Protein 2Z1K (pdb70)

Secondary structure (DSSP, 8-state):
-TTSS--EEEE-GGGS---S---SSPP-SPPPPTTSPP-SS------HHHHHHTHHHHHHHT--EEEE---EEESSTT--SEEEEEEE-GGGT-HHHHHHHHHHHHHTT-EEEEEE--SB--TTSHHHHH---GGG-TTGGGB-B-SSS--TTSSS-SB-BGGG-TTSBBB-TTSHHHHHHHHHHHHHHHHHT--EEEESSGGG---HHHHHHHHHHHHHH-TT-EEEE--SS--SGGGS----B--HHHHHHHHHHHHGGGS-HHHHTTSTT-SPPP--HHHHHHHHHHHTTSS-HHHHTT---S--TTS--TTT----HHHHHHHHHHHTTSSS--EEETTGGG----STTTT------GGGS-HHHHHHHHHHHHHHHH-THHHHS--EEEEEETTEEEEEETTEEEEEE-SSS-EE--SB-TTS-TT---EEETTT--EE--BTTB----EE-TTEEEEEEE-/-TTSS--EEEE-GGGT---S---SSPP-S----TTSPP-SS------HHHHHHTHHHHHHHT--EEEE---EEESSTT--SEEEEEEE-GGGT-HHHHHHHHHHHHTTT-EEEEEE--SB--TTSHHHHH---GGG-TTGGGB-B-SSS--TTSSS-SB-BGGG-TTSBBB-TTSHHHHHHHHHHHHHHHHHT--EEEESSGGGS--HHHHHHHHHHHHHH-TT-EEEE--SS--GGG-S----B--HHHHHHHHHHHHGGGS-HHHHTTSTT-SPPP--HHHHHHHHHHHHHSS-HHHHTT---S--TTS--TTT----HHHHHHHHHHHTTSSS--EEETTGGG----STTTT------GGGS-HHHHHHHHHHHHHHHS-THHHHS--EEEEEETTEEEEEETTEEEEEE-SSS-EE--SB-TTSS-SS--EEETTT--EE--BTTB----EEPTT-EEEEEE-/-TTSS--EEEE-GGGS---S---SSPP-SPPPPTTSPP-SS------HHHHHHTHHHHHHHT--EEEE---EEESSTT--SEEEEEEE-GGGTHHHHHHHHHHHHHHTT-EEEEEE--SB--TTSHHHHH---GGG-TTGGGB-B-SSS--TTSSS-SB-BGGG-TTSBBB-TTSHHHHHHHHHHHHHHHHHT--EEEESSGGGS--HHHHHHHHHHHHHH-TT-EEEE--SS--GGG-S----B--HHHHHHHHHHHHGGGS-HHHHHTSTT-SPPP--HHHHHHHHHHHHHSS-HHHHTT--BS--TTS--TTT----HHHHHHHHHHHTTSSS--EEETTGGG----STTTT------GGGS-HHHHHHHHHHHHHHHH-THHHHS--EEEEEETTEEEEEETTEEEEEE-SSS-EEE-SB-TTSS-SSS-EEETTT--EE--BTTB--EEEE-TTEEEEEEE-/-TTSS--EEEE-GGGS---S---SSPP-SPPPPTTSPP-SS------HHHHHHTHHHHHHHT--EEEE---EEESSTT--SEEEEEEE-TTTTHHHHHHHHHHHHHHTT-EEEEEE--SB--TTSHHHHH---GGG-TTGGGB-B-SSS--TTSSS-SB-BGGG-TTSBBB-TTSHHHHHHHHHHHHHHHHHT--EEEESSGGG---HHHHHHHHHHHHHH-TT-EEEE--SS--GGG-S----B--HHHHHHHHHHHHTTTS-HHHHTTSTT-SPPP--HHHHHHHHHHHTTSS-HHHHTT--BS--TTS--TTT----HHHHHHHHHHHTTSSS--EEETTGGG----STTTT------GGGS-HHHHHHHHHHHHHHHH-THHHHS---EEEEETTEEEEEETTEEEEEE-SSS-EE--SB-TTSS-TT--EEETTT--EE---SSB----EE-TTEEEEEEE-

CATH classification: 3.20.20.80 (+1 more: 2.60.40.1180)

InterPro domains:
  IPR006047 Glycosyl hydrolase family 13, catalytic domain [PF00128] (11-388)
  IPR006047 Glycosyl hydrolase family 13, catalytic domain [SM00642] (11-388)
  IPR013780 Glycosyl hydrolase, all-beta [G3DSA:2.60.40.1180] (391-475)
  IPR017853 Glycoside hydrolase superfamily [SSF51445] (2-395)
  IPR055138 Neopullulanase-like, C-terminal domain [PF22460] (399-473)

Solvent-accessible surface area: 68336 Å² total

Structure (mmCIF, N/CA/C/O backbone):
data_2Z1K
#
_entry.id   2Z1K
#
_cell.length_a   67.144
_cell.length_b   95.897
_cell.length_c   140.598
_cell.angle_alpha   90.00
_cell.angle_beta   94.40
_cell.angle_gamma   90.00
#
_symmetry.space_group_name_H-M   'P 1 21 1'
#
loop_
_entity.id
_entity.type
_entity.pdbx_description
1 polymer (Neo)pullulanase
2 branched Cycloheptakis-(1-4)-(alpha-D-glucopyranose)
3 branched alpha-D-glucopyranose-(1-4)-alpha-D-glucopyranose-(1-4)-alpha-D-glucopyranose
4 non-polymer 'PHOSPHATE ION'
5 water water
#
loop_
_atom_site.group_PDB
_atom_site.id
_atom_site.type_symbol
_atom_site.label_atom_id
_atom_site.label_alt_id
_atom_site.label_comp_id
_atom_site.label_asym_id
_atom_site.label_entity_id
_atom_site.label_seq_id
_atom_site.pdbx_PDB_ins_code
_atom_site.Cartn_x
_atom_site.Cartn_y
_atom_site.Cartn_z
_atom_site.occupancy
_atom_site.B_iso_or_equiv
_atom_site.auth_seq_id
_atom_site.auth_comp_id
_atom_site.auth_asym_id
_atom_site.auth_atom_id
_atom_site.pdbx_PDB_model_num
ATOM 1 N N . ALA A 1 2 ? 6.396 2.261 41.292 1.00 37.17 2 ALA A N 1
ATOM 2 C CA . ALA A 1 2 ? 5.532 1.091 40.955 1.00 34.99 2 ALA A CA 1
ATOM 3 C C . ALA A 1 2 ? 4.142 1.543 40.513 1.00 33.96 2 ALA A C 1
ATOM 4 O O . ALA A 1 2 ? 3.938 1.915 39.355 1.00 32.05 2 ALA A O 1
ATOM 6 N N . TRP A 1 3 ? 3.188 1.516 41.439 1.00 32.45 3 TRP A N 1
ATOM 7 C CA . TRP A 1 3 ? 1.822 1.917 41.131 1.00 30.73 3 TRP A CA 1
ATOM 8 C C . TRP A 1 3 ? 1.707 3.410 40.839 1.00 30.30 3 TRP A C 1
ATOM 9 O O . TRP A 1 3 ? 0.811 3.833 40.117 1.00 31.81 3 TRP A O 1
ATOM 20 N N . TYR A 1 4 ? 2.611 4.212 41.392 1.00 29.51 4 TYR A N 1
ATOM 21 C CA . TYR A 1 4 ? 2.549 5.650 41.182 1.00 29.04 4 TYR A CA 1
ATOM 22 C C . TYR A 1 4 ? 3.288 6.175 39.963 1.00 29.67 4 TYR A C 1
ATOM 23 O O . TYR A 1 4 ? 3.690 7.340 39.925 1.00 30.35 4 TYR A O 1
ATOM 32 N N . GLU A 1 5 ? 3.468 5.325 38.964 1.00 30.71 5 GLU A N 1
ATOM 33 C CA . GLU A 1 5 ? 4.139 5.752 37.743 1.00 34.21 5 GLU A CA 1
ATOM 34 C C . GLU A 1 5 ? 3.234 5.622 36.523 1.00 33.53 5 GLU A C 1
ATOM 35 O O . GLU A 1 5 ? 3.390 4.705 35.721 1.00 36.52 5 GLU A O 1
ATOM 41 N N . GLY A 1 6 ? 2.291 6.549 36.393 1.00 32.26 6 GLY A N 1
ATOM 42 C CA . GLY A 1 6 ? 1.371 6.542 35.267 1.00 30.90 6 GLY A CA 1
ATOM 43 C C . GLY A 1 6 ? -0.079 6.511 35.715 1.00 28.69 6 GLY A C 1
ATOM 44 O O . GLY A 1 6 ? -0.996 6.551 34.899 1.00 29.91 6 GLY A O 1
ATOM 45 N N . ALA A 1 7 ? -0.277 6.464 37.025 1.00 27.45 7 ALA A N 1
ATOM 46 C CA . ALA A 1 7 ? -1.604 6.402 37.617 1.00 25.12 7 ALA A CA 1
ATOM 47 C C . ALA A 1 7 ? -2.446 7.665 37.456 1.00 23.51 7 ALA A C 1
ATOM 48 O O . ALA A 1 7 ? -1.929 8.779 37.444 1.00 25.11 7 ALA A O 1
ATOM 50 N N . PHE A 1 8 ? -3.753 7.467 37.326 1.00 21.30 8 PHE A N 1
ATOM 51 C CA . PHE A 1 8 ? -4.706 8.554 37.187 1.00 19.44 8 PHE A CA 1
ATOM 52 C C . PHE A 1 8 ? -5.061 9.019 38.597 1.00 20.08 8 PHE A C 1
ATOM 53 O O . PHE A 1 8 ? -5.676 8.280 39.370 1.00 19.31 8 PHE A O 1
ATOM 61 N N . PHE A 1 9 ? -4.656 10.245 38.920 1.00 18.98 9 PHE A N 1
ATOM 62 C CA . PHE A 1 9 ? -4.903 10.842 40.232 1.00 18.38 9 PHE A CA 1
ATOM 63 C C . PHE A 1 9 ? -6.063 11.811 40.194 1.00 17.82 9 PHE A C 1
ATOM 64 O O . PHE A 1 9 ? -6.251 12.521 39.216 1.00 20.18 9 PHE A O 1
ATOM 72 N N . TYR A 1 10 ? -6.828 11.849 41.275 1.00 18.55 10 TYR A N 1
ATOM 73 C CA . TYR A 1 10 ? -7.973 12.747 41.376 1.00 18.41 10 TYR A CA 1
ATOM 74 C C . TYR A 1 10 ? -7.820 13.489 42.705 1.00 18.62 10 TYR A C 1
ATOM 75 O O . TYR A 1 10 ? -7.758 12.859 43.757 1.00 18.76 10 TYR A O 1
ATOM 84 N N . GLN A 1 11 ? -7.758 14.818 42.653 1.00 18.29 11 GLN A N 1
ATOM 85 C CA . GLN A 1 11 ? -7.596 15.631 43.855 1.00 18.38 11 GLN A CA 1
ATOM 86 C C . GLN A 1 11 ? -8.917 16.077 44.457 1.00 18.76 11 GLN A C 1
ATOM 87 O O . GLN A 1 11 ? -9.736 16.711 43.791 1.00 17.61 11 GLN A O 1
ATOM 93 N N . ILE A 1 12 ? -9.107 15.767 45.735 1.00 19.53 12 ILE A N 1
ATOM 94 C CA . ILE A 1 12 ? -10.327 16.143 46.428 1.00 19.42 12 ILE A CA 1
ATOM 95 C C . ILE A 1 12 ? -10.078 17.106 47.583 1.00 20.95 12 ILE A C 1
ATOM 96 O O . ILE A 1 12 ? -9.160 16.924 48.390 1.00 22.92 12 ILE A O 1
ATOM 101 N N . PHE A 1 13 ? -10.907 18.142 47.637 1.00 22.21 13 PHE A N 1
ATOM 102 C CA . PHE A 1 13 ? -10.863 19.153 48.691 1.00 21.56 13 PHE A CA 1
ATOM 103 C C . PHE A 1 13 ? -11.994 18.645 49.597 1.00 22.31 13 PHE A C 1
ATOM 104 O O . PHE A 1 13 ? -13.166 18.923 49.350 1.00 21.48 13 PHE A O 1
ATOM 112 N N . PRO A 1 14 ? -11.646 17.877 50.650 1.00 23.41 14 PRO A N 1
ATOM 113 C CA . PRO A 1 14 ? -12.552 17.266 51.636 1.00 23.36 14 PRO A CA 1
ATOM 114 C C . PRO A 1 14 ? -13.857 17.984 51.996 1.00 23.05 14 PRO A C 1
ATOM 115 O O . PRO A 1 14 ? -14.930 17.383 51.961 1.00 24.11 14 PRO A O 1
ATOM 119 N N . ASP A 1 15 ? -13.769 19.257 52.354 1.00 23.47 15 ASP A N 1
ATOM 120 C CA . ASP A 1 15 ? -14.952 20.021 52.738 1.00 23.70 15 ASP A CA 1
ATOM 121 C C . ASP A 1 15 ? -15.918 20.281 51.581 1.00 24.83 15 ASP A C 1
ATOM 122 O O . ASP A 1 15 ? -17.054 20.715 51.803 1.00 23.76 15 ASP A O 1
ATOM 127 N N . ARG A 1 16 ? -15.488 20.001 50.354 1.00 22.59 16 ARG A N 1
ATOM 128 C CA . ARG A 1 16 ? -16.339 20.276 49.202 1.00 24.78 16 ARG A CA 1
ATOM 129 C C . ARG A 1 16 ? -16.700 19.105 48.282 1.00 23.75 16 ARG A C 1
ATOM 130 O O . ARG A 1 16 ? -17.185 19.331 47.177 1.00 24.88 16 ARG A O 1
ATOM 138 N N . PHE A 1 17 ? -16.492 17.863 48.704 1.00 22.36 17 PHE A N 1
ATOM 139 C CA . PHE A 1 17 ? -16.836 16.765 47.808 1.00 22.61 17 PHE A CA 1
ATOM 140 C C . PHE A 1 17 ? -18.262 16.269 48.017 1.00 24.46 17 PHE A C 1
ATOM 141 O O . PHE A 1 17 ? -19.113 16.443 47.145 1.00 23.93 17 PHE A O 1
ATOM 149 N N . PHE A 1 18 ? -18.526 15.650 49.162 1.00 25.66 18 PHE A N 1
ATOM 150 C CA . PHE A 1 18 ? -19.874 15.167 49.459 1.00 28.03 18 PHE A CA 1
ATOM 151 C C . PHE A 1 18 ? -20.085 15.074 50.961 1.00 28.97 18 PHE A C 1
ATOM 152 O O . PHE A 1 18 ? -19.244 14.540 51.685 1.00 29.49 18 PHE A O 1
ATOM 160 N N . ARG A 1 19 ? -21.213 15.603 51.424 1.00 29.67 19 ARG A N 1
ATOM 161 C CA . ARG A 1 19 ? -21.540 15.591 52.844 1.00 31.63 19 ARG A CA 1
ATOM 162 C C . ARG A 1 19 ? -22.384 14.383 53.237 1.00 31.77 19 ARG A C 1
ATOM 163 O O . ARG A 1 19 ? -23.525 14.257 52.806 1.00 34.45 19 ARG A O 1
ATOM 171 N N . ALA A 1 20 ? -21.831 13.513 54.074 1.00 31.73 20 ALA A N 1
ATOM 172 C CA . ALA A 1 20 ? -22.546 12.321 54.527 1.00 31.61 20 ALA A CA 1
ATOM 173 C C . ALA A 1 20 ? -21.948 11.759 55.820 1.00 30.88 20 ALA A C 1
ATOM 174 O O . ALA A 1 20 ? -20.831 12.108 56.198 1.00 29.62 20 ALA A O 1
ATOM 176 N N . GLY A 1 21 ? -22.709 10.898 56.495 1.00 29.59 21 GLY A N 1
ATOM 177 C CA . GLY A 1 21 ? -22.232 10.271 57.718 1.00 27.74 21 GLY A CA 1
ATOM 178 C C . GLY A 1 21 ? -22.161 11.131 58.967 1.00 27.08 21 GLY A C 1
ATOM 179 O O . GLY A 1 21 ? -22.389 12.340 58.917 1.00 27.71 21 GLY A O 1
ATOM 180 N N . PRO A 1 22 ? -21.832 10.521 60.116 1.00 26.55 22 PRO A N 1
ATOM 181 C CA . PRO A 1 22 ? -21.724 11.210 61.405 1.00 27.31 22 PRO A CA 1
ATOM 182 C C . PRO A 1 22 ? -20.382 11.906 61.599 1.00 29.33 22 PRO A C 1
ATOM 183 O O . PRO A 1 22 ? -19.348 11.398 61.179 1.00 28.36 22 PRO A O 1
ATOM 187 N N . PRO A 1 23 ? -20.386 13.080 62.244 1.00 31.82 23 PRO A N 1
ATOM 188 C CA . PRO A 1 23 ? -19.148 13.819 62.487 1.00 33.01 23 PRO A CA 1
ATOM 189 C C . PRO A 1 23 ? -18.386 13.139 63.608 1.00 33.14 23 PRO A C 1
ATOM 190 O O . PRO A 1 23 ? -18.908 12.248 64.273 1.00 34.58 23 PRO A O 1
ATOM 194 N N . GLY A 1 24 ? -17.145 13.555 63.808 1.00 32.75 24 GLY A N 1
ATOM 195 C CA . GLY A 1 24 ? -16.352 12.987 64.874 1.00 30.73 24 GLY A CA 1
ATOM 196 C C . GLY A 1 24 ? -16.594 13.832 66.105 1.00 29.94 24 GLY A C 1
ATOM 197 O O . GLY A 1 24 ? -17.434 14.726 66.102 1.00 32.28 24 GLY A O 1
ATOM 198 N N . ARG A 1 25 ? -15.845 13.556 67.157 1.00 29.01 25 ARG A N 1
ATOM 199 C CA . ARG A 1 25 ? -15.968 14.287 68.409 1.00 29.97 25 ARG A CA 1
ATOM 200 C C . ARG A 1 25 ? -14.719 15.167 68.493 1.00 27.30 25 ARG A C 1
ATOM 201 O O . ARG A 1 25 ? -13.623 14.699 68.210 1.00 27.07 25 ARG A O 1
ATOM 209 N N . PRO A 1 26 ? -14.857 16.453 68.858 1.00 26.37 26 PRO A N 1
ATOM 210 C CA . PRO A 1 26 ? -16.012 17.281 69.225 1.00 26.99 26 PRO A CA 1
ATOM 211 C C . PRO A 1 26 ? -16.897 17.540 68.018 1.00 26.93 26 PRO A C 1
ATOM 212 O O . PRO A 1 26 ? -16.429 18.050 67.004 1.00 27.38 26 PRO A O 1
ATOM 216 N N . ALA A 1 27 ? -18.176 17.210 68.137 1.00 27.81 27 ALA A N 1
ATOM 217 C CA . ALA A 1 27 ? -19.116 17.402 67.040 1.00 27.03 27 ALA A CA 1
ATOM 218 C C . ALA A 1 27 ? -19.509 18.860 66.887 1.00 26.12 27 ALA A C 1
ATOM 219 O O . ALA A 1 27 ? -19.700 19.576 67.876 1.00 24.43 27 ALA A O 1
ATOM 221 N N . PRO A 1 28 ? -19.633 19.328 65.637 1.00 27.14 28 PRO A N 1
ATOM 222 C CA . PRO A 1 28 ? -20.014 20.722 65.422 1.00 28.36 28 PRO A CA 1
ATOM 223 C C . PRO A 1 28 ? -21.454 20.916 65.876 1.00 30.68 28 PRO A C 1
ATOM 224 O O . PRO A 1 28 ? -22.250 19.978 65.844 1.00 30.96 28 PRO A O 1
ATOM 228 N N . ALA A 1 29 ? -21.772 22.124 66.321 1.00 33.74 29 ALA A N 1
ATOM 229 C CA . ALA A 1 29 ? -23.114 22.448 66.787 1.00 38.46 29 ALA A CA 1
ATOM 230 C C . ALA A 1 29 ? -23.476 23.823 66.256 1.00 41.83 29 ALA A C 1
ATOM 231 O O . ALA A 1 29 ? -23.416 24.824 66.978 1.00 44.16 29 ALA A O 1
ATOM 233 N N . GLY A 1 30 ? -23.838 23.854 64.979 1.00 42.76 30 GLY A N 1
ATOM 234 C CA . GLY A 1 30 ? -24.202 25.089 64.317 1.00 44.33 30 GLY A CA 1
ATOM 235 C C . GLY A 1 30 ? -24.498 24.753 62.871 1.00 45.31 30 GLY A C 1
ATOM 236 O O . GLY A 1 30 ? -24.164 23.655 62.419 1.00 46.04 30 GLY A O 1
ATOM 237 N N . PRO A 1 31 ? -25.127 25.664 62.116 1.00 45.33 31 PRO A N 1
ATOM 238 C CA . PRO A 1 31 ? -25.434 25.373 60.711 1.00 43.66 31 PRO A CA 1
ATOM 239 C C . PRO A 1 31 ? -24.212 25.419 59.795 1.00 41.53 31 PRO A C 1
ATOM 240 O O . PRO A 1 31 ? -23.252 26.146 60.053 1.00 41.72 31 PRO A O 1
ATOM 244 N N . PHE A 1 32 ? -24.254 24.625 58.731 1.00 39.96 32 PHE A N 1
ATOM 245 C CA . PHE A 1 32 ? -23.177 24.599 57.749 1.00 38.06 32 PHE A CA 1
ATOM 246 C C . PHE A 1 32 ? -23.597 25.503 56.603 1.00 37.49 32 PHE A C 1
ATOM 247 O O . PHE A 1 32 ? -24.787 25.641 56.317 1.00 38.73 32 PHE A O 1
ATOM 255 N N . GLU A 1 33 ? -22.619 26.124 55.955 1.00 37.07 33 GLU A N 1
ATOM 256 C CA . GLU A 1 33 ? -22.877 26.999 54.818 1.00 35.74 33 GLU A CA 1
ATOM 257 C C . GLU A 1 33 ? -23.604 26.130 53.798 1.00 33.71 33 GLU A C 1
ATOM 258 O O . GLU A 1 33 ? -23.163 25.016 53.516 1.00 33.93 33 GLU A O 1
ATOM 264 N N . PRO A 1 34 ? -24.742 26.603 53.256 1.00 32.29 34 PRO A N 1
ATOM 265 C CA . PRO A 1 34 ? -25.446 25.773 52.270 1.00 30.41 34 PRO A CA 1
ATOM 266 C C . PRO A 1 34 ? -24.522 25.332 51.132 1.00 28.77 34 PRO A C 1
ATOM 267 O O . PRO A 1 34 ? -23.658 26.085 50.680 1.00 27.21 34 PRO A O 1
ATOM 271 N N . TRP A 1 35 ? -24.710 24.097 50.688 1.00 28.04 35 TRP A N 1
ATOM 272 C CA . TRP A 1 35 ? -23.877 23.506 49.655 1.00 29.97 35 TRP A CA 1
ATOM 273 C C . TRP A 1 35 ? -23.720 24.304 48.373 1.00 32.15 35 TRP A C 1
ATOM 274 O O . TRP A 1 35 ? -22.600 24.579 47.939 1.00 32.08 35 TRP A O 1
ATOM 285 N N . GLU A 1 36 ? -24.839 24.689 47.775 1.00 33.78 36 GLU A N 1
ATOM 286 C CA . GLU A 1 36 ? -24.799 25.410 46.515 1.00 35.86 36 GLU A CA 1
ATOM 287 C C . GLU A 1 36 ? -24.542 26.907 46.622 1.00 35.83 36 GLU A C 1
ATOM 288 O O . GLU A 1 36 ? -24.640 27.627 45.630 1.00 36.99 36 GLU A O 1
ATOM 294 N N . ALA A 1 37 ? -24.193 27.375 47.815 1.00 33.79 37 ALA A N 1
ATOM 295 C CA . ALA A 1 37 ? -23.912 28.794 48.005 1.00 34.82 37 ALA A CA 1
ATOM 296 C C . ALA A 1 37 ? -22.457 29.108 47.638 1.00 34.81 37 ALA A C 1
ATOM 297 O O . ALA A 1 37 ? -21.598 28.228 47.655 1.00 34.60 37 ALA A O 1
ATOM 299 N N . PRO A 1 38 ? -22.166 30.376 47.304 1.00 34.82 38 PRO A N 1
ATOM 300 C CA . PRO A 1 38 ? -20.811 30.793 46.933 1.00 34.77 38 PRO A CA 1
ATOM 301 C C . PRO A 1 38 ? -19.791 30.487 48.027 1.00 36.34 38 PRO A C 1
ATOM 302 O O . PRO A 1 38 ? -19.997 30.824 49.191 1.00 36.80 38 PRO A O 1
ATOM 306 N N . PRO A 1 39 ? -18.675 29.841 47.663 1.00 35.91 39 PRO A N 1
ATOM 307 C CA . PRO A 1 39 ? -17.639 29.507 48.639 1.00 35.25 39 PRO A CA 1
ATOM 308 C C . PRO A 1 39 ? -17.073 30.777 49.253 1.00 35.65 39 PRO A C 1
ATOM 309 O O . PRO A 1 39 ? -16.897 31.778 48.562 1.00 35.45 39 PRO A O 1
ATOM 313 N N . THR A 1 40 ? -16.795 30.741 50.551 1.00 35.40 40 THR A N 1
ATOM 314 C CA . THR A 1 40 ? -16.232 31.902 51.231 1.00 34.66 40 THR A CA 1
ATOM 315 C C . THR A 1 40 ? -14.876 31.553 51.829 1.00 34.64 40 THR A C 1
ATOM 316 O O . THR A 1 40 ? -14.417 30.409 51.746 1.00 35.11 40 THR A O 1
ATOM 320 N N . LEU A 1 41 ? -14.235 32.545 52.429 1.00 34.08 41 LEU A N 1
ATOM 321 C CA . LEU A 1 41 ? -12.931 32.350 53.033 1.00 33.29 41 LEU A CA 1
ATOM 322 C C . LEU A 1 41 ? -12.982 31.535 54.330 1.00 31.49 41 LEU A C 1
ATOM 323 O O . LEU A 1 41 ? -12.054 30.791 54.634 1.00 30.45 41 LEU A O 1
ATOM 328 N N . ARG A 1 42 ? -14.064 31.663 55.089 1.00 29.19 42 ARG A N 1
ATOM 329 C CA . ARG A 1 42 ? -14.171 30.947 56.359 1.00 29.89 42 ARG A CA 1
ATOM 330 C C . ARG A 1 42 ? -15.312 29.938 56.428 1.00 27.61 42 ARG A C 1
ATOM 331 O O . ARG A 1 42 ? -15.409 29.187 57.390 1.00 28.62 42 ARG A O 1
ATOM 339 N N . GLY A 1 43 ? -16.174 29.923 55.417 1.00 26.03 43 GLY A N 1
ATOM 340 C CA . GLY A 1 43 ? -17.304 29.010 55.424 1.00 22.10 43 GLY A CA 1
ATOM 341 C C . GLY A 1 43 ? -17.011 27.527 55.272 1.00 22.16 43 GLY A C 1
ATOM 342 O O . GLY A 1 43 ? -16.112 27.109 54.534 1.00 20.01 43 GLY A O 1
ATOM 343 N N . PHE A 1 44 ? -17.795 26.729 55.987 1.00 22.47 44 PHE A N 1
ATOM 344 C CA . PHE A 1 44 ? -17.694 25.272 55.969 1.00 23.41 44 PHE A CA 1
ATOM 345 C C . PHE A 1 44 ? -18.984 24.717 55.355 1.00 24.35 44 PHE A C 1
ATOM 346 O O . PHE A 1 44 ? -20.077 25.091 55.778 1.00 25.02 44 PHE A O 1
ATOM 354 N N . LYS A 1 45 ? -18.865 23.832 54.367 1.00 24.61 45 LYS A N 1
ATOM 355 C CA . LYS A 1 45 ? -20.045 23.230 53.743 1.00 23.72 45 LYS A CA 1
ATOM 356 C C . LYS A 1 45 ? -20.335 21.882 54.385 1.00 24.76 45 LYS A C 1
ATOM 357 O O . LYS A 1 45 ? -21.430 21.321 54.235 1.00 26.01 45 LYS A O 1
ATOM 363 N N . GLY A 1 46 ? -19.341 21.353 55.092 1.00 22.52 46 GLY A N 1
ATOM 364 C CA . GLY A 1 46 ? -19.530 20.097 55.789 1.00 22.28 46 GLY A CA 1
ATOM 365 C C . GLY A 1 46 ? -19.235 18.800 55.069 1.00 22.70 46 GLY A C 1
ATOM 366 O O . GLY A 1 46 ? -19.689 17.752 55.519 1.00 24.58 46 GLY A O 1
ATOM 367 N N . GLY A 1 47 ? -18.501 18.844 53.961 1.00 22.89 47 GLY A N 1
ATOM 368 C CA . GLY A 1 47 ? -18.176 17.608 53.269 1.00 21.13 47 GLY A CA 1
ATOM 369 C C . GLY A 1 47 ? -17.452 16.720 54.261 1.00 20.79 47 GLY A C 1
ATOM 370 O O . GLY A 1 47 ? -16.808 17.230 55.173 1.00 20.12 47 GLY A O 1
ATOM 371 N N . THR A 1 48 ? -17.549 15.404 54.100 1.00 22.64 48 THR A N 1
ATOM 372 C CA . THR A 1 48 ? -16.900 14.466 55.023 1.00 21.07 48 THR A CA 1
ATOM 373 C C . THR A 1 48 ? -16.137 13.397 54.259 1.00 21.27 48 THR A C 1
ATOM 374 O O . THR A 1 48 ? -16.280 13.275 53.048 1.00 22.49 48 THR A O 1
ATOM 378 N N . LEU A 1 49 ? -15.330 12.611 54.966 1.00 21.92 49 LEU A N 1
ATOM 379 C CA . LEU A 1 49 ? -14.597 11.540 54.311 1.00 20.89 49 LEU A CA 1
ATOM 380 C C . LEU A 1 49 ? -15.564 10.365 54.107 1.00 21.84 49 LEU A C 1
ATOM 381 O O . LEU A 1 49 ? -15.347 9.519 53.238 1.00 20.75 49 LEU A O 1
ATOM 386 N N . TRP A 1 50 ? -16.632 10.323 54.907 1.00 22.40 50 TRP A N 1
ATOM 387 C CA . TRP A 1 50 ? -17.643 9.272 54.772 1.00 23.41 50 TRP A CA 1
ATOM 388 C C . TRP A 1 50 ? -18.238 9.443 53.375 1.00 23.54 50 TRP A C 1
ATOM 389 O O . TRP A 1 50 ? -18.455 8.473 52.652 1.00 25.38 50 TRP A O 1
ATOM 400 N N . GLY A 1 51 ? -18.495 10.698 53.010 1.00 24.34 51 GLY A N 1
ATOM 401 C CA . GLY A 1 51 ? -19.057 11.010 51.708 1.00 23.37 51 GLY A CA 1
ATOM 402 C C . GLY A 1 51 ? -18.119 10.649 50.571 1.00 24.77 51 GLY A C 1
ATOM 403 O O . GLY A 1 51 ? -18.559 10.170 49.522 1.00 24.24 51 GLY A O 1
ATOM 404 N N . VAL A 1 52 ? -16.824 10.881 50.766 1.00 23.19 52 VAL A N 1
ATOM 405 C CA . VAL A 1 52 ? -15.854 10.537 49.734 1.00 22.37 52 VAL A CA 1
ATOM 406 C C . VAL A 1 52 ? -15.945 9.036 49.479 1.00 22.12 52 VAL A C 1
ATOM 407 O O . VAL A 1 52 ? -15.953 8.596 48.332 1.00 19.81 52 VAL A O 1
ATOM 411 N N . ALA A 1 53 ? -16.017 8.253 50.554 1.00 23.67 53 ALA A N 1
ATOM 412 C CA . ALA A 1 53 ? -16.120 6.797 50.434 1.00 24.45 53 ALA A CA 1
ATOM 413 C C . ALA A 1 53 ? -17.411 6.414 49.711 1.00 25.49 53 ALA A C 1
ATOM 414 O O . ALA A 1 53 ? -17.439 5.453 48.946 1.00 25.73 53 ALA A O 1
ATOM 416 N N . GLU A 1 54 ? -18.476 7.169 49.958 1.00 27.17 54 GLU A N 1
ATOM 417 C CA . GLU A 1 54 ? -19.757 6.904 49.314 1.00 31.03 54 GLU A CA 1
ATOM 418 C C . GLU A 1 54 ? -19.716 7.168 47.811 1.00 31.11 54 GLU A C 1
ATOM 419 O O . GLU A 1 54 ? -20.396 6.491 47.034 1.00 31.00 54 GLU A O 1
ATOM 425 N N . LYS A 1 55 ? -18.911 8.146 47.407 1.00 29.81 55 LYS A N 1
ATOM 426 C CA . LYS A 1 55 ? -18.789 8.515 46.001 1.00 28.22 55 LYS A CA 1
ATOM 427 C C . LYS A 1 55 ? -17.729 7.740 45.232 1.00 29.23 55 LYS A C 1
ATOM 428 O O . LYS A 1 55 ? -17.415 8.079 44.092 1.00 30.31 55 LYS A O 1
ATOM 434 N N . LEU A 1 56 ? -17.179 6.696 45.842 1.00 29.68 56 LEU A N 1
ATOM 435 C CA . LEU A 1 56 ? -16.165 5.903 45.168 1.00 30.38 56 LEU A CA 1
ATOM 436 C C . LEU A 1 56 ? -16.667 5.306 43.848 1.00 30.09 56 LEU A C 1
ATOM 437 O O . LEU A 1 56 ? -15.945 5.285 42.855 1.00 30.26 56 LEU A O 1
ATOM 442 N N . PRO A 1 57 ? -17.906 4.790 43.823 1.00 30.27 57 PRO A N 1
ATOM 443 C CA . PRO A 1 57 ? -18.373 4.223 42.553 1.00 29.41 57 PRO A CA 1
ATOM 444 C C . PRO A 1 57 ? -18.306 5.247 41.421 1.00 27.16 57 PRO A C 1
ATOM 445 O O . PRO A 1 57 ? -18.074 4.887 40.271 1.00 27.61 57 PRO A O 1
ATOM 449 N N . TYR A 1 58 ? -18.509 6.519 41.756 1.00 26.02 58 TYR A N 1
ATOM 450 C CA . TYR A 1 58 ? -18.426 7.598 40.776 1.00 25.01 58 TYR A CA 1
ATOM 451 C C . TYR A 1 58 ? -16.978 7.700 40.282 1.00 25.28 58 TYR A C 1
ATOM 452 O O . TYR A 1 58 ? -16.726 7.831 39.089 1.00 24.95 58 TYR A O 1
ATOM 461 N N . LEU A 1 59 ? -16.028 7.637 41.213 1.00 26.44 59 LEU A N 1
ATOM 462 C CA . LEU A 1 59 ? -14.606 7.733 40.873 1.00 25.21 59 LEU A CA 1
ATOM 463 C C . LEU A 1 59 ? -14.130 6.509 40.098 1.00 25.06 59 LEU A C 1
ATOM 464 O O . LEU A 1 59 ? -13.297 6.630 39.196 1.00 22.73 59 LEU A O 1
ATOM 469 N N . LEU A 1 60 ? -14.662 5.335 40.445 1.00 24.72 60 LEU A N 1
ATOM 470 C CA . LEU A 1 60 ? -14.299 4.098 39.754 1.00 26.59 60 LEU A CA 1
ATOM 471 C C . LEU A 1 60 ? -14.795 4.160 38.311 1.00 27.26 60 LEU A C 1
ATOM 472 O O . LEU A 1 60 ? -14.110 3.735 37.388 1.00 26.98 60 LEU A O 1
ATOM 477 N N . ASP A 1 61 ? -15.995 4.692 38.121 1.00 27.46 61 ASP A N 1
ATOM 478 C CA . ASP A 1 61 ? -16.554 4.818 36.784 1.00 29.26 61 ASP A CA 1
ATOM 479 C C . ASP A 1 61 ? -15.644 5.688 35.914 1.00 28.70 61 ASP A C 1
ATOM 480 O O . ASP A 1 61 ? -15.377 5.366 34.751 1.00 29.18 61 ASP A O 1
ATOM 485 N N . LEU A 1 62 ? -15.169 6.789 36.495 1.00 27.37 62 LEU A N 1
ATOM 486 C CA . LEU A 1 62 ? -14.298 7.734 35.804 1.00 24.48 62 LEU A CA 1
ATOM 487 C C . LEU A 1 62 ? -12.949 7.106 35.457 1.00 23.87 62 LEU A C 1
ATOM 488 O O . LEU A 1 62 ? -12.292 7.512 34.496 1.00 22.61 62 LEU A O 1
ATOM 493 N N . GLY A 1 63 ? -12.544 6.114 36.247 1.00 22.46 63 GLY A N 1
ATOM 494 C CA . GLY A 1 63 ? -11.279 5.441 36.015 1.00 21.38 63 GLY A CA 1
ATOM 495 C C . GLY A 1 63 ? -10.176 5.813 36.992 1.00 20.80 63 GLY A C 1
ATOM 496 O O . GLY A 1 63 ? -9.013 5.464 36.776 1.00 21.34 63 GLY A O 1
ATOM 497 N N . VAL A 1 64 ? -10.535 6.515 38.063 1.00 20.53 64 VAL A N 1
ATOM 498 C CA . VAL A 1 64 ? -9.566 6.945 39.076 1.00 22.05 64 VAL A CA 1
ATOM 499 C C . VAL A 1 64 ? -8.793 5.789 39.703 1.00 21.62 64 VAL A C 1
ATOM 500 O O . VAL A 1 64 ? -9.379 4.792 40.124 1.00 22.85 64 VAL A O 1
ATOM 504 N N . GLU A 1 65 ? -7.475 5.933 39.775 1.00 22.18 65 GLU A N 1
ATOM 505 C CA . GLU A 1 65 ? -6.626 4.898 40.358 1.00 23.06 65 GLU A CA 1
ATOM 506 C C . GLU A 1 65 ? -6.040 5.348 41.699 1.00 22.35 65 GLU A C 1
ATOM 507 O O . GLU A 1 65 ? -5.574 4.531 42.499 1.00 21.99 65 GLU A O 1
ATOM 513 N N . ALA A 1 66 ? -6.079 6.653 41.949 1.00 20.95 66 ALA A N 1
ATOM 514 C CA . ALA A 1 66 ? -5.557 7.192 43.196 1.00 20.72 66 ALA A CA 1
ATOM 515 C C . ALA A 1 66 ? -6.252 8.491 43.574 1.00 21.14 66 ALA A C 1
ATOM 516 O O . ALA A 1 66 ? -6.664 9.279 42.718 1.00 21.38 66 ALA A O 1
ATOM 518 N N . ILE A 1 67 ? -6.381 8.709 44.871 1.00 20.32 67 ILE A N 1
ATOM 519 C CA . ILE A 1 67 ? -7.020 9.908 45.376 1.00 19.68 67 ILE A CA 1
ATOM 520 C C . ILE A 1 67 ? -5.999 10.733 46.147 1.00 21.00 67 ILE A C 1
ATOM 521 O O . ILE A 1 67 ? -5.298 10.219 47.024 1.00 21.02 67 ILE A O 1
ATOM 526 N N . TYR A 1 68 ? -5.886 12.004 45.790 1.00 20.68 68 TYR A N 1
ATOM 527 C CA . TYR A 1 68 ? -4.992 12.900 46.502 1.00 21.02 68 TYR A CA 1
ATOM 528 C C . TYR A 1 68 ? -5.925 13.824 47.280 1.00 20.59 68 TYR A C 1
ATOM 529 O O . TYR A 1 68 ? -6.704 14.568 46.691 1.00 22.38 68 TYR A O 1
ATOM 538 N N . LEU A 1 69 ? -5.854 13.753 48.604 1.00 21.84 69 LEU A N 1
ATOM 539 C CA . LEU A 1 69 ? -6.700 14.567 49.471 1.00 20.50 69 LEU A CA 1
ATOM 540 C C . LEU A 1 69 ? -5.957 15.774 50.030 1.00 21.18 6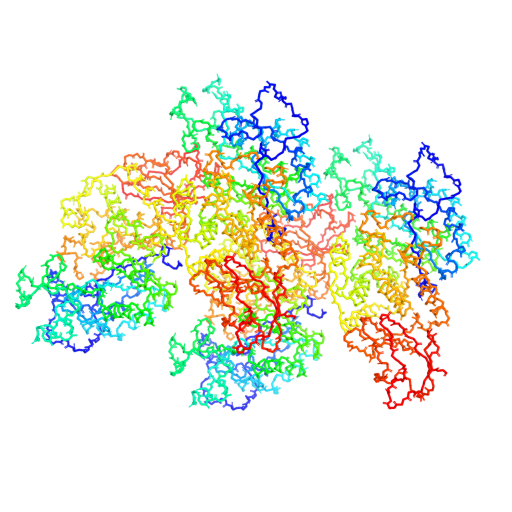9 LEU A C 1
ATOM 541 O O . LEU A 1 69 ? -4.787 15.677 50.386 1.00 22.45 69 LEU A O 1
ATOM 546 N N . ASN A 1 70 ? -6.635 16.916 50.101 1.00 20.96 70 ASN A N 1
ATOM 547 C CA . ASN A 1 70 ? -6.034 18.096 50.698 1.00 20.61 70 ASN A CA 1
ATOM 548 C C . ASN A 1 70 ? -6.032 17.729 52.195 1.00 19.52 70 ASN A C 1
ATOM 549 O O . ASN A 1 70 ? -6.626 16.728 52.570 1.00 19.68 70 ASN A O 1
ATOM 554 N N . PRO A 1 71 ? -5.377 18.522 53.061 1.00 19.92 71 PRO A N 1
ATOM 555 C CA . PRO A 1 71 ? -5.325 18.211 54.500 1.00 17.89 71 PRO A CA 1
ATOM 556 C C . PRO A 1 71 ? -6.606 17.708 55.163 1.00 16.71 71 PRO A C 1
ATOM 557 O O . PRO A 1 71 ? -7.680 18.281 54.990 1.00 15.77 71 PRO A O 1
ATOM 561 N N . VAL A 1 72 ? -6.478 16.627 55.930 1.00 16.39 72 VAL A N 1
ATOM 562 C CA . VAL A 1 72 ? -7.620 16.042 56.616 1.00 16.11 72 VAL A CA 1
ATOM 563 C C . VAL A 1 72 ? -7.531 16.025 58.139 1.00 17.79 72 VAL A C 1
ATOM 564 O O . VAL A 1 72 ? -8.475 15.596 58.808 1.00 19.26 72 VAL A O 1
ATOM 568 N N . PHE A 1 73 ? -6.420 16.494 58.699 1.00 18.92 73 PHE A N 1
ATOM 569 C CA . PHE A 1 73 ? -6.277 16.497 60.153 1.00 18.81 73 PHE A CA 1
ATOM 570 C C . PHE A 1 73 ? -6.979 17.687 60.774 1.00 20.39 73 PHE A C 1
ATOM 571 O O . PHE A 1 73 ? -7.220 18.689 60.104 1.00 21.95 73 PHE A O 1
ATOM 579 N N . ALA A 1 74 ? -7.300 17.572 62.060 1.00 20.78 74 ALA A N 1
ATOM 580 C CA . ALA A 1 74 ? -7.988 18.632 62.782 1.00 20.65 74 ALA A CA 1
ATOM 581 C C . ALA A 1 74 ? -7.379 20.001 62.489 1.00 22.12 74 ALA A C 1
ATOM 582 O O . ALA A 1 74 ? -6.168 20.214 62.633 1.00 21.83 74 ALA A O 1
ATOM 584 N N . SER A 1 75 ? -8.239 20.923 62.070 1.00 22.11 75 SER A N 1
ATOM 585 C CA . SER A 1 75 ? -7.835 22.280 61.723 1.00 22.63 75 SER A CA 1
ATOM 586 C C . SER A 1 75 ? -9.008 23.237 61.902 1.00 22.33 75 SER A C 1
ATOM 587 O O . SER A 1 75 ? -10.163 22.818 61.939 1.00 22.71 75 SER A O 1
ATOM 590 N N . THR A 1 76 ? -8.708 24.524 62.022 1.00 22.21 76 THR A N 1
ATOM 591 C CA . THR A 1 76 ? -9.752 25.523 62.179 1.00 22.22 76 THR A CA 1
ATOM 592 C C . THR A 1 76 ? -10.106 26.180 60.834 1.00 23.42 76 THR A C 1
ATOM 593 O O . THR A 1 76 ? -11.031 26.989 60.763 1.00 23.78 76 THR A O 1
ATOM 597 N N . ALA A 1 77 ? -9.380 25.826 59.774 1.00 20.54 77 ALA A N 1
ATOM 598 C CA . ALA A 1 77 ? -9.625 26.407 58.450 1.00 21.31 77 ALA A CA 1
ATOM 599 C C . ALA A 1 77 ? -10.379 25.451 57.540 1.00 19.98 77 ALA A C 1
ATOM 600 O O . ALA A 1 77 ? -10.109 24.252 57.540 1.00 20.64 77 ALA A O 1
ATOM 602 N N . ASN A 1 78 ? -11.316 25.971 56.750 1.00 20.76 78 ASN A N 1
ATOM 603 C CA . ASN A 1 78 ? -12.079 25.100 55.864 1.00 19.70 78 ASN A CA 1
ATOM 604 C C . ASN A 1 78 ? -11.200 24.335 54.881 1.00 18.66 78 ASN A C 1
ATOM 605 O O . ASN A 1 78 ? -11.577 23.258 54.432 1.00 19.13 78 ASN A O 1
ATOM 610 N N . HIS A 1 79 ? -10.034 24.886 54.553 1.00 17.76 79 HIS A N 1
ATOM 611 C CA . HIS A 1 79 ? -9.097 24.227 53.647 1.00 16.95 79 HIS A CA 1
ATOM 612 C C . HIS A 1 79 ? -8.157 23.300 54.430 1.00 17.76 79 HIS A C 1
ATOM 613 O O . HIS A 1 79 ? -7.484 22.447 53.855 1.00 16.77 79 HIS A O 1
ATOM 620 N N . ARG A 1 80 ? -8.115 23.505 55.745 1.00 18.35 80 ARG A N 1
ATOM 621 C CA . ARG A 1 80 ? -7.331 22.709 56.692 1.00 19.21 80 ARG A CA 1
ATOM 622 C C . ARG A 1 80 ? -5.805 22.776 56.668 1.00 20.69 80 ARG A C 1
ATOM 623 O O . ARG A 1 80 ? -5.132 21.868 57.165 1.00 20.89 80 ARG A O 1
ATOM 631 N N . TYR A 1 81 ? -5.251 23.859 56.124 1.00 20.35 81 TYR A N 1
ATOM 632 C CA . TYR A 1 81 ? -3.800 24.011 56.102 1.00 20.23 81 TYR A CA 1
ATOM 633 C C . TYR A 1 81 ? -3.294 24.603 57.421 1.00 21.63 81 TYR A C 1
ATOM 634 O O . TYR A 1 81 ? -2.093 24.754 57.614 1.00 22.79 81 TYR A O 1
ATOM 643 N N . HIS A 1 82 ? -4.221 24.936 58.320 1.00 23.29 82 HIS A N 1
ATOM 644 C CA . HIS A 1 82 ? -3.878 25.479 59.640 1.00 24.65 82 HIS A CA 1
ATOM 645 C C . HIS A 1 82 ? -4.094 24.353 60.641 1.00 24.52 82 HIS A C 1
ATOM 646 O O . HIS A 1 82 ? -5.079 24.344 61.377 1.00 24.04 82 HIS A O 1
ATOM 653 N N . THR A 1 83 ? -3.154 23.417 60.660 1.00 23.38 83 THR A N 1
ATOM 654 C CA . THR A 1 83 ? -3.228 22.243 61.508 1.00 23.86 83 THR A CA 1
ATOM 655 C C . THR A 1 83 ? -3.265 22.492 63.007 1.00 25.41 83 THR A C 1
ATOM 656 O O . THR A 1 83 ? -2.504 23.303 63.540 1.00 25.07 83 THR A O 1
ATOM 660 N N . VAL A 1 84 ? -4.171 21.781 63.673 1.00 24.92 84 VAL A N 1
ATOM 661 C CA . VAL A 1 84 ? -4.335 21.870 65.115 1.00 24.72 84 VAL A CA 1
ATOM 662 C C . VAL A 1 84 ? -3.886 20.564 65.779 1.00 23.18 84 VAL A C 1
ATOM 663 O O . VAL A 1 84 ? -3.456 20.568 66.926 1.00 24.36 84 VAL A O 1
ATOM 667 N N . ASP A 1 85 ? -3.977 19.450 65.058 1.00 22.21 85 ASP A N 1
ATOM 668 C CA . ASP A 1 85 ? -3.551 18.157 65.598 1.00 22.52 85 ASP A CA 1
ATOM 669 C C . ASP A 1 85 ? -3.281 17.170 64.480 1.00 21.72 85 ASP A C 1
ATOM 670 O O . ASP A 1 85 ? -4.200 16.698 63.823 1.00 23.05 85 ASP A O 1
ATOM 675 N N . TYR A 1 86 ? -2.010 16.853 64.280 1.00 21.83 86 TYR A N 1
ATOM 676 C CA . TYR A 1 86 ? -1.594 15.930 63.236 1.00 20.96 86 TYR A CA 1
ATOM 677 C C . TYR A 1 86 ? -2.001 14.476 63.471 1.00 20.44 86 TYR A C 1
ATOM 678 O O . TYR A 1 86 ? -1.916 13.656 62.555 1.00 21.78 86 TYR A O 1
ATOM 687 N N . PHE A 1 87 ? -2.444 14.154 64.684 1.00 17.81 87 PHE A N 1
ATOM 688 C CA . PHE A 1 87 ? -2.846 12.785 64.991 1.00 18.96 87 PHE A CA 1
ATOM 689 C C . PHE A 1 87 ? -4.361 12.524 64.992 1.00 17.59 87 PHE A C 1
ATOM 690 O O . PHE A 1 87 ? -4.806 11.436 65.330 1.00 17.12 87 PHE A O 1
ATOM 698 N N . GLN A 1 88 ? -5.156 13.513 64.600 1.00 17.58 88 GLN A N 1
ATOM 699 C CA . GLN A 1 88 ? -6.598 13.315 64.550 1.00 18.65 88 GLN A CA 1
ATOM 700 C C . GLN A 1 88 ? -7.202 13.851 63.257 1.00 20.06 88 GLN A C 1
ATOM 701 O O . GLN A 1 88 ? -6.975 15.003 62.880 1.00 20.37 88 GLN A O 1
ATOM 707 N N . VAL A 1 89 ? -7.950 13.004 62.561 1.00 19.55 89 VAL A N 1
ATOM 708 C CA . VAL A 1 89 ? -8.630 13.448 61.362 1.00 19.49 89 VAL A CA 1
ATOM 709 C C . VAL A 1 89 ? -9.705 14.403 61.881 1.00 20.63 89 VAL A C 1
ATOM 710 O O . VAL A 1 89 ? -10.369 14.122 62.884 1.00 20.34 89 VAL A O 1
ATOM 714 N N . ASP A 1 90 ? -9.847 15.543 61.216 1.00 20.82 90 ASP A N 1
ATOM 715 C CA . ASP A 1 90 ? -10.809 16.558 61.618 1.00 22.39 90 ASP A CA 1
ATOM 716 C C . ASP A 1 90 ? -12.185 15.986 61.965 1.00 21.82 90 ASP A C 1
ATOM 717 O O . ASP A 1 90 ? -12.714 15.149 61.247 1.00 23.54 90 ASP A O 1
ATOM 722 N N . PRO A 1 91 ? -12.773 16.439 63.081 1.00 23.36 91 PRO A N 1
ATOM 723 C CA . PRO A 1 91 ? -14.091 16.000 63.557 1.00 24.44 91 PRO A CA 1
ATOM 724 C C . PRO A 1 91 ? -15.163 16.131 62.474 1.00 24.34 91 PRO A C 1
ATOM 725 O O . PRO A 1 91 ? -15.918 15.196 62.225 1.00 24.94 91 PRO A O 1
ATOM 729 N N . ILE A 1 92 ? -15.221 17.296 61.834 1.00 24.78 92 ILE A N 1
ATOM 730 C CA . ILE A 1 92 ? -16.207 17.536 60.789 1.00 24.93 92 ILE A CA 1
ATOM 731 C C . ILE A 1 92 ? -16.113 16.517 59.657 1.00 25.48 92 ILE A C 1
ATOM 732 O O . ILE A 1 92 ? -17.128 16.147 59.078 1.00 28.47 92 ILE A O 1
ATOM 737 N N . LEU A 1 93 ? -14.908 16.043 59.354 1.00 25.15 93 LEU A N 1
ATOM 738 C CA . LEU A 1 93 ? -14.737 15.054 58.292 1.00 23.83 93 LEU A CA 1
ATOM 739 C C . LEU A 1 93 ? -15.174 13.669 58.771 1.00 24.28 93 LEU A C 1
ATOM 740 O O . LEU A 1 93 ? -15.287 12.729 57.980 1.00 21.06 93 LEU A O 1
ATOM 745 N N . GLY A 1 94 ? -15.408 13.549 60.074 1.00 25.03 94 GLY A N 1
ATOM 746 C CA . GLY A 1 94 ? -15.853 12.284 60.623 1.00 25.89 94 GLY A CA 1
ATOM 747 C C . GLY A 1 94 ? -14.862 11.553 61.509 1.00 26.60 94 GLY A C 1
ATOM 748 O O . GLY A 1 94 ? -15.127 10.430 61.930 1.00 26.32 94 GLY A O 1
ATOM 749 N N . GLY A 1 95 ? -13.718 12.172 61.784 1.00 27.53 95 GLY A N 1
ATOM 750 C CA . GLY A 1 95 ? -12.730 11.533 62.634 1.00 25.22 95 GLY A CA 1
ATOM 751 C C . GLY A 1 95 ? -11.969 10.405 61.964 1.00 26.72 95 GLY A C 1
ATOM 752 O O . GLY A 1 95 ? -12.224 10.062 60.807 1.00 24.77 95 GLY A O 1
ATOM 753 N N . ASN A 1 96 ? -11.037 9.817 62.712 1.00 26.48 96 ASN A N 1
ATOM 754 C CA . ASN A 1 96 ? -10.202 8.735 62.208 1.00 25.82 96 ASN A CA 1
ATOM 755 C C . ASN A 1 96 ? -10.969 7.570 61.604 1.00 24.32 96 ASN A C 1
ATOM 756 O O . ASN A 1 96 ? -10.522 6.979 60.621 1.00 23.87 96 ASN A O 1
ATOM 761 N N . GLU A 1 97 ? -12.114 7.230 62.187 1.00 26.07 97 GLU A N 1
ATOM 762 C CA . GLU A 1 97 ? -12.902 6.109 61.676 1.00 28.00 97 GLU A CA 1
ATOM 763 C C . GLU A 1 97 ? -13.382 6.366 60.252 1.00 27.07 97 GLU A C 1
ATOM 764 O O . GLU A 1 97 ? -13.583 5.433 59.484 1.00 27.69 97 GLU A O 1
ATOM 770 N N . ALA A 1 98 ? -13.554 7.635 59.898 1.00 27.13 98 ALA A N 1
ATOM 771 C CA . ALA A 1 98 ? -13.990 7.988 58.554 1.00 26.87 98 ALA A CA 1
ATOM 772 C C . ALA A 1 98 ? -12.847 7.712 57.570 1.00 26.80 98 ALA A C 1
ATOM 773 O O . ALA A 1 98 ? -13.051 7.119 56.506 1.00 24.41 98 ALA A O 1
ATOM 775 N N . LEU A 1 99 ? -11.640 8.132 57.934 1.00 25.74 99 LEU A N 1
ATOM 776 C CA . LEU A 1 99 ? -10.480 7.903 57.080 1.00 24.55 99 LEU A CA 1
ATOM 777 C C . LEU A 1 99 ? -10.230 6.407 56.937 1.00 24.47 99 LEU A C 1
ATOM 778 O O . LEU A 1 99 ? -9.897 5.918 55.859 1.00 23.73 99 LEU A O 1
ATOM 783 N N . ARG A 1 100 ? -10.387 5.688 58.042 1.00 27.82 100 ARG A N 1
ATOM 784 C CA . ARG A 1 100 ? -10.203 4.238 58.071 1.00 29.11 100 ARG A CA 1
ATOM 785 C C . ARG A 1 100 ? -11.174 3.587 57.088 1.00 29.01 100 ARG A C 1
ATOM 786 O O . ARG A 1 100 ? -10.778 2.773 56.253 1.00 31.37 100 ARG A O 1
ATOM 794 N N . HIS A 1 101 ? -12.449 3.952 57.182 1.00 28.23 101 HIS A N 1
ATOM 795 C CA . HIS A 1 101 ? -13.448 3.395 56.280 1.00 26.61 101 HIS A CA 1
ATOM 796 C C . HIS A 1 101 ? -13.127 3.744 54.832 1.00 25.95 101 HIS A C 1
ATOM 797 O O . HIS A 1 101 ? -13.209 2.887 53.949 1.00 25.79 101 HIS A O 1
ATOM 804 N N . LEU A 1 102 ? -12.768 5.002 54.583 1.00 24.26 102 LEU A N 1
ATOM 805 C CA . LEU A 1 102 ? -12.433 5.414 53.226 1.00 22.68 102 LEU A CA 1
ATOM 806 C C . LEU A 1 102 ? -11.313 4.542 52.668 1.00 21.09 102 LEU A C 1
ATOM 807 O O . LEU A 1 102 ? -11.416 4.048 51.548 1.00 20.00 102 LEU A O 1
ATOM 812 N N . LEU A 1 103 ? -10.258 4.333 53.453 1.00 19.68 103 LEU A N 1
ATOM 813 C CA . LEU A 1 103 ? -9.126 3.524 52.998 1.00 22.63 103 LEU A CA 1
ATOM 814 C C . LEU A 1 103 ? -9.516 2.081 52.698 1.00 25.13 103 LEU A C 1
ATOM 815 O O . LEU A 1 103 ? -9.024 1.488 51.736 1.00 25.27 103 LEU A O 1
ATOM 820 N N . GLU A 1 104 ? -10.397 1.523 53.522 1.00 27.59 104 GLU A N 1
ATOM 821 C CA . GLU A 1 104 ? -10.866 0.155 53.331 1.00 30.11 104 GLU A CA 1
ATOM 822 C C . GLU A 1 104 ? -11.586 0.004 51.995 1.00 28.87 104 GLU A C 1
ATOM 823 O O . GLU A 1 104 ? -11.244 -0.863 51.196 1.00 29.97 104 GLU A O 1
ATOM 829 N N . VAL A 1 105 ? -12.576 0.855 51.752 1.00 28.83 105 VAL A N 1
ATOM 830 C CA . VAL A 1 105 ? -13.324 0.816 50.498 1.00 28.00 105 VAL A CA 1
ATOM 831 C C . VAL A 1 105 ? -12.413 1.114 49.305 1.00 28.31 105 VAL A C 1
ATOM 832 O O . VAL A 1 105 ? -12.482 0.442 48.273 1.00 28.90 105 VAL A O 1
ATOM 836 N N . ALA A 1 106 ? -11.557 2.121 49.447 1.00 27.06 106 ALA A N 1
ATOM 837 C CA . ALA A 1 106 ? -10.649 2.481 48.371 1.00 25.37 106 ALA A CA 1
ATOM 838 C C . ALA A 1 106 ? -9.781 1.298 47.990 1.00 25.23 106 ALA A C 1
ATOM 839 O O . ALA A 1 106 ? -9.766 0.873 46.835 1.00 26.29 106 ALA A O 1
ATOM 841 N N . HIS A 1 107 ? -9.061 0.764 48.970 1.00 26.08 107 HIS A N 1
ATOM 842 C CA . HIS A 1 107 ? -8.162 -0.364 48.747 1.00 27.56 107 HIS A CA 1
ATOM 843 C C . HIS A 1 107 ? -8.859 -1.626 48.251 1.00 29.03 107 HIS A C 1
ATOM 844 O O . HIS A 1 107 ? -8.312 -2.354 47.421 1.00 30.24 107 HIS A O 1
ATOM 851 N N . ALA A 1 108 ? -10.061 -1.883 48.760 1.00 30.51 108 ALA A N 1
ATOM 852 C CA . ALA A 1 108 ? -10.826 -3.054 48.351 1.00 31.54 108 ALA A CA 1
ATOM 853 C C . ALA A 1 108 ? -11.137 -2.981 46.854 1.00 33.17 108 ALA A C 1
ATOM 854 O O . ALA A 1 108 ? -11.382 -4.005 46.216 1.00 33.77 108 ALA A O 1
ATOM 856 N N . HIS A 1 109 ? -11.133 -1.770 46.297 1.00 31.85 109 HIS A N 1
ATOM 857 C CA . HIS A 1 109 ? -11.407 -1.592 44.877 1.00 31.34 109 HIS A CA 1
ATOM 858 C C . HIS A 1 109 ? -10.154 -1.182 44.106 1.00 32.51 109 HIS A C 1
ATOM 859 O O . HIS A 1 109 ? -10.243 -0.654 42.998 1.00 34.01 109 HIS A O 1
ATOM 866 N N . GLY A 1 110 ? -8.990 -1.408 44.706 1.00 31.41 110 GLY A N 1
ATOM 867 C CA . GLY A 1 110 ? -7.740 -1.081 44.047 1.00 31.91 110 GLY A CA 1
ATOM 868 C C . GLY A 1 110 ? -7.426 0.391 43.853 1.00 31.99 110 GLY A C 1
ATOM 869 O O . GLY A 1 110 ? -6.788 0.768 42.871 1.00 31.52 110 GLY A O 1
ATOM 870 N N . VAL A 1 111 ? -7.863 1.230 44.784 1.00 31.37 111 VAL A N 1
ATOM 871 C CA . VAL A 1 111 ? -7.591 2.659 44.689 1.00 29.33 111 VAL A CA 1
ATOM 872 C C . VAL A 1 111 ? -6.678 3.112 45.824 1.00 29.25 111 VAL A C 1
ATOM 873 O O . VAL A 1 111 ? -6.941 2.822 46.990 1.00 28.28 111 VAL A O 1
ATOM 877 N N . ARG A 1 112 ? -5.602 3.814 45.474 1.00 29.31 112 ARG A N 1
ATOM 878 C CA . ARG A 1 112 ? -4.647 4.320 46.460 1.00 28.42 112 ARG A CA 1
ATOM 879 C C . ARG A 1 112 ? -5.139 5.668 46.974 1.00 28.29 112 ARG A C 1
ATOM 880 O O . ARG A 1 112 ? -5.960 6.315 46.328 1.00 27.94 112 ARG A O 1
ATOM 888 N N . VAL A 1 113 ? -4.642 6.084 48.139 1.00 27.17 113 VAL A N 1
ATOM 889 C CA . VAL A 1 113 ? -5.034 7.356 48.742 1.00 23.96 113 VAL A CA 1
ATOM 890 C C . VAL A 1 113 ? -3.826 8.029 49.400 1.00 24.57 113 VAL A C 1
ATOM 891 O O . VAL A 1 113 ? -3.182 7.450 50.282 1.00 22.79 113 VAL A O 1
ATOM 895 N N . ILE A 1 114 ? -3.513 9.248 48.975 1.00 22.39 114 ILE A N 1
ATOM 896 C CA . ILE A 1 114 ? -2.394 9.967 49.571 1.00 21.17 114 ILE A CA 1
ATOM 897 C C . ILE A 1 114 ? -2.901 11.208 50.289 1.00 20.56 114 ILE A C 1
ATOM 898 O O . ILE A 1 114 ? -3.905 11.806 49.887 1.00 17.64 114 ILE A O 1
ATOM 903 N N . LEU A 1 115 ? -2.194 11.586 51.352 1.00 19.85 115 LEU A N 1
ATOM 904 C CA . LEU A 1 115 ? -2.560 12.740 52.160 1.00 19.64 115 LEU A CA 1
ATOM 905 C C . LEU A 1 115 ? -1.638 13.927 51.930 1.00 19.89 115 LEU A C 1
ATOM 906 O O . LEU A 1 115 ? -0.557 13.802 51.372 1.00 20.10 115 LEU A O 1
ATOM 911 N N . ASP A 1 116 ? -2.081 15.082 52.395 1.00 21.26 116 ASP A N 1
ATOM 912 C CA . ASP A 1 116 ? -1.336 16.313 52.252 1.00 22.81 116 ASP A CA 1
ATOM 913 C C . ASP A 1 116 ? -0.651 16.607 53.582 1.00 22.65 116 ASP A C 1
ATOM 914 O O . ASP A 1 116 ? -1.293 16.654 54.635 1.00 21.03 116 ASP A O 1
ATOM 919 N N . GLY A 1 117 ? 0.665 16.777 53.527 1.00 22.06 117 GLY A N 1
ATOM 920 C CA . GLY A 1 117 ? 1.426 17.045 54.732 1.00 23.07 117 GLY A CA 1
ATOM 921 C C . GLY A 1 117 ? 1.877 18.485 54.814 1.00 21.67 117 GLY A C 1
ATOM 922 O O . GLY A 1 117 ? 2.628 18.956 53.961 1.00 20.88 117 GLY A O 1
ATOM 923 N N . VAL A 1 118 ? 1.401 19.184 55.839 1.00 22.31 118 VAL A N 1
ATOM 924 C CA . VAL A 1 118 ? 1.749 20.583 56.058 1.00 24.48 118 VAL A CA 1
ATOM 925 C C . VAL A 1 118 ? 2.667 20.585 57.272 1.00 26.22 118 VAL A C 1
ATOM 926 O O . VAL A 1 118 ? 2.209 20.668 58.414 1.00 27.62 118 VAL A O 1
ATOM 930 N N . PHE A 1 119 ? 3.968 20.496 57.025 1.00 27.06 119 PHE A N 1
ATOM 931 C CA . PHE A 1 119 ? 4.925 20.419 58.120 1.00 28.39 119 PHE A CA 1
ATOM 932 C C . PHE A 1 119 ? 5.778 21.652 58.397 1.00 27.98 119 PHE A C 1
ATOM 933 O O . PHE A 1 119 ? 6.544 21.682 59.360 1.00 29.10 119 PHE A O 1
ATOM 941 N N . ASN A 1 120 ? 5.635 22.677 57.570 1.00 28.02 120 ASN A N 1
ATOM 942 C CA . ASN A 1 120 ? 6.403 23.898 57.762 1.00 26.74 120 ASN A CA 1
ATOM 943 C C . ASN A 1 120 ? 5.845 24.750 58.897 1.00 26.13 120 ASN A C 1
ATOM 944 O O . ASN A 1 120 ? 6.582 25.454 59.589 1.00 24.40 120 ASN A O 1
ATOM 949 N N . HIS A 1 121 ? 4.537 24.673 59.087 1.00 23.03 121 HIS A N 1
ATOM 950 C CA . HIS A 1 121 ? 3.877 25.486 60.084 1.00 24.18 121 HIS A CA 1
ATOM 951 C C . HIS A 1 121 ? 2.624 24.799 60.609 1.00 24.21 121 HIS A C 1
ATOM 952 O O . HIS A 1 121 ? 2.202 23.760 60.094 1.00 25.11 121 HIS A O 1
ATOM 959 N N . THR A 1 122 ? 2.026 25.405 61.626 1.00 21.44 122 THR A N 1
ATOM 960 C CA . THR A 1 122 ? 0.806 24.880 62.216 1.00 20.80 122 THR A CA 1
ATOM 961 C C . THR A 1 122 ? -0.155 26.048 62.317 1.00 20.52 122 THR A C 1
ATOM 962 O O . THR A 1 122 ? 0.196 27.189 61.983 1.00 19.67 122 THR A O 1
ATOM 966 N N . GLY A 1 123 ? -1.375 25.766 62.752 1.00 20.30 123 GLY A N 1
ATOM 967 C CA . GLY A 1 123 ? -2.334 26.836 62.933 1.00 20.24 123 GLY A CA 1
ATOM 968 C C . GLY A 1 123 ? -2.046 27.393 64.318 1.00 21.96 123 GLY A C 1
ATOM 969 O O . GLY A 1 123 ? -1.214 26.842 65.042 1.00 21.22 123 GLY A O 1
ATOM 970 N N . ARG A 1 124 ? -2.708 28.482 64.689 1.00 22.57 124 ARG A N 1
ATOM 971 C CA . ARG A 1 124 ? -2.508 29.070 66.005 1.00 24.10 124 ARG A CA 1
ATOM 972 C C . ARG A 1 124 ? -3.144 28.180 67.090 1.00 24.47 124 ARG A C 1
ATOM 973 O O . ARG A 1 124 ? -2.814 28.287 68.275 1.00 25.55 124 ARG A O 1
ATOM 981 N N . GLY A 1 125 ? -4.044 27.296 66.671 1.00 23.71 125 GLY A N 1
ATOM 982 C CA . GLY A 1 125 ? -4.723 26.412 67.605 1.00 22.33 125 GLY A CA 1
ATOM 983 C C . GLY A 1 125 ? -3.937 25.191 68.052 1.00 21.87 125 GLY A C 1
ATOM 984 O O . GLY A 1 125 ? -4.380 24.454 68.933 1.00 23.03 125 GLY A O 1
ATOM 985 N N . PHE A 1 126 ? -2.775 24.965 67.451 1.00 19.65 126 PHE A N 1
ATOM 986 C CA . PHE A 1 126 ? -1.949 23.821 67.815 1.00 18.31 126 PHE A CA 1
ATOM 987 C C . PHE A 1 126 ? -1.546 23.920 69.289 1.00 18.40 126 PHE A C 1
ATOM 988 O O . PHE A 1 126 ? -1.304 25.015 69.802 1.00 17.51 126 PHE A O 1
ATOM 996 N N . PHE A 1 127 ? -1.470 22.774 69.961 1.00 17.95 127 PHE A N 1
ATOM 997 C CA . PHE A 1 127 ? -1.133 22.732 71.387 1.00 19.02 127 PHE A CA 1
ATOM 998 C C . PHE A 1 127 ? 0.080 23.566 71.803 1.00 18.59 127 PHE A C 1
ATOM 999 O O . PHE A 1 127 ? -0.013 24.409 72.700 1.00 17.44 127 PHE A O 1
ATOM 1007 N N . ALA A 1 128 ? 1.215 23.318 71.159 1.00 19.21 128 ALA A N 1
ATOM 1008 C CA . ALA A 1 128 ? 2.444 24.038 71.469 1.00 20.29 128 ALA A CA 1
ATOM 1009 C C . ALA A 1 128 ? 2.311 25.547 71.292 1.00 21.96 128 ALA A C 1
ATOM 1010 O O . ALA A 1 128 ? 2.873 26.317 72.075 1.00 23.38 128 ALA A O 1
ATOM 1012 N N . PHE A 1 129 ? 1.570 25.990 70.279 1.00 23.45 129 PHE A N 1
ATOM 1013 C CA . PHE A 1 129 ? 1.432 27.429 70.080 1.00 22.76 129 PHE A CA 1
ATOM 1014 C C . PHE A 1 129 ? 0.543 28.038 71.149 1.00 24.68 129 PHE A C 1
ATOM 1015 O O . PHE A 1 129 ? 0.819 29.136 71.646 1.00 25.32 129 PHE A O 1
ATOM 1023 N N . GLN A 1 130 ? -0.532 27.335 71.491 1.00 23.87 130 GLN A N 1
ATOM 1024 C CA . GLN A 1 130 ? -1.440 27.812 72.525 1.00 24.62 130 GLN A CA 1
ATOM 1025 C C . GLN A 1 130 ? -0.678 27.898 73.835 1.00 24.74 130 GLN A C 1
ATOM 1026 O O . GLN A 1 130 ? -0.896 28.807 74.633 1.00 24.31 130 GLN A O 1
ATOM 1032 N N . HIS A 1 131 ? 0.234 26.953 74.037 1.00 26.72 131 HIS A N 1
ATOM 1033 C CA . HIS A 1 131 ? 1.046 26.916 75.245 1.00 28.18 131 HIS A CA 1
ATOM 1034 C C . HIS A 1 131 ? 1.898 28.183 75.316 1.00 29.10 131 HIS A C 1
ATOM 1035 O O . HIS A 1 131 ? 2.044 28.785 76.380 1.00 25.58 131 HIS A O 1
ATOM 1042 N N . LEU A 1 132 ? 2.451 28.582 74.173 1.00 30.74 132 LEU A N 1
ATOM 1043 C CA . LEU A 1 132 ? 3.282 29.784 74.086 1.00 33.53 132 LEU A CA 1
ATOM 1044 C C . LEU A 1 132 ? 2.489 31.032 74.443 1.00 34.03 132 LEU A C 1
ATOM 1045 O O . LEU A 1 132 ? 2.960 31.893 75.181 1.00 32.98 132 LEU A O 1
ATOM 1058 N N . GLU A 1 134 ? -0.346 31.338 76.245 1.00 35.40 134 GLU A N 1
ATOM 1059 C CA . GLU A 1 134 ? -0.823 31.401 77.615 1.00 34.26 134 GLU A CA 1
ATOM 1060 C C . GLU A 1 134 ? 0.289 31.582 78.648 1.00 31.48 134 GLU A C 1
ATOM 1061 O O . GLU A 1 134 ? 0.074 32.195 79.690 1.00 31.31 134 GLU A O 1
ATOM 1067 N N . ASN A 1 135 ? 1.478 31.071 78.352 1.00 29.14 135 ASN A N 1
ATOM 1068 C CA . ASN A 1 135 ? 2.577 31.141 79.305 1.00 28.64 135 ASN A CA 1
ATOM 1069 C C . ASN A 1 135 ? 3.795 31.990 78.922 1.00 29.90 135 ASN A C 1
ATOM 1070 O O . ASN A 1 135 ? 4.677 32.210 79.753 1.00 30.03 135 ASN A O 1
ATOM 1075 N N . GLY A 1 136 ? 3.844 32.469 77.680 1.00 29.50 136 GLY A N 1
ATOM 1076 C CA . GLY A 1 136 ? 4.966 33.287 77.244 1.00 29.02 136 GLY A CA 1
ATOM 1077 C C . GLY A 1 136 ? 6.322 32.624 77.413 1.00 28.62 136 GLY A C 1
ATOM 1078 O O . GLY A 1 136 ? 6.511 31.483 77.001 1.00 26.92 136 GLY A O 1
ATOM 1079 N N . GLU A 1 137 ? 7.268 33.340 78.018 1.00 30.89 137 GLU A N 1
ATOM 1080 C CA . GLU A 1 137 ? 8.623 32.821 78.245 1.00 34.24 137 GLU A CA 1
ATOM 1081 C C . GLU A 1 137 ? 8.683 31.598 79.159 1.00 33.54 137 GLU A C 1
ATOM 1082 O O . GLU A 1 137 ? 9.645 30.825 79.123 1.00 33.14 137 GLU A O 1
ATOM 1088 N N . GLN A 1 138 ? 7.671 31.433 79.997 1.00 33.12 138 GLN A N 1
ATOM 1089 C CA . GLN A 1 138 ? 7.657 30.309 80.920 1.00 34.13 138 GLN A CA 1
ATOM 1090 C C . GLN A 1 138 ? 7.171 29.011 80.299 1.00 34.52 138 GLN A C 1
ATOM 1091 O O . GLN A 1 138 ? 7.191 27.966 80.952 1.00 37.14 138 GLN A O 1
ATOM 1097 N N . SER A 1 139 ? 6.747 29.074 79.041 1.00 31.49 139 SER A N 1
ATOM 1098 C CA . SER A 1 139 ? 6.262 27.890 78.344 1.00 30.70 139 SER A CA 1
ATOM 1099 C C . SER A 1 139 ? 7.382 26.948 77.905 1.00 30.45 139 SER A C 1
ATOM 1100 O O . SER A 1 139 ? 8.328 27.355 77.230 1.00 30.27 139 SER A O 1
ATOM 1103 N N . PRO A 1 140 ? 7.291 25.670 78.294 1.00 30.60 140 PRO A N 1
ATOM 1104 C CA . PRO A 1 140 ? 8.310 24.687 77.916 1.00 30.35 140 PRO A CA 1
ATOM 1105 C C . PRO A 1 140 ? 8.207 24.221 76.461 1.00 32.33 140 PRO A C 1
ATOM 1106 O O . PRO A 1 140 ? 8.851 23.240 76.073 1.00 33.16 140 PRO A O 1
ATOM 1110 N N . TYR A 1 141 ? 7.402 24.929 75.664 1.00 32.20 141 TYR A N 1
ATOM 1111 C CA . TYR A 1 141 ? 7.210 24.618 74.241 1.00 31.85 141 TYR A CA 1
ATOM 1112 C C . TYR A 1 141 ? 7.723 25.764 73.368 1.00 33.36 141 TYR A C 1
ATOM 1113 O O . TYR A 1 141 ? 7.589 25.743 72.142 1.00 32.59 141 TYR A O 1
ATOM 1122 N N . ARG A 1 142 ? 8.321 26.756 74.018 1.00 35.52 142 ARG A N 1
ATOM 1123 C CA . ARG A 1 142 ? 8.865 27.932 73.344 1.00 37.20 142 ARG A CA 1
ATOM 1124 C C . ARG A 1 142 ? 9.682 27.597 72.092 1.00 36.20 142 ARG A C 1
ATOM 1125 O O . ARG A 1 142 ? 9.490 28.215 71.045 1.00 35.91 142 ARG A O 1
ATOM 1133 N N . ASP A 1 143 ? 10.577 26.616 72.196 1.00 34.66 143 ASP A N 1
ATOM 1134 C CA . ASP A 1 143 ? 11.418 26.223 71.064 1.00 33.94 143 ASP A CA 1
ATOM 1135 C C . ASP A 1 143 ? 10.754 25.421 69.943 1.00 32.20 143 ASP A C 1
ATOM 1136 O O . ASP A 1 143 ? 11.441 24.808 69.128 1.00 32.67 143 ASP A O 1
ATOM 1141 N N . TRP A 1 144 ? 9.427 25.408 69.901 1.00 29.91 144 TRP A N 1
ATOM 1142 C CA . TRP A 1 144 ? 8.722 24.709 68.831 1.00 27.52 144 TRP A CA 1
ATOM 1143 C C . TRP A 1 144 ? 8.539 25.691 67.678 1.00 27.26 144 TRP A C 1
ATOM 1144 O O . TRP A 1 144 ? 8.328 25.301 66.534 1.00 27.15 144 TRP A O 1
ATOM 1155 N N . TYR A 1 145 ? 8.624 26.975 68.004 1.00 27.47 145 TYR A N 1
ATOM 1156 C CA . TYR A 1 145 ? 8.469 28.043 67.030 1.00 28.38 145 TYR A CA 1
ATOM 1157 C C . TYR A 1 145 ? 9.683 28.970 66.994 1.00 30.28 145 TYR A C 1
ATOM 1158 O O . TYR A 1 145 ? 10.655 28.779 67.737 1.00 29.62 145 TYR A O 1
ATOM 1167 N N . HIS A 1 146 ? 9.620 29.963 66.114 1.00 31.87 146 HIS A N 1
ATOM 1168 C CA . HIS A 1 146 ? 10.689 30.945 65.957 1.00 33.05 146 HIS A CA 1
ATOM 1169 C C . HIS A 1 146 ? 10.198 32.248 66.569 1.00 33.84 146 HIS A C 1
ATOM 1170 O O . HIS A 1 146 ? 9.817 33.179 65.855 1.00 32.07 146 HIS A O 1
ATOM 1177 N N . VAL A 1 147 ? 10.207 32.299 67.897 1.00 35.79 147 VAL A N 1
ATOM 1178 C CA . VAL A 1 147 ? 9.739 33.466 68.639 1.00 39.03 147 VAL A CA 1
ATOM 1179 C C . VAL A 1 147 ? 10.698 34.646 68.552 1.00 39.95 147 VAL A C 1
ATOM 1180 O O . VAL A 1 147 ? 11.893 34.510 68.823 1.00 40.32 147 VAL A O 1
ATOM 1184 N N . LYS A 1 148 ? 10.165 35.804 68.177 1.00 40.68 148 LYS A N 1
ATOM 1185 C CA . LYS A 1 148 ? 10.971 37.013 68.061 1.00 42.12 148 LYS A CA 1
ATOM 1186 C C . LYS A 1 148 ? 10.975 37.733 69.403 1.00 42.66 148 LYS A C 1
ATOM 1187 O O . LYS A 1 148 ? 12.005 38.245 69.841 1.00 43.02 148 LYS A O 1
ATOM 1193 N N . GLY A 1 149 ? 9.814 37.764 70.051 1.00 43.00 149 GLY A N 1
ATOM 1194 C CA . GLY A 1 149 ? 9.693 38.424 71.339 1.00 42.66 149 GLY A CA 1
ATOM 1195 C C . GLY A 1 149 ? 8.299 38.269 71.916 1.00 42.92 149 GLY A C 1
ATOM 1196 O O . GLY A 1 149 ? 7.427 37.665 71.289 1.00 42.92 149 GLY A O 1
ATOM 1197 N N . PHE A 1 150 ? 8.086 38.821 73.107 1.00 42.72 150 PHE A N 1
ATOM 1198 C CA . PHE A 1 150 ? 6.791 38.740 73.781 1.00 43.14 150 PHE A CA 1
ATOM 1199 C C . PHE A 1 150 ? 6.235 40.123 74.129 1.00 42.79 150 PHE A C 1
ATOM 1200 O O . PHE A 1 150 ? 6.992 41.041 74.451 1.00 43.53 150 PHE A O 1
ATOM 1208 N N . PRO A 1 151 ? 4.902 40.296 74.047 1.00 42.01 151 PRO A N 1
ATOM 1209 C CA . PRO A 1 151 ? 3.923 39.279 73.651 1.00 41.87 151 PRO A CA 1
ATOM 1210 C C . PRO A 1 151 ? 4.061 38.880 72.179 1.00 41.22 151 PRO A C 1
ATOM 1211 O O . PRO A 1 151 ? 4.811 39.499 71.426 1.00 40.82 151 PRO A O 1
ATOM 1215 N N . LEU A 1 152 ? 3.324 37.852 71.775 1.00 41.00 152 LEU A N 1
ATOM 1216 C CA . LEU A 1 152 ? 3.395 37.344 70.414 1.00 40.00 152 LEU A CA 1
ATOM 1217 C C . LEU A 1 152 ? 2.668 38.172 69.360 1.00 40.31 152 LEU A C 1
ATOM 1218 O O . LEU A 1 152 ? 3.003 38.089 68.179 1.00 39.45 152 LEU A O 1
ATOM 1223 N N . LYS A 1 153 ? 1.683 38.965 69.774 1.00 41.87 153 LYS A N 1
ATOM 1224 C CA . LYS A 1 153 ? 0.919 39.790 68.830 1.00 43.82 153 LYS A CA 1
ATOM 1225 C C . LYS A 1 153 ? 0.441 38.885 67.696 1.00 43.43 153 LYS A C 1
ATOM 1226 O O . LYS A 1 153 ? 0.621 39.198 66.515 1.00 42.87 153 LYS A O 1
ATOM 1232 N N . ALA A 1 154 ? -0.168 37.766 68.073 1.00 42.61 154 ALA A N 1
ATOM 1233 C CA . ALA A 1 154 ? -0.645 36.771 67.120 1.00 42.47 154 ALA A CA 1
ATOM 1234 C C . ALA A 1 154 ? -1.860 37.162 66.291 1.00 42.03 154 ALA A C 1
ATOM 1235 O O . ALA A 1 154 ? -2.168 36.496 65.307 1.00 43.15 154 ALA A O 1
ATOM 1237 N N . TYR A 1 155 ? -2.555 38.225 66.680 1.00 42.02 155 TYR A N 1
ATOM 1238 C CA . TYR A 1 155 ? -3.734 38.656 65.933 1.00 41.33 155 TYR A CA 1
ATOM 1239 C C . TYR A 1 155 ? -3.579 40.039 65.309 1.00 41.38 155 TYR A C 1
ATOM 1240 O O . TYR A 1 155 ? -4.561 40.748 65.079 1.00 41.42 155 TYR A O 1
ATOM 1249 N N . THR A 1 156 ? -2.331 40.408 65.038 1.00 41.20 156 THR A N 1
ATOM 1250 C CA . THR A 1 156 ? -2.009 41.680 64.406 1.00 41.44 156 THR A CA 1
ATOM 1251 C C . THR A 1 156 ? -1.268 41.334 63.117 1.00 42.22 156 THR A C 1
ATOM 1252 O O . THR A 1 156 ? -0.832 40.196 62.935 1.00 41.31 156 THR A O 1
ATOM 1256 N N . ALA A 1 157 ? -1.118 42.310 62.228 1.00 42.76 157 ALA A N 1
ATOM 1257 C CA . ALA A 1 157 ? -0.426 42.080 60.968 1.00 43.00 157 ALA A CA 1
ATOM 1258 C C . ALA A 1 157 ? 1.084 42.010 61.178 1.00 43.24 157 ALA A C 1
ATOM 1259 O O . ALA A 1 157 ? 1.846 41.841 60.223 1.00 42.84 157 ALA A O 1
ATOM 1261 N N . HIS A 1 158 ? 1.512 42.126 62.430 1.00 42.54 158 HIS A N 1
ATOM 1262 C CA . HIS A 1 158 ? 2.934 42.089 62.747 1.00 43.26 158 HIS A CA 1
ATOM 1263 C C . HIS A 1 158 ? 3.247 41.079 63.854 1.00 41.79 158 HIS A C 1
ATOM 1264 O O . HIS A 1 158 ? 3.671 41.451 64.947 1.00 41.51 158 HIS A O 1
ATOM 1271 N N . PRO A 1 159 ? 3.049 39.781 63.578 1.00 40.28 159 PRO A N 1
ATOM 1272 C CA . PRO A 1 159 ? 3.324 38.751 64.585 1.00 38.00 159 PRO A CA 1
ATOM 1273 C C . PRO A 1 159 ? 4.767 38.800 65.078 1.00 37.48 159 PRO A C 1
ATOM 1274 O O . PRO A 1 159 ? 5.679 39.139 64.322 1.00 36.25 159 PRO A O 1
ATOM 1278 N N . ASN A 1 160 ? 4.966 38.456 66.346 1.00 36.66 160 ASN A N 1
ATOM 1279 C CA . ASN A 1 160 ? 6.295 38.468 66.951 1.00 36.81 160 ASN A CA 1
ATOM 1280 C C . ASN A 1 160 ? 6.985 37.108 66.827 1.00 34.55 160 ASN A C 1
ATOM 1281 O O . ASN A 1 160 ? 7.690 36.671 67.737 1.00 35.33 160 ASN A O 1
ATOM 1286 N N . TYR A 1 161 ? 6.781 36.451 65.690 1.00 32.49 161 TYR A N 1
ATOM 1287 C CA . TYR A 1 161 ? 7.363 35.137 65.418 1.00 31.32 161 TYR A CA 1
ATOM 1288 C C . TYR A 1 161 ? 7.388 34.881 63.907 1.00 32.14 161 TYR A C 1
ATOM 1289 O O . TYR A 1 161 ? 6.593 35.460 63.163 1.00 31.68 161 TYR A O 1
ATOM 1298 N N . GLU A 1 162 ? 8.289 34.013 63.455 1.00 31.57 162 GLU A N 1
ATOM 1299 C CA . GLU A 1 162 ? 8.361 33.689 62.035 1.00 32.62 162 GLU A CA 1
ATOM 1300 C C . GLU A 1 162 ? 7.055 33.012 61.606 1.00 33.06 162 GLU A C 1
ATOM 1301 O O . GLU A 1 162 ? 6.560 32.115 62.292 1.00 32.94 162 GLU A O 1
ATOM 1307 N N . ALA A 1 163 ? 6.499 33.460 60.480 1.00 32.57 163 ALA A N 1
ATOM 1308 C CA . ALA A 1 163 ? 5.242 32.925 59.957 1.00 33.02 163 ALA A CA 1
ATOM 1309 C C . ALA A 1 163 ? 5.234 32.855 58.422 1.00 34.78 163 ALA A C 1
ATOM 1310 O O . ALA A 1 163 ? 5.825 33.707 57.749 1.00 33.83 163 ALA A O 1
ATOM 1312 N N . TRP A 1 164 ? 4.556 31.842 57.879 1.00 35.05 164 TRP A N 1
ATOM 1313 C CA . TRP A 1 164 ? 4.465 31.643 56.431 1.00 35.09 164 TRP A CA 1
ATOM 1314 C C . TRP A 1 164 ? 3.986 32.914 55.731 1.00 34.86 164 TRP A C 1
ATOM 1315 O O . TRP A 1 164 ? 2.861 33.368 55.953 1.00 34.97 164 TRP A O 1
ATOM 1326 N N . TRP A 1 165 ? 4.843 33.485 54.890 1.00 34.50 165 TRP A N 1
ATOM 1327 C CA . TRP A 1 165 ? 4.501 34.706 54.161 1.00 34.90 165 TRP A CA 1
ATOM 1328 C C . TRP A 1 165 ? 4.086 35.832 55.110 1.00 34.59 165 TRP A C 1
ATOM 1329 O O . TRP A 1 165 ? 3.347 36.740 54.726 1.00 33.16 165 TRP A O 1
ATOM 1340 N N . GLY A 1 166 ? 4.564 35.756 56.353 1.00 34.49 166 GLY A N 1
ATOM 1341 C CA . GLY A 1 166 ? 4.250 36.770 57.347 1.00 33.60 166 GLY A CA 1
ATOM 1342 C C . GLY A 1 166 ? 2.821 36.757 57.865 1.00 34.34 166 GLY A C 1
ATOM 1343 O O . GLY A 1 166 ? 2.432 37.644 58.625 1.00 34.42 166 GLY A O 1
ATOM 1344 N N . ASN A 1 167 ? 2.035 35.766 57.452 1.00 33.56 167 ASN A N 1
ATOM 1345 C CA . ASN A 1 167 ? 0.647 35.655 57.888 1.00 33.34 167 ASN A CA 1
ATOM 1346 C C . ASN A 1 167 ? 0.660 35.115 59.317 1.00 33.59 167 ASN A C 1
ATOM 1347 O O . ASN A 1 167 ? 1.181 34.029 59.571 1.00 34.63 167 ASN A O 1
ATOM 1352 N N . PRO A 1 168 ? 0.081 35.862 60.268 1.00 33.29 168 PRO A N 1
ATOM 1353 C CA . PRO A 1 168 ? 0.055 35.424 61.669 1.00 34.02 168 PRO A CA 1
ATOM 1354 C C . PRO A 1 168 ? -0.726 34.133 61.945 1.00 33.97 168 PRO A C 1
ATOM 1355 O O . PRO A 1 168 ? -0.543 33.509 62.993 1.00 35.09 168 PRO A O 1
ATOM 1359 N N . GLU A 1 169 ? -1.585 33.734 61.010 1.00 32.77 169 GLU A N 1
ATOM 1360 C CA . GLU A 1 169 ? -2.385 32.521 61.173 1.00 30.38 169 GLU A CA 1
ATOM 1361 C C . GLU A 1 169 ? -1.572 31.248 60.969 1.00 29.16 169 GLU A C 1
ATOM 1362 O O . GLU A 1 169 ? -2.052 30.148 61.267 1.00 27.31 169 GLU A O 1
ATOM 1368 N N . LEU A 1 170 ? -0.349 31.395 60.465 1.00 25.83 170 LEU A N 1
ATOM 1369 C CA . LEU A 1 170 ? 0.495 30.240 60.202 1.00 27.62 170 LEU A CA 1
ATOM 1370 C C . LEU A 1 170 ? 1.900 30.280 60.823 1.00 27.73 170 LEU A C 1
ATOM 1371 O O . LEU A 1 170 ? 2.893 30.506 60.125 1.00 26.67 170 LEU A O 1
ATOM 1376 N N . PRO A 1 171 ? 1.999 30.044 62.147 1.00 27.92 171 PRO A N 1
ATOM 1377 C CA . PRO A 1 171 ? 3.273 30.039 62.881 1.00 26.37 171 PRO A CA 1
ATOM 1378 C C . PRO A 1 171 ? 4.240 29.021 62.274 1.00 24.71 171 PRO A C 1
ATOM 1379 O O . PRO A 1 171 ? 3.892 27.858 62.105 1.00 24.37 171 PRO A O 1
ATOM 1383 N N . LYS A 1 172 ? 5.456 29.450 61.970 1.00 25.42 172 LYS A N 1
ATOM 1384 C CA . LYS A 1 172 ? 6.445 28.559 61.380 1.00 25.95 172 LYS A CA 1
ATOM 1385 C C . LYS A 1 172 ? 7.122 27.672 62.421 1.00 26.55 172 LYS A C 1
ATOM 1386 O O . LYS A 1 172 ? 7.646 28.149 63.426 1.00 27.09 172 LYS A O 1
ATOM 1392 N N . LEU A 1 173 ? 7.113 26.374 62.151 1.00 26.21 173 LEU A N 1
ATOM 1393 C CA . LEU A 1 173 ? 7.700 25.370 63.023 1.00 27.47 173 LEU A CA 1
ATOM 1394 C C . LEU A 1 173 ? 9.228 25.391 63.015 1.00 28.67 173 LEU A C 1
ATOM 1395 O O . LEU A 1 173 ? 9.853 25.653 61.987 1.00 28.88 173 LEU A O 1
ATOM 1400 N N . LYS A 1 174 ? 9.824 25.102 64.166 1.00 28.35 174 LYS A N 1
ATOM 1401 C CA . LYS A 1 174 ? 11.275 25.064 64.295 1.00 30.08 174 LYS A CA 1
ATOM 1402 C C . LYS A 1 174 ? 11.680 23.593 64.227 1.00 30.14 174 LYS A C 1
ATOM 1403 O O . LYS A 1 174 ? 11.822 22.922 65.247 1.00 29.84 174 LYS A O 1
ATOM 1409 N N . VAL A 1 175 ? 11.858 23.106 63.006 1.00 30.08 175 VAL A N 1
ATOM 1410 C CA . VAL A 1 175 ? 12.198 21.715 62.753 1.00 31.78 175 VAL A CA 1
ATOM 1411 C C . VAL A 1 175 ? 13.522 21.187 63.324 1.00 32.85 175 VAL A C 1
ATOM 1412 O O . VAL A 1 175 ? 13.653 19.983 63.552 1.00 32.60 175 VAL A O 1
ATOM 1416 N N . GLU A 1 176 ? 14.497 22.062 63.564 1.00 32.28 176 GLU A N 1
ATOM 1417 C CA . GLU A 1 176 ? 15.773 21.603 64.112 1.00 32.54 176 GLU A CA 1
ATOM 1418 C C . GLU A 1 176 ? 15.649 21.168 65.574 1.00 31.12 176 GLU A C 1
ATOM 1419 O O . GLU A 1 176 ? 16.492 20.426 66.082 1.00 30.44 176 GLU A O 1
ATOM 1425 N N . THR A 1 177 ? 14.609 21.641 66.253 1.00 28.83 177 THR A N 1
ATOM 1426 C CA . THR A 1 177 ? 14.382 21.271 67.647 1.00 26.53 177 THR A CA 1
ATOM 1427 C C . THR A 1 177 ? 14.021 19.784 67.651 1.00 25.70 177 THR A C 1
ATOM 1428 O O . THR A 1 177 ? 13.069 19.369 67.000 1.00 26.42 177 THR A O 1
ATOM 1432 N N . PRO A 1 178 ? 14.789 18.960 68.374 1.00 25.76 178 PRO A N 1
ATOM 1433 C CA . PRO A 1 178 ? 14.516 17.519 68.422 1.00 24.67 178 PRO A CA 1
ATOM 1434 C C . PRO A 1 178 ? 13.050 17.131 68.641 1.00 25.24 178 PRO A C 1
ATOM 1435 O O . PRO A 1 178 ? 12.518 16.294 67.912 1.00 22.94 178 PRO A O 1
ATOM 1439 N N . ALA A 1 179 ? 12.401 17.737 69.635 1.00 24.82 179 ALA A N 1
ATOM 1440 C CA . ALA A 1 179 ? 10.995 17.441 69.933 1.00 24.89 179 ALA A CA 1
ATOM 1441 C C . ALA A 1 179 ? 10.102 17.652 68.708 1.00 26.25 179 ALA A C 1
ATOM 1442 O O . ALA A 1 179 ? 9.163 16.888 68.479 1.00 27.08 179 ALA A O 1
ATOM 1444 N N . VAL A 1 180 ? 10.400 18.689 67.929 1.00 25.65 180 VAL A N 1
ATOM 1445 C CA . VAL A 1 180 ? 9.633 19.000 66.727 1.00 25.43 180 VAL A CA 1
ATOM 1446 C C . VAL A 1 180 ? 9.868 17.954 65.645 1.00 26.56 180 VAL A C 1
ATOM 1447 O O . VAL A 1 180 ? 8.922 17.368 65.123 1.00 27.49 180 VAL A O 1
ATOM 1451 N N . ARG A 1 181 ? 11.131 17.714 65.318 1.00 27.07 181 ARG A N 1
ATOM 1452 C CA . ARG A 1 181 ? 11.471 16.737 64.294 1.00 28.22 181 ARG A CA 1
ATOM 1453 C C . ARG A 1 181 ? 10.953 15.342 64.626 1.00 27.78 181 ARG A C 1
ATOM 1454 O O . ARG A 1 181 ? 10.587 14.579 63.732 1.00 27.35 181 ARG A O 1
ATOM 1462 N N . GLU A 1 182 ? 10.926 15.013 65.912 1.00 25.65 182 GLU A N 1
ATOM 1463 C CA . GLU A 1 182 ? 10.462 13.706 66.358 1.00 24.96 182 GLU A CA 1
ATOM 1464 C C . GLU A 1 182 ? 8.957 13.612 66.145 1.00 23.35 182 GLU A C 1
ATOM 1465 O O . GLU A 1 182 ? 8.439 12.583 65.718 1.00 23.09 182 GLU A O 1
ATOM 1471 N N . TYR A 1 183 ? 8.262 14.702 66.448 1.00 23.48 183 TYR A N 1
ATOM 1472 C CA . TYR A 1 183 ? 6.814 14.770 66.290 1.00 22.96 183 TYR A CA 1
ATOM 1473 C C . TYR A 1 183 ? 6.453 14.621 64.808 1.00 23.33 183 TYR A C 1
ATOM 1474 O O . TYR A 1 183 ? 5.652 13.759 64.439 1.00 24.69 183 TYR A O 1
ATOM 1483 N N . LEU A 1 184 ? 7.063 15.447 63.961 1.00 21.30 184 LEU A N 1
ATOM 1484 C CA . LEU A 1 184 ? 6.787 15.407 62.525 1.00 21.62 184 LEU A CA 1
ATOM 1485 C C . LEU A 1 184 ? 7.142 14.069 61.886 1.00 21.38 184 LEU A C 1
ATOM 1486 O O . LEU A 1 184 ? 6.403 13.567 61.042 1.00 21.31 184 LEU A O 1
ATOM 1491 N N . LEU A 1 185 ? 8.261 13.478 62.283 1.00 19.98 185 LEU A N 1
ATOM 1492 C CA . LEU A 1 185 ? 8.625 12.196 61.706 1.00 19.28 185 LEU A CA 1
ATOM 1493 C C . LEU A 1 185 ? 7.680 11.092 62.180 1.00 19.87 185 LEU A C 1
ATOM 1494 O O . LEU A 1 185 ? 7.379 10.150 61.435 1.00 19.81 185 LEU A O 1
ATOM 1499 N N . ALA A 1 186 ? 7.204 11.200 63.416 1.00 18.64 186 ALA A N 1
ATOM 1500 C CA . ALA A 1 186 ? 6.288 10.192 63.925 1.00 16.97 186 ALA A CA 1
ATOM 1501 C C . ALA A 1 186 ? 4.969 10.331 63.165 1.00 17.62 186 ALA A C 1
ATOM 1502 O O . ALA A 1 186 ? 4.294 9.341 62.908 1.00 19.09 186 ALA A O 1
ATOM 1504 N N . VAL A 1 187 ? 4.617 11.564 62.802 1.00 17.66 187 VAL A N 1
ATOM 1505 C CA . VAL A 1 187 ? 3.386 11.836 62.056 1.00 17.27 187 VAL A CA 1
ATOM 1506 C C . VAL A 1 187 ? 3.456 11.174 60.687 1.00 18.73 187 VAL A C 1
ATOM 1507 O O . VAL A 1 187 ? 2.560 10.421 60.293 1.00 16.85 187 VAL A O 1
ATOM 1511 N N . ALA A 1 188 ? 4.527 11.483 59.965 1.00 19.11 188 ALA A N 1
ATOM 1512 C CA . ALA A 1 188 ? 4.736 10.945 58.635 1.00 21.83 188 ALA A CA 1
ATOM 1513 C C . ALA A 1 188 ? 4.648 9.430 58.642 1.00 23.94 188 ALA A C 1
ATOM 1514 O O . ALA A 1 188 ? 4.043 8.839 57.750 1.00 27.14 188 ALA A O 1
ATOM 1516 N N . GLU A 1 189 ? 5.236 8.810 59.661 1.00 25.12 189 GLU A N 1
ATOM 1517 C CA . GLU A 1 189 ? 5.250 7.352 59.796 1.00 27.13 189 GLU A CA 1
ATOM 1518 C C . GLU A 1 189 ? 3.881 6.772 60.157 1.00 25.92 189 GLU A C 1
ATOM 1519 O O . GLU A 1 189 ? 3.373 5.863 59.501 1.00 25.21 189 GLU A O 1
ATOM 1525 N N . HIS A 1 190 ? 3.299 7.309 61.220 1.00 25.90 190 HIS A N 1
ATOM 1526 C CA . HIS A 1 190 ? 2.009 6.866 61.732 1.00 24.16 190 HIS A CA 1
ATOM 1527 C C . HIS A 1 190 ? 0.924 6.673 60.677 1.00 24.65 190 HIS A C 1
ATOM 1528 O O . HIS A 1 190 ? 0.323 5.604 60.573 1.00 24.50 190 HIS A O 1
ATOM 1535 N N . TRP A 1 191 ? 0.664 7.712 59.897 1.00 22.59 191 TRP A N 1
ATOM 1536 C CA . TRP A 1 191 ? -0.374 7.620 58.892 1.00 21.85 191 TRP A CA 1
ATOM 1537 C C . TRP A 1 191 ? -0.095 6.612 57.803 1.00 21.27 191 TRP A C 1
ATOM 1538 O O . TRP A 1 191 ? -1.020 6.041 57.243 1.00 22.06 191 TRP A O 1
ATOM 1549 N N . ILE A 1 192 ? 1.178 6.379 57.509 1.00 23.69 192 ILE A N 1
ATOM 1550 C CA . ILE A 1 192 ? 1.528 5.397 56.494 1.00 24.87 192 ILE A CA 1
ATOM 1551 C C . ILE A 1 192 ? 1.188 4.009 57.039 1.00 26.94 192 ILE A C 1
ATOM 1552 O O . ILE A 1 192 ? 0.755 3.132 56.288 1.00 28.40 192 ILE A O 1
ATOM 1557 N N . ARG A 1 193 ? 1.376 3.813 58.343 1.00 25.70 193 ARG A N 1
ATOM 1558 C CA . ARG A 1 193 ? 1.058 2.527 58.962 1.00 26.97 193 ARG A CA 1
ATOM 1559 C C . ARG A 1 193 ? -0.455 2.378 59.156 1.00 27.21 193 ARG A C 1
ATOM 1560 O O . ARG A 1 193 ? -0.987 1.267 59.193 1.00 26.87 193 ARG A O 1
ATOM 1568 N N . PHE A 1 194 ? -1.139 3.508 59.286 1.00 27.33 194 PHE A N 1
ATOM 1569 C CA . PHE A 1 194 ? -2.588 3.530 59.455 1.00 27.34 194 PHE A CA 1
ATOM 1570 C C . PHE A 1 194 ? -3.233 2.988 58.168 1.00 27.60 194 PHE A C 1
ATOM 1571 O O . PHE A 1 194 ? -4.355 2.485 58.189 1.00 25.35 194 PHE A O 1
ATOM 1579 N N . GLY A 1 195 ? -2.514 3.092 57.052 1.00 28.08 195 GLY A N 1
ATOM 1580 C CA . GLY A 1 195 ? -3.038 2.592 55.791 1.00 27.70 195 GLY A CA 1
ATOM 1581 C C . GLY A 1 195 ? -2.873 3.522 54.603 1.00 27.52 195 GLY A C 1
ATOM 1582 O O . GLY A 1 195 ? -3.105 3.119 53.462 1.00 27.73 195 GLY A O 1
ATOM 1583 N N . VAL A 1 196 ? -2.474 4.763 54.869 1.00 26.18 196 VAL A N 1
ATOM 1584 C CA . VAL A 1 196 ? -2.272 5.765 53.825 1.00 26.32 196 VAL A CA 1
ATOM 1585 C C . VAL A 1 196 ? -1.142 5.360 52.868 1.00 27.04 196 VAL A C 1
ATOM 1586 O O . VAL A 1 196 ? -0.104 4.841 53.294 1.00 24.44 196 VAL A O 1
ATOM 1590 N N . ASP A 1 197 ? -1.350 5.619 51.578 1.00 25.12 197 ASP A N 1
ATOM 1591 C CA . ASP A 1 197 ? -0.394 5.237 50.547 1.00 23.40 197 ASP A CA 1
ATOM 1592 C C . ASP A 1 197 ? 0.698 6.224 50.158 1.00 21.53 197 ASP A C 1
ATOM 1593 O O . ASP A 1 197 ? 1.521 5.911 49.306 1.00 21.85 197 ASP A O 1
ATOM 1598 N N . GLY A 1 198 ? 0.725 7.405 50.757 1.00 18.61 198 GLY A N 1
ATOM 1599 C CA . GLY A 1 198 ? 1.772 8.344 50.391 1.00 19.62 198 GLY A CA 1
ATOM 1600 C C . GLY A 1 198 ? 1.542 9.742 50.911 1.00 20.15 198 GLY A C 1
ATOM 1601 O O . GLY A 1 198 ? 0.570 9.988 51.624 1.00 21.09 198 GLY A O 1
ATOM 1602 N N . TRP A 1 199 ? 2.436 10.660 50.557 1.00 19.78 199 TRP A N 1
ATOM 1603 C CA . TRP A 1 199 ? 2.321 12.043 51.005 1.00 19.87 199 TRP A CA 1
ATOM 1604 C C . TRP A 1 199 ? 2.582 13.086 49.935 1.00 19.78 199 TRP A C 1
ATOM 1605 O O . TRP A 1 199 ? 3.478 12.937 49.110 1.00 20.25 199 TRP A O 1
ATOM 1616 N N . ARG A 1 200 ? 1.790 14.150 49.975 1.00 21.58 200 ARG A N 1
ATOM 1617 C CA . ARG A 1 200 ? 1.967 15.293 49.087 1.00 23.65 200 ARG A CA 1
ATOM 1618 C C . ARG A 1 200 ? 2.480 16.359 50.054 1.00 23.48 200 ARG A C 1
ATOM 1619 O O . ARG A 1 200 ? 1.764 16.794 50.957 1.00 24.00 200 ARG A O 1
ATOM 1627 N N . LEU A 1 201 ? 3.725 16.769 49.876 1.00 24.39 201 LEU A N 1
ATOM 1628 C CA . LEU A 1 201 ? 4.314 17.746 50.773 1.00 24.33 201 LEU A CA 1
ATOM 1629 C C . LEU A 1 201 ? 4.068 19.200 50.393 1.00 25.49 201 LEU A C 1
ATOM 1630 O O . LEU A 1 201 ? 4.351 19.634 49.279 1.00 23.29 201 LEU A O 1
ATOM 1635 N N . ASP A 1 202 ? 3.519 19.935 51.354 1.00 27.76 202 ASP A N 1
ATOM 1636 C CA . ASP A 1 202 ? 3.197 21.349 51.208 1.00 30.01 202 ASP A CA 1
ATOM 1637 C C . ASP A 1 202 ? 4.481 22.180 51.315 1.00 30.05 202 ASP A C 1
ATOM 1638 O O . ASP A 1 202 ? 5.307 21.940 52.197 1.00 28.31 202 ASP A O 1
ATOM 1643 N N . VAL A 1 203 ? 4.639 23.140 50.404 1.00 30.02 203 VAL A N 1
ATOM 1644 C CA . VAL A 1 203 ? 5.800 24.038 50.357 1.00 27.89 203 VAL A CA 1
ATOM 1645 C C . VAL A 1 203 ? 7.044 23.484 51.057 1.00 28.29 203 VAL A C 1
ATOM 1646 O O . VAL A 1 203 ? 7.577 24.095 51.979 1.00 27.30 203 VAL A O 1
ATOM 1650 N N . PRO A 1 204 ? 7.541 22.324 50.604 1.00 28.15 204 PRO A N 1
ATOM 1651 C CA . PRO A 1 204 ? 8.726 21.730 51.231 1.00 28.13 204 PRO A CA 1
ATOM 1652 C C . PRO A 1 204 ? 9.977 22.605 51.232 1.00 29.87 204 PRO A C 1
ATOM 1653 O O . PRO A 1 204 ? 10.923 22.332 51.975 1.00 29.13 204 PRO A O 1
ATOM 1657 N N . ASN A 1 205 ? 9.981 23.651 50.409 1.00 30.68 205 ASN A N 1
ATOM 1658 C CA . ASN A 1 205 ? 11.131 24.551 50.333 1.00 32.62 205 ASN A CA 1
ATOM 1659 C C . ASN A 1 205 ? 11.242 25.470 51.557 1.00 32.81 205 ASN A C 1
ATOM 1660 O O . ASN A 1 205 ? 12.270 26.116 51.755 1.00 33.62 205 ASN A O 1
ATOM 1665 N N . GLU A 1 206 ? 10.188 25.533 52.368 1.00 32.24 206 GLU A N 1
ATOM 1666 C CA . GLU A 1 206 ? 10.210 26.367 53.568 1.00 31.90 206 GLU A CA 1
ATOM 1667 C C . GLU A 1 206 ? 11.031 25.684 54.670 1.00 31.14 206 GLU A C 1
ATOM 1668 O O . GLU A 1 206 ? 11.330 26.277 55.709 1.00 28.59 206 GLU A O 1
ATOM 1674 N N . ILE A 1 207 ? 11.381 24.427 54.430 1.00 30.51 207 ILE A N 1
ATOM 1675 C CA . ILE A 1 207 ? 12.199 23.652 55.357 1.00 31.57 207 ILE A CA 1
ATOM 1676 C C . ILE A 1 207 ? 13.442 23.271 54.547 1.00 33.72 207 ILE A C 1
ATOM 1677 O O . ILE A 1 207 ? 13.551 22.157 54.042 1.00 33.41 207 ILE A O 1
ATOM 1682 N N . PRO A 1 208 ? 14.395 24.212 54.409 1.00 35.91 208 PRO A N 1
ATOM 1683 C CA . PRO A 1 208 ? 15.631 23.995 53.653 1.00 36.89 208 PRO A CA 1
ATOM 1684 C C . PRO A 1 208 ? 16.556 22.905 54.181 1.00 38.16 208 PRO A C 1
ATOM 1685 O O . PRO A 1 208 ? 17.394 22.395 53.440 1.00 39.07 208 PRO A O 1
ATOM 1689 N N . ASP A 1 209 ? 16.411 22.545 55.451 1.00 39.38 209 ASP A N 1
ATOM 1690 C CA . ASP A 1 209 ? 17.262 21.506 56.021 1.00 41.82 209 ASP A CA 1
ATOM 1691 C C . ASP A 1 209 ? 17.141 20.220 55.206 1.00 41.86 209 ASP A C 1
ATOM 1692 O O . ASP A 1 209 ? 16.100 19.570 55.206 1.00 43.33 209 ASP A O 1
ATOM 1697 N N . PRO A 1 210 ? 18.217 19.839 54.501 1.00 43.40 210 PRO A N 1
ATOM 1698 C CA . PRO A 1 210 ? 18.277 18.639 53.659 1.00 42.28 210 PRO A CA 1
ATOM 1699 C C . PRO A 1 210 ? 18.218 17.296 54.382 1.00 41.19 210 PRO A C 1
ATOM 1700 O O . PRO A 1 210 ? 17.824 16.293 53.785 1.00 42.72 210 PRO A O 1
ATOM 1704 N N . THR A 1 211 ? 18.612 17.267 55.651 1.00 38.03 211 THR A N 1
ATOM 1705 C CA . THR A 1 211 ? 18.590 16.021 56.416 1.00 36.15 211 THR A CA 1
ATOM 1706 C C . THR A 1 211 ? 17.174 15.623 56.849 1.00 34.90 211 THR A C 1
ATOM 1707 O O . THR A 1 211 ? 16.885 14.442 57.038 1.00 34.97 211 THR A O 1
ATOM 1711 N N . PHE A 1 212 ? 16.293 16.607 57.001 1.00 34.18 212 PHE A N 1
ATOM 1712 C CA . PHE A 1 212 ? 14.915 16.343 57.408 1.00 33.82 212 PHE A CA 1
ATOM 1713 C C . PHE A 1 212 ? 14.175 15.518 56.356 1.00 32.65 212 PHE A C 1
ATOM 1714 O O . PHE A 1 212 ? 13.587 14.483 56.670 1.00 32.62 212 PHE A O 1
ATOM 1722 N N . TRP A 1 213 ? 14.214 15.974 55.108 1.00 30.85 213 TRP A N 1
ATOM 1723 C CA . TRP A 1 213 ? 13.536 15.274 54.019 1.00 31.06 213 TRP A CA 1
ATOM 1724 C C . TRP A 1 213 ? 14.116 13.901 53.729 1.00 31.77 213 TRP A C 1
ATOM 1725 O O . TRP A 1 213 ? 13.393 12.999 53.310 1.00 30.74 213 TRP A O 1
ATOM 1736 N N . ARG A 1 214 ? 15.417 13.739 53.950 1.00 32.71 214 ARG A N 1
ATOM 1737 C CA . ARG A 1 214 ? 16.056 12.445 53.733 1.00 33.50 214 ARG A CA 1
ATOM 1738 C C . ARG A 1 214 ? 15.590 11.493 54.834 1.00 31.85 214 ARG A C 1
ATOM 1739 O O . ARG A 1 214 ? 15.347 10.313 54.582 1.00 32.30 214 ARG A O 1
ATOM 1747 N N . GLU A 1 215 ? 15.459 12.015 56.054 1.00 31.86 215 GLU A N 1
ATOM 1748 C CA . GLU A 1 215 ? 14.985 11.211 57.182 1.00 31.31 215 GLU A CA 1
ATOM 1749 C C . GLU A 1 215 ? 13.510 10.880 56.948 1.00 29.29 215 GLU A C 1
ATOM 1750 O O . GLU A 1 215 ? 13.065 9.755 57.172 1.00 28.38 215 GLU A O 1
ATOM 1756 N N . PHE A 1 216 ? 12.765 11.888 56.505 1.00 28.48 216 PHE A N 1
ATOM 1757 C CA . PHE A 1 216 ? 11.339 11.763 56.212 1.00 28.50 216 PHE A CA 1
ATOM 1758 C C . PHE A 1 216 ? 11.130 10.612 55.233 1.00 27.80 216 PHE A C 1
ATOM 1759 O O . PHE A 1 216 ? 10.309 9.724 55.472 1.00 26.46 216 PHE A O 1
ATOM 1767 N N . ARG A 1 217 ? 11.890 10.631 54.138 1.00 27.91 217 ARG A N 1
ATOM 1768 C CA . ARG A 1 217 ? 11.784 9.598 53.113 1.00 30.33 217 ARG A CA 1
ATOM 1769 C C . ARG A 1 217 ? 12.055 8.207 53.676 1.00 30.94 217 ARG A C 1
ATOM 1770 O O . ARG A 1 217 ? 11.296 7.269 53.438 1.00 30.97 217 ARG A O 1
ATOM 1778 N N . GLN A 1 218 ? 13.138 8.074 54.430 1.00 33.98 218 GLN A N 1
ATOM 1779 C CA . GLN A 1 218 ? 13.491 6.781 55.006 1.00 35.95 218 GLN A CA 1
ATOM 1780 C C . GLN A 1 218 ? 12.441 6.261 55.990 1.00 34.28 218 GLN A C 1
ATOM 1781 O O . GLN A 1 218 ? 12.161 5.063 56.029 1.00 34.05 218 GLN A O 1
ATOM 1787 N N . ARG A 1 219 ? 11.851 7.161 56.775 1.00 34.12 219 ARG A N 1
ATOM 1788 C CA . ARG A 1 219 ? 10.820 6.774 57.736 1.00 33.51 219 ARG A CA 1
ATOM 1789 C C . ARG A 1 219 ? 9.545 6.338 57.013 1.00 33.06 219 ARG A C 1
ATOM 1790 O O . ARG A 1 219 ? 8.932 5.337 57.379 1.00 33.60 219 ARG A O 1
ATOM 1798 N N . VAL A 1 220 ? 9.154 7.086 55.982 1.00 31.66 220 VAL A N 1
ATOM 1799 C CA . VAL A 1 220 ? 7.951 6.762 55.209 1.00 29.64 220 VAL A CA 1
ATOM 1800 C C . VAL A 1 220 ? 8.155 5.490 54.383 1.00 30.67 220 VAL A C 1
ATOM 1801 O O . VAL A 1 220 ? 7.371 4.546 54.478 1.00 29.91 220 VAL A O 1
ATOM 1805 N N . LYS A 1 221 ? 9.209 5.464 53.572 1.00 31.63 221 LYS A N 1
ATOM 1806 C CA . LYS A 1 221 ? 9.494 4.293 52.756 1.00 33.91 221 LYS A CA 1
ATOM 1807 C C . LYS A 1 221 ? 9.747 3.090 53.664 1.00 35.70 221 LYS A C 1
ATOM 1808 O O . LYS A 1 221 ? 9.491 1.946 53.284 1.00 36.21 221 LYS A O 1
ATOM 1814 N N . GLY A 1 222 ? 10.246 3.354 54.867 1.00 36.03 222 GLY A N 1
ATOM 1815 C CA . GLY A 1 222 ? 10.502 2.275 55.798 1.00 37.75 222 GLY A CA 1
ATOM 1816 C C . GLY A 1 222 ? 9.220 1.624 56.288 1.00 38.00 222 GLY A C 1
ATOM 1817 O O . GLY A 1 222 ? 9.186 0.420 56.529 1.00 40.98 222 GLY A O 1
ATOM 1818 N N . ALA A 1 223 ? 8.163 2.416 56.431 1.00 37.55 223 ALA A N 1
ATOM 1819 C CA . ALA A 1 223 ? 6.877 1.916 56.907 1.00 36.87 223 ALA A CA 1
ATOM 1820 C C . ALA A 1 223 ? 6.055 1.277 55.789 1.00 38.02 223 ALA A C 1
ATOM 1821 O O . ALA A 1 223 ? 5.141 0.487 56.049 1.00 39.04 223 ALA A O 1
ATOM 1823 N N . ASN A 1 224 ? 6.382 1.639 54.552 1.00 37.00 224 ASN A N 1
ATOM 1824 C CA . ASN A 1 224 ? 5.713 1.117 53.363 1.00 36.21 224 ASN A CA 1
ATOM 1825 C C . ASN A 1 224 ? 6.558 1.487 52.151 1.00 36.23 224 ASN A C 1
ATOM 1826 O O . ASN A 1 224 ? 6.500 2.616 51.666 1.00 35.51 224 ASN A O 1
ATOM 1831 N N . PRO A 1 225 ? 7.346 0.531 51.638 1.00 36.56 225 PRO A N 1
ATOM 1832 C CA . PRO A 1 225 ? 8.219 0.750 50.476 1.00 36.85 225 PRO A CA 1
ATOM 1833 C C . PRO A 1 225 ? 7.504 1.231 49.217 1.00 37.09 225 PRO A C 1
ATOM 1834 O O . PRO A 1 225 ? 8.120 1.815 48.326 1.00 37.30 225 PRO A O 1
ATOM 1838 N N . GLU A 1 226 ? 6.200 0.993 49.154 1.00 37.50 226 GLU A N 1
ATOM 1839 C CA . GLU A 1 226 ? 5.412 1.386 47.996 1.00 37.91 226 GLU A CA 1
ATOM 1840 C C . GLU A 1 226 ? 4.780 2.762 48.166 1.00 35.40 226 GLU A C 1
ATOM 1841 O O . GLU A 1 226 ? 4.066 3.233 47.286 1.00 35.63 226 GLU A O 1
ATOM 1847 N N . ALA A 1 227 ? 5.047 3.405 49.297 1.00 32.72 227 ALA A N 1
ATOM 1848 C CA . ALA A 1 227 ? 4.498 4.726 49.557 1.00 30.08 227 ALA A CA 1
ATOM 1849 C C . ALA A 1 227 ? 4.998 5.705 48.507 1.00 29.51 227 ALA A C 1
ATOM 1850 O O . ALA A 1 227 ? 6.148 5.631 48.070 1.00 29.08 227 ALA A O 1
ATOM 1852 N N . TYR A 1 228 ? 4.121 6.620 48.109 1.00 27.29 228 TYR A N 1
ATOM 1853 C CA . TYR A 1 228 ? 4.434 7.633 47.108 1.00 26.15 228 TYR A CA 1
ATOM 1854 C C . TYR A 1 228 ? 4.696 8.960 47.816 1.00 24.38 228 TYR A C 1
ATOM 1855 O O . TYR A 1 228 ? 3.928 9.369 48.684 1.00 26.13 228 TYR A O 1
ATOM 1864 N N . ILE A 1 229 ? 5.789 9.624 47.460 1.00 23.10 229 ILE A N 1
ATOM 1865 C CA . ILE A 1 229 ? 6.128 10.900 48.075 1.00 21.07 229 ILE A CA 1
ATOM 1866 C C . ILE A 1 229 ? 6.297 11.937 46.983 1.00 20.40 229 ILE A C 1
ATOM 1867 O O . ILE A 1 229 ? 7.201 11.836 46.156 1.00 21.98 229 ILE A O 1
ATOM 1872 N N . VAL A 1 230 ? 5.421 12.936 46.986 1.00 19.63 230 VAL A N 1
ATOM 1873 C CA . VAL A 1 230 ? 5.461 13.989 45.982 1.00 20.52 230 VAL A CA 1
ATOM 1874 C C . VAL A 1 230 ? 5.453 15.365 46.656 1.00 21.80 230 VAL A C 1
ATOM 1875 O O . VAL A 1 230 ? 4.695 15.598 47.597 1.00 22.21 230 VAL A O 1
ATOM 1879 N N . GLY A 1 231 ? 6.302 16.276 46.182 1.00 22.69 231 GLY A N 1
ATOM 1880 C CA . GLY A 1 231 ? 6.367 17.590 46.802 1.00 22.20 231 GLY A CA 1
ATOM 1881 C C . GLY A 1 231 ? 5.867 18.742 45.963 1.00 24.82 231 GLY A C 1
ATOM 1882 O O . GLY A 1 231 ? 5.937 18.697 44.739 1.00 27.55 231 GLY A O 1
ATOM 1883 N N . GLU A 1 232 ? 5.361 19.781 46.623 1.00 26.39 232 GLU A N 1
ATOM 1884 C CA . GLU A 1 232 ? 4.856 20.962 45.928 1.00 29.36 232 GLU A CA 1
ATOM 1885 C C . GLU A 1 232 ? 5.944 21.988 45.575 1.00 30.92 232 GLU A C 1
ATOM 1886 O O . GLU A 1 232 ? 6.345 22.802 46.409 1.00 31.18 232 GLU A O 1
ATOM 1892 N N . ILE A 1 233 ? 6.409 21.942 44.332 1.00 32.64 233 ILE A N 1
ATOM 1893 C CA . ILE A 1 233 ? 7.422 22.874 43.838 1.00 33.83 233 ILE A CA 1
ATOM 1894 C C . ILE A 1 233 ? 6.848 23.411 42.530 1.00 33.16 233 ILE A C 1
ATOM 1895 O O . ILE A 1 233 ? 6.516 22.636 41.638 1.00 33.49 233 ILE A O 1
ATOM 1900 N N . TRP A 1 234 ? 6.718 24.729 42.416 1.00 32.88 234 TRP A N 1
ATOM 1901 C CA . TRP A 1 234 ? 6.124 25.325 41.222 1.00 34.09 234 TRP A CA 1
ATOM 1902 C C . TRP A 1 234 ? 7.021 25.559 40.011 1.00 35.13 234 TRP A C 1
ATOM 1903 O O . TRP A 1 234 ? 6.534 25.921 38.942 1.00 34.24 234 TRP A O 1
ATOM 1914 N N . GLU A 1 235 ? 8.324 25.361 40.182 1.00 38.45 235 GLU A N 1
ATOM 1915 C CA . GLU A 1 235 ? 9.281 25.525 39.092 1.00 40.11 235 GLU A CA 1
ATOM 1916 C C . GLU A 1 235 ? 10.215 24.315 39.085 1.00 41.72 235 GLU A C 1
ATOM 1917 O O . GLU A 1 235 ? 9.842 23.240 39.562 1.00 39.85 235 GLU A O 1
ATOM 1923 N N . GLU A 1 236 ? 11.421 24.488 38.550 1.00 43.77 236 GLU A N 1
ATOM 1924 C CA . GLU A 1 236 ? 12.401 23.404 38.492 1.00 45.54 236 GLU A CA 1
ATOM 1925 C C . GLU A 1 236 ? 12.686 22.853 39.891 1.00 45.40 236 GLU A C 1
ATOM 1926 O O . GLU A 1 236 ? 12.800 23.615 40.855 1.00 44.57 236 GLU A O 1
ATOM 1932 N N . ALA A 1 237 ? 12.802 21.531 40.001 1.00 44.86 237 ALA A N 1
ATOM 1933 C CA . ALA A 1 237 ? 13.032 20.902 41.300 1.00 44.15 237 ALA A CA 1
ATOM 1934 C C . ALA A 1 237 ? 14.094 19.803 41.311 1.00 43.33 237 ALA A C 1
ATOM 1935 O O . ALA A 1 237 ? 13.886 18.739 41.896 1.00 42.59 237 ALA A O 1
ATOM 1937 N N . ASP A 1 238 ? 15.237 20.065 40.692 1.00 43.64 238 ASP A N 1
ATOM 1938 C CA . ASP A 1 238 ? 16.312 19.076 40.646 1.00 45.05 238 ASP A CA 1
ATOM 1939 C C . ASP A 1 238 ? 16.796 18.660 42.037 1.00 44.83 238 ASP A C 1
ATOM 1940 O O . ASP A 1 238 ? 16.986 17.471 42.308 1.00 44.10 238 ASP A O 1
ATOM 1945 N N . PHE A 1 239 ? 16.990 19.646 42.909 1.00 44.12 239 PHE A N 1
ATOM 1946 C CA . PHE A 1 239 ? 17.448 19.416 44.278 1.00 44.71 239 PHE A CA 1
ATOM 1947 C C . PHE A 1 239 ? 16.633 18.358 45.034 1.00 44.61 239 PHE A C 1
ATOM 1948 O O . PHE A 1 239 ? 17.189 17.523 45.751 1.00 43.99 239 PHE A O 1
ATOM 1956 N N . TRP A 1 240 ? 15.316 18.401 44.865 1.00 44.63 240 TRP A N 1
ATOM 1957 C CA . TRP A 1 240 ? 14.410 17.478 45.548 1.00 43.94 240 TRP A CA 1
ATOM 1958 C C . TRP A 1 240 ? 14.146 16.162 44.810 1.00 41.80 240 TRP A C 1
ATOM 1959 O O . TRP A 1 240 ? 13.363 15.337 45.272 1.00 39.55 240 TRP A O 1
ATOM 1970 N N . LEU A 1 241 ? 14.806 15.957 43.676 1.00 41.25 241 LEU A N 1
ATOM 1971 C CA . LEU A 1 241 ? 14.578 14.747 42.898 1.00 40.87 241 LEU A CA 1
ATOM 1972 C C . LEU A 1 241 ? 15.824 13.944 42.565 1.00 41.38 241 LEU A C 1
ATOM 1973 O O . LEU A 1 241 ? 15.875 13.279 41.532 1.00 40.69 241 LEU A O 1
ATOM 1978 N N . GLN A 1 242 ? 16.826 13.991 43.435 1.00 42.99 242 GLN A N 1
ATOM 1979 C CA . GLN A 1 242 ? 18.051 13.240 43.186 1.00 43.38 242 GLN A CA 1
ATOM 1980 C C . GLN A 1 242 ? 17.893 11.784 43.594 1.00 42.89 242 GLN A C 1
ATOM 1981 O O . GLN A 1 242 ? 18.776 10.963 43.356 1.00 43.31 242 GLN A O 1
ATOM 1987 N N . GLY A 1 243 ? 16.757 11.468 44.208 1.00 42.33 243 GLY A N 1
ATOM 1988 C CA . GLY A 1 243 ? 16.498 10.100 44.615 1.00 42.17 243 GLY A CA 1
ATOM 1989 C C . GLY A 1 243 ? 16.533 9.852 46.108 1.00 42.28 243 GLY A C 1
ATOM 1990 O O . GLY A 1 243 ? 16.108 8.792 46.567 1.00 42.71 243 GLY A O 1
ATOM 1991 N N . ASP A 1 244 ? 17.036 10.819 46.869 1.00 42.06 244 ASP A N 1
ATOM 1992 C CA . ASP A 1 244 ? 17.122 10.669 48.319 1.00 42.73 244 ASP A CA 1
ATOM 1993 C C . ASP A 1 244 ? 16.072 11.505 49.061 1.00 43.10 244 ASP A C 1
ATOM 1994 O O . ASP A 1 244 ? 16.106 11.615 50.289 1.00 43.11 244 ASP A O 1
ATOM 2007 N N . PHE A 1 246 ? 12.211 13.276 47.373 1.00 35.18 246 PHE A N 1
ATOM 2008 C CA . PHE A 1 246 ? 10.889 12.982 46.813 1.00 32.63 246 PHE A CA 1
ATOM 2009 C C . PHE A 1 246 ? 10.940 12.046 45.607 1.00 31.33 246 PHE A C 1
ATOM 2010 O O . PHE A 1 246 ? 11.988 11.856 44.997 1.00 30.69 246 PHE A O 1
ATOM 2018 N N . ASP A 1 247 ? 9.797 11.459 45.267 1.00 31.55 247 ASP A N 1
ATOM 2019 C CA . ASP A 1 247 ? 9.716 10.577 44.111 1.00 30.12 247 ASP A CA 1
ATOM 2020 C C . ASP A 1 247 ? 9.312 11.416 42.918 1.00 29.25 247 ASP A C 1
ATOM 2021 O O . ASP A 1 247 ? 9.554 11.044 41.775 1.00 32.18 247 ASP A O 1
ATOM 2026 N N . ALA A 1 248 ? 8.685 12.553 43.195 1.00 28.00 248 ALA A N 1
ATOM 2027 C CA . ALA A 1 248 ? 8.216 13.445 42.142 1.00 27.19 248 ALA A CA 1
ATOM 2028 C C . ALA A 1 248 ? 7.717 14.737 42.751 1.00 25.53 248 ALA A C 1
ATOM 2029 O O . ALA A 1 248 ? 7.731 14.904 43.967 1.00 27.07 248 ALA A O 1
ATOM 2031 N N . VAL A 1 249 ? 7.280 15.650 41.894 1.00 24.76 249 VAL A N 1
ATOM 2032 C CA . VAL A 1 249 ? 6.741 16.924 42.339 1.00 24.96 249 VAL A CA 1
ATOM 2033 C C . VAL A 1 249 ? 5.489 17.231 41.537 1.00 25.57 249 VAL A C 1
ATOM 2034 O O . VAL A 1 249 ? 5.177 16.530 40.572 1.00 24.66 249 VAL A O 1
ATOM 2046 N N . ASN A 1 251 ? 3.831 18.916 38.841 1.00 26.08 251 ASN A N 1
ATOM 2047 C CA . ASN A 1 251 ? 4.355 19.481 37.599 1.00 25.67 251 ASN A CA 1
ATOM 2048 C C . ASN A 1 251 ? 3.689 20.755 37.085 1.00 26.01 251 ASN A C 1
ATOM 2049 O O . ASN A 1 251 ? 3.185 20.789 35.955 1.00 23.68 251 ASN A O 1
ATOM 2054 N N . TYR A 1 252 ? 3.702 21.806 37.901 1.00 24.88 252 TYR A N 1
ATOM 2055 C CA . TYR A 1 252 ? 3.117 23.082 37.494 1.00 26.37 252 TYR A CA 1
ATOM 2056 C C . TYR A 1 252 ? 3.734 23.630 36.192 1.00 25.70 252 TYR A C 1
ATOM 2057 O O . TYR A 1 252 ? 3.066 24.331 35.434 1.00 23.76 252 TYR A O 1
ATOM 2066 N N . PRO A 1 253 ? 5.021 23.333 35.927 1.00 25.94 253 PRO A N 1
ATOM 2067 C CA . PRO A 1 253 ? 5.636 23.827 34.690 1.00 27.23 253 PRO A CA 1
ATOM 2068 C C . PRO A 1 253 ? 4.947 23.205 33.474 1.00 28.03 253 PRO A C 1
ATOM 2069 O O . PRO A 1 253 ? 4.766 23.861 32.445 1.00 29.69 253 PRO A O 1
ATOM 2073 N N . LEU A 1 254 ? 4.562 21.936 33.604 1.00 27.89 254 LEU A N 1
ATOM 2074 C CA . LEU A 1 254 ? 3.872 21.233 32.527 1.00 25.94 254 LEU A CA 1
ATOM 2075 C C . LEU A 1 254 ? 2.488 21.833 32.350 1.00 25.00 254 LEU A C 1
ATOM 2076 O O . LEU A 1 254 ? 1.970 21.906 31.237 1.00 24.83 254 LEU A O 1
ATOM 2081 N N . ALA A 1 255 ? 1.897 22.268 33.459 1.00 24.24 255 ALA A N 1
ATOM 2082 C CA . ALA A 1 255 ? 0.576 22.883 33.443 1.00 25.06 255 ALA A CA 1
ATOM 2083 C C . ALA A 1 255 ? 0.619 24.201 32.671 1.00 26.80 255 ALA A C 1
ATOM 2084 O O . ALA A 1 255 ? -0.292 24.514 31.904 1.00 26.57 255 ALA A O 1
ATOM 2086 N N . ARG A 1 256 ? 1.680 24.973 32.885 1.00 27.17 256 ARG A N 1
ATOM 2087 C CA . ARG A 1 256 ? 1.844 26.249 32.201 1.00 29.07 256 ARG A CA 1
ATOM 2088 C C . ARG A 1 256 ? 2.002 26.029 30.693 1.00 28.05 256 ARG A C 1
ATOM 2089 O O . ARG A 1 256 ? 1.442 26.774 29.893 1.00 29.04 256 ARG A O 1
ATOM 2097 N N . ALA A 1 257 ? 2.759 25.000 30.319 1.00 26.24 257 ALA A N 1
ATOM 2098 C CA . ALA A 1 257 ? 3.000 24.687 28.915 1.00 25.01 257 ALA A CA 1
ATOM 2099 C C . ALA A 1 257 ? 1.734 24.262 28.171 1.00 25.65 257 ALA A C 1
ATOM 2100 O O . ALA A 1 257 ? 1.414 24.795 27.103 1.00 24.47 257 ALA A O 1
ATOM 2102 N N . VAL A 1 258 ? 1.019 23.296 28.737 1.00 24.53 258 VAL A N 1
ATOM 2103 C CA . VAL A 1 258 ? -0.198 22.795 28.120 1.00 23.09 258 VAL A CA 1
ATOM 2104 C C . VAL A 1 258 ? -1.228 23.911 27.991 1.00 25.16 258 VAL A C 1
ATOM 2105 O O . VAL A 1 258 ? -1.866 24.054 26.949 1.00 26.99 258 VAL A O 1
ATOM 2109 N N . LEU A 1 259 ? -1.379 24.704 29.048 1.00 25.61 259 LEU A N 1
ATOM 2110 C CA . LEU A 1 259 ? -2.321 25.816 29.053 1.00 25.73 259 LEU A CA 1
ATOM 2111 C C . LEU A 1 259 ? -1.976 26.850 27.985 1.00 26.73 259 LEU A C 1
ATOM 2112 O O . LEU A 1 259 ? -2.858 27.354 27.290 1.00 27.13 259 LEU A O 1
ATOM 2117 N N . GLY A 1 260 ? -0.692 27.164 27.861 1.00 26.51 260 GLY A N 1
ATOM 2118 C CA . GLY A 1 260 ? -0.266 28.137 26.870 1.00 28.97 260 GLY A CA 1
ATOM 2119 C C . GLY A 1 260 ? -0.457 27.653 25.441 1.00 29.81 260 GLY A C 1
ATOM 2120 O O . GLY A 1 260 ? -0.871 28.422 24.570 1.00 31.42 260 GLY A O 1
ATOM 2121 N N . PHE A 1 261 ? -0.154 26.379 25.196 1.00 27.92 261 PHE A N 1
ATOM 2122 C CA . PHE A 1 261 ? -0.305 25.803 23.864 1.00 27.12 261 PHE A CA 1
ATOM 2123 C C . PHE A 1 261 ? -1.772 25.626 23.473 1.00 26.46 261 PHE A C 1
ATOM 2124 O O . PHE A 1 261 ? -2.211 26.144 22.445 1.00 25.18 261 PHE A O 1
ATOM 2132 N N . VAL A 1 262 ? -2.522 24.896 24.298 1.00 25.31 262 VAL A N 1
ATOM 2133 C CA . VAL A 1 262 ? -3.931 24.639 24.035 1.00 26.38 262 VAL A CA 1
ATOM 2134 C C . VAL A 1 262 ? -4.789 25.879 24.280 1.00 29.67 262 VAL A C 1
ATOM 2135 O O . VAL A 1 262 ? -5.744 26.144 23.548 1.00 29.45 262 VAL A O 1
ATOM 2139 N N . GLY A 1 263 ? -4.445 26.640 25.311 1.00 32.18 263 GLY A N 1
ATOM 2140 C CA . GLY A 1 263 ? -5.204 27.839 25.610 1.00 37.38 263 GLY A CA 1
ATOM 2141 C C . GLY A 1 263 ? -5.105 28.860 24.493 1.00 40.20 263 GLY A C 1
ATOM 2142 O O . GLY A 1 263 ? -6.052 29.603 24.228 1.00 41.19 263 GLY A O 1
ATOM 2143 N N . GLY A 1 264 ? -3.954 28.890 23.830 1.00 42.04 264 GLY A N 1
ATOM 2144 C CA . GLY A 1 264 ? -3.752 29.835 22.752 1.00 44.58 264 GLY A CA 1
ATOM 2145 C C . GLY A 1 264 ? -3.956 31.257 23.232 1.00 46.66 264 GLY A C 1
ATOM 2146 O O . GLY A 1 264 ? -3.659 31.584 24.384 1.00 46.47 264 GLY A O 1
ATOM 2147 N N . GLU A 1 265 ? -4.465 32.108 22.349 1.00 48.85 265 GLU A N 1
ATOM 2148 C CA . GLU A 1 265 ? -4.712 33.500 22.699 1.00 51.40 265 GLU A CA 1
ATOM 2149 C C . GLU A 1 265 ? -6.007 33.638 23.491 1.00 50.09 265 GLU A C 1
ATOM 2150 O O . GLU A 1 265 ? -6.263 34.677 24.101 1.00 51.35 265 GLU A O 1
ATOM 2156 N N . ALA A 1 266 ? -6.816 32.584 23.483 1.00 48.25 266 ALA A N 1
ATOM 2157 C CA . ALA A 1 266 ? -8.088 32.588 24.197 1.00 46.89 266 ALA A CA 1
ATOM 2158 C C . ALA A 1 266 ? -7.892 32.370 25.697 1.00 45.58 266 ALA A C 1
ATOM 2159 O O . ALA A 1 266 ? -8.849 32.404 26.467 1.00 45.27 266 ALA A O 1
ATOM 2161 N N . LEU A 1 267 ? -6.650 32.140 26.107 1.00 44.07 267 LEU A N 1
ATOM 2162 C CA . LEU A 1 267 ? -6.360 31.923 27.515 1.00 43.51 267 LEU A CA 1
ATOM 2163 C C . LEU A 1 267 ? -6.565 33.233 28.253 1.00 42.99 267 LEU A C 1
ATOM 2164 O O . LEU A 1 267 ? -6.225 34.300 27.745 1.00 42.53 267 LEU A O 1
ATOM 2169 N N . ASP A 1 268 ? -7.139 33.149 29.447 1.00 42.68 268 ASP A N 1
ATOM 2170 C CA . ASP A 1 268 ? -7.370 34.331 30.265 1.00 42.62 268 ASP A CA 1
ATOM 2171 C C . ASP A 1 268 ? -6.130 34.503 31.132 1.00 42.24 268 ASP A C 1
ATOM 2172 O O . ASP A 1 268 ? -6.093 34.045 32.279 1.00 41.12 268 ASP A O 1
ATOM 2177 N N . ARG A 1 269 ? -5.113 35.148 30.567 1.00 42.49 269 ARG A N 1
ATOM 2178 C CA . ARG A 1 269 ? -3.850 35.373 31.263 1.00 44.36 269 ARG A CA 1
ATOM 2179 C C . ARG A 1 269 ? -4.006 36.244 32.510 1.00 43.58 269 ARG A C 1
ATOM 2180 O O . ARG A 1 269 ? -3.206 36.142 33.440 1.00 43.71 269 ARG A O 1
ATOM 2188 N N . ASP A 1 270 ? -5.036 37.091 32.529 1.00 42.61 270 ASP A N 1
ATOM 2189 C CA . ASP A 1 270 ? -5.286 37.970 33.672 1.00 42.22 270 ASP A CA 1
ATOM 2190 C C . ASP A 1 270 ? -5.735 37.159 34.885 1.00 40.51 270 ASP A C 1
ATOM 2191 O O . ASP A 1 270 ? -5.359 37.459 36.018 1.00 38.47 270 ASP A O 1
ATOM 2196 N N . LEU A 1 271 ? -6.544 36.136 34.635 1.00 38.50 271 LEU A N 1
ATOM 2197 C CA . LEU A 1 271 ? -7.037 35.277 35.698 1.00 39.16 271 LEU A CA 1
ATOM 2198 C C . LEU A 1 271 ? -5.878 34.442 36.235 1.00 39.16 271 LEU A C 1
ATOM 2199 O O . LEU A 1 271 ? -5.652 34.386 37.445 1.00 40.98 271 LEU A O 1
ATOM 2204 N N . ALA A 1 272 ? -5.130 33.813 35.333 1.00 38.55 272 ALA A N 1
ATOM 2205 C CA . ALA A 1 272 ? -3.996 32.980 35.725 1.00 38.41 272 ALA A CA 1
ATOM 2206 C C . ALA A 1 272 ? -2.903 33.774 36.435 1.00 38.68 272 ALA A C 1
ATOM 2207 O O . ALA A 1 272 ? -2.233 33.262 37.329 1.00 39.40 272 ALA A O 1
ATOM 2209 N N . ALA A 1 273 ? -2.715 35.024 36.032 1.00 38.48 273 ALA A N 1
ATOM 2210 C CA . ALA A 1 273 ? -1.691 35.859 36.643 1.00 37.19 273 ALA A CA 1
ATOM 2211 C C . ALA A 1 273 ? -2.017 36.156 38.107 1.00 36.84 273 ALA A C 1
ATOM 2212 O O . ALA A 1 273 ? -1.141 36.552 38.875 1.00 35.57 273 ALA A O 1
ATOM 2214 N N . GLN A 1 274 ? -3.276 35.958 38.488 1.00 36.47 274 GLN A N 1
ATOM 2215 C CA . GLN A 1 274 ? -3.710 36.213 39.857 1.00 36.68 274 GLN A CA 1
ATOM 2216 C C . GLN A 1 274 ? -3.346 35.093 40.817 1.00 36.07 274 GLN A C 1
ATOM 2217 O O . GLN A 1 274 ? -3.708 35.140 41.992 1.00 36.92 274 GLN A O 1
ATOM 2223 N N . THR A 1 275 ? -2.635 34.087 40.323 1.00 34.82 275 THR A N 1
ATOM 2224 C CA . THR A 1 275 ? -2.245 32.959 41.162 1.00 34.02 275 THR A CA 1
ATOM 2225 C C . THR A 1 275 ? -0.801 32.555 40.895 1.00 34.79 275 THR A C 1
ATOM 2226 O O . THR A 1 275 ? -0.063 33.263 40.209 1.00 35.57 275 THR A O 1
ATOM 2230 N N . GLY A 1 276 ? -0.408 31.408 41.433 1.00 34.49 276 GLY A N 1
ATOM 2231 C CA . GLY A 1 276 ? 0.947 30.931 41.242 1.00 34.09 276 GLY A CA 1
ATOM 2232 C C . GLY A 1 276 ? 1.256 30.521 39.816 1.00 34.45 276 GLY A C 1
ATOM 2233 O O . GLY A 1 276 ? 2.420 30.344 39.466 1.00 35.57 276 GLY A O 1
ATOM 2234 N N . LEU A 1 277 ? 0.226 30.349 38.990 1.00 35.21 277 LEU A N 1
ATOM 2235 C CA . LEU A 1 277 ? 0.445 29.972 37.594 1.00 34.88 277 LEU A CA 1
ATOM 2236 C C . LEU A 1 277 ? 1.264 31.050 36.907 1.00 35.24 277 LEU A C 1
ATOM 2237 O O . LEU A 1 277 ? 2.092 30.766 36.039 1.00 35.11 277 LEU A O 1
ATOM 2242 N N . GLY A 1 278 ? 1.026 32.292 37.315 1.00 36.97 278 GLY A N 1
ATOM 2243 C CA . GLY A 1 278 ? 1.733 33.411 36.728 1.00 39.63 278 GLY A CA 1
ATOM 2244 C C . GLY A 1 278 ? 1.100 33.754 35.399 1.00 41.50 278 GLY A C 1
ATOM 2245 O O . GLY A 1 278 ? 0.093 33.155 35.010 1.00 40.17 278 GLY A O 1
ATOM 2246 N N . ARG A 1 279 ? 1.679 34.720 34.698 1.00 43.94 279 ARG A N 1
ATOM 2247 C CA . ARG A 1 279 ? 1.142 35.109 33.406 1.00 47.67 279 ARG A CA 1
ATOM 2248 C C . ARG A 1 279 ? 1.698 34.136 32.371 1.00 48.21 279 ARG A C 1
ATOM 2249 O O . ARG A 1 279 ? 2.849 34.248 31.943 1.00 50.10 279 ARG A O 1
ATOM 2257 N N . ILE A 1 280 ? 0.868 33.169 31.993 1.00 47.76 280 ILE A N 1
ATOM 2258 C CA . ILE A 1 280 ? 1.241 32.139 31.032 1.00 46.86 280 ILE A CA 1
ATOM 2259 C C . ILE A 1 280 ? 1.362 32.666 29.600 1.00 47.41 280 ILE A C 1
ATOM 2260 O O . ILE A 1 280 ? 0.407 33.199 29.029 1.00 45.51 280 ILE A O 1
ATOM 2265 N N . GLU A 1 281 ? 2.551 32.495 29.031 1.00 48.13 281 GLU A N 1
ATOM 2266 C CA . GLU A 1 281 ? 2.859 32.944 27.680 1.00 49.72 281 GLU A CA 1
ATOM 2267 C C . GLU A 1 281 ? 2.347 31.982 26.607 1.00 48.29 281 GLU A C 1
ATOM 2268 O O . GLU A 1 281 ? 2.573 30.774 26.689 1.00 47.73 281 GLU A O 1
ATOM 2274 N N . PRO A 1 282 ? 1.643 32.506 25.588 1.00 47.14 282 PRO A N 1
ATOM 2275 C CA . PRO A 1 282 ? 1.127 31.651 24.513 1.00 45.57 282 PRO A CA 1
ATOM 2276 C C . PRO A 1 282 ? 2.287 30.868 23.891 1.00 43.60 282 PRO A C 1
ATOM 2277 O O . PRO A 1 282 ? 3.420 31.357 23.846 1.00 42.95 282 PRO A O 1
ATOM 2281 N N . LEU A 1 283 ? 2.008 29.660 23.417 1.00 41.71 283 LEU A N 1
ATOM 2282 C CA . LEU A 1 283 ? 3.043 28.829 22.820 1.00 40.19 283 LEU A CA 1
ATOM 2283 C C . LEU A 1 283 ? 2.602 28.170 21.526 1.00 40.44 283 LEU A C 1
ATOM 2284 O O . LEU A 1 283 ? 1.444 27.768 21.372 1.00 39.57 283 LEU A O 1
ATOM 2289 N N . GLN A 1 284 ? 3.544 28.066 20.597 1.00 40.22 284 GLN A N 1
ATOM 2290 C CA . GLN A 1 284 ? 3.299 27.423 19.318 1.00 39.51 284 GLN A CA 1
ATOM 2291 C C . GLN A 1 284 ? 3.778 25.984 19.486 1.00 37.02 284 GLN A C 1
ATOM 2292 O O . GLN A 1 284 ? 4.463 25.663 20.462 1.00 34.74 284 GLN A O 1
ATOM 2298 N N . ALA A 1 285 ? 3.422 25.131 18.531 1.00 35.05 285 ALA A N 1
ATOM 2299 C CA . ALA A 1 285 ? 3.784 23.721 18.564 1.00 33.98 285 ALA A CA 1
ATOM 2300 C C . ALA A 1 285 ? 5.215 23.411 18.996 1.00 33.44 285 ALA A C 1
ATOM 2301 O O . ALA A 1 285 ? 5.432 22.744 20.012 1.00 32.90 285 ALA A O 1
ATOM 2303 N N . LEU A 1 286 ? 6.187 23.891 18.222 1.00 32.53 286 LEU A N 1
ATOM 2304 C CA . LEU A 1 286 ? 7.603 23.637 18.500 1.00 32.35 286 LEU A CA 1
ATOM 2305 C C . LEU A 1 286 ? 8.071 24.092 19.884 1.00 31.38 286 LEU A C 1
ATOM 2306 O O . LEU A 1 286 ? 8.780 23.356 20.583 1.00 32.94 286 LEU A O 1
ATOM 2311 N N . ALA A 1 287 ? 7.687 25.301 20.278 1.00 29.27 287 ALA A N 1
ATOM 2312 C CA . ALA A 1 287 ? 8.079 25.821 21.581 1.00 28.97 287 ALA A CA 1
ATOM 2313 C C . ALA A 1 287 ? 7.464 24.946 22.668 1.00 28.41 287 ALA A C 1
ATOM 2314 O O . ALA A 1 287 ? 8.115 24.637 23.668 1.00 28.86 287 ALA A O 1
ATOM 2316 N N . PHE A 1 288 ? 6.209 24.549 22.470 1.00 27.60 288 PHE A N 1
ATOM 2317 C CA . PHE A 1 288 ? 5.533 23.695 23.440 1.00 26.24 288 PHE A CA 1
ATOM 2318 C C . PHE A 1 288 ? 6.295 22.376 23.560 1.00 25.98 288 PHE A C 1
ATOM 2319 O O . PHE A 1 288 ? 6.569 21.906 24.666 1.00 25.77 288 PHE A O 1
ATOM 2327 N N . SER A 1 289 ? 6.654 21.790 22.421 1.00 23.78 289 SER A N 1
ATOM 2328 C CA . SER A 1 289 ? 7.374 20.525 22.435 1.00 25.69 289 SER A CA 1
ATOM 2329 C C . SER A 1 289 ? 8.737 20.668 23.100 1.00 26.53 289 SER A C 1
ATOM 2330 O O . SER A 1 289 ? 9.185 19.751 23.786 1.00 27.22 289 SER A O 1
ATOM 2333 N N . HIS A 1 290 ? 9.405 21.803 22.902 1.00 26.73 290 HIS A N 1
ATOM 2334 C CA . HIS A 1 290 ? 10.703 21.995 23.541 1.00 28.04 290 HIS A CA 1
ATOM 2335 C C . HIS A 1 290 ? 10.552 21.960 25.065 1.00 27.31 290 HIS A C 1
ATOM 2336 O O . HIS A 1 290 ? 11.395 21.408 25.764 1.00 26.56 290 HIS A O 1
ATOM 2343 N N . ARG A 1 291 ? 9.472 22.541 25.577 1.00 29.32 291 ARG A N 1
ATOM 2344 C CA . ARG A 1 291 ? 9.238 22.550 27.016 1.00 33.05 291 ARG A CA 1
ATOM 2345 C C . ARG A 1 291 ? 9.050 21.122 27.526 1.00 32.74 291 ARG A C 1
ATOM 2346 O O . ARG A 1 291 ? 9.572 20.762 28.578 1.00 34.07 291 ARG A O 1
ATOM 2354 N N . LEU A 1 292 ? 8.303 20.310 26.782 1.00 31.63 292 LEU A N 1
ATOM 2355 C CA . LEU A 1 292 ? 8.066 18.927 27.189 1.00 30.62 292 LEU A CA 1
ATOM 2356 C C . LEU A 1 292 ? 9.368 18.142 27.188 1.00 30.17 292 LEU A C 1
ATOM 2357 O O . LEU A 1 292 ? 9.644 17.358 28.097 1.00 28.70 292 LEU A O 1
ATOM 2362 N N . GLU A 1 293 ? 10.169 18.359 26.156 1.00 31.13 293 GLU A N 1
ATOM 2363 C CA . GLU A 1 293 ? 11.438 17.666 26.018 1.00 33.67 293 GLU A CA 1
ATOM 2364 C C . GLU A 1 293 ? 12.362 18.006 27.184 1.00 34.63 293 GLU A C 1
ATOM 2365 O O . GLU A 1 293 ? 13.120 17.157 27.650 1.00 34.80 293 GLU A O 1
ATOM 2371 N N . ASP A 1 294 ? 12.289 19.241 27.668 1.00 34.91 294 ASP A N 1
ATOM 2372 C CA . ASP A 1 294 ? 13.118 19.632 28.797 1.00 36.58 294 ASP A CA 1
ATOM 2373 C C . ASP A 1 294 ? 12.559 19.022 30.080 1.00 36.01 294 ASP A C 1
ATOM 2374 O O . ASP A 1 294 ? 13.301 18.460 30.887 1.00 36.41 294 ASP A O 1
ATOM 2379 N N . LEU A 1 295 ? 11.248 19.139 30.263 1.00 35.03 295 LEU A N 1
ATOM 2380 C CA . LEU A 1 295 ? 10.594 18.588 31.443 1.00 33.89 295 LEU A CA 1
ATOM 2381 C C . LEU A 1 295 ? 10.734 17.072 31.496 1.00 33.38 295 LEU A C 1
ATOM 2382 O O . LEU A 1 295 ? 10.891 16.498 32.567 1.00 34.71 295 LEU A O 1
ATOM 2387 N N . PHE A 1 296 ? 10.687 16.423 30.339 1.00 33.68 296 PHE A N 1
ATOM 2388 C CA . PHE A 1 296 ? 10.793 14.970 30.294 1.00 34.45 296 PHE A CA 1
ATOM 2389 C C . PHE A 1 296 ? 12.216 14.435 30.337 1.00 34.25 296 PHE A C 1
ATOM 2390 O O . PHE A 1 296 ? 12.417 13.227 30.457 1.00 33.09 296 PHE A O 1
ATOM 2398 N N . GLY A 1 297 ? 13.204 15.321 30.247 1.00 34.82 297 GLY A N 1
ATOM 2399 C CA . GLY A 1 297 ? 14.578 14.852 30.258 1.00 35.43 297 GLY A CA 1
ATOM 2400 C C . GLY A 1 297 ? 15.484 15.311 31.385 1.00 36.95 297 GLY A C 1
ATOM 2401 O O . GLY A 1 297 ? 16.509 14.680 31.633 1.00 37.55 297 GLY A O 1
ATOM 2402 N N . ARG A 1 298 ? 15.122 16.386 32.082 1.00 37.23 298 ARG A N 1
ATOM 2403 C CA . ARG A 1 298 ? 15.974 16.901 33.150 1.00 37.28 298 ARG A CA 1
ATOM 2404 C C . ARG A 1 298 ? 15.952 16.121 34.460 1.00 37.76 298 ARG A C 1
ATOM 2405 O O . ARG A 1 298 ? 16.682 16.461 35.391 1.00 37.80 298 ARG A O 1
ATOM 2413 N N . TYR A 1 299 ? 15.114 15.089 34.542 1.00 37.27 299 TYR A N 1
ATOM 2414 C CA . TYR A 1 299 ? 15.036 14.261 35.747 1.00 36.46 299 TYR A CA 1
ATOM 2415 C C . TYR A 1 299 ? 15.183 12.809 35.319 1.00 35.49 299 TYR A C 1
ATOM 2416 O O . TYR A 1 299 ? 14.996 12.485 34.153 1.00 34.36 299 TYR A O 1
ATOM 2425 N N . ARG A 1 300 ? 15.522 11.936 36.259 1.00 35.56 300 ARG A N 1
ATOM 2426 C CA . ARG A 1 300 ? 15.652 10.518 35.948 1.00 36.22 300 ARG A CA 1
ATOM 2427 C C . ARG A 1 300 ? 14.311 10.049 35.378 1.00 35.76 300 ARG A C 1
ATOM 2428 O O . ARG A 1 300 ? 13.251 10.561 35.754 1.00 34.82 300 ARG A O 1
ATOM 2436 N N . PRO A 1 301 ? 14.340 9.071 34.462 1.00 35.03 301 PRO A N 1
ATOM 2437 C CA . PRO A 1 301 ? 13.117 8.545 33.848 1.00 34.94 301 PRO A CA 1
ATOM 2438 C C . PRO A 1 301 ? 12.046 8.066 34.834 1.00 33.96 301 PRO A C 1
ATOM 2439 O O . PRO A 1 301 ? 10.857 8.247 34.585 1.00 34.52 301 PRO A O 1
ATOM 2443 N N . GLU A 1 302 ? 12.451 7.464 35.946 1.00 33.19 302 GLU A N 1
ATOM 2444 C CA . GLU A 1 302 ? 11.474 6.995 36.925 1.00 35.02 302 GLU A CA 1
ATOM 2445 C C . GLU A 1 302 ? 10.761 8.162 37.604 1.00 32.80 302 GLU A C 1
ATOM 2446 O O . GLU A 1 302 ? 9.639 8.015 38.072 1.00 31.62 302 GLU A O 1
ATOM 2452 N N . VAL A 1 303 ? 11.417 9.319 37.654 1.00 31.29 303 VAL A N 1
ATOM 2453 C CA . VAL A 1 303 ? 10.828 10.513 38.256 1.00 28.23 303 VAL A CA 1
ATOM 2454 C C . VAL A 1 303 ? 9.835 11.150 37.275 1.00 27.64 303 VAL A C 1
ATOM 2455 O O . VAL A 1 303 ? 8.750 11.582 37.664 1.00 26.26 303 VAL A O 1
ATOM 2459 N N . VAL A 1 304 ? 10.223 11.203 36.003 1.00 27.02 304 VAL A N 1
ATOM 2460 C CA . VAL A 1 304 ? 9.385 11.769 34.953 1.00 26.56 304 VAL A CA 1
ATOM 2461 C C . VAL A 1 304 ? 8.057 11.014 34.845 1.00 26.47 304 VAL A C 1
ATOM 2462 O O . VAL A 1 304 ? 7.018 11.605 34.570 1.00 26.25 304 VAL A O 1
ATOM 2466 N N . ARG A 1 305 ? 8.102 9.704 35.068 1.00 25.80 305 ARG A N 1
ATOM 2467 C CA . ARG A 1 305 ? 6.912 8.872 34.982 1.00 26.49 305 ARG A CA 1
ATOM 2468 C C . ARG A 1 305 ? 6.005 8.968 36.201 1.00 25.45 305 ARG A C 1
ATOM 2469 O O . ARG A 1 305 ? 4.855 8.533 36.151 1.00 25.37 305 ARG A O 1
ATOM 2477 N N . ALA A 1 306 ? 6.519 9.532 37.290 1.00 23.10 306 ALA A N 1
ATOM 2478 C CA . ALA A 1 306 ? 5.740 9.662 38.515 1.00 23.82 306 ALA A CA 1
ATOM 2479 C C . ALA A 1 306 ? 5.291 11.096 38.770 1.00 23.03 306 ALA A C 1
ATOM 2480 O O . ALA A 1 306 ? 4.607 11.370 39.746 1.00 22.76 306 ALA A O 1
ATOM 2482 N N . GLN A 1 307 ? 5.680 12.005 37.886 1.00 24.95 307 GLN A N 1
ATOM 2483 C CA . GLN A 1 307 ? 5.321 13.413 38.017 1.00 25.16 307 GLN A CA 1
ATOM 2484 C C . GLN A 1 307 ? 3.810 13.595 38.124 1.00 25.52 307 GLN A C 1
ATOM 2485 O O . GLN A 1 307 ? 3.042 12.952 37.408 1.00 25.65 307 GLN A O 1
ATOM 2499 N N . ASN A 1 309 ? 1.080 15.289 36.992 1.00 25.42 309 ASN A N 1
ATOM 2500 C CA . ASN A 1 309 ? 0.714 16.181 35.904 1.00 26.09 309 ASN A CA 1
ATOM 2501 C C . ASN A 1 309 ? -0.695 16.725 36.010 1.00 27.08 309 ASN A C 1
ATOM 2502 O O . ASN A 1 309 ? -1.658 16.083 35.594 1.00 27.18 309 ASN A O 1
ATOM 2507 N N . LEU A 1 310 ? -0.801 17.930 36.555 1.00 27.92 310 LEU A N 1
ATOM 2508 C CA . LEU A 1 310 ? -2.083 18.584 36.717 1.00 29.25 310 LEU A CA 1
ATOM 2509 C C . LEU A 1 310 ? -2.127 19.808 35.817 1.00 30.46 310 LEU A C 1
ATOM 2510 O O . LEU A 1 310 ? -1.114 20.203 35.237 1.00 31.53 310 LEU A O 1
ATOM 2515 N N . LEU A 1 311 ? -3.311 20.391 35.689 1.00 29.72 311 LEU A N 1
ATOM 2516 C CA . LEU A 1 311 ? -3.487 21.589 34.888 1.00 30.04 311 LEU A CA 1
ATOM 2517 C C . LEU A 1 311 ? -3.905 22.676 35.860 1.00 29.81 311 LEU A C 1
ATOM 2518 O O . LEU A 1 311 ? -3.498 23.833 35.743 1.00 31.38 311 LEU A O 1
ATOM 2523 N N . THR A 1 312 ? -4.712 22.282 36.835 1.00 28.36 312 THR A N 1
ATOM 2524 C CA . THR A 1 312 ? -5.205 23.206 37.841 1.00 28.00 312 THR A CA 1
ATOM 2525 C C . THR A 1 312 ? -5.260 22.517 39.196 1.00 27.94 312 THR A C 1
ATOM 2526 O O . THR A 1 312 ? -5.083 21.300 39.295 1.00 28.04 312 THR A O 1
ATOM 2530 N N . SER A 1 313 ? -5.514 23.303 40.236 1.00 25.80 313 SER A N 1
ATOM 2531 C CA . SER A 1 313 ? -5.597 22.777 41.595 1.00 25.66 313 SER A CA 1
ATOM 2532 C C . SER A 1 313 ? -6.333 23.780 42.469 1.00 24.18 313 SER A C 1
ATOM 2533 O O . SER A 1 313 ? -6.877 24.762 41.967 1.00 23.51 313 SER A O 1
ATOM 2536 N N . HIS A 1 314 ? -6.332 23.540 43.777 1.00 22.83 314 HIS A N 1
ATOM 2537 C CA . HIS A 1 314 ? -6.997 24.439 44.711 1.00 22.50 314 HIS A CA 1
ATOM 2538 C C . HIS A 1 314 ? -6.263 25.782 44.763 1.00 22.18 314 HIS A C 1
ATOM 2539 O O . HIS A 1 314 ? -6.765 26.753 45.326 1.00 21.77 314 HIS A O 1
ATOM 2546 N N . ASP A 1 315 ? -5.073 25.826 44.169 1.00 22.36 315 ASP A N 1
ATOM 2547 C CA . ASP A 1 315 ? -4.278 27.050 44.123 1.00 23.63 315 ASP A CA 1
ATOM 2548 C C . ASP A 1 315 ? -4.329 27.783 42.775 1.00 23.96 315 ASP A C 1
ATOM 2549 O O . ASP A 1 315 ? -3.592 28.749 42.573 1.00 24.62 315 ASP A O 1
ATOM 2554 N N . THR A 1 316 ? -5.185 27.331 41.858 1.00 22.47 316 THR A N 1
ATOM 2555 C CA . THR A 1 316 ? -5.290 27.967 40.544 1.00 22.33 316 THR A CA 1
ATOM 2556 C C . THR A 1 316 ? -6.736 28.204 40.133 1.00 22.41 316 THR A C 1
ATOM 2557 O O . THR A 1 316 ? -7.661 27.664 40.737 1.00 21.99 316 THR A O 1
ATOM 2561 N N . PRO A 1 317 ? -6.952 29.035 39.102 1.00 22.71 317 PRO A N 1
ATOM 2562 C CA . PRO A 1 317 ? -8.330 29.271 38.669 1.00 22.49 317 PRO A CA 1
ATOM 2563 C C . PRO A 1 317 ? -8.746 27.954 38.024 1.00 23.15 317 PRO A C 1
ATOM 2564 O O . PRO A 1 317 ? -7.878 27.159 37.644 1.00 19.83 317 PRO A O 1
ATOM 2568 N N . ARG A 1 318 ? -10.049 27.700 37.917 1.00 24.12 318 ARG A N 1
ATOM 2569 C CA . ARG A 1 318 ? -10.500 26.462 37.291 1.00 25.44 318 ARG A CA 1
ATOM 2570 C C . ARG A 1 318 ? -10.254 26.500 35.781 1.00 25.91 318 ARG A C 1
ATOM 2571 O O . ARG A 1 318 ? -10.223 27.568 35.170 1.00 25.20 318 ARG A O 1
ATOM 2579 N N . LEU A 1 319 ? -10.058 25.324 35.198 1.00 27.66 319 LEU A N 1
ATOM 2580 C CA . LEU A 1 319 ? -9.762 25.186 33.773 1.00 27.82 319 LEU A CA 1
ATOM 2581 C C . LEU A 1 319 ? -10.731 25.909 32.841 1.00 28.82 319 LEU A C 1
ATOM 2582 O O . LEU A 1 319 ? -10.314 26.713 32.010 1.00 27.62 319 LEU A O 1
ATOM 2587 N N . LEU A 1 320 ? -12.020 25.622 32.981 1.00 30.04 320 LEU A N 1
ATOM 2588 C CA . LEU A 1 320 ? -13.025 26.236 32.127 1.00 32.18 320 LEU A CA 1
ATOM 2589 C C . LEU A 1 320 ? -13.000 27.767 32.164 1.00 33.42 320 LEU A C 1
ATOM 2590 O O . LEU A 1 320 ? -13.284 28.411 31.154 1.00 33.59 320 LEU A O 1
ATOM 2595 N N . SER A 1 321 ? -12.655 28.347 33.312 1.00 33.40 321 SER A N 1
ATOM 2596 C CA . SER A 1 321 ? -12.582 29.808 33.439 1.00 34.02 321 SER A CA 1
ATOM 2597 C C . SER A 1 321 ? -11.282 30.322 32.823 1.00 34.22 321 SER A C 1
ATOM 2598 O O . SER A 1 321 ? -11.194 31.471 32.379 1.00 34.47 321 SER A O 1
ATOM 2601 N N . LEU A 1 322 ? -10.274 29.459 32.805 1.00 33.42 322 LEU A N 1
ATOM 2602 C CA . LEU A 1 322 ? -8.975 29.794 32.243 1.00 32.23 322 LEU A CA 1
ATOM 2603 C C . LEU A 1 322 ? -9.086 29.829 30.715 1.00 33.05 322 LEU A C 1
ATOM 2604 O O . LEU A 1 322 ? -8.310 30.505 30.040 1.00 31.95 322 LEU A O 1
ATOM 2617 N N . ARG A 1 324 ? -11.876 30.847 29.121 1.00 32.87 324 ARG A N 1
ATOM 2618 C CA . ARG A 1 324 ? -13.007 31.734 28.824 1.00 34.46 324 ARG A CA 1
ATOM 2619 C C . ARG A 1 324 ? -14.264 30.992 28.366 1.00 33.89 324 ARG A C 1
ATOM 2620 O O . ARG A 1 324 ? -14.947 31.437 27.446 1.00 34.83 324 ARG A O 1
ATOM 2628 N N . GLY A 1 325 ? -14.566 29.867 29.006 1.00 31.63 325 GLY A N 1
ATOM 2629 C CA . GLY A 1 325 ? -15.744 29.102 28.641 1.00 32.24 325 GLY A CA 1
ATOM 2630 C C . GLY A 1 325 ? -15.590 28.150 27.461 1.00 33.66 325 GLY A C 1
ATOM 2631 O O . GLY A 1 325 ? -16.566 27.516 27.049 1.00 34.35 325 GLY A O 1
ATOM 2632 N N . SER A 1 326 ? -14.379 28.031 26.921 1.00 32.93 326 SER A N 1
ATOM 2633 C CA . SER A 1 326 ? -14.135 27.149 25.777 1.00 32.09 326 SER A CA 1
ATOM 2634 C C . SER A 1 326 ? -14.056 25.671 26.147 1.00 31.37 326 SER A C 1
ATOM 2635 O O . SER A 1 326 ? -12.976 25.154 26.454 1.00 31.53 326 SER A O 1
ATOM 2638 N N . VAL A 1 327 ? -15.202 24.996 26.098 1.00 29.27 327 VAL A N 1
ATOM 2639 C CA . VAL A 1 327 ? -15.289 23.576 26.421 1.00 28.99 327 VAL A CA 1
ATOM 2640 C C . VAL A 1 327 ? -14.368 22.692 25.574 1.00 31.12 327 VAL A C 1
ATOM 2641 O O . VAL A 1 327 ? -13.774 21.740 26.087 1.00 31.65 327 VAL A O 1
ATOM 2645 N N . GLU A 1 328 ? -14.254 22.999 24.284 1.00 30.44 328 GLU A N 1
ATOM 2646 C CA . GLU A 1 328 ? -13.401 22.223 23.385 1.00 30.05 328 GLU A CA 1
ATOM 2647 C C . GLU A 1 328 ? -11.919 22.328 23.744 1.00 27.15 328 GLU A C 1
ATOM 2648 O O . GLU A 1 328 ? -11.162 21.379 23.554 1.00 25.45 328 GLU A O 1
ATOM 2654 N N . ARG A 1 329 ? -11.505 23.485 24.247 1.00 25.40 329 ARG A N 1
ATOM 2655 C CA . ARG A 1 329 ? -10.111 23.688 24.634 1.00 25.08 329 ARG A CA 1
ATOM 2656 C C . ARG A 1 329 ? -9.802 22.977 25.946 1.00 23.29 329 ARG A C 1
ATOM 2657 O O . ARG A 1 329 ? -8.746 22.376 26.104 1.00 23.20 329 ARG A O 1
ATOM 2665 N N . ALA A 1 330 ? -10.728 23.069 26.892 1.00 24.02 330 ALA A N 1
ATOM 2666 C CA . ALA A 1 330 ? -10.561 22.434 28.190 1.00 24.95 330 ALA A CA 1
ATOM 2667 C C . ALA A 1 330 ? -10.483 20.933 27.982 1.00 26.00 330 ALA A C 1
ATOM 2668 O O . ALA A 1 330 ? -9.714 20.237 28.648 1.00 24.70 330 ALA A O 1
ATOM 2670 N N . ARG A 1 331 ? -11.277 20.447 27.035 1.00 27.39 331 ARG A N 1
ATOM 2671 C CA . ARG A 1 331 ? -11.327 19.028 26.722 1.00 28.70 331 ARG A CA 1
ATOM 2672 C C . ARG A 1 331 ? -10.024 18.544 26.104 1.00 27.48 331 ARG A C 1
ATOM 2673 O O . ARG A 1 331 ? -9.570 17.432 26.380 1.00 26.04 331 ARG A O 1
ATOM 2681 N N . LEU A 1 332 ? -9.419 19.379 25.268 1.00 26.08 332 LEU A N 1
ATOM 2682 C CA . LEU A 1 332 ? -8.171 18.994 24.624 1.00 26.96 332 LEU A CA 1
ATOM 2683 C C . LEU A 1 332 ? -7.005 18.989 25.607 1.00 26.64 332 LEU A C 1
ATOM 2684 O O . LEU A 1 332 ? -6.153 18.100 25.558 1.00 27.13 332 LEU A O 1
ATOM 2689 N N . ALA A 1 333 ? -6.969 19.986 26.490 1.00 25.55 333 ALA A N 1
ATOM 2690 C CA . ALA A 1 333 ? -5.900 20.096 27.484 1.00 24.49 333 ALA A CA 1
ATOM 2691 C C . ALA A 1 333 ? -5.945 18.918 28.448 1.00 24.54 333 ALA A C 1
ATOM 2692 O O . ALA A 1 333 ? -4.909 18.383 28.826 1.00 28.67 333 ALA A O 1
ATOM 2694 N N . LEU A 1 334 ? -7.148 18.516 28.848 1.00 24.67 334 LEU A N 1
ATOM 2695 C CA . LEU A 1 334 ? -7.304 17.388 29.756 1.00 23.61 334 LEU A CA 1
ATOM 2696 C C . LEU A 1 334 ? -6.940 16.104 29.022 1.00 24.52 334 LEU A C 1
ATOM 2697 O O . LEU A 1 334 ? -6.219 15.254 29.545 1.00 24.14 334 LEU A O 1
ATOM 2702 N N . ALA A 1 335 ? -7.441 15.974 27.798 1.00 23.57 335 ALA A N 1
ATOM 2703 C CA . ALA A 1 335 ? -7.174 14.796 26.997 1.00 23.87 335 ALA A CA 1
ATOM 2704 C C . ALA A 1 335 ? -5.680 14.570 26.841 1.00 23.81 335 ALA A C 1
ATOM 2705 O O . ALA A 1 335 ? -5.184 13.481 27.109 1.00 23.86 335 ALA A O 1
ATOM 2707 N N . LEU A 1 336 ? -4.966 15.609 26.419 1.00 24.29 336 LEU A N 1
ATOM 2708 C CA . LEU A 1 336 ? -3.521 15.525 26.199 1.00 24.82 336 LEU A CA 1
ATOM 2709 C C . LEU A 1 336 ? -2.716 15.008 27.401 1.00 24.72 336 LEU A C 1
ATOM 2710 O O . LEU A 1 336 ? -1.707 14.332 27.225 1.00 26.65 336 LEU A O 1
ATOM 2715 N N . LEU A 1 337 ? -3.154 15.320 28.617 1.00 24.03 337 LEU A N 1
ATOM 2716 C CA . LEU A 1 337 ? -2.457 14.858 29.816 1.00 24.51 337 LEU A CA 1
ATOM 2717 C C . LEU A 1 337 ? -2.331 13.341 29.874 1.00 24.56 337 LEU A C 1
ATOM 2718 O O . LEU A 1 337 ? -1.328 12.811 30.349 1.00 24.88 337 LEU A O 1
ATOM 2723 N N . PHE A 1 338 ? -3.364 12.644 29.410 1.00 22.95 338 PHE A N 1
ATOM 2724 C CA . PHE A 1 338 ? -3.369 11.187 29.428 1.00 22.15 338 PHE A CA 1
ATOM 2725 C C . PHE A 1 338 ? -2.493 10.545 28.347 1.00 23.31 338 PHE A C 1
ATOM 2726 O O . PHE A 1 338 ? -2.371 9.321 28.290 1.00 22.13 338 PHE A O 1
ATOM 2734 N N . LEU A 1 339 ? -1.870 11.370 27.504 1.00 24.01 339 LEU A N 1
ATOM 2735 C CA . LEU A 1 339 ? -1.005 10.865 26.438 1.00 23.84 339 LEU A CA 1
ATOM 2736 C C . LEU A 1 339 ? 0.468 11.167 26.696 1.00 23.92 339 LEU A C 1
ATOM 2737 O O . LEU A 1 339 ? 1.319 10.924 25.840 1.00 23.49 339 LEU A O 1
ATOM 2742 N N . LEU A 1 340 ? 0.771 11.692 27.875 1.00 24.02 340 LEU A N 1
ATOM 2743 C CA . LEU A 1 340 ? 2.148 12.033 28.214 1.00 24.57 340 LEU A CA 1
ATOM 2744 C C . LEU A 1 340 ? 2.642 11.225 29.410 1.00 25.85 340 LEU A C 1
ATOM 2745 O O . LEU A 1 340 ? 1.846 10.771 30.238 1.00 27.27 340 LEU A O 1
ATOM 2750 N N . PRO A 1 341 ? 3.965 11.016 29.510 1.00 26.10 341 PRO A N 1
ATOM 2751 C CA . PRO A 1 341 ? 4.487 10.255 30.653 1.00 26.11 341 PRO A CA 1
ATOM 2752 C C . PRO A 1 341 ? 4.215 11.050 31.929 1.00 24.58 341 PRO A C 1
ATOM 2753 O O . PRO A 1 341 ? 4.233 12.275 31.901 1.00 24.55 341 PRO A O 1
ATOM 2757 N N . GLY A 1 342 ? 3.955 10.354 33.033 1.00 24.46 342 GLY A N 1
ATOM 2758 C CA . GLY A 1 342 ? 3.665 11.027 34.288 1.00 24.05 342 GLY A CA 1
ATOM 2759 C C . GLY A 1 342 ? 2.291 10.613 34.779 1.00 23.86 342 GLY A C 1
ATOM 2760 O O . GLY A 1 342 ? 1.625 9.826 34.116 1.00 25.15 342 GLY A O 1
ATOM 2761 N N . ASN A 1 343 ? 1.859 11.129 35.927 1.00 23.80 343 ASN A N 1
ATOM 2762 C CA . ASN A 1 343 ? 0.544 10.785 36.479 1.00 21.75 343 ASN A CA 1
ATOM 2763 C C . ASN A 1 343 ? -0.511 11.835 36.147 1.00 22.49 343 ASN A C 1
ATOM 2764 O O . ASN A 1 343 ? -0.531 12.909 36.742 1.00 21.27 343 ASN A O 1
ATOM 2769 N N . PRO A 1 344 ? -1.404 11.551 35.187 1.00 23.33 344 PRO A N 1
ATOM 2770 C CA . PRO A 1 344 ? -2.407 12.585 34.905 1.00 23.12 344 PRO A CA 1
ATOM 2771 C C . PRO A 1 344 ? -3.249 12.826 36.154 1.00 22.66 344 PRO A C 1
ATOM 2772 O O . PRO A 1 344 ? -3.800 11.892 36.736 1.00 22.37 344 PRO A O 1
ATOM 2776 N N . THR A 1 345 ? -3.320 14.087 36.571 1.00 22.39 345 THR A N 1
ATOM 2777 C CA . THR A 1 345 ? -4.046 14.471 37.769 1.00 21.81 345 THR A CA 1
ATOM 2778 C C . THR A 1 345 ? -5.143 15.487 37.485 1.00 23.29 345 THR A C 1
ATOM 2779 O O . THR A 1 345 ? -4.906 16.524 36.871 1.00 23.08 345 THR A O 1
ATOM 2783 N N . VAL A 1 346 ? -6.345 15.180 37.960 1.00 22.75 346 VAL A N 1
ATOM 2784 C CA . VAL A 1 346 ? -7.506 16.026 37.757 1.00 20.37 346 VAL A CA 1
ATOM 2785 C C . VAL A 1 346 ? -8.056 16.586 39.070 1.00 21.44 346 VAL A C 1
ATOM 2786 O O . VAL A 1 346 ? -8.242 15.856 40.044 1.00 21.14 346 VAL A O 1
ATOM 2790 N N . TYR A 1 347 ? -8.314 17.889 39.086 1.00 19.44 347 TYR A N 1
ATOM 2791 C CA . TYR A 1 347 ? -8.869 18.557 40.256 1.00 18.00 347 TYR A CA 1
ATOM 2792 C C . TYR A 1 347 ? -10.376 18.284 40.240 1.00 16.66 347 TYR A C 1
ATOM 2793 O O . TYR A 1 347 ? -11.024 18.453 39.209 1.00 16.67 347 TYR A O 1
ATOM 2802 N N . TYR A 1 348 ? -10.931 17.851 41.366 1.00 16.61 348 TYR A N 1
ATOM 2803 C CA . TYR A 1 348 ? -12.357 17.531 41.424 1.00 19.13 348 TYR A CA 1
ATOM 2804 C C . TYR A 1 348 ? -13.212 18.618 40.771 1.00 20.62 348 TYR A C 1
ATOM 2805 O O . TYR A 1 348 ? -13.020 19.816 41.014 1.00 20.04 348 TYR A O 1
ATOM 2814 N N . GLY A 1 349 ? -14.156 18.185 39.939 1.00 22.63 349 GLY A N 1
ATOM 2815 C CA . GLY A 1 349 ? -15.035 19.121 39.263 1.00 23.58 349 GLY A CA 1
ATOM 2816 C C . GLY A 1 349 ? -14.604 19.546 37.870 1.00 24.63 349 GLY A C 1
ATOM 2817 O O . GLY A 1 349 ? -15.431 19.997 37.083 1.00 26.51 349 GLY A O 1
ATOM 2818 N N . GLU A 1 350 ? -13.324 19.420 37.545 1.00 25.62 350 GLU A N 1
ATOM 2819 C CA . GLU A 1 350 ? -12.871 19.827 36.216 1.00 27.00 350 GLU A CA 1
ATOM 2820 C C . GLU A 1 350 ? -13.427 18.889 35.144 1.00 27.03 350 GLU A C 1
ATOM 2821 O O . GLU A 1 350 ? -13.656 19.306 34.012 1.00 28.08 350 GLU A O 1
ATOM 2827 N N . GLU A 1 351 ? -13.642 17.626 35.507 1.00 26.01 351 GLU A N 1
ATOM 2828 C CA . GLU A 1 351 ? -14.152 16.642 34.563 1.00 27.29 351 GLU A CA 1
ATOM 2829 C C . GLU A 1 351 ? -15.615 16.870 34.183 1.00 28.41 351 GLU A C 1
ATOM 2830 O O . GLU A 1 351 ? -16.091 16.312 33.196 1.00 28.38 351 GLU A O 1
ATOM 2836 N N . VAL A 1 352 ? -16.329 17.677 34.965 1.00 29.83 352 VAL A N 1
ATOM 2837 C CA . VAL A 1 352 ? -17.729 17.974 34.660 1.00 29.59 352 VAL A CA 1
ATOM 2838 C C . VAL A 1 352 ? -17.943 19.454 34.340 1.00 29.55 352 VAL A C 1
ATOM 2839 O O . VAL A 1 352 ? -19.077 19.918 34.241 1.00 27.84 352 VAL A O 1
ATOM 2843 N N . GLY A 1 353 ? -16.844 20.189 34.195 1.00 29.47 353 GLY A N 1
ATOM 2844 C CA . GLY A 1 353 ? -16.928 21.592 33.840 1.00 31.97 353 GLY A CA 1
ATOM 2845 C C . GLY A 1 353 ? -17.309 22.652 34.860 1.00 34.43 353 GLY A C 1
ATOM 2846 O O . GLY A 1 353 ? -17.969 23.627 34.506 1.00 33.56 353 GLY A O 1
ATOM 2855 N N . ALA A 1 355 ? -16.856 25.920 37.044 1.00 39.25 355 ALA A N 1
ATOM 2856 C CA . ALA A 1 355 ? -16.105 27.135 36.740 1.00 38.49 355 ALA A CA 1
ATOM 2857 C C . ALA A 1 355 ? -15.812 27.945 37.991 1.00 38.22 355 ALA A C 1
ATOM 2858 O O . ALA A 1 355 ? -16.465 27.764 39.022 1.00 37.30 355 ALA A O 1
ATOM 2860 N N . GLY A 1 356 ? -14.824 28.833 37.886 1.00 36.44 356 GLY A N 1
ATOM 2861 C CA . GLY A 1 356 ? -14.451 29.673 39.006 1.00 36.32 356 GLY A CA 1
ATOM 2862 C C . GLY A 1 356 ? -13.095 30.344 38.856 1.00 37.04 356 GLY A C 1
ATOM 2863 O O . GLY A 1 356 ? -12.181 29.800 38.232 1.00 36.53 356 GLY A O 1
ATOM 2864 N N . GLY A 1 357 ? -12.974 31.544 39.419 1.00 36.70 357 GLY A N 1
ATOM 2865 C CA . GLY A 1 357 ? -11.721 32.274 39.369 1.00 36.28 357 GLY A CA 1
ATOM 2866 C C . GLY A 1 357 ? -10.798 31.756 40.457 1.00 36.95 357 GLY A C 1
ATOM 2867 O O . GLY A 1 357 ? -10.819 30.566 40.770 1.00 37.39 357 GLY A O 1
ATOM 2868 N N . LYS A 1 358 ? -9.996 32.631 41.053 1.00 37.31 358 LYS A N 1
ATOM 2869 C CA . LYS A 1 358 ? -9.081 32.187 42.095 1.00 39.10 358 LYS A CA 1
ATOM 2870 C C . LYS A 1 358 ? -9.752 31.996 43.451 1.00 38.22 358 LYS A C 1
ATOM 2871 O O . LYS A 1 358 ? -10.808 32.566 43.732 1.00 37.90 358 LYS A O 1
ATOM 2877 N N . ASP A 1 359 ? -9.118 31.170 44.277 1.00 38.25 359 ASP A N 1
ATOM 2878 C CA . ASP A 1 359 ? -9.574 30.863 45.628 1.00 37.84 359 ASP A CA 1
ATOM 2879 C C . ASP A 1 359 ? -10.294 32.056 46.271 1.00 37.49 359 ASP A C 1
ATOM 2880 O O . ASP A 1 359 ? -9.799 33.183 46.223 1.00 38.99 359 ASP A O 1
ATOM 2885 N N . PRO A 1 360 ? -11.461 31.823 46.904 1.00 35.55 360 PRO A N 1
ATOM 2886 C CA . PRO A 1 360 ? -12.199 30.573 47.107 1.00 34.98 360 PRO A CA 1
ATOM 2887 C C . PRO A 1 360 ? -13.146 30.165 45.982 1.00 36.23 360 PRO A C 1
ATOM 2888 O O . PRO A 1 360 ? -13.838 29.147 46.092 1.00 34.84 360 PRO A O 1
ATOM 2892 N N . GLU A 1 361 ? -13.179 30.952 44.911 1.00 36.24 361 GLU A N 1
ATOM 2893 C CA . GLU A 1 361 ? -14.060 30.673 43.777 1.00 36.95 361 GLU A CA 1
ATOM 2894 C C . GLU A 1 361 ? -13.846 29.292 43.162 1.00 34.54 361 GLU A C 1
ATOM 2895 O O . GLU A 1 361 ? -14.766 28.715 42.590 1.00 35.18 361 GLU A O 1
ATOM 2901 N N . ASN A 1 362 ? -12.633 28.764 43.279 1.00 32.58 362 ASN A N 1
ATOM 2902 C CA . ASN A 1 362 ? -12.302 27.455 42.714 1.00 31.32 362 ASN A CA 1
ATOM 2903 C C . ASN A 1 362 ? -12.556 26.292 43.674 1.00 30.19 362 ASN A C 1
ATOM 2904 O O . ASN A 1 362 ? -12.201 25.149 43.375 1.00 31.69 362 ASN A O 1
ATOM 2909 N N . ARG A 1 363 ? -13.166 26.580 44.818 1.00 27.64 363 ARG A N 1
ATOM 2910 C CA . ARG A 1 363 ? -13.438 25.553 45.820 1.00 25.96 363 ARG A CA 1
ATOM 2911 C C . ARG A 1 363 ? -14.926 25.418 46.103 1.00 26.00 363 ARG A C 1
ATOM 2912 O O . ARG A 1 363 ? -15.348 25.319 47.259 1.00 25.66 363 ARG A O 1
ATOM 2920 N N . GLY A 1 364 ? -15.722 25.410 45.037 1.00 25.45 364 GLY A N 1
ATOM 2921 C CA . GLY A 1 364 ? -17.156 25.283 45.195 1.00 24.58 364 GLY A CA 1
ATOM 2922 C C . GLY A 1 364 ? -17.572 23.863 45.510 1.00 25.60 364 GLY A C 1
ATOM 2923 O O . GLY A 1 364 ? -16.789 22.924 45.338 1.00 27.02 364 GLY A O 1
ATOM 2924 N N . GLY A 1 365 ? -18.806 23.705 45.980 1.00 26.78 365 GLY A N 1
ATOM 2925 C CA . GLY A 1 365 ? -19.316 22.385 46.298 1.00 26.93 365 GLY A CA 1
ATOM 2926 C C . GLY A 1 365 ? -19.439 21.557 45.033 1.00 29.62 365 GLY A C 1
ATOM 2927 O O . GLY A 1 365 ? -19.913 22.046 44.004 1.00 29.13 365 GLY A O 1
ATOM 2936 N N . VAL A 1 367 ? -20.729 19.380 42.173 1.00 32.41 367 VAL A N 1
ATOM 2937 C CA . VAL A 1 367 ? -22.063 19.259 41.598 1.00 32.35 367 VAL A CA 1
ATOM 2938 C C . VAL A 1 367 ? -22.339 17.798 41.277 1.00 32.39 367 VAL A C 1
ATOM 2939 O O . VAL A 1 367 ? -21.617 17.185 40.490 1.00 32.58 367 VAL A O 1
ATOM 2943 N N . TRP A 1 368 ? -23.382 17.244 41.890 1.00 31.87 368 TRP A N 1
ATOM 2944 C CA . TRP A 1 368 ? -23.736 15.850 41.666 1.00 33.36 368 TRP A CA 1
ATOM 2945 C C . TRP A 1 368 ? -24.962 15.649 40.780 1.00 34.04 368 TRP A C 1
ATOM 2946 O O . TRP A 1 368 ? -25.390 14.521 40.542 1.00 33.64 368 TRP A O 1
ATOM 2957 N N . GLU A 1 369 ? -25.515 16.751 40.292 1.00 36.33 369 GLU A N 1
ATOM 2958 C CA . GLU A 1 369 ? -26.680 16.716 39.414 1.00 40.03 369 GLU A CA 1
ATOM 2959 C C . GLU A 1 369 ? -26.182 16.447 37.992 1.00 39.18 369 GLU A C 1
ATOM 2960 O O . GLU A 1 369 ? -25.733 17.364 37.301 1.00 39.52 369 GLU A O 1
ATOM 2966 N N . GLU A 1 370 ? -26.252 15.191 37.563 1.00 38.71 370 GLU A N 1
ATOM 2967 C CA . GLU A 1 370 ? -25.795 14.816 36.227 1.00 41.10 370 GLU A CA 1
ATOM 2968 C C . GLU A 1 370 ? -26.257 15.752 35.114 1.00 39.54 370 GLU A C 1
ATOM 2969 O O . GLU A 1 370 ? -25.460 16.163 34.268 1.00 38.81 370 GLU A O 1
ATOM 2975 N N . ALA A 1 371 ? -27.543 16.083 35.114 1.00 38.49 371 ALA A N 1
ATOM 2976 C CA . ALA A 1 371 ? -28.103 16.966 34.091 1.00 38.88 371 ALA A CA 1
ATOM 2977 C C . ALA A 1 371 ? -27.363 18.298 34.011 1.00 37.70 371 ALA A C 1
ATOM 2978 O O . ALA A 1 371 ? -27.534 19.057 33.057 1.00 39.04 371 ALA A O 1
ATOM 2980 N N . ARG A 1 372 ? -26.534 18.578 35.008 1.00 37.13 372 ARG A N 1
ATOM 2981 C CA . ARG A 1 372 ? -25.786 19.829 35.031 1.00 36.54 372 ARG A CA 1
ATOM 2982 C C . ARG A 1 372 ? -24.323 19.675 34.639 1.00 34.31 372 ARG A C 1
ATOM 2983 O O . ARG A 1 372 ? -23.602 20.662 34.557 1.00 34.47 372 ARG A O 1
ATOM 2991 N N . TRP A 1 373 ? -23.880 18.447 34.400 1.00 32.74 373 TRP A N 1
ATOM 2992 C CA . TRP A 1 373 ? -22.486 18.221 34.028 1.00 33.51 373 TRP A CA 1
ATOM 2993 C C . TRP A 1 373 ? -22.237 18.429 32.551 1.00 34.40 373 TRP A C 1
ATOM 2994 O O . TRP A 1 373 ? -23.098 18.142 31.720 1.00 33.50 373 TRP A O 1
ATOM 3005 N N . GLN A 1 374 ? -21.049 18.921 32.228 1.00 35.71 374 GLN A N 1
ATOM 3006 C CA . GLN A 1 374 ? -20.672 19.067 30.838 1.00 37.30 374 GLN A CA 1
ATOM 3007 C C . GLN A 1 374 ? -20.273 17.635 30.521 1.00 36.34 374 GLN A C 1
ATOM 3008 O O . GLN A 1 374 ? -19.153 17.218 30.812 1.00 35.51 374 GLN A O 1
ATOM 3014 N N . LYS A 1 375 ? -21.205 16.876 29.956 1.00 36.52 375 LYS A N 1
ATOM 3015 C CA . LYS A 1 375 ? -20.956 15.475 29.635 1.00 39.04 375 LYS A CA 1
ATOM 3016 C C . LYS A 1 375 ? -19.823 15.234 28.648 1.00 37.34 375 LYS A C 1
ATOM 3017 O O . LYS A 1 375 ? -19.223 14.161 28.647 1.00 38.05 375 LYS A O 1
ATOM 3023 N N . ASP A 1 376 ? -19.524 16.220 27.811 1.00 35.96 376 ASP A N 1
ATOM 3024 C CA . ASP A 1 376 ? -18.456 16.057 26.836 1.00 36.52 376 ASP A CA 1
ATOM 3025 C C . ASP A 1 376 ? -17.107 15.971 27.551 1.00 34.08 376 ASP A C 1
ATOM 3026 O O . ASP A 1 376 ? -16.313 15.070 27.283 1.00 33.06 376 ASP A O 1
ATOM 3031 N N . LEU A 1 377 ? -16.858 16.905 28.465 1.00 31.32 377 LEU A N 1
ATOM 3032 C CA . LEU A 1 377 ? -15.618 16.912 29.232 1.00 28.82 377 LEU A CA 1
ATOM 3033 C C . LEU A 1 377 ? -15.443 15.600 29.984 1.00 28.13 377 LEU A C 1
ATOM 3034 O O . LEU A 1 377 ? -14.385 14.977 29.908 1.00 27.24 377 LEU A O 1
ATOM 3039 N N . ARG A 1 378 ? -16.486 15.172 30.694 1.00 26.79 378 ARG A N 1
ATOM 3040 C CA . ARG A 1 378 ? -16.414 13.939 31.465 1.00 27.13 378 ARG A CA 1
ATOM 3041 C C . ARG A 1 378 ? -16.181 12.686 30.631 1.00 27.43 378 ARG A C 1
ATOM 3042 O O . ARG A 1 378 ? -15.441 11.791 31.051 1.00 25.63 378 ARG A O 1
ATOM 3050 N N . GLU A 1 379 ? -16.806 12.607 29.458 1.00 28.03 379 GLU A N 1
ATOM 3051 C CA . GLU A 1 379 ? -16.619 11.431 28.615 1.00 29.16 379 GLU A CA 1
ATOM 3052 C C . GLU A 1 379 ? -15.206 11.361 28.057 1.00 26.17 379 GLU A C 1
ATOM 3053 O O . GLU A 1 379 ? -14.660 10.279 27.873 1.00 26.40 379 GLU A O 1
ATOM 3059 N N . THR A 1 380 ? -14.610 12.517 27.802 1.00 25.53 380 THR A N 1
ATOM 3060 C CA . THR A 1 380 ? -13.248 12.562 27.290 1.00 26.91 380 THR A CA 1
ATOM 3061 C C . THR A 1 380 ? -12.300 12.025 28.366 1.00 25.08 380 THR A C 1
ATOM 3062 O O . THR A 1 380 ? -11.427 11.208 28.086 1.00 25.49 380 THR A O 1
ATOM 3066 N N . VAL A 1 381 ? -12.484 12.480 29.601 1.00 24.48 381 VAL A N 1
ATOM 3067 C CA . VAL A 1 381 ? -11.644 12.028 30.707 1.00 24.97 381 VAL A CA 1
ATOM 3068 C C . VAL A 1 381 ? -11.798 10.523 30.904 1.00 24.30 381 VAL A C 1
ATOM 3069 O O . VAL A 1 381 ? -10.818 9.792 31.028 1.00 25.09 381 VAL A O 1
ATOM 3073 N N . LYS A 1 382 ? -13.042 10.072 30.930 1.00 24.07 382 LYS A N 1
ATOM 3074 C CA . LYS A 1 382 ? -13.348 8.660 31.092 1.00 24.42 382 LYS A CA 1
ATOM 3075 C C . LYS A 1 382 ? -12.761 7.872 29.923 1.00 24.13 382 LYS A C 1
ATOM 3076 O O . LYS A 1 382 ? -12.171 6.803 30.112 1.00 23.07 382 LYS A O 1
ATOM 3082 N N . ARG A 1 383 ? -12.921 8.408 28.716 1.00 23.20 383 ARG A N 1
ATOM 3083 C CA . ARG A 1 383 ? -12.419 7.752 27.512 1.00 22.80 383 ARG A CA 1
ATOM 3084 C C . ARG A 1 383 ? -10.890 7.657 27.498 1.00 23.36 383 ARG A C 1
ATOM 3085 O O . ARG A 1 383 ? -10.328 6.577 27.294 1.00 22.39 383 ARG A O 1
ATOM 3093 N N . LEU A 1 384 ? -10.210 8.779 27.720 1.00 22.64 384 LEU A N 1
ATOM 3094 C CA . LEU A 1 384 ? -8.751 8.755 27.701 1.00 23.68 384 LEU A CA 1
ATOM 3095 C C . LEU A 1 384 ? -8.103 8.054 28.881 1.00 23.80 384 LEU A C 1
ATOM 3096 O O . LEU A 1 384 ? -6.979 7.558 28.767 1.00 23.63 384 LEU A O 1
ATOM 3101 N N . ALA A 1 385 ? -8.801 8.003 30.008 1.00 21.81 385 ALA A N 1
ATOM 3102 C CA . ALA A 1 385 ? -8.260 7.324 31.171 1.00 24.57 385 ALA A CA 1
ATOM 3103 C C . ALA A 1 385 ? -8.263 5.827 30.872 1.00 25.97 385 ALA A C 1
ATOM 3104 O O . ALA A 1 385 ? -7.320 5.110 31.211 1.00 26.73 385 ALA A O 1
ATOM 3106 N N . ARG A 1 386 ? -9.322 5.356 30.223 1.00 26.59 386 ARG A N 1
ATOM 3107 C CA . ARG A 1 386 ? -9.422 3.939 29.888 1.00 29.64 386 ARG A CA 1
ATOM 3108 C C . ARG A 1 386 ? -8.424 3.596 28.792 1.00 29.66 386 ARG A C 1
ATOM 3109 O O . ARG A 1 386 ? -7.896 2.490 28.750 1.00 29.26 386 ARG A O 1
ATOM 3117 N N . LEU A 1 387 ? -8.157 4.559 27.915 1.00 29.92 387 LEU A N 1
ATOM 3118 C CA . LEU A 1 387 ? -7.214 4.361 26.824 1.00 29.86 387 LEU A CA 1
ATOM 3119 C C . LEU A 1 387 ? -5.811 4.161 27.405 1.00 28.57 387 LEU A C 1
ATOM 3120 O O . LEU A 1 387 ? -5.069 3.263 26.993 1.00 26.60 387 LEU A O 1
ATOM 3125 N N . ARG A 1 388 ? -5.461 5.003 28.373 1.00 27.62 388 ARG A N 1
ATOM 3126 C CA . ARG A 1 388 ? -4.157 4.945 29.023 1.00 26.74 388 ARG A CA 1
ATOM 3127 C C . ARG A 1 388 ? -4.000 3.647 29.797 1.00 28.60 388 ARG A C 1
ATOM 3128 O O . ARG A 1 388 ? -2.917 3.064 29.843 1.00 30.06 388 ARG A O 1
ATOM 3136 N N . LYS A 1 389 ? -5.095 3.207 30.407 1.00 30.46 389 LYS A N 1
ATOM 3137 C CA . LYS A 1 389 ? -5.129 1.984 31.201 1.00 31.93 389 LYS A CA 1
ATOM 3138 C C . LYS A 1 389 ? -4.960 0.718 30.356 1.00 33.11 389 LYS A C 1
ATOM 3139 O O . LYS A 1 389 ? -4.357 -0.265 30.799 1.00 31.23 389 LYS A O 1
ATOM 3145 N N . GLU A 1 390 ? -5.485 0.744 29.137 1.00 34.71 390 GLU A N 1
ATOM 3146 C CA . GLU A 1 390 ? -5.396 -0.419 28.258 1.00 37.82 390 GLU A CA 1
ATOM 3147 C C . GLU A 1 390 ? -4.147 -0.395 27.378 1.00 38.91 390 GLU A C 1
ATOM 3148 O O . GLU A 1 390 ? -3.818 -1.386 26.731 1.00 39.89 390 GLU A O 1
ATOM 3154 N N . HIS A 1 391 ? -3.452 0.738 27.356 1.00 39.17 391 HIS A N 1
ATOM 3155 C CA . HIS A 1 391 ? -2.244 0.874 26.547 1.00 38.04 391 HIS A CA 1
ATOM 3156 C C . HIS A 1 391 ? -1.092 1.396 27.400 1.00 36.53 391 HIS A C 1
ATOM 3157 O O . HIS A 1 391 ? -0.669 2.545 27.263 1.00 33.73 391 HIS A O 1
ATOM 3164 N N . PRO A 1 392 ? -0.560 0.531 28.284 1.00 35.70 392 PRO A N 1
ATOM 3165 C CA . PRO A 1 392 ? 0.540 0.810 29.210 1.00 35.23 392 PRO A CA 1
ATOM 3166 C C . PRO A 1 392 ? 1.747 1.548 28.647 1.00 34.49 392 PRO A C 1
ATOM 3167 O O . PRO A 1 392 ? 2.481 2.194 29.394 1.00 33.27 392 PRO A O 1
ATOM 3171 N N . ALA A 1 393 ? 1.958 1.465 27.339 1.00 33.17 393 ALA A N 1
ATOM 3172 C CA . ALA A 1 393 ? 3.094 2.153 26.744 1.00 32.89 393 ALA A CA 1
ATOM 3173 C C . ALA A 1 393 ? 2.941 3.655 26.944 1.00 33.17 393 ALA A C 1
ATOM 3174 O O . ALA A 1 393 ? 3.926 4.391 26.991 1.00 33.25 393 ALA A O 1
ATOM 3176 N N . LEU A 1 394 ? 1.699 4.107 27.069 1.00 33.37 394 LEU A N 1
ATOM 3177 C CA . LEU A 1 394 ? 1.436 5.527 27.260 1.00 35.42 394 LEU A CA 1
ATOM 3178 C C . LEU A 1 394 ? 2.046 6.082 28.541 1.00 36.60 394 LEU A C 1
ATOM 3179 O O . LEU A 1 394 ? 2.308 7.279 28.636 1.00 38.08 394 LEU A O 1
ATOM 3184 N N . ARG A 1 395 ? 2.277 5.224 29.527 1.00 37.34 395 ARG A N 1
ATOM 3185 C CA . ARG A 1 395 ? 2.869 5.698 30.765 1.00 38.33 395 ARG A CA 1
ATOM 3186 C C . ARG A 1 395 ? 4.344 5.336 30.918 1.00 37.83 395 ARG A C 1
ATOM 3187 O O . ARG A 1 395 ? 5.039 5.903 31.760 1.00 37.00 395 ARG A O 1
ATOM 3195 N N . THR A 1 396 ? 4.834 4.422 30.086 1.00 36.43 396 THR A N 1
ATOM 3196 C CA . THR A 1 396 ? 6.231 4.001 30.173 1.00 35.73 396 THR A CA 1
ATOM 3197 C C . THR A 1 396 ? 7.171 4.477 29.060 1.00 34.47 396 THR A C 1
ATOM 3198 O O . THR A 1 396 ? 8.344 4.738 29.314 1.00 34.82 396 THR A O 1
ATOM 3202 N N . ALA A 1 397 ? 6.658 4.596 27.838 1.00 33.04 397 ALA A N 1
ATOM 3203 C CA . ALA A 1 397 ? 7.471 5.002 26.689 1.00 31.68 397 ALA A CA 1
ATOM 3204 C C . ALA A 1 397 ? 8.042 6.424 26.716 1.00 32.17 397 ALA A C 1
ATOM 3205 O O . ALA A 1 397 ? 7.620 7.267 27.504 1.00 33.49 397 ALA A O 1
ATOM 3207 N N . PRO A 1 398 ? 9.037 6.693 25.854 1.00 31.18 398 PRO A N 1
ATOM 3208 C CA . PRO A 1 398 ? 9.674 8.011 25.759 1.00 32.62 398 PRO A CA 1
ATOM 3209 C C . PRO A 1 398 ? 8.777 8.974 24.983 1.00 31.62 398 PRO A C 1
ATOM 3210 O O . PRO A 1 398 ? 7.703 8.601 24.523 1.00 31.68 398 PRO A O 1
ATOM 3214 N N . TYR A 1 399 ? 9.232 10.212 24.842 1.00 31.66 399 TYR A N 1
ATOM 3215 C CA . TYR A 1 399 ? 8.496 11.227 24.102 1.00 30.61 399 TYR A CA 1
ATOM 3216 C C . TYR A 1 399 ? 9.381 11.677 22.939 1.00 30.11 399 TYR A C 1
ATOM 3217 O O . TYR A 1 399 ? 10.502 12.142 23.158 1.00 29.89 399 TYR A O 1
ATOM 3226 N N . LEU A 1 400 ? 8.881 11.537 21.713 1.00 28.17 400 LEU A N 1
ATOM 3227 C CA . LEU A 1 400 ? 9.638 11.935 20.525 1.00 28.01 400 LEU A CA 1
ATOM 3228 C C . LEU A 1 400 ? 8.757 12.774 19.595 1.00 26.77 400 LEU A C 1
ATOM 3229 O O . LEU A 1 400 ? 7.741 12.296 19.080 1.00 23.46 400 LEU A O 1
ATOM 3234 N N . ARG A 1 401 ? 9.153 14.025 19.387 1.00 27.32 401 ARG A N 1
ATOM 3235 C CA . ARG A 1 401 ? 8.412 14.937 18.521 1.00 27.75 401 ARG A CA 1
ATOM 3236 C C . ARG A 1 401 ? 8.477 14.453 17.076 1.00 27.85 401 ARG A C 1
ATOM 3237 O O . ARG A 1 401 ? 9.530 14.018 16.619 1.00 27.45 401 ARG A O 1
ATOM 3245 N N . ILE A 1 402 ? 7.355 14.539 16.362 1.00 27.32 402 ILE A N 1
ATOM 3246 C CA . ILE A 1 402 ? 7.292 14.102 14.973 1.00 26.34 402 ILE A CA 1
ATOM 3247 C C . ILE A 1 402 ? 6.921 15.238 14.027 1.00 28.28 402 ILE A C 1
ATOM 3248 O O . ILE A 1 402 ? 7.444 15.334 12.917 1.00 31.11 402 ILE A O 1
ATOM 3253 N N . TYR A 1 403 ? 6.017 16.102 14.462 1.00 27.67 403 TYR A N 1
ATOM 3254 C CA . TYR A 1 403 ? 5.594 17.218 13.633 1.00 28.13 403 TYR A CA 1
ATOM 3255 C C . TYR A 1 403 ? 5.207 18.385 14.517 1.00 29.30 403 TYR A C 1
ATOM 3256 O O . TYR A 1 403 ? 4.524 18.208 15.526 1.00 28.26 403 TYR A O 1
ATOM 3265 N N . ALA A 1 404 ? 5.635 19.579 14.127 1.00 29.07 404 ALA A N 1
ATOM 3266 C CA . ALA A 1 404 ? 5.334 20.773 14.894 1.00 32.54 404 ALA A CA 1
ATOM 3267 C C . ALA A 1 404 ? 5.219 21.979 13.975 1.00 33.57 404 ALA A C 1
ATOM 3268 O O . ALA A 1 404 ? 6.147 22.299 13.239 1.00 35.71 404 ALA A O 1
ATOM 3270 N N . GLN A 1 405 ? 4.069 22.638 14.020 1.00 34.49 405 GLN A N 1
ATOM 3271 C CA . GLN A 1 405 ? 3.821 23.813 13.196 1.00 36.66 405 GLN A CA 1
ATOM 3272 C C . GLN A 1 405 ? 2.502 24.418 13.648 1.00 36.51 405 GLN A C 1
ATOM 3273 O O . GLN A 1 405 ? 1.505 23.704 13.807 1.00 35.55 405 GLN A O 1
ATOM 3279 N N . ASP A 1 406 ? 2.502 25.729 13.880 1.00 36.32 406 ASP A N 1
ATOM 3280 C CA . ASP A 1 406 ? 1.291 26.411 14.312 1.00 36.19 406 ASP A CA 1
ATOM 3281 C C . ASP A 1 406 ? 0.773 25.758 15.592 1.00 35.40 406 ASP A C 1
ATOM 3282 O O . ASP A 1 406 ? 1.492 25.662 16.587 1.00 34.94 406 ASP A O 1
ATOM 3287 N N . GLY A 1 407 ? -0.477 25.308 15.552 1.00 33.76 407 GLY A N 1
ATOM 3288 C CA . GLY A 1 407 ? -1.092 24.655 16.688 1.00 31.65 407 GLY A CA 1
ATOM 3289 C C . GLY A 1 407 ? -1.312 23.202 16.335 1.00 30.41 407 GLY A C 1
ATOM 3290 O O . GLY A 1 407 ? -2.291 22.584 16.757 1.00 30.38 407 GLY A O 1
ATOM 3291 N N . HIS A 1 408 ? -0.392 22.664 15.538 1.00 29.89 408 HIS A N 1
ATOM 3292 C CA . HIS A 1 408 ? -0.454 21.274 15.103 1.00 27.94 408 HIS A CA 1
ATOM 3293 C C . HIS A 1 408 ? 0.764 20.548 15.640 1.00 26.02 408 HIS A C 1
ATOM 3294 O O . HIS A 1 408 ? 1.895 20.928 15.358 1.00 24.31 408 HIS A O 1
ATOM 3301 N N . LEU A 1 409 ? 0.525 19.497 16.411 1.00 25.99 409 LEU A N 1
ATOM 3302 C CA . LEU A 1 409 ? 1.608 18.730 17.003 1.00 26.14 409 LEU A CA 1
ATOM 3303 C C . LEU A 1 409 ? 1.397 17.228 16.878 1.00 26.54 409 LEU A C 1
ATOM 3304 O O . LEU A 1 409 ? 0.273 16.739 16.982 1.00 26.93 409 LEU A O 1
ATOM 3309 N N . ALA A 1 410 ? 2.491 16.505 16.663 1.00 24.88 410 ALA A N 1
ATOM 3310 C CA . ALA A 1 410 ? 2.460 15.054 16.559 1.00 25.04 410 ALA A CA 1
ATOM 3311 C C . ALA A 1 410 ? 3.698 14.514 17.245 1.00 25.30 410 ALA A C 1
ATOM 3312 O O . ALA A 1 410 ? 4.817 14.906 16.921 1.00 27.53 410 ALA A O 1
ATOM 3314 N N . PHE A 1 411 ? 3.501 13.631 18.212 1.00 24.58 411 PHE A N 1
ATOM 3315 C CA . PHE A 1 411 ? 4.630 13.041 18.910 1.00 23.99 411 PHE A CA 1
ATOM 3316 C C . PHE A 1 411 ? 4.381 11.550 19.051 1.00 24.65 411 PHE A C 1
ATOM 3317 O O . PHE A 1 411 ? 3.236 11.102 18.996 1.00 25.25 411 PHE A O 1
ATOM 3325 N N . ALA A 1 412 ? 5.450 10.782 19.215 1.00 24.15 412 ALA A N 1
ATOM 3326 C CA . ALA A 1 412 ? 5.317 9.345 19.363 1.00 23.86 412 ALA A CA 1
ATOM 3327 C C . ALA A 1 412 ? 5.615 8.912 20.790 1.00 26.21 412 ALA A C 1
ATOM 3328 O O . ALA A 1 412 ? 6.434 9.521 21.482 1.00 26.08 412 ALA A O 1
ATOM 3330 N N . ARG A 1 413 ? 4.919 7.866 21.222 1.00 26.24 413 ARG A N 1
ATOM 3331 C CA . ARG A 1 413 ? 5.095 7.269 22.542 1.00 26.79 413 ARG A CA 1
ATOM 3332 C C . ARG A 1 413 ? 5.211 5.778 22.238 1.00 27.42 413 ARG A C 1
ATOM 3333 O O . ARG A 1 413 ? 4.209 5.056 22.231 1.00 27.40 413 ARG A O 1
ATOM 3341 N N . GLY A 1 414 ? 6.429 5.321 21.970 1.00 28.40 414 GLY A N 1
ATOM 3342 C CA . GLY A 1 414 ? 6.618 3.920 21.646 1.00 28.52 414 GLY A CA 1
ATOM 3343 C C . GLY A 1 414 ? 5.881 3.580 20.362 1.00 28.81 414 GLY A C 1
ATOM 3344 O O . GLY A 1 414 ? 6.116 4.206 19.329 1.00 29.74 414 GLY A O 1
ATOM 3345 N N . PRO A 1 415 ? 4.961 2.605 20.394 1.00 29.10 415 PRO A N 1
ATOM 3346 C CA . PRO A 1 415 ? 4.205 2.210 19.203 1.00 29.75 415 PRO A CA 1
ATOM 3347 C C . PRO A 1 415 ? 3.095 3.181 18.811 1.00 30.02 415 PRO A C 1
ATOM 3348 O O . PRO A 1 415 ? 2.414 2.988 17.802 1.00 31.57 415 PRO A O 1
ATOM 3352 N N . TYR A 1 416 ? 2.912 4.230 19.595 1.00 29.06 416 TYR A N 1
ATOM 3353 C CA . TYR A 1 416 ? 1.850 5.173 19.306 1.00 29.63 416 TYR A CA 1
ATOM 3354 C C . TYR A 1 416 ? 2.291 6.516 18.753 1.00 29.55 416 TYR A C 1
ATOM 3355 O O . TYR A 1 416 ? 3.362 7.027 19.073 1.00 30.71 416 TYR A O 1
ATOM 3364 N N . LEU A 1 417 ? 1.437 7.078 17.911 1.00 28.65 417 LEU A N 1
ATOM 3365 C CA . LEU A 1 417 ? 1.682 8.377 17.329 1.00 27.70 417 LEU A CA 1
ATOM 3366 C C . LEU A 1 417 ? 0.488 9.239 17.720 1.00 27.39 417 LEU A C 1
ATOM 3367 O O . LEU A 1 417 ? -0.637 9.008 17.268 1.00 28.89 417 LEU A O 1
ATOM 3372 N N . ALA A 1 418 ? 0.734 10.214 18.586 1.00 24.99 418 ALA A N 1
ATOM 3373 C CA . ALA A 1 418 ? -0.309 11.123 19.033 1.00 23.80 418 ALA A CA 1
ATOM 3374 C C . ALA A 1 418 ? -0.280 12.334 18.113 1.00 22.66 418 ALA A C 1
ATOM 3375 O O . ALA A 1 418 ? 0.786 12.828 17.765 1.00 24.83 418 ALA A O 1
ATOM 3377 N N . VAL A 1 419 ? -1.452 12.792 17.702 1.00 21.72 419 VAL A N 1
ATOM 3378 C CA . VAL A 1 419 ? -1.554 13.950 16.827 1.00 22.13 419 VAL A CA 1
ATOM 3379 C C . VAL A 1 419 ? -2.514 14.921 17.507 1.00 22.85 419 VAL A C 1
ATOM 3380 O O . VAL A 1 419 ? -3.661 14.581 17.776 1.00 24.06 419 VAL A O 1
ATOM 3384 N N . VAL A 1 420 ? -2.036 16.122 17.796 1.00 22.10 420 VAL A N 1
ATOM 3385 C CA . VAL A 1 420 ? -2.852 17.121 18.463 1.00 22.45 420 VAL A CA 1
ATOM 3386 C C . VAL A 1 420 ? -3.191 18.303 17.558 1.00 23.28 420 VAL A C 1
ATOM 3387 O O . VAL A 1 420 ? -2.300 18.933 16.992 1.00 22.90 420 VAL A O 1
ATOM 3391 N N . ASN A 1 421 ? -4.479 18.601 17.411 1.00 24.95 421 ASN A N 1
ATOM 3392 C CA . ASN A 1 421 ? -4.876 19.754 16.610 1.00 26.78 421 ASN A CA 1
ATOM 3393 C C . ASN A 1 421 ? -5.424 20.848 17.521 1.00 27.97 421 ASN A C 1
ATOM 3394 O O . ASN A 1 421 ? -6.633 20.974 17.695 1.00 30.39 421 ASN A O 1
ATOM 3399 N N . ALA A 1 422 ? -4.531 21.642 18.101 1.00 29.65 422 ALA A N 1
ATOM 3400 C CA . ALA A 1 422 ? -4.942 22.715 18.997 1.00 31.36 422 ALA A CA 1
ATOM 3401 C C . ALA A 1 422 ? -5.151 24.044 18.270 1.00 33.28 422 ALA A C 1
ATOM 3402 O O . ALA A 1 422 ? -4.509 25.044 18.586 1.00 34.80 422 ALA A O 1
ATOM 3404 N N . SER A 1 423 ? -6.054 24.052 17.297 1.00 35.53 423 SER A N 1
ATOM 3405 C CA . SER A 1 423 ? -6.347 25.261 16.536 1.00 36.47 423 SER A CA 1
ATOM 3406 C C . SER A 1 423 ? -7.800 25.238 16.089 1.00 39.23 423 SER A C 1
ATOM 3407 O O . SER A 1 423 ? -8.444 24.190 16.094 1.00 38.76 423 SER A O 1
ATOM 3410 N N . PRO A 1 424 ? -8.340 26.402 15.697 1.00 42.74 424 PRO A N 1
ATOM 3411 C CA . PRO A 1 424 ? -9.730 26.526 15.243 1.00 44.58 424 PRO A CA 1
ATOM 3412 C C . PRO A 1 424 ? -10.000 25.870 13.887 1.00 46.43 424 PRO A C 1
ATOM 3413 O O . PRO A 1 424 ? -11.150 25.595 13.541 1.00 46.63 424 PRO A O 1
ATOM 3417 N N . HIS A 1 425 ? -8.942 25.617 13.126 1.00 47.84 425 HIS A N 1
ATOM 3418 C CA . HIS A 1 425 ? -9.097 25.038 11.797 1.00 49.90 425 HIS A CA 1
ATOM 3419 C C . HIS A 1 425 ? -8.672 23.576 11.679 1.00 49.35 425 HIS A C 1
ATOM 3420 O O . HIS A 1 425 ? -7.758 23.119 12.373 1.00 50.10 425 HIS A O 1
ATOM 3427 N N . PRO A 1 426 ? -9.343 22.818 10.792 1.00 48.92 426 PRO A N 1
ATOM 3428 C CA . PRO A 1 426 ? -9.047 21.398 10.570 1.00 46.44 426 PRO A CA 1
ATOM 3429 C C . PRO A 1 426 ? -7.574 21.160 10.248 1.00 44.05 426 PRO A C 1
ATOM 3430 O O . PRO A 1 426 ? -6.868 22.056 9.780 1.00 42.80 426 PRO A O 1
ATOM 3434 N N . PHE A 1 427 ? -7.115 19.945 10.507 1.00 41.80 427 PHE A N 1
ATOM 3435 C CA . PHE A 1 427 ? -5.730 19.605 10.252 1.00 40.66 427 PHE A CA 1
ATOM 3436 C C . PHE A 1 427 ? -5.640 18.264 9.554 1.00 39.77 427 PHE A C 1
ATOM 3437 O O . PHE A 1 427 ? -5.962 17.235 10.136 1.00 40.53 427 PHE A O 1
ATOM 3445 N N . ARG A 1 428 ? -5.212 18.278 8.298 1.00 41.05 428 ARG A N 1
ATOM 3446 C CA . ARG A 1 428 ? -5.084 17.043 7.541 1.00 42.73 428 ARG A CA 1
ATOM 3447 C C . ARG A 1 428 ? -3.845 16.298 8.022 1.00 41.14 428 ARG A C 1
ATOM 3448 O O . ARG A 1 428 ? -2.746 16.847 8.048 1.00 39.84 428 ARG A O 1
ATOM 3456 N N . GLN A 1 429 ? -4.044 15.048 8.422 1.00 39.59 429 GLN A N 1
ATOM 3457 C CA . GLN A 1 429 ? -2.965 14.219 8.939 1.00 39.67 429 GLN A CA 1
ATOM 3458 C C . GLN A 1 429 ? -2.204 13.512 7.817 1.00 39.79 429 GLN A C 1
ATOM 3459 O O . GLN A 1 429 ? -2.398 12.322 7.576 1.00 39.45 429 GLN A O 1
ATOM 3465 N N . ASP A 1 430 ? -1.330 14.255 7.144 1.00 40.34 430 ASP A N 1
ATOM 3466 C CA . ASP A 1 430 ? -0.540 13.719 6.038 1.00 40.31 430 ASP A CA 1
ATOM 3467 C C . ASP A 1 430 ? 0.940 14.087 6.130 1.00 39.85 430 ASP A C 1
ATOM 3468 O O . ASP A 1 430 ? 1.672 13.987 5.145 1.00 40.56 430 ASP A O 1
ATOM 3473 N N . PHE A 1 431 ? 1.373 14.521 7.308 1.00 37.37 431 PHE A N 1
ATOM 3474 C CA . PHE A 1 431 ? 2.765 14.894 7.529 1.00 35.31 431 PHE A CA 1
ATOM 3475 C C . PHE A 1 431 ? 3.677 13.663 7.479 1.00 35.54 431 PHE A C 1
ATOM 3476 O O . PHE A 1 431 ? 3.209 12.527 7.570 1.00 34.00 431 PHE A O 1
ATOM 3484 N N . PRO A 1 432 ? 4.995 13.872 7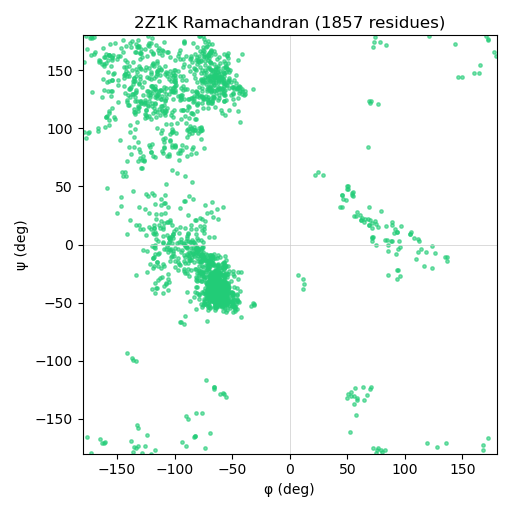.315 1.00 35.23 432 PRO A N 1
ATOM 3485 C CA . PRO A 1 432 ? 5.927 12.738 7.265 1.00 34.50 432 PRO A CA 1
ATOM 3486 C C . PRO A 1 432 ? 6.065 12.058 8.628 1.00 34.76 432 PRO A C 1
ATOM 3487 O O . PRO A 1 432 ? 6.209 12.723 9.659 1.00 33.43 432 PRO A O 1
ATOM 3491 N N . LEU A 1 433 ? 6.012 10.729 8.625 1.00 35.19 433 LEU A N 1
ATOM 3492 C CA . LEU A 1 433 ? 6.103 9.948 9.855 1.00 37.43 433 LEU A CA 1
ATOM 3493 C C . LEU A 1 433 ? 7.507 9.859 10.449 1.00 38.66 433 LEU A C 1
ATOM 3494 O O . LEU A 1 433 ? 7.676 9.385 11.571 1.00 39.31 433 LEU A O 1
ATOM 3499 N N . HIS A 1 434 ? 8.509 10.312 9.703 1.00 39.34 434 HIS A N 1
ATOM 3500 C CA . HIS A 1 434 ? 9.885 10.275 10.189 1.00 41.54 434 HIS A CA 1
ATOM 3501 C C . HIS A 1 434 ? 10.260 8.931 10.814 1.00 41.60 434 HIS A C 1
ATOM 3502 O O . HIS A 1 434 ? 10.944 8.883 11.836 1.00 42.99 434 HIS A O 1
ATOM 3509 N N . GLY A 1 435 ? 9.792 7.847 10.206 1.00 41.76 435 GLY A N 1
ATOM 3510 C CA . GLY A 1 435 ? 10.116 6.517 10.694 1.00 42.58 435 GLY A CA 1
ATOM 3511 C C . GLY A 1 435 ? 9.285 5.924 11.816 1.00 43.06 435 GLY A C 1
ATOM 3512 O O . GLY A 1 435 ? 9.585 4.823 12.266 1.00 43.02 435 GLY A O 1
ATOM 3513 N N . VAL A 1 436 ? 8.241 6.619 12.258 1.00 44.00 436 VAL A N 1
ATOM 3514 C CA . VAL A 1 436 ? 7.400 6.125 13.352 1.00 45.21 436 VAL A CA 1
ATOM 3515 C C . VAL A 1 436 ? 6.778 4.742 13.142 1.00 46.43 436 VAL A C 1
ATOM 3516 O O . VAL A 1 436 ? 6.681 3.952 14.085 1.00 46.51 436 VAL A O 1
ATOM 3520 N N . PHE A 1 437 ? 6.343 4.453 11.920 1.00 46.58 437 PHE A N 1
ATOM 3521 C CA . PHE A 1 437 ? 5.734 3.158 11.631 1.00 47.75 437 PHE A CA 1
ATOM 3522 C C . PHE A 1 437 ? 6.562 2.380 10.609 1.00 48.98 437 PHE A C 1
ATOM 3523 O O . PHE A 1 437 ? 6.188 2.277 9.440 1.00 47.76 437 PHE A O 1
ATOM 3531 N N . PRO A 1 438 ? 7.700 1.816 11.046 1.00 51.08 438 PRO A N 1
ATOM 3532 C CA . PRO A 1 438 ? 8.612 1.040 10.197 1.00 52.83 438 PRO A CA 1
ATOM 3533 C C . PRO A 1 438 ? 7.926 -0.027 9.344 1.00 54.33 438 PRO A C 1
ATOM 3534 O O . PRO A 1 438 ? 8.137 -0.083 8.131 1.00 53.83 438 PRO A O 1
ATOM 3538 N N . ARG A 1 439 ? 7.112 -0.870 9.981 1.00 55.71 439 ARG A N 1
ATOM 3539 C CA . ARG A 1 439 ? 6.397 -1.934 9.279 1.00 57.36 439 ARG A CA 1
ATOM 3540 C C . ARG A 1 439 ? 5.696 -1.385 8.036 1.00 58.76 439 ARG A C 1
ATOM 3541 O O . ARG A 1 439 ? 5.474 -2.110 7.062 1.00 59.46 439 ARG A O 1
ATOM 3543 N N . GLY A 1 440 ? 5.352 -0.100 8.083 1.00 58.95 440 GLY A N 1
ATOM 3544 C CA . GLY A 1 440 ? 4.706 0.554 6.957 1.00 58.61 440 GLY A CA 1
ATOM 3545 C C . GLY A 1 440 ? 3.443 -0.103 6.437 1.00 58.29 440 GLY A C 1
ATOM 3546 O O . GLY A 1 440 ? 3.256 -0.225 5.223 1.00 59.15 440 GLY A O 1
ATOM 3547 N N . GLY A 1 441 ? 2.569 -0.518 7.351 1.00 56.85 441 GLY A N 1
ATOM 3548 C CA . GLY A 1 441 ? 1.324 -1.150 6.953 1.00 53.18 441 GLY A CA 1
ATOM 3549 C C . GLY A 1 441 ? 0.105 -0.451 7.530 1.00 50.93 441 GLY A C 1
ATOM 3550 O O . GLY A 1 441 ? 0.184 0.687 7.994 1.00 51.32 441 GLY A O 1
ATOM 3551 N N . ARG A 1 442 ? -1.024 -1.147 7.497 1.00 47.79 442 ARG A N 1
ATOM 3552 C CA . ARG A 1 442 ? -2.298 -0.644 8.009 1.00 46.09 442 ARG A CA 1
ATOM 3553 C C . ARG A 1 442 ? -2.186 -0.044 9.425 1.00 43.24 442 ARG A C 1
ATOM 3554 O O . ARG A 1 442 ? -1.571 -0.635 10.314 1.00 40.21 442 ARG A O 1
ATOM 3562 N N . ALA A 1 443 ? -2.778 1.135 9.619 1.00 39.98 443 ALA A N 1
ATOM 3563 C CA . ALA A 1 443 ? -2.757 1.825 10.912 1.00 37.18 443 ALA A CA 1
ATOM 3564 C C . ALA A 1 443 ? -4.169 2.250 11.318 1.00 35.28 443 ALA A C 1
ATOM 3565 O O . ALA A 1 443 ? -5.017 2.492 10.464 1.00 34.55 443 ALA A O 1
ATOM 3567 N N . VAL A 1 444 ? -4.416 2.351 12.621 1.00 33.52 444 VAL A N 1
ATOM 3568 C CA . VAL A 1 444 ? -5.734 2.739 13.112 1.00 33.14 444 VAL A CA 1
ATOM 3569 C C . VAL A 1 444 ? -5.675 3.790 14.226 1.00 33.36 444 VAL A C 1
ATOM 3570 O O . VAL A 1 444 ? -4.801 3.747 15.095 1.00 32.85 444 VAL A O 1
ATOM 3574 N N . ASP A 1 445 ? -6.605 4.740 14.177 1.00 32.07 445 ASP A N 1
ATOM 3575 C CA . ASP A 1 445 ? -6.696 5.791 15.183 1.00 32.00 445 ASP A CA 1
ATOM 3576 C C . ASP A 1 445 ? -7.532 5.220 16.322 1.00 32.01 445 ASP A C 1
ATOM 3577 O O . ASP A 1 445 ? -8.757 5.171 16.234 1.00 32.07 445 ASP A O 1
ATOM 3582 N N . LEU A 1 446 ? -6.861 4.776 17.381 1.00 31.64 446 LEU A N 1
ATOM 3583 C CA . LEU A 1 446 ? -7.535 4.180 18.530 1.00 33.60 446 LEU A CA 1
ATOM 3584 C C . LEU A 1 446 ? -8.711 5.003 19.071 1.00 33.09 446 LEU A C 1
ATOM 3585 O O . LEU A 1 446 ? -9.630 4.455 19.683 1.00 32.96 446 LEU A O 1
ATOM 3590 N N . LEU A 1 447 ? -8.693 6.311 18.836 1.00 31.95 447 LEU A N 1
ATOM 3591 C CA . LEU A 1 447 ? -9.767 7.166 19.321 1.00 31.29 447 LEU A CA 1
ATOM 3592 C C . LEU A 1 447 ? -11.010 7.222 18.442 1.00 31.77 447 LEU A C 1
ATOM 3593 O O . LEU A 1 447 ? -12.124 7.124 18.950 1.00 34.32 447 LEU A O 1
ATOM 3598 N N . SER A 1 448 ? -10.835 7.371 17.131 1.00 30.81 448 SER A N 1
ATOM 3599 C CA . SER A 1 448 ? -11.984 7.455 16.229 1.00 30.19 448 SER A CA 1
ATOM 3600 C C . SER A 1 448 ? -12.304 6.146 15.505 1.00 30.20 448 SER A C 1
ATOM 3601 O O . SER A 1 448 ? -13.416 5.955 15.012 1.00 29.14 448 SER A O 1
ATOM 3604 N N . GLY A 1 449 ? -11.332 5.244 15.440 1.00 30.18 449 GLY A N 1
ATOM 3605 C CA . GLY A 1 449 ? -11.559 3.987 14.749 1.00 31.95 449 GLY A CA 1
ATOM 3606 C C . GLY A 1 449 ? -11.140 4.087 13.296 1.00 31.29 449 GLY A C 1
ATOM 3607 O O . GLY A 1 449 ? -11.112 3.093 12.575 1.00 30.87 449 GLY A O 1
ATOM 3608 N N . GLU A 1 450 ? -10.817 5.303 12.869 1.00 33.32 450 GLU A N 1
ATOM 3609 C CA . GLU A 1 450 ? -10.377 5.564 11.502 1.00 35.68 450 GLU A CA 1
ATOM 3610 C C . GLU A 1 450 ? -9.227 4.620 11.170 1.00 35.21 450 GLU A C 1
ATOM 3611 O O . GLU A 1 450 ? -8.392 4.324 12.025 1.00 35.40 450 GLU A O 1
ATOM 3617 N N . VAL A 1 451 ? -9.182 4.153 9.930 1.00 35.25 451 VAL A N 1
ATOM 3618 C CA . VAL A 1 451 ? -8.135 3.234 9.498 1.00 37.36 451 VAL A CA 1
ATOM 3619 C C . VAL A 1 451 ? -7.559 3.696 8.165 1.00 38.34 451 VAL A C 1
ATOM 3620 O O . VAL A 1 451 ? -8.265 4.292 7.356 1.00 38.42 451 VAL A O 1
ATOM 3624 N N . CYS A 1 452 ? -6.274 3.434 7.947 1.00 39.25 452 CYS A N 1
ATOM 3625 C CA . CYS A 1 452 ? -5.622 3.810 6.700 1.00 40.06 452 CYS A CA 1
ATOM 3626 C C . CYS A 1 452 ? -4.231 3.192 6.587 1.00 38.61 452 CYS A C 1
ATOM 3627 O O . CYS A 1 452 ? -3.675 2.710 7.574 1.00 38.07 452 CYS A O 1
ATOM 3630 N N . THR A 1 453 ? -3.685 3.189 5.373 1.00 37.37 453 THR A N 1
ATOM 3631 C CA . THR A 1 453 ? -2.360 2.627 5.119 1.00 36.40 453 THR A CA 1
ATOM 3632 C C . THR A 1 453 ? -1.420 3.717 4.614 1.00 36.56 453 THR A C 1
ATOM 3633 O O . THR A 1 453 ? -1.642 4.309 3.556 1.00 36.68 453 THR A O 1
ATOM 3637 N N . PRO A 1 454 ? -0.360 4.006 5.378 1.00 36.35 454 PRO A N 1
ATOM 3638 C CA . PRO A 1 454 ? 0.608 5.035 4.993 1.00 37.78 454 PRO A CA 1
ATOM 3639 C C . PRO A 1 454 ? 1.433 4.641 3.772 1.00 39.35 454 PRO A C 1
ATOM 3640 O O . PRO A 1 454 ? 1.591 3.460 3.466 1.00 39.99 454 PRO A O 1
ATOM 3644 N N . GLN A 1 455 ? 1.948 5.643 3.073 1.00 41.89 455 GLN A N 1
ATOM 3645 C CA . GLN A 1 455 ? 2.796 5.414 1.911 1.00 44.29 455 GLN A CA 1
ATOM 3646 C C . GLN A 1 455 ? 3.629 6.678 1.713 1.00 43.36 455 GLN A C 1
ATOM 3647 O O . GLN A 1 455 ? 3.180 7.777 2.041 1.00 43.10 455 GLN A O 1
ATOM 3653 N N . GLY A 1 456 ? 4.848 6.511 1.206 1.00 42.93 456 GLY A N 1
ATOM 3654 C CA . GLY A 1 456 ? 5.727 7.647 0.991 1.00 40.11 456 GLY A CA 1
ATOM 3655 C C . GLY A 1 456 ? 6.246 8.202 2.305 1.00 39.61 456 GLY A C 1
ATOM 3656 O O . GLY A 1 456 ? 6.794 9.307 2.357 1.00 38.28 456 GLY A O 1
ATOM 3657 N N . GLY A 1 457 ? 6.072 7.431 3.374 1.00 39.71 457 GLY A N 1
ATOM 3658 C CA . GLY A 1 457 ? 6.524 7.867 4.685 1.00 38.68 457 GLY A CA 1
ATOM 3659 C C . GLY A 1 457 ? 5.628 8.932 5.296 1.00 39.16 457 GLY A C 1
ATOM 3660 O O . GLY A 1 457 ? 6.034 9.630 6.225 1.00 39.33 457 GLY A O 1
ATOM 3661 N N . ARG A 1 458 ? 4.408 9.059 4.779 1.00 38.58 458 ARG A N 1
ATOM 3662 C CA . ARG A 1 458 ? 3.459 10.050 5.280 1.00 39.64 458 ARG A CA 1
ATOM 3663 C C . ARG A 1 458 ? 2.210 9.424 5.902 1.00 39.25 458 ARG A C 1
ATOM 3664 O O . ARG A 1 458 ? 1.739 8.381 5.454 1.00 38.65 458 ARG A O 1
ATOM 3672 N N . LEU A 1 459 ? 1.679 10.063 6.942 1.00 39.77 459 LEU A N 1
ATOM 3673 C CA . LEU A 1 459 ? 0.468 9.567 7.582 1.00 40.11 459 LEU A CA 1
ATOM 3674 C C . LEU A 1 459 ? -0.630 9.654 6.524 1.00 41.40 459 LEU A C 1
ATOM 3675 O O . LEU A 1 459 ? -0.510 10.414 5.563 1.00 39.64 459 LEU A O 1
ATOM 3680 N N . CYS A 1 460 ? -1.704 8.896 6.713 1.00 43.61 460 CYS A N 1
ATOM 3681 C CA . CYS A 1 460 ? -2.795 8.850 5.738 1.00 45.42 460 CYS A CA 1
ATOM 3682 C C . CYS A 1 460 ? -4.207 9.101 6.269 1.00 44.06 460 CYS A C 1
ATOM 3683 O O . CYS A 1 460 ? -5.187 8.829 5.573 1.00 43.45 460 CYS A O 1
ATOM 3686 N N . GLY A 1 461 ? -4.323 9.608 7.488 1.00 42.32 461 GLY A N 1
ATOM 3687 C CA . GLY A 1 461 ? -5.643 9.826 8.045 1.00 40.24 461 GLY A CA 1
ATOM 3688 C C . GLY A 1 461 ? -6.394 11.017 7.488 1.00 38.81 461 GLY A C 1
ATOM 3689 O O . GLY A 1 461 ? -5.820 11.856 6.796 1.00 38.39 461 GLY A O 1
ATOM 3690 N N . PRO A 1 462 ? -7.699 11.111 7.776 1.00 37.95 462 PRO A N 1
ATOM 3691 C CA . PRO A 1 462 ? -8.553 12.209 7.315 1.00 37.33 462 PRO A CA 1
ATOM 3692 C C . PRO A 1 462 ? -8.222 13.470 8.107 1.00 36.70 462 PRO A C 1
ATOM 3693 O O . PRO A 1 462 ? -7.298 13.471 8.923 1.00 35.50 462 PRO A O 1
ATOM 3697 N N . VAL A 1 463 ? -8.974 14.540 7.881 1.00 35.02 463 VAL A N 1
ATOM 3698 C CA . VAL A 1 463 ? -8.708 15.762 8.613 1.00 36.99 463 VAL A CA 1
ATOM 3699 C C . VAL A 1 463 ? -8.999 15.573 10.099 1.00 38.37 463 VAL A C 1
ATOM 3700 O O . VAL A 1 463 ? -9.922 14.848 10.488 1.00 37.38 463 VAL A O 1
ATOM 3704 N N . LEU A 1 464 ? -8.182 16.212 10.928 1.00 38.25 464 LEU A N 1
ATOM 3705 C CA . LEU A 1 464 ? -8.349 16.151 12.368 1.00 38.00 464 LEU A CA 1
ATOM 3706 C C . LEU A 1 464 ? -9.170 17.403 12.673 1.00 38.04 464 LEU A C 1
ATOM 3707 O O . LEU A 1 464 ? -8.713 18.521 12.435 1.00 38.71 464 LEU A O 1
ATOM 3712 N N . PRO A 1 465 ? -10.404 17.233 13.173 1.00 37.99 465 PRO A N 1
ATOM 3713 C CA . PRO A 1 465 ? -11.262 18.382 13.491 1.00 37.13 465 PRO A CA 1
ATOM 3714 C C . PRO A 1 465 ? -10.675 19.327 14.540 1.00 37.22 465 PRO A C 1
ATOM 3715 O O . PRO A 1 465 ? -9.844 18.927 15.355 1.00 36.70 465 PRO A O 1
ATOM 3719 N N . PRO A 1 466 ? -11.109 20.599 14.533 1.00 36.79 466 PRO A N 1
ATOM 3720 C CA . PRO A 1 466 ? -10.621 21.601 15.484 1.00 36.18 466 PRO A CA 1
ATOM 3721 C C . PRO A 1 466 ? -10.582 21.095 16.925 1.00 36.06 466 PRO A C 1
ATOM 3722 O O . PRO A 1 466 ? -11.530 20.460 17.397 1.00 36.91 466 PRO A O 1
ATOM 3726 N N . PHE A 1 467 ? -9.477 21.372 17.610 1.00 32.65 467 PHE A N 1
ATOM 3727 C CA . PHE A 1 467 ? -9.306 20.968 18.998 1.00 33.56 467 PHE A CA 1
ATOM 3728 C C . PHE A 1 467 ? -9.623 19.501 19.217 1.00 33.60 467 PHE A C 1
ATOM 3729 O O . PHE A 1 467 ? -10.347 19.137 20.143 1.00 34.69 467 PHE A O 1
ATOM 3737 N N . SER A 1 468 ? -9.067 18.656 18.358 1.00 34.17 468 SER A N 1
ATOM 3738 C CA . SER A 1 468 ? -9.299 17.229 18.461 1.00 34.03 468 SER A CA 1
ATOM 3739 C C . SER A 1 468 ? -7.989 16.470 18.581 1.00 32.81 468 SER A C 1
ATOM 3740 O O . SER A 1 468 ? -6.924 16.982 18.247 1.00 31.41 468 SER A O 1
ATOM 3743 N N . LEU A 1 469 ? -8.094 15.234 19.050 1.00 32.50 469 LEU A N 1
ATOM 3744 C CA . LEU A 1 469 ? -6.944 14.383 19.299 1.00 32.04 469 LEU A CA 1
ATOM 3745 C C . LEU A 1 469 ? -7.072 13.057 18.561 1.00 30.76 469 LEU A C 1
ATOM 3746 O O . LEU A 1 469 ? -8.177 12.593 18.290 1.00 31.19 469 LEU A O 1
ATOM 3751 N N . ALA A 1 470 ? -5.934 12.452 18.246 1.00 29.28 470 ALA A N 1
ATOM 3752 C CA . ALA A 1 470 ? -5.895 11.165 17.562 1.00 28.14 470 ALA A CA 1
ATOM 3753 C C . ALA A 1 470 ? -4.748 10.346 18.134 1.00 27.01 470 ALA A C 1
ATOM 3754 O O . ALA A 1 470 ? -3.742 10.903 18.570 1.00 26.16 470 ALA A O 1
ATOM 3756 N N . LEU A 1 471 ? -4.900 9.027 18.150 1.00 25.74 471 LEU A N 1
ATOM 3757 C CA . LEU A 1 471 ? -3.842 8.166 18.664 1.00 26.46 471 LEU A CA 1
ATOM 3758 C C . LEU A 1 471 ? -3.706 6.944 17.769 1.00 27.80 471 LEU A C 1
ATOM 3759 O O . LEU A 1 471 ? -4.435 5.965 17.912 1.00 26.94 471 LEU A O 1
ATOM 3764 N N . TRP A 1 472 ? -2.759 7.010 16.844 1.00 29.88 472 TRP A N 1
ATOM 3765 C CA . TRP A 1 472 ? -2.541 5.922 15.910 1.00 32.85 472 TRP A CA 1
ATOM 3766 C C . TRP A 1 472 ? -1.585 4.849 16.421 1.00 36.36 472 TRP A C 1
ATOM 3767 O O . TRP A 1 472 ? -0.712 5.109 17.255 1.00 35.22 472 TRP A O 1
ATOM 3778 N N . ARG A 1 473 ? -1.775 3.642 15.899 1.00 39.68 473 ARG A N 1
ATOM 3779 C CA . ARG A 1 473 ? -0.957 2.479 16.220 1.00 44.96 473 ARG A CA 1
ATOM 3780 C C . ARG A 1 473 ? -1.073 1.566 15.003 1.00 46.88 473 ARG A C 1
ATOM 3781 O O . ARG A 1 473 ? -2.146 1.476 14.405 1.00 46.78 473 ARG A O 1
ATOM 3789 N N . GLU A 1 474 ? 0.013 0.905 14.617 1.00 49.73 474 GLU A N 1
ATOM 3790 C CA . GLU A 1 474 ? -0.072 0.006 13.475 1.00 53.07 474 GLU A CA 1
ATOM 3791 C C . GLU A 1 474 ? -1.015 -1.124 13.859 1.00 54.00 474 GLU A C 1
ATOM 3792 O O . GLU A 1 474 ? -0.762 -1.859 14.814 1.00 53.39 474 GLU A O 1
ATOM 3798 N N . ALA A 1 475 ? -2.118 -1.229 13.122 1.00 56.02 475 ALA A N 1
ATOM 3799 C CA . ALA A 1 475 ? -3.131 -2.247 13.371 1.00 59.08 475 ALA A CA 1
ATOM 3800 C C . ALA A 1 475 ? -2.558 -3.653 13.261 1.00 60.28 475 ALA A C 1
ATOM 3801 O O . ALA A 1 475 ? -1.392 -3.782 12.823 1.00 61.49 475 ALA A O 1
ATOM 3804 N N . ALA B 1 2 ? 19.703 27.482 28.733 1.00 33.11 2 ALA B N 1
ATOM 3805 C CA . ALA B 1 2 ? 20.211 26.591 29.816 1.00 32.00 2 ALA B CA 1
ATOM 3806 C C . ALA B 1 2 ? 21.664 26.897 30.166 1.00 29.39 2 ALA B C 1
ATOM 3807 O O . ALA B 1 2 ? 21.959 27.347 31.271 1.00 27.93 2 ALA B O 1
ATOM 3809 N N . TRP B 1 3 ? 22.569 26.656 29.225 1.00 27.96 3 TRP B N 1
ATOM 3810 C CA . TRP B 1 3 ? 23.986 26.896 29.476 1.00 29.21 3 TRP B CA 1
ATOM 3811 C C . TRP B 1 3 ? 24.290 28.355 29.818 1.00 29.85 3 TRP B C 1
ATOM 3812 O O . TRP B 1 3 ? 25.157 28.641 30.645 1.00 31.03 3 TRP B O 1
ATOM 3823 N N . TYR B 1 4 ? 23.568 29.278 29.197 1.00 29.32 4 TYR B N 1
ATOM 3824 C CA . TYR B 1 4 ? 23.803 30.688 29.456 1.00 28.42 4 TYR B CA 1
ATOM 3825 C C . TYR B 1 4 ? 23.223 31.230 30.760 1.00 28.89 4 TYR B C 1
ATOM 3826 O O . TYR B 1 4 ? 22.989 32.431 30.887 1.00 30.43 4 TYR B O 1
ATOM 3835 N N . GLU B 1 5 ? 22.990 30.357 31.734 1.00 31.04 5 GLU B N 1
ATOM 3836 C CA . GLU B 1 5 ? 22.479 30.811 33.029 1.00 33.39 5 GLU B CA 1
ATOM 3837 C C . GLU B 1 5 ? 23.510 30.556 34.134 1.00 33.11 5 GLU B C 1
ATOM 3838 O O . GLU B 1 5 ? 23.649 29.436 34.624 1.00 35.90 5 GLU B O 1
ATOM 3844 N N . GLY B 1 6 ? 24.243 31.599 34.513 1.00 32.65 6 GLY B N 1
ATOM 3845 C CA . GLY B 1 6 ? 25.251 31.465 35.554 1.00 29.55 6 GLY B CA 1
ATOM 3846 C C . GLY B 1 6 ? 26.664 31.158 35.071 1.00 27.15 6 GLY B C 1
ATOM 3847 O O . GLY B 1 6 ? 27.548 30.839 35.870 1.00 26.12 6 GLY B O 1
ATOM 3848 N N . ALA B 1 7 ? 26.887 31.258 33.765 1.00 24.63 7 ALA B N 1
ATOM 3849 C CA . ALA B 1 7 ? 28.203 30.978 33.195 1.00 23.26 7 ALA B CA 1
ATOM 3850 C C . ALA B 1 7 ? 29.178 32.161 33.311 1.00 21.92 7 ALA B C 1
ATOM 3851 O O . ALA B 1 7 ? 28.775 33.323 33.328 1.00 21.45 7 ALA B O 1
ATOM 3853 N N . PHE B 1 8 ? 30.461 31.842 33.408 1.00 20.11 8 PHE B N 1
ATOM 3854 C CA . PHE B 1 8 ? 31.519 32.842 33.499 1.00 19.47 8 PHE B CA 1
ATOM 3855 C C . PHE B 1 8 ? 31.861 33.273 32.067 1.00 17.73 8 PHE B C 1
ATOM 3856 O O . PHE B 1 8 ? 32.380 32.481 31.273 1.00 15.49 8 PHE B O 1
ATOM 3864 N N . PHE B 1 9 ? 31.542 34.526 31.751 1.00 15.97 9 PHE B N 1
ATOM 3865 C CA . PHE B 1 9 ? 31.802 35.107 30.436 1.00 17.95 9 PHE B CA 1
ATOM 3866 C C . PHE B 1 9 ? 33.068 35.960 30.490 1.00 17.66 9 PHE B C 1
ATOM 3867 O O . PHE B 1 9 ? 33.310 36.662 31.475 1.00 15.79 9 PHE B O 1
ATOM 3875 N N . TYR B 1 10 ? 33.857 35.900 29.421 1.00 17.83 10 TYR B N 1
ATOM 3876 C CA . TYR B 1 10 ? 35.095 36.671 29.304 1.00 18.43 10 TYR B CA 1
ATOM 3877 C C . TYR B 1 10 ? 34.990 37.448 27.993 1.00 19.32 10 TYR B C 1
ATOM 3878 O O . TYR B 1 10 ? 34.802 36.844 26.935 1.00 20.09 10 TYR B O 1
ATOM 3887 N N . GLN B 1 11 ? 35.101 38.774 28.055 1.00 18.93 11 GLN B N 1
ATOM 3888 C CA . GLN B 1 11 ? 34.998 39.591 26.846 1.00 18.53 11 GLN B CA 1
ATOM 3889 C C . GLN B 1 11 ? 36.352 39.909 26.222 1.00 19.60 11 GLN B C 1
ATOM 3890 O O . GLN B 1 11 ? 37.245 40.469 26.868 1.00 16.15 11 GLN B O 1
ATOM 3896 N N . ILE B 1 12 ? 36.476 39.567 24.944 1.00 19.89 12 ILE B N 1
ATOM 3897 C CA . ILE B 1 12 ? 37.702 39.790 24.200 1.00 20.74 12 ILE B CA 1
ATOM 3898 C C . ILE B 1 12 ? 37.541 40.752 23.026 1.00 20.13 12 ILE B C 1
ATOM 3899 O O . ILE B 1 12 ? 36.593 40.659 22.252 1.00 19.13 12 ILE B O 1
ATOM 3904 N N . PHE B 1 13 ? 38.490 41.677 22.926 1.00 21.62 13 PHE B N 1
ATOM 3905 C CA . PHE B 1 13 ? 38.566 42.672 21.858 1.00 20.63 13 PHE B CA 1
ATOM 3906 C C . PHE B 1 13 ? 39.663 42.047 20.980 1.00 20.55 13 PHE B C 1
ATOM 3907 O O . PHE B 1 13 ? 40.849 42.228 21.248 1.00 21.30 13 PHE B O 1
ATOM 3915 N N . PRO B 1 14 ? 39.274 41.305 19.924 1.00 20.09 14 PRO B N 1
ATOM 3916 C CA . PRO B 1 14 ? 40.157 40.608 18.981 1.00 18.70 14 PRO B CA 1
ATOM 3917 C C . PRO B 1 14 ? 41.518 41.211 18.623 1.00 19.72 14 PRO B C 1
ATOM 3918 O O . PRO B 1 14 ? 42.543 40.538 18.729 1.00 20.74 14 PRO B O 1
ATOM 3922 N N . ASP B 1 15 ? 41.541 42.464 18.192 1.00 18.69 15 ASP B N 1
ATOM 3923 C CA . ASP B 1 15 ? 42.807 43.079 17.787 1.00 16.01 15 ASP B CA 1
ATOM 3924 C C . ASP B 1 15 ? 43.809 43.240 18.929 1.00 15.99 15 ASP B C 1
ATOM 3925 O O . ASP B 1 15 ? 44.988 43.496 18.683 1.00 13.15 15 ASP B O 1
ATOM 3930 N N . ARG B 1 16 ? 43.352 43.043 20.163 1.00 12.03 16 ARG B N 1
ATOM 3931 C CA . ARG B 1 16 ? 44.198 43.234 21.336 1.00 13.28 16 ARG B CA 1
ATOM 3932 C C . ARG B 1 16 ? 44.479 42.040 22.277 1.00 13.79 16 ARG B C 1
ATOM 3933 O O . ARG B 1 16 ? 45.043 42.230 23.356 1.00 13.06 16 ARG B O 1
ATOM 3941 N N . PHE B 1 17 ? 44.108 40.824 21.890 1.00 13.95 17 PHE B N 1
ATOM 3942 C CA . PHE B 1 17 ? 44.323 39.689 22.781 1.00 14.83 17 PHE B CA 1
ATOM 3943 C C . PHE B 1 17 ? 45.666 38.984 22.571 1.00 16.19 17 PHE B C 1
ATOM 3944 O O . PHE B 1 17 ? 46.496 38.937 23.481 1.00 15.28 17 PHE B O 1
ATOM 3952 N N . PHE B 1 18 ? 45.885 38.436 21.384 1.00 15.22 18 PHE B N 1
ATOM 3953 C CA . PHE B 1 18 ? 47.148 37.759 21.104 1.00 17.38 18 PHE B CA 1
ATOM 3954 C C . PHE B 1 18 ? 47.349 37.582 19.610 1.00 18.00 18 PHE B C 1
ATOM 3955 O O . PHE B 1 18 ? 46.493 37.034 18.919 1.00 16.92 18 PHE B O 1
ATOM 3963 N N . ARG B 1 19 ? 48.501 38.032 19.131 1.00 20.17 19 ARG B N 1
ATOM 3964 C CA . ARG B 1 19 ? 48.846 37.954 17.717 1.00 22.92 19 ARG B CA 1
ATOM 3965 C C . ARG B 1 19 ? 49.516 36.633 17.359 1.00 23.14 19 ARG B C 1
ATOM 3966 O O . ARG B 1 19 ? 50.585 36.329 17.868 1.00 25.79 19 ARG B O 1
ATOM 3974 N N . ALA B 1 20 ? 48.897 35.857 16.474 1.00 23.30 20 ALA B N 1
ATOM 3975 C CA . ALA B 1 20 ? 49.469 34.578 16.061 1.00 21.73 20 ALA B CA 1
ATOM 3976 C C . ALA B 1 20 ? 48.809 34.021 14.800 1.00 22.89 20 ALA B C 1
ATOM 3977 O O . ALA B 1 20 ? 47.688 34.384 14.461 1.00 21.85 20 ALA B O 1
ATOM 3979 N N . GLY B 1 21 ? 49.521 33.143 14.100 1.00 23.03 21 GLY B N 1
ATOM 3980 C CA . GLY B 1 21 ? 48.968 32.520 12.909 1.00 21.84 21 GLY B CA 1
ATOM 3981 C C . GLY B 1 21 ? 48.952 33.339 11.634 1.00 22.08 21 GLY B C 1
ATOM 3982 O O . GLY B 1 21 ? 49.291 34.519 11.639 1.00 23.62 21 GLY B O 1
ATOM 3983 N N . PRO B 1 22 ? 48.547 32.724 10.513 1.00 21.66 22 PRO B N 1
ATOM 3984 C CA . PRO B 1 22 ? 48.475 33.366 9.197 1.00 22.07 22 PRO B CA 1
ATOM 3985 C C . PRO B 1 22 ? 47.268 34.277 9.011 1.00 23.83 22 PRO B C 1
ATOM 3986 O O . PRO B 1 22 ? 46.168 33.965 9.462 1.00 24.65 22 PRO B O 1
ATOM 3990 N N . PRO B 1 23 ? 47.459 35.415 8.330 1.00 25.25 23 PRO B N 1
ATOM 3991 C CA . PRO B 1 23 ? 46.347 36.338 8.099 1.00 25.38 23 PRO B CA 1
ATOM 3992 C C . PRO B 1 23 ? 45.520 35.770 6.953 1.00 24.78 23 PRO B C 1
ATOM 3993 O O . PRO B 1 23 ? 45.997 34.916 6.198 1.00 23.01 23 PRO B O 1
ATOM 3997 N N . GLY B 1 24 ? 44.286 36.238 6.825 1.00 22.65 24 GLY B N 1
ATOM 3998 C CA . GLY B 1 24 ? 43.452 35.774 5.739 1.00 21.83 24 GLY B CA 1
ATOM 3999 C C . GLY B 1 24 ? 43.799 36.557 4.485 1.00 23.36 24 GLY B C 1
ATOM 4000 O O . GLY B 1 24 ? 44.818 37.241 4.429 1.00 24.36 24 GLY B O 1
ATOM 4001 N N . ARG B 1 25 ? 42.933 36.481 3.486 1.00 21.90 25 ARG B N 1
ATOM 4002 C CA . ARG B 1 25 ? 43.143 37.167 2.220 1.00 24.45 25 ARG B CA 1
ATOM 4003 C C . ARG B 1 25 ? 42.008 38.186 2.019 1.00 23.04 25 ARG B C 1
ATOM 4004 O O . ARG B 1 25 ? 40.843 37.865 2.241 1.00 25.15 25 ARG B O 1
ATOM 4012 N N . PRO B 1 26 ? 42.327 39.426 1.606 1.00 19.83 26 PRO B N 1
ATOM 4013 C CA . PRO B 1 26 ? 43.635 40.018 1.297 1.00 18.89 26 PRO B CA 1
ATOM 4014 C C . PRO B 1 26 ? 44.480 40.226 2.545 1.00 17.45 26 PRO B C 1
ATOM 4015 O O . PRO B 1 26 ? 44.000 40.745 3.553 1.00 17.22 26 PRO B O 1
ATOM 4019 N N . ALA B 1 27 ? 45.737 39.808 2.466 1.00 15.94 27 ALA B N 1
ATOM 4020 C CA . ALA B 1 27 ? 46.660 39.923 3.583 1.00 16.13 27 ALA B CA 1
ATOM 4021 C C . ALA B 1 27 ? 47.192 41.344 3.746 1.00 17.44 27 ALA B C 1
ATOM 4022 O O . ALA B 1 27 ? 47.437 42.057 2.766 1.00 16.58 27 ALA B O 1
ATOM 4024 N N . PRO B 1 28 ? 47.367 41.780 4.997 1.00 18.30 28 PRO B N 1
ATOM 4025 C CA . PRO B 1 28 ? 47.880 43.132 5.188 1.00 19.86 28 PRO B CA 1
ATOM 4026 C C . PRO B 1 28 ? 49.337 43.199 4.757 1.00 21.46 28 PRO B C 1
ATOM 4027 O O . PRO B 1 28 ? 50.047 42.192 4.750 1.00 23.89 28 PRO B O 1
ATOM 4031 N N . ALA B 1 29 ? 49.753 44.388 4.350 1.00 21.87 29 ALA B N 1
ATOM 4032 C CA . ALA B 1 29 ? 51.122 44.651 3.938 1.00 21.84 29 ALA B CA 1
ATOM 4033 C C . ALA B 1 29 ? 51.304 46.085 4.379 1.00 24.94 29 ALA B C 1
ATOM 4034 O O . ALA B 1 29 ? 51.009 47.031 3.637 1.00 27.20 29 ALA B O 1
ATOM 4036 N N . GLY B 1 30 ? 51.757 46.245 5.613 1.00 25.20 30 GLY B N 1
ATOM 4037 C CA . GLY B 1 30 ? 51.933 47.575 6.142 1.00 27.37 30 GLY B CA 1
ATOM 4038 C C . GLY B 1 30 ? 52.267 47.566 7.617 1.00 29.47 30 GLY B C 1
ATOM 4039 O O . GLY B 1 30 ? 52.578 46.514 8.189 1.00 28.08 30 GLY B O 1
ATOM 4040 N N . PRO B 1 31 ? 52.172 48.737 8.270 1.00 29.44 31 PRO B N 1
ATOM 4041 C CA . PRO B 1 31 ? 52.471 48.914 9.689 1.00 29.11 31 PRO B CA 1
ATOM 4042 C C . PRO B 1 31 ? 51.527 48.358 10.742 1.00 27.95 31 PRO B C 1
ATOM 4043 O O . PRO B 1 31 ? 50.325 48.650 10.747 1.00 29.12 31 PRO B O 1
ATOM 4047 N N . PHE B 1 32 ? 52.079 47.544 11.633 1.00 26.34 32 PHE B N 1
ATOM 4048 C CA . PHE B 1 32 ? 51.300 47.054 12.757 1.00 25.22 32 PHE B CA 1
ATOM 4049 C C . PHE B 1 32 ? 51.855 47.780 13.971 1.00 24.84 32 PHE B C 1
ATOM 4050 O O . PHE B 1 32 ? 53.055 47.769 14.230 1.00 24.61 32 PHE B O 1
ATOM 4058 N N . GLU B 1 33 ? 50.970 48.463 14.679 1.00 24.93 33 GLU B N 1
ATOM 4059 C CA . GLU B 1 33 ? 51.341 49.211 15.868 1.00 24.74 33 GLU B CA 1
ATOM 4060 C C . GLU B 1 33 ? 51.956 48.231 16.867 1.00 24.04 33 GLU B C 1
ATOM 4061 O O . GLU B 1 33 ? 51.414 47.143 17.074 1.00 25.98 33 GLU B O 1
ATOM 4067 N N . PRO B 1 34 ? 53.102 48.582 17.485 1.00 23.34 34 PRO B N 1
ATOM 4068 C CA . PRO B 1 34 ? 53.695 47.648 18.449 1.00 20.86 34 PRO B CA 1
ATOM 4069 C C . PRO B 1 34 ? 52.737 47.316 19.587 1.00 19.67 34 PRO B C 1
ATOM 4070 O O . PRO B 1 34 ? 51.983 48.172 20.067 1.00 18.86 34 PRO B O 1
ATOM 4074 N N . TRP B 1 35 ? 52.775 46.058 20.005 1.00 19.37 35 TRP B N 1
ATOM 4075 C CA . TRP B 1 35 ? 51.903 45.550 21.044 1.00 20.37 35 TRP B CA 1
ATOM 4076 C C . TRP B 1 35 ? 51.828 46.380 22.314 1.00 23.49 35 TRP B C 1
ATOM 4077 O O . TRP B 1 35 ? 50.742 46.596 22.850 1.00 24.21 35 TRP B O 1
ATOM 4088 N N . GLU B 1 36 ? 52.969 46.860 22.790 1.00 24.57 36 GLU B N 1
ATOM 4089 C CA . GLU B 1 36 ? 52.980 47.631 24.021 1.00 26.01 36 GLU B CA 1
ATOM 4090 C C . GLU B 1 36 ? 52.806 49.131 23.846 1.00 25.17 36 GLU B C 1
ATOM 4091 O O . GLU B 1 36 ? 52.744 49.868 24.829 1.00 26.49 36 GLU B O 1
ATOM 4097 N N . ALA B 1 37 ? 52.709 49.587 22.602 1.00 23.75 37 ALA B N 1
ATOM 4098 C CA . ALA B 1 37 ? 52.517 51.011 22.354 1.00 21.29 37 ALA B CA 1
ATOM 4099 C C . ALA B 1 37 ? 51.111 51.427 22.813 1.00 22.40 37 ALA B C 1
ATOM 4100 O O . ALA B 1 37 ? 50.186 50.620 22.819 1.00 19.76 37 ALA B O 1
ATOM 4102 N N . PRO B 1 38 ? 50.940 52.691 23.223 1.00 23.50 38 PRO B N 1
ATOM 4103 C CA . PRO B 1 38 ? 49.623 53.161 23.670 1.00 23.34 38 PRO B CA 1
ATOM 4104 C C . PRO B 1 38 ? 48.579 52.967 22.573 1.00 24.00 38 PRO B C 1
ATOM 4105 O O . PRO B 1 38 ? 48.874 53.150 21.393 1.00 23.61 38 PRO B O 1
ATOM 4109 N N . PRO B 1 39 ? 47.346 52.583 22.948 1.00 23.15 39 PRO B N 1
ATOM 4110 C CA . PRO B 1 39 ? 46.286 52.372 21.959 1.00 23.44 39 PRO B CA 1
ATOM 4111 C C . PRO B 1 39 ? 45.892 53.686 21.301 1.00 22.84 39 PRO B C 1
ATOM 4112 O O . PRO B 1 39 ? 45.809 54.719 21.959 1.00 22.54 39 PRO B O 1
ATOM 4116 N N . THR B 1 40 ? 45.655 53.650 20.000 1.00 24.01 40 THR B N 1
ATOM 4117 C CA . THR B 1 40 ? 45.257 54.855 19.297 1.00 22.56 40 THR B CA 1
ATOM 4118 C C . THR B 1 40 ? 43.916 54.624 18.624 1.00 24.43 40 THR B C 1
ATOM 4119 O O . THR B 1 40 ? 43.410 53.495 18.583 1.00 23.78 40 THR B O 1
ATOM 4123 N N . LEU B 1 41 ? 43.341 55.698 18.100 1.00 24.45 41 LEU B N 1
ATOM 4124 C CA . LEU B 1 41 ? 42.040 55.632 17.461 1.00 25.20 41 LEU B CA 1
ATOM 4125 C C . LEU B 1 41 ? 41.980 54.765 16.200 1.00 23.95 41 LEU B C 1
ATOM 4126 O O . LEU B 1 41 ? 40.973 54.107 15.943 1.00 24.58 41 LEU B O 1
ATOM 4131 N N . ARG B 1 42 ? 43.051 54.746 15.418 1.00 23.49 42 ARG B N 1
ATOM 4132 C CA . ARG B 1 42 ? 43.046 53.968 14.185 1.00 22.45 42 ARG B CA 1
ATOM 4133 C C . ARG B 1 42 ? 44.081 52.854 14.115 1.00 20.89 42 ARG B C 1
ATOM 4134 O O . ARG B 1 42 ? 44.026 52.023 13.221 1.00 22.27 42 ARG B O 1
ATOM 4142 N N . GLY B 1 43 ? 45.024 52.834 15.046 1.00 20.90 43 GLY B N 1
ATOM 4143 C CA . GLY B 1 43 ? 46.063 51.816 15.010 1.00 19.36 43 GLY B CA 1
ATOM 4144 C C . GLY B 1 43 ? 45.615 50.375 15.200 1.00 18.24 43 GLY B C 1
ATOM 4145 O O . GLY B 1 43 ? 44.699 50.096 15.969 1.00 18.31 43 GLY B O 1
ATOM 4146 N N . PHE B 1 44 ? 46.278 49.461 14.494 1.00 16.86 44 PHE B N 1
ATOM 4147 C CA . PHE B 1 44 ? 45.994 48.026 14.576 1.00 16.93 44 PHE B CA 1
ATOM 4148 C C . PHE B 1 44 ? 47.199 47.312 15.192 1.00 16.47 44 PHE B C 1
ATOM 4149 O O . PHE B 1 44 ? 48.339 47.551 14.778 1.00 15.04 44 PHE B O 1
ATOM 4157 N N . LYS B 1 45 ? 46.962 46.447 16.177 1.00 14.36 45 LYS B N 1
ATOM 4158 C CA . LYS B 1 45 ? 48.068 45.705 16.787 1.00 12.50 45 LYS B CA 1
ATOM 4159 C C . LYS B 1 45 ? 48.233 44.331 16.143 1.00 14.37 45 LYS B C 1
ATOM 4160 O O . LYS B 1 45 ? 49.276 43.687 16.273 1.00 13.23 45 LYS B O 1
ATOM 4166 N N . GLY B 1 46 ? 47.197 43.875 15.444 1.00 16.09 46 GLY B N 1
ATOM 4167 C CA . GLY B 1 46 ? 47.291 42.596 14.762 1.00 15.77 46 GLY B CA 1
ATOM 4168 C C . GLY B 1 46 ? 46.837 41.343 15.489 1.00 15.45 46 GLY B C 1
ATOM 4169 O O . GLY B 1 46 ? 47.149 40.239 15.041 1.00 16.08 46 GLY B O 1
ATOM 4170 N N . GLY B 1 47 ? 46.132 41.489 16.606 1.00 15.52 47 GLY B N 1
ATOM 4171 C CA . GLY B 1 47 ? 45.635 40.311 17.302 1.00 14.11 47 GLY B CA 1
ATOM 4172 C C . GLY B 1 47 ? 44.845 39.476 16.303 1.00 15.20 47 GLY B C 1
ATOM 4173 O O . GLY B 1 47 ? 44.277 40.017 15.352 1.00 14.09 47 GLY B O 1
ATOM 4174 N N . THR B 1 48 ? 44.803 38.165 16.496 1.00 15.69 48 THR B N 1
ATOM 4175 C CA . THR B 1 48 ? 44.081 37.301 15.560 1.00 17.75 48 THR B CA 1
ATOM 4176 C C . THR B 1 48 ? 43.186 36.312 16.294 1.00 17.69 48 THR B C 1
ATOM 4177 O O . THR B 1 48 ? 43.264 36.176 17.511 1.00 17.35 48 THR B O 1
ATOM 4181 N N . LEU B 1 49 ? 42.326 35.619 15.558 1.00 18.97 49 LEU B N 1
ATOM 4182 C CA . LEU B 1 49 ? 41.484 34.622 16.207 1.00 19.02 49 LEU B CA 1
ATOM 4183 C C . LEU B 1 49 ? 42.317 33.355 16.434 1.00 17.80 49 LEU B C 1
ATOM 4184 O O . LEU B 1 49 ? 42.023 32.573 17.334 1.00 20.19 49 LEU B O 1
ATOM 4189 N N . TRP B 1 50 ? 43.365 33.159 15.632 1.00 18.58 50 TRP B N 1
ATOM 4190 C CA . TRP B 1 50 ? 44.239 31.998 15.830 1.00 18.92 50 TRP B CA 1
ATOM 4191 C C . TRP B 1 50 ? 44.837 32.182 17.223 1.00 19.28 50 TRP B C 1
ATOM 4192 O O . TRP B 1 50 ? 44.957 31.232 17.999 1.00 19.30 50 TRP B O 1
ATOM 4203 N N . GLY B 1 51 ? 45.205 33.428 17.521 1.00 20.08 51 GLY B N 1
ATOM 4204 C CA . GLY B 1 51 ? 45.797 33.765 18.804 1.00 19.01 51 GLY B CA 1
ATOM 4205 C C . GLY B 1 51 ? 44.876 33.503 19.976 1.00 18.99 51 GLY B C 1
ATOM 4206 O O . GLY B 1 51 ? 45.314 33.032 21.027 1.00 19.24 51 GLY B O 1
ATOM 4207 N N . VAL B 1 52 ? 43.597 33.824 19.809 1.00 18.40 52 VAL B N 1
ATOM 4208 C CA . VAL B 1 52 ? 42.630 33.588 20.870 1.00 17.80 52 VAL B CA 1
ATOM 4209 C C . VAL B 1 52 ? 42.600 32.086 21.159 1.00 18.99 52 VAL B C 1
ATOM 4210 O O . VAL B 1 52 ? 42.590 31.668 22.322 1.00 17.35 52 VAL B O 1
ATOM 4214 N N . ALA B 1 53 ? 42.583 31.292 20.087 1.00 18.08 53 ALA B N 1
ATOM 4215 C CA . ALA B 1 53 ? 42.563 29.833 20.185 1.00 19.98 53 ALA B CA 1
ATOM 4216 C C . ALA B 1 53 ? 43.817 29.340 20.906 1.00 20.87 53 ALA B C 1
ATOM 4217 O O . ALA B 1 53 ? 43.742 28.440 21.736 1.00 23.53 53 ALA B O 1
ATOM 4219 N N . GLU B 1 54 ? 44.964 29.932 20.583 1.00 21.55 54 GLU B N 1
ATOM 4220 C CA . GLU B 1 54 ? 46.224 29.552 21.212 1.00 22.71 54 GLU B CA 1
ATOM 4221 C C . GLU B 1 54 ? 46.246 29.882 22.701 1.00 23.64 54 GLU B C 1
ATOM 4222 O O . GLU B 1 54 ? 47.015 29.298 23.456 1.00 23.83 54 GLU B O 1
ATOM 4228 N N . LYS B 1 55 ? 45.413 30.828 23.121 1.00 23.92 55 LYS B N 1
ATOM 4229 C CA . LYS B 1 55 ? 45.370 31.214 24.521 1.00 23.33 55 LYS B CA 1
ATOM 4230 C C . LYS B 1 55 ? 44.182 30.642 25.284 1.00 23.30 55 LYS B C 1
ATOM 4231 O O . LYS B 1 55 ? 43.856 31.115 26.371 1.00 23.06 55 LYS B O 1
ATOM 4237 N N . LEU B 1 56 ? 43.540 29.622 24.724 1.00 23.70 56 LEU B N 1
ATOM 4238 C CA . LEU B 1 56 ? 42.409 28.997 25.396 1.00 25.51 56 LEU B CA 1
ATOM 4239 C C . LEU B 1 56 ? 42.858 28.383 26.730 1.00 27.25 56 LEU B C 1
ATOM 4240 O O . LEU B 1 56 ? 42.131 28.433 27.724 1.00 28.47 56 LEU B O 1
ATOM 4245 N N . PRO B 1 57 ? 44.052 27.769 26.766 1.00 27.12 57 PRO B N 1
ATOM 4246 C CA . PRO B 1 57 ? 44.463 27.197 28.049 1.00 26.68 57 PRO B CA 1
ATOM 4247 C C . PRO B 1 57 ? 44.490 28.226 29.180 1.00 27.13 57 PRO B C 1
ATOM 4248 O O . PRO B 1 57 ? 44.181 27.896 30.331 1.00 27.31 57 PRO B O 1
ATOM 4252 N N . TYR B 1 58 ? 44.848 29.469 28.855 1.00 25.58 58 TYR B N 1
ATOM 4253 C CA . TYR B 1 58 ? 44.883 30.534 29.858 1.00 21.18 58 TYR B CA 1
ATOM 4254 C C . TYR B 1 58 ? 43.458 30.825 30.333 1.00 20.04 58 TYR B C 1
ATOM 4255 O O . TYR B 1 58 ? 43.213 31.039 31.521 1.00 17.84 58 TYR B O 1
ATOM 4264 N N . LEU B 1 59 ? 42.525 30.855 29.388 1.00 17.85 59 LEU B N 1
ATOM 4265 C CA . LEU B 1 59 ? 41.130 31.119 29.714 1.00 20.15 59 LEU B CA 1
ATOM 4266 C C . LEU B 1 59 ? 40.548 29.957 30.518 1.00 19.29 59 LEU B C 1
ATOM 4267 O O . LEU B 1 59 ? 39.804 30.174 31.474 1.00 20.54 59 LEU B O 1
ATOM 4272 N N . LEU B 1 60 ? 40.898 28.731 30.135 1.00 18.46 60 LEU B N 1
ATOM 4273 C CA . LEU B 1 60 ? 40.421 27.550 30.847 1.00 21.31 60 LEU B CA 1
ATOM 4274 C C . LEU B 1 60 ? 40.974 27.566 32.268 1.00 22.03 60 LEU B C 1
ATOM 4275 O O . LEU B 1 60 ? 40.262 27.257 33.213 1.00 23.71 60 LEU B O 1
ATOM 4280 N N . ASP B 1 61 ? 42.238 27.943 32.416 1.00 23.25 61 ASP B N 1
ATOM 4281 C CA . ASP B 1 61 ? 42.862 28.002 33.735 1.00 25.13 61 ASP B CA 1
ATOM 4282 C C . ASP B 1 61 ? 42.107 28.977 34.625 1.00 26.62 61 ASP B C 1
ATOM 4283 O O . ASP B 1 61 ? 41.860 28.704 35.800 1.00 26.68 61 ASP B O 1
ATOM 4288 N N . LEU B 1 62 ? 41.737 30.117 34.051 1.00 27.65 62 LEU B N 1
ATOM 4289 C CA . LEU B 1 62 ? 41.008 31.151 34.774 1.00 24.16 62 LEU B CA 1
ATOM 4290 C C . LEU B 1 62 ? 39.609 30.656 35.132 1.00 24.17 62 LEU B C 1
ATOM 4291 O O . LEU B 1 62 ? 38.989 31.142 36.083 1.00 22.63 62 LEU B O 1
ATOM 4296 N N . GLY B 1 63 ? 39.116 29.687 34.361 1.00 25.25 63 GLY B N 1
ATOM 4297 C CA . GLY B 1 63 ? 37.794 29.128 34.607 1.00 22.45 63 GLY B CA 1
ATOM 4298 C C . GLY B 1 63 ? 36.711 29.591 33.645 1.00 23.52 63 GLY B C 1
ATOM 4299 O O . GLY B 1 63 ? 35.539 29.292 33.855 1.00 25.05 63 GLY B O 1
ATOM 4300 N N . VAL B 1 64 ? 37.097 30.297 32.584 1.00 21.46 64 VAL B N 1
ATOM 4301 C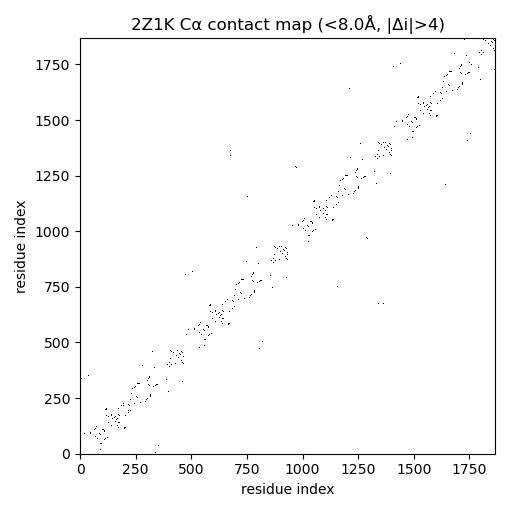 CA . VAL B 1 64 ? 36.143 30.821 31.600 1.00 19.53 64 VAL B CA 1
ATOM 4302 C C . VAL B 1 64 ? 35.244 29.769 30.952 1.00 19.74 64 VAL B C 1
ATOM 4303 O O . VAL B 1 64 ? 35.709 28.734 30.482 1.00 20.33 64 VAL B O 1
ATOM 4307 N N . GLU B 1 65 ? 33.950 30.062 30.905 1.00 20.24 65 GLU B N 1
ATOM 4308 C CA . GLU B 1 65 ? 32.980 29.144 30.322 1.00 22.39 65 GLU B CA 1
ATOM 4309 C C . GLU B 1 65 ? 32.469 29.602 28.956 1.00 22.77 65 GLU B C 1
ATOM 4310 O O . GLU B 1 65 ? 32.110 28.782 28.106 1.00 21.94 65 GLU B O 1
ATOM 4316 N N . ALA B 1 66 ? 32.439 30.915 28.745 1.00 21.65 66 ALA B N 1
ATOM 4317 C CA . ALA B 1 66 ? 31.972 31.451 27.480 1.00 20.24 66 ALA B CA 1
ATOM 4318 C C . ALA B 1 66 ? 32.791 32.654 27.050 1.00 19.27 66 ALA B C 1
ATOM 4319 O O . ALA B 1 66 ? 33.236 33.461 27.866 1.00 19.60 66 ALA B O 1
ATOM 4321 N N . ILE B 1 67 ? 32.985 32.775 25.750 1.00 18.40 67 ILE B N 1
ATOM 4322 C CA . ILE B 1 67 ? 33.751 33.883 25.223 1.00 18.00 67 ILE B CA 1
ATOM 4323 C C . ILE B 1 67 ? 32.847 34.842 24.461 1.00 16.90 67 ILE B C 1
ATOM 4324 O O . ILE B 1 67 ? 32.078 34.427 23.594 1.00 17.79 67 ILE B O 1
ATOM 4329 N N . TYR B 1 68 ? 32.913 36.117 24.814 1.00 15.20 68 TYR B N 1
ATOM 4330 C CA . TYR B 1 68 ? 32.143 37.129 24.104 1.00 15.78 68 TYR B CA 1
ATOM 4331 C C . TYR B 1 68 ? 33.171 37.930 23.311 1.00 15.81 68 TYR B C 1
ATOM 4332 O O . TYR B 1 68 ? 34.042 38.593 23.884 1.00 14.82 68 TYR B O 1
ATOM 4341 N N . LEU B 1 69 ? 33.080 37.839 21.990 1.00 15.89 69 LEU B N 1
ATOM 4342 C CA . LEU B 1 69 ? 33.998 38.551 21.113 1.00 14.78 69 LEU B CA 1
ATOM 4343 C C . LEU B 1 69 ? 33.384 39.821 20.534 1.00 16.79 69 LEU B C 1
ATOM 4344 O O . LEU B 1 69 ? 32.235 39.813 20.096 1.00 15.54 69 LEU B O 1
ATOM 4349 N N . ASN B 1 70 ? 34.155 40.909 20.541 1.00 16.86 70 ASN B N 1
ATOM 4350 C CA . ASN B 1 70 ? 33.721 42.161 19.931 1.00 15.36 70 ASN B CA 1
ATOM 4351 C C . ASN B 1 70 ? 33.711 41.798 18.431 1.00 14.62 70 ASN B C 1
ATOM 4352 O O . ASN B 1 70 ? 34.282 40.772 18.051 1.00 14.23 70 ASN B O 1
ATOM 4357 N N . PRO B 1 71 ? 33.105 42.634 17.561 1.00 13.79 71 PRO B N 1
ATOM 4358 C CA . PRO B 1 71 ? 33.040 42.331 16.117 1.00 12.99 71 PRO B CA 1
ATOM 4359 C C . PRO B 1 71 ? 34.263 41.699 15.451 1.00 14.18 71 PRO B C 1
ATOM 4360 O O . PRO B 1 71 ? 35.394 42.162 15.615 1.00 13.16 71 PRO B O 1
ATOM 4364 N N . VAL B 1 72 ? 34.017 40.638 14.682 1.00 14.30 72 VAL B N 1
ATOM 4365 C CA . VAL B 1 72 ? 35.083 39.916 13.993 1.00 11.61 72 VAL B CA 1
ATOM 4366 C C . VAL B 1 72 ? 34.955 39.905 12.475 1.00 12.15 72 VAL B C 1
ATOM 4367 O O . VAL B 1 72 ? 35.803 39.338 11.790 1.00 14.59 72 VAL B O 1
ATOM 4371 N N . PHE B 1 73 ? 33.908 40.514 11.932 1.00 12.55 73 PHE B N 1
ATOM 4372 C CA . PHE B 1 73 ? 33.761 40.527 10.483 1.00 14.14 73 PHE B CA 1
ATOM 4373 C C . PHE B 1 73 ? 34.640 41.594 9.841 1.00 15.39 73 PHE B C 1
ATOM 4374 O O . PHE B 1 73 ? 35.075 42.540 10.507 1.00 13.01 73 PHE B O 1
ATOM 4382 N N . ALA B 1 74 ? 34.918 41.424 8.555 1.00 14.63 74 ALA B N 1
ATOM 4383 C CA . ALA B 1 74 ? 35.774 42.362 7.839 1.00 16.29 74 ALA B CA 1
ATOM 4384 C C . ALA B 1 74 ? 35.314 43.794 8.091 1.00 16.88 74 ALA B C 1
ATOM 4385 O O . ALA B 1 74 ? 34.134 44.116 7.943 1.00 17.87 74 ALA B O 1
ATOM 4387 N N . SER B 1 75 ? 36.266 44.637 8.480 1.00 14.71 75 SER B N 1
ATOM 4388 C CA . SER B 1 75 ? 36.006 46.035 8.790 1.00 15.07 75 SER B CA 1
ATOM 4389 C C . SER B 1 75 ? 37.272 46.870 8.594 1.00 15.04 75 SER B C 1
ATOM 4390 O O . SER B 1 75 ? 38.384 46.340 8.614 1.00 15.10 75 SER B O 1
ATOM 4393 N N . THR B 1 76 ? 37.093 48.174 8.413 1.00 13.52 76 THR B N 1
ATOM 4394 C CA . THR B 1 76 ? 38.206 49.097 8.239 1.00 12.48 76 THR B CA 1
ATOM 4395 C C . THR B 1 76 ? 38.618 49.675 9.601 1.00 15.43 76 THR B C 1
ATOM 4396 O O . THR B 1 76 ? 39.641 50.363 9.713 1.00 15.93 76 THR B O 1
ATOM 4400 N N . ALA B 1 77 ? 37.820 49.404 10.632 1.00 13.58 77 ALA B N 1
ATOM 4401 C CA . ALA B 1 77 ? 38.119 49.917 11.967 1.00 14.73 77 ALA B CA 1
ATOM 4402 C C . ALA B 1 77 ? 38.780 48.860 12.845 1.00 15.09 77 ALA B C 1
ATOM 4403 O O . ALA B 1 77 ? 38.478 47.673 12.730 1.00 16.59 77 ALA B O 1
ATOM 4405 N N . ASN B 1 78 ? 39.682 49.291 13.724 1.00 14.72 78 ASN B N 1
ATOM 4406 C CA . ASN B 1 78 ? 40.365 48.349 14.599 1.00 14.27 78 ASN B CA 1
ATOM 4407 C C . ASN B 1 78 ? 39.409 47.704 15.609 1.00 13.35 78 ASN B C 1
ATOM 4408 O O . ASN B 1 78 ? 39.644 46.585 16.066 1.00 14.76 78 ASN B O 1
ATOM 4413 N N . HIS B 1 79 ? 38.335 48.410 15.952 1.00 11.86 79 HIS B N 1
ATOM 4414 C CA . HIS B 1 79 ? 37.347 47.895 16.887 1.00 11.35 79 HIS B CA 1
ATOM 4415 C C . HIS B 1 79 ? 36.330 47.054 16.138 1.00 11.69 79 HIS B C 1
ATOM 4416 O O . HIS B 1 79 ? 35.542 46.335 16.736 1.00 13.53 79 HIS B O 1
ATOM 4423 N N . ARG B 1 80 ? 36.356 47.182 14.816 1.00 13.82 80 ARG B N 1
ATOM 4424 C CA . ARG B 1 80 ? 35.492 46.443 13.911 1.00 15.11 80 ARG B CA 1
ATOM 4425 C C . ARG B 1 80 ? 33.991 46.731 13.875 1.00 14.21 80 ARG B C 1
ATOM 4426 O O . ARG B 1 80 ? 33.235 45.934 13.332 1.00 12.44 80 ARG B O 1
ATOM 4434 N N . TYR B 1 81 ? 33.559 47.872 14.412 1.00 13.26 81 TYR B N 1
ATOM 4435 C CA . TYR B 1 81 ? 32.139 48.218 14.376 1.00 13.50 81 TYR B CA 1
ATOM 4436 C C . TYR B 1 81 ? 31.722 48.895 13.062 1.00 15.61 81 TYR B C 1
ATOM 4437 O O . TYR B 1 81 ? 30.560 49.286 12.896 1.00 14.76 81 TYR B O 1
ATOM 4446 N N . HIS B 1 82 ? 32.675 49.023 12.134 1.00 14.84 82 HIS B N 1
ATOM 4447 C CA . HIS B 1 82 ? 32.423 49.617 10.814 1.00 15.86 82 HIS B CA 1
ATOM 4448 C C . HIS B 1 82 ? 32.541 48.454 9.847 1.00 14.85 82 HIS B C 1
ATOM 4449 O O . HIS B 1 82 ? 33.565 48.270 9.196 1.00 12.72 82 HIS B O 1
ATOM 4456 N N . THR B 1 83 ? 31.471 47.680 9.762 1.00 15.97 83 THR B N 1
ATOM 4457 C CA . THR B 1 83 ? 31.438 46.490 8.935 1.00 15.39 83 THR B CA 1
ATOM 4458 C C . THR B 1 83 ? 31.529 46.722 7.449 1.00 15.64 83 THR B C 1
ATOM 4459 O O . THR B 1 83 ? 30.881 47.619 6.901 1.00 15.81 83 THR B O 1
ATOM 4463 N N . VAL B 1 84 ? 32.334 45.886 6.802 1.00 15.75 84 VAL B N 1
ATOM 4464 C CA . VAL B 1 84 ? 32.513 45.932 5.359 1.00 14.68 84 VAL B CA 1
ATOM 4465 C C . VAL B 1 84 ? 31.856 44.703 4.716 1.00 15.84 84 VAL B C 1
ATOM 4466 O O . VAL B 1 84 ? 31.308 44.797 3.623 1.00 17.43 84 VAL B O 1
ATOM 4470 N N . ASP B 1 85 ? 31.915 43.552 5.385 1.00 17.62 85 ASP B N 1
ATOM 4471 C CA . ASP B 1 85 ? 31.297 42.322 4.863 1.00 18.50 85 ASP B CA 1
ATOM 4472 C C . ASP B 1 85 ? 30.901 41.400 6.014 1.00 17.98 85 ASP B C 1
ATOM 4473 O O . ASP B 1 85 ? 31.759 40.821 6.675 1.00 17.51 85 ASP B O 1
ATOM 4478 N N . TYR B 1 86 ? 29.595 41.268 6.239 1.00 17.82 86 TYR B N 1
ATOM 4479 C CA . TYR B 1 86 ? 29.057 40.437 7.318 1.00 17.99 86 TYR B CA 1
ATOM 4480 C C . TYR B 1 86 ? 29.239 38.934 7.135 1.00 15.98 86 TYR B C 1
ATOM 4481 O O . TYR B 1 86 ? 29.053 38.169 8.085 1.00 13.76 86 TYR B O 1
ATOM 4490 N N . PHE B 1 87 ? 29.591 38.516 5.923 1.00 15.95 87 PHE B N 1
ATOM 4491 C CA . PHE B 1 87 ? 29.791 37.097 5.624 1.00 18.46 87 PHE B CA 1
ATOM 4492 C C . PHE B 1 87 ? 31.244 36.653 5.604 1.00 18.99 87 PHE B C 1
ATOM 4493 O O . PHE B 1 87 ? 31.555 35.552 5.155 1.00 21.22 87 PHE B O 1
ATOM 4501 N N . GLN B 1 88 ? 32.135 37.509 6.085 1.00 19.32 88 GLN B N 1
ATOM 4502 C CA . GLN B 1 88 ? 33.551 37.168 6.119 1.00 18.69 88 GLN B CA 1
ATOM 4503 C C . GLN B 1 88 ? 34.211 37.642 7.403 1.00 19.69 88 GLN B C 1
ATOM 4504 O O . GLN B 1 88 ? 34.002 38.774 7.846 1.00 20.51 88 GLN B O 1
ATOM 4510 N N . VAL B 1 89 ? 34.991 36.758 8.012 1.00 18.17 89 VAL B N 1
ATOM 4511 C CA . VAL B 1 89 ? 35.726 37.117 9.208 1.00 16.48 89 VAL B CA 1
ATOM 4512 C C . VAL B 1 89 ? 36.876 37.980 8.689 1.00 16.71 89 VAL B C 1
ATOM 4513 O O . VAL B 1 89 ? 37.445 37.699 7.630 1.00 16.53 89 VAL B O 1
ATOM 4517 N N . ASP B 1 90 ? 37.198 39.038 9.420 1.00 16.20 90 ASP B N 1
ATOM 4518 C CA . ASP B 1 90 ? 38.258 39.953 9.017 1.00 16.54 90 ASP B CA 1
ATOM 4519 C C . ASP B 1 90 ? 39.540 39.223 8.622 1.00 15.72 90 ASP B C 1
ATOM 4520 O O . ASP B 1 90 ? 39.970 38.293 9.304 1.00 18.60 90 ASP B O 1
ATOM 4525 N N . PRO B 1 91 ? 40.162 39.632 7.510 1.00 15.96 91 PRO B N 1
ATOM 4526 C CA . PRO B 1 91 ? 41.406 39.032 7.006 1.00 16.76 91 PRO B CA 1
ATOM 4527 C C . PRO B 1 91 ? 42.539 39.052 8.043 1.00 16.81 91 PRO B C 1
ATOM 4528 O O . PRO B 1 91 ? 43.258 38.067 8.214 1.00 20.67 91 PRO B O 1
ATOM 4532 N N . ILE B 1 92 ? 42.700 40.175 8.731 1.00 16.91 92 ILE B N 1
ATOM 4533 C CA . ILE B 1 92 ? 43.745 40.308 9.751 1.00 16.07 92 ILE B CA 1
ATOM 4534 C C . ILE B 1 92 ? 43.532 39.340 10.921 1.00 17.77 92 ILE B C 1
ATOM 4535 O O . ILE B 1 92 ? 44.487 38.927 11.575 1.00 18.97 92 ILE B O 1
ATOM 4540 N N . LEU B 1 93 ? 42.279 38.980 11.184 1.00 18.80 93 LEU B N 1
ATOM 4541 C CA . LEU B 1 93 ? 41.961 38.051 12.269 1.00 17.30 93 LEU B CA 1
ATOM 4542 C C . LEU B 1 93 ? 42.242 36.612 11.874 1.00 17.31 93 LEU B C 1
ATOM 4543 O O . LEU B 1 93 ? 42.283 35.731 12.725 1.00 18.33 93 LEU B O 1
ATOM 4548 N N . GLY B 1 94 ? 42.415 36.379 10.578 1.00 17.73 94 GLY B N 1
ATOM 4549 C CA . GLY B 1 94 ? 42.689 35.037 10.102 1.00 17.81 94 GLY B CA 1
ATOM 4550 C C . GLY B 1 94 ? 41.637 34.492 9.156 1.00 17.59 94 GLY B C 1
ATOM 4551 O O . GLY B 1 94 ? 41.805 33.413 8.592 1.00 19.92 94 GLY B O 1
ATOM 4552 N N . GLY B 1 95 ? 40.545 35.225 8.978 1.00 17.83 95 GLY B N 1
ATOM 4553 C CA . GLY B 1 95 ? 39.501 34.760 8.081 1.00 18.13 95 GLY B CA 1
ATOM 4554 C C . GLY B 1 95 ? 38.596 33.713 8.705 1.00 17.44 95 GLY B C 1
ATOM 4555 O O . GLY B 1 95 ? 38.756 33.345 9.868 1.00 17.39 95 GLY B O 1
ATOM 4556 N N . ASN B 1 96 ? 37.640 33.227 7.924 1.00 18.24 96 ASN B N 1
ATOM 4557 C CA . ASN B 1 96 ? 36.696 32.221 8.403 1.00 20.67 96 ASN B CA 1
ATOM 4558 C C . ASN B 1 96 ? 37.327 31.015 9.100 1.00 20.66 96 ASN B C 1
ATOM 4559 O O . ASN B 1 96 ? 36.838 30.582 10.142 1.00 21.33 96 ASN B O 1
ATOM 4564 N N . GLU B 1 97 ? 38.408 30.479 8.535 1.00 21.55 97 GLU B N 1
ATOM 4565 C CA . GLU B 1 97 ? 39.066 29.314 9.124 1.00 23.56 97 GLU B CA 1
ATOM 4566 C C . GLU B 1 97 ? 39.584 29.593 10.528 1.00 22.27 97 GLU B C 1
ATOM 4567 O O . GLU B 1 97 ? 39.627 28.695 11.368 1.00 20.45 97 GLU B O 1
ATOM 4573 N N . ALA B 1 98 ? 39.977 30.835 10.787 1.00 20.99 98 ALA B N 1
ATOM 4574 C CA . ALA B 1 98 ? 40.460 31.189 12.117 1.00 19.93 98 ALA B CA 1
ATOM 4575 C C . ALA B 1 98 ? 39.305 31.077 13.120 1.00 18.67 98 ALA B C 1
ATOM 4576 O O . ALA B 1 98 ? 39.486 30.558 14.219 1.00 18.08 98 ALA B O 1
ATOM 4578 N N . LEU B 1 99 ? 38.123 31.564 12.745 1.00 17.44 99 LEU B N 1
ATOM 4579 C CA . LEU B 1 99 ? 36.965 31.479 13.636 1.00 18.21 99 LEU B CA 1
ATOM 4580 C C . LEU B 1 99 ? 36.588 30.008 13.796 1.00 18.59 99 LEU B C 1
ATOM 4581 O O . LEU B 1 99 ? 36.353 29.533 14.906 1.00 18.73 99 LEU B O 1
ATOM 4586 N N . ARG B 1 100 ? 36.532 29.305 12.670 1.00 20.23 100 ARG B N 1
ATOM 4587 C CA . ARG B 1 100 ? 36.199 27.887 12.639 1.00 24.52 100 ARG B CA 1
ATOM 4588 C C . ARG B 1 100 ? 37.099 27.105 13.602 1.00 24.55 100 ARG B C 1
ATOM 4589 O O . ARG B 1 100 ? 36.625 26.263 14.364 1.00 25.63 100 ARG B O 1
ATOM 4597 N N . HIS B 1 101 ? 38.394 27.397 13.573 1.00 23.88 101 HIS B N 1
ATOM 4598 C CA . HIS B 1 101 ? 39.340 26.725 14.456 1.00 23.19 101 HIS B CA 1
ATOM 4599 C C . HIS B 1 101 ? 39.075 27.089 15.915 1.00 23.46 101 HIS B C 1
ATOM 4600 O O . HIS B 1 101 ? 39.180 26.233 16.795 1.00 25.61 101 HIS B O 1
ATOM 4607 N N . LEU B 1 102 ? 38.735 28.351 16.176 1.00 20.53 102 LEU B N 1
ATOM 4608 C CA . LEU B 1 102 ? 38.451 28.783 17.542 1.00 20.89 102 LEU B CA 1
ATOM 4609 C C . LEU B 1 102 ? 37.210 28.082 18.109 1.00 20.48 102 LEU B C 1
ATOM 4610 O O . LEU B 1 102 ? 37.188 27.700 19.280 1.00 20.34 102 LEU B O 1
ATOM 4615 N N . LEU B 1 103 ? 36.176 27.923 17.288 1.00 19.75 103 LEU B N 1
ATOM 4616 C CA . LEU B 1 103 ? 34.958 27.251 17.742 1.00 22.07 103 LEU B CA 1
ATOM 4617 C C . LEU B 1 103 ? 35.263 25.788 18.083 1.00 22.99 103 LEU B C 1
ATOM 4618 O O . LEU B 1 103 ? 34.855 25.291 19.136 1.00 24.08 103 LEU B O 1
ATOM 4623 N N . GLU B 1 104 ? 35.999 25.117 17.203 1.00 22.51 104 GLU B N 1
ATOM 4624 C CA . GLU B 1 104 ? 36.375 23.721 17.406 1.00 27.17 104 GLU B CA 1
ATOM 4625 C C . GLU B 1 104 ? 37.149 23.485 18.697 1.00 27.41 104 GLU B C 1
ATOM 4626 O O . GLU B 1 104 ? 36.827 22.588 19.474 1.00 29.48 104 GLU B O 1
ATOM 4632 N N . VAL B 1 105 ? 38.180 24.292 18.910 1.00 27.79 105 VAL B N 1
ATOM 4633 C CA . VAL B 1 105 ? 39.010 24.184 20.095 1.00 27.95 105 VAL B CA 1
ATOM 4634 C C . VAL B 1 105 ? 38.223 24.484 21.365 1.00 26.52 105 VAL B C 1
ATOM 4635 O O . VAL B 1 105 ? 38.346 23.769 22.355 1.00 26.05 105 VAL B O 1
ATOM 4639 N N . ALA B 1 106 ? 37.411 25.537 21.324 1.00 25.17 106 ALA B N 1
ATOM 4640 C CA . ALA B 1 106 ? 36.605 25.949 22.471 1.00 24.48 106 ALA B CA 1
ATOM 4641 C C . ALA B 1 106 ? 35.499 24.953 22.819 1.00 24.52 106 ALA B C 1
ATOM 4642 O O . ALA B 1 106 ? 35.316 24.589 23.983 1.00 23.09 106 ALA B O 1
ATOM 4644 N N . HIS B 1 107 ? 34.747 24.529 21.812 1.00 23.63 107 HIS B N 1
ATOM 4645 C CA . HIS B 1 107 ? 33.669 23.579 22.033 1.00 25.35 107 HIS B CA 1
ATOM 4646 C C . HIS B 1 107 ? 34.217 22.265 22.589 1.00 27.31 107 HIS B C 1
ATOM 4647 O O . HIS B 1 107 ? 33.612 21.654 23.471 1.00 27.05 107 HIS B O 1
ATOM 4654 N N . ALA B 1 108 ? 35.371 21.845 22.077 1.00 27.25 108 ALA B N 1
ATOM 4655 C CA . ALA B 1 108 ? 35.998 20.608 22.527 1.00 27.17 108 ALA B CA 1
ATOM 4656 C C . ALA B 1 108 ? 36.358 20.691 24.008 1.00 26.82 108 ALA B C 1
ATOM 4657 O O . ALA B 1 108 ? 36.600 19.672 24.651 1.00 29.57 108 ALA B O 1
ATOM 4659 N N . HIS B 1 109 ? 36.396 21.902 24.551 1.00 25.51 109 HIS B N 1
ATOM 4660 C CA . HIS B 1 109 ? 36.716 22.084 25.961 1.00 24.48 109 HIS B CA 1
ATOM 4661 C C . HIS B 1 109 ? 35.536 22.624 26.750 1.00 23.53 109 HIS B C 1
ATOM 4662 O O . HIS B 1 109 ? 35.696 23.115 27.861 1.00 24.25 109 HIS B O 1
ATOM 4669 N N . GLY B 1 110 ? 34.345 22.527 26.177 1.00 24.31 110 GLY B N 1
ATOM 4670 C CA . GLY B 1 110 ? 33.168 23.013 26.875 1.00 25.56 110 GLY B CA 1
ATOM 4671 C C . GLY B 1 110 ? 33.028 24.525 26.928 1.00 26.10 110 GLY B C 1
ATOM 4672 O O . GLY B 1 110 ? 32.319 25.049 27.786 1.00 28.78 110 GLY B O 1
ATOM 4673 N N . VAL B 1 111 ? 33.696 25.240 26.028 1.00 25.33 111 VAL B N 1
ATOM 4674 C CA . VAL B 1 111 ? 33.584 26.696 26.022 1.00 24.57 111 VAL B CA 1
ATOM 4675 C C . VAL B 1 111 ? 32.704 27.169 24.870 1.00 24.13 111 VAL B C 1
ATOM 4676 O O . VAL B 1 111 ? 32.881 26.757 23.724 1.00 22.40 111 VAL B O 1
ATOM 4680 N N . ARG B 1 112 ? 31.736 28.019 25.196 1.00 23.87 112 ARG B N 1
ATOM 4681 C CA . ARG B 1 112 ? 30.817 28.576 24.208 1.00 22.46 112 ARG B CA 1
ATOM 4682 C C . ARG B 1 112 ? 31.416 29.899 23.704 1.00 22.72 112 ARG B C 1
ATOM 4683 O O . ARG B 1 112 ? 32.199 30.541 24.412 1.00 21.88 112 ARG B O 1
ATOM 4691 N N . VAL B 1 113 ? 31.047 30.302 22.492 1.00 19.63 113 VAL B N 1
ATOM 4692 C CA . VAL B 1 113 ? 31.545 31.548 21.899 1.00 18.09 113 VAL B CA 1
ATOM 4693 C C . VAL B 1 113 ? 30.410 32.361 21.259 1.00 18.98 113 VAL B C 1
ATOM 4694 O O . VAL B 1 113 ? 29.698 31.854 20.393 1.00 20.91 113 VAL B O 1
ATOM 4698 N N . ILE B 1 114 ? 30.229 33.607 21.682 1.00 16.28 114 ILE B N 1
ATOM 4699 C CA . ILE B 1 114 ? 29.202 34.435 21.070 1.00 16.80 114 ILE B CA 1
ATOM 4700 C C . ILE B 1 114 ? 29.874 35.579 20.318 1.00 16.09 114 ILE B C 1
ATOM 4701 O O . ILE B 1 114 ? 30.985 35.987 20.657 1.00 15.83 114 ILE B O 1
ATOM 4706 N N . LEU B 1 115 ? 29.200 36.076 19.287 1.00 16.19 115 LEU B N 1
ATOM 4707 C CA . LEU B 1 115 ? 29.718 37.160 18.469 1.00 17.95 115 LEU B CA 1
ATOM 4708 C C . LEU B 1 115 ? 28.916 38.427 18.689 1.00 18.62 115 LEU B C 1
ATOM 4709 O O . LEU B 1 115 ? 27.802 38.397 19.207 1.00 21.56 115 LEU B O 1
ATOM 4714 N N . ASP B 1 116 ? 29.492 39.543 18.271 1.00 19.02 116 ASP B N 1
ATOM 4715 C CA . ASP B 1 116 ? 28.849 40.835 18.398 1.00 18.83 116 ASP B CA 1
ATOM 4716 C C . ASP B 1 116 ? 28.187 41.148 17.052 1.00 18.57 116 ASP B C 1
ATOM 4717 O O . ASP B 1 116 ? 28.824 41.065 16.001 1.00 17.49 116 ASP B O 1
ATOM 4722 N N . GLY B 1 117 ? 26.902 41.485 17.086 1.00 18.77 117 GLY B N 1
ATOM 4723 C CA . GLY B 1 117 ? 26.185 41.791 15.859 1.00 18.78 117 GLY B CA 1
ATOM 4724 C C . GLY B 1 117 ? 25.876 43.268 15.693 1.00 18.64 117 GLY B C 1
ATOM 4725 O O . GLY B 1 117 ? 25.099 43.835 16.457 1.00 19.88 117 GLY B O 1
ATOM 4726 N N . VAL B 1 118 ? 26.477 43.885 14.680 1.00 18.12 118 VAL B N 1
ATOM 4727 C CA . VAL B 1 118 ? 26.295 45.310 14.396 1.00 15.76 118 VAL B CA 1
ATOM 4728 C C . VAL B 1 118 ? 25.333 45.426 13.220 1.00 17.60 118 VAL B C 1
ATOM 4729 O O . VAL B 1 118 ? 25.757 45.541 12.063 1.00 17.10 118 VAL B O 1
ATOM 4733 N N . PHE B 1 119 ? 24.035 45.414 13.523 1.00 17.72 119 PHE B N 1
ATOM 4734 C CA . PHE B 1 119 ? 23.004 45.443 12.483 1.00 19.90 119 PHE B CA 1
ATOM 4735 C C . PHE B 1 119 ? 22.296 46.756 12.190 1.00 19.13 119 PHE B C 1
ATOM 4736 O O . PHE B 1 119 ? 21.526 46.843 11.238 1.00 21.07 119 PHE B O 1
ATOM 4744 N N . ASN B 1 120 ? 22.546 47.772 13.002 1.00 19.22 120 ASN B N 1
ATOM 4745 C CA . ASN B 1 120 ? 21.923 49.068 12.790 1.00 18.20 120 ASN B CA 1
ATOM 4746 C C . ASN B 1 120 ? 22.613 49.853 11.672 1.00 17.34 120 ASN B C 1
ATOM 4747 O O . ASN B 1 120 ? 21.979 50.637 10.972 1.00 16.40 120 ASN B O 1
ATOM 4752 N N . HIS B 1 121 ? 23.909 49.629 11.500 1.00 14.47 121 HIS B N 1
ATOM 4753 C CA . HIS B 1 121 ? 24.678 50.378 10.511 1.00 13.83 121 HIS B CA 1
ATOM 4754 C C . HIS B 1 121 ? 25.885 49.616 9.996 1.00 13.40 121 HIS B C 1
ATOM 4755 O O . HIS B 1 121 ? 26.331 48.646 10.608 1.00 14.23 121 HIS B O 1
ATOM 4762 N N . THR B 1 122 ? 26.420 50.077 8.872 1.00 12.27 122 THR B N 1
ATOM 4763 C CA . THR B 1 122 ? 27.607 49.472 8.283 1.00 13.69 122 THR B CA 1
ATOM 4764 C C . THR B 1 122 ? 28.673 50.561 8.229 1.00 14.43 122 THR B C 1
ATOM 4765 O O . THR B 1 122 ? 28.444 51.696 8.648 1.00 16.73 122 THR B O 1
ATOM 4769 N N . GLY B 1 123 ? 29.843 50.211 7.720 1.00 15.16 123 GLY B N 1
ATOM 4770 C CA . GLY B 1 123 ? 30.896 51.190 7.566 1.00 13.75 123 GLY B CA 1
ATOM 4771 C C . GLY B 1 123 ? 30.735 51.739 6.159 1.00 12.85 123 GLY B C 1
ATOM 4772 O O . GLY B 1 123 ? 29.898 51.252 5.402 1.00 10.98 123 GLY B O 1
ATOM 4773 N N . ARG B 1 124 ? 31.525 52.743 5.794 1.00 14.15 124 ARG B N 1
ATOM 4774 C CA . ARG B 1 124 ? 31.428 53.307 4.454 1.00 14.54 124 ARG B CA 1
ATOM 4775 C C . ARG B 1 124 ? 31.970 52.322 3.421 1.00 15.29 124 ARG B C 1
ATOM 4776 O O . ARG B 1 124 ? 31.638 52.405 2.238 1.00 15.48 124 ARG B O 1
ATOM 4784 N N . GLY B 1 125 ? 32.776 51.370 3.880 1.00 14.74 125 GLY B N 1
ATOM 4785 C CA . GLY B 1 125 ? 33.349 50.388 2.978 1.00 15.61 125 GLY B CA 1
ATOM 4786 C C . GLY B 1 125 ? 32.412 49.297 2.479 1.00 14.99 125 GLY B C 1
ATOM 4787 O O . GLY B 1 125 ? 32.777 48.539 1.581 1.00 16.66 125 GLY B O 1
ATOM 4788 N N . PHE B 1 126 ? 31.213 49.210 3.047 1.00 13.57 126 PHE B N 1
ATOM 4789 C CA . PHE B 1 126 ? 30.246 48.189 2.639 1.00 13.68 126 PHE B CA 1
ATOM 4790 C C . PHE B 1 126 ? 29.903 48.330 1.148 1.00 14.36 126 PHE B C 1
ATOM 4791 O O . PHE B 1 126 ? 29.789 49.444 0.629 1.00 16.59 126 PHE B O 1
ATOM 4799 N N . PHE B 1 127 ? 29.734 47.197 0.475 1.00 12.80 127 PHE B N 1
ATOM 4800 C CA . PHE B 1 127 ? 29.426 47.163 -0.955 1.00 14.84 127 PHE B CA 1
ATOM 4801 C C . PHE B 1 127 ? 28.267 48.060 -1.377 1.00 14.84 127 PHE B C 1
ATOM 4802 O O . PHE B 1 127 ? 28.391 48.830 -2.327 1.00 14.60 127 PHE B O 1
ATOM 4810 N N . ALA B 1 128 ? 27.143 47.948 -0.675 1.00 15.05 128 ALA B N 1
ATOM 4811 C CA . ALA B 1 128 ? 25.958 48.743 -0.985 1.00 13.95 128 ALA B CA 1
ATOM 4812 C C . ALA B 1 128 ? 26.220 50.239 -0.877 1.00 14.29 128 ALA B C 1
ATOM 4813 O O . ALA B 1 128 ? 25.760 51.016 -1.718 1.00 15.44 128 ALA B O 1
ATOM 4815 N N . PHE B 1 129 ? 26.963 50.649 0.148 1.00 12.83 129 PHE B N 1
ATOM 4816 C CA . PHE B 1 129 ? 27.253 52.065 0.322 1.00 13.42 129 PHE B CA 1
ATOM 4817 C C . PHE B 1 129 ? 28.200 52.570 -0.764 1.00 15.11 129 PHE B C 1
ATOM 4818 O O . PHE B 1 129 ? 28.011 53.652 -1.314 1.00 14.46 129 PHE B O 1
ATOM 4826 N N . GLN B 1 130 ? 29.229 51.784 -1.061 1.00 15.13 130 GLN B N 1
ATOM 4827 C CA . GLN B 1 130 ? 30.180 52.155 -2.093 1.00 14.67 130 GLN B CA 1
ATOM 4828 C C . GLN B 1 130 ? 29.462 52.281 -3.430 1.00 15.46 130 GLN B C 1
ATOM 4829 O O . GLN B 1 130 ? 29.815 53.124 -4.247 1.00 13.88 130 GLN B O 1
ATOM 4835 N N . HIS B 1 131 ? 28.446 51.444 -3.632 1.00 16.79 131 HIS B N 1
ATOM 4836 C CA . HIS B 1 131 ? 27.654 51.458 -4.859 1.00 17.55 131 HIS B CA 1
ATOM 4837 C C . HIS B 1 131 ? 26.890 52.784 -4.937 1.00 18.15 131 HIS B C 1
ATOM 4838 O O . HIS B 1 131 ? 26.758 53.386 -6.006 1.00 15.47 131 HIS B O 1
ATOM 4845 N N . LEU B 1 132 ? 26.387 53.230 -3.791 1.00 20.33 132 LEU B N 1
ATOM 4846 C CA . LEU B 1 132 ? 25.672 54.496 -3.712 1.00 22.17 132 LEU B CA 1
ATOM 4847 C C . LEU B 1 132 ? 26.647 55.638 -3.991 1.00 23.60 132 LEU B C 1
ATOM 4848 O O . LEU B 1 132 ? 26.344 56.568 -4.738 1.00 22.45 132 LEU B O 1
ATOM 4861 N N . GLU B 1 134 ? 29.489 55.612 -5.664 1.00 24.74 134 GLU B N 1
ATOM 4862 C CA . GLU B 1 134 ? 29.946 55.650 -7.041 1.00 22.30 134 GLU B CA 1
ATOM 4863 C C . GLU B 1 134 ? 28.888 56.018 -8.079 1.00 22.69 134 GLU B C 1
ATOM 4864 O O . GLU B 1 134 ? 29.207 56.663 -9.071 1.00 22.96 134 GLU B O 1
ATOM 4870 N N . ASN B 1 135 ? 27.638 55.614 -7.861 1.00 21.02 135 ASN B N 1
ATOM 4871 C CA . ASN B 1 135 ? 26.587 55.867 -8.845 1.00 22.18 135 ASN B CA 1
ATOM 4872 C C . ASN B 1 135 ? 25.454 56.827 -8.475 1.00 23.13 135 ASN B C 1
ATOM 4873 O O . ASN B 1 135 ? 24.629 57.164 -9.326 1.00 24.73 135 ASN B O 1
ATOM 4878 N N . GLY B 1 136 ? 25.411 57.267 -7.222 1.00 23.49 136 GLY B N 1
ATOM 4879 C CA . GLY B 1 136 ? 24.359 58.179 -6.803 1.00 24.26 136 GLY B CA 1
ATOM 4880 C C . GLY B 1 136 ? 22.973 57.622 -7.073 1.00 25.18 136 GLY B C 1
ATOM 4881 O O . GLY B 1 136 ? 22.719 56.442 -6.847 1.00 22.17 136 GLY B O 1
ATOM 4882 N N . GLU B 1 137 ? 22.081 58.477 -7.568 1.00 27.77 137 GLU B N 1
ATOM 4883 C CA . GLU B 1 137 ? 20.702 58.095 -7.884 1.00 31.41 137 GLU B CA 1
ATOM 4884 C C . GLU B 1 137 ? 20.554 56.884 -8.814 1.00 30.49 137 GLU B C 1
ATOM 4885 O O . GLU B 1 137 ? 19.532 56.207 -8.789 1.00 27.97 137 GLU B O 1
ATOM 4891 N N . GLN B 1 138 ? 21.561 56.611 -9.637 1.00 30.23 138 GLN B N 1
ATOM 4892 C CA . GLN B 1 138 ? 21.478 55.472 -10.546 1.00 31.75 138 GLN B CA 1
ATOM 4893 C C . GLN B 1 138 ? 21.860 54.127 -9.918 1.00 30.00 138 GLN B C 1
ATOM 4894 O O . GLN B 1 138 ? 21.864 53.095 -10.589 1.00 29.97 138 GLN B O 1
ATOM 4900 N N . SER B 1 139 ? 22.173 54.139 -8.631 1.00 26.58 139 SER B N 1
ATOM 4901 C CA . SER B 1 139 ? 22.543 52.912 -7.951 1.00 24.70 139 SER B CA 1
ATOM 4902 C C . SER B 1 139 ? 21.320 52.124 -7.508 1.00 23.46 139 SER B C 1
ATOM 4903 O O . SER B 1 139 ? 20.417 52.665 -6.867 1.00 23.55 139 SER B O 1
ATOM 4906 N N . PRO B 1 140 ? 21.260 50.837 -7.877 1.00 20.89 140 PRO B N 1
ATOM 4907 C CA . PRO B 1 140 ? 20.127 50.005 -7.482 1.00 21.40 140 PRO B CA 1
ATOM 4908 C C . PRO B 1 140 ? 20.240 49.536 -6.024 1.00 22.62 140 PRO B C 1
ATOM 4909 O O . PRO B 1 140 ? 19.561 48.600 -5.619 1.00 23.42 140 PRO B O 1
ATOM 4913 N N . TYR B 1 141 ? 21.110 50.189 -5.250 1.00 21.51 141 TYR B N 1
ATOM 4914 C CA . TYR B 1 141 ? 21.288 49.875 -3.832 1.00 21.23 141 TYR B CA 1
ATOM 4915 C C . TYR B 1 141 ? 20.880 51.098 -3.020 1.00 21.47 141 TYR B C 1
ATOM 4916 O O . TYR B 1 141 ? 21.110 51.174 -1.815 1.00 20.14 141 TYR B O 1
ATOM 4925 N N . ARG B 1 142 ? 20.266 52.052 -3.706 1.00 23.33 142 ARG B N 1
ATOM 4926 C CA . ARG B 1 142 ? 19.807 53.298 -3.100 1.00 25.57 142 ARG B CA 1
ATOM 4927 C C . ARG B 1 142 ? 18.967 53.104 -1.834 1.00 24.25 142 ARG B C 1
ATOM 4928 O O . ARG B 1 142 ? 19.156 53.811 -0.848 1.00 24.71 142 ARG B O 1
ATOM 4936 N N . ASP B 1 143 ? 18.050 52.144 -1.849 1.00 23.85 143 ASP B N 1
ATOM 4937 C CA . ASP B 1 143 ? 17.198 51.925 -0.684 1.00 24.06 143 ASP B CA 1
ATOM 4938 C C . ASP B 1 143 ? 17.792 51.100 0.448 1.00 21.89 143 ASP B C 1
ATOM 4939 O O . ASP B 1 143 ? 17.076 50.664 1.350 1.00 21.07 143 ASP B O 1
ATOM 4944 N N . TRP B 1 144 ? 19.098 50.878 0.407 1.00 18.68 144 TRP B N 1
ATOM 4945 C CA . TRP B 1 144 ? 19.748 50.146 1.489 1.00 16.97 144 TRP B CA 1
ATOM 4946 C C . TRP B 1 144 ? 20.043 51.120 2.633 1.00 14.39 144 TRP B C 1
ATOM 4947 O O . TRP B 1 144 ? 20.323 50.709 3.747 1.00 15.48 144 TRP B O 1
ATOM 4958 N N . TYR B 1 145 ? 19.972 52.414 2.344 1.00 13.08 145 TYR B N 1
ATOM 4959 C CA . TYR B 1 145 ? 20.247 53.441 3.337 1.00 15.46 145 TYR B CA 1
ATOM 4960 C C . TYR B 1 145 ? 19.173 54.525 3.376 1.00 18.12 145 TYR B C 1
ATOM 4961 O O . TYR B 1 145 ? 18.273 54.566 2.532 1.00 17.45 145 TYR B O 1
ATOM 4970 N N . HIS B 1 146 ? 19.265 55.383 4.385 1.00 19.60 146 HIS B N 1
ATOM 4971 C CA . HIS B 1 146 ? 18.330 56.484 4.555 1.00 21.12 146 HIS B CA 1
ATOM 4972 C C . HIS B 1 146 ? 19.002 57.685 3.911 1.00 21.30 146 HIS B C 1
ATOM 4973 O O . HIS B 1 146 ? 19.574 58.521 4.596 1.00 21.55 146 HIS B O 1
ATOM 4980 N N . VAL B 1 147 ? 18.941 57.754 2.588 1.00 24.66 147 VAL B N 1
ATOM 4981 C CA . VAL B 1 147 ? 19.577 58.834 1.848 1.00 27.55 147 VAL B CA 1
ATOM 4982 C C . VAL B 1 147 ? 18.775 60.124 1.838 1.00 30.19 147 VAL B C 1
ATOM 4983 O O . VAL B 1 147 ? 17.632 60.149 1.388 1.00 30.08 147 VAL B O 1
ATOM 4987 N N . LYS B 1 148 ? 19.394 61.194 2.330 1.00 31.77 148 LYS B N 1
ATOM 4988 C CA . LYS B 1 148 ? 18.750 62.500 2.384 1.00 33.47 148 LYS B CA 1
ATOM 4989 C C . LYS B 1 148 ? 18.849 63.193 1.030 1.00 32.72 148 LYS B C 1
ATOM 4990 O O . LYS B 1 148 ? 18.003 64.009 0.679 1.00 33.50 148 LYS B O 1
ATOM 4996 N N . GLY B 1 149 ? 19.892 62.863 0.276 1.00 33.32 149 GLY B N 1
ATOM 4997 C CA . GLY B 1 149 ? 20.083 63.470 -1.028 1.00 32.20 149 GLY B CA 1
ATOM 4998 C C . GLY B 1 149 ? 21.461 63.199 -1.594 1.00 33.05 149 GLY B C 1
ATOM 4999 O O . GLY B 1 149 ? 22.227 62.420 -1.027 1.00 34.08 149 GLY B O 1
ATOM 5000 N N . PHE B 1 150 ? 21.778 63.846 -2.714 1.00 32.96 150 PHE B N 1
ATOM 5001 C CA . PHE B 1 150 ? 23.069 63.674 -3.374 1.00 32.75 150 PHE B CA 1
ATOM 5002 C C . PHE B 1 150 ? 23.720 65.024 -3.694 1.00 33.88 150 PHE B C 1
ATOM 5003 O O . PHE B 1 150 ? 23.032 66.001 -4.000 1.00 33.82 150 PHE B O 1
ATOM 5011 N N . PRO B 1 151 ? 25.062 65.099 -3.611 1.00 34.17 151 PRO B N 1
ATOM 5012 C CA . PRO B 1 151 ? 25.960 63.996 -3.236 1.00 32.93 151 PRO B CA 1
ATOM 5013 C C . PRO B 1 151 ? 25.875 63.610 -1.757 1.00 31.00 151 PRO B C 1
ATOM 5014 O O . PRO B 1 151 ? 25.378 64.370 -0.929 1.00 31.07 151 PRO B O 1
ATOM 5018 N N . LEU B 1 152 ? 26.379 62.422 -1.443 1.00 30.11 152 LEU B N 1
ATOM 5019 C CA . LEU B 1 152 ? 26.353 61.876 -0.092 1.00 27.51 152 LEU B CA 1
ATOM 5020 C C . LEU B 1 152 ? 27.163 62.628 0.959 1.00 26.85 152 LEU B C 1
ATOM 5021 O O . LEU B 1 152 ? 26.820 62.594 2.139 1.00 24.63 152 LEU B O 1
ATOM 5026 N N . LYS B 1 153 ? 28.234 63.299 0.542 1.00 26.49 153 LYS B N 1
ATOM 5027 C CA . LYS B 1 153 ? 29.075 64.046 1.475 1.00 27.24 153 LYS B CA 1
ATOM 5028 C C . LYS B 1 153 ? 29.449 63.148 2.647 1.00 27.16 153 LYS B C 1
ATOM 5029 O O . LYS B 1 153 ? 29.344 63.541 3.810 1.00 27.53 153 LYS B O 1
ATOM 5035 N N . ALA B 1 154 ? 29.899 61.942 2.314 1.00 26.54 154 ALA B N 1
ATOM 5036 C CA . ALA B 1 154 ? 30.268 60.930 3.292 1.00 25.13 154 ALA B CA 1
ATOM 5037 C C . ALA B 1 154 ? 31.491 61.258 4.116 1.00 25.47 154 ALA B C 1
ATOM 5038 O O . ALA B 1 154 ? 31.717 60.638 5.150 1.00 25.01 154 ALA B O 1
ATOM 5040 N N . TYR B 1 155 ? 32.285 62.223 3.666 1.00 25.07 155 TYR B N 1
ATOM 5041 C CA . TYR B 1 155 ? 33.488 62.574 4.400 1.00 23.92 155 TYR B CA 1
ATOM 5042 C C . TYR B 1 155 ? 33.460 63.953 5.042 1.00 24.75 155 TYR B C 1
ATOM 5043 O O . TYR B 1 155 ? 34.504 64.567 5.268 1.00 25.36 155 TYR B O 1
ATOM 5052 N N . THR B 1 156 ? 32.252 64.424 5.340 1.00 24.46 156 THR B N 1
ATOM 5053 C CA . THR B 1 156 ? 32.053 65.708 6.002 1.00 24.80 156 THR B CA 1
ATOM 5054 C C . THR B 1 156 ? 31.317 65.441 7.316 1.00 27.05 156 THR B C 1
ATOM 5055 O O . THR B 1 156 ? 30.888 64.315 7.581 1.00 27.16 156 THR B O 1
ATOM 5059 N N . ALA B 1 157 ? 31.165 66.481 8.131 1.00 27.66 157 ALA B N 1
ATOM 5060 C CA . ALA B 1 157 ? 30.485 66.354 9.412 1.00 27.78 157 ALA B CA 1
ATOM 5061 C C . ALA B 1 157 ? 28.978 66.383 9.234 1.00 26.84 157 ALA B C 1
ATOM 5062 O O . ALA B 1 157 ? 28.235 66.238 10.198 1.00 28.38 157 ALA B O 1
ATOM 5064 N N . HIS B 1 158 ? 28.524 66.571 8.000 1.00 28.01 158 HIS B N 1
ATOM 5065 C CA . HIS B 1 158 ? 27.094 66.616 7.726 1.00 28.81 158 HIS B CA 1
ATOM 5066 C C . HIS B 1 158 ? 26.720 65.731 6.544 1.00 27.67 158 HIS B C 1
ATOM 5067 O O . HIS B 1 158 ? 26.378 66.215 5.463 1.00 26.80 158 HIS B O 1
ATOM 5074 N N . PRO B 1 159 ? 26.775 64.406 6.746 1.00 26.64 159 PRO B N 1
ATOM 5075 C CA . PRO B 1 159 ? 26.442 63.443 5.693 1.00 25.45 159 PRO B CA 1
ATOM 5076 C C . PRO B 1 159 ? 24.998 63.564 5.216 1.00 25.48 159 PRO B C 1
ATOM 5077 O O . PRO B 1 159 ? 24.095 63.866 5.999 1.00 24.85 159 PRO B O 1
ATOM 5081 N N . ASN B 1 160 ? 24.786 63.325 3.926 1.00 25.47 160 ASN B N 1
ATOM 5082 C CA . ASN B 1 160 ? 23.450 63.393 3.349 1.00 25.67 160 ASN B CA 1
ATOM 5083 C C . ASN B 1 160 ? 22.702 62.079 3.557 1.00 23.65 160 ASN B C 1
ATOM 5084 O O . ASN B 1 160 ? 21.978 61.618 2.673 1.00 25.24 160 ASN B O 1
ATOM 5089 N N . TYR B 1 161 ? 22.874 61.487 4.735 1.00 21.59 161 TYR B N 1
ATOM 5090 C CA . TYR B 1 161 ? 22.221 60.224 5.079 1.00 21.34 161 TYR B CA 1
ATOM 5091 C C . TYR B 1 161 ? 22.236 60.042 6.592 1.00 21.71 161 TYR B C 1
ATOM 5092 O O . TYR B 1 161 ? 23.090 60.597 7.277 1.00 22.97 161 TYR B O 1
ATOM 5101 N N . GLU B 1 162 ? 21.297 59.264 7.115 1.00 21.45 162 GLU B N 1
ATOM 5102 C CA . GLU B 1 162 ? 21.248 59.026 8.547 1.00 22.85 162 GLU B CA 1
ATOM 5103 C C . GLU B 1 162 ? 22.440 58.174 8.964 1.00 24.11 162 GLU B C 1
ATOM 5104 O O . GLU B 1 162 ? 22.790 57.196 8.292 1.00 22.84 162 GLU B O 1
ATOM 5110 N N . ALA B 1 163 ? 23.071 58.557 10.070 1.00 23.91 163 ALA B N 1
ATOM 5111 C CA . ALA B 1 163 ? 24.226 57.828 10.574 1.00 24.44 163 ALA B CA 1
ATOM 5112 C C . ALA B 1 163 ? 24.154 57.731 12.096 1.00 24.01 163 ALA B C 1
ATOM 5113 O O . ALA B 1 163 ? 23.540 58.573 12.743 1.00 24.68 163 ALA B O 1
ATOM 5115 N N . TRP B 1 164 ? 24.772 56.694 12.659 1.00 23.78 164 TRP B N 1
ATOM 5116 C CA . TRP B 1 164 ? 24.761 56.496 14.106 1.00 21.70 164 TRP B CA 1
ATOM 5117 C C . TRP B 1 164 ? 25.390 57.693 14.808 1.00 21.56 164 TRP B C 1
ATOM 5118 O O . TRP B 1 164 ? 26.581 57.975 14.637 1.00 20.96 164 TRP B O 1
ATOM 5129 N N . TRP B 1 165 ? 24.580 58.397 15.590 1.00 21.39 165 TRP B N 1
ATOM 5130 C CA . TRP B 1 165 ? 25.038 59.575 16.317 1.00 21.51 165 TRP B CA 1
ATOM 5131 C C . TRP B 1 165 ? 25.595 60.638 15.371 1.00 21.69 165 TRP B C 1
ATOM 5132 O O . TRP B 1 165 ? 26.466 61.421 15.749 1.00 23.31 165 TRP B O 1
ATOM 5143 N N . GLY B 1 166 ? 25.090 60.655 14.139 1.00 21.82 166 GLY B N 1
ATOM 5144 C CA . GLY B 1 166 ? 25.535 61.635 13.157 1.00 21.00 166 GLY B CA 1
ATOM 5145 C C . GLY B 1 166 ? 26.940 61.435 12.612 1.00 22.80 166 GLY B C 1
ATOM 5146 O O . GLY B 1 166 ? 27.451 62.271 11.871 1.00 21.70 166 GLY B O 1
ATOM 5147 N N . ASN B 1 167 ? 27.578 60.331 12.979 1.00 23.59 167 ASN B N 1
ATOM 5148 C CA . ASN B 1 167 ? 28.926 60.050 12.504 1.00 22.48 167 ASN B CA 1
ATOM 5149 C C . ASN B 1 167 ? 28.880 59.465 11.085 1.00 23.06 167 ASN B C 1
ATOM 5150 O O . ASN B 1 167 ? 28.370 58.363 10.879 1.00 23.80 167 ASN B O 1
ATOM 5155 N N . PRO B 1 168 ? 29.426 60.195 10.092 1.00 21.52 168 PRO B N 1
ATOM 5156 C CA . PRO B 1 168 ? 29.447 59.760 8.689 1.00 20.49 168 PRO B CA 1
ATOM 5157 C C . PRO B 1 168 ? 30.090 58.395 8.440 1.00 19.95 168 PRO B C 1
ATOM 5158 O O . PRO B 1 168 ? 29.873 57.792 7.393 1.00 20.58 168 PRO B O 1
ATOM 5162 N N . GLU B 1 169 ? 30.877 57.920 9.399 1.00 18.29 169 GLU B N 1
ATOM 5163 C CA . GLU B 1 169 ? 31.554 56.628 9.287 1.00 19.30 169 GLU B CA 1
ATOM 5164 C C . GLU B 1 169 ? 30.621 55.443 9.514 1.00 17.56 169 GLU B C 1
ATOM 5165 O O . GLU B 1 169 ? 30.987 54.301 9.229 1.00 16.85 169 GLU B O 1
ATOM 5171 N N . LEU B 1 170 ? 29.428 55.714 10.033 1.00 17.07 170 LEU B N 1
ATOM 5172 C CA . LEU B 1 170 ? 28.467 54.658 10.324 1.00 18.68 170 LEU B CA 1
ATOM 5173 C C . LEU B 1 170 ? 27.081 54.874 9.705 1.00 18.15 170 LEU B C 1
ATOM 5174 O O . LEU B 1 170 ? 26.112 55.169 10.410 1.00 18.66 170 LEU B O 1
ATOM 5179 N N . PRO B 1 171 ? 26.972 54.715 8.373 1.00 18.78 171 PRO B N 1
ATOM 5180 C CA . PRO B 1 171 ? 25.723 54.880 7.613 1.00 16.77 171 PRO B CA 1
ATOM 5181 C C . PRO B 1 171 ? 24.620 53.963 8.140 1.00 15.69 171 PRO B C 1
ATOM 5182 O O . PRO B 1 171 ? 24.791 52.748 8.187 1.00 15.56 171 PRO B O 1
ATOM 5186 N N . LYS B 1 172 ? 23.486 54.539 8.517 1.00 16.13 172 LYS B N 1
ATOM 5187 C CA . LYS B 1 172 ? 22.378 53.751 9.043 1.00 16.23 172 LYS B CA 1
ATOM 5188 C C . LYS B 1 172 ? 21.711 52.926 7.944 1.00 16.68 172 LYS B C 1
ATOM 5189 O O . LYS B 1 172 ? 21.328 53.445 6.899 1.00 16.30 172 LYS B O 1
ATOM 5195 N N . LEU B 1 173 ? 21.588 51.631 8.191 1.00 18.23 173 LEU B N 1
ATOM 5196 C CA . LEU B 1 173 ? 20.960 50.704 7.256 1.00 19.03 173 LEU B CA 1
ATOM 5197 C C . LEU B 1 173 ? 19.438 50.934 7.289 1.00 20.97 173 LEU B C 1
ATOM 5198 O O . LEU B 1 173 ? 18.865 51.236 8.343 1.00 20.53 173 LEU B O 1
ATOM 5203 N N . LYS B 1 174 ? 18.790 50.808 6.135 1.00 20.28 174 LYS B N 1
ATOM 5204 C CA . LYS B 1 174 ? 17.347 50.983 6.056 1.00 20.59 174 LYS B CA 1
ATOM 5205 C C . LYS B 1 174 ? 16.744 49.584 6.166 1.00 20.22 174 LYS B C 1
ATOM 5206 O O . LYS B 1 174 ? 16.397 48.947 5.170 1.00 20.28 174 LYS B O 1
ATOM 5212 N N . VAL B 1 175 ? 16.641 49.116 7.402 1.00 21.21 175 VAL B N 1
ATOM 5213 C CA . VAL B 1 175 ? 16.132 47.787 7.713 1.00 22.00 175 VAL B CA 1
ATOM 5214 C C . VAL B 1 175 ? 14.736 47.446 7.191 1.00 21.94 175 VAL B C 1
ATOM 5215 O O . VAL B 1 175 ? 14.445 46.280 6.945 1.00 22.52 175 VAL B O 1
ATOM 5219 N N . GLU B 1 176 ? 13.880 48.447 7.013 1.00 22.69 176 GLU B N 1
ATOM 5220 C CA . GLU B 1 176 ? 12.533 48.197 6.508 1.00 24.09 176 GLU B CA 1
ATOM 5221 C C . GLU B 1 176 ? 12.562 47.665 5.065 1.00 24.34 176 GLU B C 1
ATOM 5222 O O . GLU B 1 176 ? 11.642 46.966 4.632 1.00 23.66 176 GLU B O 1
ATOM 5228 N N . THR B 1 177 ? 13.613 47.998 4.322 1.00 22.01 177 THR B N 1
ATOM 5229 C CA . THR B 1 177 ? 13.748 47.527 2.942 1.00 20.03 177 THR B CA 1
ATOM 5230 C C . THR B 1 177 ? 13.916 46.002 2.993 1.00 20.88 177 THR B C 1
ATOM 5231 O O . THR B 1 177 ? 14.797 45.492 3.684 1.00 22.42 177 THR B O 1
ATOM 5235 N N . PRO B 1 178 ? 13.069 45.255 2.261 1.00 19.92 178 PRO B N 1
ATOM 5236 C CA . PRO B 1 178 ? 13.127 43.785 2.243 1.00 17.59 178 PRO B CA 1
ATOM 5237 C C . PRO B 1 178 ? 14.504 43.163 2.004 1.00 19.19 178 PRO B C 1
ATOM 5238 O O . PRO B 1 178 ? 14.876 42.206 2.685 1.00 18.71 178 PRO B O 1
ATOM 5242 N N . ALA B 1 179 ? 15.248 43.688 1.027 1.00 17.57 179 ALA B N 1
ATOM 5243 C CA . ALA B 1 179 ? 16.571 43.155 0.715 1.00 15.51 179 ALA B CA 1
ATOM 5244 C C . ALA B 1 179 ? 17.499 43.275 1.920 1.00 16.16 179 ALA B C 1
ATOM 5245 O O . ALA B 1 179 ? 18.301 42.386 2.172 1.00 16.92 179 ALA B O 1
ATOM 5247 N N . VAL B 1 180 ? 17.384 44.383 2.652 1.00 17.08 180 VAL B N 1
ATOM 5248 C CA . VAL B 1 180 ? 18.197 44.623 3.839 1.00 16.60 180 VAL B CA 1
ATOM 5249 C C . VAL B 1 180 ? 17.787 43.676 4.968 1.00 18.18 180 VAL B C 1
ATOM 5250 O O . VAL B 1 180 ? 18.636 42.982 5.542 1.00 17.58 180 VAL B O 1
ATOM 5254 N N . ARG B 1 181 ? 16.489 43.645 5.278 1.00 18.02 181 ARG B N 1
ATOM 5255 C CA . ARG B 1 181 ? 15.988 42.767 6.332 1.00 20.52 181 ARG B CA 1
ATOM 5256 C C . ARG B 1 181 ? 16.381 41.314 6.085 1.00 19.66 181 ARG B C 1
ATOM 5257 O O . ARG B 1 181 ? 16.788 40.614 7.012 1.00 19.14 181 ARG B O 1
ATOM 5265 N N . GLU B 1 182 ? 16.261 40.864 4.840 1.00 18.89 182 GLU B N 1
ATOM 5266 C CA . GLU B 1 182 ? 16.604 39.483 4.519 1.00 23.55 182 GLU B CA 1
ATOM 5267 C C . GLU B 1 182 ? 18.099 39.234 4.683 1.00 20.21 182 GLU B C 1
ATOM 5268 O O . GLU B 1 182 ? 18.503 38.209 5.217 1.00 19.98 182 GLU B O 1
ATOM 5274 N N . TYR B 1 183 ? 18.910 40.179 4.219 1.00 17.53 183 TYR B N 1
ATOM 5275 C CA . TYR B 1 183 ? 20.355 40.067 4.330 1.00 16.26 183 TYR B CA 1
ATOM 5276 C C . TYR B 1 183 ? 20.744 39.915 5.805 1.00 14.48 183 TYR B C 1
ATOM 5277 O O . TYR B 1 183 ? 21.459 38.990 6.171 1.00 13.60 183 TYR B O 1
ATOM 5286 N N . LEU B 1 184 ? 20.248 40.822 6.644 1.00 14.19 184 LEU B N 1
ATOM 5287 C CA . LEU B 1 184 ? 20.550 40.802 8.070 1.00 16.37 184 LEU B CA 1
ATOM 5288 C C . LEU B 1 184 ? 20.055 39.544 8.771 1.00 16.73 184 LEU B C 1
ATOM 5289 O O . LEU B 1 184 ? 20.724 39.030 9.661 1.00 17.65 184 LEU B O 1
ATOM 5294 N N . LEU B 1 185 ? 18.892 39.037 8.381 1.00 17.50 185 LEU B N 1
ATOM 5295 C CA . LEU B 1 185 ? 18.401 37.822 9.026 1.00 19.58 185 LEU B CA 1
ATOM 5296 C C . LEU B 1 185 ? 19.238 36.637 8.558 1.00 17.87 185 LEU B C 1
ATOM 5297 O O . LEU B 1 185 ? 19.513 35.719 9.334 1.00 17.79 185 LEU B O 1
ATOM 5302 N N . ALA B 1 186 ? 19.661 36.673 7.295 1.00 14.57 186 ALA B N 1
ATOM 5303 C CA . ALA B 1 186 ? 20.491 35.607 6.747 1.00 14.92 186 ALA B CA 1
ATOM 5304 C C . ALA B 1 186 ? 21.832 35.550 7.495 1.00 16.30 186 ALA B C 1
ATOM 5305 O O . ALA B 1 186 ? 22.391 34.474 7.688 1.00 19.51 186 ALA B O 1
ATOM 5307 N N . VAL B 1 187 ? 22.340 36.711 7.908 1.00 16.27 187 VAL B N 1
ATOM 5308 C CA . VAL B 1 187 ? 23.599 36.798 8.651 1.00 14.48 187 VAL B CA 1
ATOM 5309 C C . VAL B 1 187 ? 23.441 36.162 10.038 1.00 14.41 187 VAL B C 1
ATOM 5310 O O . VAL B 1 187 ? 24.266 35.360 10.460 1.00 13.56 187 VAL B O 1
ATOM 5314 N N . ALA B 1 188 ? 22.376 36.540 10.739 1.00 14.88 188 ALA B N 1
ATOM 5315 C CA . ALA B 1 188 ? 22.097 36.031 12.078 1.00 17.01 188 ALA B CA 1
ATOM 5316 C C . ALA B 1 188 ? 22.038 34.514 12.095 1.00 18.08 188 ALA B C 1
ATOM 5317 O O . ALA B 1 188 ? 22.558 33.875 13.010 1.00 17.90 188 ALA B O 1
ATOM 5319 N N . GLU B 1 189 ? 21.398 33.954 11.077 1.00 19.97 189 GLU B N 1
ATOM 5320 C CA . GLU B 1 189 ? 21.243 32.512 10.947 1.00 23.64 189 GLU B CA 1
ATOM 5321 C C . GLU B 1 189 ? 22.544 31.840 10.528 1.00 22.33 189 GLU B C 1
ATOM 5322 O O . GLU B 1 189 ? 22.962 30.853 11.128 1.00 25.31 189 GLU B O 1
ATOM 5328 N N . HIS B 1 190 ? 23.180 32.380 9.497 1.00 21.33 190 HIS B N 1
ATOM 5329 C CA . HIS B 1 190 ? 24.424 31.815 8.983 1.00 20.20 190 HIS B CA 1
ATOM 5330 C C . HIS B 1 190 ? 25.494 31.520 10.042 1.00 20.39 190 HIS B C 1
ATOM 5331 O O . HIS B 1 190 ? 26.024 30.413 10.103 1.00 21.69 190 HIS B O 1
ATOM 5338 N N . TRP B 1 191 ? 25.819 32.502 10.874 1.00 17.35 191 TRP B N 1
ATOM 5339 C CA . TRP B 1 191 ? 26.849 32.294 11.883 1.00 18.59 191 TRP B CA 1
ATOM 5340 C C . TRP B 1 191 ? 26.463 31.316 12.977 1.00 18.15 191 TRP B C 1
ATOM 5341 O O . TRP B 1 191 ? 27.330 30.678 13.573 1.00 16.85 191 TRP B O 1
ATOM 5352 N N . ILE B 1 192 ? 25.169 31.190 13.244 1.00 18.33 192 ILE B N 1
ATOM 5353 C CA . ILE B 1 192 ? 24.726 30.235 14.251 1.00 20.26 192 ILE B CA 1
ATOM 5354 C C . ILE B 1 192 ? 24.983 28.840 13.675 1.00 20.17 192 ILE B C 1
ATOM 5355 O O . ILE B 1 192 ? 25.523 27.975 14.354 1.00 20.38 192 ILE B O 1
ATOM 5360 N N . ARG B 1 193 ? 24.621 28.644 12.409 1.00 21.81 193 ARG B N 1
ATOM 5361 C CA . ARG B 1 193 ? 24.828 27.357 11.742 1.00 23.50 193 ARG B CA 1
ATOM 5362 C C . ARG B 1 193 ? 26.310 27.069 11.530 1.00 22.75 193 ARG B C 1
ATOM 5363 O O . ARG B 1 193 ? 26.715 25.914 11.424 1.00 23.96 193 ARG B O 1
ATOM 5371 N N . PHE B 1 194 ? 27.115 28.123 11.467 1.00 22.88 194 PHE B N 1
ATOM 5372 C CA . PHE B 1 194 ? 28.555 27.981 11.294 1.00 20.53 194 PHE B CA 1
ATOM 5373 C C . PHE B 1 194 ? 29.127 27.376 12.588 1.00 21.37 194 PHE B C 1
ATOM 5374 O O . PHE B 1 194 ? 30.159 26.709 12.565 1.00 23.83 194 PHE B O 1
ATOM 5382 N N . GLY B 1 195 ? 28.449 27.599 13.713 1.00 21.01 195 GLY B N 1
ATOM 5383 C CA . GLY B 1 195 ? 28.916 27.051 14.978 1.00 19.34 195 GLY B CA 1
ATOM 5384 C C . GLY B 1 195 ? 28.847 28.007 16.163 1.00 21.94 195 GLY B C 1
ATOM 5385 O O . GLY B 1 195 ? 28.968 27.591 17.312 1.00 21.24 195 GLY B O 1
ATOM 5386 N N . VAL B 1 196 ? 28.655 29.293 15.886 1.00 21.21 196 VAL B N 1
ATOM 5387 C CA . VAL B 1 196 ? 28.573 30.307 16.928 1.00 21.87 196 VAL B CA 1
ATOM 5388 C C . VAL B 1 196 ? 27.415 29.997 17.877 1.00 22.52 196 VAL B C 1
ATOM 5389 O O . VAL B 1 196 ? 26.342 29.579 17.443 1.00 23.14 196 VAL B O 1
ATOM 5393 N N . ASP B 1 197 ? 27.632 30.226 19.169 1.00 21.12 197 ASP B N 1
ATOM 5394 C CA . ASP B 1 197 ? 26.625 29.930 20.176 1.00 21.81 197 ASP B CA 1
ATOM 5395 C C . ASP B 1 197 ? 25.709 31.072 20.588 1.00 22.69 197 ASP B C 1
ATOM 5396 O O . ASP B 1 197 ? 24.874 30.899 21.475 1.00 21.46 197 ASP B O 1
ATOM 5401 N N . GLY B 1 198 ? 25.854 32.238 19.970 1.00 20.80 198 GLY B N 1
ATOM 5402 C CA . GLY B 1 198 ? 24.985 33.332 20.348 1.00 20.53 198 GLY B CA 1
ATOM 5403 C C . GLY B 1 198 ? 25.360 34.674 19.765 1.00 20.38 198 GLY B C 1
ATOM 5404 O O . GLY B 1 198 ? 26.351 34.794 19.051 1.00 21.13 198 GLY B O 1
ATOM 5405 N N . TRP B 1 199 ? 24.555 35.682 20.090 1.00 18.38 199 TRP B N 1
ATOM 5406 C CA . TRP B 1 199 ? 24.756 37.041 19.607 1.00 17.36 199 TRP B CA 1
ATOM 5407 C C . TRP B 1 199 ? 24.602 38.099 20.696 1.00 17.20 199 TRP B C 1
ATOM 5408 O O . TRP B 1 199 ? 23.728 38.003 21.549 1.00 16.31 199 TRP B O 1
ATOM 5419 N N . ARG B 1 200 ? 25.460 39.110 20.652 1.00 18.88 200 ARG B N 1
ATOM 5420 C CA . ARG B 1 200 ? 25.367 40.246 21.566 1.00 18.22 200 ARG B CA 1
ATOM 5421 C C . ARG B 1 200 ? 24.959 41.332 20.567 1.00 18.47 200 ARG B C 1
ATOM 5422 O O . ARG B 1 200 ? 25.720 41.657 19.658 1.00 17.93 200 ARG B O 1
ATOM 5430 N N . LEU B 1 201 ? 23.757 41.874 20.718 1.00 17.15 201 LEU B N 1
ATOM 5431 C CA . LEU B 1 201 ? 23.263 42.869 19.774 1.00 18.53 201 LEU B CA 1
ATOM 5432 C C . LEU B 1 201 ? 23.587 44.319 20.122 1.00 17.82 201 LEU B C 1
ATOM 5433 O O . LEU B 1 201 ? 23.291 44.790 21.220 1.00 17.95 201 LEU B O 1
ATOM 5438 N N A ASP B 1 202 ? 24.191 45.012 19.159 0.50 16.94 202 ASP B N 1
ATOM 5439 N N B ASP B 1 202 ? 24.195 45.018 19.170 0.50 17.24 202 ASP B N 1
ATOM 5440 C CA A ASP B 1 202 ? 24.605 46.410 19.287 0.50 17.04 202 ASP B CA 1
ATOM 5441 C CA B ASP B 1 202 ? 24.559 46.412 19.368 0.50 17.52 202 ASP B CA 1
ATOM 5442 C C A ASP B 1 202 ? 23.420 47.381 19.188 0.50 16.86 202 ASP B C 1
ATOM 5443 C C B ASP B 1 202 ? 23.354 47.320 19.274 0.50 17.37 202 ASP B C 1
ATOM 5444 O O A ASP B 1 202 ? 22.577 47.231 18.308 0.50 16.61 202 ASP B O 1
ATOM 5445 O O B ASP B 1 202 ? 22.442 47.076 18.487 0.50 17.68 202 ASP B O 1
ATOM 5454 N N . VAL B 1 203 ? 23.373 48.371 20.085 1.00 16.89 203 VAL B N 1
ATOM 5455 C CA . VAL B 1 203 ? 22.302 49.381 20.123 1.00 15.79 203 VAL B CA 1
ATOM 5456 C C . VAL B 1 203 ? 20.994 48.951 19.460 1.00 17.59 203 VAL B C 1
ATOM 5457 O O . VAL B 1 203 ? 20.525 49.592 18.517 1.00 14.22 203 VAL B O 1
ATOM 5461 N N . PRO B 1 204 ? 20.383 47.859 19.963 1.00 18.78 204 PRO B N 1
ATOM 5462 C CA . PRO B 1 204 ? 19.128 47.330 19.423 1.00 19.16 204 PRO B CA 1
ATOM 5463 C C . PRO B 1 204 ? 18.002 48.356 19.358 1.00 20.79 204 PRO B C 1
ATOM 5464 O O . PRO B 1 204 ? 17.125 48.261 18.502 1.00 19.94 204 PRO B O 1
ATOM 5468 N N . ASN B 1 205 ? 18.040 49.344 20.247 1.00 20.34 205 ASN B N 1
ATOM 5469 C CA . ASN B 1 205 ? 17.021 50.388 20.267 1.00 21.61 205 ASN B CA 1
ATOM 5470 C C . ASN B 1 205 ? 17.050 51.282 19.020 1.00 22.98 205 ASN B C 1
ATOM 5471 O O . ASN B 1 205 ? 16.069 51.975 18.736 1.00 23.39 205 ASN B O 1
ATOM 5476 N N . GLU B 1 206 ? 18.159 51.269 18.277 1.00 22.15 206 GLU B N 1
ATOM 5477 C CA . GLU B 1 206 ? 18.275 52.099 17.072 1.00 22.57 206 GLU B CA 1
ATOM 5478 C C . GLU B 1 206 ? 17.397 51.598 15.915 1.00 22.12 206 GLU B C 1
ATOM 5479 O O . GLU B 1 206 ? 17.135 52.325 14.957 1.00 21.00 206 GLU B O 1
ATOM 5485 N N . ILE B 1 207 ? 16.964 50.346 15.996 1.00 21.20 207 ILE B N 1
ATOM 5486 C CA . ILE B 1 207 ? 16.081 49.787 14.983 1.00 20.47 207 ILE B CA 1
ATOM 5487 C C . ILE B 1 207 ? 14.705 49.827 15.655 1.00 22.91 207 ILE B C 1
ATOM 5488 O O . ILE B 1 207 ? 14.375 48.970 16.475 1.00 23.02 207 ILE B O 1
ATOM 5493 N N . PRO B 1 208 ? 13.892 50.846 15.317 1.00 25.18 208 PRO B N 1
ATOM 5494 C CA . PRO B 1 208 ? 12.541 51.113 15.828 1.00 27.01 208 PRO B CA 1
ATOM 5495 C C . PRO B 1 208 ? 11.426 50.125 15.497 1.00 28.15 208 PRO B C 1
ATOM 5496 O O . PRO B 1 208 ? 10.266 50.386 15.806 1.00 29.94 208 PRO B O 1
ATOM 5500 N N . ASP B 1 209 ? 11.751 49.005 14.866 1.00 26.86 209 ASP B N 1
ATOM 5501 C CA . ASP B 1 209 ? 10.710 48.044 14.531 1.00 25.26 209 ASP B CA 1
ATOM 5502 C C . ASP B 1 209 ? 10.819 46.759 15.336 1.00 25.23 209 ASP B C 1
ATOM 5503 O O . ASP B 1 209 ? 11.616 45.874 15.014 1.00 24.30 209 ASP B O 1
ATOM 5508 N N . PRO B 1 210 ? 10.016 46.646 16.406 1.00 24.19 210 PRO B N 1
ATOM 5509 C CA . PRO B 1 210 ? 10.014 45.465 17.269 1.00 23.95 210 PRO B CA 1
ATOM 5510 C C . PRO B 1 210 ? 9.864 44.129 16.543 1.00 23.58 210 PRO B C 1
ATOM 5511 O O . PRO B 1 210 ? 10.399 43.130 17.009 1.00 25.58 210 PRO B O 1
ATOM 5515 N N . THR B 1 211 ? 9.155 44.096 15.413 1.00 22.67 211 THR B N 1
ATOM 5516 C CA . THR B 1 211 ? 8.985 42.832 14.700 1.00 22.80 211 THR B CA 1
ATOM 5517 C C . THR B 1 211 ? 10.316 42.294 14.193 1.00 22.19 211 THR B C 1
ATOM 5518 O O . THR B 1 211 ? 10.468 41.083 14.004 1.00 20.22 211 THR B O 1
ATOM 5522 N N . PHE B 1 212 ? 11.280 43.187 13.976 1.00 20.92 212 PHE B N 1
ATOM 5523 C CA . PHE B 1 212 ? 12.587 42.759 13.491 1.00 20.01 212 PHE B CA 1
ATOM 5524 C C . PHE B 1 212 ? 13.297 41.900 14.531 1.00 18.19 212 PHE B C 1
ATOM 5525 O O . PHE B 1 212 ? 13.820 40.832 14.218 1.00 18.72 212 PHE B O 1
ATOM 5533 N N . TRP B 1 213 ? 13.316 42.366 15.771 1.00 16.98 213 TRP B N 1
ATOM 5534 C CA . TRP B 1 213 ? 13.968 41.611 16.828 1.00 20.39 213 TRP B CA 1
ATOM 5535 C C . TRP B 1 213 ? 13.237 40.309 17.132 1.00 21.08 213 TRP B C 1
ATOM 5536 O O . TRP B 1 213 ? 13.869 39.303 17.456 1.00 20.86 213 TRP B O 1
ATOM 5547 N N . ARG B 1 214 ? 11.915 40.317 17.003 1.00 20.49 214 ARG B N 1
ATOM 5548 C CA . ARG B 1 214 ? 11.145 39.101 17.252 1.00 24.49 214 ARG B CA 1
ATOM 5549 C C . ARG B 1 214 ? 11.497 38.075 16.178 1.00 22.27 214 ARG B C 1
ATOM 5550 O O . ARG B 1 214 ? 11.724 36.905 16.483 1.00 20.43 214 ARG B O 1
ATOM 5558 N N . GLU B 1 215 ? 11.550 38.510 14.922 1.00 22.55 215 GLU B N 1
ATOM 5559 C CA . GLU B 1 215 ? 11.885 37.589 13.840 1.00 24.86 215 GLU B CA 1
ATOM 5560 C C . GLU B 1 215 ? 13.351 37.160 13.967 1.00 24.07 215 GLU B C 1
ATOM 5561 O O . GLU B 1 215 ? 13.698 36.006 13.707 1.00 25.90 215 GLU B O 1
ATOM 5567 N N . PHE B 1 216 ? 14.204 38.097 14.369 1.00 21.31 216 PHE B N 1
ATOM 5568 C CA . PHE B 1 216 ? 15.620 37.810 14.560 1.00 21.89 216 PHE B CA 1
ATOM 5569 C C . PHE B 1 216 ? 15.725 36.632 15.526 1.00 22.62 216 PHE B C 1
ATOM 5570 O O . PHE B 1 216 ? 16.454 35.670 15.267 1.00 21.93 216 PHE B O 1
ATOM 5578 N N . ARG B 1 217 ? 14.987 36.722 16.635 1.00 20.36 217 ARG B N 1
ATOM 5579 C CA . ARG B 1 217 ? 14.980 35.677 17.651 1.00 23.81 217 ARG B CA 1
ATOM 5580 C C . ARG B 1 217 ? 14.534 34.341 17.072 1.00 24.81 217 ARG B C 1
ATOM 5581 O O . ARG B 1 217 ? 15.220 33.334 17.218 1.00 23.13 217 ARG B O 1
ATOM 5589 N N . GLN B 1 218 ? 13.382 34.344 16.408 1.00 27.21 218 GLN B N 1
ATOM 5590 C CA . GLN B 1 218 ? 12.847 33.124 15.830 1.00 29.60 218 GLN B CA 1
ATOM 5591 C C . GLN B 1 218 ? 13.830 32.478 14.854 1.00 28.25 218 GLN B C 1
ATOM 5592 O O . GLN B 1 218 ? 14.004 31.259 14.861 1.00 27.10 218 GLN B O 1
ATOM 5598 N N . ARG B 1 219 ? 14.471 33.293 14.017 1.00 27.96 219 ARG B N 1
ATOM 5599 C CA . ARG B 1 219 ? 15.438 32.783 13.046 1.00 25.20 219 ARG B CA 1
ATOM 5600 C C . ARG B 1 219 ? 16.671 32.199 13.743 1.00 24.01 219 ARG B C 1
ATOM 5601 O O . ARG B 1 219 ? 17.226 31.196 13.297 1.00 21.73 219 ARG B O 1
ATOM 5609 N N . VAL B 1 220 ? 17.086 32.830 14.839 1.00 21.94 220 VAL B N 1
ATOM 5610 C CA . VAL B 1 220 ? 18.255 32.377 15.586 1.00 23.08 220 VAL B CA 1
ATOM 5611 C C . VAL B 1 220 ? 17.951 31.141 16.428 1.00 23.91 220 VAL B C 1
ATOM 5612 O O . VAL B 1 220 ? 18.650 30.133 16.331 1.00 24.32 220 VAL B O 1
ATOM 5616 N N . LYS B 1 221 ? 16.918 31.225 17.259 1.00 23.42 221 LYS B N 1
ATOM 5617 C CA . LYS B 1 221 ? 16.541 30.094 18.097 1.00 27.59 221 LYS B CA 1
ATOM 5618 C C . LYS B 1 221 ? 16.130 28.922 17.204 1.00 28.43 221 LYS B C 1
ATOM 5619 O O . LYS B 1 221 ? 16.194 27.765 17.610 1.00 29.97 221 LYS B O 1
ATOM 5625 N N . GLY B 1 222 ? 15.714 29.235 15.982 1.00 29.22 222 GLY B N 1
ATOM 5626 C CA . GLY B 1 222 ? 15.311 28.200 15.050 1.00 29.84 222 GLY B CA 1
ATOM 5627 C C . GLY B 1 222 ? 16.513 27.457 14.506 1.00 30.33 222 GLY B C 1
ATOM 5628 O O . GLY B 1 222 ? 16.413 26.292 14.133 1.00 32.28 222 GLY B O 1
ATOM 5629 N N . ALA B 1 223 ? 17.657 28.133 14.450 1.00 29.12 223 ALA B N 1
ATOM 5630 C CA . ALA B 1 223 ? 18.873 27.505 13.962 1.00 27.41 223 ALA B CA 1
ATOM 5631 C C . ALA B 1 223 ? 19.484 26.696 15.098 1.00 26.53 223 ALA B C 1
ATOM 5632 O O . ALA B 1 223 ? 20.047 25.624 14.880 1.00 27.43 223 ALA B O 1
ATOM 5634 N N . ASN B 1 224 ? 19.374 27.214 16.313 1.00 25.20 224 ASN B N 1
ATOM 5635 C CA . ASN B 1 224 ? 19.896 26.521 17.487 1.00 26.03 224 ASN B CA 1
ATOM 5636 C C . ASN B 1 224 ? 19.159 27.006 18.729 1.00 25.94 224 ASN B C 1
ATOM 5637 O O . ASN B 1 224 ? 19.428 28.092 19.231 1.00 25.87 224 ASN B O 1
ATOM 5642 N N . PRO B 1 225 ? 18.213 26.202 19.242 1.00 26.30 225 PRO B N 1
ATOM 5643 C CA . PRO B 1 225 ? 17.447 26.577 20.433 1.00 24.49 225 PRO B CA 1
ATOM 5644 C C . PRO B 1 225 ? 18.299 26.954 21.641 1.00 24.21 225 PRO B C 1
ATOM 5645 O O . PRO B 1 225 ? 17.814 27.607 22.566 1.00 21.35 225 PRO B O 1
ATOM 5649 N N . GLU B 1 226 ? 19.569 26.554 21.625 1.00 24.38 226 GLU B N 1
ATOM 5650 C CA . GLU B 1 226 ? 20.484 26.864 22.721 1.00 26.64 226 GLU B CA 1
ATOM 5651 C C . GLU B 1 226 ? 21.173 28.226 22.539 1.00 25.45 226 GLU B C 1
ATOM 5652 O O . GLU B 1 226 ? 21.847 28.710 23.444 1.00 24.66 226 GLU B O 1
ATOM 5658 N N . ALA B 1 227 ? 21.022 28.834 21.368 1.00 23.53 227 ALA B N 1
ATOM 5659 C CA . ALA B 1 227 ? 21.654 30.125 21.119 1.00 23.12 227 ALA B CA 1
ATOM 5660 C C . ALA B 1 227 ? 21.246 31.147 22.168 1.00 22.17 227 ALA B C 1
ATOM 5661 O O . ALA B 1 227 ? 20.083 31.229 22.552 1.00 25.80 227 ALA B O 1
ATOM 5663 N N . TYR B 1 228 ? 22.224 31.922 22.621 1.00 20.83 228 TYR B N 1
ATOM 5664 C CA . TYR B 1 228 ? 22.034 32.968 23.623 1.00 19.14 228 TYR B CA 1
ATOM 5665 C C . TYR B 1 228 ? 21.934 34.325 22.914 1.00 19.97 228 TYR B C 1
ATOM 5666 O O . TYR B 1 228 ? 22.737 34.625 22.031 1.00 21.90 228 TYR B O 1
ATOM 5675 N N . ILE B 1 229 ? 20.940 35.129 23.280 1.00 18.07 229 ILE B N 1
ATOM 5676 C CA . ILE B 1 229 ? 20.763 36.443 22.669 1.00 17.70 229 ILE B CA 1
ATOM 5677 C C . ILE B 1 229 ? 20.716 37.499 23.756 1.00 18.79 229 ILE B C 1
ATOM 5678 O O . ILE B 1 229 ? 19.771 37.543 24.541 1.00 17.95 229 ILE B O 1
ATOM 5683 N N . VAL B 1 230 ? 21.740 38.350 23.799 1.00 17.56 230 VAL B N 1
ATOM 5684 C CA . VAL B 1 230 ? 21.809 39.400 24.802 1.00 17.19 230 VAL B CA 1
ATOM 5685 C C . VAL B 1 230 ? 21.890 40.763 24.119 1.00 17.72 230 VAL B C 1
ATOM 5686 O O . VAL B 1 230 ? 22.681 40.958 23.200 1.00 16.70 230 VAL B O 1
ATOM 5690 N N . GLY B 1 231 ? 21.053 41.700 24.557 1.00 16.00 231 GLY B N 1
ATOM 5691 C CA . GLY B 1 231 ? 21.065 43.016 23.954 1.00 14.09 231 GLY B CA 1
ATOM 5692 C C . GLY B 1 231 ? 21.820 44.056 24.758 1.00 15.55 231 GLY B C 1
ATOM 5693 O O . GLY B 1 231 ? 21.908 43.958 25.978 1.00 15.93 231 GLY B O 1
ATOM 5694 N N . GLU B 1 232 ? 22.387 45.040 24.068 1.00 16.35 232 GLU B N 1
ATOM 5695 C CA . GLU B 1 232 ? 23.102 46.124 24.727 1.00 17.43 232 GLU B CA 1
ATOM 5696 C C . GLU B 1 232 ? 22.093 47.226 25.053 1.00 18.45 232 GLU B C 1
ATOM 5697 O O . GLU B 1 232 ? 21.716 48.009 24.185 1.00 19.51 232 GLU B O 1
ATOM 5703 N N . ILE B 1 233 ? 21.649 47.254 26.306 1.00 20.30 233 ILE B N 1
ATOM 5704 C CA . ILE B 1 233 ? 20.701 48.235 26.812 1.00 17.64 233 ILE B CA 1
ATOM 5705 C C . ILE B 1 233 ? 21.359 48.716 28.098 1.00 18.26 233 ILE B C 1
ATOM 5706 O O . ILE B 1 233 ? 21.576 47.929 29.013 1.00 18.44 233 ILE B O 1
ATOM 5711 N N . TRP B 1 234 ? 21.681 50.001 28.172 1.00 18.11 234 TRP B N 1
ATOM 5712 C CA . TRP B 1 234 ? 22.368 50.534 29.346 1.00 20.28 234 TRP B CA 1
ATOM 5713 C C . TRP B 1 234 ? 21.527 50.854 30.584 1.00 21.66 234 TRP B C 1
ATOM 5714 O O . TRP B 1 234 ? 22.067 51.231 31.622 1.00 20.41 234 TRP B O 1
ATOM 5725 N N . GLU B 1 235 ? 20.215 50.695 30.470 1.00 23.93 235 GLU B N 1
ATOM 5726 C CA . GLU B 1 235 ? 19.301 50.956 31.572 1.00 27.23 235 GLU B CA 1
ATOM 5727 C C . GLU B 1 235 ? 18.329 49.778 31.714 1.00 27.28 235 GLU B C 1
ATOM 5728 O O . GLU B 1 235 ? 18.499 48.757 31.044 1.00 25.99 235 GLU B O 1
ATOM 5734 N N . GLU B 1 236 ? 17.331 49.909 32.590 1.00 27.47 236 GLU B N 1
ATOM 5735 C CA . GLU B 1 236 ? 16.341 48.844 32.802 1.00 28.85 236 GLU B CA 1
ATOM 5736 C C . GLU B 1 236 ? 15.710 48.498 31.457 1.00 27.22 236 GLU B C 1
ATOM 5737 O O . GLU B 1 236 ? 15.164 49.366 30.787 1.00 29.09 236 GLU B O 1
ATOM 5743 N N . ALA B 1 237 ? 15.771 47.230 31.074 1.00 26.15 237 ALA B N 1
ATOM 5744 C CA . ALA B 1 237 ? 15.266 46.812 29.771 1.00 25.88 237 ALA B CA 1
ATOM 5745 C C . ALA B 1 237 ? 13.979 45.995 29.752 1.00 24.38 237 ALA B C 1
ATOM 5746 O O . ALA B 1 237 ? 13.819 45.113 28.916 1.00 23.49 237 ALA B O 1
ATOM 5748 N N . ASP B 1 238 ? 13.055 46.299 30.652 1.00 25.71 238 ASP B N 1
ATOM 5749 C CA . ASP B 1 238 ? 11.791 45.568 30.716 1.00 27.72 238 ASP B CA 1
ATOM 5750 C C . ASP B 1 238 ? 11.170 45.327 29.338 1.00 26.43 238 ASP B C 1
ATOM 5751 O O . ASP B 1 238 ? 10.801 44.206 28.999 1.00 26.98 238 ASP B O 1
ATOM 5756 N N . PHE B 1 239 ? 11.074 46.379 28.537 1.00 25.19 239 PHE B N 1
ATOM 5757 C CA . PHE B 1 239 ? 10.490 46.271 27.209 1.00 24.73 239 PHE B CA 1
ATOM 5758 C C . PHE B 1 239 ? 11.114 45.176 26.337 1.00 24.24 239 PHE B C 1
ATOM 5759 O O . PHE B 1 239 ? 10.414 44.495 25.588 1.00 23.75 239 PHE B O 1
ATOM 5767 N N . TRP B 1 240 ? 12.428 45.009 26.429 1.00 24.63 240 TRP B N 1
ATOM 5768 C CA . TRP B 1 240 ? 13.130 44.009 25.619 1.00 23.39 240 TRP B CA 1
ATOM 5769 C C . TRP B 1 240 ? 13.249 42.622 26.247 1.00 23.73 240 TRP B C 1
ATOM 5770 O O . TRP B 1 240 ? 13.767 41.695 25.616 1.00 23.05 240 TRP B O 1
ATOM 5781 N N . LEU B 1 241 ? 12.763 42.471 27.476 1.00 23.64 241 LEU B N 1
ATOM 5782 C CA . LEU B 1 241 ? 12.880 41.194 28.174 1.00 24.56 241 LEU B CA 1
ATOM 5783 C C . LEU B 1 241 ? 11.569 40.478 28.519 1.00 27.05 241 LEU B C 1
ATOM 5784 O O . LEU B 1 241 ? 11.473 39.805 29.546 1.00 24.91 241 LEU B O 1
ATOM 5789 N N . GLN B 1 242 ? 10.568 40.603 27.654 1.00 29.70 242 GLN B N 1
ATOM 5790 C CA . GLN B 1 242 ? 9.282 39.954 27.902 1.00 33.13 242 GLN B CA 1
ATOM 5791 C C . GLN B 1 242 ? 9.198 38.521 27.377 1.00 32.47 242 GLN B C 1
ATOM 5792 O O . GLN B 1 242 ? 8.214 37.832 27.622 1.00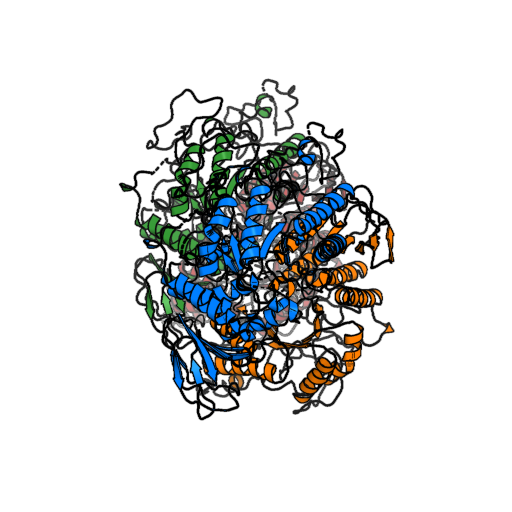 32.13 242 GLN B O 1
ATOM 5798 N N . GLY B 1 243 ? 10.225 38.072 26.660 1.00 32.56 243 GLY B N 1
ATOM 5799 C CA . GLY B 1 243 ? 10.220 36.707 26.165 1.00 32.59 243 GLY B CA 1
ATOM 5800 C C . GLY B 1 243 ? 10.214 36.518 24.661 1.00 33.42 243 GLY B C 1
ATOM 5801 O O . GLY B 1 243 ? 10.561 35.441 24.175 1.00 34.64 243 GLY B O 1
ATOM 5802 N N . ASP B 1 244 ? 9.834 37.549 23.916 1.00 32.26 244 ASP B N 1
ATOM 5803 C CA . ASP B 1 244 ? 9.781 37.441 22.461 1.00 33.82 244 ASP B CA 1
ATOM 5804 C C . ASP B 1 244 ? 10.949 38.137 21.765 1.00 32.84 244 ASP B C 1
ATOM 5805 O O . ASP B 1 244 ? 10.975 38.242 20.541 1.00 33.97 244 ASP B O 1
ATOM 5818 N N . PHE B 1 246 ? 14.983 39.383 23.472 1.00 25.31 246 PHE B N 1
ATOM 5819 C CA . PHE B 1 246 ? 16.266 38.918 23.999 1.00 24.03 246 PHE B CA 1
ATOM 5820 C C . PHE B 1 246 ? 16.122 37.988 25.192 1.00 22.86 246 PHE B C 1
ATOM 5821 O O . PHE B 1 246 ? 15.068 37.923 25.819 1.00 21.58 246 PHE B O 1
ATOM 5829 N N . ASP B 1 247 ? 17.206 37.280 25.500 1.00 22.92 247 ASP B N 1
ATOM 5830 C CA . ASP B 1 247 ? 17.254 36.383 26.650 1.00 21.55 247 ASP B CA 1
ATOM 5831 C C . ASP B 1 247 ? 17.787 37.178 27.829 1.00 21.37 247 ASP B C 1
ATOM 5832 O O . ASP B 1 247 ? 17.580 36.803 28.987 1.00 22.00 247 ASP B O 1
ATOM 5837 N N . ALA B 1 248 ? 18.480 38.274 27.522 1.00 20.86 248 ALA B N 1
ATOM 5838 C CA . ALA B 1 248 ? 19.075 39.126 28.545 1.00 20.69 248 ALA B CA 1
ATOM 5839 C C . ALA B 1 248 ? 19.682 40.403 27.968 1.00 20.99 248 ALA B C 1
ATOM 5840 O O . ALA B 1 248 ? 19.691 40.622 26.759 1.00 20.90 248 ALA B O 1
ATOM 5842 N N . VAL B 1 249 ? 20.193 41.248 28.853 1.00 20.01 249 VAL B N 1
ATOM 5843 C CA . VAL B 1 249 ? 20.829 42.475 28.425 1.00 21.20 249 VAL B CA 1
ATOM 5844 C C . VAL B 1 249 ? 22.131 42.607 29.187 1.00 23.03 249 VAL B C 1
ATOM 5845 O O . VAL B 1 249 ? 22.390 41.848 30.127 1.00 23.76 249 VAL B O 1
ATOM 5857 N N . ASN B 1 251 ? 23.988 44.001 31.844 1.00 22.49 251 ASN B N 1
ATOM 5858 C CA . ASN B 1 251 ? 23.537 44.608 33.086 1.00 21.63 251 ASN B CA 1
ATOM 5859 C C . ASN B 1 251 ? 24.323 45.802 33.618 1.00 21.13 251 ASN B C 1
ATOM 5860 O O . ASN B 1 251 ? 24.874 45.750 34.719 1.00 20.13 251 ASN B O 1
ATOM 5865 N N . TYR B 1 252 ? 24.354 46.885 32.849 1.00 19.75 252 TYR B N 1
ATOM 5866 C CA . TYR B 1 252 ? 25.056 48.081 33.284 1.00 21.61 252 TYR B CA 1
ATOM 5867 C C . TYR B 1 252 ? 24.438 48.621 34.579 1.00 21.88 252 TYR B C 1
ATOM 5868 O O . TYR B 1 252 ? 25.138 49.200 35.408 1.00 22.09 252 TYR B O 1
ATOM 5877 N N . PRO B 1 253 ? 23.117 48.449 34.767 1.00 21.77 253 PRO B N 1
ATOM 5878 C CA . PRO B 1 253 ? 22.550 48.956 36.023 1.00 21.76 253 PRO B CA 1
ATOM 5879 C C . PRO B 1 253 ? 23.232 48.253 37.204 1.00 22.33 253 PRO B C 1
ATOM 5880 O O . PRO B 1 253 ? 23.539 48.873 38.215 1.00 24.08 253 PRO B O 1
ATOM 5884 N N . LEU B 1 254 ? 23.478 46.954 37.065 1.00 22.80 254 LEU B N 1
ATOM 5885 C CA . LEU B 1 254 ? 24.143 46.200 38.122 1.00 22.48 254 LEU B CA 1
ATOM 5886 C C . LEU B 1 254 ? 25.585 46.667 38.270 1.00 22.45 254 LEU B C 1
ATOM 5887 O O . LEU B 1 254 ? 26.113 46.729 39.378 1.00 22.17 254 LEU B O 1
ATOM 5892 N N . ALA B 1 255 ? 26.225 46.987 37.151 1.00 22.60 255 ALA B N 1
ATOM 5893 C CA . ALA B 1 255 ? 27.604 47.464 37.185 1.00 23.29 255 ALA B CA 1
ATOM 5894 C C . ALA B 1 255 ? 27.650 48.736 38.018 1.00 22.39 255 ALA B C 1
ATOM 5895 O O . ALA B 1 255 ? 28.507 48.890 38.891 1.00 21.44 255 ALA B O 1
ATOM 5897 N N . ARG B 1 256 ? 26.714 49.642 37.745 1.00 20.96 256 ARG B N 1
ATOM 5898 C CA . ARG B 1 256 ? 26.640 50.905 38.466 1.00 23.07 256 ARG B CA 1
ATOM 5899 C C . ARG B 1 256 ? 26.475 50.693 39.970 1.00 23.00 256 ARG B C 1
ATOM 5900 O O . ARG B 1 256 ? 27.133 51.356 40.771 1.00 23.17 256 ARG B O 1
ATOM 5908 N N . ALA B 1 257 ? 25.600 49.763 40.345 1.00 21.08 257 ALA B N 1
ATOM 5909 C CA . ALA B 1 257 ? 25.340 49.477 41.751 1.00 19.79 257 ALA B CA 1
ATOM 5910 C C . ALA B 1 257 ? 26.590 48.959 42.466 1.00 19.89 257 ALA B C 1
ATOM 5911 O O . ALA B 1 257 ? 26.946 49.433 43.544 1.00 19.15 257 ALA B O 1
ATOM 5913 N N . VAL B 1 258 ? 27.257 47.986 41.862 1.00 19.61 258 VAL B N 1
ATOM 5914 C CA . VAL B 1 258 ? 28.454 47.426 42.460 1.00 19.21 258 VAL B CA 1
ATOM 5915 C C . VAL B 1 258 ? 29.585 48.440 42.553 1.00 20.24 258 VAL B C 1
ATOM 5916 O O . VAL B 1 258 ? 30.310 48.472 43.548 1.00 20.49 258 VAL B O 1
ATOM 5920 N N . LEU B 1 259 ? 29.740 49.268 41.523 1.00 19.69 259 LEU B N 1
ATOM 5921 C CA . LEU B 1 259 ? 30.800 50.266 41.523 1.00 20.73 259 LEU B CA 1
ATOM 5922 C C . LEU B 1 259 ? 30.510 51.323 42.583 1.00 22.33 259 LEU B C 1
ATOM 5923 O O . LEU B 1 259 ? 31.421 51.806 43.260 1.00 21.60 259 LEU B O 1
ATOM 5928 N N . GLY B 1 260 ? 29.235 51.672 42.729 1.00 21.53 260 GLY B N 1
ATOM 5929 C CA . GLY B 1 260 ? 28.856 52.656 43.723 1.00 21.00 260 GLY B CA 1
ATOM 5930 C C . GLY B 1 260 ? 29.032 52.125 45.135 1.00 21.86 260 GLY B C 1
ATOM 5931 O O . GLY B 1 260 ? 29.467 52.845 46.036 1.00 23.04 260 GLY B O 1
ATOM 5932 N N . PHE B 1 261 ? 28.703 50.855 45.336 1.00 21.03 261 PHE B N 1
ATOM 5933 C CA . PHE B 1 261 ? 28.834 50.252 46.656 1.00 21.32 261 PHE B CA 1
ATOM 5934 C C . PHE B 1 261 ? 30.285 49.970 47.064 1.00 21.79 261 PHE B C 1
ATOM 5935 O O . PHE B 1 261 ? 30.719 50.367 48.141 1.00 20.86 261 PHE B O 1
ATOM 5943 N N . VAL B 1 262 ? 31.033 49.289 46.202 1.00 22.10 262 VAL B N 1
ATOM 5944 C CA . VAL B 1 262 ? 32.414 48.944 46.509 1.00 22.64 262 VAL B CA 1
ATOM 5945 C C . VAL B 1 262 ? 33.370 50.106 46.268 1.00 25.04 262 VAL B C 1
ATOM 5946 O O . VAL B 1 262 ? 34.407 50.216 46.928 1.00 25.54 262 VAL B O 1
ATOM 5950 N N . GLY B 1 263 ? 33.016 50.973 45.325 1.00 25.98 263 GLY B N 1
ATOM 5951 C CA . GLY B 1 263 ? 33.863 52.110 45.012 1.00 26.70 263 GLY B CA 1
ATOM 5952 C C . GLY B 1 263 ? 33.909 53.108 46.143 1.00 27.96 263 GLY B C 1
ATOM 5953 O O . GLY B 1 263 ? 34.941 53.720 46.412 1.00 27.30 263 GLY B O 1
ATOM 5954 N N . GLY B 1 264 ? 32.780 53.263 46.818 1.00 31.39 264 GLY B N 1
ATOM 5955 C CA . GLY B 1 264 ? 32.708 54.199 47.918 1.00 34.62 264 GLY B CA 1
ATOM 5956 C C . GLY B 1 264 ? 33.201 55.563 47.481 1.00 38.22 264 GLY B C 1
ATOM 5957 O O . GLY B 1 264 ? 33.274 55.860 46.286 1.00 38.39 264 GLY B O 1
ATOM 5958 N N . GLU B 1 265 ? 33.554 56.387 48.459 1.00 40.63 265 GLU B N 1
ATOM 5959 C CA . GLU B 1 265 ? 34.042 57.732 48.202 1.00 42.73 265 GLU B CA 1
ATOM 5960 C C . GLU B 1 265 ? 35.271 57.766 47.291 1.00 41.17 265 GLU B C 1
ATOM 5961 O O . GLU B 1 265 ? 35.616 58.823 46.757 1.00 43.34 265 GLU B O 1
ATOM 5967 N N . ALA B 1 266 ? 35.921 56.620 47.100 1.00 36.66 266 ALA B N 1
ATOM 5968 C CA . ALA B 1 266 ? 37.117 56.558 46.261 1.00 32.46 266 ALA B CA 1
ATOM 5969 C C . ALA B 1 266 ? 36.852 56.391 44.760 1.00 30.60 266 ALA B C 1
ATOM 5970 O O . ALA B 1 266 ? 37.770 56.523 43.949 1.00 29.70 266 ALA B O 1
ATOM 5972 N N . LEU B 1 267 ? 35.612 56.101 44.384 1.00 26.76 267 LEU B N 1
ATOM 5973 C CA . LEU B 1 267 ? 35.282 55.930 42.971 1.00 26.14 267 LEU B CA 1
ATOM 5974 C C . LEU B 1 267 ? 35.578 57.203 42.173 1.00 25.03 267 LEU B C 1
ATOM 5975 O O . LEU B 1 267 ? 35.240 58.302 42.604 1.00 24.41 267 LEU B O 1
ATOM 5980 N N . ASP B 1 268 ? 36.209 57.062 41.011 1.00 25.04 268 ASP B N 1
ATOM 5981 C CA . ASP B 1 268 ? 36.508 58.233 40.186 1.00 25.75 268 ASP B CA 1
ATOM 5982 C C . ASP B 1 268 ? 35.273 58.530 39.331 1.00 26.25 268 ASP B C 1
ATOM 5983 O O . ASP B 1 268 ? 35.195 58.142 38.159 1.00 24.59 268 ASP B O 1
ATOM 5988 N N . ARG B 1 269 ? 34.313 59.222 39.939 1.00 25.86 269 ARG B N 1
ATOM 5989 C CA . ARG B 1 269 ? 33.049 59.566 39.297 1.00 28.28 269 ARG B CA 1
ATOM 5990 C C . ARG B 1 269 ? 33.158 60.310 37.971 1.00 27.47 269 ARG B C 1
ATOM 5991 O O . ARG B 1 269 ? 32.447 59.991 37.024 1.00 27.86 269 ARG B O 1
ATOM 5999 N N . ASP B 1 270 ? 34.044 61.298 37.901 1.00 28.55 270 ASP B N 1
ATOM 6000 C CA . ASP B 1 270 ? 34.209 62.080 36.682 1.00 28.83 270 ASP B CA 1
ATOM 6001 C C . ASP B 1 270 ? 34.773 61.260 35.529 1.00 26.50 270 ASP B C 1
ATOM 6002 O O . ASP B 1 270 ? 34.550 61.583 34.363 1.00 24.66 270 ASP B O 1
ATOM 6007 N N . LEU B 1 271 ? 35.513 60.205 35.851 1.00 24.77 271 LEU B N 1
ATOM 6008 C CA . LEU B 1 271 ? 36.054 59.353 34.807 1.00 23.73 271 LEU B CA 1
ATOM 6009 C C . LEU B 1 271 ? 34.882 58.537 34.266 1.00 23.99 271 LEU B C 1
ATOM 6010 O O . LEU B 1 271 ? 34.668 58.459 33.054 1.00 22.79 271 LEU B O 1
ATOM 6015 N N . ALA B 1 272 ? 34.110 57.950 35.176 1.00 22.11 272 ALA B N 1
ATOM 6016 C CA . ALA B 1 272 ? 32.957 57.158 34.786 1.00 21.21 272 ALA B CA 1
ATOM 6017 C C . ALA B 1 272 ? 31.984 57.996 33.961 1.00 21.41 272 ALA B C 1
ATOM 6018 O O . ALA B 1 272 ? 31.463 57.525 32.951 1.00 22.25 272 ALA B O 1
ATOM 6020 N N . ALA B 1 273 ? 31.751 59.238 34.382 1.00 21.39 273 ALA B N 1
ATOM 6021 C CA . ALA B 1 273 ? 30.819 60.130 33.679 1.00 21.54 273 ALA B CA 1
ATOM 6022 C C . ALA B 1 273 ? 31.241 60.484 32.249 1.00 21.92 273 ALA B C 1
ATOM 6023 O O . ALA B 1 273 ? 30.456 61.045 31.484 1.00 20.04 273 ALA B O 1
ATOM 6025 N N . GLN B 1 274 ? 32.477 60.164 31.889 1.00 21.33 274 GLN B N 1
ATOM 6026 C CA . GLN B 1 274 ? 32.958 60.427 30.536 1.00 22.19 274 GLN B CA 1
ATOM 6027 C C . GLN B 1 274 ? 32.474 59.339 29.587 1.00 21.35 274 GLN B C 1
ATOM 6028 O O . GLN B 1 274 ? 32.746 59.385 28.388 1.00 20.33 274 GLN B O 1
ATOM 6034 N N . THR B 1 275 ? 31.771 58.354 30.136 1.00 21.61 275 THR B N 1
ATOM 6035 C CA . THR B 1 275 ? 31.252 57.235 29.351 1.00 20.05 275 THR B CA 1
ATOM 6036 C C . THR B 1 275 ? 29.808 56.922 29.748 1.00 21.45 275 THR B C 1
ATOM 6037 O O . THR B 1 275 ? 29.237 57.577 30.623 1.00 21.06 275 THR B O 1
ATOM 6041 N N . GLY B 1 276 ? 29.238 55.901 29.113 1.00 21.38 276 GLY B N 1
ATOM 6042 C CA . GLY B 1 276 ? 27.873 55.501 29.392 1.00 19.30 276 GLY B CA 1
ATOM 6043 C C . GLY B 1 276 ? 27.561 55.151 30.837 1.00 20.58 276 GLY B C 1
ATOM 6044 O O . GLY B 1 276 ? 26.395 55.080 31.219 1.00 21.30 276 GLY B O 1
ATOM 6045 N N . LEU B 1 277 ? 28.580 54.917 31.652 1.00 22.25 277 LEU B N 1
ATOM 6046 C CA . LEU B 1 277 ? 28.321 54.593 33.052 1.00 23.02 277 LEU B CA 1
ATOM 6047 C C . LEU B 1 277 ? 27.615 55.761 33.739 1.00 23.60 277 LEU B C 1
ATOM 6048 O O . LEU B 1 277 ? 26.751 55.561 34.599 1.00 24.39 277 LEU B O 1
ATOM 6053 N N . GLY B 1 278 ? 27.982 56.978 33.350 1.00 23.54 278 GLY B N 1
ATOM 6054 C CA . GLY B 1 278 ? 27.390 58.155 33.955 1.00 24.52 278 GLY B CA 1
ATOM 6055 C C . GLY B 1 278 ? 28.085 58.476 35.266 1.00 26.83 278 GLY B C 1
ATOM 6056 O O . GLY B 1 278 ? 29.051 57.811 35.648 1.00 24.39 278 GLY B O 1
ATOM 6057 N N . ARG B 1 279 ? 27.594 59.494 35.962 1.00 30.20 279 ARG B N 1
ATOM 6058 C CA . ARG B 1 279 ? 28.177 59.903 37.236 1.00 33.93 279 ARG B CA 1
ATOM 6059 C C . ARG B 1 279 ? 27.652 58.989 38.348 1.00 34.29 279 ARG B C 1
ATOM 6060 O O . ARG B 1 279 ? 26.752 59.357 39.097 1.00 36.71 279 ARG B O 1
ATOM 6068 N N . ILE B 1 280 ? 28.223 57.792 38.436 1.00 34.06 280 ILE B N 1
ATOM 6069 C CA . ILE B 1 280 ? 27.832 56.804 39.431 1.00 32.38 280 ILE B CA 1
ATOM 6070 C C . ILE B 1 280 ? 27.810 57.385 40.840 1.00 33.45 280 ILE B C 1
ATOM 6071 O O . ILE B 1 280 ? 28.778 57.989 41.292 1.00 32.38 280 ILE B O 1
ATOM 6076 N N . GLU B 1 281 ? 26.693 57.189 41.528 1.00 36.33 281 GLU B N 1
ATOM 6077 C CA . GLU B 1 281 ? 26.526 57.687 42.887 1.00 39.95 281 GLU B CA 1
ATOM 6078 C C . GLU B 1 281 ? 26.901 56.624 43.913 1.00 38.85 281 GLU B C 1
ATOM 6079 O O . GLU B 1 281 ? 26.622 55.436 43.727 1.00 38.59 281 GLU B O 1
ATOM 6085 N N . PRO B 1 282 ? 27.547 57.042 45.010 1.00 37.86 282 PRO B N 1
ATOM 6086 C CA . PRO B 1 282 ? 27.954 56.112 46.066 1.00 37.24 282 PRO B CA 1
ATOM 6087 C C . PRO B 1 282 ? 26.728 55.447 46.703 1.00 35.67 282 PRO B C 1
ATOM 6088 O O . PRO B 1 282 ? 25.637 56.021 46.720 1.00 34.09 282 PRO B O 1
ATOM 6092 N N . LEU B 1 283 ? 26.909 54.240 47.223 1.00 33.81 283 LEU B N 1
ATOM 6093 C CA . LEU B 1 283 ? 25.806 53.531 47.850 1.00 32.56 283 LEU B CA 1
ATOM 6094 C C . LEU B 1 283 ? 26.206 52.807 49.127 1.00 32.95 283 LEU B C 1
ATOM 6095 O O . LEU B 1 283 ? 27.237 52.137 49.183 1.00 33.10 283 LEU B O 1
ATOM 6100 N N . GLN B 1 284 ? 25.382 52.959 50.155 1.00 33.26 284 GLN B N 1
ATOM 6101 C CA . GLN B 1 284 ? 25.609 52.293 51.425 1.00 34.64 284 GLN B CA 1
ATOM 6102 C C . GLN B 1 284 ? 25.083 50.876 51.233 1.00 33.18 284 GLN B C 1
ATOM 6103 O O . GLN B 1 284 ? 24.422 50.592 50.232 1.00 34.22 284 GLN B O 1
ATOM 6109 N N . ALA B 1 285 ? 25.364 50.001 52.191 1.00 29.91 285 ALA B N 1
ATOM 6110 C CA . ALA B 1 285 ? 24.933 48.609 52.127 1.00 28.37 285 ALA B CA 1
ATOM 6111 C C . ALA B 1 285 ? 23.450 48.410 51.794 1.00 27.99 285 ALA B C 1
ATOM 6112 O O . ALA B 1 285 ? 23.108 47.757 50.805 1.00 26.17 285 ALA B O 1
ATOM 6114 N N . LEU B 1 286 ? 22.571 48.975 52.616 1.00 27.99 286 LEU B N 1
ATOM 6115 C CA . LEU B 1 286 ? 21.133 48.820 52.406 1.00 29.03 286 LEU B CA 1
ATOM 6116 C C . LEU B 1 286 ? 20.626 49.353 51.059 1.00 28.35 286 LEU B C 1
ATOM 6117 O O . LEU B 1 286 ? 19.827 48.695 50.383 1.00 28.27 286 LEU B O 1
ATOM 6122 N N . ALA B 1 287 ? 21.084 50.539 50.671 1.00 27.57 287 ALA B N 1
ATOM 6123 C CA . ALA B 1 287 ? 20.677 51.124 49.396 1.00 26.53 287 ALA B CA 1
ATOM 6124 C C . ALA B 1 287 ? 21.135 50.226 48.248 1.00 24.68 287 ALA B C 1
ATOM 6125 O O . ALA B 1 287 ? 20.448 50.093 47.242 1.00 25.22 287 ALA B O 1
ATOM 6127 N N . PHE B 1 288 ? 22.298 49.606 48.407 1.00 24.18 288 PHE B N 1
ATOM 6128 C CA . PHE B 1 288 ? 22.830 48.715 47.380 1.00 23.93 288 PHE B CA 1
ATOM 6129 C C . PHE B 1 288 ? 21.992 47.445 47.286 1.00 25.51 288 PHE B C 1
ATOM 6130 O O . PHE B 1 288 ? 21.709 46.959 46.186 1.00 25.83 288 PHE B O 1
ATOM 6138 N N . SER B 1 289 ?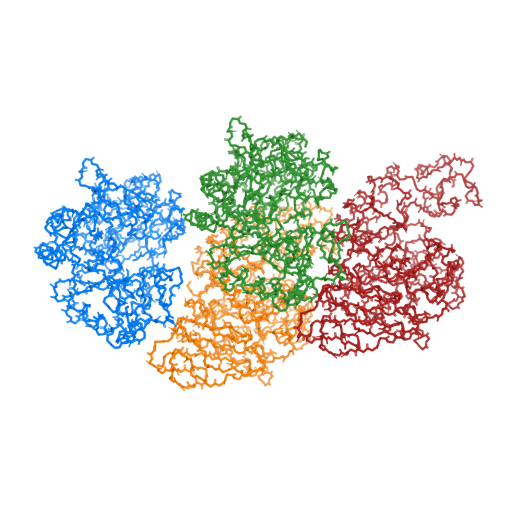 21.602 46.903 48.438 1.00 25.92 289 SER B N 1
ATOM 6139 C CA . SER B 1 289 ? 20.802 45.683 48.455 1.00 27.41 289 SER B CA 1
ATOM 6140 C C . SER B 1 289 ? 19.446 45.953 47.817 1.00 27.17 289 SER B C 1
ATOM 6141 O O . SER B 1 289 ? 18.870 45.082 47.169 1.00 28.44 289 SER B O 1
ATOM 6144 N N . HIS B 1 290 ? 18.945 47.168 47.998 1.00 28.53 290 HIS B N 1
ATOM 6145 C CA . HIS B 1 290 ? 17.667 47.562 47.416 1.00 30.05 290 HIS B CA 1
ATOM 6146 C C . HIS B 1 290 ? 17.739 47.581 45.889 1.00 30.81 290 HIS B C 1
ATOM 6147 O O . HIS B 1 290 ? 16.779 47.199 45.213 1.00 30.63 290 HIS B O 1
ATOM 6154 N N . ARG B 1 291 ? 18.867 48.036 45.347 1.00 29.92 291 ARG B N 1
ATOM 6155 C CA . ARG B 1 291 ? 19.043 48.073 43.899 1.00 29.60 291 ARG B CA 1
ATOM 6156 C C . ARG B 1 291 ? 19.067 46.640 43.364 1.00 28.91 291 ARG B C 1
ATOM 6157 O O . ARG B 1 291 ? 18.449 46.339 42.339 1.00 28.23 291 ARG B O 1
ATOM 6165 N N . LEU B 1 292 ? 19.789 45.761 44.057 1.00 26.82 292 LEU B N 1
ATOM 6166 C CA . LEU B 1 292 ? 19.887 44.363 43.633 1.00 28.34 292 LEU B CA 1
ATOM 6167 C C . LEU B 1 292 ? 18.520 43.692 43.687 1.00 27.82 292 LEU B C 1
ATOM 6168 O O . LEU B 1 292 ? 18.162 42.920 42.800 1.00 27.65 292 LEU B O 1
ATOM 6173 N N . GLU B 1 293 ? 17.765 43.994 44.737 1.00 27.85 293 GLU B N 1
ATOM 6174 C CA . GLU B 1 293 ? 16.428 43.444 44.914 1.00 30.68 293 GLU B CA 1
ATOM 6175 C C . GLU B 1 293 ? 15.558 43.870 43.733 1.00 31.00 293 GLU B C 1
ATOM 6176 O O . GLU B 1 293 ? 14.770 43.084 43.207 1.00 31.23 293 GLU B O 1
ATOM 6182 N N . ASP B 1 294 ? 15.711 45.119 43.312 1.00 32.16 294 ASP B N 1
ATOM 6183 C CA . ASP B 1 294 ? 14.944 45.619 42.181 1.00 31.75 294 ASP B CA 1
ATOM 6184 C C . ASP B 1 294 ? 15.367 44.901 40.901 1.00 31.14 294 ASP B C 1
ATOM 6185 O O . ASP B 1 294 ? 14.523 44.430 40.135 1.00 32.33 294 ASP B O 1
ATOM 6190 N N . LEU B 1 295 ? 16.676 44.792 40.688 1.00 28.63 295 LEU B N 1
ATOM 6191 C CA . LEU B 1 295 ? 17.210 44.143 39.494 1.00 27.87 295 LEU B CA 1
ATOM 6192 C C . LEU B 1 295 ? 16.995 42.631 39.418 1.00 28.25 295 LEU B C 1
ATOM 6193 O O . LEU B 1 295 ? 16.934 42.074 38.322 1.00 27.31 295 LEU B O 1
ATOM 6198 N N . PHE B 1 296 ? 16.894 41.963 40.565 1.00 28.21 296 PHE B N 1
ATOM 6199 C CA . PHE B 1 296 ? 16.686 40.514 40.562 1.00 29.57 296 PHE B CA 1
ATOM 6200 C C . PHE B 1 296 ? 15.204 40.170 40.639 1.00 29.73 296 PHE B C 1
ATOM 6201 O O . PHE B 1 296 ? 14.825 39.003 40.563 1.00 30.78 296 PHE B O 1
ATOM 6209 N N . GLY B 1 297 ? 14.367 41.190 40.789 1.00 30.76 297 GLY B N 1
ATOM 6210 C CA . GLY B 1 297 ? 12.939 40.956 40.886 1.00 30.35 297 GLY B CA 1
ATOM 6211 C C . GLY B 1 297 ? 12.093 41.587 39.794 1.00 31.89 297 GLY B C 1
ATOM 6212 O O . GLY B 1 297 ? 10.968 41.149 39.562 1.00 33.37 297 GLY B O 1
ATOM 6213 N N . ARG B 1 298 ? 12.619 42.599 39.109 1.00 29.56 298 ARG B N 1
ATOM 6214 C CA . ARG B 1 298 ? 11.843 43.253 38.066 1.00 27.61 298 ARG B CA 1
ATOM 6215 C C . ARG B 1 298 ? 11.753 42.453 36.766 1.00 26.58 298 ARG B C 1
ATOM 6216 O O . ARG B 1 298 ? 10.885 42.713 35.937 1.00 26.36 298 ARG B O 1
ATOM 6224 N N . TYR B 1 299 ? 12.650 41.493 36.572 1.00 25.26 299 TYR B N 1
ATOM 6225 C CA . TYR B 1 299 ? 12.591 40.672 35.364 1.00 24.25 299 TYR B CA 1
ATOM 6226 C C . TYR B 1 299 ? 12.183 39.271 35.787 1.00 24.62 299 TYR B C 1
ATOM 6227 O O . TYR B 1 299 ? 12.196 38.949 36.975 1.00 23.52 299 TYR B O 1
ATOM 6236 N N . ARG B 1 300 ? 11.820 38.447 34.812 1.00 25.90 300 ARG B N 1
ATOM 6237 C CA . ARG B 1 300 ? 11.447 37.067 35.080 1.00 28.49 300 ARG B CA 1
ATOM 6238 C C . ARG B 1 300 ? 12.701 36.356 35.588 1.00 29.68 300 ARG B C 1
ATOM 6239 O O . ARG B 1 300 ? 13.808 36.651 35.148 1.00 30.72 300 ARG B O 1
ATOM 6247 N N . PRO B 1 301 ? 12.542 35.405 36.519 1.00 31.82 301 PRO B N 1
ATOM 6248 C CA . PRO B 1 301 ? 13.665 34.655 37.092 1.00 31.40 301 PRO B CA 1
ATOM 6249 C C . PRO B 1 301 ? 14.683 34.053 36.116 1.00 32.32 301 PRO B C 1
ATOM 6250 O O . PRO B 1 301 ? 15.880 34.018 36.411 1.00 32.26 301 PRO B O 1
ATOM 6254 N N . GLU B 1 302 ? 14.222 33.582 34.962 1.00 31.33 302 GLU B N 1
ATOM 6255 C CA . GLU B 1 302 ? 15.125 33.011 33.970 1.00 31.22 302 GLU B CA 1
ATOM 6256 C C . GLU B 1 302 ? 15.953 34.106 33.286 1.00 29.63 302 GLU B C 1
ATOM 6257 O O . GLU B 1 302 ? 17.014 33.838 32.732 1.00 26.90 302 GLU B O 1
ATOM 6263 N N . VAL B 1 303 ? 15.454 35.338 33.318 1.00 28.41 303 VAL B N 1
ATOM 6264 C CA . VAL B 1 303 ? 16.163 36.462 32.716 1.00 26.30 303 VAL B CA 1
ATOM 6265 C C . VAL B 1 303 ? 17.222 36.960 33.697 1.00 25.80 303 VAL B C 1
ATOM 6266 O O . VAL B 1 303 ? 18.347 37.278 33.307 1.00 24.92 303 VAL B O 1
ATOM 6270 N N . VAL B 1 304 ? 16.860 37.013 34.974 1.00 24.06 304 VAL B N 1
ATOM 6271 C CA . VAL B 1 304 ? 17.793 37.455 35.999 1.00 24.06 304 VAL B CA 1
ATOM 6272 C C . VAL B 1 304 ? 19.029 36.546 36.019 1.00 25.11 304 VAL B C 1
ATOM 6273 O O . VAL B 1 304 ? 20.152 37.028 36.156 1.00 24.24 304 VAL B O 1
ATOM 6277 N N . ARG B 1 305 ? 18.817 35.238 35.875 1.00 24.15 305 ARG B N 1
ATOM 6278 C CA . ARG B 1 305 ? 19.914 34.276 35.896 1.00 25.95 305 ARG B CA 1
ATOM 6279 C C . ARG B 1 305 ? 20.746 34.250 34.620 1.00 26.41 305 ARG B C 1
ATOM 6280 O O . ARG B 1 305 ? 21.797 33.606 34.578 1.00 25.76 305 ARG B O 1
ATOM 6288 N N . ALA B 1 306 ? 20.271 34.926 33.576 1.00 25.60 306 ALA B N 1
ATOM 6289 C CA . ALA B 1 306 ? 20.997 34.957 32.310 1.00 25.33 306 ALA B CA 1
ATOM 6290 C C . ALA B 1 306 ? 21.600 36.328 31.998 1.00 24.32 306 ALA B C 1
ATOM 6291 O O . ALA B 1 306 ? 22.214 36.513 30.951 1.00 23.96 306 ALA B O 1
ATOM 6293 N N . GLN B 1 307 ? 21.434 37.283 32.905 1.00 25.09 307 GLN B N 1
ATOM 6294 C CA . GLN B 1 307 ? 21.968 38.626 32.688 1.00 26.02 307 GLN B CA 1
ATOM 6295 C C . GLN B 1 307 ? 23.490 38.639 32.534 1.00 25.95 307 GLN B C 1
ATOM 6296 O O . GLN B 1 307 ? 24.198 37.897 33.211 1.00 24.96 307 GLN B O 1
ATOM 6310 N N . ASN B 1 309 ? 26.337 40.062 33.642 1.00 24.47 309 ASN B N 1
ATOM 6311 C CA . ASN B 1 309 ? 26.770 40.901 34.752 1.00 24.65 309 ASN B CA 1
ATOM 6312 C C . ASN B 1 309 ? 28.235 41.319 34.693 1.00 24.28 309 ASN B C 1
ATOM 6313 O O . ASN B 1 309 ? 29.112 40.625 35.201 1.00 24.33 309 ASN B O 1
ATOM 6318 N N . LEU B 1 310 ? 28.485 42.473 34.089 1.00 24.97 310 LEU B N 1
ATOM 6319 C CA . LEU B 1 310 ? 29.834 43.001 33.965 1.00 25.09 310 LEU B CA 1
ATOM 6320 C C . LEU B 1 310 ? 30.004 44.223 34.864 1.00 25.38 310 LEU B C 1
ATOM 6321 O O . LEU B 1 310 ? 29.049 44.702 35.484 1.00 27.95 310 LEU B O 1
ATOM 6326 N N . LEU B 1 311 ? 31.231 44.717 34.933 1.00 23.71 311 LEU B N 1
ATOM 6327 C CA . LEU B 1 311 ? 31.547 45.897 35.721 1.00 22.52 311 LEU B CA 1
ATOM 6328 C C . LEU B 1 311 ? 32.032 46.948 34.729 1.00 23.37 311 LEU B C 1
ATOM 6329 O O . LEU B 1 311 ? 31.680 48.124 34.820 1.00 22.20 311 LEU B O 1
ATOM 6334 N N . THR B 1 312 ? 32.840 46.497 33.775 1.00 23.22 312 THR B N 1
ATOM 6335 C CA . THR B 1 312 ? 33.392 47.363 32.748 1.00 23.60 312 THR B CA 1
ATOM 6336 C C . THR B 1 312 ? 33.359 46.648 31.399 1.00 23.24 312 THR B C 1
ATOM 6337 O O . THR B 1 312 ? 33.028 45.462 31.322 1.00 23.98 312 THR B O 1
ATOM 6341 N N . SER B 1 313 ? 33.711 47.374 30.344 1.00 20.57 313 SER B N 1
ATOM 6342 C CA . SER B 1 313 ? 33.732 46.821 28.994 1.00 18.99 313 SER B CA 1
ATOM 6343 C C . SER B 1 313 ? 34.563 47.731 28.104 1.00 16.92 313 SER B C 1
ATOM 6344 O O . SER B 1 313 ? 35.204 48.664 28.584 1.00 15.40 313 SER B O 1
ATOM 6347 N N . HIS B 1 314 ? 34.524 47.467 26.803 1.00 17.30 314 HIS B N 1
ATOM 6348 C CA . HIS B 1 314 ? 35.260 48.261 25.827 1.00 16.07 314 HIS B CA 1
ATOM 6349 C C . HIS B 1 314 ? 34.686 49.681 25.736 1.00 15.58 314 HIS B C 1
ATOM 6350 O O . HIS B 1 314 ? 35.282 50.555 25.107 1.00 14.72 314 HIS B O 1
ATOM 6357 N N . ASP B 1 315 ? 33.529 49.901 26.361 1.00 15.81 315 ASP B N 1
ATOM 6358 C CA . ASP B 1 315 ? 32.877 51.215 26.354 1.00 17.00 315 ASP B CA 1
ATOM 6359 C C . ASP B 1 315 ? 33.001 51.961 27.680 1.00 17.64 315 ASP B C 1
ATOM 6360 O O . ASP B 1 315 ? 32.474 53.061 27.822 1.00 20.14 315 ASP B O 1
ATOM 6365 N N . THR B 1 316 ? 33.673 51.369 28.657 1.00 18.13 316 THR B N 1
ATOM 6366 C CA . THR B 1 316 ? 33.822 52.030 29.953 1.00 18.68 316 THR B CA 1
ATOM 6367 C C . THR B 1 316 ? 35.291 52.112 30.337 1.00 18.11 316 THR B C 1
ATOM 6368 O O . THR B 1 316 ? 36.145 51.495 29.700 1.00 17.48 316 THR B O 1
ATOM 6372 N N . PRO B 1 317 ? 35.608 52.900 31.376 1.00 18.85 317 PRO B N 1
ATOM 6373 C CA . PRO B 1 317 ? 36.999 53.027 31.820 1.00 17.70 317 PRO B CA 1
ATOM 6374 C C . PRO B 1 317 ? 37.334 51.703 32.504 1.00 19.23 317 PRO B C 1
ATOM 6375 O O . PRO B 1 317 ? 36.425 50.965 32.896 1.00 18.95 317 PRO B O 1
ATOM 6379 N N . ARG B 1 318 ? 38.614 51.391 32.662 1.00 18.35 318 ARG B N 1
ATOM 6380 C CA . ARG B 1 318 ? 38.952 50.141 33.316 1.00 17.84 318 ARG B CA 1
ATOM 6381 C C . ARG B 1 318 ? 38.695 50.209 34.816 1.00 19.58 318 ARG B C 1
ATOM 6382 O O . ARG B 1 318 ? 38.704 51.277 35.423 1.00 19.00 318 ARG B O 1
ATOM 6390 N N . LEU B 1 319 ? 38.461 49.044 35.401 1.00 21.36 319 LEU B N 1
ATOM 6391 C CA . LEU B 1 319 ? 38.156 48.923 36.816 1.00 23.09 319 LEU B CA 1
ATOM 6392 C C . LEU B 1 319 ? 39.180 49.547 37.755 1.00 22.59 319 LEU B C 1
ATOM 6393 O O . LEU B 1 319 ? 38.818 50.305 38.653 1.00 22.82 319 LEU B O 1
ATOM 6398 N N . LEU B 1 320 ? 40.455 49.234 37.560 1.00 23.51 320 LEU B N 1
ATOM 6399 C CA . LEU B 1 320 ? 41.485 49.777 38.437 1.00 22.91 320 LEU B CA 1
ATOM 6400 C C . LEU B 1 320 ? 41.517 51.302 38.380 1.00 21.65 320 LEU B C 1
ATOM 6401 O O . LEU B 1 320 ? 41.763 51.960 39.393 1.00 21.70 320 LEU B O 1
ATOM 6406 N N . SER B 1 321 ? 41.249 51.859 37.201 1.00 20.80 321 SER B N 1
ATOM 6407 C CA . SER B 1 321 ? 41.222 53.309 37.024 1.00 20.86 321 SER B CA 1
ATOM 6408 C C . SER B 1 321 ? 40.015 53.916 37.737 1.00 21.31 321 SER B C 1
ATOM 6409 O O . SER B 1 321 ? 40.121 54.960 38.376 1.00 21.60 321 SER B O 1
ATOM 6412 N N . LEU B 1 322 ? 38.868 53.259 37.610 1.00 20.15 322 LEU B N 1
ATOM 6413 C CA . LEU B 1 322 ? 37.639 53.711 38.246 1.00 21.45 322 LEU B CA 1
ATOM 6414 C C . LEU B 1 322 ? 37.835 53.679 39.771 1.00 23.35 322 LEU B C 1
ATOM 6415 O O . LEU B 1 322 ? 37.301 54.521 40.503 1.00 22.08 322 LEU B O 1
ATOM 6428 N N . ARG B 1 324 ? 40.652 54.144 41.172 1.00 26.82 324 ARG B N 1
ATOM 6429 C CA . ARG B 1 324 ? 41.839 54.946 41.453 1.00 27.43 324 ARG B CA 1
ATOM 6430 C C . ARG B 1 324 ? 42.997 54.068 41.919 1.00 27.49 324 ARG B C 1
ATOM 6431 O O . ARG B 1 324 ? 43.626 54.349 42.936 1.00 28.96 324 ARG B O 1
ATOM 6439 N N . GLY B 1 325 ? 43.260 52.993 41.183 1.00 26.52 325 GLY B N 1
ATOM 6440 C CA . GLY B 1 325 ? 44.361 52.107 41.524 1.00 27.06 325 GLY B CA 1
ATOM 6441 C C . GLY B 1 325 ? 44.212 51.235 42.759 1.00 26.49 325 GLY B C 1
ATOM 6442 O O . GLY B 1 325 ? 45.143 50.505 43.109 1.00 26.76 325 GLY B O 1
ATOM 6443 N N . SER B 1 326 ? 43.053 51.297 43.414 1.00 24.99 326 SER B N 1
ATOM 6444 C CA . SER B 1 326 ? 42.810 50.504 44.617 1.00 24.70 326 SER B CA 1
ATOM 6445 C C . SER B 1 326 ? 42.533 49.040 44.305 1.00 23.58 326 SER B C 1
ATOM 6446 O O . SER B 1 326 ? 41.410 48.672 43.954 1.00 23.38 326 SER B O 1
ATOM 6449 N N . VAL B 1 327 ? 43.560 48.209 44.436 1.00 22.16 327 VAL B N 1
ATOM 6450 C CA . VAL B 1 327 ? 43.434 46.783 44.173 1.00 22.13 327 VAL B CA 1
ATOM 6451 C C . VAL B 1 327 ? 42.395 46.088 45.053 1.00 25.04 327 VAL B C 1
ATOM 6452 O O . VAL B 1 327 ? 41.651 45.228 44.574 1.00 26.16 327 VAL B O 1
ATOM 6456 N N . GLU B 1 328 ? 42.329 46.450 46.330 1.00 25.44 328 GLU B N 1
ATOM 6457 C CA . GLU B 1 328 ? 41.372 45.792 47.209 1.00 26.52 328 GLU B CA 1
ATOM 6458 C C . GLU B 1 328 ? 39.923 46.042 46.800 1.00 25.71 328 GLU B C 1
ATOM 6459 O O . GLU B 1 328 ? 39.090 45.137 46.862 1.00 23.92 328 GLU B O 1
ATOM 6465 N N . ARG B 1 329 ? 39.617 47.259 46.372 1.00 24.89 329 ARG B N 1
ATOM 6466 C CA . ARG B 1 329 ? 38.255 47.563 45.951 1.00 24.96 329 ARG B CA 1
ATOM 6467 C C . ARG B 1 329 ? 37.915 46.831 44.653 1.00 24.61 329 ARG B C 1
ATOM 6468 O O . ARG B 1 329 ? 36.814 46.293 44.509 1.00 25.78 329 ARG B O 1
ATOM 6476 N N . ALA B 1 330 ? 38.866 46.803 43.721 1.00 22.72 330 ALA B N 1
ATOM 6477 C CA . ALA B 1 330 ? 38.672 46.130 42.438 1.00 22.54 330 ALA B CA 1
ATOM 6478 C C . ALA B 1 330 ? 38.456 44.640 42.646 1.00 23.63 330 ALA B C 1
ATOM 6479 O O . ALA B 1 330 ? 37.611 44.031 42.000 1.00 24.65 330 ALA B O 1
ATOM 6481 N N . ARG B 1 331 ? 39.238 44.060 43.548 1.00 25.81 331 ARG B N 1
ATOM 6482 C CA . ARG B 1 331 ? 39.155 42.637 43.846 1.00 27.52 331 ARG B CA 1
ATOM 6483 C C . ARG B 1 331 ? 37.792 42.283 44.436 1.00 27.68 331 ARG B C 1
ATOM 6484 O O . ARG B 1 331 ? 37.187 41.273 44.072 1.00 25.43 331 ARG B O 1
ATOM 6492 N N . LEU B 1 332 ? 37.311 43.123 45.344 1.00 27.16 332 LEU B N 1
ATOM 6493 C CA . LEU B 1 332 ? 36.024 42.887 45.974 1.00 28.84 332 LEU B CA 1
ATOM 6494 C C . LEU B 1 332 ? 34.875 43.006 44.969 1.00 29.13 332 LEU B C 1
ATOM 6495 O O . LEU B 1 332 ? 33.946 42.198 44.985 1.00 29.78 332 LEU B O 1
ATOM 6500 N N . ALA B 1 333 ? 34.947 44.010 44.096 1.00 28.32 333 ALA B N 1
ATOM 6501 C CA . ALA B 1 333 ? 33.919 44.232 43.082 1.00 27.03 333 ALA B CA 1
ATOM 6502 C C . ALA B 1 333 ? 33.816 43.032 42.142 1.00 28.27 333 ALA B C 1
ATOM 6503 O O . ALA B 1 333 ? 32.717 42.601 41.793 1.00 29.57 333 ALA B O 1
ATOM 6505 N N . LEU B 1 334 ? 34.965 42.503 41.730 1.00 27.40 334 LEU B N 1
ATOM 6506 C CA . LEU B 1 334 ? 35.014 41.350 40.838 1.00 26.83 334 LEU B CA 1
ATOM 6507 C C . LEU B 1 334 ? 34.517 40.102 41.564 1.00 28.21 334 LEU B C 1
ATOM 6508 O O . LEU B 1 334 ? 33.774 39.289 41.006 1.00 27.06 334 LEU B O 1
ATOM 6513 N N . ALA B 1 335 ? 34.937 39.956 42.814 1.00 28.50 335 ALA B N 1
ATOM 6514 C CA . ALA B 1 335 ? 34.539 38.808 43.613 1.00 30.39 335 ALA B CA 1
ATOM 6515 C C . ALA B 1 335 ? 33.028 38.766 43.793 1.00 28.88 335 ALA B C 1
ATOM 6516 O O . ALA B 1 335 ? 32.408 37.720 43.643 1.00 29.00 335 ALA B O 1
ATOM 6518 N N . LEU B 1 336 ? 32.440 39.915 44.101 1.00 29.74 336 LEU B N 1
ATOM 6519 C CA . LEU B 1 336 ? 31.001 40.009 44.325 1.00 30.10 336 LEU B CA 1
ATOM 6520 C C . LEU B 1 336 ? 30.149 39.518 43.147 1.00 31.20 336 LEU B C 1
ATOM 6521 O O . LEU B 1 336 ? 29.082 38.934 43.354 1.00 32.66 336 LEU B O 1
ATOM 6526 N N . LEU B 1 337 ? 30.615 39.739 41.920 1.00 29.26 337 LEU B N 1
ATOM 6527 C CA . LEU B 1 337 ? 29.875 39.305 40.734 1.00 28.44 337 LEU B CA 1
ATOM 6528 C C . LEU B 1 337 ? 29.653 37.799 40.713 1.00 28.86 337 LEU B C 1
ATOM 6529 O O . LEU B 1 337 ? 28.620 37.315 40.236 1.00 29.65 337 LEU B O 1
ATOM 6534 N N . PHE B 1 338 ? 30.627 37.053 41.216 1.00 26.34 338 PHE B N 1
ATOM 6535 C CA . PHE B 1 338 ? 30.528 35.603 41.215 1.00 24.45 338 PHE B CA 1
ATOM 6536 C C . PHE B 1 338 ? 29.597 35.046 42.277 1.00 24.13 338 PHE B C 1
ATOM 6537 O O . PHE B 1 338 ? 29.296 33.859 42.274 1.00 23.90 338 PHE B O 1
ATOM 6545 N N . LEU B 1 339 ? 29.132 35.910 43.173 1.00 24.07 339 LEU B N 1
ATOM 6546 C CA . LEU B 1 339 ? 28.242 35.493 44.249 1.00 24.07 339 LEU B CA 1
ATOM 6547 C C . LEU B 1 339 ? 26.807 35.953 44.024 1.00 24.80 339 LEU B C 1
ATOM 6548 O O . LEU B 1 339 ? 25.955 35.808 44.906 1.00 24.13 339 LEU B O 1
ATOM 6553 N N . LEU B 1 340 ? 26.539 36.506 42.846 1.00 24.24 340 LEU B N 1
ATOM 6554 C CA . LEU B 1 340 ? 25.203 36.987 42.527 1.00 23.00 340 LEU B CA 1
ATOM 6555 C C . LEU B 1 340 ? 24.582 36.192 41.397 1.00 23.51 340 LEU B C 1
ATOM 6556 O O . LEU B 1 340 ? 25.282 35.569 40.604 1.00 22.35 340 LEU B O 1
ATOM 6561 N N . PRO B 1 341 ? 23.242 36.176 41.323 1.00 25.03 341 PRO B N 1
ATOM 6562 C CA . PRO B 1 341 ? 22.593 35.430 40.242 1.00 24.01 341 PRO B CA 1
ATOM 6563 C C . PRO B 1 341 ? 22.868 36.128 38.915 1.00 24.81 341 PRO B C 1
ATOM 6564 O O . PRO B 1 341 ? 22.756 37.350 38.818 1.00 22.97 341 PRO B O 1
ATOM 6568 N N . GLY B 1 342 ? 23.232 35.351 37.903 1.00 25.22 342 GLY B N 1
ATOM 6569 C CA . GLY B 1 342 ? 23.513 35.923 36.597 1.00 25.98 342 GLY B CA 1
ATOM 6570 C C . GLY B 1 342 ? 24.775 35.349 35.983 1.00 26.54 342 GLY B C 1
ATOM 6571 O O . GLY B 1 342 ? 25.329 34.366 36.481 1.00 28.00 342 GLY B O 1
ATOM 6572 N N . ASN B 1 343 ? 25.223 35.944 34.885 1.00 25.24 343 ASN B N 1
ATOM 6573 C CA . ASN B 1 343 ? 26.435 35.486 34.220 1.00 23.96 343 ASN B CA 1
ATOM 6574 C C . ASN B 1 343 ? 27.562 36.449 34.557 1.00 23.00 343 ASN B C 1
ATOM 6575 O O . ASN B 1 343 ? 27.601 37.567 34.039 1.00 23.79 343 ASN B O 1
ATOM 6580 N N . PRO B 1 344 ? 28.471 36.053 35.460 1.00 21.41 344 PRO B N 1
ATOM 6581 C CA . PRO B 1 344 ? 29.559 36.982 35.773 1.00 19.88 344 PRO B CA 1
ATOM 6582 C C . PRO B 1 344 ? 30.393 37.135 34.505 1.00 19.42 344 PRO B C 1
ATOM 6583 O O . PRO B 1 344 ? 30.804 36.141 33.903 1.00 16.87 344 PRO B O 1
ATOM 6587 N N . THR B 1 345 ? 30.593 38.387 34.091 1.00 19.71 345 THR B N 1
ATOM 6588 C CA . THR B 1 345 ? 31.321 38.727 32.870 1.00 20.05 345 THR B CA 1
ATOM 6589 C C . THR B 1 345 ? 32.524 39.618 33.151 1.00 19.42 345 THR B C 1
ATOM 6590 O O . THR B 1 345 ? 32.387 40.672 33.765 1.00 18.91 345 THR B O 1
ATOM 6594 N N . VAL B 1 346 ? 33.693 39.195 32.676 1.00 18.40 346 VAL B N 1
ATOM 6595 C CA . VAL B 1 346 ? 34.935 39.934 32.881 1.00 16.77 346 VAL B CA 1
ATOM 6596 C C . VAL B 1 346 ? 35.552 40.427 31.563 1.00 16.08 346 VAL B C 1
ATOM 6597 O O . VAL B 1 346 ? 35.755 39.653 30.624 1.00 14.30 346 VAL B O 1
ATOM 6601 N N . TYR B 1 347 ? 35.835 41.724 31.499 1.00 15.00 347 TYR B N 1
ATOM 6602 C CA . TYR B 1 347 ? 36.452 42.333 30.320 1.00 14.94 347 TYR B CA 1
ATOM 6603 C C . TYR B 1 347 ? 37.928 41.939 30.367 1.00 14.08 347 TYR B C 1
ATOM 6604 O O . TYR B 1 347 ? 38.556 42.063 31.412 1.00 16.14 347 TYR B O 1
ATOM 6613 N N . TYR B 1 348 ? 38.481 41.455 29.255 1.00 14.58 348 TYR B N 1
ATOM 6614 C CA . TYR B 1 348 ? 39.880 41.015 29.240 1.00 14.43 348 TYR B CA 1
ATOM 6615 C C . TYR B 1 348 ? 40.833 42.014 29.891 1.00 16.39 348 TYR B C 1
ATOM 6616 O O . TYR B 1 348 ? 40.699 43.225 29.715 1.00 17.05 348 TYR B O 1
ATOM 6625 N N . GLY B 1 349 ? 41.792 41.494 30.654 1.00 18.93 349 GLY B N 1
ATOM 6626 C CA . GLY B 1 349 ? 42.771 42.341 31.310 1.00 17.53 349 GLY B CA 1
ATOM 6627 C C . GLY B 1 349 ? 42.425 42.747 32.727 1.00 20.76 349 GLY B C 1
ATOM 6628 O O . GLY B 1 349 ? 43.318 42.968 33.545 1.00 21.72 349 GLY B O 1
ATOM 6629 N N . GLU B 1 350 ? 41.136 42.854 33.032 1.00 19.93 350 GLU B N 1
ATOM 6630 C CA . GLU B 1 350 ? 40.731 43.245 34.373 1.00 21.57 350 GLU B CA 1
ATOM 6631 C C . GLU B 1 350 ? 41.195 42.222 35.415 1.00 22.21 350 GLU B C 1
ATOM 6632 O O . GLU B 1 350 ? 41.457 42.582 36.558 1.00 22.29 350 GLU B O 1
ATOM 6638 N N . GLU B 1 351 ? 41.304 40.951 35.029 1.00 22.37 351 GLU B N 1
ATOM 6639 C CA . GLU B 1 351 ? 41.726 39.923 35.982 1.00 22.85 351 GLU B CA 1
ATOM 6640 C C . GLU B 1 351 ? 43.195 40.046 36.375 1.00 23.16 351 GLU B C 1
ATOM 6641 O O . GLU B 1 351 ? 43.592 39.558 37.430 1.00 21.54 351 GLU B O 1
ATOM 6647 N N . VAL B 1 352 ? 44.003 40.685 35.529 1.00 23.86 352 VAL B N 1
ATOM 6648 C CA . VAL B 1 352 ? 45.418 40.863 35.845 1.00 21.86 352 VAL B CA 1
ATOM 6649 C C . VAL B 1 352 ? 45.766 42.326 36.115 1.00 23.04 352 VAL B C 1
ATOM 6650 O O . VAL B 1 352 ? 46.922 42.738 36.021 1.00 23.12 352 VAL B O 1
ATOM 6654 N N . GLY B 1 353 ? 44.740 43.106 36.443 1.00 23.64 353 GLY B N 1
ATOM 6655 C CA . GLY B 1 353 ? 44.922 44.505 36.780 1.00 25.38 353 GLY B CA 1
ATOM 6656 C C . GLY B 1 353 ? 45.341 45.517 35.731 1.00 27.67 353 GLY B C 1
ATOM 6657 O O . GLY B 1 353 ? 45.999 46.502 36.068 1.00 27.56 353 GLY B O 1
ATOM 6666 N N . ALA B 1 355 ? 45.258 48.718 33.465 1.00 30.08 355 ALA B N 1
ATOM 6667 C CA . ALA B 1 355 ? 44.641 50.003 33.765 1.00 29.89 355 ALA B CA 1
ATOM 6668 C C . ALA B 1 355 ? 44.448 50.833 32.507 1.00 29.36 355 ALA B C 1
ATOM 6669 O O . ALA B 1 355 ? 44.965 50.489 31.442 1.00 28.45 355 ALA B O 1
ATOM 6671 N N . GLY B 1 356 ? 43.693 51.921 32.641 1.00 29.12 356 GLY B N 1
ATOM 6672 C CA . GLY B 1 356 ? 43.444 52.805 31.520 1.00 26.97 356 GLY B CA 1
ATOM 6673 C C . GLY B 1 356 ? 42.099 53.499 31.609 1.00 27.58 356 GLY B C 1
ATOM 6674 O O . GLY B 1 356 ? 41.123 52.911 32.072 1.00 27.32 356 GLY B O 1
ATOM 6675 N N . GLY B 1 357 ? 42.051 54.753 31.162 1.00 26.30 357 GLY B N 1
ATOM 6676 C CA . GLY B 1 357 ? 40.814 55.509 31.180 1.00 26.16 357 GLY B CA 1
ATOM 6677 C C . GLY B 1 357 ? 39.871 55.072 30.070 1.00 27.96 357 GLY B C 1
ATOM 6678 O O . GLY B 1 357 ? 39.830 53.900 29.703 1.00 29.11 357 GLY B O 1
ATOM 6679 N N . LYS B 1 358 ? 39.121 56.014 29.517 1.00 28.70 358 LYS B N 1
ATOM 6680 C CA . LYS B 1 358 ? 38.166 55.693 28.467 1.00 30.19 358 LYS B CA 1
ATOM 6681 C C . LYS B 1 358 ? 38.769 55.398 27.096 1.00 29.64 358 LYS B C 1
ATOM 6682 O O . LYS B 1 358 ? 39.944 55.666 26.836 1.00 28.69 358 LYS B O 1
ATOM 6688 N N . ASP B 1 359 ? 37.928 54.838 26.232 1.00 29.38 359 ASP B N 1
ATOM 6689 C CA . ASP B 1 359 ? 38.275 54.504 24.851 1.00 29.03 359 ASP B CA 1
ATOM 6690 C C . ASP B 1 359 ? 39.135 55.639 24.288 1.00 26.77 359 ASP B C 1
ATOM 6691 O O . ASP B 1 359 ? 38.718 56.792 24.301 1.00 28.19 359 ASP B O 1
ATOM 6696 N N . PRO B 1 360 ? 40.303 55.323 23.711 1.00 25.29 360 PRO B N 1
ATOM 6697 C CA . PRO B 1 360 ? 40.927 54.011 23.507 1.00 23.50 360 PRO B CA 1
ATOM 6698 C C . PRO B 1 360 ? 41.850 53.433 24.582 1.00 23.52 360 PRO B C 1
ATOM 6699 O O . PRO B 1 360 ? 42.343 52.316 24.413 1.00 22.50 360 PRO B O 1
ATOM 6703 N N . GLU B 1 361 ? 42.095 54.168 25.668 1.00 23.48 361 GLU B N 1
ATOM 6704 C CA . GLU B 1 361 ? 42.989 53.687 26.726 1.00 23.34 361 GLU B CA 1
ATOM 6705 C C . GLU B 1 361 ? 42.581 52.367 27.369 1.00 21.73 361 GLU B C 1
ATOM 6706 O O . GLU B 1 361 ? 43.400 51.698 28.003 1.00 22.84 361 GLU B O 1
ATOM 6712 N N . ASN B 1 362 ? 41.317 51.999 27.224 1.00 18.38 362 ASN B N 1
ATOM 6713 C CA . ASN B 1 362 ? 40.823 50.759 27.802 1.00 19.20 362 ASN B CA 1
ATOM 6714 C C . ASN B 1 362 ? 40.996 49.573 26.840 1.00 17.79 362 ASN B C 1
ATOM 6715 O O . ASN B 1 362 ? 40.498 48.476 27.102 1.00 18.61 362 ASN B O 1
ATOM 6720 N N . ARG B 1 363 ? 41.715 49.792 25.742 1.00 15.97 363 ARG B N 1
ATOM 6721 C CA . ARG B 1 363 ? 41.916 48.749 24.732 1.00 15.35 363 ARG B CA 1
ATOM 6722 C C . ARG B 1 363 ? 43.378 48.438 24.440 1.00 16.16 363 ARG B C 1
ATOM 6723 O O . ARG B 1 363 ? 43.762 48.250 23.287 1.00 17.92 363 ARG B O 1
ATOM 6731 N N . GLY B 1 364 ? 44.195 48.374 25.485 1.00 16.30 364 GLY B N 1
ATOM 6732 C CA . GLY B 1 364 ? 45.596 48.070 25.289 1.00 13.90 364 GLY B CA 1
ATOM 6733 C C . GLY B 1 364 ? 45.811 46.603 24.968 1.00 15.95 364 GLY B C 1
ATOM 6734 O O . GLY B 1 364 ? 44.914 45.780 25.170 1.00 13.98 364 GLY B O 1
ATOM 6735 N N . GLY B 1 365 ? 46.992 46.273 24.454 1.00 15.36 365 GLY B N 1
ATOM 6736 C CA . GLY B 1 365 ? 47.287 44.887 24.144 1.00 18.65 365 GLY B CA 1
ATOM 6737 C C . GLY B 1 365 ? 47.335 44.086 25.432 1.00 18.62 365 GLY B C 1
ATOM 6738 O O . GLY B 1 365 ? 47.894 44.549 26.425 1.00 20.07 365 GLY B O 1
ATOM 6747 N N . VAL B 1 367 ? 48.375 41.808 28.422 1.00 22.20 367 VAL B N 1
ATOM 6748 C CA . VAL B 1 367 ? 49.698 41.647 29.021 1.00 24.74 367 VAL B CA 1
ATOM 6749 C C . VAL B 1 367 ? 49.991 40.163 29.258 1.00 25.51 367 VAL B C 1
ATOM 6750 O O . VAL B 1 367 ? 49.322 39.525 30.068 1.00 26.79 367 VAL B O 1
ATOM 6754 N N . TRP B 1 368 ? 50.978 39.614 28.550 1.00 26.95 368 TRP B N 1
ATOM 6755 C CA . TRP B 1 368 ? 51.331 38.201 28.703 1.00 27.21 368 TRP B CA 1
ATOM 6756 C C . TRP B 1 368 ? 52.615 37.955 29.501 1.00 28.43 368 TRP B C 1
ATOM 6757 O O . TRP B 1 368 ? 53.085 36.820 29.612 1.00 29.30 368 TRP B O 1
ATOM 6768 N N . GLU B 1 369 ? 53.175 39.029 30.042 1.00 28.80 369 GLU B N 1
ATOM 6769 C CA . GLU B 1 369 ? 54.370 38.946 30.868 1.00 31.41 369 GLU B CA 1
ATOM 6770 C C . GLU B 1 369 ? 53.810 38.695 32.268 1.00 30.28 369 GLU B C 1
ATOM 6771 O O . GLU B 1 369 ? 53.416 39.623 32.977 1.00 28.29 369 GLU B O 1
ATOM 6777 N N . GLU B 1 370 ? 53.758 37.424 32.642 1.00 30.41 370 GLU B N 1
ATOM 6778 C CA . GLU B 1 370 ? 53.206 37.014 33.925 1.00 32.98 370 GLU B CA 1
ATOM 6779 C C . GLU B 1 370 ? 53.770 37.705 35.164 1.00 32.07 370 GLU B C 1
ATOM 6780 O O . GLU B 1 370 ? 53.102 37.756 36.196 1.00 30.37 370 GLU B O 1
ATOM 6786 N N . ALA B 1 371 ? 54.979 38.250 35.069 1.00 31.56 371 ALA B N 1
ATOM 6787 C CA . ALA B 1 371 ? 55.573 38.937 36.214 1.00 32.46 371 ALA B CA 1
ATOM 6788 C C . ALA B 1 371 ? 54.936 40.311 36.387 1.00 32.88 371 ALA B C 1
ATOM 6789 O O . ALA B 1 371 ? 55.157 40.986 37.391 1.00 32.42 371 ALA B O 1
ATOM 6791 N N . ARG B 1 372 ? 54.143 40.723 35.403 1.00 32.02 372 ARG B N 1
ATOM 6792 C CA . ARG B 1 372 ? 53.480 42.020 35.467 1.00 31.05 372 ARG B CA 1
ATOM 6793 C C . ARG B 1 372 ? 52.021 41.923 35.899 1.00 29.91 372 ARG B C 1
ATOM 6794 O O . ARG B 1 372 ? 51.391 42.938 36.175 1.00 30.41 372 ARG B O 1
ATOM 6802 N N . TRP B 1 373 ? 51.485 40.708 35.957 1.00 28.10 373 TRP B N 1
ATOM 6803 C CA . TRP B 1 373 ? 50.095 40.519 36.363 1.00 28.34 373 TRP B CA 1
ATOM 6804 C C . TRP B 1 373 ? 49.852 40.923 37.808 1.00 28.53 373 TRP B C 1
ATOM 6805 O O . TRP B 1 373 ? 50.746 40.853 38.647 1.00 30.01 373 TRP B O 1
ATOM 6816 N N . GLN B 1 374 ? 48.631 41.347 38.094 1.00 28.75 374 GLN B N 1
ATOM 6817 C CA . GLN B 1 374 ? 48.277 41.719 39.448 1.00 29.54 374 GLN B CA 1
ATOM 6818 C C . GLN B 1 374 ? 47.784 40.407 40.051 1.00 30.21 374 GLN B C 1
ATOM 6819 O O . GLN B 1 374 ? 46.642 39.993 39.829 1.00 27.59 374 GLN B O 1
ATOM 6825 N N . LYS B 1 375 ? 48.674 39.755 40.794 1.00 30.16 375 LYS B N 1
ATOM 6826 C CA . LYS B 1 375 ? 48.403 38.470 41.424 1.00 31.99 375 LYS B CA 1
ATOM 6827 C C . LYS B 1 375 ? 47.080 38.358 42.177 1.00 31.71 375 LYS B C 1
ATOM 6828 O O . LYS B 1 375 ? 46.299 37.446 41.925 1.00 32.03 375 LYS B O 1
ATOM 6830 N N . ASP B 1 376 ? 46.833 39.279 43.100 1.00 33.04 376 ASP B N 1
ATOM 6831 C CA . ASP B 1 376 ? 45.617 39.253 43.910 1.00 34.37 376 ASP B CA 1
ATOM 6832 C C . ASP B 1 376 ? 44.326 39.255 43.105 1.00 32.18 376 ASP B C 1
ATOM 6833 O O . ASP B 1 376 ? 43.412 38.486 43.388 1.00 32.41 376 ASP B O 1
ATOM 6838 N N . LEU B 1 377 ? 44.245 40.129 42.111 1.00 29.96 377 LEU B N 1
ATOM 6839 C CA . LEU B 1 377 ? 43.056 40.203 41.284 1.00 28.98 377 LEU B CA 1
ATOM 6840 C C . LEU B 1 377 ? 42.805 38.890 40.564 1.00 28.50 377 LEU B C 1
ATOM 6841 O O . LEU B 1 377 ? 41.690 38.372 40.587 1.00 29.03 377 LEU B O 1
ATOM 6846 N N . ARG B 1 378 ? 43.845 38.337 39.949 1.00 25.87 378 ARG B N 1
ATOM 6847 C CA . ARG B 1 378 ? 43.689 37.090 39.210 1.00 26.11 378 ARG B CA 1
ATOM 6848 C C . ARG B 1 378 ? 43.387 35.866 40.081 1.00 26.13 378 ARG B C 1
ATOM 6849 O O . ARG B 1 378 ? 42.568 35.021 39.710 1.00 25.06 378 ARG B O 1
ATOM 6857 N N . GLU B 1 379 ? 44.043 35.763 41.232 1.00 25.99 379 GLU B N 1
ATOM 6858 C CA . GLU B 1 379 ? 43.805 34.628 42.113 1.00 26.57 379 GLU B CA 1
ATOM 6859 C C . GLU B 1 379 ? 42.351 34.662 42.575 1.00 24.98 379 GLU B C 1
ATOM 6860 O O . GLU B 1 379 ? 41.691 33.634 42.631 1.00 26.12 379 GLU B O 1
ATOM 6866 N N . THR B 1 380 ? 41.848 35.852 42.877 1.00 23.22 380 THR B N 1
ATOM 6867 C CA . THR B 1 380 ? 40.468 36.002 43.323 1.00 25.56 380 THR B CA 1
ATOM 6868 C C . THR B 1 380 ? 39.448 35.560 42.263 1.00 25.55 380 THR B C 1
ATOM 6869 O O . THR B 1 380 ? 38.494 34.832 42.567 1.00 24.41 380 THR B O 1
ATOM 6873 N N . VAL B 1 381 ? 39.648 36.004 41.025 1.00 23.82 381 VAL B N 1
ATOM 6874 C CA . VAL B 1 381 ? 38.749 35.640 39.936 1.00 23.65 381 VAL B CA 1
ATOM 6875 C C . VAL B 1 381 ? 38.752 34.130 39.727 1.00 23.35 381 VAL B C 1
ATOM 6876 O O . VAL B 1 381 ? 37.703 33.513 39.564 1.00 22.58 381 VAL B O 1
ATOM 6880 N N . LYS B 1 382 ? 39.939 33.535 39.733 1.00 24.17 382 LYS B N 1
ATOM 6881 C CA . LYS B 1 382 ? 40.048 32.095 39.547 1.00 25.65 382 LYS B CA 1
ATOM 6882 C C . LYS B 1 382 ? 39.359 31.374 40.711 1.00 24.58 382 LYS B C 1
ATOM 6883 O O . LYS B 1 382 ? 38.569 30.452 40.514 1.00 23.27 382 LYS B O 1
ATOM 6889 N N . ARG B 1 383 ? 39.656 31.825 41.923 1.00 25.41 383 ARG B N 1
ATOM 6890 C CA . ARG B 1 383 ? 39.095 31.250 43.140 1.00 26.91 383 ARG B CA 1
ATOM 6891 C C . ARG B 1 383 ? 37.563 31.256 43.125 1.00 26.28 383 ARG B C 1
ATOM 6892 O O . ARG B 1 383 ? 36.929 30.212 43.279 1.00 26.57 383 ARG B O 1
ATOM 6900 N N . LEU B 1 384 ? 36.973 32.428 42.916 1.00 24.77 384 LEU B N 1
ATOM 6901 C CA . LEU B 1 384 ? 35.521 32.548 42.909 1.00 22.93 384 LEU B CA 1
ATOM 6902 C C . LEU B 1 384 ? 34.811 31.883 41.749 1.00 22.74 384 LEU B C 1
ATOM 6903 O O . LEU B 1 384 ? 33.670 31.440 41.896 1.00 21.51 384 LEU B O 1
ATOM 6908 N N . ALA B 1 385 ? 35.467 31.807 40.597 1.00 20.64 385 ALA B N 1
ATOM 6909 C CA . ALA B 1 385 ? 34.850 31.152 39.457 1.00 22.33 385 ALA B CA 1
ATOM 6910 C C . ALA B 1 385 ? 34.765 29.664 39.786 1.00 22.84 385 ALA B C 1
ATOM 6911 O O . ALA B 1 385 ? 33.789 28.992 39.456 1.00 21.72 385 ALA B O 1
ATOM 6913 N N . ARG B 1 386 ? 35.808 29.157 40.430 1.00 25.70 386 ARG B N 1
ATOM 6914 C CA . ARG B 1 386 ? 35.865 27.756 40.816 1.00 30.06 386 ARG B CA 1
ATOM 6915 C C . ARG B 1 386 ? 34.776 27.491 41.856 1.00 29.76 386 ARG B C 1
ATOM 6916 O O . ARG B 1 386 ? 34.073 26.486 41.788 1.00 30.21 386 ARG B O 1
ATOM 6924 N N . LEU B 1 387 ? 34.627 28.408 42.806 1.00 30.74 387 LEU B N 1
ATOM 6925 C CA . LEU B 1 387 ? 33.609 28.266 43.842 1.00 32.84 387 LEU B CA 1
ATOM 6926 C C . LEU B 1 387 ? 32.199 28.261 43.258 1.00 33.61 387 LEU B C 1
ATOM 6927 O O . LEU B 1 387 ? 31.332 27.515 43.716 1.00 32.97 387 LEU B O 1
ATOM 6932 N N . ARG B 1 388 ? 31.972 29.091 42.245 1.00 33.20 388 ARG B N 1
ATOM 6933 C CA . ARG B 1 388 ? 30.662 29.163 41.611 1.00 33.64 388 ARG B CA 1
ATOM 6934 C C . ARG B 1 388 ? 30.437 27.877 40.819 1.00 35.16 388 ARG B C 1
ATOM 6935 O O . ARG B 1 388 ? 29.320 27.366 40.732 1.00 35.20 388 ARG B O 1
ATOM 6943 N N . LYS B 1 389 ? 31.515 27.349 40.260 1.00 37.00 389 LYS B N 1
ATOM 6944 C CA . LYS B 1 389 ? 31.446 26.132 39.467 1.00 40.46 389 LYS B CA 1
ATOM 6945 C C . LYS B 1 389 ? 31.138 24.913 40.347 1.00 41.58 389 LYS B C 1
ATOM 6946 O O . LYS B 1 389 ? 30.371 24.034 39.954 1.00 41.17 389 LYS B O 1
ATOM 6952 N N . GLU B 1 390 ? 31.721 24.874 41.542 1.00 42.17 390 GLU B N 1
ATOM 6953 C CA . GLU B 1 390 ? 31.516 23.751 42.455 1.00 43.52 390 GLU B CA 1
ATOM 6954 C C . GLU B 1 390 ? 30.333 23.934 43.412 1.00 43.26 390 GLU B C 1
ATOM 6955 O O . GLU B 1 390 ? 30.092 23.084 44.271 1.00 44.59 390 GLU B O 1
ATOM 6961 N N . HIS B 1 391 ? 29.603 25.037 43.273 1.00 41.25 391 HIS B N 1
ATOM 6962 C CA . HIS B 1 391 ? 28.460 25.307 44.144 1.00 37.88 391 HIS B CA 1
ATOM 6963 C C . HIS B 1 391 ? 27.331 25.926 43.335 1.00 36.99 391 HIS B C 1
ATOM 6964 O O . HIS B 1 391 ? 27.020 27.106 43.482 1.00 36.08 391 HIS B O 1
ATOM 6971 N N . PRO B 1 392 ? 26.686 25.115 42.480 1.00 37.82 392 PRO B N 1
ATOM 6972 C CA . PRO B 1 392 ? 25.575 25.495 41.596 1.00 37.26 392 PRO B CA 1
ATOM 6973 C C . PRO B 1 392 ? 24.491 26.390 42.177 1.00 36.02 392 PRO B C 1
ATOM 6974 O O . PRO B 1 392 ? 23.800 27.080 41.429 1.00 37.27 392 PRO B O 1
ATOM 6978 N N . ALA B 1 393 ? 24.336 26.386 43.496 1.00 34.32 393 ALA B N 1
ATOM 6979 C CA . ALA B 1 393 ? 23.325 27.223 44.134 1.00 33.43 393 ALA B CA 1
ATOM 6980 C C . ALA B 1 393 ? 23.615 28.715 43.925 1.00 34.24 393 ALA B C 1
ATOM 6981 O O . ALA B 1 393 ? 22.710 29.547 43.998 1.00 34.83 393 ALA B O 1
ATOM 6983 N N . LEU B 1 394 ? 24.878 29.051 43.673 1.00 33.82 394 LEU B N 1
ATOM 6984 C CA . LEU B 1 394 ? 25.264 30.443 43.447 1.00 33.83 394 LEU B CA 1
ATOM 6985 C C . LEU B 1 394 ? 24.784 30.912 42.079 1.00 34.52 394 LEU B C 1
ATOM 6986 O O . LEU B 1 394 ? 24.865 32.094 41.754 1.00 35.34 394 LEU B O 1
ATOM 6991 N N . ARG B 1 395 ? 24.277 29.977 41.283 1.00 35.70 395 ARG B N 1
ATOM 6992 C CA . ARG B 1 395 ? 23.784 30.293 39.948 1.00 36.29 395 ARG B CA 1
ATOM 6993 C C . ARG B 1 395 ? 22.263 30.214 39.834 1.00 36.34 395 ARG B C 1
ATOM 6994 O O . ARG B 1 395 ? 21.680 30.772 38.906 1.00 37.76 395 ARG B O 1
ATOM 7002 N N . THR B 1 396 ? 21.618 29.539 40.779 1.00 34.95 396 THR B N 1
ATOM 7003 C CA . THR B 1 396 ? 20.172 29.363 40.704 1.00 33.63 396 THR B CA 1
ATOM 7004 C C . THR B 1 396 ? 19.333 29.832 41.895 1.00 32.79 396 THR B C 1
ATOM 7005 O O . THR B 1 396 ? 18.144 30.121 41.741 1.00 33.33 396 THR B O 1
ATOM 7009 N N . ALA B 1 397 ? 19.941 29.910 43.074 1.00 31.00 397 ALA B N 1
ATOM 7010 C CA . ALA B 1 397 ? 19.215 30.316 44.271 1.00 29.02 397 ALA B CA 1
ATOM 7011 C C . ALA B 1 397 ? 18.826 31.784 44.265 1.00 29.90 397 ALA B C 1
ATOM 7012 O O . ALA B 1 397 ? 19.396 32.590 43.533 1.00 31.09 397 ALA B O 1
ATOM 7014 N N . PRO B 1 398 ? 17.838 32.151 45.094 1.00 29.42 398 PRO B N 1
ATOM 7015 C CA . PRO B 1 398 ? 17.389 33.543 45.171 1.00 29.08 398 PRO B CA 1
ATOM 7016 C C . PRO B 1 398 ? 18.423 34.378 45.922 1.00 27.23 398 PRO B C 1
ATOM 7017 O O . PRO B 1 398 ? 19.427 33.860 46.404 1.00 28.68 398 PRO B O 1
ATOM 7021 N N . TYR B 1 399 ? 18.165 35.674 46.008 1.00 26.66 399 TYR B N 1
ATOM 7022 C CA . TYR B 1 399 ? 19.028 36.602 46.725 1.00 26.17 399 TYR B CA 1
ATOM 7023 C C . TYR B 1 399 ? 18.211 37.041 47.938 1.00 27.52 399 TYR B C 1
ATOM 7024 O O . TYR B 1 399 ? 17.087 37.523 47.787 1.00 28.73 399 TYR B O 1
ATOM 7033 N N . LEU B 1 400 ? 18.764 36.876 49.133 1.00 27.27 400 LEU B N 1
ATOM 7034 C CA . LEU B 1 400 ? 18.054 37.262 50.350 1.00 28.61 400 LEU B CA 1
ATOM 7035 C C . LEU B 1 400 ? 18.979 38.085 51.238 1.00 27.66 400 LEU B C 1
ATOM 7036 O O . LEU B 1 400 ? 20.029 37.606 51.663 1.00 28.45 400 LEU B O 1
ATOM 7041 N N . ARG B 1 401 ? 18.588 39.323 51.512 1.00 26.16 401 ARG B N 1
ATOM 7042 C CA . ARG B 1 401 ? 19.385 40.202 52.354 1.00 26.52 401 ARG B CA 1
ATOM 7043 C C . ARG B 1 401 ? 19.294 39.706 53.791 1.00 27.60 401 ARG B C 1
ATOM 7044 O O . ARG B 1 401 ? 18.207 39.403 54.277 1.00 28.01 401 ARG B O 1
ATOM 7052 N N . ILE B 1 402 ? 20.431 39.629 54.471 1.00 26.24 402 ILE B N 1
ATOM 7053 C CA . ILE B 1 402 ? 20.455 39.161 55.849 1.00 25.75 402 ILE B CA 1
ATOM 7054 C C . ILE B 1 402 ? 20.932 40.242 56.819 1.00 26.19 402 ILE B C 1
ATOM 7055 O O . ILE B 1 402 ? 20.484 40.304 57.962 1.00 27.73 402 ILE B O 1
ATOM 7060 N N . TYR B 1 403 ? 21.834 41.102 56.361 1.00 24.93 403 TYR B N 1
ATOM 7061 C CA . TYR B 1 403 ? 22.344 42.172 57.201 1.00 24.48 403 TYR B CA 1
ATOM 7062 C C . TYR B 1 403 ? 22.803 43.308 56.312 1.00 26.63 403 TYR B C 1
ATOM 7063 O O . TYR B 1 403 ? 23.374 43.069 55.249 1.00 27.41 403 TYR B O 1
ATOM 7072 N N . ALA B 1 404 ? 22.560 44.539 56.749 1.00 26.69 404 ALA B N 1
ATOM 7073 C CA . ALA B 1 404 ? 22.971 45.709 55.992 1.00 29.55 404 ALA B CA 1
ATOM 7074 C C . ALA B 1 404 ? 23.162 46.913 56.904 1.00 31.13 404 ALA B C 1
ATOM 7075 O O . ALA B 1 404 ? 22.219 47.373 57.544 1.00 33.36 404 ALA B O 1
ATOM 7077 N N . GLN B 1 405 ? 24.388 47.421 56.960 1.00 31.90 405 GLN B N 1
ATOM 7078 C CA . GLN B 1 405 ? 24.709 48.578 57.790 1.00 33.06 405 GLN B CA 1
ATOM 7079 C C . GLN B 1 405 ? 26.015 49.157 57.258 1.00 32.55 405 GLN B C 1
ATOM 7080 O O . GLN B 1 405 ? 26.967 48.422 57.004 1.00 31.59 405 GLN B O 1
ATOM 7086 N N . ASP B 1 406 ? 26.057 50.471 57.072 1.00 32.80 406 ASP B N 1
ATOM 7087 C CA . ASP B 1 406 ? 27.262 51.108 56.550 1.00 33.97 406 ASP B CA 1
ATOM 7088 C C . ASP B 1 406 ? 27.686 50.421 55.246 1.00 32.51 406 ASP B C 1
ATOM 7089 O O . ASP B 1 406 ? 26.888 50.287 54.317 1.00 32.31 406 ASP B O 1
ATOM 7094 N N . GLY B 1 407 ? 28.943 49.991 55.187 1.00 28.60 407 GLY B N 1
ATOM 7095 C CA . GLY B 1 407 ? 29.455 49.312 54.016 1.00 26.15 407 GLY B CA 1
ATOM 7096 C C . GLY B 1 407 ? 29.666 47.860 54.376 1.00 25.99 407 GLY B C 1
ATOM 7097 O O . GLY B 1 407 ? 30.614 47.222 53.920 1.00 25.90 407 GLY B O 1
ATOM 7098 N N . HIS B 1 408 ? 28.777 47.347 55.219 1.00 25.46 408 HIS B N 1
ATOM 7099 C CA . HIS B 1 408 ? 28.828 45.960 55.672 1.00 26.40 408 HIS B CA 1
ATOM 7100 C C . HIS B 1 408 ? 27.559 45.288 55.172 1.00 25.60 408 HIS B C 1
ATOM 7101 O O . HIS B 1 408 ? 26.456 45.718 55.500 1.00 25.58 408 HIS B O 1
ATOM 7108 N N . LEU B 1 409 ? 27.717 44.234 54.379 1.00 25.03 409 LEU B N 1
ATOM 7109 C CA . LEU B 1 409 ? 26.573 43.535 53.809 1.00 24.89 409 LEU B CA 1
ATOM 7110 C C . LEU B 1 409 ? 26.673 42.019 53.876 1.00 24.69 409 LEU B C 1
ATOM 7111 O O . LEU B 1 409 ? 27.729 41.439 53.629 1.00 22.72 409 LEU B O 1
ATOM 7116 N N . ALA B 1 410 ? 25.557 41.386 54.215 1.00 23.89 410 ALA B N 1
ATOM 7117 C CA . ALA B 1 410 ? 25.482 39.935 54.261 1.00 22.80 410 ALA B CA 1
ATOM 7118 C C . ALA B 1 410 ? 24.198 39.545 53.553 1.00 22.80 410 ALA B C 1
ATOM 7119 O O . ALA B 1 410 ? 23.147 40.149 53.779 1.00 23.65 410 ALA B O 1
ATOM 7121 N N . PHE B 1 411 ? 24.290 38.562 52.668 1.00 21.27 411 PHE B N 1
ATOM 7122 C CA . PHE B 1 411 ? 23.117 38.086 51.959 1.00 21.15 411 PHE B CA 1
ATOM 7123 C C . PHE B 1 411 ? 23.219 36.579 51.781 1.00 22.41 411 PHE B C 1
ATOM 7124 O O . PHE B 1 411 ? 24.306 36.006 51.856 1.00 19.63 411 PHE B O 1
ATOM 7132 N N . ALA B 1 412 ? 22.084 35.927 51.560 1.00 22.36 412 ALA B N 1
ATOM 7133 C CA . ALA B 1 412 ? 22.109 34.491 51.388 1.00 23.76 412 ALA B CA 1
ATOM 7134 C C . ALA B 1 412 ? 21.753 34.080 49.977 1.00 25.23 412 ALA B C 1
ATOM 7135 O O . ALA B 1 412 ? 20.999 34.764 49.281 1.00 26.14 412 ALA B O 1
ATOM 7137 N N . ARG B 1 413 ? 22.323 32.958 49.561 1.00 25.21 413 ARG B N 1
ATOM 7138 C CA . ARG B 1 413 ? 22.067 32.376 48.254 1.00 24.11 413 ARG B CA 1
ATOM 7139 C C . ARG B 1 413 ? 21.761 30.919 48.578 1.00 24.23 413 ARG B C 1
ATOM 7140 O O . ARG B 1 413 ? 22.629 30.049 48.486 1.00 23.23 413 ARG B O 1
ATOM 7148 N N . GLY B 1 414 ? 20.520 30.653 48.971 1.00 25.29 414 GLY B N 1
ATOM 7149 C CA . GLY B 1 414 ? 20.168 29.295 49.330 1.00 26.29 414 GLY B CA 1
ATOM 7150 C C . GLY B 1 414 ? 20.874 28.976 50.638 1.00 28.00 414 GLY B C 1
ATOM 7151 O O . GLY B 1 414 ? 20.702 29.694 51.620 1.00 28.02 414 GLY B O 1
ATOM 7152 N N . PRO B 1 415 ? 21.704 27.928 50.677 1.00 28.54 415 PRO B N 1
ATOM 7153 C CA . PRO B 1 415 ? 22.424 27.541 51.894 1.00 29.51 415 PRO B CA 1
ATOM 7154 C C . PRO B 1 415 ? 23.694 28.342 52.201 1.00 30.76 415 PRO B C 1
ATOM 7155 O O . PRO B 1 415 ? 24.312 28.155 53.251 1.00 30.87 415 PRO B O 1
ATOM 7159 N N . TYR B 1 416 ? 24.070 29.244 51.301 1.00 30.78 416 TYR B N 1
ATOM 7160 C CA . TYR B 1 416 ? 25.282 30.040 51.476 1.00 29.21 416 TYR B CA 1
ATOM 7161 C C . TYR B 1 416 ? 25.046 31.448 52.005 1.00 28.49 416 TYR B C 1
ATOM 7162 O O . TYR B 1 416 ? 24.098 32.123 51.608 1.00 29.03 416 TYR B O 1
ATOM 7171 N N . LEU B 1 417 ? 25.919 31.885 52.907 1.00 29.23 417 LEU B N 1
ATOM 7172 C CA . LEU B 1 417 ? 25.832 33.228 53.470 1.00 27.66 417 LEU B CA 1
ATOM 7173 C C . LEU B 1 417 ? 27.026 34.053 53.015 1.00 28.10 417 LEU B C 1
ATOM 7174 O O . LEU B 1 417 ? 28.168 33.793 53.406 1.00 29.81 417 LEU B O 1
ATOM 7179 N N . ALA B 1 418 ? 26.758 35.049 52.183 1.00 27.48 418 ALA B N 1
ATOM 7180 C CA . ALA B 1 418 ? 27.808 35.922 51.694 1.00 26.13 418 ALA B CA 1
ATOM 7181 C C . ALA B 1 418 ? 27.919 37.098 52.652 1.00 25.97 418 ALA B C 1
ATOM 7182 O O . ALA B 1 418 ? 26.911 37.673 53.054 1.00 26.31 418 ALA B O 1
ATOM 7184 N N . VAL B 1 419 ? 29.147 37.433 53.027 1.00 24.16 419 VAL B N 1
ATOM 7185 C CA . VAL B 1 419 ? 29.408 38.541 53.930 1.00 23.49 419 VAL B CA 1
ATOM 7186 C C . VAL B 1 419 ? 30.404 39.429 53.200 1.00 24.16 419 VAL B C 1
ATOM 7187 O O . VAL B 1 419 ? 31.484 38.983 52.831 1.00 26.25 419 VAL B O 1
ATOM 7191 N N . VAL B 1 420 ? 30.032 40.684 52.988 1.00 23.55 420 VAL B N 1
ATOM 7192 C CA . VAL B 1 420 ? 30.871 41.608 52.244 1.00 23.10 420 VAL B CA 1
ATOM 7193 C C . VAL B 1 420 ? 31.302 42.816 53.042 1.00 22.32 420 VAL B C 1
ATOM 7194 O O . VAL B 1 420 ? 30.471 43.602 53.484 1.00 22.04 420 VAL B O 1
ATOM 7198 N N . ASN B 1 421 ? 32.606 42.978 53.207 1.00 23.33 421 ASN B N 1
ATOM 7199 C CA . ASN B 1 421 ? 33.109 44.126 53.936 1.00 23.98 421 ASN B CA 1
ATOM 7200 C C . ASN B 1 421 ? 33.662 45.136 52.945 1.00 24.46 421 ASN B C 1
ATOM 7201 O O . ASN B 1 421 ? 34.833 45.095 52.595 1.00 26.90 421 ASN B O 1
ATOM 7206 N N . ALA B 1 422 ? 32.803 46.028 52.473 1.00 25.49 422 ALA B N 1
ATOM 7207 C CA . ALA B 1 422 ? 33.225 47.050 51.535 1.00 27.71 422 ALA B CA 1
ATOM 7208 C C . ALA B 1 422 ? 33.496 48.343 52.292 1.00 30.67 422 ALA B C 1
ATOM 7209 O O . ALA B 1 422 ? 32.838 49.358 52.065 1.00 31.64 422 ALA B O 1
ATOM 7211 N N . SER B 1 423 ? 34.461 48.296 53.204 1.00 32.57 423 SER B N 1
ATOM 7212 C CA . SER B 1 423 ? 34.828 49.466 53.993 1.00 35.43 423 SER B CA 1
ATOM 7213 C C . SER B 1 423 ? 36.254 49.317 54.510 1.00 37.37 423 SER B C 1
ATOM 7214 O O . SER B 1 423 ? 36.811 48.219 54.511 1.00 37.36 423 SER B O 1
ATOM 7217 N N . PRO B 1 424 ? 36.865 50.427 54.955 1.00 40.51 424 PRO B N 1
ATOM 7218 C CA . PRO B 1 424 ? 38.235 50.429 55.482 1.00 43.39 424 PRO B CA 1
ATOM 7219 C C . PRO B 1 424 ? 38.302 49.865 56.900 1.00 46.41 424 PRO B C 1
ATOM 7220 O O . PRO B 1 424 ? 39.380 49.544 57.400 1.00 47.52 424 PRO B O 1
ATOM 7224 N N . HIS B 1 425 ? 37.142 49.749 57.540 1.00 48.60 425 HIS B N 1
ATOM 7225 C CA . HIS B 1 425 ? 37.064 49.263 58.913 1.00 51.20 425 HIS B CA 1
ATOM 7226 C C . HIS B 1 425 ? 36.655 47.797 59.038 1.00 51.43 425 HIS B C 1
ATOM 7227 O O . HIS B 1 425 ? 35.845 47.293 58.254 1.00 51.81 425 HIS B O 1
ATOM 7234 N N . PRO B 1 426 ? 37.207 47.098 60.045 1.00 50.57 426 PRO B N 1
ATOM 7235 C CA . PRO B 1 426 ? 36.931 45.684 60.318 1.00 48.56 426 PRO B CA 1
ATOM 7236 C C . PRO B 1 426 ? 35.438 45.427 60.467 1.00 46.41 426 PRO B C 1
ATOM 7237 O O . PRO B 1 426 ? 34.691 46.306 60.888 1.00 46.46 426 PRO B O 1
ATOM 7241 N N . PHE B 1 427 ? 35.007 44.221 60.124 1.00 43.61 427 PHE B N 1
ATOM 7242 C CA . PHE B 1 427 ? 33.597 43.871 60.218 1.00 42.21 427 PHE B CA 1
ATOM 7243 C C . PHE B 1 427 ? 33.407 42.612 61.051 1.00 39.96 427 PHE B C 1
ATOM 7244 O O . PHE B 1 427 ? 33.754 41.517 60.625 1.00 39.47 427 PHE B O 1
ATOM 7252 N N . ARG B 1 428 ? 32.855 42.781 62.248 1.00 39.74 428 ARG B N 1
ATOM 7253 C CA . ARG B 1 428 ? 32.616 41.657 63.149 1.00 39.21 428 ARG B CA 1
ATOM 7254 C C . ARG B 1 428 ? 31.484 40.803 62.598 1.00 35.19 428 ARG B C 1
ATOM 7255 O O . ARG B 1 428 ? 30.381 41.296 62.383 1.00 35.73 428 ARG B O 1
ATOM 7263 N N . GLN B 1 429 ? 31.754 39.525 62.370 1.00 30.89 429 GLN B N 1
ATOM 7264 C CA . GLN B 1 429 ? 30.738 38.631 61.847 1.00 30.35 429 GLN B CA 1
ATOM 7265 C C . GLN B 1 429 ? 29.994 38.021 63.037 1.00 30.64 429 GLN B C 1
ATOM 7266 O O . GLN B 1 429 ? 30.196 36.863 63.398 1.00 29.14 429 GLN B O 1
ATOM 7272 N N . ASP B 1 430 ? 29.119 38.824 63.631 1.00 32.40 430 ASP B N 1
ATOM 7273 C CA . ASP B 1 430 ? 28.368 38.415 64.816 1.00 35.48 430 ASP B CA 1
ATOM 7274 C C . ASP B 1 430 ? 26.906 38.855 64.768 1.00 33.86 430 ASP B C 1
ATOM 7275 O O . ASP B 1 430 ? 26.249 38.946 65.804 1.00 36.02 430 ASP B O 1
ATOM 7280 N N . PHE B 1 431 ? 26.402 39.123 63.570 1.00 31.25 431 PHE B N 1
ATOM 7281 C CA . PHE B 1 431 ? 25.027 39.577 63.388 1.00 30.31 431 PHE B CA 1
ATOM 7282 C C . PHE B 1 431 ? 23.993 38.439 63.370 1.00 30.68 431 PHE B C 1
ATOM 7283 O O . PHE B 1 431 ? 24.341 37.268 63.207 1.00 30.27 431 PHE B O 1
ATOM 7291 N N . PRO B 1 432 ? 22.703 38.774 63.539 1.00 30.82 432 PRO B N 1
ATOM 7292 C CA . PRO B 1 432 ? 21.669 37.731 63.518 1.00 31.23 432 PRO B CA 1
ATOM 7293 C C . PRO B 1 432 ? 21.537 37.158 62.110 1.00 31.75 432 PRO B C 1
ATOM 7294 O O . PRO B 1 432 ? 21.467 37.903 61.134 1.00 32.78 432 PRO B O 1
ATOM 7298 N N . LEU B 1 433 ? 21.505 35.834 62.019 1.00 30.94 433 LEU B N 1
ATOM 7299 C CA . LEU B 1 433 ? 21.416 35.123 60.747 1.00 32.12 433 LEU B CA 1
ATOM 7300 C C . LEU B 1 433 ? 20.009 35.006 60.179 1.00 33.14 433 LEU B C 1
ATOM 7301 O O . LEU B 1 433 ? 19.821 34.488 59.075 1.00 31.76 433 LEU B O 1
ATOM 7306 N N . HIS B 1 434 ? 19.024 35.480 60.932 1.00 34.71 434 HIS B N 1
ATOM 7307 C CA . HIS B 1 434 ? 17.628 35.402 60.517 1.00 35.76 434 HIS B CA 1
ATOM 7308 C C . HIS B 1 434 ? 17.246 34.036 59.957 1.00 36.75 434 HIS B C 1
ATOM 7309 O O . HIS B 1 434 ? 16.405 33.933 59.068 1.00 37.55 434 HIS B O 1
ATOM 7316 N N . GLY B 1 435 ? 17.880 32.989 60.477 1.00 37.05 435 GLY B N 1
ATOM 7317 C CA . GLY B 1 435 ? 17.560 31.641 60.049 1.00 38.77 435 GLY B CA 1
ATOM 7318 C C . GLY B 1 435 ? 18.205 31.078 58.800 1.00 41.48 435 GLY B C 1
ATOM 7319 O O . GLY B 1 435 ? 17.727 30.075 58.275 1.00 42.24 435 GLY B O 1
ATOM 7320 N N . VAL B 1 436 ? 19.280 31.692 58.317 1.00 42.83 436 VAL B N 1
ATOM 7321 C CA . VAL B 1 436 ? 19.947 31.183 57.121 1.00 44.23 436 VAL B CA 1
ATOM 7322 C C . VAL B 1 436 ? 20.458 29.769 57.387 1.00 43.99 436 VAL B C 1
ATOM 7323 O O . VAL B 1 436 ? 20.458 28.917 56.496 1.00 43.14 436 VAL B O 1
ATOM 7327 N N . PHE B 1 437 ? 20.904 29.535 58.617 1.00 43.32 437 PHE B N 1
ATOM 7328 C CA . PHE B 1 437 ? 21.405 28.227 59.017 1.00 45.66 437 PHE B CA 1
ATOM 7329 C C . PHE B 1 437 ? 20.531 27.678 60.136 1.00 46.88 437 PHE B C 1
ATOM 7330 O O . PHE B 1 437 ? 20.075 28.428 60.998 1.00 46.30 437 PHE B O 1
ATOM 7338 N N . PRO B 1 438 ? 20.286 26.358 60.139 1.00 48.35 438 PRO B N 1
ATOM 7339 C CA . PRO B 1 438 ? 19.457 25.754 61.186 1.00 49.45 438 PRO B CA 1
ATOM 7340 C C . PRO B 1 438 ? 20.174 25.796 62.536 1.00 49.56 438 PRO B C 1
ATOM 7341 O O . PRO B 1 438 ? 21.347 25.437 62.626 1.00 50.28 438 PRO B O 1
ATOM 7345 N N . ARG B 1 439 ? 19.469 26.246 63.574 1.00 50.42 439 ARG B N 1
ATOM 7346 C CA . ARG B 1 439 ? 20.042 26.337 64.918 1.00 52.48 439 ARG B CA 1
ATOM 7347 C C . ARG B 1 439 ? 20.779 25.052 65.294 1.00 53.39 439 ARG B C 1
ATOM 7348 O O . ARG B 1 439 ? 20.376 23.952 64.905 1.00 53.82 439 ARG B O 1
ATOM 7350 N N . GLY B 1 440 ? 21.859 25.198 66.054 1.00 53.78 440 GLY B N 1
ATOM 7351 C CA . GLY B 1 440 ? 22.634 24.037 66.452 1.00 54.63 440 GLY B CA 1
ATOM 7352 C C . GLY B 1 440 ? 23.339 23.417 65.261 1.00 54.38 440 GLY B C 1
ATOM 7353 O O . GLY B 1 440 ? 22.840 22.473 64.650 1.00 55.51 440 GLY B O 1
ATOM 7354 N N . GLY B 1 441 ? 24.505 23.956 64.925 1.00 54.16 441 GLY B N 1
ATOM 7355 C CA . GLY B 1 441 ? 25.260 23.442 63.800 1.00 52.76 441 GLY B CA 1
ATOM 7356 C C . GLY B 1 441 ? 26.562 24.197 63.621 1.00 51.09 441 GLY B C 1
ATOM 7357 O O . GLY B 1 441 ? 26.686 25.331 64.078 1.00 52.12 441 GLY B O 1
ATOM 7358 N N . ARG B 1 442 ? 27.532 23.563 62.968 1.00 48.95 442 ARG B N 1
ATOM 7359 C CA . ARG B 1 442 ? 28.834 24.171 62.717 1.00 45.89 442 ARG B CA 1
ATOM 7360 C C . ARG B 1 442 ? 28.811 24.911 61.381 1.00 43.49 442 ARG B C 1
ATOM 7361 O O . ARG B 1 442 ? 28.203 24.447 60.419 1.00 42.45 442 ARG B O 1
ATOM 7363 N N . ALA B 1 443 ? 29.475 26.062 61.330 1.00 40.98 443 ALA B N 1
ATOM 7364 C CA . ALA B 1 443 ? 29.534 26.864 60.110 1.00 38.70 443 ALA B CA 1
ATOM 7365 C C . ALA B 1 443 ? 30.972 27.011 59.626 1.00 37.47 443 ALA B C 1
ATOM 7366 O O . ALA B 1 443 ? 31.875 27.301 60.408 1.00 38.27 443 ALA B O 1
ATOM 7368 N N . VAL B 1 444 ? 31.182 26.815 58.331 1.00 34.96 444 VAL B N 1
ATOM 7369 C CA . VAL B 1 444 ? 32.514 26.925 57.768 1.00 34.05 444 VAL B CA 1
ATOM 7370 C C . VAL B 1 444 ? 32.590 27.944 56.640 1.00 34.57 444 VAL B C 1
ATOM 7371 O O . VAL B 1 444 ? 31.755 27.953 55.733 1.00 34.41 444 VAL B O 1
ATOM 7375 N N . ASP B 1 445 ? 33.593 28.813 56.712 1.00 33.44 445 ASP B N 1
ATOM 7376 C CA . ASP B 1 445 ? 33.801 29.821 55.686 1.00 31.13 445 ASP B CA 1
ATOM 7377 C C . ASP B 1 445 ? 34.631 29.180 54.587 1.00 29.83 445 ASP B C 1
ATOM 7378 O O . ASP B 1 445 ? 35.790 28.842 54.794 1.00 30.15 445 ASP B O 1
ATOM 7383 N N . LEU B 1 446 ? 34.020 29.007 53.421 1.00 29.10 446 LEU B N 1
ATOM 7384 C CA . LEU B 1 446 ? 34.678 28.393 52.277 1.00 28.36 446 LEU B CA 1
ATOM 7385 C C . LEU B 1 446 ? 35.910 29.145 51.770 1.00 28.62 446 LEU B C 1
ATOM 7386 O O . LEU B 1 446 ? 36.818 28.541 51.198 1.00 29.46 446 LEU B O 1
ATOM 7391 N N . LEU B 1 447 ? 35.951 30.454 51.981 1.00 27.87 447 LEU B N 1
ATOM 7392 C CA . LEU B 1 447 ? 37.084 31.243 51.516 1.00 28.91 447 LEU B CA 1
ATOM 7393 C C . LEU B 1 447 ? 38.323 31.155 52.410 1.00 29.93 447 LEU B C 1
ATOM 7394 O O . LEU B 1 447 ? 39.426 30.944 51.909 1.00 31.22 447 LEU B O 1
ATOM 7399 N N . SER B 1 448 ? 38.148 31.293 53.723 1.00 31.26 448 SER B N 1
ATOM 7400 C CA . SER B 1 448 ? 39.281 31.241 54.654 1.00 32.35 448 SER B CA 1
ATOM 7401 C C . SER B 1 448 ? 39.488 29.911 55.372 1.00 33.94 448 SER B C 1
ATOM 7402 O O . SER B 1 448 ? 40.542 29.690 55.968 1.00 33.73 448 SER B O 1
ATOM 7405 N N . GLY B 1 449 ? 38.491 29.031 55.326 1.00 35.08 449 GLY B N 1
ATOM 7406 C CA . GLY B 1 449 ? 38.612 27.751 56.005 1.00 37.63 449 GLY B CA 1
ATOM 7407 C C . GLY B 1 449 ? 38.218 27.860 57.470 1.00 40.29 449 GLY B C 1
ATOM 7408 O O . GLY B 1 449 ? 38.247 26.879 58.219 1.00 40.98 449 GLY B O 1
ATOM 7409 N N . GLU B 1 450 ? 37.849 29.069 57.879 1.00 41.60 450 GLU B N 1
ATOM 7410 C CA . GLU B 1 450 ? 37.442 29.331 59.252 1.00 44.15 450 GLU B CA 1
ATOM 7411 C C . GLU B 1 450 ? 36.293 28.413 59.643 1.00 45.21 450 GLU B C 1
ATOM 7412 O O . GLU B 1 450 ? 35.511 27.980 58.793 1.00 46.13 450 GLU B O 1
ATOM 7418 N N . VAL B 1 451 ? 36.187 28.130 60.936 1.00 45.01 451 VAL B N 1
ATOM 7419 C CA . VAL B 1 451 ? 35.132 27.272 61.446 1.00 44.26 451 VAL B CA 1
ATOM 7420 C C . VAL B 1 451 ? 34.607 27.826 62.760 1.00 44.55 451 VAL B C 1
ATOM 7421 O O . VAL B 1 451 ? 35.358 28.409 63.541 1.00 44.40 451 VAL B O 1
ATOM 7425 N N . CYS B 1 452 ? 33.311 27.661 62.992 1.00 44.04 452 CYS B N 1
ATOM 7426 C CA . CYS B 1 452 ? 32.705 28.112 64.232 1.00 43.51 452 CYS B CA 1
ATOM 7427 C C . CYS B 1 452 ? 31.260 27.645 64.315 1.00 42.62 452 CYS B C 1
ATOM 7428 O O . CYS B 1 452 ? 30.673 27.240 63.311 1.00 40.17 452 CYS B O 1
ATOM 7431 N N . THR B 1 453 ? 30.700 27.675 65.522 1.00 41.95 453 THR B N 1
ATOM 7432 C CA . THR B 1 453 ? 29.326 27.234 65.741 1.00 41.28 453 THR B CA 1
ATOM 7433 C C . THR B 1 453 ? 28.467 28.374 66.266 1.00 40.81 453 THR B C 1
ATOM 7434 O O . THR B 1 453 ? 28.666 28.842 67.382 1.00 40.73 453 THR B O 1
ATOM 7438 N N . PRO B 1 454 ? 27.496 28.832 65.459 1.00 39.90 454 PRO B N 1
ATOM 7439 C CA . PRO B 1 454 ? 26.587 29.924 65.824 1.00 40.41 454 PRO B CA 1
ATOM 7440 C C . PRO B 1 454 ? 25.825 29.687 67.130 1.00 40.99 454 PRO B C 1
ATOM 7441 O O . PRO B 1 454 ? 25.572 28.547 67.524 1.00 38.56 454 PRO B O 1
ATOM 7445 N N . GLN B 1 455 ? 25.463 30.782 67.789 1.00 42.75 455 GLN B N 1
ATOM 7446 C CA . GLN B 1 455 ? 24.719 30.733 69.041 1.00 46.30 455 GLN B CA 1
ATOM 7447 C C . GLN B 1 455 ? 23.633 31.805 69.016 1.00 46.39 455 GLN B C 1
ATOM 7448 O O . GLN B 1 455 ? 23.880 32.941 68.610 1.00 46.95 455 GLN B O 1
ATOM 7454 N N . GLY B 1 456 ? 22.431 31.435 69.440 1.00 46.06 456 GLY B N 1
ATOM 7455 C CA . GLY B 1 456 ? 21.334 32.385 69.469 1.00 46.06 456 GLY B CA 1
ATOM 7456 C C . GLY B 1 456 ? 21.061 33.055 68.136 1.00 45.97 456 GLY B C 1
ATOM 7457 O O . GLY B 1 456 ? 20.820 34.263 68.081 1.00 44.60 456 GLY B O 1
ATOM 7458 N N . GLY B 1 457 ? 21.104 32.269 67.063 1.00 45.24 457 GLY B N 1
ATOM 7459 C CA . GLY B 1 457 ? 20.849 32.795 65.732 1.00 44.63 457 GLY B CA 1
ATOM 7460 C C . GLY B 1 457 ? 21.817 33.864 65.254 1.00 43.13 457 GLY B C 1
ATOM 7461 O O . GLY B 1 457 ? 21.499 34.636 64.354 1.00 41.98 457 GLY B O 1
ATOM 7462 N N . ARG B 1 458 ? 22.999 33.914 65.857 1.00 42.02 458 ARG B N 1
ATOM 7463 C CA . ARG B 1 458 ? 24.007 34.894 65.475 1.00 41.08 458 ARG B CA 1
ATOM 7464 C C . ARG B 1 458 ? 25.216 34.212 64.842 1.00 39.66 458 ARG B C 1
ATOM 7465 O O . ARG B 1 458 ? 25.621 33.135 65.280 1.00 39.72 458 ARG B O 1
ATOM 7473 N N . LEU B 1 459 ? 25.781 34.827 63.805 1.00 38.45 459 LEU B N 1
ATOM 7474 C CA . LEU B 1 459 ? 26.963 34.268 63.156 1.00 38.19 459 LEU B CA 1
ATOM 7475 C C . LEU B 1 459 ? 28.085 34.333 64.189 1.00 38.27 459 LEU B C 1
ATOM 7476 O O . LEU B 1 459 ? 28.060 35.165 65.093 1.00 36.89 459 LEU B O 1
ATOM 7481 N N . CYS B 1 460 ? 29.075 33.467 64.042 1.00 40.61 460 CYS B N 1
ATOM 7482 C CA . CYS B 1 460 ? 30.167 33.400 65.002 1.00 43.82 460 CYS B CA 1
ATOM 7483 C C . CYS B 1 460 ? 31.566 33.789 64.514 1.00 42.33 460 CYS B C 1
ATOM 7484 O O . CYS B 1 460 ? 32.448 34.075 65.323 1.00 41.96 460 CYS B O 1
ATOM 7487 N N . GLY B 1 461 ? 31.765 33.796 63.200 1.00 41.19 461 GLY B N 1
ATOM 7488 C CA . GLY B 1 461 ? 33.063 34.119 62.632 1.00 37.64 461 GLY B CA 1
ATOM 7489 C C . GLY B 1 461 ? 33.873 35.257 63.232 1.00 36.31 461 GLY B C 1
ATOM 7490 O O . GLY B 1 461 ? 33.364 36.083 63.990 1.00 36.15 461 GLY B O 1
ATOM 7491 N N . PRO B 1 462 ? 35.173 35.309 62.915 1.00 35.53 462 PRO B N 1
ATOM 7492 C CA . PRO B 1 462 ? 36.066 36.356 63.415 1.00 35.76 462 PRO B CA 1
ATOM 7493 C C . PRO B 1 462 ? 35.864 37.636 62.610 1.00 35.33 462 PRO B C 1
ATOM 7494 O O . PRO B 1 462 ? 35.054 37.667 61.681 1.00 36.18 462 PRO B O 1
ATOM 7498 N N . VAL B 1 463 ? 36.597 38.687 62.955 1.00 34.34 463 VAL B N 1
ATOM 7499 C CA . VAL B 1 463 ? 36.464 39.940 62.231 1.00 36.27 463 VAL B CA 1
ATOM 7500 C C . VAL B 1 463 ? 36.848 39.765 60.770 1.00 37.42 463 VAL B C 1
ATOM 7501 O O . VAL B 1 463 ? 37.859 39.133 60.443 1.00 37.24 463 VAL B O 1
ATOM 7505 N N . LEU B 1 464 ? 36.018 40.306 59.888 1.00 37.24 464 LEU B N 1
ATOM 7506 C CA . LEU B 1 464 ? 36.294 40.235 58.462 1.00 37.53 464 LEU B CA 1
ATOM 7507 C C . LEU B 1 464 ? 37.142 41.474 58.169 1.00 37.62 464 LEU B C 1
ATOM 7508 O O . LEU B 1 464 ? 36.715 42.606 58.414 1.00 35.57 464 LEU B O 1
ATOM 7513 N N . PRO B 1 465 ? 38.375 41.275 57.677 1.00 38.88 465 PRO B N 1
ATOM 7514 C CA . PRO B 1 465 ? 39.252 42.412 57.372 1.00 39.37 465 PRO B CA 1
ATOM 7515 C C . PRO B 1 465 ? 38.676 43.332 56.297 1.00 39.08 465 PRO B C 1
ATOM 7516 O O . PRO B 1 465 ? 37.775 42.943 55.559 1.00 40.06 465 PRO B O 1
ATOM 7520 N N . PRO B 1 466 ? 39.184 44.573 56.208 1.00 38.73 466 PRO B N 1
ATOM 7521 C CA . PRO B 1 466 ? 38.718 45.550 55.218 1.00 37.91 466 PRO B CA 1
ATOM 7522 C C . PRO B 1 466 ? 38.689 45.008 53.788 1.00 37.06 466 PRO B C 1
ATOM 7523 O O . PRO B 1 466 ? 39.585 44.272 53.372 1.00 38.16 466 PRO B O 1
ATOM 7527 N N . PHE B 1 467 ? 37.642 45.366 53.050 1.00 35.38 467 PHE B N 1
ATOM 7528 C CA . PHE B 1 467 ? 37.475 44.932 51.664 1.00 34.31 467 PHE B CA 1
ATOM 7529 C C . PHE B 1 467 ? 37.674 43.437 51.461 1.00 34.10 467 PHE B C 1
ATOM 7530 O O . PHE B 1 467 ? 38.232 42.995 50.458 1.00 34.15 467 PHE B O 1
ATOM 7538 N N . SER B 1 468 ? 37.189 42.663 52.425 1.00 33.75 468 SER B N 1
ATOM 7539 C CA . SER B 1 468 ? 37.292 41.220 52.369 1.00 32.30 468 SER B CA 1
ATOM 7540 C C . SER B 1 468 ? 35.925 40.603 52.150 1.00 30.85 468 SER B C 1
ATOM 7541 O O . SER B 1 468 ? 34.896 41.263 52.296 1.00 29.04 468 SER B O 1
ATOM 7544 N N . LEU B 1 469 ? 35.932 39.323 51.812 1.00 30.23 469 LEU B N 1
ATOM 7545 C CA . LEU B 1 469 ? 34.713 38.588 51.541 1.00 31.40 469 LEU B CA 1
ATOM 7546 C C . LEU B 1 469 ? 34.729 37.278 52.319 1.00 30.45 469 LEU B C 1
ATOM 7547 O O . LEU B 1 469 ? 35.792 36.763 52.653 1.00 29.00 469 LEU B O 1
ATOM 7552 N N . ALA B 1 470 ? 33.543 36.758 52.618 1.00 29.70 470 ALA B N 1
ATOM 7553 C CA . ALA B 1 470 ? 33.399 35.500 53.338 1.00 28.56 470 ALA B CA 1
ATOM 7554 C C . ALA B 1 470 ? 32.183 34.767 52.780 1.00 27.99 470 ALA B C 1
ATOM 7555 O O . ALA B 1 470 ? 31.187 35.392 52.427 1.00 28.77 470 ALA B O 1
ATOM 7557 N N . LEU B 1 471 ? 32.269 33.446 52.692 1.00 28.54 471 LEU B N 1
ATOM 7558 C CA . LEU B 1 471 ? 31.168 32.645 52.170 1.00 29.15 471 LEU B CA 1
ATOM 7559 C C . LEU B 1 471 ? 30.943 31.427 53.066 1.00 30.59 471 LEU B C 1
ATOM 7560 O O . LEU B 1 471 ? 31.563 30.378 52.879 1.00 26.74 471 LEU B O 1
ATOM 7565 N N . TRP B 1 472 ? 30.045 31.579 54.036 1.00 32.77 472 TRP B N 1
ATOM 7566 C CA . TRP B 1 472 ? 29.737 30.508 54.978 1.00 35.80 472 TRP B CA 1
ATOM 7567 C C . TRP B 1 472 ? 28.665 29.546 54.473 1.00 38.91 472 TRP B C 1
ATOM 7568 O O . TRP B 1 472 ? 27.875 29.869 53.583 1.00 38.90 472 TRP B O 1
ATOM 7579 N N . ARG B 1 473 ? 28.657 28.357 55.064 1.00 43.12 473 ARG B N 1
ATOM 7580 C CA . ARG B 1 473 ? 27.700 27.312 54.737 1.00 47.84 473 ARG B CA 1
ATOM 7581 C C . ARG B 1 473 ? 27.654 26.399 55.958 1.00 50.00 473 ARG B C 1
ATOM 7582 O O . ARG B 1 473 ? 28.584 26.402 56.761 1.00 49.31 473 ARG B O 1
ATOM 7590 N N . GLU B 1 474 ? 26.578 25.630 56.104 1.00 53.86 474 GLU B N 1
ATOM 7591 C CA . GLU B 1 474 ? 26.470 24.698 57.224 1.00 57.66 474 GLU B CA 1
ATOM 7592 C C . GLU B 1 474 ? 27.517 23.614 57.010 1.00 59.07 474 GLU B C 1
ATOM 7593 O O . GLU B 1 474 ? 27.532 22.957 55.969 1.00 58.46 474 GLU B O 1
ATOM 7599 N N . ALA B 1 475 ? 28.397 23.445 57.993 1.00 61.29 475 ALA B N 1
ATOM 7600 C CA . ALA B 1 475 ? 29.465 22.450 57.927 1.00 63.88 475 ALA B CA 1
ATOM 7601 C C . ALA B 1 475 ? 28.953 21.106 57.416 1.00 65.09 475 ALA B C 1
ATOM 7602 O O . ALA B 1 475 ? 29.517 20.603 56.418 1.00 65.83 475 ALA B O 1
ATOM 7605 N N . ALA C 1 2 ? 8.254 49.625 41.962 1.00 30.26 2 ALA C N 1
ATOM 7606 C CA . ALA C 1 2 ? 7.802 48.843 40.773 1.00 31.92 2 ALA C CA 1
ATOM 7607 C C . ALA C 1 2 ? 6.364 49.177 40.389 1.00 32.07 2 ALA C C 1
ATOM 7608 O O . ALA C 1 2 ? 6.110 49.643 39.276 1.00 32.41 2 ALA C O 1
ATOM 7610 N N . TRP C 1 3 ? 5.427 48.938 41.305 1.00 30.64 3 TRP C N 1
ATOM 7611 C CA . TRP C 1 3 ? 4.017 49.212 41.026 1.00 30.88 3 TRP C CA 1
ATOM 7612 C C . TRP C 1 3 ? 3.793 50.662 40.605 1.00 28.45 3 TRP C C 1
ATOM 7613 O O . TRP C 1 3 ? 2.905 50.952 39.805 1.00 26.15 3 TRP C O 1
ATOM 7624 N N . TYR C 1 4 ? 4.610 51.565 41.139 1.00 28.79 4 TYR C N 1
ATOM 7625 C CA . TYR C 1 4 ? 4.477 52.978 40.821 1.00 26.17 4 TYR C CA 1
ATOM 7626 C C . TYR C 1 4 ? 5.135 53.395 39.521 1.00 25.52 4 TYR C C 1
ATOM 7627 O O . TYR C 1 4 ? 5.440 54.570 39.325 1.00 25.66 4 TYR C O 1
ATOM 7636 N N . GLU C 1 5 ? 5.360 52.436 38.629 1.00 26.67 5 GLU C N 1
ATOM 7637 C CA . GLU C 1 5 ? 5.948 52.749 37.332 1.00 29.46 5 GLU C CA 1
ATOM 7638 C C . GLU C 1 5 ? 4.896 52.574 36.228 1.00 30.21 5 GLU C C 1
ATOM 7639 O O . GLU C 1 5 ? 4.732 51.479 35.694 1.00 33.08 5 GLU C O 1
ATOM 7645 N N . GLY C 1 6 ? 4.171 53.653 35.915 1.00 29.74 6 GLY C N 1
ATOM 7646 C CA . GLY C 1 6 ? 3.155 53.622 34.869 1.00 27.28 6 GLY C CA 1
ATOM 7647 C C . GLY C 1 6 ? 1.709 53.396 35.301 1.00 26.67 6 GLY C C 1
ATOM 7648 O O . GLY C 1 6 ? 0.847 53.084 34.479 1.00 27.41 6 GLY C O 1
ATOM 7649 N N . ALA C 1 7 ? 1.434 53.574 36.587 1.00 25.22 7 ALA C N 1
ATOM 7650 C CA . ALA C 1 7 ? 0.098 53.361 37.128 1.00 22.70 7 ALA C CA 1
ATOM 7651 C C . ALA C 1 7 ? -0.829 54.577 37.031 1.00 21.73 7 ALA C C 1
ATOM 7652 O O . ALA C 1 7 ? -0.384 55.724 37.086 1.00 20.04 7 ALA C O 1
ATOM 7654 N N . PHE C 1 8 ? -2.122 54.302 36.896 1.00 19.86 8 PHE C N 1
ATOM 7655 C CA . PHE C 1 8 ? -3.153 55.338 36.803 1.00 20.44 8 PHE C CA 1
ATOM 7656 C C . PHE C 1 8 ? -3.524 55.838 38.205 1.00 19.86 8 PHE C C 1
ATOM 7657 O O . PHE C 1 8 ? -4.172 55.132 38.985 1.00 18.91 8 PHE C O 1
ATOM 7665 N N . PHE C 1 9 ? -3.095 57.060 38.507 1.00 19.56 9 PHE C N 1
ATOM 7666 C CA . PHE C 1 9 ? -3.357 57.712 39.790 1.00 19.57 9 PHE C CA 1
ATOM 7667 C C . PHE C 1 9 ? -4.584 58.614 39.695 1.00 17.75 9 PHE C C 1
ATOM 7668 O O . PHE C 1 9 ? -4.825 59.238 38.663 1.00 18.55 9 PHE C O 1
ATOM 7676 N N . TYR C 1 10 ? -5.340 58.679 40.785 1.00 16.37 10 TYR C N 1
ATOM 7677 C CA . TYR C 1 10 ? -6.536 59.512 40.875 1.00 16.10 10 TYR C CA 1
ATOM 7678 C C . TYR C 1 10 ? -6.401 60.331 42.170 1.00 15.32 10 TYR C C 1
ATOM 7679 O O . TYR C 1 10 ? -6.240 59.755 43.240 1.00 13.24 10 TYR C O 1
ATOM 7688 N N . GLN C 1 11 ? -6.455 61.661 42.072 1.00 15.25 11 GLN C N 1
ATOM 7689 C CA . GLN C 1 11 ? -6.321 62.522 43.250 1.00 16.36 11 GLN C CA 1
ATOM 7690 C C . GLN C 1 11 ? -7.665 62.918 43.863 1.00 17.38 11 GLN C C 1
ATOM 7691 O O . GLN C 1 11 ? -8.549 63.428 43.179 1.00 18.91 11 GLN C O 1
ATOM 7697 N N . ILE C 1 12 ? -7.802 62.682 45.162 1.00 16.88 12 ILE C N 1
ATOM 7698 C CA . ILE C 1 12 ? -9.021 63.005 45.880 1.00 17.13 12 ILE C CA 1
ATOM 7699 C C . ILE C 1 12 ? -8.759 64.003 46.999 1.00 19.22 12 ILE C C 1
ATOM 7700 O O . ILE C 1 12 ? -7.776 63.891 47.741 1.00 18.07 12 ILE C O 1
ATOM 7705 N N . PHE C 1 13 ? -9.651 64.983 47.093 1.00 20.00 13 PHE C N 1
ATOM 7706 C CA . PHE C 1 13 ? -9.615 66.028 48.114 1.00 20.78 13 PHE C CA 1
ATOM 7707 C C . PHE C 1 13 ? -10.709 65.525 49.066 1.00 21.24 13 PHE C C 1
ATOM 7708 O O . PHE C 1 13 ? -11.891 65.770 48.845 1.00 22.75 13 PHE C O 1
ATOM 7716 N N . PRO C 1 14 ? -10.320 64.820 50.141 1.00 21.84 14 PRO C N 1
ATOM 7717 C CA . PRO C 1 14 ? -11.211 64.234 51.155 1.00 22.24 14 PRO C CA 1
ATOM 7718 C C . PRO C 1 14 ? -12.541 64.919 51.486 1.00 22.29 14 PRO C C 1
ATOM 7719 O O . PRO C 1 14 ? -13.589 64.268 51.474 1.00 25.20 14 PRO C O 1
ATOM 7723 N N . ASP C 1 15 ? -12.514 66.215 51.778 1.00 20.28 15 ASP C N 1
ATOM 7724 C CA . ASP C 1 15 ? -13.740 66.936 52.131 1.00 18.45 15 ASP C CA 1
ATOM 7725 C C . ASP C 1 15 ? -14.742 67.101 50.983 1.00 19.32 15 ASP C C 1
ATOM 7726 O O . ASP C 1 15 ? -15.915 67.417 51.219 1.00 17.63 15 ASP C O 1
ATOM 7731 N N . ARG C 1 16 ? -14.295 66.869 49.751 1.00 15.70 16 ARG C N 1
ATOM 7732 C CA . ARG C 1 16 ? -15.162 67.081 48.602 1.00 16.97 16 ARG C CA 1
ATOM 7733 C C . ARG C 1 16 ? -15.512 65.884 47.711 1.00 15.37 16 ARG C C 1
ATOM 7734 O O . ARG C 1 16 ? -16.018 66.084 46.611 1.00 17.16 16 ARG C O 1
ATOM 7742 N N . PHE C 1 17 ? -15.262 64.659 48.163 1.00 13.62 17 PHE C N 1
ATOM 7743 C CA . PHE C 1 17 ? -15.561 63.503 47.327 1.00 14.01 17 PHE C CA 1
ATOM 7744 C C . PHE C 1 17 ? -16.936 62.886 47.581 1.00 16.44 17 PHE C C 1
ATOM 7745 O O . PHE C 1 17 ? -17.810 62.922 46.706 1.00 15.50 17 PHE C O 1
ATOM 7753 N N . PHE C 1 18 ? -17.128 62.312 48.765 1.00 15.68 18 PHE C N 1
ATOM 7754 C CA . PHE C 1 18 ? -18.416 61.708 49.105 1.00 18.01 18 PHE C CA 1
ATOM 7755 C C . PHE C 1 18 ? -18.614 61.675 50.605 1.00 18.05 18 PHE C C 1
ATOM 7756 O O . PHE C 1 18 ? -17.768 61.178 51.346 1.00 18.31 18 PHE C O 1
ATOM 7764 N N . ARG C 1 19 ? -19.748 62.201 51.042 1.00 21.59 19 ARG C N 1
ATOM 7765 C CA . ARG C 1 19 ? -20.084 62.246 52.457 1.00 24.43 19 ARG C CA 1
ATOM 7766 C C . ARG C 1 19 ? -20.829 60.987 52.882 1.00 23.62 19 ARG C C 1
ATOM 7767 O O . ARG C 1 19 ? -21.931 60.734 52.411 1.00 26.13 19 ARG C O 1
ATOM 7775 N N . ALA C 1 20 ? -20.229 60.201 53.773 1.00 24.85 20 ALA C N 1
ATOM 7776 C CA . ALA C 1 20 ? -20.854 58.967 54.250 1.00 24.15 20 ALA C CA 1
ATOM 7777 C C . ALA C 1 20 ? -20.187 58.403 55.504 1.00 24.79 20 ALA C C 1
ATOM 7778 O O . ALA C 1 20 ? -19.023 58.683 55.782 1.00 24.21 20 ALA C O 1
ATOM 7780 N N . GLY C 1 21 ? -20.937 57.598 56.252 1.00 24.10 21 GLY C N 1
ATOM 7781 C CA . GLY C 1 21 ? -20.398 56.981 57.451 1.00 25.31 21 GLY C CA 1
ATOM 7782 C C . GLY C 1 21 ? -20.416 57.827 58.715 1.00 25.53 21 GLY C C 1
ATOM 7783 O O . GLY C 1 21 ? -20.713 59.022 58.675 1.00 25.45 21 GLY C O 1
ATOM 7784 N N . PRO C 1 22 ? -20.086 57.222 59.864 1.00 25.16 22 PRO C N 1
ATOM 7785 C CA . PRO C 1 22 ? -20.069 57.929 61.144 1.00 25.54 22 PRO C CA 1
ATOM 7786 C C . PRO C 1 22 ? -18.795 58.732 61.347 1.00 27.28 22 PRO C C 1
ATOM 7787 O O . PRO C 1 22 ? -17.700 58.278 60.999 1.00 26.80 22 PRO C O 1
ATOM 7791 N N . PRO C 1 23 ? -18.918 59.943 61.909 1.00 28.85 23 PRO C N 1
ATOM 7792 C CA . PRO C 1 23 ? -17.740 60.773 62.149 1.00 29.43 23 PRO C CA 1
ATOM 7793 C C . PRO C 1 23 ? -16.901 60.156 63.265 1.00 29.64 23 PRO C C 1
ATOM 7794 O O . PRO C 1 23 ? -17.305 59.178 63.904 1.00 29.30 23 PRO C O 1
ATOM 7798 N N . GLY C 1 24 ? -15.724 60.723 63.477 1.00 29.41 24 GLY C N 1
ATOM 7799 C CA . GLY C 1 24 ? -14.859 60.241 64.527 1.00 29.55 24 GLY C CA 1
ATOM 7800 C C . GLY C 1 24 ? -15.143 61.074 65.758 1.00 30.36 24 GLY C C 1
ATOM 7801 O O . GLY C 1 24 ? -16.102 61.839 65.783 1.00 31.98 24 GLY C O 1
ATOM 7802 N N . ARG C 1 25 ? -14.303 60.934 66.772 1.00 29.65 25 ARG C N 1
ATOM 7803 C CA . ARG C 1 25 ? -14.456 61.674 68.016 1.00 29.18 25 ARG C CA 1
ATOM 7804 C C . ARG C 1 25 ? -13.280 62.652 68.119 1.00 26.73 25 ARG C C 1
ATOM 7805 O O . ARG C 1 25 ? -12.134 62.270 67.887 1.00 26.87 25 ARG C O 1
ATOM 7813 N N . PRO C 1 26 ? -13.540 63.931 68.445 1.00 24.47 26 PRO C N 1
ATOM 7814 C CA . PRO C 1 26 ? -14.825 64.575 68.734 1.00 22.51 26 PRO C CA 1
ATOM 7815 C C . PRO C 1 26 ? -15.651 64.817 67.472 1.00 22.73 26 PRO C C 1
ATOM 7816 O O . PRO C 1 26 ? -15.187 65.436 66.512 1.00 22.92 26 PRO C O 1
ATOM 7820 N N . ALA C 1 27 ? -16.879 64.322 67.482 1.00 21.79 27 ALA C N 1
ATOM 7821 C CA . ALA C 1 27 ? -17.757 64.479 66.335 1.00 24.08 27 ALA C CA 1
ATOM 7822 C C . ALA C 1 27 ? -18.267 65.909 66.222 1.00 24.46 27 ALA C C 1
ATOM 7823 O O . ALA C 1 27 ? -18.592 66.553 67.223 1.00 23.34 27 ALA C O 1
ATOM 7825 N N . PRO C 1 28 ? -18.333 66.428 64.989 1.00 25.20 28 PRO C N 1
ATOM 7826 C CA . PRO C 1 28 ? -18.818 67.792 64.806 1.00 24.95 28 PRO C CA 1
ATOM 7827 C C . PRO C 1 28 ? -20.272 67.926 65.233 1.00 26.16 28 PRO C C 1
ATOM 7828 O O . PRO C 1 28 ? -21.044 66.969 65.193 1.00 26.20 28 PRO C O 1
ATOM 7832 N N . ALA C 1 29 ? -20.617 69.124 65.672 1.00 28.30 29 ALA C N 1
ATOM 7833 C CA . ALA C 1 29 ? -21.961 69.460 66.094 1.00 31.67 29 ALA C CA 1
ATOM 7834 C C . ALA C 1 29 ? -22.097 70.848 65.509 1.00 35.83 29 ALA C C 1
ATOM 7835 O O . ALA C 1 29 ? -21.840 71.851 66.186 1.00 38.20 29 ALA C O 1
ATOM 7837 N N . GLY C 1 30 ? -22.463 70.900 64.233 1.00 36.92 30 GLY C N 1
ATOM 7838 C CA . GLY C 1 30 ? -22.595 72.179 63.570 1.00 37.41 30 GLY C CA 1
ATOM 7839 C C . GLY C 1 30 ? -23.116 72.117 62.148 1.00 38.20 30 GLY C C 1
ATOM 7840 O O . GLY C 1 30 ? -23.627 71.086 61.701 1.00 37.53 30 GLY C O 1
ATOM 7841 N N . PRO C 1 31 ? -22.975 73.224 61.404 1.00 38.31 31 PRO C N 1
ATOM 7842 C CA . PRO C 1 31 ? -23.428 73.350 60.019 1.00 38.32 31 PRO C CA 1
ATOM 7843 C C . PRO C 1 31 ? -22.434 72.913 58.954 1.00 36.97 31 PRO C C 1
ATOM 7844 O O . PRO C 1 31 ? -21.296 73.393 58.925 1.00 37.64 31 PRO C O 1
ATOM 7848 N N . PHE C 1 32 ? -22.858 72.004 58.082 1.00 34.88 32 PHE C N 1
ATOM 7849 C CA . PHE C 1 32 ? -22.005 71.588 56.974 1.00 33.11 32 PHE C CA 1
ATOM 7850 C C . PHE C 1 32 ? -22.504 72.360 55.770 1.00 31.33 32 PHE C C 1
ATOM 7851 O O . PHE C 1 32 ? -23.705 72.423 55.517 1.00 30.32 32 PHE C O 1
ATOM 7859 N N . GLU C 1 33 ? -21.578 72.975 55.054 1.00 30.32 33 GLU C N 1
ATOM 7860 C CA . GLU C 1 33 ? -21.896 73.737 53.860 1.00 29.11 33 GLU C CA 1
ATOM 7861 C C . GLU C 1 33 ? -22.566 72.785 52.867 1.00 28.33 33 GLU C C 1
ATOM 7862 O O . GLU C 1 33 ? -22.076 71.680 52.641 1.00 27.17 33 GLU C O 1
ATOM 7868 N N . PRO C 1 34 ? -23.717 73.181 52.290 1.00 28.10 34 PRO C N 1
ATOM 7869 C CA . PRO C 1 34 ? -24.382 72.291 51.331 1.00 27.27 34 PRO C CA 1
ATOM 7870 C C . PRO C 1 34 ? -23.435 71.845 50.211 1.00 25.82 34 PRO C C 1
ATOM 7871 O O . PRO C 1 34 ? -22.628 72.627 49.707 1.00 23.70 34 PRO C O 1
ATOM 7875 N N . TRP C 1 35 ? -23.543 70.573 49.847 1.00 24.82 35 TRP C N 1
ATOM 7876 C CA . TRP C 1 35 ? -22.688 69.961 48.842 1.00 27.09 35 TRP C CA 1
ATOM 7877 C C . TRP C 1 35 ? -22.523 70.732 47.544 1.00 28.77 35 TRP C C 1
ATOM 7878 O O . TRP C 1 35 ? -21.401 71.014 47.129 1.00 29.51 35 TRP C O 1
ATOM 7889 N N . GLU C 1 36 ? -23.628 71.090 46.905 1.00 31.22 36 GLU C N 1
ATOM 7890 C CA . GLU C 1 36 ? -23.540 71.804 45.638 1.00 32.63 36 GLU C CA 1
ATOM 7891 C C . GLU C 1 36 ? -23.409 73.315 45.738 1.00 31.85 36 GLU C C 1
ATOM 7892 O O . GLU C 1 36 ? -23.572 74.016 44.743 1.00 32.98 36 GLU C O 1
ATOM 7898 N N . ALA C 1 37 ? -23.114 73.823 46.930 1.00 30.12 37 ALA C N 1
ATOM 7899 C CA . ALA C 1 37 ? -22.943 75.261 47.103 1.00 28.89 37 ALA C CA 1
ATOM 7900 C C . ALA C 1 37 ? -21.511 75.589 46.683 1.00 29.99 37 ALA C C 1
ATOM 7901 O O . ALA C 1 37 ? -20.625 74.744 46.778 1.00 28.76 37 ALA C O 1
ATOM 7903 N N . PRO C 1 38 ? -21.267 76.817 46.208 1.00 30.94 38 PRO C N 1
ATOM 7904 C CA . PRO C 1 38 ? -19.919 77.203 45.783 1.00 29.86 38 PRO C CA 1
ATOM 7905 C C . PRO C 1 38 ? -18.890 76.975 46.880 1.00 29.54 38 PRO C C 1
ATOM 7906 O O . PRO C 1 38 ? -19.134 77.286 48.041 1.00 29.30 38 PRO C O 1
ATOM 7910 N N . PRO C 1 39 ? -17.718 76.428 46.523 1.00 28.18 39 PRO C N 1
ATOM 7911 C CA . PRO C 1 39 ? -16.679 76.181 47.526 1.00 27.78 39 PRO C CA 1
ATOM 7912 C C . PRO C 1 39 ? -16.237 77.493 48.164 1.00 27.94 39 PRO C C 1
ATOM 7913 O O . PRO C 1 39 ? -16.222 78.531 47.505 1.00 28.05 39 PRO C O 1
ATOM 7917 N N . THR C 1 40 ? -15.879 77.441 49.443 1.00 28.33 40 THR C N 1
ATOM 7918 C CA . THR C 1 40 ? -15.432 78.626 50.163 1.00 28.35 40 THR C CA 1
ATOM 7919 C C . THR C 1 40 ? -14.131 78.349 50.897 1.00 30.65 40 THR C C 1
ATOM 7920 O O . THR C 1 40 ? -13.738 77.193 51.077 1.00 31.68 40 THR C O 1
ATOM 7924 N N . LEU C 1 41 ? -13.472 79.423 51.315 1.00 30.97 41 LEU C N 1
ATOM 7925 C CA . LEU C 1 41 ? -12.208 79.351 52.034 1.00 31.52 41 LEU C CA 1
ATOM 7926 C C . LEU C 1 41 ? -12.238 78.535 53.329 1.00 30.80 41 LEU C C 1
ATOM 7927 O O . LEU C 1 41 ? -11.288 77.811 53.620 1.00 30.71 41 LEU C O 1
ATOM 7932 N N . ARG C 1 42 ? -13.320 78.647 54.098 1.00 29.83 42 ARG C N 1
ATOM 7933 C CA . ARG C 1 42 ? -13.421 77.947 55.379 1.00 29.50 42 ARG C CA 1
ATOM 7934 C C . ARG C 1 42 ? -14.537 76.916 55.510 1.00 27.71 42 ARG C C 1
ATOM 7935 O O . ARG C 1 42 ? -14.558 76.154 56.476 1.00 29.15 42 ARG C O 1
ATOM 7943 N N . GLY C 1 43 ? -15.464 76.882 54.561 1.00 25.00 43 GLY C N 1
ATOM 7944 C CA . GLY C 1 43 ? -16.559 75.932 54.660 1.00 21.60 43 GLY C CA 1
ATOM 7945 C C . GLY C 1 43 ? -16.202 74.470 54.455 1.00 19.87 43 GLY C C 1
ATOM 7946 O O . GLY C 1 43 ? -15.400 74.146 53.589 1.00 19.61 43 GLY C O 1
ATOM 7947 N N . PHE C 1 44 ? -16.809 73.594 55.256 1.00 19.50 44 PHE C N 1
ATOM 7948 C CA . PHE C 1 44 ? -16.603 72.145 55.173 1.00 18.73 44 PHE C CA 1
ATOM 7949 C C . PHE C 1 44 ? -17.873 71.502 54.609 1.00 21.26 44 PHE C C 1
ATOM 7950 O O . PHE C 1 44 ? -18.983 71.847 55.021 1.00 20.11 44 PHE C O 1
ATOM 7958 N N . LYS C 1 45 ? -17.717 70.568 53.675 1.00 19.62 45 LYS C N 1
ATOM 7959 C CA . LYS C 1 45 ? -18.872 69.904 53.096 1.00 19.02 45 LYS C CA 1
ATOM 7960 C C . LYS C 1 45 ? -19.117 68.573 53.774 1.00 19.32 45 LYS C C 1
ATOM 7961 O O . LYS C 1 45 ? -20.182 67.980 53.630 1.00 19.57 45 LYS C O 1
ATOM 7967 N N . GLY C 1 46 ? -18.123 68.103 54.520 1.00 19.69 46 GLY C N 1
ATOM 7968 C CA . GLY C 1 46 ? -18.281 66.852 55.236 1.00 19.08 46 GLY C CA 1
ATOM 7969 C C . GLY C 1 46 ? -17.870 65.560 54.548 1.00 20.09 46 GLY C C 1
ATOM 7970 O O . GLY C 1 46 ? -18.188 64.482 55.056 1.00 22.69 46 GLY C O 1
ATOM 7971 N N . GLY C 1 47 ? -17.192 65.636 53.406 1.00 17.04 47 GLY C N 1
ATOM 7972 C CA . GLY C 1 47 ? -16.758 64.413 52.752 1.00 17.11 47 GLY C CA 1
ATOM 7973 C C . GLY C 1 47 ? -15.982 63.579 53.762 1.00 17.94 47 GLY C C 1
ATOM 7974 O O . GLY C 1 47 ? -15.331 64.139 54.645 1.00 16.07 47 GLY C O 1
ATOM 7975 N N . THR C 1 48 ? -16.048 62.254 53.653 1.00 18.38 48 THR C N 1
ATOM 7976 C CA . THR C 1 48 ? -15.351 61.377 54.595 1.00 19.01 48 THR C CA 1
ATOM 7977 C C . THR C 1 48 ? -14.528 60.301 53.894 1.00 20.12 48 THR C C 1
ATOM 7978 O O . THR C 1 48 ? -14.620 60.134 52.682 1.00 19.98 48 THR C O 1
ATOM 7982 N N . LEU C 1 49 ? -13.711 59.569 54.650 1.00 20.44 49 LEU C N 1
ATOM 7983 C CA . LEU C 1 49 ? -12.947 58.493 54.030 1.00 19.12 49 LEU C CA 1
ATOM 7984 C C . LEU C 1 49 ? -13.864 57.282 53.883 1.00 18.79 49 LEU C C 1
ATOM 7985 O O . LEU C 1 49 ? -13.637 56.431 53.027 1.00 19.80 49 LEU C O 1
ATOM 7990 N N . TRP C 1 50 ? -14.899 57.209 54.718 1.00 18.31 50 TRP C N 1
ATOM 7991 C CA . TRP C 1 50 ? -15.871 56.120 54.627 1.00 20.27 50 TRP C CA 1
ATOM 7992 C C . TRP C 1 50 ? -16.495 56.237 53.233 1.00 20.34 50 TRP C C 1
ATOM 7993 O O . TRP C 1 50 ? -16.772 55.240 52.568 1.00 19.82 50 TRP C O 1
ATOM 8004 N N . GLY C 1 51 ? -16.710 57.483 52.814 1.00 20.82 51 GLY C N 1
ATOM 8005 C CA . GLY C 1 51 ? -17.298 57.763 51.519 1.00 19.13 51 GLY C CA 1
ATOM 8006 C C . GLY C 1 51 ? -16.400 57.374 50.362 1.00 20.26 51 GLY C C 1
ATOM 8007 O O . GLY C 1 51 ? -16.882 56.856 49.356 1.00 20.36 51 GLY C O 1
ATOM 8008 N N . VAL C 1 52 ? -15.101 57.637 50.484 1.00 19.93 52 VAL C N 1
ATOM 8009 C CA . VAL C 1 52 ? -14.167 57.273 49.422 1.00 20.31 52 VAL C CA 1
ATOM 8010 C C . VAL C 1 52 ? -14.223 55.758 49.244 1.00 20.71 52 VAL C C 1
ATOM 8011 O O . VAL C 1 52 ? -14.261 55.253 48.122 1.00 20.77 52 VAL C O 1
ATOM 8015 N N . ALA C 1 53 ? -14.246 55.044 50.365 1.00 21.05 53 ALA C N 1
ATOM 8016 C CA . ALA C 1 53 ? -14.310 53.589 50.357 1.00 22.75 53 ALA C CA 1
ATOM 8017 C C . ALA C 1 53 ? -15.574 53.101 49.654 1.00 23.67 53 ALA C C 1
ATOM 8018 O O . ALA C 1 53 ? -15.543 52.113 48.925 1.00 23.59 53 ALA C O 1
ATOM 8020 N N . GLU C 1 54 ? -16.687 53.795 49.872 1.00 24.75 54 GLU C N 1
ATOM 8021 C CA . GLU C 1 54 ? -17.942 53.411 49.241 1.00 26.01 54 GLU C CA 1
ATOM 8022 C C . GLU C 1 54 ? -17.938 53.654 47.735 1.00 26.36 54 GLU C C 1
ATOM 8023 O O . GLU C 1 54 ? -18.656 52.986 46.991 1.00 26.59 54 GLU C O 1
ATOM 8029 N N . LYS C 1 55 ? -17.134 54.614 47.286 1.00 25.54 55 LYS C N 1
ATOM 8030 C CA . LYS C 1 55 ? -17.057 54.926 45.868 1.00 24.49 55 LYS C CA 1
ATOM 8031 C C . LYS C 1 55 ? -15.908 54.215 45.171 1.00 24.64 55 LYS C C 1
ATOM 8032 O O . LYS C 1 55 ? -15.538 54.567 44.053 1.00 24.04 55 LYS C O 1
ATOM 8038 N N . LEU C 1 56 ? -15.349 53.206 45.828 1.00 25.81 56 LEU C N 1
ATOM 8039 C CA . LEU C 1 56 ? -14.249 52.457 45.238 1.00 27.32 56 LEU C CA 1
ATOM 8040 C C . LEU C 1 56 ? -14.706 51.790 43.941 1.00 28.61 56 LEU C C 1
ATOM 8041 O O . LEU C 1 56 ? -13.970 51.773 42.953 1.00 30.51 56 LEU C O 1
ATOM 8046 N N . PRO C 1 57 ? -15.927 51.223 43.923 1.00 27.63 57 PRO C N 1
ATOM 8047 C CA . PRO C 1 57 ? -16.370 50.588 42.678 1.00 26.09 57 PRO C CA 1
ATOM 8048 C C . PRO C 1 57 ? -16.389 51.580 41.512 1.00 24.28 57 PRO C C 1
ATOM 8049 O O . PRO C 1 57 ? -16.141 51.206 40.362 1.00 25.92 57 PRO C O 1
ATOM 8053 N N . TYR C 1 58 ? -16.672 52.845 41.810 1.00 22.69 58 TYR C N 1
ATOM 8054 C CA . TYR C 1 58 ? -16.674 53.882 40.778 1.00 19.03 58 TYR C CA 1
ATOM 8055 C C . TYR C 1 58 ? -15.237 54.082 40.263 1.00 18.41 58 TYR C C 1
ATOM 8056 O O . TYR C 1 58 ? -15.017 54.247 39.063 1.00 16.92 58 TYR C O 1
ATOM 8065 N N . LEU C 1 59 ? -14.272 54.087 41.182 1.00 16.74 59 LEU C N 1
ATOM 8066 C CA . LEU C 1 59 ? -12.865 54.264 40.819 1.00 18.72 59 LEU C CA 1
ATOM 8067 C C . LEU C 1 59 ? -12.327 53.035 40.084 1.00 18.39 59 LEU C C 1
ATOM 8068 O O . LEU C 1 59 ? -11.524 53.156 39.161 1.00 18.84 59 LEU C O 1
ATOM 8073 N N . LEU C 1 60 ? -12.770 51.850 40.490 1.00 20.01 60 LEU C N 1
ATOM 8074 C CA . LEU C 1 60 ? -12.328 50.626 39.830 1.00 21.12 60 LEU C CA 1
ATOM 8075 C C . LEU C 1 60 ? -12.879 50.576 38.409 1.00 22.15 60 LEU C C 1
ATOM 8076 O O . LEU C 1 60 ? -12.211 50.095 37.499 1.00 24.13 60 LEU C O 1
ATOM 8081 N N . ASP C 1 61 ? -14.093 51.083 38.219 1.00 20.78 61 ASP C N 1
ATOM 8082 C CA . ASP C 1 61 ? -14.708 51.103 36.899 1.00 22.38 61 ASP C CA 1
ATOM 8083 C C . ASP C 1 61 ? -13.975 52.080 35.974 1.00 22.97 61 ASP C C 1
ATOM 8084 O O . ASP C 1 61 ? -13.918 51.880 34.754 1.00 21.79 61 ASP C O 1
ATOM 8089 N N . LEU C 1 62 ? -13.417 53.137 36.558 1.00 21.10 62 LEU C N 1
ATOM 8090 C CA . LEU C 1 62 ? -12.694 54.141 35.784 1.00 19.54 62 LEU C CA 1
ATOM 8091 C C . LEU C 1 62 ? -11.327 53.586 35.397 1.00 19.40 62 LEU C C 1
ATOM 8092 O O . LEU C 1 62 ? -10.739 54.007 34.409 1.00 18.60 62 LEU C O 1
ATOM 8097 N N . GLY C 1 63 ? -10.835 52.637 36.193 1.00 21.24 63 GLY C N 1
ATOM 8098 C CA . GLY C 1 63 ? -9.546 52.018 35.936 1.00 19.96 63 GLY C CA 1
ATOM 8099 C C . GLY C 1 63 ? -8.460 52.431 36.914 1.00 21.27 63 GLY C C 1
ATOM 8100 O O . GLY C 1 63 ? -7.298 52.057 36.743 1.00 21.21 63 GLY C O 1
ATOM 8101 N N . VAL C 1 64 ? -8.836 53.196 37.940 1.00 19.39 64 VAL C N 1
ATOM 8102 C CA . VAL C 1 64 ? -7.892 53.682 38.954 1.00 18.56 64 VAL C CA 1
ATOM 8103 C C . VAL C 1 64 ? -7.048 52.575 39.601 1.00 19.22 64 VAL C C 1
ATOM 8104 O O . VAL C 1 64 ? -7.571 51.535 39.991 1.00 20.24 64 VAL C O 1
ATOM 8108 N N . GLU C 1 65 ? -5.748 52.817 39.735 1.00 18.31 65 GLU C N 1
ATOM 8109 C CA . GLU C 1 65 ? -4.846 51.830 40.323 1.00 19.32 65 GLU C CA 1
ATOM 8110 C C . GLU C 1 65 ? -4.242 52.318 41.633 1.00 19.77 65 GLU C C 1
ATOM 8111 O O . GLU C 1 65 ? -3.698 51.536 42.411 1.00 19.95 65 GLU C O 1
ATOM 8117 N N . ALA C 1 66 ? -4.345 53.615 41.884 1.00 19.42 66 ALA C N 1
ATOM 8118 C CA . ALA C 1 66 ? -3.790 54.179 43.099 1.00 20.81 66 ALA C CA 1
ATOM 8119 C C . ALA C 1 66 ? -4.456 55.497 43.421 1.00 19.31 66 ALA C C 1
ATOM 8120 O O . ALA C 1 66 ? -4.723 56.306 42.536 1.00 20.64 66 ALA C O 1
ATOM 8122 N N . ILE C 1 67 ? -4.714 55.716 44.700 1.00 18.87 67 ILE C N 1
ATOM 8123 C CA . ILE C 1 67 ? -5.352 56.947 45.125 1.00 18.52 67 ILE C CA 1
ATOM 8124 C C . ILE C 1 67 ? -4.386 57.882 45.846 1.00 17.84 67 ILE C C 1
ATOM 8125 O O . ILE C 1 67 ? -3.722 57.482 46.799 1.00 18.40 67 ILE C O 1
ATOM 8130 N N . TYR C 1 68 ? -4.293 59.118 45.371 1.00 16.56 68 TYR C N 1
ATOM 8131 C CA . TYR C 1 68 ? -3.463 60.127 46.015 1.00 16.02 68 TYR C CA 1
ATOM 8132 C C . TYR C 1 68 ? -4.438 60.974 46.830 1.00 16.84 68 TYR C C 1
ATOM 8133 O O . TYR C 1 68 ? -5.318 61.635 46.283 1.00 15.48 68 TYR C O 1
ATOM 8142 N N . LEU C 1 69 ? -4.283 60.944 48.145 1.00 18.36 69 LEU C N 1
ATOM 8143 C CA . LEU C 1 69 ? -5.165 61.696 49.020 1.00 16.75 69 LEU C CA 1
ATOM 8144 C C . LEU C 1 69 ? -4.521 62.952 49.569 1.00 17.05 69 LEU C C 1
ATOM 8145 O O . LEU C 1 69 ? -3.369 62.941 50.006 1.00 18.40 69 LEU C O 1
ATOM 8150 N N . ASN C 1 70 ? -5.271 64.044 49.531 1.00 16.41 70 ASN C N 1
ATOM 8151 C CA . ASN C 1 70 ? -4.795 65.284 50.094 1.00 15.56 70 ASN C CA 1
ATOM 8152 C C . ASN C 1 70 ? -4.805 64.988 51.600 1.00 15.06 70 ASN C C 1
ATOM 8153 O O . ASN C 1 70 ? -5.412 64.005 52.024 1.00 14.97 70 ASN C O 1
ATOM 8158 N N . PRO C 1 71 ? -4.134 65.815 52.419 1.00 15.01 71 PRO C N 1
ATOM 8159 C CA . PRO C 1 71 ? -4.065 65.602 53.873 1.00 15.25 71 PRO C CA 1
ATOM 8160 C C . PRO C 1 71 ? -5.335 65.105 54.552 1.00 16.02 71 PRO C C 1
ATOM 8161 O O . PRO C 1 71 ? -6.414 65.665 54.365 1.00 15.58 71 PRO C O 1
ATOM 8165 N N . VAL C 1 72 ? -5.192 64.043 55.339 1.00 16.24 72 VAL C N 1
ATOM 8166 C CA . VAL C 1 72 ? -6.317 63.463 56.059 1.00 16.71 72 VAL C CA 1
ATOM 8167 C C . VAL C 1 72 ? -6.165 63.532 57.590 1.00 17.21 72 VAL C C 1
ATOM 8168 O O . VAL C 1 72 ? -7.044 63.078 58.318 1.00 16.81 72 VAL C O 1
ATOM 8172 N N . PHE C 1 73 ? -5.056 64.091 58.080 1.00 18.18 73 PHE C N 1
ATOM 8173 C CA . PHE C 1 73 ? -4.859 64.195 59.531 1.00 19.15 73 PHE C CA 1
ATOM 8174 C C . PHE C 1 73 ? -5.625 65.380 60.130 1.00 19.45 73 PHE C C 1
ATOM 8175 O O . PHE C 1 73 ? -5.927 66.353 59.438 1.00 19.09 73 PHE C O 1
ATOM 8183 N N . ALA C 1 74 ? -5.938 65.285 61.418 1.00 20.20 74 ALA C N 1
ATOM 8184 C CA . ALA C 1 74 ? -6.687 66.325 62.113 1.00 19.84 74 ALA C CA 1
ATOM 8185 C C . ALA C 1 74 ? -6.167 67.709 61.762 1.00 21.70 74 ALA C C 1
ATOM 8186 O O . ALA C 1 74 ? -4.961 67.978 61.827 1.00 21.53 74 ALA C O 1
ATOM 8188 N N . SER C 1 75 ? -7.100 68.585 61.400 1.00 20.54 75 SER C N 1
ATOM 8189 C CA . SER C 1 75 ? -6.782 69.939 60.993 1.00 18.73 75 SER C CA 1
ATOM 8190 C C . SER C 1 75 ? -7.999 70.831 61.181 1.00 20.19 75 SER C C 1
ATOM 8191 O O . SER C 1 75 ? -9.123 70.345 61.315 1.00 20.65 75 SER C O 1
ATOM 8194 N N . THR C 1 76 ? -7.770 72.139 61.189 1.00 20.17 76 THR C N 1
ATOM 8195 C CA . THR C 1 76 ? -8.855 73.101 61.332 1.00 20.46 76 THR C CA 1
ATOM 8196 C C . THR C 1 76 ? -9.194 73.676 59.955 1.00 20.14 76 THR C C 1
ATOM 8197 O O . THR C 1 76 ? -10.142 74.439 59.815 1.00 21.77 76 THR C O 1
ATOM 8201 N N . ALA C 1 77 ? -8.412 73.315 58.943 1.00 18.87 77 ALA C N 1
ATOM 8202 C CA . ALA C 1 77 ? -8.653 73.811 57.584 1.00 18.88 77 ALA C CA 1
ATOM 8203 C C . ALA C 1 77 ? -9.383 72.765 56.747 1.00 17.60 77 ALA C C 1
ATOM 8204 O O . ALA C 1 77 ? -9.129 71.564 56.888 1.00 15.47 77 ALA C O 1
ATOM 8206 N N . ASN C 1 78 ? -10.290 73.210 55.878 1.00 17.75 78 ASN C N 1
ATOM 8207 C CA . ASN C 1 78 ? -11.025 72.266 55.042 1.00 18.41 78 ASN C CA 1
ATOM 8208 C C . ASN C 1 78 ? -10.102 71.489 54.100 1.00 18.77 78 ASN C C 1
ATOM 8209 O O . ASN C 1 78 ? -10.411 70.352 53.728 1.00 17.94 78 ASN C O 1
ATOM 8214 N N . HIS C 1 79 ? -8.968 72.090 53.738 1.00 17.24 79 HIS C N 1
ATOM 8215 C CA . HIS C 1 79 ? -8.006 71.440 52.853 1.00 18.22 79 HIS C CA 1
ATOM 8216 C C . HIS C 1 79 ? -7.047 70.579 53.666 1.00 19.29 79 HIS C C 1
ATOM 8217 O O . HIS C 1 79 ? -6.312 69.770 53.119 1.00 17.69 79 HIS C O 1
ATOM 8224 N N . ARG C 1 80 ? -7.078 70.784 54.981 1.00 20.65 80 ARG C N 1
ATOM 8225 C CA . ARG C 1 80 ? -6.283 70.051 55.959 1.00 20.36 80 ARG C CA 1
ATOM 8226 C C . ARG C 1 80 ? -4.755 70.196 55.944 1.00 21.48 80 ARG C C 1
ATOM 8227 O O . ARG C 1 80 ? -4.031 69.345 56.473 1.00 18.98 80 ARG C O 1
ATOM 8235 N N . TYR C 1 81 ? -4.266 71.286 55.367 1.00 21.53 81 TYR C N 1
ATOM 8236 C CA . TYR C 1 81 ? -2.826 71.532 55.325 1.00 23.46 81 TYR C CA 1
ATOM 8237 C C . TYR C 1 81 ? -2.326 72.235 56.601 1.00 24.46 81 TYR C C 1
ATOM 8238 O O . TYR C 1 81 ? -1.128 72.472 56.751 1.00 22.65 81 TYR C O 1
ATOM 8247 N N . HIS C 1 82 ? -3.260 72.569 57.499 1.00 24.78 82 HIS C N 1
ATOM 8248 C CA . HIS C 1 82 ? -2.960 73.218 58.787 1.00 23.46 82 HIS C CA 1
ATOM 8249 C C . HIS C 1 82 ? -3.121 72.126 59.834 1.00 23.06 82 HIS C C 1
ATOM 8250 O O . HIS C 1 82 ? -4.130 72.067 60.541 1.00 20.82 82 HIS C O 1
ATOM 8257 N N . THR C 1 83 ? -2.108 71.272 59.925 1.00 22.35 83 THR C N 1
ATOM 8258 C CA . THR C 1 83 ? -2.125 70.125 60.820 1.00 22.86 83 THR C CA 1
ATOM 8259 C C . THR C 1 83 ? -2.198 70.375 62.317 1.00 23.64 83 THR C C 1
ATOM 8260 O O . THR C 1 83 ? -1.470 71.204 62.870 1.00 23.57 83 THR C O 1
ATOM 8264 N N . VAL C 1 84 ? -3.087 69.628 62.965 1.00 23.24 84 VAL C N 1
ATOM 8265 C CA . VAL C 1 84 ? -3.281 69.720 64.404 1.00 24.36 84 VAL C CA 1
ATOM 8266 C C . VAL C 1 84 ? -2.668 68.504 65.093 1.00 24.28 84 VAL C C 1
ATOM 8267 O O . VAL C 1 84 ? -2.077 68.641 66.162 1.00 26.61 84 VAL C O 1
ATOM 8271 N N . ASP C 1 85 ? -2.803 67.321 64.491 1.00 23.36 85 ASP C N 1
ATOM 8272 C CA . ASP C 1 85 ? -2.204 66.103 65.051 1.00 25.11 85 ASP C CA 1
ATOM 8273 C C . ASP C 1 85 ? -1.889 65.090 63.946 1.00 26.14 85 ASP C C 1
ATOM 8274 O O . ASP C 1 85 ? -2.789 64.468 63.386 1.00 25.45 85 ASP C O 1
ATOM 8279 N N . TYR C 1 86 ? -0.600 64.923 63.656 1.00 26.22 86 TYR C N 1
ATOM 8280 C CA . TYR C 1 86 ? -0.144 64.015 62.606 1.00 25.90 86 TYR C CA 1
ATOM 8281 C C . TYR C 1 86 ? -0.383 62.538 62.888 1.00 26.19 86 TYR C C 1
ATOM 8282 O O . TYR C 1 86 ? -0.193 61.699 62.003 1.00 27.55 86 TYR C O 1
ATOM 8291 N N . PHE C 1 87 ? -0.802 62.217 64.106 1.00 24.20 87 PHE C N 1
ATOM 8292 C CA . PHE C 1 87 ? -1.038 60.825 64.473 1.00 25.14 87 PHE C CA 1
ATOM 8293 C C . PHE C 1 87 ? -2.500 60.394 64.485 1.00 23.53 87 PHE C C 1
ATOM 8294 O O . PHE C 1 87 ? -2.811 59.244 64.791 1.00 26.56 87 PHE C O 1
ATOM 8302 N N . GLN C 1 88 ? -3.396 61.311 64.139 1.00 23.35 88 GLN C N 1
ATOM 8303 C CA . GLN C 1 88 ? -4.824 61.007 64.109 1.00 20.83 88 GLN C CA 1
ATOM 8304 C C . GLN C 1 88 ? -5.501 61.513 62.837 1.00 20.34 88 GLN C C 1
ATOM 8305 O O . GLN C 1 88 ? -5.328 62.676 62.451 1.00 19.98 88 GLN C O 1
ATOM 8311 N N . VAL C 1 89 ? -6.268 60.636 62.195 1.00 17.78 89 VAL C N 1
ATOM 8312 C CA . VAL C 1 89 ? -7.021 60.995 60.996 1.00 16.30 89 VAL C CA 1
ATOM 8313 C C . VAL C 1 89 ? -8.140 61.938 61.443 1.00 15.97 89 VAL C C 1
ATOM 8314 O O . VAL C 1 89 ? -8.725 61.761 62.510 1.00 17.27 89 VAL C O 1
ATOM 8318 N N . ASP C 1 90 ? -8.432 62.949 60.641 1.00 16.24 90 ASP C N 1
ATOM 8319 C CA . ASP C 1 90 ? -9.466 63.910 61.008 1.00 17.98 90 ASP C CA 1
ATOM 8320 C C . ASP C 1 90 ? -10.785 63.271 61.448 1.00 18.00 90 ASP C C 1
ATOM 8321 O O . ASP C 1 90 ? -11.277 62.339 60.814 1.00 20.42 90 ASP C O 1
ATOM 8326 N N . PRO C 1 91 ? -11.379 63.780 62.540 1.00 17.63 91 PRO C N 1
ATOM 8327 C CA . PRO C 1 91 ? -12.646 63.282 63.085 1.00 18.75 91 PRO C CA 1
ATOM 8328 C C . PRO C 1 91 ? -13.773 63.372 62.062 1.00 18.30 91 PRO C C 1
ATOM 8329 O O . PRO C 1 91 ? -14.598 62.467 61.960 1.00 18.98 91 PRO C O 1
ATOM 8333 N N . ILE C 1 92 ? -13.819 64.475 61.319 1.00 18.89 92 ILE C N 1
ATOM 8334 C CA . ILE C 1 92 ? -14.856 64.652 60.302 1.00 19.67 92 ILE C CA 1
ATOM 8335 C C . ILE C 1 92 ? -14.741 63.597 59.196 1.00 18.20 92 ILE C C 1
ATOM 8336 O O . ILE C 1 92 ? -15.733 63.256 58.565 1.00 21.29 92 ILE C O 1
ATOM 8341 N N . LEU C 1 93 ? -13.536 63.076 58.970 1.00 18.85 93 LEU C N 1
ATOM 8342 C CA . LEU C 1 93 ? -13.317 62.060 57.939 1.00 17.76 93 LEU C CA 1
ATOM 8343 C C . LEU C 1 93 ? -13.650 60.653 58.419 1.00 19.11 93 LEU C C 1
ATOM 8344 O O . LEU C 1 93 ? -13.693 59.711 57.626 1.00 20.58 93 LEU C O 1
ATOM 8349 N N . GLY C 1 94 ? -13.887 60.511 59.719 1.00 20.88 94 GLY C N 1
ATOM 8350 C CA . GLY C 1 94 ? -14.225 59.210 60.269 1.00 19.51 94 GLY C CA 1
ATOM 8351 C C . GLY C 1 94 ? -13.168 58.627 61.191 1.00 21.07 94 GLY C C 1
ATOM 8352 O O . GLY C 1 94 ? -13.308 57.500 61.670 1.00 22.31 94 GLY C O 1
ATOM 8353 N N . GLY C 1 95 ? -12.101 59.377 61.438 1.00 19.85 95 GLY C N 1
ATOM 8354 C CA . GLY C 1 95 ? -11.067 58.881 62.324 1.00 22.55 95 GLY C CA 1
ATOM 8355 C C . GLY C 1 95 ? -10.203 57.815 61.681 1.00 24.21 95 GLY C C 1
ATOM 8356 O O . GLY C 1 95 ? -10.405 57.452 60.524 1.00 25.55 95 GLY C O 1
ATOM 8357 N N . ASN C 1 96 ? -9.243 57.304 62.442 1.00 25.40 96 ASN C N 1
ATOM 8358 C CA . ASN C 1 96 ? -8.321 56.294 61.944 1.00 26.67 96 ASN C CA 1
ATOM 8359 C C . ASN C 1 96 ? -8.975 55.071 61.327 1.00 26.10 96 ASN C C 1
ATOM 8360 O O . ASN C 1 96 ? -8.492 54.559 60.318 1.00 23.68 96 ASN C O 1
ATOM 8365 N N . GLU C 1 97 ? -10.063 54.604 61.933 1.00 27.09 97 GLU C N 1
ATOM 8366 C CA . GLU C 1 97 ? -10.773 53.433 61.430 1.00 29.50 97 GLU C CA 1
ATOM 8367 C C . GLU C 1 97 ? -11.313 53.648 60.024 1.00 27.46 97 GLU C C 1
ATOM 8368 O O . GLU C 1 97 ? -11.437 52.700 59.252 1.00 27.89 97 GLU C O 1
ATOM 8374 N N . ALA C 1 98 ? -11.630 54.894 59.690 1.00 26.54 98 ALA C N 1
ATOM 8375 C CA . ALA C 1 98 ? -12.146 55.197 58.366 1.00 25.74 98 ALA C CA 1
ATOM 8376 C C . ALA C 1 98 ? -11.017 54.992 57.360 1.00 25.90 98 ALA C C 1
ATOM 8377 O O . ALA C 1 98 ? -11.243 54.521 56.246 1.00 25.81 98 ALA C O 1
ATOM 8379 N N . LEU C 1 99 ? -9.799 55.342 57.762 1.00 24.35 99 LEU C N 1
ATOM 8380 C CA . LEU C 1 99 ? -8.638 55.172 56.897 1.00 25.50 99 LEU C CA 1
ATOM 8381 C C . LEU C 1 99 ? -8.301 53.687 56.752 1.00 26.57 99 LEU C C 1
ATOM 8382 O O . LEU C 1 99 ? -8.011 53.204 55.655 1.00 27.01 99 LEU C O 1
ATOM 8387 N N . ARG C 1 100 ? -8.332 52.983 57.880 1.00 27.08 100 ARG C N 1
ATOM 8388 C CA . ARG C 1 100 ? -8.050 51.554 57.945 1.00 28.76 100 ARG C CA 1
ATOM 8389 C C . ARG C 1 100 ? -8.972 50.784 57.000 1.00 27.91 100 ARG C C 1
ATOM 8390 O O . ARG C 1 100 ? -8.542 49.867 56.300 1.00 26.82 100 ARG C O 1
ATOM 8398 N N . HIS C 1 101 ? -10.246 51.159 56.997 1.00 27.81 101 HIS C N 1
ATOM 8399 C CA . HIS C 1 101 ? -11.231 50.504 56.146 1.00 27.73 101 HIS C CA 1
ATOM 8400 C C . HIS C 1 101 ? -10.947 50.760 54.667 1.00 27.26 101 HIS C C 1
ATOM 8401 O O . HIS C 1 101 ? -11.009 49.840 53.858 1.00 26.81 101 HIS C O 1
ATOM 8408 N N . LEU C 1 102 ? -10.637 52.008 54.320 1.00 25.37 102 LEU C N 1
ATOM 8409 C CA . LEU C 1 102 ? -10.342 52.356 52.935 1.00 24.95 102 LEU C CA 1
ATOM 8410 C C . LEU C 1 102 ? -9.137 51.568 52.441 1.00 25.49 102 LEU C C 1
ATOM 8411 O O . LEU C 1 102 ? -9.145 51.054 51.321 1.00 26.55 102 LEU C O 1
ATOM 8416 N N . LEU C 1 103 ? -8.102 51.470 53.273 1.00 25.04 103 LEU C N 1
ATOM 8417 C CA . LEU C 1 103 ? -6.901 50.728 52.896 1.00 26.96 103 LEU C CA 1
ATOM 8418 C C . LEU C 1 103 ? -7.239 49.262 52.669 1.00 26.77 103 LEU C C 1
ATOM 8419 O O . LEU C 1 103 ? -6.813 48.670 51.682 1.00 27.66 103 LEU C O 1
ATOM 8424 N N . GLU C 1 104 ? -8.010 48.682 53.583 1.00 27.69 104 GLU C N 1
ATOM 8425 C CA . GLU C 1 104 ? -8.409 47.282 53.474 1.00 29.58 104 GLU C CA 1
ATOM 8426 C C . GLU C 1 104 ? -9.094 46.996 52.142 1.00 30.30 104 GLU C C 1
ATOM 8427 O O . GLU C 1 104 ? -8.658 46.135 51.374 1.00 30.44 104 GLU C O 1
ATOM 8433 N N . VAL C 1 105 ? -10.178 47.719 51.884 1.00 28.49 105 VAL C N 1
ATOM 8434 C CA . VAL C 1 105 ? -10.951 47.549 50.662 1.00 29.41 105 VAL C CA 1
ATOM 8435 C C . VAL C 1 105 ? -10.152 47.864 49.395 1.00 28.73 105 VAL C C 1
ATOM 8436 O O . VAL C 1 105 ? -10.232 47.130 48.415 1.00 29.65 105 VAL C O 1
ATOM 8440 N N . ALA C 1 106 ? -9.378 48.944 49.417 1.00 26.76 106 ALA C N 1
ATOM 8441 C CA . ALA C 1 106 ? -8.570 49.319 48.263 1.00 27.85 106 ALA C CA 1
ATOM 8442 C C . ALA C 1 106 ? -7.543 48.229 47.949 1.00 28.71 106 ALA C C 1
ATOM 8443 O O . ALA C 1 106 ? -7.415 47.790 46.806 1.00 28.47 106 ALA C O 1
ATOM 8445 N N . HIS C 1 107 ? -6.810 47.799 48.970 1.00 29.33 107 HIS C N 1
ATOM 8446 C CA . HIS C 1 107 ? -5.803 46.759 48.799 1.00 30.39 107 HIS C CA 1
ATOM 8447 C C . HIS C 1 107 ? -6.440 45.451 48.336 1.00 30.95 107 HIS C C 1
ATOM 8448 O O . HIS C 1 107 ? -5.853 44.713 47.548 1.00 30.11 107 HIS C O 1
ATOM 8455 N N . ALA C 1 108 ? -7.644 45.169 48.821 1.00 31.06 108 ALA C N 1
ATOM 8456 C CA . ALA C 1 108 ? -8.338 43.948 48.434 1.00 31.44 108 ALA C CA 1
ATOM 8457 C C . ALA C 1 108 ? -8.708 43.994 46.954 1.00 32.68 108 ALA C C 1
ATOM 8458 O O . ALA C 1 108 ? -9.037 42.968 46.364 1.00 34.19 108 ALA C O 1
ATOM 8460 N N . HIS C 1 109 ? -8.653 45.183 46.354 1.00 31.72 109 HIS C N 1
ATOM 8461 C CA . HIS C 1 109 ? -8.979 45.328 44.939 1.00 31.60 109 HIS C CA 1
ATOM 8462 C C . HIS C 1 109 ? -7.796 45.791 44.095 1.00 30.49 109 HIS C C 1
ATOM 8463 O O . HIS C 1 109 ? -7.973 46.328 43.004 1.00 31.40 109 HIS C O 1
ATOM 8470 N N . GLY C 1 110 ? -6.591 45.576 44.607 1.00 30.24 110 GLY C N 1
ATOM 8471 C CA . GLY C 1 110 ? -5.396 45.961 43.876 1.00 29.86 110 GLY C CA 1
ATOM 8472 C C . GLY C 1 110 ? -5.154 47.453 43.754 1.00 28.93 110 GLY C C 1
ATOM 8473 O O . GLY C 1 110 ? -4.427 47.889 42.864 1.00 28.68 110 GLY C O 1
ATOM 8474 N N . VAL C 1 111 ? -5.756 48.243 44.638 1.00 29.22 111 VAL C N 1
ATOM 8475 C CA . VAL C 1 111 ? -5.571 49.691 44.594 1.00 27.59 111 VAL C CA 1
ATOM 8476 C C . VAL C 1 111 ? -4.693 50.164 45.745 1.00 26.61 111 VAL C C 1
ATOM 8477 O O . VAL C 1 111 ? -4.931 49.816 46.900 1.00 26.14 111 VAL C O 1
ATOM 8481 N N . ARG C 1 112 ? -3.670 50.947 45.409 1.00 24.39 112 ARG C N 1
ATOM 8482 C CA . ARG C 1 112 ? -2.737 51.494 46.388 1.00 24.57 112 ARG C CA 1
ATOM 8483 C C . ARG C 1 112 ? -3.267 52.844 46.861 1.00 23.21 112 ARG C C 1
ATOM 8484 O O . ARG C 1 112 ? -4.105 53.459 46.203 1.00 23.85 112 ARG C O 1
ATOM 8492 N N . VAL C 1 113 ? -2.763 53.314 47.993 1.00 21.78 113 VAL C N 1
ATOM 8493 C CA . VAL C 1 113 ? -3.191 54.600 48.524 1.00 20.92 113 VAL C CA 1
ATOM 8494 C C . VAL C 1 113 ? -2.001 55.354 49.107 1.00 20.84 113 VAL C C 1
ATOM 8495 O O . VAL C 1 113 ? -1.238 54.803 49.898 1.00 21.46 113 VAL C O 1
ATOM 8499 N N . ILE C 1 114 ? -1.821 56.603 48.700 1.00 19.35 114 ILE C N 1
ATOM 8500 C CA . ILE C 1 114 ? -0.727 57.386 49.252 1.00 21.40 114 ILE C CA 1
ATOM 8501 C C . ILE C 1 114 ? -1.269 58.628 49.943 1.00 21.96 114 ILE C C 1
ATOM 8502 O O . ILE C 1 114 ? -2.246 59.229 49.487 1.00 22.12 114 ILE C O 1
ATOM 8507 N N . LEU C 1 115 ? -0.644 58.992 51.061 1.00 22.82 115 LEU C N 1
ATOM 8508 C CA . LEU C 1 115 ? -1.063 60.155 51.830 1.00 22.05 115 LEU C CA 1
ATOM 8509 C C . LEU C 1 115 ? -0.185 61.362 51.542 1.00 23.04 115 LEU C C 1
ATOM 8510 O O . LEU C 1 115 ? 0.942 61.229 51.070 1.00 24.85 115 LEU C O 1
ATOM 8515 N N . ASP C 1 116 ? -0.722 62.541 51.832 1.00 23.80 116 ASP C N 1
ATOM 8516 C CA . ASP C 1 116 ? -0.025 63.806 51.632 1.00 22.84 116 ASP C CA 1
ATOM 8517 C C . ASP C 1 116 ? 0.665 64.181 52.947 1.00 21.87 116 ASP C C 1
ATOM 8518 O O . ASP C 1 116 ? 0.031 64.174 54.002 1.00 20.99 116 ASP C O 1
ATOM 8523 N N . GLY C 1 117 ? 1.959 64.494 52.882 1.00 21.43 117 GLY C N 1
ATOM 8524 C CA . GLY C 1 117 ? 2.700 64.842 54.087 1.00 21.61 117 GLY C CA 1
ATOM 8525 C C . GLY C 1 117 ? 3.122 66.297 54.175 1.00 22.60 117 GLY C C 1
ATOM 8526 O O . GLY C 1 117 ? 3.910 66.771 53.358 1.00 22.65 117 GLY C O 1
ATOM 8527 N N . VAL C 1 118 ? 2.587 67.011 55.163 1.00 25.18 118 VAL C N 1
ATOM 8528 C CA . VAL C 1 118 ? 2.911 68.423 55.368 1.00 24.91 118 VAL C CA 1
ATOM 8529 C C . VAL C 1 118 ? 3.853 68.466 56.560 1.00 26.76 118 VAL C C 1
ATOM 8530 O O . VAL C 1 118 ? 3.406 68.594 57.702 1.00 27.32 118 VAL C O 1
ATOM 8534 N N . PHE C 1 119 ? 5.153 68.372 56.304 1.00 25.99 119 PHE C N 1
ATOM 8535 C CA . PHE C 1 119 ? 6.118 68.345 57.399 1.00 27.27 119 PHE C CA 1
ATOM 8536 C C . PHE C 1 119 ? 6.909 69.615 57.672 1.00 27.00 119 PHE C C 1
ATOM 8537 O O . PHE C 1 119 ? 7.649 69.680 58.646 1.00 27.98 119 PHE C O 1
ATOM 8545 N N . ASN C 1 120 ? 6.735 70.622 56.826 1.00 27.13 120 ASN C N 1
ATOM 8546 C CA . ASN C 1 120 ? 7.441 71.886 56.976 1.00 28.31 120 ASN C CA 1
ATOM 8547 C C . ASN C 1 120 ? 6.809 72.809 58.019 1.00 29.36 120 ASN C C 1
ATOM 8548 O O . ASN C 1 120 ? 7.503 73.590 58.674 1.00 28.92 120 ASN C O 1
ATOM 8553 N N . HIS C 1 121 ? 5.491 72.723 58.160 1.00 27.46 121 HIS C N 1
ATOM 8554 C CA . HIS C 1 121 ? 4.763 73.566 59.097 1.00 27.14 121 HIS C CA 1
ATOM 8555 C C . HIS C 1 121 ? 3.560 72.838 59.680 1.00 27.30 121 HIS C C 1
ATOM 8556 O O . HIS C 1 121 ? 3.186 71.763 59.215 1.00 28.96 121 HIS C O 1
ATOM 8563 N N . THR C 1 122 ? 2.961 73.433 60.704 1.00 25.18 122 THR C N 1
ATOM 8564 C CA . THR C 1 122 ? 1.780 72.869 61.341 1.00 22.81 122 THR C CA 1
ATOM 8565 C C . THR C 1 122 ? 0.759 73.990 61.372 1.00 22.08 122 THR C C 1
ATOM 8566 O O . THR C 1 122 ? 1.016 75.091 60.889 1.00 21.72 122 THR C O 1
ATOM 8570 N N . GLY C 1 123 ? -0.407 73.703 61.929 1.00 21.44 123 GLY C N 1
ATOM 8571 C CA . GLY C 1 123 ? -1.409 74.737 62.065 1.00 21.31 123 GLY C CA 1
ATOM 8572 C C . GLY C 1 123 ? -1.162 75.341 63.439 1.00 21.90 123 GLY C C 1
ATOM 8573 O O . GLY C 1 123 ? -0.324 74.836 64.197 1.00 21.99 123 GLY C O 1
ATOM 8574 N N . ARG C 1 124 ? -1.867 76.418 63.764 1.00 23.22 124 ARG C N 1
ATOM 8575 C CA . ARG C 1 124 ? -1.714 77.053 65.069 1.00 24.47 124 ARG C CA 1
ATOM 8576 C C . ARG C 1 124 ? -2.326 76.147 66.140 1.00 25.19 124 ARG C C 1
ATOM 8577 O O . ARG C 1 124 ? -2.044 76.297 67.331 1.00 24.17 124 ARG C O 1
ATOM 8585 N N . GLY C 1 125 ? -3.150 75.196 65.699 1.00 23.93 125 GLY C N 1
ATOM 8586 C CA . GLY C 1 125 ? -3.801 74.282 66.619 1.00 22.26 125 GLY C CA 1
ATOM 8587 C C . GLY C 1 125 ? -2.946 73.140 67.142 1.00 21.41 125 GLY C C 1
ATOM 8588 O O . GLY C 1 125 ? -3.379 72.398 68.027 1.00 20.61 125 GLY C O 1
ATOM 8589 N N . PHE C 1 126 ? -1.742 72.981 66.601 1.00 20.50 126 PHE C N 1
ATOM 8590 C CA . PHE C 1 126 ? -0.848 71.911 67.044 1.00 19.84 126 PHE C CA 1
ATOM 8591 C C . PHE C 1 126 ? -0.490 72.132 68.519 1.00 20.08 126 PHE C C 1
ATOM 8592 O O . PHE C 1 126 ? -0.333 73.273 68.958 1.00 18.96 126 PHE C O 1
ATOM 8600 N N . PHE C 1 127 ? -0.369 71.040 69.268 1.00 18.70 127 PHE C N 1
ATOM 8601 C CA . PHE C 1 127 ? -0.055 71.087 70.698 1.00 21.21 127 PHE C CA 1
ATOM 8602 C C . PHE C 1 127 ? 1.128 71.994 71.047 1.00 22.57 127 PHE C C 1
ATOM 8603 O O . PHE C 1 127 ? 1.008 72.896 71.885 1.00 22.44 127 PHE C O 1
ATOM 8611 N N . ALA C 1 128 ? 2.263 71.768 70.393 1.00 23.02 128 ALA C N 1
ATOM 8612 C CA . ALA C 1 128 ? 3.455 72.564 70.659 1.00 22.80 128 ALA C CA 1
ATOM 8613 C C . ALA C 1 128 ? 3.235 74.056 70.408 1.00 23.51 128 ALA C C 1
ATOM 8614 O O . ALA C 1 128 ? 3.711 74.886 71.180 1.00 22.89 128 ALA C O 1
ATOM 8616 N N . PHE C 1 129 ? 2.526 74.418 69.341 1.00 22.26 129 PHE C N 1
ATOM 8617 C CA . PHE C 1 129 ? 2.308 75.841 69.099 1.00 22.76 129 PHE C CA 1
ATOM 8618 C C . PHE C 1 129 ? 1.371 76.422 70.158 1.00 24.11 129 PHE C C 1
ATOM 8619 O O . PHE C 1 129 ? 1.519 77.575 70.565 1.00 25.59 129 PHE C O 1
ATOM 8627 N N . GLN C 1 130 ? 0.399 75.625 70.595 1.00 26.49 130 GLN C N 1
ATOM 8628 C CA . GLN C 1 130 ? -0.542 76.061 71.623 1.00 27.45 130 GLN C CA 1
ATOM 8629 C C . GLN C 1 130 ? 0.195 76.198 72.957 1.00 28.01 130 GLN C C 1
ATOM 8630 O O . GLN C 1 130 ? -0.102 77.084 73.752 1.00 26.62 130 GLN C O 1
ATOM 8636 N N . HIS C 1 131 ? 1.166 75.319 73.182 1.00 28.83 131 HIS C N 1
ATOM 8637 C CA . HIS C 1 131 ? 1.956 75.349 74.399 1.00 30.37 131 HIS C CA 1
ATOM 8638 C C . HIS C 1 131 ? 2.767 76.645 74.429 1.00 33.38 131 HIS C C 1
ATOM 8639 O O . HIS C 1 131 ? 2.932 77.267 75.484 1.00 30.05 131 HIS C O 1
ATOM 8646 N N . LEU C 1 132 ? 3.274 77.050 73.266 1.00 34.32 132 LEU C N 1
ATOM 8647 C CA . LEU C 1 132 ? 4.039 78.287 73.167 1.00 37.27 132 LEU C CA 1
ATOM 8648 C C . LEU C 1 132 ? 3.102 79.462 73.386 1.00 39.50 132 LEU C C 1
ATOM 8649 O O . LEU C 1 132 ? 3.454 80.435 74.047 1.00 41.46 132 LEU C O 1
ATOM 8662 N N . GLU C 1 134 ? 0.279 79.652 75.164 1.00 38.44 134 GLU C N 1
ATOM 8663 C CA . GLU C 1 134 ? -0.182 79.805 76.539 1.00 36.15 134 GLU C CA 1
ATOM 8664 C C . GLU C 1 134 ? 0.891 80.189 77.552 1.00 34.87 134 GLU C C 1
ATOM 8665 O O . GLU C 1 134 ? 0.636 80.981 78.452 1.00 34.46 134 GLU C O 1
ATOM 8671 N N . ASN C 1 135 ? 2.086 79.628 77.404 1.00 34.04 135 ASN C N 1
ATOM 8672 C CA . ASN C 1 135 ? 3.165 79.863 78.356 1.00 33.92 135 ASN C CA 1
ATOM 8673 C C . ASN C 1 135 ? 4.347 80.720 77.893 1.00 34.58 135 ASN C C 1
ATOM 8674 O O . ASN C 1 135 ? 5.256 80.995 78.677 1.00 34.61 135 ASN C O 1
ATOM 8679 N N . GLY C 1 136 ? 4.344 81.135 76.630 1.00 34.63 136 GLY C N 1
ATOM 8680 C CA . GLY C 1 136 ? 5.431 81.955 76.120 1.00 34.73 136 GLY C CA 1
ATOM 8681 C C . GLY C 1 136 ? 6.820 81.373 76.329 1.00 34.64 136 GLY C C 1
ATOM 8682 O O . GLY C 1 136 ? 7.069 80.214 76.006 1.00 31.91 136 GLY C O 1
ATOM 8683 N N . GLU C 1 137 ? 7.725 82.187 76.872 1.00 37.06 137 GLU C N 1
ATOM 8684 C CA . GLU C 1 137 ? 9.108 81.774 77.125 1.00 39.65 137 GLU C CA 1
ATOM 8685 C C . GLU C 1 137 ? 9.236 80.580 78.059 1.00 37.90 137 GLU C C 1
ATOM 8686 O O . GLU C 1 137 ? 10.225 79.852 78.007 1.00 37.82 137 GLU C O 1
ATOM 8692 N N . GLN C 1 138 ? 8.243 80.382 78.917 1.00 37.17 138 GLN C N 1
ATOM 8693 C CA . GLN C 1 138 ? 8.280 79.264 79.853 1.00 37.43 138 GLN C CA 1
ATOM 8694 C C . GLN C 1 138 ? 7.737 77.962 79.268 1.00 36.28 138 GLN C C 1
ATOM 8695 O O . GLN C 1 138 ? 7.403 77.028 80.000 1.00 36.02 138 GLN C O 1
ATOM 8701 N N . SER C 1 139 ? 7.638 77.898 77.948 1.00 34.61 139 SER C N 1
ATOM 8702 C CA . SER C 1 139 ? 7.151 76.686 77.321 1.00 34.03 139 SER C CA 1
ATOM 8703 C C . SER C 1 139 ? 8.312 75.814 76.900 1.00 31.69 139 SER C C 1
ATOM 8704 O O . SER C 1 139 ? 9.205 76.260 76.186 1.00 31.12 139 SER C O 1
ATOM 8707 N N . PRO C 1 140 ? 8.328 74.561 77.366 1.00 30.91 140 PRO C N 1
ATOM 8708 C CA . PRO C 1 140 ? 9.394 73.623 77.015 1.00 31.51 140 PRO C CA 1
ATOM 8709 C C . PRO C 1 140 ? 9.212 73.095 75.586 1.00 32.50 140 PRO C C 1
ATOM 8710 O O . PRO C 1 140 ? 9.714 72.027 75.238 1.00 33.65 140 PRO C O 1
ATOM 8714 N N . TYR C 1 141 ? 8.478 73.856 74.775 1.00 32.48 141 TYR C N 1
ATOM 8715 C CA . TYR C 1 141 ? 8.220 73.523 73.374 1.00 33.65 141 TYR C CA 1
ATOM 8716 C C . TYR C 1 141 ? 8.658 74.692 72.494 1.00 34.83 141 TYR C C 1
ATOM 8717 O O . TYR C 1 141 ? 8.403 74.707 71.296 1.00 36.09 141 TYR C O 1
ATOM 8726 N N . ARG C 1 142 ? 9.319 75.671 73.102 1.00 36.62 142 ARG C N 1
ATOM 8727 C CA . ARG C 1 142 ? 9.792 76.850 72.387 1.00 38.27 142 ARG C CA 1
ATOM 8728 C C . ARG C 1 142 ? 10.651 76.525 71.161 1.00 38.82 142 ARG C C 1
ATOM 8729 O O . ARG C 1 142 ? 10.547 77.191 70.130 1.00 38.78 142 ARG C O 1
ATOM 8731 N N . ASP C 1 143 ? 11.493 75.503 71.269 1.00 39.76 143 ASP C N 1
ATOM 8732 C CA . ASP C 1 143 ? 12.370 75.137 70.161 1.00 41.29 143 ASP C CA 1
ATOM 8733 C C . ASP C 1 143 ? 11.711 74.288 69.076 1.00 41.72 143 ASP C C 1
ATOM 8734 O O . ASP C 1 143 ? 12.396 73.590 68.325 1.00 42.72 143 ASP C O 1
ATOM 8739 N N . TRP C 1 144 ? 10.386 74.333 68.998 1.00 39.79 144 TRP C N 1
ATOM 8740 C CA . TRP C 1 144 ? 9.678 73.588 67.965 1.00 38.14 144 TRP C CA 1
ATOM 8741 C C . TRP C 1 144 ? 9.396 74.541 66.817 1.00 38.07 144 TRP C C 1
ATOM 8742 O O . TRP C 1 144 ? 9.012 74.118 65.734 1.00 37.82 144 TRP C O 1
ATOM 8753 N N . TYR C 1 145 ? 9.601 75.830 67.062 1.00 39.07 145 TYR C N 1
ATOM 8754 C CA . TYR C 1 145 ? 9.353 76.848 66.052 1.00 41.92 145 TYR C CA 1
ATOM 8755 C C . TYR C 1 145 ? 10.441 77.919 65.993 1.00 45.26 145 TYR C C 1
ATOM 8756 O O . TYR C 1 145 ? 11.375 77.928 66.798 1.00 45.20 145 TYR C O 1
ATOM 8765 N N . HIS C 1 146 ? 10.307 78.815 65.020 1.00 48.45 146 HIS C N 1
ATOM 8766 C CA . HIS C 1 146 ? 11.244 79.915 64.825 1.00 51.08 146 HIS C CA 1
ATOM 8767 C C . HIS C 1 146 ? 10.621 81.168 65.429 1.00 52.42 146 HIS C C 1
ATOM 8768 O O . HIS C 1 146 ? 9.991 81.959 64.726 1.00 52.43 146 HIS C O 1
ATOM 8775 N N . VAL C 1 147 ? 10.795 81.346 66.733 1.00 54.12 147 VAL C N 1
ATOM 8776 C CA . VAL C 1 147 ? 10.227 82.498 67.422 1.00 56.32 147 VAL C CA 1
ATOM 8777 C C . VAL C 1 147 ? 11.114 83.740 67.350 1.00 57.97 147 VAL C C 1
ATOM 8778 O O . VAL C 1 147 ? 12.291 83.700 67.714 1.00 58.06 147 VAL C O 1
ATOM 8782 N N . LYS C 1 148 ? 10.530 84.840 66.878 1.00 59.54 148 LYS C N 1
ATOM 8783 C CA . LYS C 1 148 ? 11.237 86.113 66.755 1.00 60.03 148 LYS C CA 1
ATOM 8784 C C . LYS C 1 148 ? 11.120 86.894 68.062 1.00 60.64 148 LYS C C 1
ATOM 8785 O O . LYS C 1 148 ? 11.765 87.931 68.239 1.00 60.96 148 LYS C O 1
ATOM 8791 N N . GLY C 1 149 ? 10.285 86.394 68.969 1.00 60.58 149 GLY C N 1
ATOM 8792 C CA . GLY C 1 149 ? 10.084 87.057 70.244 1.00 60.20 149 GLY C CA 1
ATOM 8793 C C . GLY C 1 149 ? 8.646 86.955 70.715 1.00 60.36 149 GLY C C 1
ATOM 8794 O O . GLY C 1 149 ? 7.773 86.491 69.979 1.00 60.25 149 GLY C O 1
ATOM 8795 N N . PHE C 1 150 ? 8.397 87.392 71.945 1.00 60.07 150 PHE C N 1
ATOM 8796 C CA . PHE C 1 150 ? 7.059 87.342 72.526 1.00 59.72 150 PHE C CA 1
ATOM 8797 C C . PHE C 1 150 ? 6.513 88.741 72.785 1.00 59.51 150 PHE C C 1
ATOM 8798 O O . PHE C 1 150 ? 7.270 89.662 73.084 1.00 60.92 150 PHE C O 1
ATOM 8806 N N . PRO C 1 151 ? 5.189 88.923 72.659 1.00 59.39 151 PRO C N 1
ATOM 8807 C CA . PRO C 1 151 ? 4.196 87.906 72.290 1.00 59.72 151 PRO C CA 1
ATOM 8808 C C . PRO C 1 151 ? 4.309 87.442 70.831 1.00 58.95 151 PRO C C 1
ATOM 8809 O O . PRO C 1 151 ? 4.966 88.089 70.012 1.00 59.16 151 PRO C O 1
ATOM 8813 N N . LEU C 1 152 ? 3.656 86.326 70.515 1.00 58.00 152 LEU C N 1
ATOM 8814 C CA . LEU C 1 152 ? 3.695 85.750 69.172 1.00 56.56 152 LEU C CA 1
ATOM 8815 C C . LEU C 1 152 ? 2.920 86.513 68.098 1.00 56.27 152 LEU C C 1
ATOM 8816 O O . LEU C 1 152 ? 3.329 86.537 66.938 1.00 55.78 152 LEU C O 1
ATOM 8821 N N . LYS C 1 153 ? 1.806 87.133 68.475 1.00 56.43 153 LYS C N 1
ATOM 8822 C CA . LYS C 1 153 ? 1.001 87.887 67.514 1.00 56.80 153 LYS C CA 1
ATOM 8823 C C . LYS C 1 153 ? 0.636 86.993 66.328 1.00 55.95 153 LYS C C 1
ATOM 8824 O O . LYS C 1 153 ? 0.727 87.399 65.167 1.00 55.85 153 LYS C O 1
ATOM 8830 N N . ALA C 1 154 ? 0.217 85.773 66.646 1.00 54.26 154 ALA C N 1
ATOM 8831 C CA . ALA C 1 154 ? -0.153 84.776 65.651 1.00 52.19 154 ALA C CA 1
ATOM 8832 C C . ALA C 1 154 ? -1.416 85.125 64.872 1.00 50.73 154 ALA C C 1
ATOM 8833 O O . ALA C 1 154 ? -1.703 84.513 63.847 1.00 49.61 154 ALA C O 1
ATOM 8835 N N . TYR C 1 155 ? -2.173 86.103 65.351 1.00 50.10 155 TYR C N 1
ATOM 8836 C CA . TYR C 1 155 ? -3.403 86.483 64.669 1.00 49.86 155 TYR C CA 1
ATOM 8837 C C . TYR C 1 155 ? -3.338 87.859 64.033 1.00 49.65 155 TYR C C 1
ATOM 8838 O O . TYR C 1 155 ? -4.312 88.609 64.055 1.00 50.32 155 TYR C O 1
ATOM 8847 N N . THR C 1 156 ? -2.181 88.175 63.459 1.00 49.39 156 THR C N 1
ATOM 8848 C CA . THR C 1 156 ? -1.967 89.455 62.800 1.00 50.57 156 THR C CA 1
ATOM 8849 C C . THR C 1 156 ? -1.281 89.234 61.455 1.00 52.72 156 THR C C 1
ATOM 8850 O O . THR C 1 156 ? -0.757 88.151 61.186 1.00 53.23 156 THR C O 1
ATOM 8854 N N . ALA C 1 157 ? -1.283 90.268 60.618 1.00 54.41 157 ALA C N 1
ATOM 8855 C CA . ALA C 1 157 ? -0.660 90.196 59.302 1.00 55.99 157 ALA C CA 1
ATOM 8856 C C . ALA C 1 157 ? 0.857 90.123 59.433 1.00 56.55 157 ALA C C 1
ATOM 8857 O O . ALA C 1 157 ? 1.567 89.892 58.454 1.00 57.23 157 ALA C O 1
ATOM 8859 N N . HIS C 1 158 ? 1.346 90.320 60.652 1.00 57.49 158 HIS C N 1
ATOM 8860 C CA . HIS C 1 158 ? 2.779 90.293 60.921 1.00 58.44 158 HIS C CA 1
ATOM 8861 C C . HIS C 1 158 ? 3.095 89.381 62.111 1.00 57.53 158 HIS C C 1
ATOM 8862 O O . HIS C 1 158 ? 3.311 89.857 63.228 1.00 56.35 158 HIS C O 1
ATOM 8869 N N . PRO C 1 159 ? 3.126 88.055 61.884 1.00 56.70 159 PRO C N 1
ATOM 8870 C CA . PRO C 1 159 ? 3.420 87.100 62.957 1.00 55.13 159 PRO C CA 1
ATOM 8871 C C . PRO C 1 159 ? 4.841 87.254 63.487 1.00 53.54 159 PRO C C 1
ATOM 8872 O O . PRO C 1 159 ? 5.757 87.597 62.738 1.00 53.03 159 PRO C O 1
ATOM 8876 N N . ASN C 1 160 ? 5.014 86.998 64.780 1.00 52.44 160 ASN C N 1
ATOM 8877 C CA . ASN C 1 160 ? 6.320 87.112 65.422 1.00 50.80 160 ASN C CA 1
ATOM 8878 C C . ASN C 1 160 ? 7.065 85.780 65.370 1.00 49.06 160 ASN C C 1
ATOM 8879 O O . ASN C 1 160 ? 7.760 85.399 66.311 1.00 49.59 160 ASN C O 1
ATOM 8884 N N . TYR C 1 161 ? 6.906 85.078 64.255 1.00 47.37 161 TYR C N 1
ATOM 8885 C CA . TYR C 1 161 ? 7.557 83.791 64.039 1.00 46.34 161 TYR C CA 1
ATOM 8886 C C . TYR C 1 161 ? 7.575 83.480 62.550 1.00 47.27 161 TYR C C 1
ATOM 8887 O O . TYR C 1 161 ? 6.814 84.067 61.777 1.00 46.68 161 TYR C O 1
ATOM 8896 N N . GLU C 1 162 ? 8.445 82.558 62.151 1.00 48.38 162 GLU C N 1
ATOM 8897 C CA . GLU C 1 162 ? 8.547 82.166 60.752 1.00 51.36 162 GLU C CA 1
ATOM 8898 C C . GLU C 1 162 ? 7.387 81.256 60.358 1.00 51.46 162 GLU C C 1
ATOM 8899 O O . GLU C 1 162 ? 6.986 80.373 61.120 1.00 52.30 162 GLU C O 1
ATOM 8905 N N . ALA C 1 163 ? 6.843 81.483 59.168 1.00 50.73 163 ALA C N 1
ATOM 8906 C CA . ALA C 1 163 ? 5.725 80.690 58.680 1.00 49.79 163 ALA C CA 1
ATOM 8907 C C . ALA C 1 163 ? 5.698 80.650 57.157 1.00 49.47 163 ALA C C 1
ATOM 8908 O O . ALA C 1 163 ? 6.077 81.618 56.492 1.00 47.87 163 ALA C O 1
ATOM 8910 N N . TRP C 1 164 ? 5.238 79.523 56.618 1.00 49.27 164 TRP C N 1
ATOM 8911 C CA . TRP C 1 164 ? 5.149 79.321 55.177 1.00 47.06 164 TRP C CA 1
ATOM 8912 C C . TRP C 1 164 ? 4.560 80.548 54.486 1.00 46.66 164 TRP C C 1
ATOM 8913 O O . TRP C 1 164 ? 3.400 80.903 54.710 1.00 45.03 164 TRP C O 1
ATOM 8924 N N . TRP C 1 165 ? 5.370 81.194 53.653 1.00 47.10 165 TRP C N 1
ATOM 8925 C CA . TRP C 1 165 ? 4.937 82.370 52.905 1.00 47.43 165 TRP C CA 1
ATOM 8926 C C . TRP C 1 165 ? 4.437 83.517 53.780 1.00 47.48 165 TRP C C 1
ATOM 8927 O O . TRP C 1 165 ? 3.646 84.350 53.327 1.00 48.15 165 TRP C O 1
ATOM 8938 N N . GLY C 1 166 ? 4.892 83.557 55.029 1.00 47.10 166 GLY C N 1
ATOM 8939 C CA . GLY C 1 166 ? 4.489 84.624 55.932 1.00 47.07 166 GLY C CA 1
ATOM 8940 C C . GLY C 1 166 ? 3.078 84.541 56.489 1.00 47.20 166 GLY C C 1
ATOM 8941 O O . GLY C 1 166 ? 2.666 85.405 57.263 1.00 47.02 166 GLY C O 1
ATOM 8942 N N . ASN C 1 167 ? 2.328 83.515 56.098 1.00 46.51 167 ASN C N 1
ATOM 8943 C CA . ASN C 1 167 ? 0.961 83.345 56.588 1.00 45.06 167 ASN C CA 1
ATOM 8944 C C . ASN C 1 167 ? 1.015 82.836 58.031 1.00 44.03 167 ASN C C 1
ATOM 8945 O O . ASN C 1 167 ? 1.519 81.743 58.296 1.00 44.07 167 ASN C O 1
ATOM 8950 N N . PRO C 1 168 ? 0.484 83.618 58.982 1.00 42.88 168 PRO C N 1
ATOM 8951 C CA . PRO C 1 168 ? 0.489 83.227 60.398 1.00 42.17 168 PRO C CA 1
ATOM 8952 C C . PRO C 1 168 ? -0.209 81.899 60.693 1.00 40.72 168 PRO C C 1
ATOM 8953 O O . PRO C 1 168 ? 0.085 81.247 61.692 1.00 39.87 168 PRO C O 1
ATOM 8957 N N . GLU C 1 169 ? -1.129 81.504 59.819 1.00 40.29 169 GLU C N 1
ATOM 8958 C CA . GLU C 1 169 ? -1.870 80.257 59.986 1.00 39.74 169 GLU C CA 1
ATOM 8959 C C . GLU C 1 169 ? -0.995 79.014 59.847 1.00 38.59 169 GLU C C 1
ATOM 8960 O O . GLU C 1 169 ? -1.425 77.915 60.195 1.00 36.95 169 GLU C O 1
ATOM 8966 N N . LEU C 1 170 ? 0.226 79.185 59.344 1.00 37.76 170 LEU C N 1
ATOM 8967 C CA . LEU C 1 170 ? 1.124 78.048 59.156 1.00 38.38 170 LEU C CA 1
ATOM 8968 C C . LEU C 1 170 ? 2.520 78.257 59.743 1.00 38.35 170 LEU C C 1
ATOM 8969 O O . LEU C 1 170 ? 3.480 78.467 59.008 1.00 39.53 170 LEU C O 1
ATOM 8974 N N . PRO C 1 171 ? 2.652 78.186 61.080 1.00 39.17 171 PRO C N 1
ATOM 8975 C CA . PRO C 1 171 ? 3.932 78.364 61.779 1.00 37.35 171 PRO C CA 1
ATOM 8976 C C . PRO C 1 171 ? 4.988 77.367 61.298 1.00 36.64 171 PRO C C 1
ATOM 8977 O O . PRO C 1 171 ? 4.784 76.154 61.373 1.00 35.29 171 PRO C O 1
ATOM 8981 N N . LYS C 1 172 ? 6.122 77.879 60.832 1.00 36.82 172 LYS C N 1
ATOM 8982 C CA . LYS C 1 172 ? 7.198 77.030 60.328 1.00 38.07 172 LYS C CA 1
ATOM 8983 C C . LYS C 1 172 ? 7.891 76.196 61.401 1.00 38.66 172 LYS C C 1
ATOM 8984 O O . LYS C 1 172 ? 8.449 76.722 62.368 1.00 38.06 172 LYS C O 1
ATOM 8990 N N . LEU C 1 173 ? 7.861 74.885 61.203 1.00 39.33 173 LEU C N 1
ATOM 8991 C CA . LEU C 1 173 ? 8.474 73.935 62.117 1.00 40.26 173 LEU C CA 1
ATOM 8992 C C . LEU C 1 173 ? 9.994 74.088 62.122 1.00 42.31 173 LEU C C 1
ATOM 8993 O O . LEU C 1 173 ? 10.602 74.386 61.091 1.00 42.63 173 LEU C O 1
ATOM 8998 N N . LYS C 1 174 ? 10.601 73.881 63.287 1.00 42.77 174 LYS C N 1
ATOM 8999 C CA . LYS C 1 174 ? 12.049 73.978 63.443 1.00 43.23 174 LYS C CA 1
ATOM 9000 C C . LYS C 1 174 ? 12.600 72.555 63.413 1.00 43.39 174 LYS C C 1
ATOM 9001 O O . LYS C 1 174 ? 12.831 71.937 64.454 1.00 42.85 174 LYS C O 1
ATOM 9007 N N . VAL C 1 175 ? 12.809 72.046 62.204 1.00 43.47 175 VAL C N 1
ATOM 9008 C CA . VAL C 1 175 ? 13.287 70.684 61.999 1.00 42.97 175 VAL C CA 1
ATOM 9009 C C . VAL C 1 175 ? 14.688 70.369 62.526 1.00 43.35 175 VAL C C 1
ATOM 9010 O O . VAL C 1 175 ? 14.996 69.207 62.802 1.00 43.13 175 VAL C O 1
ATOM 9014 N N . GLU C 1 176 ? 15.543 71.380 62.660 1.00 42.55 176 GLU C N 1
ATOM 9015 C CA . GLU C 1 176 ? 16.883 71.126 63.181 1.00 42.47 176 GLU C CA 1
ATOM 9016 C C . GLU C 1 176 ? 16.767 70.607 64.620 1.00 41.02 176 GLU C C 1
ATOM 9017 O O . GLU C 1 176 ? 17.599 69.819 65.076 1.00 40.79 176 GLU C O 1
ATOM 9023 N N . THR C 1 177 ? 15.726 71.043 65.327 1.00 37.86 177 THR C N 1
ATOM 9024 C CA . THR C 1 177 ? 15.498 70.594 66.700 1.00 36.03 177 THR C CA 1
ATOM 9025 C C . THR C 1 177 ? 15.257 69.088 66.721 1.00 36.11 177 THR C C 1
ATOM 9026 O O . THR C 1 177 ? 14.360 68.587 66.051 1.00 37.87 177 THR C O 1
ATOM 9030 N N . PRO C 1 178 ? 16.055 68.348 67.501 1.00 36.06 178 PRO C N 1
ATOM 9031 C CA . PRO C 1 178 ? 15.952 66.891 67.626 1.00 35.46 178 PRO C CA 1
ATOM 9032 C C . PRO C 1 178 ? 14.558 66.323 67.901 1.00 35.60 178 PRO C C 1
ATOM 9033 O O . PRO C 1 178 ? 14.182 65.301 67.326 1.00 36.20 178 PRO C O 1
ATOM 9037 N N . ALA C 1 179 ? 13.801 66.967 68.786 1.00 34.27 179 ALA C N 1
ATOM 9038 C CA . ALA C 1 179 ? 12.463 66.489 69.130 1.00 32.36 179 ALA C CA 1
ATOM 9039 C C . ALA C 1 179 ? 11.491 66.581 67.947 1.00 30.80 179 ALA C C 1
ATOM 9040 O O . ALA C 1 179 ? 10.585 65.761 67.817 1.00 28.62 179 ALA C O 1
ATOM 9042 N N . VAL C 1 180 ? 11.692 67.581 67.094 1.00 30.20 180 VAL C N 1
ATOM 9043 C CA . VAL C 1 180 ? 10.847 67.783 65.922 1.00 30.75 180 VAL C CA 1
ATOM 9044 C C . VAL C 1 180 ? 11.169 66.727 64.860 1.00 32.61 180 VAL C C 1
ATOM 9045 O O . VAL C 1 180 ? 10.274 66.043 64.361 1.00 32.83 180 VAL C O 1
ATOM 9049 N N . ARG C 1 181 ? 12.452 66.586 64.533 1.00 33.48 181 ARG C N 1
ATOM 9050 C CA . ARG C 1 181 ? 12.887 65.603 63.550 1.00 33.66 181 ARG C CA 1
ATOM 9051 C C . ARG C 1 181 ? 12.462 64.190 63.950 1.00 34.51 181 ARG C C 1
ATOM 9052 O O . ARG C 1 181 ? 12.049 63.389 63.110 1.00 34.74 181 ARG C O 1
ATOM 9060 N N . GLU C 1 182 ? 12.560 63.887 65.238 1.00 33.47 182 GLU C N 1
ATOM 9061 C CA . GLU C 1 182 ? 12.193 62.569 65.732 1.00 33.82 182 GLU C CA 1
ATOM 9062 C C . GLU C 1 182 ? 10.686 62.351 65.589 1.00 32.53 182 GLU C C 1
ATOM 9063 O O . GLU C 1 182 ? 10.226 61.230 65.355 1.00 32.11 182 GLU C O 1
ATOM 9069 N N . TYR C 1 183 ? 9.924 63.429 65.731 1.00 28.88 183 TYR C N 1
ATOM 9070 C CA . TYR C 1 183 ? 8.470 63.370 65.619 1.00 28.19 183 TYR C CA 1
ATOM 9071 C C . TYR C 1 183 ? 8.087 63.137 64.152 1.00 26.54 183 TYR C C 1
ATOM 9072 O O . TYR C 1 183 ? 7.359 62.204 63.824 1.00 24.23 183 TYR C O 1
ATOM 9081 N N . LEU C 1 184 ? 8.605 63.993 63.279 1.00 25.64 184 LEU C N 1
ATOM 9082 C CA . LEU C 1 184 ? 8.328 63.917 61.852 1.00 24.89 184 LEU C CA 1
ATOM 9083 C C . LEU C 1 184 ? 8.702 62.568 61.241 1.00 26.31 184 LEU C C 1
ATOM 9084 O O . LEU C 1 184 ? 7.914 61.966 60.510 1.00 25.77 184 LEU C O 1
ATOM 9089 N N . LEU C 1 185 ? 9.898 62.084 61.553 1.00 27.83 185 LEU C N 1
ATOM 9090 C CA . LEU C 1 185 ? 10.353 60.803 61.025 1.00 28.85 185 LEU C CA 1
ATOM 9091 C C . LEU C 1 185 ? 9.549 59.638 61.603 1.00 28.35 185 LEU C C 1
ATOM 9092 O O . LEU C 1 185 ? 9.470 58.565 60.998 1.00 29.52 185 LEU C O 1
ATOM 9097 N N . ALA C 1 186 ? 8.953 59.848 62.772 1.00 27.06 186 ALA C N 1
ATOM 9098 C CA . ALA C 1 186 ? 8.136 58.816 63.400 1.00 25.53 186 ALA C CA 1
ATOM 9099 C C . ALA C 1 186 ? 6.779 58.745 62.689 1.00 25.51 186 ALA C C 1
ATOM 9100 O O . ALA C 1 186 ? 6.150 57.684 62.623 1.00 26.97 186 ALA C O 1
ATOM 9102 N N . VAL C 1 187 ? 6.327 59.887 62.177 1.00 22.76 187 VAL C N 1
ATOM 9103 C CA . VAL C 1 187 ? 5.059 59.973 61.453 1.00 23.03 187 VAL C CA 1
ATOM 9104 C C . VAL C 1 187 ? 5.197 59.256 60.098 1.00 21.59 187 VAL C C 1
ATOM 9105 O O . VAL C 1 187 ? 4.330 58.477 59.697 1.00 22.02 187 VAL C O 1
ATOM 9109 N N . ALA C 1 188 ? 6.300 59.525 59.409 1.00 20.76 188 ALA C N 1
ATOM 9110 C CA . ALA C 1 188 ? 6.582 58.922 58.110 1.00 22.83 188 ALA C CA 1
ATOM 9111 C C . ALA C 1 188 ? 6.499 57.405 58.165 1.00 24.60 188 ALA C C 1
ATOM 9112 O O . ALA C 1 188 ? 5.844 56.777 57.337 1.00 25.31 188 ALA C O 1
ATOM 9114 N N . GLU C 1 189 ? 7.168 56.827 59.153 1.00 26.98 189 GLU C N 1
ATOM 9115 C CA . GLU C 1 189 ? 7.194 55.386 59.332 1.00 28.85 189 GLU C CA 1
ATOM 9116 C C . GLU C 1 189 ? 5.865 54.853 59.861 1.00 27.60 189 GLU C C 1
ATOM 9117 O O . GLU C 1 189 ? 5.378 53.814 59.408 1.00 28.25 189 GLU C O 1
ATOM 9123 N N . HIS C 1 190 ? 5.275 55.563 60.816 1.00 26.12 190 HIS C N 1
ATOM 9124 C CA . HIS C 1 190 ? 4.011 55.126 61.406 1.00 25.72 190 HIS C CA 1
ATOM 9125 C C . HIS C 1 190 ? 2.915 54.762 60.402 1.00 25.33 190 HIS C C 1
ATOM 9126 O O . HIS C 1 190 ? 2.340 53.679 60.480 1.00 26.67 190 HIS C O 1
ATOM 9133 N N . TRP C 1 191 ? 2.615 55.666 59.471 1.00 23.65 191 TRP C N 1
ATOM 9134 C CA . TRP C 1 191 ? 1.549 55.414 58.507 1.00 24.09 191 TRP C CA 1
ATOM 9135 C C . TRP C 1 191 ? 1.880 54.382 57.435 1.00 24.35 191 TRP C C 1
ATOM 9136 O O . TRP C 1 191 ? 0.985 53.707 56.923 1.00 20.81 191 TRP C O 1
ATOM 9147 N N . ILE C 1 192 ? 3.160 54.247 57.103 1.00 26.33 192 ILE C N 1
ATOM 9148 C CA . ILE C 1 192 ? 3.569 53.248 56.126 1.00 27.02 192 ILE C CA 1
ATOM 9149 C C . ILE C 1 192 ? 3.322 51.877 56.747 1.00 28.75 192 ILE C C 1
ATOM 9150 O O . ILE C 1 192 ? 2.869 50.958 56.071 1.00 30.00 192 ILE C O 1
ATOM 9155 N N . ARG C 1 193 ? 3.609 51.745 58.042 1.00 30.05 193 ARG C N 1
ATOM 9156 C CA . ARG C 1 193 ? 3.391 50.477 58.736 1.00 31.63 193 ARG C CA 1
ATOM 9157 C C . ARG C 1 193 ? 1.906 50.290 58.989 1.00 30.20 193 ARG C C 1
ATOM 9158 O O . ARG C 1 193 ? 1.429 49.166 59.149 1.00 30.15 193 ARG C O 1
ATOM 9166 N N . PHE C 1 194 ? 1.178 51.400 59.027 1.00 29.44 194 PHE C N 1
ATOM 9167 C CA . PHE C 1 194 ? -0.263 51.354 59.243 1.00 29.17 194 PHE C CA 1
ATOM 9168 C C . PHE C 1 194 ? -0.928 50.699 58.024 1.00 28.45 194 PHE C C 1
ATOM 9169 O O . PHE C 1 194 ? -1.997 50.102 58.137 1.00 30.13 194 PHE C O 1
ATOM 9177 N N . GLY C 1 195 ? -0.292 50.812 56.860 1.00 27.13 195 GLY C N 1
ATOM 9178 C CA . GLY C 1 195 ? -0.856 50.213 55.662 1.00 27.26 195 GLY C CA 1
ATOM 9179 C C . GLY C 1 195 ? -0.800 51.104 54.434 1.00 28.03 195 GLY C C 1
ATOM 9180 O O . GLY C 1 195 ? -1.062 50.657 53.323 1.00 27.20 195 GLY C O 1
ATOM 9181 N N . VAL C 1 196 ? -0.459 52.372 54.635 1.00 27.76 196 VAL C N 1
ATOM 9182 C CA . VAL C 1 196 ? -0.361 53.329 53.545 1.00 28.15 196 VAL C CA 1
ATOM 9183 C C . VAL C 1 196 ? 0.760 52.909 52.597 1.00 28.79 196 VAL C C 1
ATOM 9184 O O . VAL C 1 196 ? 1.774 52.367 53.033 1.00 29.16 196 VAL C O 1
ATOM 9188 N N . ASP C 1 197 ? 0.581 53.160 51.302 1.00 27.26 197 ASP C N 1
ATOM 9189 C CA . ASP C 1 197 ? 1.575 52.754 50.312 1.00 25.70 197 ASP C CA 1
ATOM 9190 C C . ASP C 1 197 ? 2.567 53.812 49.848 1.00 24.40 197 ASP C C 1
ATOM 9191 O O . ASP C 1 197 ? 3.409 53.529 48.995 1.00 23.67 197 ASP C O 1
ATOM 9196 N N . GLY C 1 198 ? 2.480 55.022 50.382 1.00 22.63 198 GLY C N 1
ATOM 9197 C CA . GLY C 1 198 ? 3.417 56.039 49.948 1.00 22.01 198 GLY C CA 1
ATOM 9198 C C . GLY C 1 198 ? 3.144 57.434 50.466 1.00 21.41 198 GLY C C 1
ATOM 9199 O O . GLY C 1 198 ? 2.145 57.673 51.137 1.00 21.02 198 GLY C O 1
ATOM 9200 N N . TRP C 1 199 ? 4.041 58.357 50.143 1.00 20.80 199 TRP C N 1
ATOM 9201 C CA . TRP C 1 199 ? 3.912 59.738 50.583 1.00 22.11 199 TRP C CA 1
ATOM 9202 C C . TRP C 1 199 ? 4.090 60.734 49.458 1.00 21.37 199 TRP C C 1
ATOM 9203 O O . TRP C 1 199 ? 4.959 60.574 48.612 1.00 24.50 199 TRP C O 1
ATOM 9214 N N . ARG C 1 200 ? 3.250 61.760 49.457 1.00 22.81 200 ARG C N 1
ATOM 9215 C CA . ARG C 1 200 ? 3.351 62.848 48.494 1.00 23.96 200 ARG C CA 1
ATOM 9216 C C . ARG C 1 200 ? 3.848 63.950 49.434 1.00 26.73 200 ARG C C 1
ATOM 9217 O O . ARG C 1 200 ? 3.125 64.385 50.335 1.00 25.97 200 ARG C O 1
ATOM 9225 N N . LEU C 1 201 ? 5.095 64.368 49.253 1.00 27.60 201 LEU C N 1
ATOM 9226 C CA . LEU C 1 201 ? 5.690 65.363 50.132 1.00 28.71 201 LEU C CA 1
ATOM 9227 C C . LEU C 1 201 ? 5.399 66.797 49.746 1.00 28.41 201 LEU C C 1
ATOM 9228 O O . LEU C 1 201 ? 5.638 67.222 48.619 1.00 28.63 201 LEU C O 1
ATOM 9233 N N . ASP C 1 202 ? 4.868 67.533 50.715 1.00 30.52 202 ASP C N 1
ATOM 9234 C CA . ASP C 1 202 ? 4.489 68.931 50.544 1.00 32.74 202 ASP C CA 1
ATOM 9235 C C . ASP C 1 202 ? 5.699 69.871 50.570 1.00 32.94 202 ASP C C 1
ATOM 9236 O O . ASP C 1 202 ? 6.506 69.826 51.497 1.00 32.08 202 ASP C O 1
ATOM 9241 N N . VAL C 1 203 ? 5.808 70.714 49.544 1.00 33.32 203 VAL C N 1
ATOM 9242 C CA . VAL C 1 203 ? 6.897 71.685 49.410 1.00 34.00 203 VAL C CA 1
ATOM 9243 C C . VAL C 1 203 ? 8.152 71.260 50.174 1.00 34.08 203 VAL C C 1
ATOM 9244 O O . VAL C 1 203 ? 8.600 71.950 51.082 1.00 33.07 203 VAL C O 1
ATOM 9248 N N . PRO C 1 204 ? 8.752 70.124 49.785 1.00 34.00 204 PRO C N 1
ATOM 9249 C CA . PRO C 1 204 ? 9.955 69.572 50.418 1.00 34.73 204 PRO C CA 1
ATOM 9250 C C . PRO C 1 204 ? 11.187 70.478 50.413 1.00 36.26 204 PRO C C 1
ATOM 9251 O O . PRO C 1 204 ? 12.135 70.243 51.164 1.00 34.26 204 PRO C O 1
ATOM 9255 N N . ASN C 1 205 ? 11.166 71.505 49.568 1.00 37.50 205 ASN C N 1
ATOM 9256 C CA . ASN C 1 205 ? 12.276 72.449 49.470 1.00 40.32 205 ASN C CA 1
ATOM 9257 C C . ASN C 1 205 ? 12.309 73.430 50.649 1.00 40.71 205 ASN C C 1
ATOM 9258 O O . ASN C 1 205 ? 13.339 74.048 50.921 1.00 40.35 205 ASN C O 1
ATOM 9263 N N . GLU C 1 206 ? 11.182 73.573 51.342 1.00 40.80 206 GLU C N 1
ATOM 9264 C CA . GLU C 1 206 ? 11.102 74.465 52.496 1.00 41.49 206 GLU C CA 1
ATOM 9265 C C . GLU C 1 206 ? 12.037 73.960 53.591 1.00 40.41 206 GLU C C 1
ATOM 9266 O O . GLU C 1 206 ? 12.438 74.706 54.483 1.00 40.51 206 GLU C O 1
ATOM 9272 N N . ILE C 1 207 ? 12.367 72.677 53.519 1.00 40.29 207 ILE C N 1
ATOM 9273 C CA . ILE C 1 207 ? 13.267 72.047 54.470 1.00 40.86 207 ILE C CA 1
ATOM 9274 C C . ILE C 1 207 ? 14.561 71.753 53.708 1.00 43.31 207 ILE C C 1
ATOM 9275 O O . ILE C 1 207 ? 14.729 70.673 53.134 1.00 42.98 207 ILE C O 1
ATOM 9280 N N . PRO C 1 208 ? 15.492 72.724 53.690 1.00 45.75 208 PRO C N 1
ATOM 9281 C CA . PRO C 1 208 ? 16.781 72.606 53.000 1.00 47.11 208 PRO C CA 1
ATOM 9282 C C . PRO C 1 208 ? 17.623 71.389 53.369 1.00 49.16 208 PRO C C 1
ATOM 9283 O O . PRO C 1 208 ? 18.116 70.686 52.486 1.00 50.99 208 PRO C O 1
ATOM 9287 N N . ASP C 1 209 ? 17.784 71.143 54.665 1.00 50.24 209 ASP C N 1
ATOM 9288 C CA . ASP C 1 209 ? 18.575 70.011 55.142 1.00 51.14 209 ASP C CA 1
ATOM 9289 C C . ASP C 1 209 ? 18.308 68.719 54.366 1.00 51.44 209 ASP C C 1
ATOM 9290 O O . ASP C 1 209 ? 17.275 68.077 54.553 1.00 51.87 209 ASP C O 1
ATOM 9295 N N . PRO C 1 210 ? 19.253 68.316 53.496 1.00 51.80 210 PRO C N 1
ATOM 9296 C CA . PRO C 1 210 ? 19.149 67.104 52.675 1.00 50.90 210 PRO C CA 1
ATOM 9297 C C . PRO C 1 210 ? 19.181 65.792 53.455 1.00 50.08 210 PRO C C 1
ATOM 9298 O O . PRO C 1 210 ? 18.622 64.790 53.004 1.00 51.46 210 PRO C O 1
ATOM 9302 N N . THR C 1 211 ? 19.838 65.790 54.612 1.00 47.31 211 THR C N 1
ATOM 9303 C CA . THR C 1 211 ? 19.927 64.578 55.424 1.00 44.78 211 THR C CA 1
ATOM 9304 C C . THR C 1 211 ? 18.556 64.168 55.958 1.00 42.14 211 THR C C 1
ATOM 9305 O O . THR C 1 211 ? 18.327 63.002 56.285 1.00 40.84 211 THR C O 1
ATOM 9309 N N . PHE C 1 212 ? 17.648 65.135 56.047 1.00 40.55 212 PHE C N 1
ATOM 9310 C CA . PHE C 1 212 ? 16.303 64.865 56.539 1.00 38.69 212 PHE C CA 1
ATOM 9311 C C . PHE C 1 212 ? 15.583 63.930 55.571 1.00 37.65 212 PHE C C 1
ATOM 9312 O O . PHE C 1 212 ? 15.119 62.855 55.955 1.00 37.22 212 PHE C O 1
ATOM 9320 N N . TRP C 1 213 ? 15.511 64.345 54.310 1.00 37.41 213 TRP C N 1
ATOM 9321 C CA . TRP C 1 213 ? 14.844 63.565 53.274 1.00 38.34 213 TRP C CA 1
ATOM 9322 C C . TRP C 1 213 ? 15.491 62.205 53.018 1.00 39.24 213 TRP C C 1
ATOM 9323 O O . TRP C 1 213 ? 14.796 61.233 52.708 1.00 39.22 213 TRP C O 1
ATOM 9334 N N . ARG C 1 214 ? 16.812 62.128 53.161 1.00 39.66 214 ARG C N 1
ATOM 9335 C CA . ARG C 1 214 ? 17.511 60.859 52.963 1.00 40.91 214 ARG C CA 1
ATOM 9336 C C . ARG C 1 214 ? 17.130 59.925 54.105 1.00 39.73 214 ARG C C 1
ATOM 9337 O O . ARG C 1 214 ? 16.948 58.726 53.910 1.00 40.20 214 ARG C O 1
ATOM 9345 N N . GLU C 1 215 ? 17.023 60.491 55.303 1.00 39.74 215 GLU C N 1
ATOM 9346 C CA . GLU C 1 215 ? 16.656 59.731 56.494 1.00 39.49 215 GLU C CA 1
ATOM 9347 C C . GLU C 1 215 ? 15.170 59.370 56.381 1.00 37.28 215 GLU C C 1
ATOM 9348 O O . GLU C 1 215 ? 14.743 58.276 56.765 1.00 35.95 215 GLU C O 1
ATOM 9354 N N . PHE C 1 216 ? 14.392 60.310 55.849 1.00 36.59 216 PHE C N 1
ATOM 9355 C CA . PHE C 1 216 ? 12.961 60.113 55.643 1.00 36.63 216 PHE C CA 1
ATOM 9356 C C . PHE C 1 216 ? 12.796 58.904 54.731 1.00 34.30 216 PHE C C 1
ATOM 9357 O O . PHE C 1 216 ? 12.081 57.960 55.058 1.00 33.34 216 PHE C O 1
ATOM 9365 N N . ARG C 1 217 ? 13.471 58.939 53.587 1.00 33.74 217 ARG C N 1
ATOM 9366 C CA . ARG C 1 217 ? 13.406 57.838 52.635 1.00 34.68 217 ARG C CA 1
ATOM 9367 C C . ARG C 1 217 ? 13.760 56.535 53.333 1.00 36.25 217 ARG C C 1
ATOM 9368 O O . ARG C 1 217 ? 13.042 55.535 53.217 1.00 36.63 217 ARG C O 1
ATOM 9376 N N . GLN C 1 218 ? 14.878 56.558 54.055 1.00 35.23 218 GLN C N 1
ATOM 9377 C CA . GLN C 1 218 ? 15.362 55.391 54.779 1.00 35.37 218 GLN C CA 1
ATOM 9378 C C . GLN C 1 218 ? 14.282 54.797 55.667 1.00 34.82 218 GLN C C 1
ATOM 9379 O O . GLN C 1 218 ? 14.052 53.591 55.650 1.00 34.49 218 GLN C O 1
ATOM 9381 N N . ARG C 1 219 ? 13.623 55.651 56.447 1.00 36.25 219 ARG C N 1
ATOM 9382 C CA . ARG C 1 219 ? 12.568 55.209 57.355 1.00 35.74 219 ARG C CA 1
ATOM 9383 C C . ARG C 1 219 ? 11.363 54.628 56.612 1.00 35.06 219 ARG C C 1
ATOM 9384 O O . ARG C 1 219 ? 10.817 53.592 57.004 1.00 33.82 219 ARG C O 1
ATOM 9392 N N . VAL C 1 220 ? 10.953 55.301 55.542 1.00 33.35 220 VAL C N 1
ATOM 9393 C CA . VAL C 1 220 ? 9.809 54.857 54.748 1.00 34.27 220 VAL C CA 1
ATOM 9394 C C . VAL C 1 220 ? 10.071 53.528 54.033 1.00 33.75 220 VAL C C 1
ATOM 9395 O O . VAL C 1 220 ? 9.301 52.574 54.167 1.00 32.72 220 VAL C O 1
ATOM 9399 N N . LYS C 1 221 ? 11.160 53.471 53.276 1.00 33.66 221 LYS C N 1
ATOM 9400 C CA . LYS C 1 221 ? 11.513 52.262 52.545 1.00 35.58 221 LYS C CA 1
ATOM 9401 C C . LYS C 1 221 ? 11.834 51.136 53.520 1.00 37.13 221 LYS C C 1
ATOM 9402 O O . LYS C 1 221 ? 11.744 49.958 53.174 1.00 38.15 221 LYS C O 1
ATOM 9408 N N . GLY C 1 222 ? 12.204 51.508 54.742 1.00 37.76 222 GLY C N 1
ATOM 9409 C CA . GLY C 1 222 ? 12.537 50.518 55.746 1.00 37.81 222 GLY C CA 1
ATOM 9410 C C . GLY C 1 222 ? 11.321 49.752 56.216 1.00 38.89 222 GLY C C 1
ATOM 9411 O O . GLY C 1 222 ? 11.409 48.562 56.530 1.00 40.22 222 GLY C O 1
ATOM 9412 N N . ALA C 1 223 ? 10.183 50.434 56.279 1.00 38.04 223 ALA C N 1
ATOM 9413 C CA . ALA C 1 223 ? 8.948 49.796 56.714 1.00 37.49 223 ALA C CA 1
ATOM 9414 C C . ALA C 1 223 ? 8.274 49.114 55.527 1.00 37.06 223 ALA C C 1
ATOM 9415 O O . ALA C 1 223 ? 7.460 48.207 55.703 1.00 36.39 223 ALA C O 1
ATOM 9417 N N . ASN C 1 224 ? 8.618 49.560 54.322 1.00 35.71 224 ASN C N 1
ATOM 9418 C CA . ASN C 1 224 ? 8.052 48.992 53.102 1.00 36.83 224 ASN C CA 1
ATOM 9419 C C . ASN C 1 224 ? 8.832 49.437 51.866 1.00 36.91 224 ASN C C 1
ATOM 9420 O O . ASN C 1 224 ? 8.608 50.526 51.333 1.00 35.19 224 ASN C O 1
ATOM 9425 N N . PRO C 1 225 ? 9.754 48.587 51.388 1.00 36.96 225 PRO C N 1
ATOM 9426 C CA . PRO C 1 225 ? 10.574 48.886 50.211 1.00 37.31 225 PRO C CA 1
ATOM 9427 C C . PRO C 1 225 ? 9.785 49.225 48.941 1.00 37.62 225 PRO C C 1
ATOM 9428 O O . PRO C 1 225 ? 10.328 49.831 48.015 1.00 38.52 225 PRO C O 1
ATOM 9432 N N . GLU C 1 226 ? 8.510 48.846 48.895 1.00 36.81 226 GLU C N 1
ATOM 9433 C CA . GLU C 1 226 ? 7.683 49.149 47.727 1.00 36.76 226 GLU C CA 1
ATOM 9434 C C . GLU C 1 226 ? 6.996 50.517 47.861 1.00 35.51 226 GLU C C 1
ATOM 9435 O O . GLU C 1 226 ? 6.375 50.993 46.915 1.00 35.93 226 GLU C O 1
ATOM 9441 N N . ALA C 1 227 ? 7.103 51.142 49.034 1.00 32.36 227 ALA C N 1
ATOM 9442 C CA . ALA C 1 227 ? 6.491 52.450 49.266 1.00 29.92 227 ALA C CA 1
ATOM 9443 C C . ALA C 1 227 ? 6.917 53.460 48.203 1.00 29.72 227 ALA C C 1
ATOM 9444 O O . ALA C 1 227 ? 8.071 53.486 47.775 1.00 30.51 227 ALA C O 1
ATOM 9446 N N . TYR C 1 228 ? 5.969 54.288 47.785 1.00 26.97 228 TYR C N 1
ATOM 9447 C CA . TYR C 1 228 ? 6.198 55.302 46.764 1.00 26.40 228 TYR C CA 1
ATOM 9448 C C . TYR C 1 228 ? 6.373 56.673 47.408 1.00 24.95 228 TYR C C 1
ATOM 9449 O O . TYR C 1 228 ? 5.588 57.068 48.255 1.00 27.34 228 TYR C O 1
ATOM 9458 N N . ILE C 1 229 ? 7.414 57.395 47.014 1.00 25.74 229 ILE C N 1
ATOM 9459 C CA . ILE C 1 229 ? 7.669 58.715 47.574 1.00 24.48 229 ILE C CA 1
ATOM 9460 C C . ILE C 1 229 ? 7.751 59.744 46.468 1.00 23.20 229 ILE C C 1
ATOM 9461 O O . ILE C 1 229 ? 8.704 59.757 45.696 1.00 23.74 229 ILE C O 1
ATOM 9466 N N . VAL C 1 230 ? 6.756 60.614 46.389 1.00 21.32 230 VAL C N 1
ATOM 9467 C CA . VAL C 1 230 ? 6.774 61.638 45.362 1.00 23.94 230 VAL C CA 1
ATOM 9468 C C . VAL C 1 230 ? 6.759 63.022 45.981 1.00 24.53 230 VAL C C 1
ATOM 9469 O O . VAL C 1 230 ? 5.943 63.315 46.852 1.00 24.76 230 VAL C O 1
ATOM 9473 N N . GLY C 1 231 ? 7.670 63.876 45.532 1.00 25.65 231 GLY C N 1
ATOM 9474 C CA . GLY C 1 231 ? 7.732 65.213 46.083 1.00 27.18 231 GLY C CA 1
ATOM 9475 C C . GLY C 1 231 ? 7.066 66.248 45.212 1.00 27.34 231 GLY C C 1
ATOM 9476 O O . GLY C 1 231 ? 7.015 66.110 43.991 1.00 29.27 231 GLY C O 1
ATOM 9477 N N . GLU C 1 232 ? 6.536 67.285 45.843 1.00 28.29 232 GLU C N 1
ATOM 9478 C CA . GLU C 1 232 ? 5.898 68.360 45.104 1.00 30.75 232 GLU C CA 1
ATOM 9479 C C . GLU C 1 232 ? 6.950 69.388 44.717 1.00 32.60 232 GLU C C 1
ATOM 9480 O O . GLU C 1 232 ? 7.330 70.237 45.529 1.00 32.40 232 GLU C O 1
ATOM 9486 N N . ILE C 1 233 ? 7.428 69.291 43.483 1.00 33.70 233 ILE C N 1
ATOM 9487 C CA . ILE C 1 233 ? 8.415 70.224 42.951 1.00 35.44 233 ILE C CA 1
ATOM 9488 C C . ILE C 1 233 ? 7.776 70.730 41.666 1.00 35.17 233 ILE C C 1
ATOM 9489 O O . ILE C 1 233 ? 7.400 69.934 40.805 1.00 35.40 233 ILE C O 1
ATOM 9494 N N . TRP C 1 234 ? 7.638 72.044 41.542 1.00 36.03 234 TRP C N 1
ATOM 9495 C CA . TRP C 1 234 ? 6.995 72.626 40.371 1.00 37.50 234 TRP C CA 1
ATOM 9496 C C . TRP C 1 234 ? 7.855 72.860 39.126 1.00 38.81 234 TRP C C 1
ATOM 9497 O O . TRP C 1 234 ? 7.335 73.246 38.081 1.00 39.31 234 TRP C O 1
ATOM 9508 N N . GLU C 1 235 ? 9.159 72.632 39.235 1.00 42.29 235 GLU C N 1
ATOM 9509 C CA . GLU C 1 235 ? 10.069 72.797 38.100 1.00 45.79 235 GLU C CA 1
ATOM 9510 C C . GLU C 1 235 ? 11.019 71.609 38.045 1.00 46.93 235 GLU C C 1
ATOM 9511 O O . GLU C 1 235 ? 10.862 70.653 38.804 1.00 47.82 235 GLU C O 1
ATOM 9517 N N . GLU C 1 236 ? 11.995 71.658 37.142 1.00 49.30 236 GLU C N 1
ATOM 9518 C CA . GLU C 1 236 ? 12.969 70.575 37.026 1.00 51.22 236 GLU C CA 1
ATOM 9519 C C . GLU C 1 236 ? 13.474 70.268 38.432 1.00 50.54 236 GLU C C 1
ATOM 9520 O O . GLU C 1 236 ? 14.020 71.136 39.104 1.00 51.60 236 GLU C O 1
ATOM 9526 N N . ALA C 1 237 ? 13.284 69.035 38.878 1.00 51.43 237 ALA C N 1
ATOM 9527 C CA . ALA C 1 237 ? 13.690 68.653 40.224 1.00 52.37 237 ALA C CA 1
ATOM 9528 C C . ALA C 1 237 ? 14.899 67.737 40.270 1.00 52.51 237 ALA C C 1
ATOM 9529 O O . ALA C 1 237 ? 14.930 66.784 41.046 1.00 52.28 237 ALA C O 1
ATOM 9531 N N . ASP C 1 238 ? 15.902 68.035 39.454 1.00 54.74 238 ASP C N 1
ATOM 9532 C CA . ASP C 1 238 ? 17.108 67.216 39.404 1.00 57.04 238 ASP C CA 1
ATOM 9533 C C . ASP C 1 238 ? 17.693 66.924 40.788 1.00 57.68 238 ASP C C 1
ATOM 9534 O O . ASP C 1 238 ? 18.018 65.777 41.104 1.00 56.71 238 ASP C O 1
ATOM 9539 N N . PHE C 1 239 ? 17.813 67.962 41.610 1.00 59.16 239 PHE C N 1
ATOM 9540 C CA . PHE C 1 239 ? 18.364 67.839 42.962 1.00 60.98 239 PHE C CA 1
ATOM 9541 C C . PHE C 1 239 ? 17.793 66.670 43.773 1.00 60.86 239 PHE C C 1
ATOM 9542 O O . PHE C 1 239 ? 18.538 65.858 44.327 1.00 60.91 239 PHE C O 1
ATOM 9550 N N . TRP C 1 240 ? 16.468 66.592 43.835 1.00 60.55 240 TRP C N 1
ATOM 9551 C CA . TRP C 1 240 ? 15.778 65.560 44.606 1.00 59.15 240 TRP C CA 1
ATOM 9552 C C . TRP C 1 240 ? 15.666 64.189 43.943 1.00 59.65 240 TRP C C 1
ATOM 9553 O O . TRP C 1 240 ? 15.289 63.212 44.592 1.00 59.18 240 TRP C O 1
ATOM 9564 N N . LEU C 1 241 ? 16.009 64.107 42.662 1.00 60.06 241 LEU C N 1
ATOM 9565 C CA . LEU C 1 241 ? 15.883 62.848 41.941 1.00 60.81 241 LEU C CA 1
ATOM 9566 C C . LEU C 1 241 ? 17.190 62.128 41.612 1.00 61.69 241 LEU C C 1
ATOM 9567 O O . LEU C 1 241 ? 17.428 61.756 40.463 1.00 61.78 241 LEU C O 1
ATOM 9572 N N . GLN C 1 242 ? 18.026 61.915 42.624 1.00 62.26 242 GLN C N 1
ATOM 9573 C CA . GLN C 1 242 ? 19.297 61.228 42.415 1.00 62.60 242 GLN C CA 1
ATOM 9574 C C . GLN C 1 242 ? 19.267 59.776 42.876 1.00 61.36 242 GLN C C 1
ATOM 9575 O O . GLN C 1 242 ? 20.192 59.018 42.605 1.00 61.23 242 GLN C O 1
ATOM 9581 N N . GLY C 1 243 ? 18.202 59.388 43.568 1.00 60.07 243 GLY C N 1
ATOM 9582 C CA . GLY C 1 243 ? 18.096 58.016 44.027 1.00 58.22 243 GLY C CA 1
ATOM 9583 C C . GLY C 1 243 ? 18.196 57.879 45.530 1.00 56.99 243 GLY C C 1
ATOM 9584 O O . GLY C 1 243 ? 18.005 56.794 46.072 1.00 55.86 243 GLY C O 1
ATOM 9585 N N . ASP C 1 244 ? 18.492 58.982 46.209 1.00 57.00 244 ASP C N 1
ATOM 9586 C CA . ASP C 1 244 ? 18.616 58.963 47.662 1.00 57.79 244 ASP C CA 1
ATOM 9587 C C . ASP C 1 244 ? 17.509 59.761 48.353 1.00 57.08 244 ASP C C 1
ATOM 9588 O O . ASP C 1 244 ? 17.511 59.898 49.580 1.00 57.28 244 ASP C O 1
ATOM 9601 N N . PHE C 1 246 ? 13.664 61.267 46.452 1.00 46.28 246 PHE C N 1
ATOM 9602 C CA . PHE C 1 246 ? 12.339 60.956 45.905 1.00 41.82 246 PHE C CA 1
ATOM 9603 C C . PHE C 1 246 ? 12.349 60.000 44.715 1.00 40.18 246 PHE C C 1
ATOM 9604 O O . PHE C 1 246 ? 13.252 60.039 43.878 1.00 39.38 246 PHE C O 1
ATOM 9612 N N . ASP C 1 247 ? 11.327 59.151 44.642 1.00 36.63 247 ASP C N 1
ATOM 9613 C CA . ASP C 1 247 ? 11.201 58.210 43.542 1.00 33.04 247 ASP C CA 1
ATOM 9614 C C . ASP C 1 247 ? 10.719 58.966 42.314 1.00 32.08 247 ASP C C 1
ATOM 9615 O O . ASP C 1 247 ? 10.929 58.524 41.182 1.00 32.32 247 ASP C O 1
ATOM 9620 N N . ALA C 1 248 ? 10.068 60.104 42.550 1.00 28.96 248 ALA C N 1
ATOM 9621 C CA . ALA C 1 248 ? 9.528 60.933 41.477 1.00 26.65 248 ALA C CA 1
ATOM 9622 C C . ALA C 1 248 ? 9.003 62.244 42.027 1.00 24.80 248 ALA C C 1
ATOM 9623 O O . ALA C 1 248 ? 9.072 62.496 43.220 1.00 25.27 248 ALA C O 1
ATOM 9625 N N . VAL C 1 249 ? 8.474 63.079 41.145 1.00 25.43 249 VAL C N 1
ATOM 9626 C CA . VAL C 1 249 ? 7.916 64.360 41.551 1.00 25.36 249 VAL C CA 1
ATOM 9627 C C . VAL C 1 249 ? 6.665 64.641 40.732 1.00 26.31 249 VAL C C 1
ATOM 9628 O O . VAL C 1 249 ? 6.406 63.965 39.739 1.00 25.87 249 VAL C O 1
ATOM 9640 N N . ASN C 1 251 ? 5.021 66.025 38.033 1.00 27.82 251 ASN C N 1
ATOM 9641 C CA . ASN C 1 251 ? 5.497 66.540 36.761 1.00 26.21 251 ASN C CA 1
ATOM 9642 C C . ASN C 1 251 ? 4.737 67.727 36.182 1.00 26.46 251 ASN C C 1
ATOM 9643 O O . ASN C 1 251 ? 4.156 67.642 35.093 1.00 24.47 251 ASN C O 1
ATOM 9648 N N . TYR C 1 252 ? 4.757 68.843 36.902 1.00 25.63 252 TYR C N 1
ATOM 9649 C CA . TYR C 1 252 ? 4.089 70.047 36.432 1.00 25.55 252 TYR C CA 1
ATOM 9650 C C . TYR C 1 252 ? 4.674 70.532 35.094 1.00 25.03 252 TYR C C 1
ATOM 9651 O O . TYR C 1 252 ? 3.960 71.111 34.274 1.00 27.46 252 TYR C O 1
ATOM 9660 N N . PRO C 1 253 ? 5.983 70.315 34.856 1.00 24.25 253 PRO C N 1
ATOM 9661 C CA . PRO C 1 253 ? 6.537 70.768 33.570 1.00 24.18 253 PRO C CA 1
ATOM 9662 C C . PRO C 1 253 ? 5.843 70.053 32.395 1.00 23.76 253 PRO C C 1
ATOM 9663 O O . PRO C 1 253 ? 5.583 70.657 31.354 1.00 24.74 253 PRO C O 1
ATOM 9667 N N . LEU C 1 254 ? 5.545 68.765 32.573 1.00 23.10 254 LEU C N 1
ATOM 9668 C CA . LEU C 1 254 ? 4.867 67.990 31.540 1.00 22.14 254 LEU C CA 1
ATOM 9669 C C . LEU C 1 254 ? 3.462 68.548 31.365 1.00 22.63 254 LEU C C 1
ATOM 9670 O O . LEU C 1 254 ? 2.956 68.644 30.252 1.00 23.27 254 LEU C O 1
ATOM 9675 N N . ALA C 1 255 ? 2.841 68.916 32.482 1.00 22.67 255 ALA C N 1
ATOM 9676 C CA . ALA C 1 255 ? 1.500 69.491 32.483 1.00 22.70 255 ALA C CA 1
ATOM 9677 C C . ALA C 1 255 ? 1.475 70.778 31.657 1.00 22.06 255 ALA C C 1
ATOM 9678 O O . ALA C 1 255 ? 0.543 71.022 30.893 1.00 23.06 255 ALA C O 1
ATOM 9680 N N . ARG C 1 256 ? 2.496 71.609 31.824 1.00 22.25 256 ARG C N 1
ATOM 9681 C CA . ARG C 1 256 ? 2.578 72.865 31.079 1.00 22.90 256 ARG C CA 1
ATOM 9682 C C . ARG C 1 256 ? 2.771 72.586 29.589 1.00 22.04 256 ARG C C 1
ATOM 9683 O O . ARG C 1 256 ? 2.197 73.269 28.742 1.00 22.85 256 ARG C O 1
ATOM 9691 N N . ALA C 1 257 ? 3.574 71.573 29.279 1.00 21.20 257 ALA C N 1
ATOM 9692 C CA . ALA C 1 257 ? 3.841 71.193 27.897 1.00 20.35 257 ALA C CA 1
ATOM 9693 C C . ALA C 1 257 ? 2.568 70.708 27.201 1.00 20.72 257 ALA C C 1
ATOM 9694 O O . ALA C 1 257 ? 2.186 71.227 26.147 1.00 20.04 257 ALA C O 1
ATOM 9696 N N . VAL C 1 258 ? 1.909 69.717 27.797 1.00 21.06 258 VAL C N 1
ATOM 9697 C CA . VAL C 1 258 ? 0.691 69.170 27.217 1.00 20.62 258 VAL C CA 1
ATOM 9698 C C . VAL C 1 258 ? -0.396 70.224 27.088 1.00 21.54 258 VAL C C 1
ATOM 9699 O O . VAL C 1 258 ? -1.098 70.271 26.080 1.00 23.33 258 VAL C O 1
ATOM 9703 N N . LEU C 1 259 ? -0.541 71.065 28.108 1.00 22.40 259 LEU C N 1
ATOM 9704 C CA . LEU C 1 259 ? -1.548 72.123 28.073 1.00 23.22 259 LEU C CA 1
ATOM 9705 C C . LEU C 1 259 ? -1.204 73.131 26.983 1.00 23.23 259 LEU C C 1
ATOM 9706 O O . LEU C 1 259 ? -2.075 73.578 26.238 1.00 23.62 259 LEU C O 1
ATOM 9711 N N . GLY C 1 260 ? 0.074 73.480 26.888 1.00 23.94 260 GLY C N 1
ATOM 9712 C CA . GLY C 1 260 ? 0.489 74.437 25.881 1.00 22.42 260 GLY C CA 1
ATOM 9713 C C . GLY C 1 260 ? 0.249 73.893 24.489 1.00 25.23 260 GLY C C 1
ATOM 9714 O O . GLY C 1 260 ? -0.120 74.634 23.583 1.00 25.74 260 GLY C O 1
ATOM 9715 N N . PHE C 1 261 ? 0.444 72.590 24.320 1.00 26.37 261 PHE C N 1
ATOM 9716 C CA . PHE C 1 261 ? 0.259 71.966 23.018 1.00 27.36 261 PHE C CA 1
ATOM 9717 C C . PHE C 1 261 ? -1.194 71.725 22.624 1.00 26.85 261 PHE C C 1
ATOM 9718 O O . PHE C 1 261 ? -1.610 72.110 21.529 1.00 26.38 261 PHE C O 1
ATOM 9726 N N . VAL C 1 262 ? -1.968 71.086 23.497 1.00 25.28 262 VAL C N 1
ATOM 9727 C CA . VAL C 1 262 ? -3.363 70.817 23.163 1.00 25.74 262 VAL C CA 1
ATOM 9728 C C . VAL C 1 262 ? -4.230 72.076 23.243 1.00 26.56 262 VAL C C 1
ATOM 9729 O O . VAL C 1 262 ? -5.100 72.293 22.404 1.00 26.10 262 VAL C O 1
ATOM 9733 N N . GLY C 1 263 ? -3.990 72.906 24.249 1.00 28.68 263 GLY C N 1
ATOM 9734 C CA . GLY C 1 263 ? -4.755 74.131 24.377 1.00 32.47 263 GLY C CA 1
ATOM 9735 C C . GLY C 1 263 ? -4.320 75.156 23.343 1.00 34.99 263 GLY C C 1
ATOM 9736 O O . GLY C 1 263 ? -5.116 75.989 22.910 1.00 33.62 263 GLY C O 1
ATOM 9737 N N . GLY C 1 264 ? -3.050 75.089 22.945 1.00 37.40 264 GLY C N 1
ATOM 9738 C CA . GLY C 1 264 ? -2.521 76.018 21.958 1.00 40.03 264 GLY C CA 1
ATOM 9739 C C . GLY C 1 264 ? -2.830 77.475 22.266 1.00 42.80 264 GLY C C 1
ATOM 9740 O O . GLY C 1 264 ? -2.637 77.936 23.396 1.00 42.04 264 GLY C O 1
ATOM 9741 N N . GLU C 1 265 ? -3.309 78.201 21.258 1.00 44.17 265 GLU C N 1
ATOM 9742 C CA . GLU C 1 265 ? -3.654 79.608 21.417 1.00 46.30 265 GLU C CA 1
ATOM 9743 C C . GLU C 1 265 ? -5.041 79.764 22.054 1.00 46.71 265 GLU C C 1
ATOM 9744 O O . GLU C 1 265 ? -5.488 80.880 22.321 1.00 47.22 265 GLU C O 1
ATOM 9750 N N . ALA C 1 266 ? -5.717 78.643 22.297 1.00 46.26 266 ALA C N 1
ATOM 9751 C CA . ALA C 1 266 ? -7.047 78.668 22.901 1.00 44.38 266 ALA C CA 1
ATOM 9752 C C . ALA C 1 266 ? -6.970 78.567 24.422 1.00 43.74 266 ALA C C 1
ATOM 9753 O O . ALA C 1 266 ? -7.947 78.829 25.123 1.00 45.21 266 ALA C O 1
ATOM 9755 N N . LEU C 1 267 ? -5.808 78.183 24.932 1.00 42.40 267 LEU C N 1
ATOM 9756 C CA . LEU C 1 267 ? -5.621 78.063 26.370 1.00 41.62 267 LEU C CA 1
ATOM 9757 C C . LEU C 1 267 ? -5.859 79.427 27.019 1.00 42.86 267 LEU C C 1
ATOM 9758 O O . LEU C 1 267 ? -5.612 80.464 26.402 1.00 42.25 267 LEU C O 1
ATOM 9763 N N . ASP C 1 268 ? -6.354 79.423 28.254 1.00 43.23 268 ASP C N 1
ATOM 9764 C CA . ASP C 1 268 ? -6.604 80.663 28.991 1.00 42.63 268 ASP C CA 1
ATOM 9765 C C . ASP C 1 268 ? -5.342 80.914 29.803 1.00 42.85 268 ASP C C 1
ATOM 9766 O O . ASP C 1 268 ? -5.281 80.587 30.989 1.00 41.87 268 ASP C O 1
ATOM 9771 N N . ARG C 1 269 ? -4.336 81.487 29.150 1.00 44.33 269 ARG C N 1
ATOM 9772 C CA . ARG C 1 269 ? -3.046 81.756 29.776 1.00 44.93 269 ARG C CA 1
ATOM 9773 C C . ARG C 1 269 ? -3.128 82.589 31.050 1.00 44.84 269 ARG C C 1
ATOM 9774 O O . ARG C 1 269 ? -2.385 82.351 32.002 1.00 44.55 269 ARG C O 1
ATOM 9782 N N . ASP C 1 270 ? -4.024 83.567 31.069 1.00 45.47 270 ASP C N 1
ATOM 9783 C CA . ASP C 1 270 ? -4.165 84.421 32.237 1.00 45.96 270 ASP C CA 1
ATOM 9784 C C . ASP C 1 270 ? -4.717 83.628 33.410 1.00 44.11 270 ASP C C 1
ATOM 9785 O O . ASP C 1 270 ? -4.207 83.731 34.525 1.00 44.12 270 ASP C O 1
ATOM 9790 N N . LEU C 1 271 ? -5.756 82.835 33.161 1.00 41.10 271 LEU C N 1
ATOM 9791 C CA . LEU C 1 271 ? -6.342 82.021 34.217 1.00 39.65 271 LEU C CA 1
ATOM 9792 C C . LEU C 1 271 ? -5.254 81.131 34.810 1.00 38.94 271 LEU C C 1
ATOM 9793 O O . LEU C 1 271 ? -5.141 81.004 36.026 1.00 40.37 271 LEU C O 1
ATOM 9798 N N . ALA C 1 272 ? -4.441 80.533 33.945 1.00 38.27 272 ALA C N 1
ATOM 9799 C CA . ALA C 1 272 ? -3.355 79.666 34.389 1.00 38.69 272 ALA C CA 1
ATOM 9800 C C . ALA C 1 272 ? -2.322 80.464 35.176 1.00 38.86 272 ALA C C 1
ATOM 9801 O O . ALA C 1 272 ? -1.764 79.977 36.163 1.00 39.15 272 ALA C O 1
ATOM 9803 N N . ALA C 1 273 ? -2.080 81.694 34.729 1.00 38.76 273 ALA C N 1
ATOM 9804 C CA . ALA C 1 273 ? -1.100 82.579 35.355 1.00 38.98 273 ALA C CA 1
ATOM 9805 C C . ALA C 1 273 ? -1.429 82.937 36.797 1.00 38.78 273 ALA C C 1
ATOM 9806 O O . ALA C 1 273 ? -0.559 83.407 37.533 1.00 38.91 273 ALA C O 1
ATOM 9808 N N . GLN C 1 274 ? -2.680 82.719 37.197 1.00 38.17 274 GLN C N 1
ATOM 9809 C CA . GLN C 1 274 ? -3.110 83.016 38.562 1.00 37.52 274 GLN C CA 1
ATOM 9810 C C . GLN C 1 274 ? -2.631 81.949 39.554 1.00 37.34 274 GLN C C 1
ATOM 9811 O O . GLN C 1 274 ? -2.765 82.113 40.769 1.00 36.76 274 GLN C O 1
ATOM 9817 N N . THR C 1 275 ? -2.083 80.854 39.037 1.00 35.95 275 THR C N 1
ATOM 9818 C CA . THR C 1 275 ? -1.609 79.773 39.893 1.00 35.24 275 THR C CA 1
ATOM 9819 C C . THR C 1 275 ? -0.162 79.443 39.578 1.00 35.07 275 THR C C 1
ATOM 9820 O O . THR C 1 275 ? 0.472 80.120 38.772 1.00 34.96 275 THR C O 1
ATOM 9824 N N . GLY C 1 276 ? 0.344 78.387 40.204 1.00 34.48 276 GLY C N 1
ATOM 9825 C CA . GLY C 1 276 ? 1.717 77.971 39.989 1.00 34.75 276 GLY C CA 1
ATOM 9826 C C . GLY C 1 276 ? 2.020 77.475 38.586 1.00 35.38 276 GLY C C 1
ATOM 9827 O O . GLY C 1 276 ? 3.181 77.226 38.256 1.00 35.38 276 GLY C O 1
ATOM 9828 N N . LEU C 1 277 ? 0.991 77.313 37.759 1.00 36.32 277 LEU C N 1
ATOM 9829 C CA . LEU C 1 277 ? 1.211 76.860 36.388 1.00 37.05 277 LEU C CA 1
ATOM 9830 C C . LEU C 1 277 ? 1.984 77.930 35.625 1.00 37.95 277 LEU C C 1
ATOM 9831 O O . LEU C 1 277 ? 2.771 77.619 34.736 1.00 38.47 277 LEU C O 1
ATOM 9836 N N . GLY C 1 278 ? 1.758 79.190 35.989 1.00 39.13 278 GLY C N 1
ATOM 9837 C CA . GLY C 1 278 ? 2.443 80.290 35.335 1.00 40.47 278 GLY C CA 1
ATOM 9838 C C . GLY C 1 278 ? 1.850 80.596 33.977 1.00 41.87 278 GLY C C 1
ATOM 9839 O O . GLY C 1 278 ? 0.838 80.009 33.591 1.00 41.87 278 GLY C O 1
ATOM 9840 N N . ARG C 1 279 ? 2.468 81.519 33.248 1.00 43.37 279 ARG C N 1
ATOM 9841 C CA . ARG C 1 279 ? 1.972 81.875 31.923 1.00 46.24 279 ARG C CA 1
ATOM 9842 C C . ARG C 1 279 ? 2.400 80.759 30.977 1.00 45.78 279 ARG C C 1
ATOM 9843 O O . ARG C 1 279 ? 3.545 80.717 30.524 1.00 47.55 279 ARG C O 1
ATOM 9851 N N . ILE C 1 280 ? 1.477 79.847 30.697 1.00 45.17 280 ILE C N 1
ATOM 9852 C CA . ILE C 1 280 ? 1.763 78.719 29.822 1.00 43.76 280 ILE C CA 1
ATOM 9853 C C . ILE C 1 280 ? 1.999 79.170 28.390 1.00 43.13 280 ILE C C 1
ATOM 9854 O O . ILE C 1 280 ? 1.156 79.831 27.781 1.00 42.16 280 ILE C O 1
ATOM 9859 N N . GLU C 1 281 ? 3.160 78.805 27.862 1.00 42.70 281 GLU C N 1
ATOM 9860 C CA . GLU C 1 281 ? 3.532 79.167 26.504 1.00 43.74 281 GLU C CA 1
ATOM 9861 C C . GLU C 1 281 ? 2.939 78.181 25.502 1.00 41.87 281 GLU C C 1
ATOM 9862 O O . GLU C 1 281 ? 3.177 76.975 25.597 1.00 41.71 281 GLU C O 1
ATOM 9868 N N . PRO C 1 282 ? 2.149 78.679 24.533 1.00 40.03 282 PRO C N 1
ATOM 9869 C CA . PRO C 1 282 ? 1.546 77.803 23.523 1.00 39.09 282 PRO C CA 1
ATOM 9870 C C . PRO C 1 282 ? 2.674 77.060 22.813 1.00 38.14 282 PRO C C 1
ATOM 9871 O O . PRO C 1 282 ? 3.758 77.618 22.623 1.00 37.35 282 PRO C O 1
ATOM 9875 N N . LEU C 1 283 ? 2.430 75.812 22.426 1.00 36.48 283 LEU C N 1
ATOM 9876 C CA . LEU C 1 283 ? 3.468 75.025 21.769 1.00 35.41 283 LEU C CA 1
ATOM 9877 C C . LEU C 1 283 ? 3.078 74.423 20.431 1.00 34.21 283 LEU C C 1
ATOM 9878 O O . LEU C 1 283 ? 1.915 74.120 20.181 1.00 34.07 283 LEU C O 1
ATOM 9883 N N . GLN C 1 284 ? 4.084 74.264 19.577 1.00 35.52 284 GLN C N 1
ATOM 9884 C CA . GLN C 1 284 ? 3.937 73.653 18.261 1.00 33.90 284 GLN C CA 1
ATOM 9885 C C . GLN C 1 284 ? 4.357 72.202 18.481 1.00 30.25 284 GLN C C 1
ATOM 9886 O O . GLN C 1 284 ? 5.022 71.892 19.469 1.00 28.43 284 GLN C O 1
ATOM 9892 N N . ALA C 1 285 ? 3.982 71.323 17.562 1.00 28.51 285 ALA C N 1
ATOM 9893 C CA . ALA C 1 285 ? 4.308 69.910 17.677 1.00 27.74 285 ALA C CA 1
ATOM 9894 C C . ALA C 1 285 ? 5.784 69.626 17.965 1.00 27.82 285 ALA C C 1
ATOM 9895 O O . ALA C 1 285 ? 6.105 68.885 18.898 1.00 27.97 285 ALA C O 1
ATOM 9897 N N . LEU C 1 286 ? 6.681 70.216 17.179 1.00 28.58 286 LEU C N 1
ATOM 9898 C CA . LEU C 1 286 ? 8.119 69.991 17.360 1.00 29.74 286 LEU C CA 1
ATOM 9899 C C . LEU C 1 286 ? 8.635 70.497 18.708 1.00 29.56 286 LEU C C 1
ATOM 9900 O O . LEU C 1 286 ? 9.385 69.804 19.403 1.00 30.97 286 LEU C O 1
ATOM 9905 N N . ALA C 1 287 ? 8.237 71.707 19.079 1.00 29.05 287 ALA C N 1
ATOM 9906 C CA . ALA C 1 287 ? 8.659 72.265 20.356 1.00 29.12 287 ALA C CA 1
ATOM 9907 C C . ALA C 1 287 ? 8.111 71.369 21.470 1.00 27.42 287 ALA C C 1
ATOM 9908 O O . ALA C 1 287 ? 8.828 71.024 22.405 1.00 26.43 287 ALA C O 1
ATOM 9910 N N . PHE C 1 288 ? 6.840 70.986 21.359 1.00 26.70 288 PHE C N 1
ATOM 9911 C CA . PHE C 1 288 ? 6.228 70.116 22.359 1.00 25.57 288 PHE C CA 1
ATOM 9912 C C . PHE C 1 288 ? 7.036 68.835 22.469 1.00 24.59 288 PHE C C 1
ATOM 9913 O O . PHE C 1 288 ? 7.460 68.455 23.558 1.00 23.81 288 PHE C O 1
ATOM 9921 N N . SER C 1 289 ? 7.256 68.173 21.335 1.00 25.23 289 SER C N 1
ATOM 9922 C CA . SER C 1 289 ? 8.018 66.924 21.328 1.00 26.51 289 SER C CA 1
ATOM 9923 C C . SER C 1 289 ? 9.401 67.096 21.954 1.00 27.26 289 SER C C 1
ATOM 9924 O O . SER C 1 289 ? 9.871 66.224 22.695 1.00 26.78 289 SER C O 1
ATOM 9927 N N . HIS C 1 290 ? 10.055 68.215 21.657 1.00 27.41 290 HIS C N 1
ATOM 9928 C CA . HIS C 1 290 ? 11.379 68.475 22.224 1.00 30.05 290 HIS C CA 1
ATOM 9929 C C . HIS C 1 290 ? 11.290 68.613 23.738 1.00 29.28 290 HIS C C 1
ATOM 9930 O O . HIS C 1 290 ? 12.199 68.209 24.463 1.00 29.02 290 HIS C O 1
ATOM 9937 N N . ARG C 1 291 ? 10.186 69.176 24.216 1.00 29.82 291 ARG C N 1
ATOM 9938 C CA . ARG C 1 291 ? 9.996 69.338 25.650 1.00 31.00 291 ARG C CA 1
ATOM 9939 C C . ARG C 1 291 ? 9.865 67.962 26.300 1.00 30.59 291 ARG C C 1
ATOM 9940 O O . ARG C 1 291 ? 10.398 67.732 27.384 1.00 32.04 291 ARG C O 1
ATOM 9948 N N . LEU C 1 292 ? 9.153 67.050 25.640 1.00 29.34 292 LEU C N 1
ATOM 9949 C CA . LEU C 1 292 ? 8.978 65.698 26.169 1.00 28.33 292 LEU C CA 1
ATOM 9950 C C . LEU C 1 292 ? 10.319 64.985 26.187 1.00 28.89 292 LEU C C 1
ATOM 9951 O O . LEU C 1 292 ? 10.687 64.352 27.177 1.00 28.50 292 LEU C O 1
ATOM 9956 N N . GLU C 1 293 ? 11.049 65.091 25.081 1.00 30.67 293 GLU C N 1
ATOM 9957 C CA . GLU C 1 293 ? 12.358 64.456 24.975 1.00 30.91 293 GLU C CA 1
ATOM 9958 C C . GLU C 1 293 ? 13.244 64.939 26.116 1.00 30.49 293 GLU C C 1
ATOM 9959 O O . GLU C 1 293 ? 13.979 64.154 26.726 1.00 28.21 293 GLU C O 1
ATOM 9965 N N . ASP C 1 294 ? 13.164 66.235 26.409 1.00 30.13 294 ASP C N 1
ATOM 9966 C CA . ASP C 1 294 ? 13.949 66.806 27.496 1.00 30.36 294 ASP C CA 1
ATOM 9967 C C . ASP C 1 294 ? 13.508 66.185 28.818 1.00 29.65 294 ASP C C 1
ATOM 9968 O O . ASP C 1 294 ? 14.332 65.664 29.568 1.00 29.10 294 ASP C O 1
ATOM 9973 N N . LEU C 1 295 ? 12.201 66.224 29.085 1.00 30.59 295 LEU C N 1
ATOM 9974 C CA . LEU C 1 295 ? 11.639 65.672 30.323 1.00 29.95 295 LEU C CA 1
ATOM 9975 C C . LEU C 1 295 ? 11.784 64.161 30.438 1.00 29.57 295 LEU C C 1
ATOM 9976 O O . LEU C 1 295 ? 11.834 63.621 31.543 1.00 29.97 295 LEU C O 1
ATOM 9981 N N . PHE C 1 296 ? 11.837 63.469 29.306 1.00 28.90 296 PHE C N 1
ATOM 9982 C CA . PHE C 1 296 ? 11.977 62.020 29.346 1.00 28.62 296 PHE C CA 1
ATOM 9983 C C . PHE C 1 296 ? 13.433 61.574 29.418 1.00 29.53 296 PHE C C 1
ATOM 9984 O O . PHE C 1 296 ? 13.713 60.393 29.610 1.00 30.79 296 PHE C O 1
ATOM 9992 N N . GLY C 1 297 ? 14.358 62.520 29.282 1.00 31.66 297 GLY C N 1
ATOM 9993 C CA . GLY C 1 297 ? 15.769 62.179 29.331 1.00 32.85 297 GLY C CA 1
ATOM 9994 C C . GLY C 1 297 ? 16.600 62.857 30.411 1.00 34.34 297 GLY C C 1
ATOM 9995 O O . GLY C 1 297 ? 17.701 62.403 30.712 1.00 34.85 297 GLY C O 1
ATOM 9996 N N . ARG C 1 298 ? 16.093 63.932 31.002 1.00 34.72 298 ARG C N 1
ATOM 9997 C CA . ARG C 1 298 ? 16.847 64.632 32.034 1.00 35.41 298 ARG C CA 1
ATOM 9998 C C . ARG C 1 298 ? 16.910 63.885 33.360 1.00 35.93 298 ARG C C 1
ATOM 9999 O O . ARG C 1 298 ? 17.716 64.221 34.227 1.00 35.97 298 ARG C O 1
ATOM 10007 N N . TYR C 1 299 ? 16.060 62.874 33.520 1.00 37.04 299 TYR C N 1
ATOM 10008 C CA . TYR C 1 299 ? 16.040 62.068 34.743 1.00 37.89 299 TYR C CA 1
ATOM 10009 C C . TYR C 1 299 ? 16.355 60.620 34.383 1.00 37.65 299 TYR C C 1
ATOM 10010 O O . TYR C 1 299 ? 16.291 60.240 33.213 1.00 36.50 299 TYR C O 1
ATOM 10019 N N . ARG C 1 300 ? 16.686 59.813 35.389 1.00 38.01 300 ARG C N 1
ATOM 10020 C CA . ARG C 1 300 ? 16.964 58.400 35.166 1.00 38.83 300 ARG C CA 1
ATOM 10021 C C . ARG C 1 300 ? 15.655 57.728 34.734 1.00 39.10 300 ARG C C 1
ATOM 10022 O O . ARG C 1 300 ? 14.588 58.045 35.257 1.00 38.85 300 ARG C O 1
ATOM 10030 N N . PRO C 1 301 ? 15.725 56.780 33.784 1.00 39.51 301 PRO C N 1
ATOM 10031 C CA . PRO C 1 301 ? 14.551 56.064 33.270 1.00 39.38 301 PRO C CA 1
ATOM 10032 C C . PRO C 1 301 ? 13.543 55.526 34.296 1.00 39.51 301 PRO C C 1
ATOM 10033 O O . PRO C 1 301 ? 12.339 55.554 34.048 1.00 38.47 301 PRO C O 1
ATOM 10037 N N . GLU C 1 302 ? 14.021 55.034 35.435 1.00 39.38 302 GLU C N 1
ATOM 10038 C CA . GLU C 1 302 ? 13.124 54.517 36.466 1.00 39.16 302 GLU C CA 1
ATOM 10039 C C . GLU C 1 302 ? 12.297 55.644 37.092 1.00 37.49 302 GLU C C 1
ATOM 10040 O O . GLU C 1 302 ? 11.185 55.419 37.569 1.00 37.12 302 GLU C O 1
ATOM 10046 N N . VAL C 1 303 ? 12.849 56.854 37.085 1.00 34.55 303 VAL C N 1
ATOM 10047 C CA . VAL C 1 303 ? 12.165 58.013 37.638 1.00 31.10 303 VAL C CA 1
ATOM 10048 C C . VAL C 1 303 ? 11.154 58.534 36.622 1.00 30.60 303 VAL C C 1
ATOM 10049 O O . VAL C 1 303 ? 10.028 58.893 36.971 1.00 30.30 303 VAL C O 1
ATOM 10053 N N . VAL C 1 304 ? 11.563 58.568 35.360 1.00 28.53 304 VAL C N 1
ATOM 10054 C CA . VAL C 1 304 ? 10.692 59.034 34.292 1.00 27.06 304 VAL C CA 1
ATOM 10055 C C . VAL C 1 304 ? 9.404 58.206 34.234 1.00 26.02 304 VAL C C 1
ATOM 10056 O O . VAL C 1 304 ? 8.327 58.746 34.017 1.00 26.20 304 VAL C O 1
ATOM 10060 N N . ARG C 1 305 ? 9.523 56.900 34.442 1.00 25.68 305 ARG C N 1
ATOM 10061 C CA . ARG C 1 305 ? 8.377 56.004 34.400 1.00 26.49 305 ARG C CA 1
ATOM 10062 C C . ARG C 1 305 ? 7.502 56.080 35.644 1.00 24.94 305 ARG C C 1
ATOM 10063 O O . ARG C 1 305 ? 6.435 55.477 35.678 1.00 23.23 305 ARG C O 1
ATOM 10071 N N . ALA C 1 306 ? 7.962 56.803 36.663 1.00 23.22 306 ALA C N 1
ATOM 10072 C CA . ALA C 1 306 ? 7.218 56.936 37.911 1.00 23.50 306 ALA C CA 1
ATOM 10073 C C . ALA C 1 306 ? 6.750 58.361 38.164 1.00 22.66 306 ALA C C 1
ATOM 10074 O O . ALA C 1 306 ? 6.162 58.645 39.201 1.00 24.64 306 ALA C O 1
ATOM 10076 N N . GLN C 1 307 ? 7.011 59.258 37.218 1.00 22.95 307 GLN C N 1
ATOM 10077 C CA . GLN C 1 307 ? 6.604 60.653 37.363 1.00 21.31 307 GLN C CA 1
ATOM 10078 C C . GLN C 1 307 ? 5.094 60.745 37.562 1.00 21.33 307 GLN C C 1
ATOM 10079 O O . GLN C 1 307 ? 4.334 59.947 37.004 1.00 18.17 307 GLN C O 1
ATOM 10093 N N . ASN C 1 309 ? 2.309 62.257 36.368 1.00 23.70 309 ASN C N 1
ATOM 10094 C CA . ASN C 1 309 ? 1.900 63.058 35.229 1.00 24.93 309 ASN C CA 1
ATOM 10095 C C . ASN C 1 309 ? 0.471 63.551 35.331 1.00 24.84 309 ASN C C 1
ATOM 10096 O O . ASN C 1 309 ? -0.479 62.856 34.970 1.00 24.68 309 ASN C O 1
ATOM 10101 N N . LEU C 1 310 ? 0.335 64.774 35.823 1.00 23.39 310 LEU C N 1
ATOM 10102 C CA . LEU C 1 310 ? -0.966 65.389 35.985 1.00 25.31 310 LEU C CA 1
ATOM 10103 C C . LEU C 1 310 ? -1.107 66.578 35.044 1.00 24.81 310 LEU C C 1
ATOM 10104 O O . LEU C 1 310 ? -0.125 67.057 34.475 1.00 28.63 310 LEU C O 1
ATOM 10109 N N . LEU C 1 311 ? -2.335 67.034 34.859 1.00 24.62 311 LEU C N 1
ATOM 10110 C CA . LEU C 1 311 ? -2.591 68.206 34.034 1.00 25.52 311 LEU C CA 1
ATOM 10111 C C . LEU C 1 311 ? -3.031 69.289 35.011 1.00 25.98 311 LEU C C 1
ATOM 10112 O O . LEU C 1 311 ? -2.617 70.441 34.909 1.00 27.70 311 LEU C O 1
ATOM 10117 N N . THR C 1 312 ? -3.858 68.896 35.974 1.00 25.33 312 THR C N 1
ATOM 10118 C CA . THR C 1 312 ? -4.369 69.819 36.980 1.00 26.04 312 THR C CA 1
ATOM 10119 C C . THR C 1 312 ? -4.359 69.189 38.383 1.00 26.37 312 THR C C 1
ATOM 10120 O O . THR C 1 312 ? -4.115 67.986 38.533 1.00 25.92 312 THR C O 1
ATOM 10124 N N . SER C 1 313 ? -4.609 70.013 39.402 1.00 23.90 313 SER C N 1
ATOM 10125 C CA . SER C 1 313 ? -4.644 69.559 40.794 1.00 23.06 313 SER C CA 1
ATOM 10126 C C . SER C 1 313 ? -5.413 70.571 41.636 1.00 21.82 313 SER C C 1
ATOM 10127 O O . SER C 1 313 ? -6.040 71.479 41.106 1.00 21.50 313 SER C O 1
ATOM 10130 N N . HIS C 1 314 ? -5.352 70.411 42.952 1.00 22.79 314 HIS C N 1
ATOM 10131 C CA . HIS C 1 314 ? -6.032 71.320 43.863 1.00 23.50 314 HIS C CA 1
ATOM 10132 C C . HIS C 1 314 ? -5.371 72.715 43.871 1.00 24.46 314 HIS C C 1
ATOM 10133 O O . HIS C 1 314 ? -5.932 73.665 44.405 1.00 24.11 314 HIS C O 1
ATOM 10140 N N . ASP C 1 315 ? -4.186 72.837 43.276 1.00 25.17 315 ASP C N 1
ATOM 10141 C CA . ASP C 1 315 ? -3.499 74.128 43.217 1.00 25.47 315 ASP C CA 1
ATOM 10142 C C . ASP C 1 315 ? -3.581 74.801 41.838 1.00 26.67 315 ASP C C 1
ATOM 10143 O O . ASP C 1 315 ? -2.949 75.834 41.609 1.00 27.90 315 ASP C O 1
ATOM 10148 N N . THR C 1 316 ? -4.350 74.226 40.919 1.00 26.18 316 THR C N 1
ATOM 10149 C CA . THR C 1 316 ? -4.473 74.809 39.583 1.00 25.11 316 THR C CA 1
ATOM 10150 C C . THR C 1 316 ? -5.932 74.961 39.173 1.00 25.52 316 THR C C 1
ATOM 10151 O O . THR C 1 316 ? -6.827 74.390 39.796 1.00 23.11 316 THR C O 1
ATOM 10155 N N . PRO C 1 317 ? -6.194 75.754 38.124 1.00 25.73 317 PRO C N 1
ATOM 10156 C CA . PRO C 1 317 ? -7.590 75.909 37.694 1.00 26.18 317 PRO C CA 1
ATOM 10157 C C . PRO C 1 317 ? -7.973 74.554 37.099 1.00 25.47 317 PRO C C 1
ATOM 10158 O O . PRO C 1 317 ? -7.086 73.753 36.799 1.00 26.29 317 PRO C O 1
ATOM 10162 N N . ARG C 1 318 ? -9.264 74.287 36.923 1.00 24.88 318 ARG C N 1
ATOM 10163 C CA . ARG C 1 318 ? -9.674 73.005 36.352 1.00 23.72 318 ARG C CA 1
ATOM 10164 C C . ARG C 1 318 ? -9.468 72.949 34.844 1.00 24.25 318 ARG C C 1
ATOM 10165 O O . ARG C 1 318 ? -9.577 73.961 34.141 1.00 23.16 318 ARG C O 1
ATOM 10173 N N . LEU C 1 319 ? -9.169 71.751 34.354 1.00 23.91 319 LEU C N 1
ATOM 10174 C CA . LEU C 1 319 ? -8.912 71.526 32.936 1.00 23.54 319 LEU C CA 1
ATOM 10175 C C . LEU C 1 319 ? -9.925 72.143 31.969 1.00 24.44 319 LEU C C 1
ATOM 10176 O O . LEU C 1 319 ? -9.544 72.878 31.055 1.00 23.55 319 LEU C O 1
ATOM 10181 N N . LEU C 1 320 ? -11.206 71.850 32.164 1.00 24.14 320 LEU C N 1
ATOM 10182 C CA . LEU C 1 320 ? -12.235 72.376 31.272 1.00 26.91 320 LEU C CA 1
ATOM 10183 C C . LEU C 1 320 ? -12.237 73.904 31.221 1.00 27.00 320 LEU C C 1
ATOM 10184 O O . LEU C 1 320 ? -12.471 74.491 30.166 1.00 28.56 320 LEU C O 1
ATOM 10189 N N . SER C 1 321 ? -11.965 74.544 32.354 1.00 27.86 321 SER C N 1
ATOM 10190 C CA . SER C 1 321 ? -11.915 76.004 32.418 1.00 28.19 321 SER C CA 1
ATOM 10191 C C . SER C 1 321 ? -10.661 76.495 31.690 1.00 27.77 321 SER C C 1
ATOM 10192 O O . SER C 1 321 ? -10.702 77.476 30.957 1.00 29.90 321 SER C O 1
ATOM 10195 N N . LEU C 1 322 ? -9.550 75.800 31.901 1.00 27.12 322 LEU C N 1
ATOM 10196 C CA . LEU C 1 322 ? -8.284 76.142 31.263 1.00 26.89 322 LEU C CA 1
ATOM 10197 C C . LEU C 1 322 ? -8.465 76.113 29.740 1.00 28.38 322 LEU C C 1
ATOM 10198 O O . LEU C 1 322 ? -7.828 76.870 29.012 1.00 28.03 322 LEU C O 1
ATOM 10211 N N . ARG C 1 324 ? -11.213 76.896 28.243 1.00 33.41 324 ARG C N 1
ATOM 10212 C CA . ARG C 1 324 ? -12.357 77.751 27.952 1.00 34.35 324 ARG C CA 1
ATOM 10213 C C . ARG C 1 324 ? -13.623 76.957 27.623 1.00 34.09 324 ARG C C 1
ATOM 10214 O O . ARG C 1 324 ? -14.440 77.389 26.807 1.00 36.36 324 ARG C O 1
ATOM 10222 N N . GLY C 1 325 ? -13.775 75.792 28.245 1.00 31.57 325 GLY C N 1
ATOM 10223 C CA . GLY C 1 325 ? -14.962 74.983 28.013 1.00 30.79 325 GLY C CA 1
ATOM 10224 C C . GLY C 1 325 ? -14.953 74.001 26.855 1.00 28.60 325 GLY C C 1
ATOM 10225 O O . GLY C 1 325 ? -15.960 73.334 26.609 1.00 29.54 325 GLY C O 1
ATOM 10226 N N . SER C 1 326 ? -13.833 73.888 26.147 1.00 26.67 326 SER C N 1
ATOM 10227 C CA . SER C 1 326 ? -13.757 72.969 25.018 1.00 25.22 326 SER C CA 1
ATOM 10228 C C . SER C 1 326 ? -13.594 71.502 25.422 1.00 24.43 326 SER C C 1
ATOM 10229 O O . SER C 1 326 ? -12.497 71.048 25.760 1.00 22.82 326 SER C O 1
ATOM 10232 N N . VAL C 1 327 ? -14.695 70.763 25.374 1.00 21.74 327 VAL C N 1
ATOM 10233 C CA . VAL C 1 327 ? -14.678 69.354 25.726 1.00 22.61 327 VAL C CA 1
ATOM 10234 C C . VAL C 1 327 ? -13.663 68.549 24.900 1.00 25.30 327 VAL C C 1
ATOM 10235 O O . VAL C 1 327 ? -12.932 67.718 25.449 1.00 25.70 327 VAL C O 1
ATOM 10239 N N . GLU C 1 328 ? -13.606 68.808 23.595 1.00 24.78 328 GLU C N 1
ATOM 10240 C CA . GLU C 1 328 ? -12.688 68.088 22.721 1.00 26.35 328 GLU C CA 1
ATOM 10241 C C . GLU C 1 328 ? -11.224 68.305 23.073 1.00 25.46 328 GLU C C 1
ATOM 10242 O O . GLU C 1 328 ? -10.418 67.379 22.959 1.00 25.69 328 GLU C O 1
ATOM 10248 N N . ARG C 1 329 ? -10.874 69.520 23.492 1.00 24.18 329 ARG C N 1
ATOM 10249 C CA . ARG C 1 329 ? -9.493 69.816 23.863 1.00 22.10 329 ARG C CA 1
ATOM 10250 C C . ARG C 1 329 ? -9.126 69.166 25.192 1.00 20.65 329 ARG C C 1
ATOM 10251 O O . ARG C 1 329 ? -8.038 68.611 25.341 1.00 18.00 329 ARG C O 1
ATOM 10259 N N . ALA C 1 330 ? -10.034 69.248 26.159 1.00 19.39 330 ALA C N 1
ATOM 10260 C CA . ALA C 1 330 ? -9.796 68.659 27.467 1.00 19.76 330 ALA C CA 1
ATOM 10261 C C . ALA C 1 330 ? -9.700 67.148 27.292 1.00 19.69 330 ALA C C 1
ATOM 10262 O O . ALA C 1 330 ? -8.895 66.490 27.942 1.00 19.67 330 ALA C O 1
ATOM 10264 N N . ARG C 1 331 ? -10.514 66.609 26.390 1.00 20.32 331 ARG C N 1
ATOM 10265 C CA . ARG C 1 331 ? -10.523 65.176 26.121 1.00 18.86 331 ARG C CA 1
ATOM 10266 C C . ARG C 1 331 ? -9.183 64.694 25.567 1.00 19.05 331 ARG C C 1
ATOM 10267 O O . ARG C 1 331 ? -8.644 63.678 26.010 1.00 16.11 331 ARG C O 1
ATOM 10275 N N . LEU C 1 332 ? -8.636 65.431 24.610 1.00 17.31 332 LEU C N 1
ATOM 10276 C CA . LEU C 1 332 ? -7.362 65.045 24.023 1.00 20.03 332 LEU C CA 1
ATOM 10277 C C . LEU C 1 332 ? -6.216 65.174 25.032 1.00 20.31 332 LEU C C 1
ATOM 10278 O O . LEU C 1 332 ? -5.291 64.357 25.035 1.00 20.76 332 LEU C O 1
ATOM 10283 N N . ALA C 1 333 ? -6.277 66.187 25.895 1.00 19.97 333 ALA C N 1
ATOM 10284 C CA . ALA C 1 333 ? -5.223 66.380 26.895 1.00 20.76 333 ALA C CA 1
ATOM 10285 C C . ALA C 1 333 ? -5.153 65.178 27.832 1.00 20.60 333 ALA C C 1
ATOM 10286 O O . ALA C 1 333 ? -4.080 64.618 28.056 1.00 22.60 333 ALA C O 1
ATOM 10288 N N . LEU C 1 334 ? -6.303 64.777 28.367 1.00 18.52 334 LEU C N 1
ATOM 10289 C CA . LEU C 1 334 ? -6.371 63.640 29.273 1.00 18.13 334 LEU C CA 1
ATOM 10290 C C . LEU C 1 334 ? -5.902 62.361 28.597 1.00 19.39 334 LEU C C 1
ATOM 10291 O O . LEU C 1 334 ? -5.075 61.634 29.139 1.00 20.98 334 LEU C O 1
ATOM 10296 N N . ALA C 1 335 ? -6.434 62.094 27.408 1.00 20.15 335 ALA C N 1
ATOM 10297 C CA . ALA C 1 335 ? -6.076 60.899 26.654 1.00 21.13 335 ALA C CA 1
ATOM 10298 C C . ALA C 1 335 ? -4.582 60.814 26.348 1.00 21.93 335 ALA C C 1
ATOM 10299 O O . ALA C 1 335 ? -3.992 59.738 26.406 1.00 19.72 335 ALA C O 1
ATOM 10301 N N . LEU C 1 336 ? -3.970 61.946 26.024 1.00 22.12 336 LEU C N 1
ATOM 10302 C CA . LEU C 1 336 ? -2.545 61.962 25.705 1.00 22.41 336 LEU C CA 1
ATOM 10303 C C . LEU C 1 336 ? -1.674 61.482 26.867 1.00 23.88 336 LEU C C 1
ATOM 10304 O O . LEU C 1 336 ? -0.615 60.873 26.659 1.00 24.47 336 LEU C O 1
ATOM 10309 N N . LEU C 1 337 ? -2.125 61.751 28.089 1.00 23.00 337 LEU C N 1
ATOM 10310 C CA . LEU C 1 337 ? -1.393 61.347 29.278 1.00 22.58 337 LEU C CA 1
ATOM 10311 C C . LEU C 1 337 ? -1.159 59.847 29.367 1.00 22.27 337 LEU C C 1
ATOM 10312 O O . LEU C 1 337 ? -0.093 59.406 29.798 1.00 22.17 337 LEU C O 1
ATOM 10317 N N . PHE C 1 338 ? -2.159 59.068 28.962 1.00 21.87 338 PHE C N 1
ATOM 10318 C CA . PHE C 1 338 ? -2.085 57.611 29.021 1.00 19.38 338 PHE C CA 1
ATOM 10319 C C . PHE C 1 338 ? -1.204 56.973 27.952 1.00 21.44 338 PHE C C 1
ATOM 10320 O O . PHE C 1 338 ? -0.963 55.764 27.982 1.00 19.63 338 PHE C O 1
ATOM 10328 N N . LEU C 1 339 ? -0.716 57.778 27.012 1.00 21.62 339 LEU C N 1
ATOM 10329 C CA . LEU C 1 339 ? 0.146 57.254 25.953 1.00 21.28 339 LEU C CA 1
ATOM 10330 C C . LEU C 1 339 ? 1.615 57.605 26.193 1.00 22.37 339 LEU C C 1
ATOM 10331 O O . LEU C 1 339 ? 2.473 57.299 25.365 1.00 22.44 339 LEU C O 1
ATOM 10336 N N . LEU C 1 340 ? 1.903 58.232 27.334 1.00 22.69 340 LEU C N 1
ATOM 10337 C CA . LEU C 1 340 ? 3.267 58.650 27.662 1.00 21.28 340 LEU C CA 1
ATOM 10338 C C . LEU C 1 340 ? 3.858 57.934 28.873 1.00 20.72 340 LEU C C 1
ATOM 10339 O O . LEU C 1 340 ? 3.133 57.403 29.715 1.00 20.41 340 LEU C O 1
ATOM 10344 N N . PRO C 1 341 ? 5.195 57.894 28.969 1.00 21.28 341 PRO C N 1
ATOM 10345 C CA . PRO C 1 341 ? 5.783 57.220 30.130 1.00 22.02 341 PRO C CA 1
ATOM 10346 C C . PRO C 1 341 ? 5.443 58.017 31.387 1.00 22.01 341 PRO C C 1
ATOM 10347 O O . PRO C 1 341 ? 5.297 59.236 31.328 1.00 20.84 341 PRO C O 1
ATOM 10351 N N . GLY C 1 342 ? 5.308 57.319 32.511 1.00 21.41 342 GLY C N 1
ATOM 10352 C CA . GLY C 1 342 ? 4.969 57.971 33.762 1.00 21.59 342 GLY C CA 1
ATOM 10353 C C . GLY C 1 342 ? 3.653 57.454 34.331 1.00 22.06 342 GLY C C 1
ATOM 10354 O O . GLY C 1 342 ? 3.095 56.469 33.842 1.00 21.07 342 GLY C O 1
ATOM 10355 N N . ASN C 1 343 ? 3.158 58.115 35.371 1.00 21.03 343 ASN C N 1
ATOM 10356 C CA . ASN C 1 343 ? 1.907 57.718 35.994 1.00 19.93 343 ASN C CA 1
ATOM 10357 C C . ASN C 1 343 ? 0.843 58.740 35.633 1.00 19.69 343 ASN C C 1
ATOM 10358 O O . ASN C 1 343 ? 0.839 59.842 36.167 1.00 21.19 343 ASN C O 1
ATOM 10363 N N . PRO C 1 344 ? -0.056 58.405 34.694 1.00 20.44 344 PRO C N 1
ATOM 10364 C CA . PRO C 1 344 ? -1.085 59.391 34.357 1.00 18.36 344 PRO C CA 1
ATOM 10365 C C . PRO C 1 344 ? -1.900 59.647 35.621 1.00 19.81 344 PRO C C 1
ATOM 10366 O O . PRO C 1 344 ? -2.346 58.710 36.287 1.00 17.48 344 PRO C O 1
ATOM 10370 N N . THR C 1 345 ? -2.056 60.923 35.960 1.00 20.07 345 THR C N 1
ATOM 10371 C CA . THR C 1 345 ? -2.765 61.328 37.166 1.00 20.85 345 THR C CA 1
ATOM 10372 C C . THR C 1 345 ? -3.927 62.261 36.855 1.00 21.22 345 THR C C 1
ATOM 10373 O O . THR C 1 345 ? -3.767 63.262 36.155 1.00 19.75 345 THR C O 1
ATOM 10377 N N . VAL C 1 346 ? -5.099 61.911 37.383 1.00 20.48 346 VAL C N 1
ATOM 10378 C CA . VAL C 1 346 ? -6.317 62.679 37.167 1.00 17.12 346 VAL C CA 1
ATOM 10379 C C . VAL C 1 346 ? -6.870 63.271 38.468 1.00 18.56 346 VAL C C 1
ATOM 10380 O O . VAL C 1 346 ? -7.048 62.569 39.469 1.00 17.77 346 VAL C O 1
ATOM 10384 N N . TYR C 1 347 ? -7.127 64.574 38.448 1.00 16.33 347 TYR C N 1
ATOM 10385 C CA . TYR C 1 347 ? -7.679 65.272 39.599 1.00 16.56 347 TYR C CA 1
ATOM 10386 C C . TYR C 1 347 ? -9.178 64.960 39.598 1.00 16.35 347 TYR C C 1
ATOM 10387 O O . TYR C 1 347 ? -9.838 65.126 38.574 1.00 16.63 347 TYR C O 1
ATOM 10396 N N . TYR C 1 348 ? -9.713 64.501 40.730 1.00 16.09 348 TYR C N 1
ATOM 10397 C CA . TYR C 1 348 ? -11.136 64.131 40.812 1.00 15.94 348 TYR C CA 1
ATOM 10398 C C . TYR C 1 348 ? -12.062 65.141 40.131 1.00 15.19 348 TYR C C 1
ATOM 10399 O O . TYR C 1 348 ? -11.913 66.346 40.300 1.00 14.16 348 TYR C O 1
ATOM 10408 N N . GLY C 1 349 ? -13.021 64.632 39.367 1.00 17.72 349 GLY C N 1
ATOM 10409 C CA . GLY C 1 349 ? -13.971 65.493 38.692 1.00 18.02 349 GLY C CA 1
ATOM 10410 C C . GLY C 1 349 ? -13.617 65.836 37.258 1.00 20.73 349 GLY C C 1
ATOM 10411 O O . GLY C 1 349 ? -14.499 66.121 36.451 1.00 20.90 349 GLY C O 1
ATOM 10412 N N . GLU C 1 350 ? -12.332 65.821 36.929 1.00 19.73 350 GLU C N 1
ATOM 10413 C CA . GLU C 1 350 ? -11.933 66.148 35.574 1.00 21.08 350 GLU C CA 1
ATOM 10414 C C . GLU C 1 350 ? -12.467 65.112 34.588 1.00 20.57 350 GLU C C 1
ATOM 10415 O O . GLU C 1 350 ? -12.746 65.448 33.441 1.00 22.73 350 GLU C O 1
ATOM 10421 N N . GLU C 1 351 ? -12.627 63.864 35.031 1.00 19.44 351 GLU C N 1
ATOM 10422 C CA . GLU C 1 351 ? -13.117 62.822 34.136 1.00 19.33 351 GLU C CA 1
ATOM 10423 C C . GLU C 1 351 ? -14.602 62.987 33.826 1.00 20.30 351 GLU C C 1
ATOM 10424 O O . GLU C 1 351 ? -15.117 62.339 32.921 1.00 21.39 351 GLU C O 1
ATOM 10430 N N . VAL C 1 352 ? -15.301 63.834 34.577 1.00 20.23 352 VAL C N 1
ATOM 10431 C CA . VAL C 1 352 ? -16.716 64.060 34.291 1.00 21.63 352 VAL C CA 1
ATOM 10432 C C . VAL C 1 352 ? -16.977 65.514 33.906 1.00 21.16 352 VAL C C 1
ATOM 10433 O O . VAL C 1 352 ? -18.118 65.968 33.870 1.00 22.62 352 VAL C O 1
ATOM 10437 N N . GLY C 1 353 ? -15.900 66.231 33.613 1.00 20.95 353 GLY C N 1
ATOM 10438 C CA . GLY C 1 353 ? -16.002 67.613 33.188 1.00 22.63 353 GLY C CA 1
ATOM 10439 C C . GLY C 1 353 ? -16.411 68.699 34.168 1.00 24.27 353 GLY C C 1
ATOM 10440 O O . GLY C 1 353 ? -17.169 69.589 33.798 1.00 25.36 353 GLY C O 1
ATOM 10449 N N . ALA C 1 355 ? -16.057 72.128 36.221 1.00 25.24 355 ALA C N 1
ATOM 10450 C CA . ALA C 1 355 ? -15.381 73.376 35.885 1.00 25.34 355 ALA C CA 1
ATOM 10451 C C . ALA C 1 355 ? -15.018 74.187 37.120 1.00 24.22 355 ALA C C 1
ATOM 10452 O O . ALA C 1 355 ? -15.544 73.953 38.205 1.00 24.11 355 ALA C O 1
ATOM 10454 N N . GLY C 1 356 ? -14.114 75.144 36.945 1.00 24.19 356 GLY C N 1
ATOM 10455 C CA . GLY C 1 356 ? -13.704 75.977 38.055 1.00 23.94 356 GLY C CA 1
ATOM 10456 C C . GLY C 1 356 ? -12.373 76.661 37.839 1.00 24.41 356 GLY C C 1
ATOM 10457 O O . GLY C 1 356 ? -11.489 76.123 37.171 1.00 25.11 356 GLY C O 1
ATOM 10458 N N . GLY C 1 357 ? -12.239 77.857 38.407 1.00 24.82 357 GLY C N 1
ATOM 10459 C CA . GLY C 1 357 ? -11.006 78.614 38.296 1.00 24.16 357 GLY C CA 1
ATOM 10460 C C . GLY C 1 357 ? -10.077 78.260 39.445 1.00 26.32 357 GLY C C 1
ATOM 10461 O O . GLY C 1 357 ? -10.098 77.126 39.930 1.00 27.60 357 GLY C O 1
ATOM 10462 N N . LYS C 1 358 ? -9.274 79.216 39.905 1.00 26.69 358 LYS C N 1
ATOM 10463 C CA . LYS C 1 358 ? -8.341 78.945 40.993 1.00 27.62 358 LYS C CA 1
ATOM 10464 C C . LYS C 1 358 ? -9.010 78.720 42.346 1.00 26.80 358 LYS C C 1
ATOM 10465 O O . LYS C 1 358 ? -10.139 79.148 42.589 1.00 25.83 358 LYS C O 1
ATOM 10471 N N . ASP C 1 359 ? -8.286 78.026 43.211 1.00 27.40 359 ASP C N 1
ATOM 10472 C CA . ASP C 1 359 ? -8.720 77.709 44.566 1.00 29.34 359 ASP C CA 1
ATOM 10473 C C . ASP C 1 359 ? -9.416 78.909 45.213 1.00 29.00 359 ASP C C 1
ATOM 10474 O O . ASP C 1 359 ? -8.901 80.024 45.174 1.00 28.79 359 ASP C O 1
ATOM 10479 N N . PRO C 1 360 ? -10.572 78.688 45.864 1.00 28.59 360 PRO C N 1
ATOM 10480 C CA . PRO C 1 360 ? -11.301 77.431 46.071 1.00 28.29 360 PRO C CA 1
ATOM 10481 C C . PRO C 1 360 ? -12.245 76.972 44.958 1.00 28.10 360 PRO C C 1
ATOM 10482 O O . PRO C 1 360 ? -12.943 75.969 45.114 1.00 28.24 360 PRO C O 1
ATOM 10486 N N . GLU C 1 361 ? -12.281 77.695 43.845 1.00 28.00 361 GLU C N 1
ATOM 10487 C CA . GLU C 1 361 ? -13.177 77.333 42.750 1.00 26.71 361 GLU C CA 1
ATOM 10488 C C . GLU C 1 361 ? -12.990 75.921 42.202 1.00 25.81 361 GLU C C 1
ATOM 10489 O O . GLU C 1 361 ? -13.930 75.338 41.662 1.00 26.08 361 GLU C O 1
ATOM 10495 N N . ASN C 1 362 ? -11.782 75.379 42.343 1.00 22.85 362 ASN C N 1
ATOM 10496 C CA . ASN C 1 362 ? -11.445 74.045 41.841 1.00 22.91 362 ASN C CA 1
ATOM 10497 C C . ASN C 1 362 ? -11.667 72.922 42.855 1.00 21.18 362 ASN C C 1
ATOM 10498 O O . ASN C 1 362 ? -11.200 71.798 42.657 1.00 22.49 362 ASN C O 1
ATOM 10503 N N . ARG C 1 363 ? -12.386 73.217 43.931 1.00 19.39 363 ARG C N 1
ATOM 10504 C CA . ARG C 1 363 ? -12.632 72.223 44.968 1.00 17.37 363 ARG C CA 1
ATOM 10505 C C . ARG C 1 363 ? -14.120 72.020 45.270 1.00 17.99 363 ARG C C 1
ATOM 10506 O O . ARG C 1 363 ? -14.523 71.925 46.433 1.00 15.15 363 ARG C O 1
ATOM 10514 N N . GLY C 1 364 ? -14.933 71.956 44.219 1.00 16.61 364 GLY C N 1
ATOM 10515 C CA . GLY C 1 364 ? -16.354 71.749 44.412 1.00 15.92 364 GLY C CA 1
ATOM 10516 C C . GLY C 1 364 ? -16.632 70.314 44.800 1.00 15.63 364 GLY C C 1
ATOM 10517 O O . GLY C 1 364 ? -15.788 69.443 44.614 1.00 16.90 364 GLY C O 1
ATOM 10518 N N . GLY C 1 365 ? -17.808 70.063 45.357 1.00 17.06 365 GLY C N 1
ATOM 10519 C CA . GLY C 1 365 ? -18.149 68.707 45.735 1.00 18.61 365 GLY C CA 1
ATOM 10520 C C . GLY C 1 365 ? -18.269 67.871 44.474 1.00 21.62 365 GLY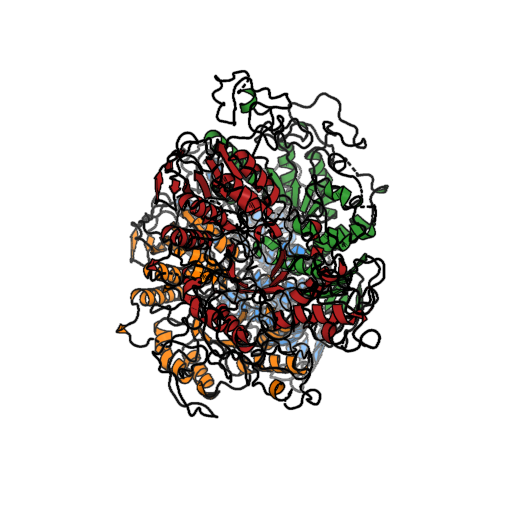 C C 1
ATOM 10521 O O . GLY C 1 365 ? -18.806 68.339 43.471 1.00 21.99 365 GLY C O 1
ATOM 10530 N N . VAL C 1 367 ? -19.434 65.549 41.543 1.00 23.97 367 VAL C N 1
ATOM 10531 C CA . VAL C 1 367 ? -20.759 65.421 40.951 1.00 24.53 367 VAL C CA 1
ATOM 10532 C C . VAL C 1 367 ? -21.139 63.946 40.828 1.00 24.01 367 VAL C C 1
ATOM 10533 O O . VAL C 1 367 ? -20.502 63.194 40.083 1.00 25.43 367 VAL C O 1
ATOM 10537 N N . TRP C 1 368 ? -22.170 63.535 41.560 1.00 20.56 368 TRP C N 1
ATOM 10538 C CA . TRP C 1 368 ? -22.617 62.151 41.510 1.00 21.59 368 TRP C CA 1
ATOM 10539 C C . TRP C 1 368 ? -23.898 61.952 40.706 1.00 21.78 368 TRP C C 1
ATOM 10540 O O . TRP C 1 368 ? -24.425 60.845 40.635 1.00 22.98 368 TRP C O 1
ATOM 10551 N N . GLU C 1 369 ? -24.387 63.028 40.099 1.00 21.15 369 GLU C N 1
ATOM 10552 C CA . GLU C 1 369 ? -25.573 62.954 39.266 1.00 21.98 369 GLU C CA 1
ATOM 10553 C C . GLU C 1 369 ? -25.069 62.565 37.880 1.00 22.14 369 GLU C C 1
ATOM 10554 O O . GLU C 1 369 ? -24.533 63.393 37.143 1.00 20.67 369 GLU C O 1
ATOM 10560 N N . GLU C 1 370 ? -25.226 61.296 37.536 1.00 22.97 370 GLU C N 1
ATOM 10561 C CA . GLU C 1 370 ? -24.760 60.809 36.251 1.00 25.61 370 GLU C CA 1
ATOM 10562 C C . GLU C 1 370 ? -25.341 61.538 35.050 1.00 24.67 370 GLU C C 1
ATOM 10563 O O . GLU C 1 370 ? -24.701 61.616 34.004 1.00 25.99 370 GLU C O 1
ATOM 10569 N N . ALA C 1 371 ? -26.536 62.096 35.199 1.00 24.56 371 ALA C N 1
ATOM 10570 C CA . ALA C 1 371 ? -27.151 62.830 34.098 1.00 26.04 371 ALA C CA 1
ATOM 10571 C C . ALA C 1 371 ? -26.389 64.129 33.823 1.00 26.41 371 ALA C C 1
ATOM 10572 O O . ALA C 1 371 ? -26.599 64.770 32.797 1.00 29.90 371 ALA C O 1
ATOM 10574 N N . ARG C 1 372 ? -25.501 64.513 34.739 1.00 26.44 372 ARG C N 1
ATOM 10575 C CA . ARG C 1 372 ? -24.709 65.735 34.583 1.00 26.64 372 ARG C CA 1
ATOM 10576 C C . ARG C 1 372 ? -23.279 65.448 34.146 1.00 26.74 372 ARG C C 1
ATOM 10577 O O . ARG C 1 372 ? -22.539 66.364 33.792 1.00 27.75 372 ARG C O 1
ATOM 10585 N N . TRP C 1 373 ? -22.879 64.182 34.183 1.00 25.84 373 TRP C N 1
ATOM 10586 C CA . TRP C 1 373 ? -21.521 63.829 33.782 1.00 25.30 373 TRP C CA 1
ATOM 10587 C C . TRP C 1 373 ? -21.260 64.133 32.316 1.00 25.59 373 TRP C C 1
ATOM 10588 O O . TRP C 1 373 ? -22.133 63.956 31.460 1.00 25.73 373 TRP C O 1
ATOM 10599 N N . GLN C 1 374 ? -20.051 64.602 32.035 1.00 25.30 374 GLN C N 1
ATOM 10600 C CA . GLN C 1 374 ? -19.657 64.878 30.669 1.00 25.78 374 GLN C CA 1
ATOM 10601 C C . GLN C 1 374 ? -19.190 63.497 30.207 1.00 26.06 374 GLN C C 1
ATOM 10602 O O . GLN C 1 374 ? -18.077 63.079 30.511 1.00 25.29 374 GLN C O 1
ATOM 10608 N N . LYS C 1 375 ? -20.070 62.795 29.496 1.00 27.19 375 LYS C N 1
ATOM 10609 C CA . LYS C 1 375 ? -19.823 61.439 29.012 1.00 28.58 375 LYS C CA 1
ATOM 10610 C C . LYS C 1 375 ? -18.616 61.235 28.108 1.00 28.48 375 LYS C C 1
ATOM 10611 O O . LYS C 1 375 ? -17.944 60.209 28.196 1.00 29.48 375 LYS C O 1
ATOM 10613 N N . ASP C 1 376 ? -18.349 62.195 27.232 1.00 27.98 376 ASP C N 1
ATOM 10614 C CA . ASP C 1 376 ? -17.229 62.074 26.311 1.00 29.39 376 ASP C CA 1
ATOM 10615 C C . ASP C 1 376 ? -15.906 62.003 27.075 1.00 27.55 376 ASP C C 1
ATOM 10616 O O . ASP C 1 376 ? -15.035 61.191 26.763 1.00 27.79 376 ASP C O 1
ATOM 10621 N N . LEU C 1 377 ? -15.773 62.833 28.100 1.00 26.53 377 LEU C N 1
ATOM 10622 C CA . LEU C 1 377 ? -14.554 62.852 28.897 1.00 23.93 377 LEU C CA 1
ATOM 10623 C C . LEU C 1 377 ? -14.325 61.577 29.699 1.00 21.90 377 LEU C C 1
ATOM 10624 O O . LEU C 1 377 ? -13.218 61.043 29.713 1.00 21.15 377 LEU C O 1
ATOM 10629 N N . ARG C 1 378 ? -15.369 61.074 30.350 1.00 20.19 378 ARG C N 1
ATOM 10630 C CA . ARG C 1 378 ? -15.214 59.879 31.170 1.00 20.06 378 ARG C CA 1
ATOM 10631 C C . ARG C 1 378 ? -15.035 58.600 30.361 1.00 19.85 378 ARG C C 1
ATOM 10632 O O . ARG C 1 378 ? -14.325 57.690 30.797 1.00 18.60 378 ARG C O 1
ATOM 10640 N N . GLU C 1 379 ? -15.675 58.522 29.197 1.00 19.60 379 GLU C N 1
ATOM 10641 C CA . GLU C 1 379 ? -15.537 57.335 28.355 1.00 20.81 379 GLU C CA 1
ATOM 10642 C C . GLU C 1 379 ? -14.097 57.264 27.862 1.00 18.11 379 GLU C C 1
ATOM 10643 O O . GLU C 1 379 ? -13.512 56.190 27.820 1.00 19.88 379 GLU C O 1
ATOM 10649 N N . THR C 1 380 ? -13.531 58.416 27.507 1.00 16.24 380 THR C N 1
ATOM 10650 C CA . THR C 1 380 ? -12.154 58.489 27.023 1.00 16.60 380 THR C CA 1
ATOM 10651 C C . THR C 1 380 ? -11.145 58.081 28.106 1.00 17.04 380 THR C C 1
ATOM 10652 O O . THR C 1 380 ? -10.244 57.288 27.849 1.00 17.43 380 THR C O 1
ATOM 10656 N N . VAL C 1 381 ? -11.289 58.618 29.315 1.00 16.69 381 VAL C N 1
ATOM 10657 C CA . VAL C 1 381 ? -10.374 58.254 30.398 1.00 16.70 381 VAL C CA 1
ATOM 10658 C C . VAL C 1 381 ? -10.417 56.748 30.662 1.00 16.58 381 VAL C C 1
ATOM 10659 O O . VAL C 1 381 ? -9.383 56.090 30.785 1.00 14.16 381 VAL C O 1
ATOM 10663 N N . LYS C 1 382 ? -11.624 56.210 30.749 1.00 17.27 382 LYS C N 1
ATOM 10664 C CA . LYS C 1 382 ? -11.818 54.785 30.984 1.00 19.75 382 LYS C CA 1
ATOM 10665 C C . LYS C 1 382 ? -11.199 53.963 29.844 1.00 18.44 382 LYS C C 1
ATOM 10666 O O . LYS C 1 382 ? -10.511 52.980 30.076 1.00 18.23 382 LYS C O 1
ATOM 10672 N N . ARG C 1 383 ? -11.445 54.389 28.613 1.00 19.06 383 ARG C N 1
ATOM 10673 C CA . ARG C 1 383 ? -10.936 53.707 27.429 1.00 20.92 383 ARG C CA 1
ATOM 10674 C C . ARG C 1 383 ? -9.397 53.684 27.377 1.00 21.65 383 ARG C C 1
ATOM 10675 O O . ARG C 1 383 ? -8.783 52.625 27.215 1.00 19.67 383 ARG C O 1
ATOM 10683 N N . LEU C 1 384 ? -8.774 54.848 27.525 1.00 20.33 384 LEU C N 1
ATOM 10684 C CA . LEU C 1 384 ? -7.326 54.915 27.484 1.00 19.58 384 LEU C CA 1
ATOM 10685 C C . LEU C 1 384 ? -6.646 54.298 28.690 1.00 18.70 384 LEU C C 1
ATOM 10686 O O . LEU C 1 384 ? -5.541 53.774 28.577 1.00 17.96 384 LEU C O 1
ATOM 10691 N N . ALA C 1 385 ? -7.300 54.339 29.842 1.00 15.77 385 ALA C N 1
ATOM 10692 C CA . ALA C 1 385 ? -6.709 53.733 31.019 1.00 18.56 385 ALA C CA 1
ATOM 10693 C C . ALA C 1 385 ? -6.652 52.220 30.812 1.00 18.78 385 ALA C C 1
ATOM 10694 O O . ALA C 1 385 ? -5.675 51.566 31.182 1.00 18.21 385 ALA C O 1
ATOM 10696 N N . ARG C 1 386 ? -7.703 51.677 30.206 1.00 21.03 386 ARG C N 1
ATOM 10697 C CA . ARG C 1 386 ? -7.802 50.240 29.948 1.00 23.62 386 ARG C CA 1
ATOM 10698 C C . ARG C 1 386 ? -6.792 49.820 28.889 1.00 23.32 386 ARG C C 1
ATOM 10699 O O . ARG C 1 386 ? -6.204 48.745 28.965 1.00 24.71 386 ARG C O 1
ATOM 10707 N N . LEU C 1 387 ? -6.591 50.675 27.898 1.00 23.25 387 LEU C N 1
ATOM 10708 C CA . LEU C 1 387 ? -5.643 50.375 26.837 1.00 24.39 387 LEU C CA 1
ATOM 10709 C C . LEU C 1 387 ? -4.235 50.354 27.407 1.00 23.79 387 LEU C C 1
ATOM 10710 O O . LEU C 1 387 ? -3.409 49.542 27.008 1.00 25.20 387 LEU C O 1
ATOM 10715 N N . ARG C 1 388 ? -3.970 51.241 28.357 1.00 23.60 388 ARG C N 1
ATOM 10716 C CA . ARG C 1 388 ? -2.656 51.309 28.973 1.00 23.79 388 ARG C CA 1
ATOM 10717 C C . ARG C 1 388 ? -2.448 50.085 29.853 1.00 25.75 388 ARG C C 1
ATOM 10718 O O . ARG C 1 388 ? -1.333 49.583 29.971 1.00 25.71 388 ARG C O 1
ATOM 10726 N N . LYS C 1 389 ? -3.517 49.594 30.470 1.00 28.49 389 LYS C N 1
ATOM 10727 C CA . LYS C 1 389 ? -3.389 48.408 31.314 1.00 30.98 389 LYS C CA 1
ATOM 10728 C C . LYS C 1 389 ? -3.137 47.165 30.460 1.00 30.76 389 LYS C C 1
ATOM 10729 O O . LYS C 1 389 ? -2.344 46.299 30.823 1.00 31.70 389 LYS C O 1
ATOM 10735 N N . GLU C 1 390 ? -3.801 47.098 29.313 1.00 31.46 390 GLU C N 1
ATOM 10736 C CA . GLU C 1 390 ? -3.667 45.963 28.406 1.00 33.18 390 GLU C CA 1
ATOM 10737 C C . GLU C 1 390 ? -2.403 45.977 27.538 1.00 33.71 390 GLU C C 1
ATOM 10738 O O . GLU C 1 390 ? -1.976 44.926 27.065 1.00 35.23 390 GLU C O 1
ATOM 10744 N N . HIS C 1 391 ? -1.807 47.152 27.323 1.00 33.13 391 HIS C N 1
ATOM 10745 C CA . HIS C 1 391 ? -0.605 47.254 26.486 1.00 30.82 391 HIS C CA 1
ATOM 10746 C C . HIS C 1 391 ? 0.584 47.848 27.249 1.00 30.92 391 HIS C C 1
ATOM 10747 O O . HIS C 1 391 ? 0.862 49.041 27.145 1.00 29.90 391 HIS C O 1
ATOM 10754 N N . PRO C 1 392 ? 1.318 47.007 28.002 1.00 31.54 392 PRO C N 1
ATOM 10755 C CA . PRO C 1 392 ? 2.485 47.395 28.810 1.00 31.50 392 PRO C CA 1
ATOM 10756 C C . PRO C 1 392 ? 3.590 48.236 28.168 1.00 30.25 392 PRO C C 1
ATOM 10757 O O . PRO C 1 392 ? 4.337 48.916 28.877 1.00 31.35 392 PRO C O 1
ATOM 10761 N N . ALA C 1 393 ? 3.703 48.206 26.845 1.00 28.28 393 ALA C N 1
ATOM 10762 C CA . ALA C 1 393 ? 4.737 48.993 26.175 1.00 27.03 393 ALA C CA 1
ATOM 10763 C C . ALA C 1 393 ? 4.458 50.482 26.367 1.00 26.81 393 ALA C C 1
ATOM 10764 O O . ALA C 1 393 ? 5.374 51.306 26.325 1.00 25.33 393 ALA C O 1
ATOM 10766 N N . LEU C 1 394 ? 3.190 50.823 26.583 1.00 24.83 394 LEU C N 1
ATOM 10767 C CA . LEU C 1 394 ? 2.813 52.217 26.788 1.00 24.52 394 LEU C CA 1
ATOM 10768 C C . LEU C 1 394 ? 3.450 52.783 28.055 1.00 24.40 394 LEU C C 1
ATOM 10769 O O . LEU C 1 394 ? 3.586 53.994 28.209 1.00 23.78 394 LEU C O 1
ATOM 10774 N N . ARG C 1 395 ? 3.864 51.913 28.963 1.00 26.07 395 ARG C N 1
ATOM 10775 C CA . ARG C 1 395 ? 4.508 52.417 30.159 1.00 29.03 395 ARG C CA 1
ATOM 10776 C C . ARG C 1 395 ? 5.999 52.082 30.250 1.00 28.01 395 ARG C C 1
ATOM 10777 O O . ARG C 1 395 ? 6.742 52.757 30.959 1.00 29.36 395 ARG C O 1
ATOM 10785 N N . THR C 1 396 ? 6.453 51.076 29.508 1.00 25.85 396 THR C N 1
ATOM 10786 C CA . THR C 1 396 ? 7.862 50.695 29.576 1.00 23.69 396 THR C CA 1
ATOM 10787 C C . THR C 1 396 ? 8.718 51.101 28.374 1.00 23.68 396 THR C C 1
ATOM 10788 O O . THR C 1 396 ? 9.932 51.264 28.500 1.00 25.17 396 THR C O 1
ATOM 10792 N N . ALA C 1 397 ? 8.091 51.272 27.217 1.00 21.54 397 ALA C N 1
ATOM 10793 C CA . ALA C 1 397 ? 8.817 51.604 26.003 1.00 20.84 397 ALA C CA 1
ATOM 10794 C C . ALA C 1 397 ? 9.335 53.026 25.935 1.00 22.03 397 ALA C C 1
ATOM 10795 O O . ALA C 1 397 ? 8.842 53.918 26.615 1.00 23.55 397 ALA C O 1
ATOM 10797 N N . PRO C 1 398 ? 10.358 53.250 25.102 1.00 22.10 398 PRO C N 1
ATOM 10798 C CA . PRO C 1 398 ? 10.929 54.587 24.951 1.00 23.36 398 PRO C CA 1
ATOM 10799 C C . PRO C 1 398 ? 9.939 55.420 24.145 1.00 23.39 398 PRO C C 1
ATOM 10800 O O . PRO C 1 398 ? 8.930 54.905 23.655 1.00 22.95 398 PRO C O 1
ATOM 10804 N N . TYR C 1 399 ? 10.246 56.704 24.015 1.00 22.35 399 TYR C N 1
ATOM 10805 C CA . TYR C 1 399 ? 9.427 57.640 23.271 1.00 21.75 399 TYR C CA 1
ATOM 10806 C C . TYR C 1 399 ? 10.225 57.968 22.016 1.00 23.17 399 TYR C C 1
ATOM 10807 O O . TYR C 1 399 ? 11.417 58.270 22.101 1.00 25.20 399 TYR C O 1
ATOM 10816 N N . LEU C 1 400 ? 9.583 57.911 20.857 1.00 21.65 400 LEU C N 1
ATOM 10817 C CA . LEU C 1 400 ? 10.280 58.210 19.610 1.00 22.97 400 LEU C CA 1
ATOM 10818 C C . LEU C 1 400 ? 9.426 59.110 18.720 1.00 21.84 400 LEU C C 1
ATOM 10819 O O . LEU C 1 400 ? 8.353 58.712 18.289 1.00 23.81 400 LEU C O 1
ATOM 10824 N N . ARG C 1 401 ? 9.902 60.319 18.440 1.00 22.42 401 ARG C N 1
ATOM 10825 C CA . ARG C 1 401 ? 9.156 61.248 17.590 1.00 23.60 401 ARG C CA 1
ATOM 10826 C C . ARG C 1 401 ? 9.187 60.786 16.127 1.00 24.55 401 ARG C C 1
ATOM 10827 O O . ARG C 1 401 ? 10.250 60.467 15.593 1.00 26.15 401 ARG C O 1
ATOM 10835 N N . ILE C 1 402 ? 8.026 60.776 15.478 1.00 23.11 402 ILE C N 1
ATOM 10836 C CA . ILE C 1 402 ? 7.930 60.337 14.092 1.00 22.88 402 ILE C CA 1
ATOM 10837 C C . ILE C 1 402 ? 7.498 61.457 13.141 1.00 22.97 402 ILE C C 1
ATOM 10838 O O . ILE C 1 402 ? 7.975 61.536 12.015 1.00 24.48 402 ILE C O 1
ATOM 10843 N N . TYR C 1 403 ? 6.602 62.323 13.594 1.00 21.75 403 TYR C N 1
ATOM 10844 C CA . TYR C 1 403 ? 6.115 63.421 12.765 1.00 23.10 403 TYR C CA 1
ATOM 10845 C C . TYR C 1 403 ? 5.763 64.603 13.662 1.00 22.88 403 TYR C C 1
ATOM 10846 O O . TYR C 1 403 ? 5.220 64.414 14.753 1.00 20.73 403 TYR C O 1
ATOM 10855 N N . ALA C 1 404 ? 6.066 65.814 13.205 1.00 21.76 404 ALA C N 1
ATOM 10856 C CA . ALA C 1 404 ? 5.759 67.008 13.981 1.00 23.65 404 ALA C CA 1
ATOM 10857 C C . ALA C 1 404 ? 5.656 68.228 13.080 1.00 27.48 404 ALA C C 1
ATOM 10858 O O . ALA C 1 404 ? 6.663 68.738 12.586 1.00 28.16 404 ALA C O 1
ATOM 10860 N N . GLN C 1 405 ? 4.423 68.689 12.879 1.00 30.97 405 GLN C N 1
ATOM 10861 C CA . GLN C 1 405 ? 4.123 69.849 12.042 1.00 32.55 405 GLN C CA 1
ATOM 10862 C C . GLN C 1 405 ? 2.803 70.435 12.547 1.00 32.99 405 GLN C C 1
ATOM 10863 O O . GLN C 1 405 ? 1.841 69.696 12.757 1.00 33.07 405 GLN C O 1
ATOM 10869 N N . ASP C 1 406 ? 2.756 71.750 12.756 1.00 33.17 406 ASP C N 1
ATOM 10870 C CA . ASP C 1 406 ? 1.527 72.381 13.227 1.00 33.77 406 ASP C CA 1
ATOM 10871 C C . ASP C 1 406 ? 1.141 71.744 14.559 1.00 32.55 406 ASP C C 1
ATOM 10872 O O . ASP C 1 406 ? 1.973 71.607 15.455 1.00 31.51 406 ASP C O 1
ATOM 10877 N N . GLY C 1 407 ? -0.124 71.364 14.680 1.00 31.17 407 GLY C N 1
ATOM 10878 C CA . GLY C 1 407 ? -0.613 70.719 15.880 1.00 29.53 407 GLY C CA 1
ATOM 10879 C C . GLY C 1 407 ? -0.800 69.252 15.552 1.00 28.35 407 GLY C C 1
ATOM 10880 O O . GLY C 1 407 ? -1.693 68.591 16.075 1.00 27.38 407 GLY C O 1
ATOM 10881 N N . HIS C 1 408 ? 0.049 68.753 14.660 1.00 26.70 408 HIS C N 1
ATOM 10882 C CA . HIS C 1 408 ? 0.010 67.359 14.239 1.00 26.31 408 HIS C CA 1
ATOM 10883 C C . HIS C 1 408 ? 1.252 66.676 14.785 1.00 25.39 408 HIS C C 1
ATOM 10884 O O . HIS C 1 408 ? 2.378 67.052 14.456 1.00 24.89 408 HIS C O 1
ATOM 10891 N N . LEU C 1 409 ? 1.046 65.668 15.622 1.00 24.49 409 LEU C N 1
ATOM 10892 C CA . LEU C 1 409 ? 2.162 64.957 16.215 1.00 23.35 409 LEU C CA 1
ATOM 10893 C C . LEU C 1 409 ? 1.993 63.454 16.144 1.00 22.62 409 LEU C C 1
ATOM 10894 O O . LEU C 1 409 ? 0.883 62.939 16.270 1.00 23.35 409 LEU C O 1
ATOM 10899 N N . ALA C 1 410 ? 3.106 62.757 15.954 1.00 19.18 410 ALA C N 1
ATOM 10900 C CA . ALA C 1 410 ? 3.098 61.305 15.907 1.00 18.84 410 ALA C CA 1
ATOM 10901 C C . ALA C 1 410 ? 4.362 60.793 16.585 1.00 18.69 410 ALA C C 1
ATOM 10902 O O . ALA C 1 410 ? 5.468 61.258 16.299 1.00 17.63 410 ALA C O 1
ATOM 10904 N N . PHE C 1 411 ? 4.194 59.846 17.500 1.00 15.47 411 PHE C N 1
ATOM 10905 C CA . PHE C 1 411 ? 5.327 59.280 18.193 1.00 15.10 411 PHE C CA 1
ATOM 10906 C C . PHE C 1 411 ? 5.134 57.787 18.385 1.00 16.92 411 PHE C C 1
ATOM 10907 O O . PHE C 1 411 ? 4.012 57.282 18.379 1.00 16.40 411 PHE C O 1
ATOM 10915 N N . ALA C 1 412 ? 6.245 57.088 18.561 1.00 17.10 412 ALA C N 1
ATOM 10916 C CA . ALA C 1 412 ? 6.221 55.653 18.737 1.00 17.44 412 ALA C CA 1
ATOM 10917 C C . ALA C 1 412 ? 6.507 55.275 20.172 1.00 18.45 412 ALA C C 1
ATOM 10918 O O . ALA C 1 412 ? 7.277 55.937 20.858 1.00 20.05 412 ALA C O 1
ATOM 10920 N N . ARG C 1 413 ? 5.859 54.210 20.620 1.00 19.33 413 ARG C N 1
ATOM 10921 C CA . ARG C 1 413 ? 6.066 53.674 21.954 1.00 19.58 413 ARG C CA 1
ATOM 10922 C C . ARG C 1 413 ? 6.173 52.178 21.679 1.00 20.44 413 ARG C C 1
ATOM 10923 O O . ARG C 1 413 ? 5.189 51.437 21.785 1.00 20.37 413 ARG C O 1
ATOM 10931 N N . GLY C 1 414 ? 7.369 51.737 21.305 1.00 19.98 414 GLY C N 1
ATOM 10932 C CA . GLY C 1 414 ? 7.554 50.330 21.005 1.00 19.76 414 GLY C CA 1
ATOM 10933 C C . GLY C 1 414 ? 6.826 49.996 19.712 1.00 18.49 414 GLY C C 1
ATOM 10934 O O . GLY C 1 414 ? 7.068 50.637 18.701 1.00 18.91 414 GLY C O 1
ATOM 10935 N N . PRO C 1 415 ? 5.911 49.015 19.718 1.00 18.49 415 PRO C N 1
ATOM 10936 C CA . PRO C 1 415 ? 5.167 48.627 18.514 1.00 19.95 415 PRO C CA 1
ATOM 10937 C C . P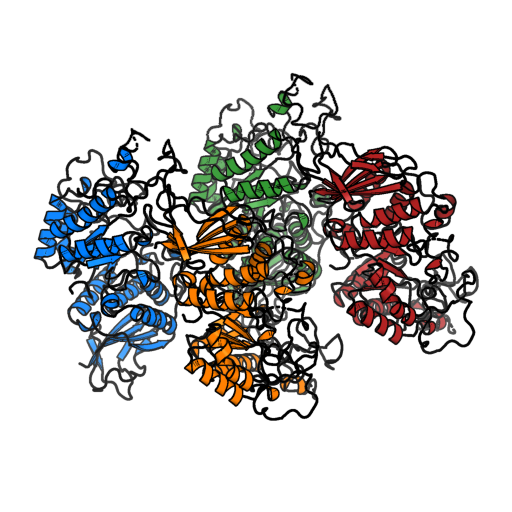RO C 1 415 ? 3.984 49.549 18.200 1.00 21.16 415 PRO C C 1
ATOM 10938 O O . PRO C 1 415 ? 3.328 49.396 17.169 1.00 21.12 415 PRO C O 1
ATOM 10942 N N . TYR C 1 416 ? 3.729 50.509 19.088 1.00 20.46 416 TYR C N 1
ATOM 10943 C CA . TYR C 1 416 ? 2.617 51.441 18.926 1.00 19.26 416 TYR C CA 1
ATOM 10944 C C . TYR C 1 416 ? 2.996 52.789 18.343 1.00 21.01 416 TYR C C 1
ATOM 10945 O O . TYR C 1 416 ? 4.013 53.380 18.705 1.00 21.59 416 TYR C O 1
ATOM 10954 N N . LEU C 1 417 ? 2.165 53.268 17.430 1.00 20.48 417 LEU C N 1
ATOM 10955 C CA . LEU C 1 417 ? 2.372 54.572 16.829 1.00 22.13 417 LEU C CA 1
ATOM 10956 C C . LEU C 1 417 ? 1.184 55.438 17.230 1.00 22.36 417 LEU C C 1
ATOM 10957 O O . LEU C 1 417 ? 0.058 55.205 16.788 1.00 22.06 417 LEU C O 1
ATOM 10962 N N . ALA C 1 418 ? 1.432 56.419 18.089 1.00 21.61 418 ALA C N 1
ATOM 10963 C CA . ALA C 1 418 ? 0.382 57.329 18.522 1.00 21.12 418 ALA C CA 1
ATOM 10964 C C . ALA C 1 418 ? 0.344 58.494 17.543 1.00 20.66 418 ALA C C 1
ATOM 10965 O O . ALA C 1 418 ? 1.381 59.039 17.180 1.00 21.02 418 ALA C O 1
ATOM 10967 N N . VAL C 1 419 ? -0.854 58.864 17.110 1.00 21.18 419 VAL C N 1
ATOM 10968 C CA . VAL C 1 419 ? -1.028 59.970 16.186 1.00 20.01 419 VAL C CA 1
ATOM 10969 C C . VAL C 1 419 ? -1.965 60.924 16.902 1.00 20.74 419 VAL C C 1
ATOM 10970 O O . VAL C 1 419 ? -3.082 60.559 17.251 1.00 21.39 419 VAL C O 1
ATOM 10974 N N . VAL C 1 420 ? -1.488 62.140 17.139 1.00 20.10 420 VAL C N 1
ATOM 10975 C CA . VAL C 1 420 ? -2.256 63.155 17.849 1.00 20.47 420 VAL C CA 1
ATOM 10976 C C . VAL C 1 420 ? -2.550 64.363 16.967 1.00 21.87 420 VAL C C 1
ATOM 10977 O O . VAL C 1 420 ? -1.640 65.087 16.561 1.00 21.77 420 VAL C O 1
ATOM 10981 N N . ASN C 1 421 ? -3.825 64.577 16.674 1.00 23.98 421 ASN C N 1
ATOM 10982 C CA . ASN C 1 421 ? -4.238 65.705 15.854 1.00 25.02 421 ASN C CA 1
ATOM 10983 C C . ASN C 1 421 ? -4.803 66.802 16.751 1.00 26.97 421 ASN C C 1
ATOM 10984 O O . ASN C 1 421 ? -6.015 66.899 16.946 1.00 29.75 421 ASN C O 1
ATOM 10989 N N . ALA C 1 422 ? -3.911 67.619 17.299 1.00 26.15 422 ALA C N 1
ATOM 10990 C CA . ALA C 1 422 ? -4.292 68.710 18.183 1.00 27.10 422 ALA C CA 1
ATOM 10991 C C . ALA C 1 422 ? -4.661 69.974 17.404 1.00 28.80 422 ALA C C 1
ATOM 10992 O O . ALA C 1 422 ? -4.127 71.055 17.657 1.00 29.09 422 ALA C O 1
ATOM 10994 N N . SER C 1 423 ? -5.581 69.847 16.460 1.00 30.94 423 SER C N 1
ATOM 10995 C CA . SER C 1 423 ? -5.977 71.006 15.676 1.00 34.76 423 SER C CA 1
ATOM 10996 C C . SER C 1 423 ? -7.443 70.915 15.274 1.00 37.21 423 SER C C 1
ATOM 10997 O O . SER C 1 423 ? -8.047 69.841 15.322 1.00 37.99 423 SER C O 1
ATOM 11000 N N . PRO C 1 424 ? -8.036 72.050 14.873 1.00 39.64 424 PRO C N 1
ATOM 11001 C CA . PRO C 1 424 ? -9.440 72.116 14.461 1.00 40.96 424 PRO C CA 1
ATOM 11002 C C . PRO C 1 424 ? -9.749 71.354 13.177 1.00 44.41 424 PRO C C 1
ATOM 11003 O O . PRO C 1 424 ? -10.861 70.850 13.001 1.00 43.71 424 PRO C O 1
ATOM 11007 N N . HIS C 1 425 ? -8.766 71.266 12.284 1.00 47.41 425 HIS C N 1
ATOM 11008 C CA . HIS C 1 425 ? -8.967 70.596 11.000 1.00 50.14 425 HIS C CA 1
ATOM 11009 C C . HIS C 1 425 ? -8.374 69.194 10.892 1.00 49.44 425 HIS C C 1
ATOM 11010 O O . HIS C 1 425 ? -7.320 68.905 11.461 1.00 50.18 425 HIS C O 1
ATOM 11017 N N . PRO C 1 426 ? -9.054 68.302 10.149 1.00 48.98 426 PRO C N 1
ATOM 11018 C CA . PRO C 1 426 ? -8.619 66.917 9.945 1.00 47.25 426 PRO C CA 1
ATOM 11019 C C . PRO C 1 426 ? -7.133 66.800 9.630 1.00 45.21 426 PRO C C 1
ATOM 11020 O O . PRO C 1 426 ? -6.492 67.759 9.194 1.00 45.50 426 PRO C O 1
ATOM 11024 N N . PHE C 1 427 ? -6.590 65.615 9.864 1.00 41.37 427 PHE C N 1
ATOM 11025 C CA . PHE C 1 427 ? -5.184 65.369 9.612 1.00 38.05 427 PHE C CA 1
ATOM 11026 C C . PHE C 1 427 ? -5.036 64.046 8.883 1.00 36.57 427 PHE C C 1
ATOM 11027 O O . PHE C 1 427 ? -5.348 62.987 9.428 1.00 36.85 427 PHE C O 1
ATOM 11035 N N . ARG C 1 428 ? -4.580 64.112 7.638 1.00 34.43 428 ARG C N 1
ATOM 11036 C CA . ARG C 1 428 ? -4.390 62.906 6.847 1.00 33.27 428 ARG C CA 1
ATOM 11037 C C . ARG C 1 428 ? -3.240 62.122 7.456 1.00 30.77 428 ARG C C 1
ATOM 11038 O O . ARG C 1 428 ? -2.188 62.680 7.757 1.00 28.80 428 ARG C O 1
ATOM 11046 N N . GLN C 1 429 ? -3.461 60.829 7.659 1.00 30.52 429 GLN C N 1
ATOM 11047 C CA . GLN C 1 429 ? -2.454 59.958 8.241 1.00 29.38 429 GLN C CA 1
ATOM 11048 C C . GLN C 1 429 ? -1.744 59.278 7.084 1.00 30.38 429 GLN C C 1
ATOM 11049 O O . GLN C 1 429 ? -1.930 58.088 6.828 1.00 29.23 429 GLN C O 1
ATOM 11055 N N . ASP C 1 430 ? -0.927 60.061 6.387 1.00 31.87 430 ASP C N 1
ATOM 11056 C CA . ASP C 1 430 ? -0.186 59.584 5.228 1.00 33.05 430 ASP C CA 1
ATOM 11057 C C . ASP C 1 430 ? 1.301 59.929 5.288 1.00 31.71 430 ASP C C 1
ATOM 11058 O O . ASP C 1 430 ? 1.997 59.825 4.281 1.00 31.71 430 ASP C O 1
ATOM 11063 N N . PHE C 1 431 ? 1.778 60.346 6.457 1.00 29.25 431 PHE C N 1
ATOM 11064 C CA . PHE C 1 431 ? 3.179 60.715 6.631 1.00 28.20 431 PHE C CA 1
ATOM 11065 C C . PHE C 1 431 ? 4.138 59.511 6.683 1.00 28.64 431 PHE C C 1
ATOM 11066 O O . PHE C 1 431 ? 3.722 58.370 6.921 1.00 25.57 431 PHE C O 1
ATOM 11074 N N . PRO C 1 432 ? 5.442 59.757 6.449 1.00 28.50 432 PRO C N 1
ATOM 11075 C CA . PRO C 1 432 ? 6.446 58.687 6.478 1.00 28.93 432 PRO C CA 1
ATOM 11076 C C . PRO C 1 432 ? 6.619 58.114 7.883 1.00 28.46 432 PRO C C 1
ATOM 11077 O O . PRO C 1 432 ? 6.757 58.852 8.860 1.00 29.24 432 PRO C O 1
ATOM 11081 N N . LEU C 1 433 ? 6.614 56.789 7.966 1.00 27.92 433 LEU C N 1
ATOM 11082 C CA . LEU C 1 433 ? 6.728 56.070 9.234 1.00 27.69 433 LEU C CA 1
ATOM 11083 C C . LEU C 1 433 ? 8.135 55.936 9.810 1.00 25.94 433 LEU C C 1
ATOM 11084 O O . LEU C 1 433 ? 8.310 55.414 10.909 1.00 23.17 433 LEU C O 1
ATOM 11089 N N . HIS C 1 434 ? 9.133 56.404 9.072 1.00 26.42 434 HIS C N 1
ATOM 11090 C CA . HIS C 1 434 ? 10.515 56.313 9.525 1.00 27.48 434 HIS C CA 1
ATOM 11091 C C . HIS C 1 434 ? 10.879 54.945 10.103 1.00 26.71 434 HIS C C 1
ATOM 11092 O O . HIS C 1 434 ? 11.547 54.852 11.138 1.00 23.83 434 HIS C O 1
ATOM 11099 N N . GLY C 1 435 ? 10.415 53.894 9.425 1.00 25.56 435 GLY C N 1
ATOM 11100 C CA . GLY C 1 435 ? 10.717 52.526 9.820 1.00 25.28 435 GLY C CA 1
ATOM 11101 C C . GLY C 1 435 ? 10.151 51.936 11.099 1.00 24.76 435 GLY C C 1
ATOM 11102 O O . GLY C 1 435 ? 10.651 50.916 11.568 1.00 25.53 435 GLY C O 1
ATOM 11103 N N . VAL C 1 436 ? 9.122 52.544 11.673 1.00 24.42 436 VAL C N 1
ATOM 11104 C CA . VAL C 1 436 ? 8.543 52.003 12.899 1.00 25.47 436 VAL C CA 1
ATOM 11105 C C . VAL C 1 436 ? 7.808 50.695 12.609 1.00 26.60 436 VAL C C 1
ATOM 11106 O O . VAL C 1 436 ? 7.680 49.840 13.491 1.00 27.18 436 VAL C O 1
ATOM 11110 N N . PHE C 1 437 ? 7.325 50.550 11.374 1.00 24.18 437 PHE C N 1
ATOM 11111 C CA . PHE C 1 437 ? 6.637 49.336 10.947 1.00 24.93 437 PHE C CA 1
ATOM 11112 C C . PHE C 1 437 ? 7.376 48.773 9.741 1.00 27.75 437 PHE C C 1
ATOM 11113 O O . PHE C 1 437 ? 8.009 49.515 8.986 1.00 27.37 437 PHE C O 1
ATOM 11121 N N . PRO C 1 438 ? 7.307 47.449 9.544 1.00 29.06 438 PRO C N 1
ATOM 11122 C CA . PRO C 1 438 ? 7.970 46.790 8.416 1.00 30.65 438 PRO C CA 1
ATOM 11123 C C . PRO C 1 438 ? 7.109 46.943 7.166 1.00 31.06 438 PRO C C 1
ATOM 11124 O O . PRO C 1 438 ? 5.918 47.240 7.267 1.00 30.70 438 PRO C O 1
ATOM 11128 N N . ARG C 1 439 ? 7.706 46.744 5.995 1.00 31.12 439 ARG C N 1
ATOM 11129 C CA . ARG C 1 439 ? 6.959 46.841 4.746 1.00 32.08 439 ARG C CA 1
ATOM 11130 C C . ARG C 1 439 ? 6.136 45.573 4.558 1.00 33.04 439 ARG C C 1
ATOM 11131 O O . ARG C 1 439 ? 6.442 44.530 5.139 1.00 34.08 439 ARG C O 1
ATOM 11139 N N . GLY C 1 440 ? 5.081 45.670 3.757 1.00 34.94 440 GLY C N 1
ATOM 11140 C CA . GLY C 1 440 ? 4.267 44.502 3.459 1.00 35.98 440 GLY C CA 1
ATOM 11141 C C . GLY C 1 440 ? 3.129 44.051 4.357 1.00 37.28 440 GLY C C 1
ATOM 11142 O O . GLY C 1 440 ? 2.199 43.406 3.874 1.00 40.35 440 GLY C O 1
ATOM 11143 N N . GLY C 1 441 ? 3.180 44.357 5.645 1.00 36.64 441 GLY C N 1
ATOM 11144 C CA . GLY C 1 441 ? 2.104 43.923 6.516 1.00 35.29 441 GLY C CA 1
ATOM 11145 C C . GLY C 1 441 ? 0.891 44.833 6.481 1.00 34.34 441 GLY C C 1
ATOM 11146 O O . GLY C 1 441 ? 0.729 45.647 5.572 1.00 36.66 441 GLY C O 1
ATOM 11147 N N . ARG C 1 442 ? 0.021 44.680 7.470 1.00 31.83 442 ARG C N 1
ATOM 11148 C CA . ARG C 1 442 ? -1.170 45.506 7.574 1.00 30.35 442 ARG C CA 1
ATOM 11149 C C . ARG C 1 442 ? -1.051 46.221 8.906 1.00 28.36 442 ARG C C 1
ATOM 11150 O O . ARG C 1 442 ? -0.368 45.736 9.807 1.00 29.41 442 ARG C O 1
ATOM 11152 N N . ALA C 1 443 ? -1.692 47.375 9.031 1.00 24.05 443 ALA C N 1
ATOM 11153 C CA . ALA C 1 443 ? -1.651 48.108 10.286 1.00 23.27 443 ALA C CA 1
ATOM 11154 C C . ALA C 1 443 ? -3.083 48.294 10.776 1.00 22.44 443 ALA C C 1
ATOM 11155 O O . ALA C 1 443 ? -4.000 48.495 9.982 1.00 22.20 443 ALA C O 1
ATOM 11157 N N . VAL C 1 444 ? -3.270 48.215 12.086 1.00 20.77 444 VAL C N 1
ATOM 11158 C CA . VAL C 1 444 ? -4.578 48.389 12.676 1.00 21.00 444 VAL C CA 1
ATOM 11159 C C . VAL C 1 444 ? -4.555 49.464 13.767 1.00 22.04 444 VAL C C 1
ATOM 11160 O O . VAL C 1 444 ? -3.608 49.563 14.546 1.00 23.69 444 VAL C O 1
ATOM 11164 N N . ASP C 1 445 ? -5.601 50.280 13.800 1.00 21.42 445 ASP C N 1
ATOM 11165 C CA . ASP C 1 445 ? -5.723 51.339 14.787 1.00 21.84 445 ASP C CA 1
ATOM 11166 C C . ASP C 1 445 ? -6.545 50.812 15.966 1.00 22.22 445 ASP C C 1
ATOM 11167 O O . ASP C 1 445 ? -7.754 50.620 15.857 1.00 23.71 445 ASP C O 1
ATOM 11172 N N . LEU C 1 446 ? -5.877 50.572 17.088 1.00 20.85 446 LEU C N 1
ATOM 11173 C CA . LEU C 1 446 ? -6.538 50.044 18.273 1.00 21.79 446 LEU C CA 1
ATOM 11174 C C . LEU C 1 446 ? -7.688 50.899 18.810 1.00 21.35 446 LEU C C 1
ATOM 11175 O O . LEU C 1 446 ? -8.528 50.399 19.551 1.00 21.67 446 LEU C O 1
ATOM 11180 N N . LEU C 1 447 ? -7.733 52.177 18.443 1.00 21.84 447 LEU C N 1
ATOM 11181 C CA . LEU C 1 447 ? -8.803 53.059 18.908 1.00 22.57 447 LEU C CA 1
ATOM 11182 C C . LEU C 1 447 ? -10.067 53.032 18.043 1.00 24.61 447 LEU C C 1
ATOM 11183 O O . LEU C 1 447 ? -11.166 52.884 18.560 1.00 28.09 447 LEU C O 1
ATOM 11188 N N . SER C 1 448 ? -9.918 53.162 16.730 1.00 26.64 448 SER C N 1
ATOM 11189 C CA . SER C 1 448 ? -11.073 53.164 15.837 1.00 27.13 448 SER C CA 1
ATOM 11190 C C . SER C 1 448 ? -11.333 51.797 15.209 1.00 27.24 448 SER C C 1
ATOM 11191 O O . SER C 1 448 ? -12.448 51.510 14.782 1.00 27.11 448 SER C O 1
ATOM 11194 N N . GLY C 1 449 ? -10.306 50.956 15.158 1.00 26.47 449 GLY C N 1
ATOM 11195 C CA . GLY C 1 449 ? -10.461 49.640 14.562 1.00 26.66 449 GLY C CA 1
ATOM 11196 C C . GLY C 1 449 ? -10.182 49.691 13.069 1.00 28.05 449 GLY C C 1
ATOM 11197 O O . GLY C 1 449 ? -10.304 48.696 12.353 1.00 27.04 449 GLY C O 1
ATOM 11198 N N . GLU C 1 450 ? -9.802 50.869 12.597 1.00 28.94 450 GLU C N 1
ATOM 11199 C CA . GLU C 1 450 ? -9.505 51.055 11.190 1.00 31.33 450 GLU C CA 1
ATOM 11200 C C . GLU C 1 450 ? -8.325 50.161 10.814 1.00 31.58 450 GLU C C 1
ATOM 11201 O O . GLU C 1 450 ? -7.400 49.967 11.604 1.00 30.07 450 GLU C O 1
ATOM 11207 N N . VAL C 1 451 ? -8.367 49.606 9.609 1.00 31.72 451 VAL C N 1
ATOM 11208 C CA . VAL C 1 451 ? -7.301 48.732 9.141 1.00 33.44 451 VAL C CA 1
ATOM 11209 C C . VAL C 1 451 ? -6.830 49.139 7.761 1.00 34.51 451 VAL C C 1
ATOM 11210 O O . VAL C 1 451 ? -7.637 49.498 6.904 1.00 36.00 451 VAL C O 1
ATOM 11214 N N . CYS C 1 452 ? -5.520 49.097 7.548 1.00 34.91 452 CYS C N 1
ATOM 11215 C CA . CYS C 1 452 ? -4.983 49.432 6.244 1.00 36.06 452 CYS C CA 1
ATOM 11216 C C . CYS C 1 452 ? -3.612 48.808 6.001 1.00 35.68 452 CYS C C 1
ATOM 11217 O O . CYS C 1 452 ? -3.029 48.198 6.896 1.00 36.27 452 CYS C O 1
ATOM 11220 N N . THR C 1 453 ? -3.114 48.938 4.776 1.00 34.51 453 THR C N 1
ATOM 11221 C CA . THR C 1 453 ? -1.824 48.368 4.419 1.00 33.41 453 THR C CA 1
ATOM 11222 C C . THR C 1 453 ? -0.872 49.457 3.960 1.00 30.66 453 THR C C 1
ATOM 11223 O O . THR C 1 453 ? -1.037 50.023 2.881 1.00 31.91 453 THR C O 1
ATOM 11227 N N . PRO C 1 454 ? 0.135 49.775 4.789 1.00 29.29 454 PRO C N 1
ATOM 11228 C CA . PRO C 1 454 ? 1.127 50.805 4.472 1.00 28.35 454 PRO C CA 1
ATOM 11229 C C . PRO C 1 454 ? 1.845 50.515 3.161 1.00 27.69 454 PRO C C 1
ATOM 11230 O O . PRO C 1 454 ? 2.056 49.359 2.800 1.00 25.60 454 PRO C O 1
ATOM 11234 N N . GLN C 1 455 ? 2.221 51.575 2.459 1.00 27.69 455 GLN C N 1
ATOM 11235 C CA . GLN C 1 455 ? 2.946 51.445 1.206 1.00 27.47 455 GLN C CA 1
ATOM 11236 C C . GLN C 1 455 ? 3.954 52.585 1.161 1.00 26.83 455 GLN C C 1
ATOM 11237 O O . GLN C 1 455 ? 3.680 53.669 1.677 1.00 25.58 455 GLN C O 1
ATOM 11243 N N . GLY C 1 456 ? 5.115 52.335 0.557 1.00 26.13 456 GLY C N 1
ATOM 11244 C CA . GLY C 1 456 ? 6.146 53.358 0.457 1.00 26.37 456 GLY C CA 1
ATOM 11245 C C . GLY C 1 456 ? 6.686 53.846 1.799 1.00 27.03 456 GLY C C 1
ATOM 11246 O O . GLY C 1 456 ? 7.259 54.935 1.885 1.00 26.18 456 GLY C O 1
ATOM 11247 N N . GLY C 1 457 ? 6.515 53.042 2.846 1.00 25.23 457 GLY C N 1
ATOM 11248 C CA . GLY C 1 457 ? 6.991 53.432 4.161 1.00 24.23 457 GLY C CA 1
ATOM 11249 C C . GLY C 1 457 ? 6.169 54.544 4.790 1.00 26.37 457 GLY C C 1
ATOM 11250 O O . GLY C 1 457 ? 6.628 55.209 5.722 1.00 27.22 457 GLY C O 1
ATOM 11251 N N . ARG C 1 458 ? 4.953 54.749 4.287 1.00 27.15 458 ARG C N 1
ATOM 11252 C CA . ARG C 1 458 ? 4.062 55.790 4.801 1.00 29.33 458 ARG C CA 1
ATOM 11253 C C . ARG C 1 458 ? 2.811 55.218 5.464 1.00 28.62 458 ARG C C 1
ATOM 11254 O O . ARG C 1 458 ? 2.337 54.149 5.085 1.00 28.78 458 ARG C O 1
ATOM 11262 N N . LEU C 1 459 ? 2.277 55.936 6.450 1.00 28.50 459 LEU C N 1
ATOM 11263 C CA . LEU C 1 459 ? 1.070 55.484 7.128 1.00 27.22 459 LEU C CA 1
ATOM 11264 C C . LEU C 1 459 ? -0.049 55.479 6.096 1.00 28.77 459 LEU C C 1
ATOM 11265 O O . LEU C 1 459 ? -0.023 56.257 5.138 1.00 26.41 459 LEU C O 1
ATOM 11270 N N . CYS C 1 460 ? -1.035 54.613 6.306 1.00 30.88 460 CYS C N 1
ATOM 11271 C CA . CYS C 1 460 ? -2.140 54.443 5.361 1.00 35.05 460 CYS C CA 1
ATOM 11272 C C . CYS C 1 460 ? -3.558 54.707 5.879 1.00 35.25 460 CYS C C 1
ATOM 11273 O O . CYS C 1 460 ? -4.532 54.342 5.215 1.00 34.70 460 CYS C O 1
ATOM 11276 N N . GLY C 1 461 ? -3.685 55.326 7.045 1.00 34.91 461 GLY C N 1
ATOM 11277 C CA . GLY C 1 461 ? -5.008 55.556 7.595 1.00 35.84 461 GLY C CA 1
ATOM 11278 C C . GLY C 1 461 ? -5.816 56.700 7.013 1.00 36.77 461 GLY C C 1
ATOM 11279 O O . GLY C 1 461 ? -5.283 57.539 6.279 1.00 37.59 461 GLY C O 1
ATOM 11280 N N . PRO C 1 462 ? -7.125 56.750 7.317 1.00 35.86 462 PRO C N 1
ATOM 11281 C CA . PRO C 1 462 ? -8.014 57.810 6.825 1.00 35.61 462 PRO C CA 1
ATOM 11282 C C . PRO C 1 462 ? -7.722 59.078 7.626 1.00 34.50 462 PRO C C 1
ATOM 11283 O O . PRO C 1 462 ? -6.863 59.061 8.504 1.00 35.95 462 PRO C O 1
ATOM 11287 N N . VAL C 1 463 ? -8.412 60.174 7.336 1.00 33.71 463 VAL C N 1
ATOM 11288 C CA . VAL C 1 463 ? -8.163 61.400 8.089 1.00 35.01 463 VAL C CA 1
ATOM 11289 C C . VAL C 1 463 ? -8.414 61.182 9.577 1.00 35.56 463 VAL C C 1
ATOM 11290 O O . VAL C 1 463 ? -9.305 60.427 9.970 1.00 35.01 463 VAL C O 1
ATOM 11294 N N . LEU C 1 464 ? -7.602 61.829 10.403 1.00 35.18 464 LEU C N 1
ATOM 11295 C CA . LEU C 1 464 ? -7.772 61.740 11.839 1.00 33.32 464 LEU C CA 1
ATOM 11296 C C . LEU C 1 464 ? -8.657 62.947 12.109 1.00 33.98 464 LEU C C 1
ATOM 11297 O O . LEU C 1 464 ? -8.247 64.087 11.864 1.00 34.45 464 LEU C O 1
ATOM 11302 N N . PRO C 1 465 ? -9.891 62.720 12.585 1.00 33.77 465 PRO C N 1
ATOM 11303 C CA . PRO C 1 465 ? -10.777 63.857 12.856 1.00 34.41 465 PRO C CA 1
ATOM 11304 C C . PRO C 1 465 ? -10.214 64.890 13.844 1.00 34.67 465 PRO C C 1
ATOM 11305 O O . PRO C 1 465 ? -9.312 64.600 14.635 1.00 35.21 465 PRO C O 1
ATOM 11309 N N . PRO C 1 466 ? -10.736 66.123 13.795 1.00 33.54 466 PRO C N 1
ATOM 11310 C CA . PRO C 1 466 ? -10.285 67.200 14.682 1.00 31.91 466 PRO C CA 1
ATOM 11311 C C . PRO C 1 466 ? -10.114 66.752 16.142 1.00 30.46 466 PRO C C 1
ATOM 11312 O O . PRO C 1 466 ? -10.948 66.030 16.681 1.00 29.31 466 PRO C O 1
ATOM 11316 N N . PHE C 1 467 ? -9.022 67.180 16.764 1.00 27.84 467 PHE C N 1
ATOM 11317 C CA . PHE C 1 467 ? -8.726 66.845 18.153 1.00 28.21 467 PHE C CA 1
ATOM 11318 C C . PHE C 1 467 ? -8.935 65.381 18.487 1.00 27.49 467 PHE C C 1
ATOM 11319 O O . PHE C 1 467 ? -9.468 65.041 19.538 1.00 26.26 467 PHE C O 1
ATOM 11327 N N . SER C 1 468 ? -8.493 64.514 17.584 1.00 28.76 468 SER C N 1
ATOM 11328 C CA . SER C 1 468 ? -8.636 63.086 17.779 1.00 27.49 468 SER C CA 1
ATOM 11329 C C . SER C 1 468 ? -7.296 62.407 17.925 1.00 26.56 468 SER C C 1
ATOM 11330 O O . SER C 1 468 ? -6.250 62.984 17.635 1.00 25.70 468 SER C O 1
ATOM 11333 N N . LEU C 1 469 ? -7.352 61.159 18.362 1.00 25.40 469 LEU C N 1
ATOM 11334 C CA . LEU C 1 469 ? -6.173 60.369 18.612 1.00 25.35 469 LEU C CA 1
ATOM 11335 C C . LEU C 1 469 ? -6.292 59.019 17.917 1.00 23.95 469 LEU C C 1
ATOM 11336 O O . LEU C 1 469 ? -7.393 58.513 17.722 1.00 24.96 469 LEU C O 1
ATOM 11341 N N . ALA C 1 470 ? -5.154 58.447 17.535 1.00 22.03 470 ALA C N 1
ATOM 11342 C CA . ALA C 1 470 ? -5.126 57.134 16.900 1.00 20.37 470 ALA C CA 1
ATOM 11343 C C . ALA C 1 470 ? -3.930 56.380 17.461 1.00 20.76 470 ALA C C 1
ATOM 11344 O O . ALA C 1 470 ? -2.916 56.980 17.803 1.00 19.39 470 ALA C O 1
ATOM 11346 N N . LEU C 1 471 ? -4.051 55.064 17.578 1.00 20.47 471 LEU C N 1
ATOM 11347 C CA . LEU C 1 471 ? -2.951 54.276 18.103 1.00 20.27 471 LEU C CA 1
ATOM 11348 C C . LEU C 1 471 ? -2.787 53.071 17.196 1.00 21.42 471 LEU C C 1
ATOM 11349 O O . LEU C 1 471 ? -3.524 52.093 17.314 1.00 21.95 471 LEU C O 1
ATOM 11354 N N . TRP C 1 472 ? -1.819 53.151 16.286 1.00 21.51 472 TRP C N 1
ATOM 11355 C CA . TRP C 1 472 ? -1.577 52.087 15.318 1.00 22.74 472 TRP C CA 1
ATOM 11356 C C . TRP C 1 472 ? -0.541 51.044 15.722 1.00 25.03 472 TRP C C 1
ATOM 11357 O O . TRP C 1 472 ? 0.384 51.322 16.477 1.00 22.82 472 TRP C O 1
ATOM 11368 N N . ARG C 1 473 ? -0.701 49.843 15.178 1.00 28.73 473 ARG C N 1
ATOM 11369 C CA . ARG C 1 473 ? 0.216 48.737 15.430 1.00 34.04 473 ARG C CA 1
ATOM 11370 C C . ARG C 1 473 ? 0.136 47.770 14.254 1.00 34.61 473 ARG C C 1
ATOM 11371 O O . ARG C 1 473 ? -0.884 47.715 13.573 1.00 35.37 473 ARG C O 1
ATOM 11379 N N . GLU C 1 474 ? 1.206 47.021 14.002 1.00 37.62 474 GLU C N 1
ATOM 11380 C CA . GLU C 1 474 ? 1.199 46.038 12.913 1.00 40.35 474 GLU C CA 1
ATOM 11381 C C . GLU C 1 474 ? 0.188 44.958 13.275 1.00 41.93 474 GLU C C 1
ATOM 11382 O O . GLU C 1 474 ? 0.204 44.444 14.394 1.00 41.74 474 GLU C O 1
ATOM 11388 N N . ALA C 1 475 ? -0.686 44.614 12.333 1.00 44.59 475 ALA C N 1
ATOM 11389 C CA . ALA C 1 475 ? -1.707 43.597 12.576 1.00 47.03 475 ALA C CA 1
ATOM 11390 C C . ALA C 1 475 ? -1.104 42.296 13.107 1.00 48.88 475 ALA C C 1
ATOM 11391 O O . ALA C 1 475 ? 0.124 42.108 12.962 1.00 50.10 475 ALA C O 1
ATOM 11394 N N . ALA D 1 2 ? 21.771 71.997 28.015 1.00 42.24 2 ALA D N 1
ATOM 11395 C CA . ALA D 1 2 ? 22.850 70.981 28.168 1.00 41.77 2 ALA D CA 1
ATOM 11396 C C . ALA D 1 2 ? 24.118 71.605 28.750 1.00 39.91 2 ALA D C 1
ATOM 11397 O O . ALA D 1 2 ? 24.146 72.002 29.915 1.00 40.66 2 ALA D O 1
ATOM 11399 N N . TRP D 1 3 ? 25.159 71.701 27.928 1.00 36.85 3 TRP D N 1
ATOM 11400 C CA . TRP D 1 3 ? 26.439 72.257 28.353 1.00 34.93 3 TRP D CA 1
ATOM 11401 C C . TRP D 1 3 ? 26.383 73.726 28.801 1.00 35.02 3 TRP D C 1
ATOM 11402 O O . TRP D 1 3 ? 27.100 74.120 29.715 1.00 32.96 3 TRP D O 1
ATOM 11413 N N . TYR D 1 4 ? 25.537 74.532 28.163 1.00 34.84 4 TYR D N 1
ATOM 11414 C CA . TYR D 1 4 ? 25.447 75.946 28.515 1.00 34.96 4 TYR D CA 1
ATOM 11415 C C . TYR D 1 4 ? 24.742 76.259 29.826 1.00 35.60 4 TYR D C 1
ATOM 11416 O O . TYR D 1 4 ? 24.281 77.380 30.038 1.00 34.84 4 TYR D O 1
ATOM 11425 N N . GLU D 1 5 ? 24.651 75.274 30.707 1.00 37.78 5 GLU D N 1
ATOM 11426 C CA . GLU D 1 5 ? 24.022 75.504 32.002 1.00 39.00 5 GLU D CA 1
ATOM 11427 C C . GLU D 1 5 ? 25.052 75.426 33.126 1.00 37.06 5 GLU D C 1
ATOM 11428 O O . GLU D 1 5 ? 25.388 74.341 33.598 1.00 39.33 5 GLU D O 1
ATOM 11434 N N . GLY D 1 6 ? 25.559 76.586 33.536 1.00 34.96 6 GLY D N 1
ATOM 11435 C CA . GLY D 1 6 ? 26.539 76.643 34.604 1.00 31.34 6 GLY D CA 1
ATOM 11436 C C . GLY D 1 6 ? 27.979 76.673 34.122 1.00 30.41 6 GLY D C 1
ATOM 11437 O O . GLY D 1 6 ? 28.906 76.666 34.928 1.00 30.08 6 GLY D O 1
ATOM 11438 N N . ALA D 1 7 ? 28.169 76.712 32.808 1.00 28.26 7 ALA D N 1
ATOM 11439 C CA . ALA D 1 7 ? 29.508 76.730 32.232 1.00 27.49 7 ALA D CA 1
ATOM 11440 C C . ALA D 1 7 ? 30.227 78.067 32.425 1.00 25.94 7 ALA D C 1
ATOM 11441 O O . ALA D 1 7 ? 29.600 79.125 32.459 1.00 26.87 7 ALA D O 1
ATOM 11443 N N . PHE D 1 8 ? 31.549 77.989 32.554 1.00 24.20 8 PHE D N 1
ATOM 11444 C CA . PHE D 1 8 ? 32.424 79.149 32.739 1.00 22.99 8 PHE D CA 1
ATOM 11445 C C . PHE D 1 8 ? 32.832 79.711 31.369 1.00 21.72 8 PHE D C 1
ATOM 11446 O O . PHE D 1 8 ? 33.620 79.106 30.642 1.00 21.03 8 PHE D O 1
ATOM 11454 N N . PHE D 1 9 ? 32.282 80.875 31.039 1.00 20.65 9 PHE D N 1
ATOM 11455 C CA . PHE D 1 9 ? 32.536 81.547 29.764 1.00 19.22 9 PHE D CA 1
ATOM 11456 C C . PHE D 1 9 ? 33.681 82.542 29.843 1.00 18.43 9 PHE D C 1
ATOM 11457 O O . PHE D 1 9 ? 33.872 83.202 30.864 1.00 17.93 9 PHE D O 1
ATOM 11465 N N . TYR D 1 10 ? 34.435 82.652 28.756 1.00 16.62 10 TYR D N 1
ATOM 11466 C CA . TYR D 1 10 ? 35.540 83.601 28.699 1.00 16.40 10 TYR D CA 1
ATOM 11467 C C . TYR D 1 10 ? 35.346 84.389 27.411 1.00 16.50 10 TYR D C 1
ATOM 11468 O O . TYR D 1 10 ? 35.285 83.800 26.334 1.00 16.24 10 TYR D O 1
ATOM 11477 N N . GLN D 1 11 ? 35.236 85.711 27.525 1.00 16.16 11 GLN D N 1
ATOM 11478 C CA . GLN D 1 11 ? 35.025 86.555 26.363 1.00 15.40 11 GLN D CA 1
ATOM 11479 C C . GLN D 1 11 ? 36.317 87.117 25.814 1.00 17.01 11 GLN D C 1
ATOM 11480 O O . GLN D 1 11 ? 37.104 87.721 26.541 1.00 17.56 11 GLN D O 1
ATOM 11486 N N . ILE D 1 12 ? 36.524 86.919 24.515 1.00 16.74 12 ILE D N 1
ATOM 11487 C CA . ILE D 1 12 ? 37.720 87.396 23.849 1.00 17.23 12 ILE D CA 1
ATOM 11488 C C . ILE D 1 12 ? 37.392 88.360 22.713 1.00 18.34 12 ILE D C 1
ATOM 11489 O O . ILE D 1 12 ? 36.480 88.121 21.926 1.00 18.52 12 ILE D O 1
ATOM 11494 N N . PHE D 1 13 ? 38.157 89.445 22.653 1.00 18.50 13 PHE D N 1
ATOM 11495 C CA . PHE D 1 13 ? 38.054 90.467 21.618 1.00 20.10 13 PHE D CA 1
ATOM 11496 C C . PHE D 1 13 ? 39.246 90.078 20.732 1.00 20.36 13 PHE D C 1
ATOM 11497 O O . PHE D 1 13 ? 40.383 90.445 21.025 1.00 18.16 13 PHE D O 1
ATOM 11505 N N . PRO D 1 14 ? 38.991 89.328 19.641 1.00 19.90 14 PRO D N 1
ATOM 11506 C CA . PRO D 1 14 ? 39.959 88.817 18.660 1.00 20.70 14 PRO D CA 1
ATOM 11507 C C . PRO D 1 14 ? 41.212 89.654 18.361 1.00 19.84 14 PRO D C 1
ATOM 11508 O O . PRO D 1 14 ? 42.327 89.144 18.392 1.00 20.27 14 PRO D O 1
ATOM 11512 N N . ASP D 1 15 ? 41.035 90.933 18.065 1.00 18.41 15 ASP D N 1
ATOM 11513 C CA . ASP D 1 15 ? 42.178 91.787 17.756 1.00 18.54 15 ASP D CA 1
ATOM 11514 C C . ASP D 1 15 ? 43.125 92.054 18.941 1.00 18.63 15 ASP D C 1
ATOM 11515 O O . ASP D 1 15 ? 44.262 92.474 18.743 1.00 15.44 15 ASP D O 1
ATOM 11520 N N . ARG D 1 16 ? 42.667 91.786 20.160 1.00 17.79 16 ARG D N 1
ATOM 11521 C CA . ARG D 1 16 ? 43.468 92.078 21.341 1.00 17.86 16 ARG D CA 1
ATOM 11522 C C . ARG D 1 16 ? 43.888 90.903 22.226 1.00 18.66 16 ARG D C 1
ATOM 11523 O O . ARG D 1 16 ? 44.304 91.115 23.372 1.00 18.53 16 ARG D O 1
ATOM 11531 N N . PHE D 1 17 ? 43.805 89.674 21.726 1.00 17.22 17 PHE D N 1
ATOM 11532 C CA . PHE D 1 17 ? 44.188 88.542 22.566 1.00 17.62 17 PHE D CA 1
ATOM 11533 C C . PHE D 1 17 ? 45.636 88.092 22.350 1.00 17.16 17 PHE D C 1
ATOM 11534 O O . PHE D 1 17 ? 46.477 88.226 23.244 1.00 16.53 17 PHE D O 1
ATOM 11542 N N . PHE D 1 18 ? 45.930 87.560 21.171 1.00 17.38 18 PHE D N 1
ATOM 11543 C CA . PHE D 1 18 ? 47.283 87.112 20.874 1.00 18.38 18 PHE D CA 1
ATOM 11544 C C . PHE D 1 18 ? 47.505 87.055 19.378 1.00 19.65 18 PHE D C 1
ATOM 11545 O O . PHE D 1 18 ? 46.691 86.505 18.639 1.00 19.37 18 PHE D O 1
ATOM 11553 N N . ARG D 1 19 ? 48.622 87.625 18.941 1.00 22.25 19 ARG D N 1
ATOM 11554 C CA . ARG D 1 19 ? 48.966 87.659 17.528 1.00 24.83 19 ARG D CA 1
ATOM 11555 C C . ARG D 1 19 ? 49.883 86.501 17.117 1.00 23.77 19 ARG D C 1
ATOM 11556 O O . ARG D 1 19 ? 50.906 86.276 17.745 1.00 26.28 19 ARG D O 1
ATOM 11564 N N . ALA D 1 20 ? 49.511 85.781 16.060 1.00 23.43 20 ALA D N 1
ATOM 11565 C CA . ALA D 1 20 ? 50.305 84.657 15.557 1.00 22.55 20 ALA D CA 1
ATOM 11566 C C . ALA D 1 20 ? 49.696 84.063 14.290 1.00 23.45 20 ALA D C 1
ATOM 11567 O O . ALA D 1 20 ? 48.562 84.370 13.928 1.00 21.79 20 ALA D O 1
ATOM 11569 N N . GLY D 1 21 ? 50.463 83.209 13.624 1.00 21.15 21 GLY D N 1
ATOM 11570 C CA . GLY D 1 21 ? 49.970 82.556 12.430 1.00 21.97 21 GLY D CA 1
ATOM 11571 C C . GLY D 1 21 ? 49.868 83.469 11.229 1.00 22.82 21 GLY D C 1
ATOM 11572 O O . GLY D 1 21 ? 50.024 84.686 11.355 1.00 22.65 21 GLY D O 1
ATOM 11573 N N . PRO D 1 22 ? 49.612 82.895 10.043 1.00 20.72 22 PRO D N 1
ATOM 11574 C CA . PRO D 1 22 ? 49.481 83.617 8.778 1.00 21.39 22 PRO D CA 1
ATOM 11575 C C . PRO D 1 22 ? 48.127 84.302 8.623 1.00 22.50 22 PRO D C 1
ATOM 11576 O O . PRO D 1 22 ? 47.127 83.877 9.195 1.00 22.18 22 PRO D O 1
ATOM 11580 N N . PRO D 1 23 ? 48.086 85.386 7.844 1.00 26.15 23 PRO D N 1
ATOM 11581 C CA . PRO D 1 23 ? 46.833 86.110 7.625 1.00 25.47 23 PRO D CA 1
ATOM 11582 C C . PRO D 1 23 ? 46.100 85.455 6.474 1.00 24.50 23 PRO D C 1
ATOM 11583 O O . PRO D 1 23 ? 46.694 84.710 5.704 1.00 25.65 23 PRO D O 1
ATOM 11587 N N . GLY D 1 24 ? 44.809 85.725 6.361 1.00 24.69 24 GLY D N 1
ATOM 11588 C CA . GLY D 1 24 ? 44.060 85.175 5.253 1.00 22.95 24 GLY D CA 1
ATOM 11589 C C . GLY D 1 24 ? 44.282 86.088 4.058 1.00 24.22 24 GLY D C 1
ATOM 11590 O O . GLY D 1 24 ? 45.177 86.937 4.062 1.00 22.60 24 GLY D O 1
ATOM 11591 N N . ARG D 1 25 ? 43.454 85.926 3.039 1.00 24.22 25 ARG D N 1
ATOM 11592 C CA . ARG D 1 25 ? 43.541 86.729 1.831 1.00 24.93 25 ARG D CA 1
ATOM 11593 C C . ARG D 1 25 ? 42.243 87.538 1.690 1.00 23.16 25 ARG D C 1
ATOM 11594 O O . ARG D 1 25 ? 41.162 87.005 1.898 1.00 23.12 25 ARG D O 1
ATOM 11602 N N . PRO D 1 26 ? 42.326 88.832 1.338 1.00 23.50 26 PRO D N 1
ATOM 11603 C CA . PRO D 1 26 ? 43.477 89.695 1.040 1.00 22.62 26 PRO D CA 1
ATOM 11604 C C . PRO D 1 26 ? 44.324 89.922 2.275 1.00 20.16 26 PRO D C 1
ATOM 11605 O O . PRO D 1 26 ? 43.815 90.349 3.309 1.00 20.80 26 PRO D O 1
ATOM 11609 N N . ALA D 1 27 ? 45.618 89.647 2.163 1.00 20.75 27 ALA D N 1
ATOM 11610 C CA . ALA D 1 27 ? 46.524 89.828 3.283 1.00 18.27 27 ALA D CA 1
ATOM 11611 C C . ALA D 1 27 ? 46.810 91.306 3.491 1.00 19.10 27 ALA D C 1
ATOM 11612 O O . ALA D 1 27 ? 46.923 92.070 2.534 1.00 16.84 27 ALA D O 1
ATOM 11614 N N . PRO D 1 28 ? 46.913 91.735 4.753 1.00 21.11 28 PRO D N 1
ATOM 11615 C CA . PRO D 1 28 ? 47.197 93.149 4.967 1.00 22.84 28 PRO D CA 1
ATOM 11616 C C . PRO D 1 28 ? 48.620 93.468 4.533 1.00 25.51 28 PRO D C 1
ATOM 11617 O O . PRO D 1 28 ? 49.469 92.584 4.439 1.00 24.52 28 PRO D O 1
ATOM 11621 N N . ALA D 1 29 ? 48.854 94.736 4.233 1.00 27.26 29 ALA D N 1
ATOM 11622 C CA . ALA D 1 29 ? 50.161 95.218 3.830 1.00 30.35 29 ALA D CA 1
ATOM 11623 C C . ALA D 1 29 ? 50.281 96.539 4.561 1.00 34.02 29 ALA D C 1
ATOM 11624 O O . ALA D 1 29 ? 49.677 97.547 4.167 1.00 36.46 29 ALA D O 1
ATOM 11626 N N . GLY D 1 30 ? 51.048 96.523 5.642 1.00 35.23 30 GLY D N 1
ATOM 11627 C CA . GLY D 1 30 ? 51.227 97.717 6.443 1.00 36.51 30 GLY D CA 1
ATOM 11628 C C . GLY D 1 30 ? 51.367 97.293 7.889 1.00 37.58 30 GLY D C 1
ATOM 11629 O O . GLY D 1 30 ? 50.729 96.328 8.311 1.00 37.29 30 GLY D O 1
ATOM 11630 N N . PRO D 1 31 ? 52.206 97.982 8.674 1.00 38.37 31 PRO D N 1
ATOM 11631 C CA . PRO D 1 31 ? 52.399 97.636 10.087 1.00 37.10 31 PRO D CA 1
ATOM 11632 C C . PRO D 1 31 ? 51.132 97.758 10.944 1.00 34.40 31 PRO D C 1
ATOM 11633 O O . PRO D 1 31 ? 50.213 98.530 10.640 1.00 33.37 31 PRO D O 1
ATOM 11637 N N . PHE D 1 32 ? 51.098 96.982 12.019 1.00 31.72 32 PHE D N 1
ATOM 11638 C CA . PHE D 1 32 ? 49.981 97.004 12.950 1.00 28.16 32 PHE D CA 1
ATOM 11639 C C . PHE D 1 32 ? 50.306 97.948 14.097 1.00 26.35 32 PHE D C 1
ATOM 11640 O O . PHE D 1 32 ? 51.465 98.268 14.341 1.00 27.45 32 PHE D O 1
ATOM 11648 N N . GLU D 1 33 ? 49.277 98.410 14.791 1.00 25.23 33 GLU D N 1
ATOM 11649 C CA . GLU D 1 33 ? 49.477 99.277 15.933 1.00 24.66 33 GLU D CA 1
ATOM 11650 C C . GLU D 1 33 ? 50.280 98.447 16.941 1.00 24.80 33 GLU D C 1
ATOM 11651 O O . GLU D 1 33 ? 49.999 97.264 17.131 1.00 23.96 33 GLU D O 1
ATOM 11657 N N . PRO D 1 34 ? 51.316 99.035 17.561 1.00 25.25 34 PRO D N 1
ATOM 11658 C CA . PRO D 1 34 ? 52.088 98.247 18.532 1.00 25.34 34 PRO D CA 1
ATOM 11659 C C . PRO D 1 34 ? 51.209 97.689 19.649 1.00 24.68 34 PRO D C 1
ATOM 11660 O O . PRO D 1 34 ? 50.299 98.358 20.137 1.00 25.51 34 PRO D O 1
ATOM 11664 N N . TRP D 1 35 ? 51.487 96.451 20.037 1.00 23.44 35 TRP D N 1
ATOM 11665 C CA . TRP D 1 35 ? 50.707 95.761 21.053 1.00 24.53 35 TRP D CA 1
ATOM 11666 C C . TRP D 1 35 ? 50.488 96.503 22.364 1.00 26.97 35 TRP D C 1
ATOM 11667 O O . TRP D 1 35 ? 49.386 96.469 22.924 1.00 25.34 35 TRP D O 1
ATOM 11678 N N . GLU D 1 36 ? 51.520 97.183 22.850 1.00 28.89 36 GLU D N 1
ATOM 11679 C CA . GLU D 1 36 ? 51.410 97.881 24.121 1.00 31.13 36 GLU D CA 1
ATOM 11680 C C . GLU D 1 36 ? 51.129 99.374 24.020 1.00 32.15 36 GLU D C 1
ATOM 11681 O O . GLU D 1 36 ? 51.258 100.111 25.002 1.00 32.46 36 GLU D O 1
ATOM 11687 N N . ALA D 1 37 ? 50.748 99.824 22.830 1.00 29.66 37 ALA D N 1
ATOM 11688 C CA . ALA D 1 37 ? 50.399 101.220 22.647 1.00 28.32 37 ALA D CA 1
ATOM 11689 C C . ALA D 1 37 ? 48.948 101.318 23.117 1.00 29.80 37 ALA D C 1
ATOM 11690 O O . ALA D 1 37 ? 48.195 100.340 23.050 1.00 29.33 37 ALA D O 1
ATOM 11692 N N . PRO D 1 38 ? 48.538 102.488 23.617 1.00 29.70 38 PRO D N 1
ATOM 11693 C CA . PRO D 1 38 ? 47.152 102.627 24.076 1.00 29.24 38 PRO D CA 1
ATOM 11694 C C . PRO D 1 38 ? 46.165 102.311 22.950 1.00 29.08 38 PRO D C 1
ATOM 11695 O O . PRO D 1 38 ? 46.383 102.694 21.799 1.00 30.69 38 PRO D O 1
ATOM 11699 N N . PRO D 1 39 ? 45.072 101.600 23.267 1.00 26.73 39 PRO D N 1
ATOM 11700 C CA . PRO D 1 39 ? 44.066 101.249 22.261 1.00 26.32 39 PRO D CA 1
ATOM 11701 C C . PRO D 1 39 ? 43.431 102.512 21.667 1.00 25.21 39 PRO D C 1
ATOM 11702 O O . PRO D 1 39 ? 43.200 103.488 22.380 1.00 22.93 39 PRO D O 1
ATOM 11706 N N . THR D 1 40 ? 43.143 102.485 20.369 1.00 24.83 40 THR D N 1
ATOM 11707 C CA . THR D 1 40 ? 42.530 103.630 19.712 1.00 23.58 40 THR D CA 1
ATOM 11708 C C . THR D 1 40 ? 41.221 103.243 19.035 1.00 26.14 40 THR D C 1
ATOM 11709 O O . THR D 1 40 ? 40.864 102.061 18.960 1.00 26.29 40 THR D O 1
ATOM 11713 N N . LEU D 1 41 ? 40.506 104.249 18.549 1.00 25.09 41 LEU D N 1
ATOM 11714 C CA . LEU D 1 41 ? 39.233 104.039 17.878 1.00 26.88 41 LEU D CA 1
ATOM 11715 C C . LEU D 1 41 ? 39.332 103.196 16.599 1.00 26.17 41 LEU D C 1
ATOM 11716 O O . LEU D 1 41 ? 38.426 102.415 16.296 1.00 27.01 41 LEU D O 1
ATOM 11721 N N . ARG D 1 42 ? 40.426 103.337 15.856 1.00 23.06 42 ARG D N 1
ATOM 11722 C CA . ARG D 1 42 ? 40.573 102.609 14.598 1.00 24.06 42 ARG D CA 1
ATOM 11723 C C . ARG D 1 42 ? 41.816 101.727 14.473 1.00 21.54 42 ARG D C 1
ATOM 11724 O O . ARG D 1 42 ? 41.962 101.020 13.485 1.00 21.11 42 ARG D O 1
ATOM 11732 N N . GLY D 1 43 ? 42.712 101.773 15.454 1.00 19.79 43 GLY D N 1
ATOM 11733 C CA . GLY D 1 43 ? 43.923 100.974 15.373 1.00 16.64 43 GLY D CA 1
ATOM 11734 C C . GLY D 1 43 ? 43.710 99.478 15.475 1.00 17.52 43 GLY D C 1
ATOM 11735 O O . GLY D 1 43 ? 42.827 99.015 16.195 1.00 19.31 43 GLY D O 1
ATOM 11736 N N . PHE D 1 44 ? 44.521 98.722 14.744 1.00 16.77 44 PHE D N 1
ATOM 11737 C CA . PHE D 1 44 ? 44.460 97.262 14.739 1.00 15.79 44 PHE D CA 1
ATOM 11738 C C . PHE D 1 44 ? 45.762 96.758 15.331 1.00 16.39 44 PHE D C 1
ATOM 11739 O O . PHE D 1 44 ? 46.841 97.144 14.867 1.00 15.02 44 PHE D O 1
ATOM 11747 N N . LYS D 1 45 ? 45.678 95.906 16.350 1.00 15.24 45 LYS D N 1
ATOM 11748 C CA . LYS D 1 45 ? 46.886 95.352 16.938 1.00 15.22 45 LYS D CA 1
ATOM 11749 C C . LYS D 1 45 ? 47.264 94.043 16.242 1.00 17.22 45 LYS D C 1
ATOM 11750 O O . LYS D 1 45 ? 48.394 93.561 16.372 1.00 18.05 45 LYS D O 1
ATOM 11756 N N . GLY D 1 46 ? 46.324 93.470 15.496 1.00 15.72 46 GLY D N 1
ATOM 11757 C CA . GLY D 1 46 ? 46.626 92.250 14.761 1.00 16.81 46 GLY D CA 1
ATOM 11758 C C . GLY D 1 46 ? 46.430 90.893 15.420 1.00 16.35 46 GLY D C 1
ATOM 11759 O O . GLY D 1 46 ? 47.011 89.908 14.971 1.00 18.78 46 GLY D O 1
ATOM 11760 N N . GLY D 1 47 ? 45.633 90.827 16.479 1.00 16.87 47 GLY D N 1
ATOM 11761 C CA . GLY D 1 47 ? 45.381 89.549 17.117 1.00 15.84 47 GLY D CA 1
ATOM 11762 C C . GLY D 1 47 ? 44.701 88.661 16.091 1.00 16.17 47 GLY D C 1
ATOM 11763 O O . GLY D 1 47 ? 43.962 89.158 15.244 1.00 14.57 47 GLY D O 1
ATOM 11764 N N . THR D 1 48 ? 44.941 87.357 16.164 1.00 15.86 48 THR D N 1
ATOM 11765 C CA . THR D 1 48 ? 44.369 86.407 15.209 1.00 16.08 48 THR D CA 1
ATOM 11766 C C . THR D 1 48 ? 43.679 85.247 15.909 1.00 13.93 48 THR D C 1
ATOM 11767 O O . THR D 1 48 ? 43.841 85.053 17.106 1.00 14.10 48 THR D O 1
ATOM 11771 N N . LEU D 1 49 ? 42.922 84.458 15.156 1.00 14.59 49 LEU D N 1
ATOM 11772 C CA . LEU D 1 49 ? 42.262 83.308 15.765 1.00 15.12 49 LEU D CA 1
ATOM 11773 C C . LEU D 1 49 ? 43.305 82.201 15.969 1.00 12.76 49 LEU D C 1
ATOM 11774 O O . LEU D 1 49 ? 43.143 81.352 16.841 1.00 12.16 49 LEU D O 1
ATOM 11779 N N . TRP D 1 50 ? 44.377 82.227 15.176 1.00 12.89 50 TRP D N 1
ATOM 11780 C CA . TRP D 1 50 ? 45.466 81.256 15.331 1.00 15.08 50 TRP D CA 1
ATOM 11781 C C . TRP D 1 50 ? 46.030 81.500 16.718 1.00 15.81 50 TRP D C 1
ATOM 11782 O O . TRP D 1 50 ? 46.288 80.566 17.475 1.00 20.39 50 TRP D O 1
ATOM 11793 N N . GLY D 1 51 ? 46.213 82.777 17.040 1.00 16.29 51 GLY D N 1
ATOM 11794 C CA . GLY D 1 51 ? 46.738 83.163 18.334 1.00 16.70 51 GLY D CA 1
ATOM 11795 C C . GLY D 1 51 ? 45.845 82.703 19.470 1.00 18.06 51 GLY D C 1
ATOM 11796 O O . GLY D 1 51 ? 46.338 82.327 20.535 1.00 18.11 51 GLY D O 1
ATOM 11797 N N . VAL D 1 52 ? 44.530 82.747 19.259 1.00 17.49 52 VAL D N 1
ATOM 11798 C CA . VAL D 1 52 ? 43.601 82.288 20.287 1.00 17.47 52 VAL D CA 1
ATOM 11799 C C . VAL D 1 52 ? 43.806 80.780 20.494 1.00 17.02 52 VAL D C 1
ATOM 11800 O O . VAL D 1 52 ? 43.821 80.298 21.629 1.00 16.97 52 VAL D O 1
ATOM 11804 N N . ALA D 1 53 ? 43.961 80.039 19.400 1.00 15.78 53 ALA D N 1
ATOM 11805 C CA . ALA D 1 53 ? 44.158 78.591 19.499 1.00 20.20 53 ALA D CA 1
ATOM 11806 C C . ALA D 1 53 ? 45.478 78.252 20.202 1.00 21.60 53 ALA D C 1
ATOM 11807 O O . ALA D 1 53 ? 45.585 77.217 20.850 1.00 22.70 53 ALA D O 1
ATOM 11809 N N . GLU D 1 54 ? 46.471 79.132 20.083 1.00 23.98 54 GLU D N 1
ATOM 11810 C CA . GLU D 1 54 ? 47.772 78.906 20.713 1.00 24.68 54 GLU D CA 1
ATOM 11811 C C . GLU D 1 54 ? 47.742 79.156 22.218 1.00 24.48 54 GLU D C 1
ATOM 11812 O O . GLU D 1 54 ? 48.554 78.604 22.964 1.00 24.93 54 GLU D O 1
ATOM 11818 N N . LYS D 1 55 ? 46.797 79.978 22.664 1.00 23.78 55 LYS D N 1
ATOM 11819 C CA . LYS D 1 55 ? 46.670 80.293 24.079 1.00 20.98 55 LYS D CA 1
ATOM 11820 C C . LYS D 1 55 ? 45.635 79.436 24.794 1.00 21.30 55 LYS D C 1
ATOM 11821 O O . LYS D 1 55 ? 45.288 79.696 25.950 1.00 20.33 55 LYS D O 1
ATOM 11827 N N . LEU D 1 56 ? 45.156 78.405 24.107 1.00 20.19 56 LEU D N 1
ATOM 11828 C CA . LEU D 1 56 ? 44.185 77.493 24.688 1.00 21.65 56 LEU D CA 1
ATOM 11829 C C . LEU D 1 56 ? 44.717 76.881 25.988 1.00 22.09 56 LEU D C 1
ATOM 11830 O O . LEU D 1 56 ? 43.996 76.806 26.984 1.00 21.89 56 LEU D O 1
ATOM 11835 N N . PRO D 1 57 ? 45.982 76.422 26.000 1.00 22.83 57 PRO D N 1
ATOM 11836 C CA . PRO D 1 57 ? 46.460 75.846 27.264 1.00 24.13 57 PRO D CA 1
ATOM 11837 C C . PRO D 1 57 ? 46.305 76.830 28.425 1.00 24.57 57 PRO D C 1
ATOM 11838 O O . PRO D 1 57 ? 46.034 76.435 29.558 1.00 25.97 57 PRO D O 1
ATOM 11842 N N . TYR D 1 58 ? 46.457 78.117 28.137 1.00 24.56 58 TYR D N 1
ATOM 11843 C CA . TYR D 1 58 ? 46.284 79.144 29.160 1.00 21.07 58 TYR D CA 1
ATOM 11844 C C . TYR D 1 58 ? 44.820 79.165 29.622 1.00 21.04 58 TYR D C 1
ATOM 11845 O O . TYR D 1 58 ? 44.537 79.297 30.813 1.00 18.91 58 TYR D O 1
ATOM 11854 N N . LEU D 1 59 ? 43.897 79.052 28.666 1.00 18.63 59 LEU D N 1
ATOM 11855 C CA . LEU D 1 59 ? 42.472 79.072 28.970 1.00 20.84 59 LEU D CA 1
ATOM 11856 C C . LEU D 1 59 ? 42.051 77.784 29.682 1.00 22.33 59 LEU D C 1
ATOM 11857 O O . LEU D 1 59 ? 41.229 77.807 30.598 1.00 23.26 59 LEU D O 1
ATOM 11862 N N . LEU D 1 60 ? 42.626 76.662 29.265 1.00 24.49 60 LEU D N 1
ATOM 11863 C CA . LEU D 1 60 ? 42.325 75.378 29.885 1.00 26.16 60 LEU D CA 1
ATOM 11864 C C . LEU D 1 60 ? 42.783 75.407 31.338 1.00 26.59 60 LEU D C 1
ATOM 11865 O O . LEU D 1 60 ? 42.082 74.936 32.235 1.00 25.48 60 LEU D O 1
ATOM 11870 N N . ASP D 1 61 ? 43.967 75.969 31.558 1.00 26.89 61 ASP D N 1
ATOM 11871 C CA . ASP D 1 61 ? 44.535 76.070 32.897 1.00 28.31 61 ASP D CA 1
ATOM 11872 C C . ASP D 1 61 ? 43.647 76.907 33.812 1.00 27.80 61 ASP D C 1
ATOM 11873 O O . ASP D 1 61 ? 43.521 76.625 35.005 1.00 27.94 61 ASP D O 1
ATOM 11878 N N . LEU D 1 62 ? 43.030 77.936 33.243 1.00 26.90 62 LEU D N 1
ATOM 11879 C CA . LEU D 1 62 ? 42.160 78.824 34.002 1.00 24.62 62 LEU D CA 1
ATOM 11880 C C . LEU D 1 62 ? 40.841 78.130 34.335 1.00 23.39 62 LEU D C 1
ATOM 11881 O O . LEU D 1 62 ? 40.174 78.488 35.302 1.00 22.50 62 LEU D O 1
ATOM 11886 N N . GLY D 1 63 ? 40.480 77.127 33.537 1.00 23.68 63 GLY D N 1
ATOM 11887 C CA . GLY D 1 63 ? 39.239 76.394 33.766 1.00 21.22 63 GLY D CA 1
ATOM 11888 C C . GLY D 1 63 ? 38.109 76.744 32.799 1.00 21.43 63 GLY D C 1
ATOM 11889 O O . GLY D 1 63 ? 36.973 76.312 32.992 1.00 19.11 63 GLY D O 1
ATOM 11890 N N . VAL D 1 64 ? 38.423 77.520 31.759 1.00 20.26 64 VAL D N 1
ATOM 11891 C CA . VAL D 1 64 ? 37.439 77.951 30.758 1.00 18.51 64 VAL D CA 1
ATOM 11892 C C . VAL D 1 64 ? 36.728 76.770 30.089 1.00 18.06 64 VAL D C 1
ATOM 11893 O O . VAL D 1 64 ? 37.361 75.789 29.713 1.00 17.95 64 VAL D O 1
ATOM 11897 N N . GLU D 1 65 ? 35.414 76.877 29.933 1.00 18.05 65 GLU D N 1
ATOM 11898 C CA . GLU D 1 65 ? 34.632 75.807 29.321 1.00 21.44 65 GLU D CA 1
ATOM 11899 C C . GLU D 1 65 ? 34.005 76.253 28.007 1.00 21.06 65 GLU D C 1
ATOM 11900 O O . GLU D 1 65 ? 33.549 75.437 27.215 1.00 22.89 65 GLU D O 1
ATOM 11906 N N . ALA D 1 66 ? 33.991 77.559 27.779 1.00 20.87 66 ALA D N 1
ATOM 11907 C CA . ALA D 1 66 ? 33.432 78.099 26.556 1.00 20.45 66 ALA D CA 1
ATOM 11908 C C . ALA D 1 66 ? 34.025 79.467 26.267 1.00 20.12 66 ALA D C 1
ATOM 11909 O O . ALA D 1 66 ? 34.247 80.266 27.177 1.00 21.08 66 ALA D O 1
ATOM 11911 N N . ILE D 1 67 ? 34.287 79.718 24.993 1.00 18.98 67 ILE D N 1
ATOM 11912 C CA . ILE D 1 67 ? 34.824 80.992 24.553 1.00 19.40 67 ILE D CA 1
ATOM 11913 C C . ILE D 1 67 ? 33.741 81.771 23.806 1.00 17.45 67 ILE D C 1
ATOM 11914 O O . ILE D 1 67 ? 33.151 81.272 22.849 1.00 16.86 67 ILE D O 1
ATOM 11919 N N . TYR D 1 68 ? 33.473 82.987 24.259 1.00 17.16 68 TYR D N 1
ATOM 11920 C CA . TYR D 1 68 ? 32.512 83.842 23.597 1.00 15.97 68 TYR D CA 1
ATOM 11921 C C . TYR D 1 68 ? 33.393 84.812 22.829 1.00 18.28 68 TYR D C 1
ATOM 11922 O O . TYR D 1 68 ? 34.129 85.596 23.426 1.00 18.16 68 TYR D O 1
ATOM 11931 N N . LEU D 1 69 ? 33.334 84.740 21.505 1.00 17.29 69 LEU D N 1
ATOM 11932 C CA . LEU D 1 69 ? 34.140 85.617 20.669 1.00 16.95 69 LEU D CA 1
ATOM 11933 C C . LEU D 1 69 ? 33.351 86.810 20.137 1.00 16.89 69 LEU D C 1
ATOM 11934 O O . LEU D 1 69 ? 32.178 86.692 19.766 1.00 16.44 69 LEU D O 1
ATOM 11939 N N . ASN D 1 70 ? 33.998 87.969 20.121 1.00 14.94 70 ASN D N 1
ATOM 11940 C CA . ASN D 1 70 ? 33.375 89.154 19.569 1.00 15.20 70 ASN D CA 1
ATOM 11941 C C . ASN D 1 70 ? 33.405 88.861 18.055 1.00 14.37 70 ASN D C 1
ATOM 11942 O O . ASN D 1 70 ? 34.039 87.889 17.637 1.00 15.12 70 ASN D O 1
ATOM 11947 N N . PRO D 1 71 ? 32.726 89.668 17.221 1.00 13.02 71 PRO D N 1
ATOM 11948 C CA . PRO D 1 71 ? 32.714 89.411 15.767 1.00 12.06 71 PRO D CA 1
ATOM 11949 C C . PRO D 1 71 ? 34.040 89.022 15.111 1.00 12.76 71 PRO D C 1
ATOM 11950 O O . PRO D 1 71 ? 35.072 89.662 15.331 1.00 12.66 71 PRO D O 1
ATOM 11954 N N . VAL D 1 72 ? 33.994 87.969 14.296 1.00 11.45 72 VAL D N 1
ATOM 11955 C CA . VAL D 1 72 ? 35.168 87.489 13.589 1.00 11.76 72 VAL D CA 1
ATOM 11956 C C . VAL D 1 72 ? 35.026 87.594 12.065 1.00 12.96 72 VAL D C 1
ATOM 11957 O O . VAL D 1 72 ? 35.967 87.290 11.334 1.00 12.26 72 VAL D O 1
ATOM 11961 N N . PHE D 1 73 ? 33.865 88.029 11.575 1.00 13.03 73 PHE D N 1
ATOM 11962 C CA . PHE D 1 73 ? 33.690 88.125 10.123 1.00 14.63 73 PHE D CA 1
ATOM 11963 C C . PHE D 1 73 ? 34.387 89.346 9.527 1.00 14.14 73 PHE D C 1
ATOM 11964 O O . PHE D 1 73 ? 34.676 90.312 10.236 1.00 15.94 73 PHE D O 1
ATOM 11972 N N . ALA D 1 74 ? 34.666 89.290 8.228 1.00 12.41 74 ALA D N 1
ATOM 11973 C CA . ALA D 1 74 ? 35.345 90.382 7.541 1.00 14.12 74 ALA D CA 1
ATOM 11974 C C . ALA D 1 74 ? 34.669 91.706 7.862 1.00 15.58 74 ALA D C 1
ATOM 11975 O O . ALA D 1 74 ? 33.457 91.870 7.692 1.00 14.23 74 ALA D O 1
ATOM 11977 N N . SER D 1 75 ? 35.474 92.642 8.349 1.00 15.81 75 SER D N 1
ATOM 11978 C CA . SER D 1 75 ? 34.988 93.946 8.743 1.00 14.54 75 SER D CA 1
ATOM 11979 C C . SER D 1 75 ? 36.075 94.995 8.557 1.00 15.09 75 SER D C 1
ATOM 11980 O O . SER D 1 75 ? 37.256 94.665 8.491 1.00 14.48 75 SER D O 1
ATOM 11983 N N . THR D 1 76 ? 35.664 96.257 8.468 1.00 13.66 76 THR D N 1
ATOM 11984 C CA . THR D 1 76 ? 36.606 97.361 8.318 1.00 14.44 76 THR D CA 1
ATOM 11985 C C . THR D 1 76 ? 36.927 97.945 9.698 1.00 16.28 76 THR D C 1
ATOM 11986 O O . THR D 1 76 ? 37.794 98.804 9.824 1.00 16.87 76 THR D O 1
ATOM 11990 N N . ALA D 1 77 ? 36.234 97.466 10.732 1.00 14.24 77 ALA D N 1
ATOM 11991 C CA . ALA D 1 77 ? 36.450 97.970 12.088 1.00 16.13 77 ALA D CA 1
ATOM 11992 C C . ALA D 1 77 ? 37.251 96.992 12.963 1.00 16.76 77 ALA D C 1
ATOM 11993 O O . ALA D 1 77 ? 37.075 95.769 12.883 1.00 15.53 77 ALA D O 1
ATOM 11995 N N . ASN D 1 78 ? 38.118 97.535 13.815 1.00 16.31 78 ASN D N 1
ATOM 11996 C CA . ASN D 1 78 ? 38.930 96.691 14.675 1.00 15.40 78 ASN D CA 1
ATOM 11997 C C . ASN D 1 78 ? 38.083 95.870 15.652 1.00 16.84 78 ASN D C 1
ATOM 11998 O O . ASN D 1 78 ? 38.498 94.788 16.076 1.00 17.93 78 ASN D O 1
ATOM 12003 N N . HIS D 1 79 ? 36.901 96.374 16.003 1.00 15.46 79 HIS D N 1
ATOM 12004 C CA . HIS D 1 79 ? 36.003 95.649 16.900 1.00 15.56 79 HIS D CA 1
ATOM 12005 C C . HIS D 1 79 ? 35.122 94.699 16.082 1.00 15.55 79 HIS D C 1
ATOM 12006 O O . HIS D 1 79 ? 34.418 93.847 16.628 1.00 16.02 79 HIS D O 1
ATOM 12013 N N . ARG D 1 80 ? 35.169 94.891 14.767 1.00 15.57 80 ARG D N 1
ATOM 12014 C CA . ARG D 1 80 ? 34.449 94.095 13.774 1.00 14.91 80 ARG D CA 1
ATOM 12015 C C . ARG D 1 80 ? 32.920 94.100 13.791 1.00 14.74 80 ARG D C 1
ATOM 12016 O O . ARG D 1 80 ? 32.295 93.181 13.265 1.00 10.79 80 ARG D O 1
ATOM 12024 N N . TYR D 1 81 ? 32.313 95.136 14.371 1.00 14.39 81 TYR D N 1
ATOM 12025 C CA . TYR D 1 81 ? 30.851 95.220 14.398 1.00 16.34 81 TYR D CA 1
ATOM 12026 C C . TYR D 1 81 ? 30.301 95.889 13.131 1.00 17.48 81 TYR D C 1
ATOM 12027 O O . TYR D 1 81 ? 29.092 96.072 13.005 1.00 17.94 81 TYR D O 1
ATOM 12036 N N . HIS D 1 82 ? 31.196 96.244 12.204 1.00 17.23 82 HIS D N 1
ATOM 12037 C CA . HIS D 1 82 ? 30.818 96.858 10.921 1.00 17.29 82 HIS D CA 1
ATOM 12038 C C . HIS D 1 82 ? 31.094 95.797 9.860 1.00 16.52 82 HIS D C 1
ATOM 12039 O O . HIS D 1 82 ? 32.099 95.848 9.154 1.00 16.26 82 HIS D O 1
ATOM 12046 N N . THR D 1 83 ? 30.174 94.843 9.753 1.00 15.50 83 THR D N 1
ATOM 12047 C CA . THR D 1 83 ? 30.315 93.711 8.853 1.00 15.90 83 THR D CA 1
ATOM 12048 C C . THR D 1 83 ? 30.350 93.969 7.356 1.00 16.28 83 THR D C 1
ATOM 12049 O O . THR D 1 83 ? 29.499 94.669 6.801 1.00 16.72 83 THR D O 1
ATOM 12053 N N . VAL D 1 84 ? 31.354 93.380 6.712 1.00 14.81 84 VAL D N 1
ATOM 12054 C CA . VAL D 1 84 ? 31.545 93.499 5.273 1.00 16.17 84 VAL D CA 1
ATOM 12055 C C . VAL D 1 84 ? 31.140 92.210 4.559 1.00 16.15 84 VAL D C 1
ATOM 12056 O O . VAL D 1 84 ? 30.670 92.255 3.426 1.00 17.43 84 VAL D O 1
ATOM 12060 N N . ASP D 1 85 ? 31.318 91.064 5.216 1.00 17.48 85 ASP D N 1
ATOM 12061 C CA . ASP D 1 85 ? 30.936 89.767 4.632 1.00 17.07 85 ASP D CA 1
ATOM 12062 C C . ASP D 1 85 ? 30.740 88.728 5.726 1.00 15.57 85 ASP D C 1
ATOM 12063 O O . ASP D 1 85 ? 31.697 88.302 6.363 1.00 16.81 85 ASP D O 1
ATOM 12068 N N . TYR D 1 86 ? 29.491 88.324 5.932 1.00 15.19 86 TYR D N 1
ATOM 12069 C CA . TYR D 1 86 ? 29.133 87.352 6.960 1.00 13.97 86 TYR D CA 1
ATOM 12070 C C . TYR D 1 86 ? 29.574 85.909 6.677 1.00 14.85 86 TYR D C 1
ATOM 12071 O O . TYR D 1 86 ? 29.511 85.058 7.563 1.00 15.81 86 TYR D O 1
ATOM 12080 N N . PHE D 1 87 ? 30.009 85.630 5.453 1.00 13.82 87 PHE D N 1
ATOM 12081 C CA . PHE D 1 87 ? 30.434 84.281 5.101 1.00 16.67 87 PHE D CA 1
ATOM 12082 C C . PHE D 1 87 ? 31.946 84.071 5.077 1.00 16.65 87 PHE D C 1
ATOM 12083 O O . PHE D 1 87 ? 32.435 83.021 4.648 1.00 18.28 87 PHE D O 1
ATOM 12091 N N . GLN D 1 88 ? 32.689 85.063 5.548 1.00 15.88 88 GLN D N 1
ATOM 12092 C CA . GLN D 1 88 ? 34.143 84.960 5.579 1.00 15.02 88 GLN D CA 1
ATOM 12093 C C . GLN D 1 88 ? 34.707 85.477 6.893 1.00 14.15 88 GLN D C 1
ATOM 12094 O O . GLN D 1 88 ? 34.359 86.571 7.339 1.00 14.81 88 GLN D O 1
ATOM 12100 N N . VAL D 1 89 ? 35.565 84.689 7.526 1.00 13.56 89 VAL D N 1
ATOM 12101 C CA . VAL D 1 89 ? 36.209 85.146 8.744 1.00 12.62 89 VAL D CA 1
ATOM 12102 C C . VAL D 1 89 ? 37.233 86.177 8.255 1.00 14.04 89 VAL D C 1
ATOM 12103 O O . VAL D 1 89 ? 37.846 86.009 7.203 1.00 13.06 89 VAL D O 1
ATOM 12107 N N . ASP D 1 90 ? 37.389 87.255 9.006 1.00 15.00 90 ASP D N 1
ATOM 12108 C CA . ASP D 1 90 ? 38.299 88.331 8.636 1.00 14.17 90 ASP D CA 1
ATOM 12109 C C . ASP D 1 90 ? 39.695 87.847 8.264 1.00 14.98 90 ASP D C 1
ATOM 12110 O O . ASP D 1 90 ? 40.267 87.014 8.954 1.00 17.39 90 ASP D O 1
ATOM 12115 N N . PRO D 1 91 ? 40.263 88.380 7.169 1.00 14.85 91 PRO D N 1
ATOM 12116 C CA . PRO D 1 91 ? 41.602 88.030 6.685 1.00 16.25 91 PRO D CA 1
ATOM 12117 C C . PRO D 1 91 ? 42.671 88.238 7.762 1.00 17.82 91 PRO D C 1
ATOM 12118 O O . PRO D 1 91 ? 43.561 87.405 7.924 1.00 20.16 91 PRO D O 1
ATOM 12122 N N . ILE D 1 92 ? 42.587 89.353 8.487 1.00 17.92 92 ILE D N 1
ATOM 12123 C CA . ILE D 1 92 ? 43.564 89.647 9.535 1.00 18.16 92 ILE D CA 1
ATOM 12124 C C . ILE D 1 92 ? 43.535 88.581 10.623 1.00 18.62 92 ILE D C 1
ATOM 12125 O O . ILE D 1 92 ? 44.567 88.235 11.191 1.00 20.72 92 ILE D O 1
ATOM 12130 N N . LEU D 1 93 ? 42.351 88.049 10.901 1.00 20.03 93 LEU D N 1
ATOM 12131 C CA . LEU D 1 93 ? 42.202 87.017 11.916 1.00 17.84 93 LEU D CA 1
ATOM 12132 C C . LEU D 1 93 ? 42.719 85.665 11.435 1.00 17.64 93 LEU D C 1
ATOM 12133 O O . LEU D 1 93 ? 42.857 84.732 12.227 1.00 18.16 93 LEU D O 1
ATOM 12138 N N . GLY D 1 94 ? 42.994 85.561 10.140 1.00 15.98 94 GLY D N 1
ATOM 12139 C CA . GLY D 1 94 ? 43.488 84.310 9.598 1.00 17.15 94 GLY D CA 1
ATOM 12140 C C . GLY D 1 94 ? 42.539 83.634 8.623 1.00 17.77 94 GLY D C 1
ATOM 12141 O O . GLY D 1 94 ? 42.871 82.603 8.040 1.00 16.98 94 GLY D O 1
ATOM 12142 N N . GLY D 1 95 ? 41.353 84.204 8.439 1.00 16.79 95 GLY D N 1
ATOM 12143 C CA . GLY D 1 95 ? 40.406 83.616 7.510 1.00 13.39 95 GLY D CA 1
ATOM 12144 C C . GLY D 1 95 ? 39.727 82.380 8.064 1.00 15.02 95 GLY D C 1
ATOM 12145 O O . GLY D 1 95 ? 39.959 81.993 9.213 1.00 11.22 95 GLY D O 1
ATOM 12146 N N . ASN D 1 96 ? 38.898 81.751 7.232 1.00 13.54 96 ASN D N 1
ATOM 12147 C CA . ASN D 1 96 ? 38.151 80.569 7.627 1.00 16.67 96 ASN D CA 1
ATOM 12148 C C . ASN D 1 96 ? 38.976 79.462 8.279 1.00 16.12 96 ASN D C 1
ATOM 12149 O O . ASN D 1 96 ? 38.527 78.844 9.246 1.00 17.15 96 ASN D O 1
ATOM 12154 N N . GLU D 1 97 ? 40.172 79.212 7.756 1.00 17.58 97 GLU D N 1
ATOM 12155 C CA . GLU D 1 97 ? 41.034 78.166 8.298 1.00 19.22 97 GLU D CA 1
ATOM 12156 C C . GLU D 1 97 ? 41.428 78.412 9.741 1.00 18.53 97 GLU D C 1
ATOM 12157 O O . GLU D 1 97 ? 41.544 77.470 10.518 1.00 19.47 97 GLU D O 1
ATOM 12163 N N . ALA D 1 98 ? 41.627 79.676 10.102 1.00 16.71 98 ALA D N 1
ATOM 12164 C CA . ALA D 1 98 ? 41.995 80.011 11.466 1.00 16.43 98 ALA D CA 1
ATOM 12165 C C . ALA D 1 98 ? 40.854 79.651 12.427 1.00 18.05 98 ALA D C 1
ATOM 12166 O O . ALA D 1 98 ? 41.098 79.133 13.513 1.00 18.88 98 ALA D O 1
ATOM 12168 N N . LEU D 1 99 ? 39.612 79.928 12.036 1.00 17.37 99 LEU D N 1
ATOM 12169 C CA . LEU D 1 99 ? 38.468 79.606 12.889 1.00 17.46 99 LEU D CA 1
ATOM 12170 C C . LEU D 1 99 ? 38.300 78.090 12.943 1.00 17.89 99 LEU D C 1
ATOM 12171 O O . LEU D 1 99 ? 38.078 77.516 14.007 1.00 18.46 99 LEU D O 1
ATOM 12176 N N . ARG D 1 100 ? 38.391 77.456 11.780 1.00 19.42 100 ARG D N 1
ATOM 12177 C CA . ARG D 1 100 ? 38.293 76.004 11.672 1.00 21.16 100 ARG D CA 1
ATOM 12178 C C . ARG D 1 100 ? 39.245 75.368 12.688 1.00 21.07 100 ARG D C 1
ATOM 12179 O O . ARG D 1 100 ? 38.842 74.526 13.486 1.00 21.41 100 ARG D O 1
ATOM 12187 N N . HIS D 1 101 ? 40.508 75.789 12.654 1.00 21.19 101 HIS D N 1
ATOM 12188 C CA . HIS D 1 101 ? 41.530 75.275 13.565 1.00 22.02 101 HIS D CA 1
ATOM 12189 C C . HIS D 1 101 ? 41.209 75.518 15.043 1.00 21.82 101 HIS D C 1
ATOM 12190 O O . HIS D 1 101 ? 41.484 74.667 15.896 1.00 22.98 101 HIS D O 1
ATOM 12197 N N . LEU D 1 102 ? 40.633 76.676 15.348 1.00 18.02 102 LEU D N 1
ATOM 12198 C CA . LEU D 1 102 ? 40.283 76.989 16.724 1.00 16.88 102 LEU D CA 1
ATOM 12199 C C . LEU D 1 102 ? 39.193 76.054 17.244 1.00 16.12 102 LEU D C 1
ATOM 12200 O O . LEU D 1 102 ? 39.254 75.592 18.390 1.00 15.19 102 LEU D O 1
ATOM 12205 N N . LEU D 1 103 ? 38.193 75.779 16.412 1.00 13.85 103 LEU D N 1
ATOM 12206 C CA . LEU D 1 103 ? 37.110 74.889 16.827 1.00 17.23 103 LEU D CA 1
ATOM 12207 C C . LEU D 1 103 ? 37.656 73.474 17.034 1.00 17.68 103 LEU D C 1
ATOM 12208 O O . LEU D 1 103 ? 37.359 72.840 18.038 1.00 19.24 103 LEU D O 1
ATOM 12213 N N . GLU D 1 104 ? 38.465 72.993 16.093 1.00 20.14 104 GLU D N 1
ATOM 12214 C CA . GLU D 1 104 ? 39.043 71.651 16.196 1.00 23.00 104 GLU D CA 1
ATOM 12215 C C . GLU D 1 104 ? 39.783 71.481 17.517 1.00 20.58 104 GLU D C 1
ATOM 12216 O O . GLU D 1 104 ? 39.484 70.579 18.295 1.00 21.42 104 GLU D O 1
ATOM 12222 N N . VAL D 1 105 ? 40.747 72.356 17.770 1.00 20.66 105 VAL D N 1
ATOM 12223 C CA . VAL D 1 105 ? 41.523 72.282 19.003 1.00 20.42 105 VAL D CA 1
ATOM 12224 C C . VAL D 1 105 ? 40.685 72.526 20.259 1.00 19.90 105 VAL D C 1
ATOM 12225 O O . VAL D 1 105 ? 40.876 71.851 21.267 1.00 20.66 105 VAL D O 1
ATOM 12229 N N . ALA D 1 106 ? 39.755 73.477 20.210 1.00 19.24 106 ALA D N 1
ATOM 12230 C CA . ALA D 1 106 ? 38.915 73.756 21.378 1.00 17.25 106 ALA D CA 1
ATOM 12231 C C . ALA D 1 106 ? 38.035 72.549 21.707 1.00 18.81 106 ALA D C 1
ATOM 12232 O O . ALA D 1 106 ? 37.946 72.119 22.864 1.00 18.25 106 ALA D O 1
ATOM 12234 N N . HIS D 1 107 ? 37.385 72.010 20.680 1.00 18.00 107 HIS D N 1
ATOM 12235 C CA . HIS D 1 107 ? 36.499 70.863 20.841 1.00 19.57 107 HIS D CA 1
ATOM 12236 C C . HIS D 1 107 ? 37.264 69.632 21.310 1.00 20.99 107 HIS D C 1
ATOM 12237 O O . HIS D 1 107 ? 36.769 68.871 22.137 1.00 22.31 107 HIS D O 1
ATOM 12244 N N . ALA D 1 108 ? 38.471 69.438 20.787 1.00 20.91 108 ALA D N 1
ATOM 12245 C CA . ALA D 1 108 ? 39.277 68.298 21.199 1.00 21.83 108 ALA D CA 1
ATOM 12246 C C . ALA D 1 108 ? 39.535 68.378 22.700 1.00 22.89 108 ALA D C 1
ATOM 12247 O O . ALA D 1 108 ? 39.829 67.373 23.335 1.00 25.17 108 ALA D O 1
ATOM 12249 N N . HIS D 1 109 ? 39.418 69.574 23.271 1.00 22.85 109 HIS D N 1
ATOM 12250 C CA . HIS D 1 109 ? 39.658 69.743 24.698 1.00 21.82 109 HIS D CA 1
ATOM 12251 C C . HIS D 1 109 ? 38.414 70.045 25.513 1.00 22.41 109 HIS D C 1
ATOM 12252 O O . HIS D 1 109 ? 38.514 70.475 26.658 1.00 22.17 109 HIS D O 1
ATOM 12259 N N . GLY D 1 110 ? 37.245 69.817 24.922 1.00 23.30 110 GLY D N 1
ATOM 12260 C CA . GLY D 1 110 ? 35.998 70.046 25.632 1.00 23.67 110 GLY D CA 1
ATOM 12261 C C . GLY D 1 110 ? 35.542 71.487 25.789 1.00 25.02 110 GLY D C 1
ATOM 12262 O O . GLY D 1 110 ? 34.664 71.774 26.608 1.00 25.83 110 GLY D O 1
ATOM 12263 N N . VAL D 1 111 ? 36.126 72.395 25.015 1.00 24.27 111 VAL D N 1
ATOM 12264 C CA . VAL D 1 111 ? 35.758 73.806 25.086 1.00 23.84 111 VAL D CA 1
ATOM 12265 C C . VAL D 1 111 ? 34.829 74.193 23.922 1.00 23.77 111 VAL D C 1
ATOM 12266 O O . VAL D 1 111 ? 35.097 73.865 22.765 1.00 21.53 111 VAL D O 1
ATOM 12270 N N . ARG D 1 112 ? 33.732 74.878 24.240 1.00 23.25 112 ARG D N 1
ATOM 12271 C CA . ARG D 1 112 ? 32.770 75.315 23.225 1.00 23.18 112 ARG D CA 1
ATOM 12272 C C . ARG D 1 112 ? 33.124 76.725 22.768 1.00 22.93 112 ARG D C 1
ATOM 12273 O O . ARG D 1 112 ? 33.820 77.460 23.469 1.00 23.02 112 ARG D O 1
ATOM 12281 N N . VAL D 1 113 ? 32.635 77.106 21.596 1.00 21.35 113 VAL D N 1
ATOM 12282 C CA . VAL D 1 113 ? 32.911 78.431 21.060 1.00 19.78 113 VAL D CA 1
ATOM 12283 C C . VAL D 1 113 ? 31.642 79.001 20.435 1.00 20.40 113 VAL D C 1
ATOM 12284 O O . VAL D 1 113 ? 30.999 78.342 19.617 1.00 20.65 113 VAL D O 1
ATOM 12288 N N . ILE D 1 114 ? 31.262 80.207 20.846 1.00 18.75 114 ILE D N 1
ATOM 12289 C CA . ILE D 1 114 ? 30.088 80.850 20.275 1.00 19.59 114 ILE D CA 1
ATOM 12290 C C . ILE D 1 114 ? 30.537 82.159 19.646 1.00 18.87 114 ILE D C 1
ATOM 12291 O O . ILE D 1 114 ? 31.491 82.790 20.106 1.00 18.22 114 ILE D O 1
ATOM 12296 N N . LEU D 1 115 ? 29.852 82.556 18.584 1.00 19.72 115 LEU D N 1
ATOM 12297 C CA . LEU D 1 115 ? 30.189 83.777 17.872 1.00 18.69 115 LEU D CA 1
ATOM 12298 C C . LEU D 1 115 ? 29.192 84.894 18.141 1.00 19.24 115 LEU D C 1
ATOM 12299 O O . LEU D 1 115 ? 28.093 84.669 18.650 1.00 18.70 115 LEU D O 1
ATOM 12304 N N . ASP D 1 116 ? 29.597 86.101 17.770 1.00 19.08 116 ASP D N 1
ATOM 12305 C CA . ASP D 1 116 ? 28.776 87.281 17.933 1.00 17.51 116 ASP D CA 1
ATOM 12306 C C . ASP D 1 116 ? 28.016 87.458 16.621 1.00 16.79 116 ASP D C 1
ATOM 12307 O O . ASP D 1 116 ? 28.600 87.356 15.534 1.00 17.22 116 ASP D O 1
ATOM 12312 N N . GLY D 1 117 ? 26.714 87.699 16.719 1.00 13.44 117 GLY D N 1
ATOM 12313 C CA . GLY D 1 117 ? 25.917 87.889 15.521 1.00 14.04 117 GLY D CA 1
ATOM 12314 C C . GLY D 1 117 ? 25.400 89.310 15.427 1.00 14.09 117 GLY D C 1
ATOM 12315 O O . GLY D 1 117 ? 24.624 89.754 16.271 1.00 12.95 117 GLY D O 1
ATOM 12316 N N . VAL D 1 118 ? 25.831 90.029 14.399 1.00 16.12 118 VAL D N 1
ATOM 12317 C CA . VAL D 1 118 ? 25.411 91.418 14.207 1.00 18.17 118 VAL D CA 1
ATOM 12318 C C . VAL D 1 118 ? 24.486 91.422 13.006 1.00 19.26 118 VAL D C 1
ATOM 12319 O O . VAL D 1 118 ? 24.913 91.710 11.880 1.00 18.99 118 VAL D O 1
ATOM 12323 N N . PHE D 1 119 ? 23.218 91.117 13.250 1.00 19.70 119 PHE D N 1
ATOM 12324 C CA . PHE D 1 119 ? 22.256 91.008 12.162 1.00 21.47 119 PHE D CA 1
ATOM 12325 C C . PHE D 1 119 ? 21.340 92.193 11.915 1.00 21.83 119 PHE D C 1
ATOM 12326 O O . PHE D 1 119 ? 20.557 92.183 10.960 1.00 23.33 119 PHE D O 1
ATOM 12334 N N . ASN D 1 120 ? 21.440 93.217 12.755 1.00 21.08 120 ASN D N 1
ATOM 12335 C CA . ASN D 1 120 ? 20.597 94.394 12.599 1.00 20.95 120 ASN D CA 1
ATOM 12336 C C . ASN D 1 120 ? 21.124 95.359 11.546 1.00 21.05 120 ASN D C 1
ATOM 12337 O O . ASN D 1 120 ? 20.349 96.063 10.888 1.00 19.79 120 ASN D O 1
ATOM 12342 N N . HIS D 1 121 ? 22.442 95.382 11.385 1.00 19.34 121 HIS D N 1
ATOM 12343 C CA . HIS D 1 121 ? 23.075 96.301 10.448 1.00 18.47 121 HIS D CA 1
ATOM 12344 C C . HIS D 1 121 ? 24.419 95.789 9.962 1.00 17.97 121 HIS D C 1
ATOM 12345 O O . HIS D 1 121 ? 25.034 94.922 10.585 1.00 18.44 121 HIS D O 1
ATOM 12352 N N . THR D 1 122 ? 24.873 96.353 8.853 1.00 15.52 122 THR D N 1
ATOM 12353 C CA . THR D 1 122 ? 26.152 95.995 8.275 1.00 15.10 122 THR D CA 1
ATOM 12354 C C . THR D 1 122 ? 27.045 97.232 8.296 1.00 14.80 122 THR D C 1
ATOM 12355 O O . THR D 1 122 ? 26.674 98.284 8.834 1.00 12.49 122 THR D O 1
ATOM 12359 N N . GLY D 1 123 ? 28.240 97.086 7.740 1.00 13.26 123 GLY D N 1
ATOM 12360 C CA . GLY D 1 123 ? 29.127 98.219 7.624 1.00 11.49 123 GLY D CA 1
ATOM 12361 C C . GLY D 1 123 ? 28.821 98.798 6.250 1.00 12.81 123 GLY D C 1
ATOM 12362 O O . GLY D 1 123 ? 28.035 98.218 5.485 1.00 11.96 123 GLY D O 1
ATOM 12363 N N . ARG D 1 124 ? 29.424 99.933 5.923 1.00 13.35 124 ARG D N 1
ATOM 12364 C CA . ARG D 1 124 ? 29.211 100.549 4.618 1.00 15.95 124 ARG D CA 1
ATOM 12365 C C . ARG D 1 124 ? 29.918 99.750 3.517 1.00 16.38 124 ARG D C 1
ATOM 12366 O O . ARG D 1 124 ? 29.600 99.889 2.332 1.00 16.26 124 ARG D O 1
ATOM 12374 N N . GLY D 1 125 ? 30.867 98.906 3.916 1.00 14.41 125 GLY D N 1
ATOM 12375 C CA . GLY D 1 125 ? 31.599 98.108 2.952 1.00 13.76 125 GLY D CA 1
ATOM 12376 C C . GLY D 1 125 ? 30.887 96.848 2.482 1.00 14.59 125 GLY D C 1
ATOM 12377 O O . GLY D 1 125 ? 31.376 96.161 1.588 1.00 14.10 125 GLY D O 1
ATOM 12378 N N . PHE D 1 126 ? 29.742 96.537 3.085 1.00 13.99 126 PHE D N 1
ATOM 12379 C CA . PHE D 1 126 ? 28.972 95.352 2.706 1.00 13.23 126 PHE D CA 1
ATOM 12380 C C . PHE D 1 126 ? 28.586 95.484 1.233 1.00 14.62 126 PHE D C 1
ATOM 12381 O O . PHE D 1 126 ? 28.281 96.583 0.762 1.00 14.34 126 PHE D O 1
ATOM 12389 N N . PHE D 1 127 ? 28.601 94.366 0.513 1.00 12.90 127 PHE D N 1
ATOM 12390 C CA . PHE D 1 127 ? 28.289 94.365 -0.915 1.00 13.65 127 PHE D CA 1
ATOM 12391 C C . PHE D 1 127 ? 27.012 95.101 -1.300 1.00 13.87 127 PHE D C 1
ATOM 12392 O O . PHE D 1 127 ? 27.018 95.902 -2.231 1.00 13.91 127 PHE D O 1
ATOM 12400 N N . ALA D 1 128 ? 25.922 94.815 -0.592 1.00 13.27 128 ALA D N 1
ATOM 12401 C CA . ALA D 1 128 ? 24.643 95.443 -0.875 1.00 13.36 128 ALA D CA 1
ATOM 12402 C C . ALA D 1 128 ? 24.690 96.951 -0.706 1.00 13.11 128 ALA D C 1
ATOM 12403 O O . ALA D 1 128 ? 24.150 97.675 -1.540 1.00 14.36 128 ALA D O 1
ATOM 12405 N N . PHE D 1 129 ? 25.324 97.433 0.362 1.00 12.54 129 PHE D N 1
ATOM 12406 C CA . PHE D 1 129 ? 25.392 98.875 0.584 1.00 13.59 129 PHE D CA 1
ATOM 12407 C C . PHE D 1 129 ? 26.181 99.543 -0.534 1.00 15.22 129 PHE D C 1
ATOM 12408 O O . PHE D 1 129 ? 25.713 100.502 -1.143 1.00 17.30 129 PHE D O 1
ATOM 12416 N N . GLN D 1 130 ? 27.374 99.019 -0.802 1.00 14.17 130 GLN D N 1
ATOM 12417 C CA . GLN D 1 130 ? 28.236 99.533 -1.857 1.00 14.69 130 GLN D CA 1
ATOM 12418 C C . GLN D 1 130 ? 27.494 99.598 -3.197 1.00 16.63 130 GLN D C 1
ATOM 12419 O O . GLN D 1 130 ? 27.709 100.511 -3.999 1.00 13.06 130 GLN D O 1
ATOM 12425 N N . HIS D 1 131 ? 26.622 98.619 -3.430 1.00 17.13 131 HIS D N 1
ATOM 12426 C CA . HIS D 1 131 ? 25.853 98.555 -4.666 1.00 18.64 131 HIS D CA 1
ATOM 12427 C C . HIS D 1 131 ? 24.896 99.751 -4.709 1.00 20.65 131 HIS D C 1
ATOM 12428 O O . HIS D 1 131 ? 24.626 100.302 -5.777 1.00 19.77 131 HIS D O 1
ATOM 12435 N N . LEU D 1 132 ? 24.392 100.155 -3.545 1.00 22.33 132 LEU D N 1
ATOM 12436 C CA . LEU D 1 132 ? 23.495 101.310 -3.465 1.00 24.61 132 LEU D CA 1
ATOM 12437 C C . LEU D 1 132 ? 24.294 102.592 -3.690 1.00 25.34 132 LEU D C 1
ATOM 12438 O O . LEU D 1 132 ? 23.838 103.512 -4.366 1.00 23.64 132 LEU D O 1
ATOM 12451 N N . GLU D 1 134 ? 27.110 103.016 -5.398 1.00 24.56 134 GLU D N 1
ATOM 12452 C CA . GLU D 1 134 ? 27.559 103.184 -6.769 1.00 23.49 134 GLU D CA 1
ATOM 12453 C C . GLU D 1 134 ? 26.436 103.339 -7.798 1.00 22.62 134 GLU D C 1
ATOM 12454 O O . GLU D 1 134 ? 26.649 103.937 -8.843 1.00 21.67 134 GLU D O 1
ATOM 12460 N N . ASN D 1 135 ? 25.252 102.807 -7.511 1.00 21.15 135 ASN D N 1
ATOM 12461 C CA . ASN D 1 135 ? 24.153 102.863 -8.480 1.00 21.93 135 ASN D CA 1
ATOM 12462 C C . ASN D 1 135 ? 22.882 103.616 -8.070 1.00 20.92 135 ASN D C 1
ATOM 12463 O O . ASN D 1 135 ? 22.014 103.869 -8.907 1.00 22.11 135 ASN D O 1
ATOM 12468 N N . GLY D 1 136 ? 22.764 103.964 -6.793 1.00 20.61 136 GLY D N 1
ATOM 12469 C CA . GLY D 1 136 ? 21.594 104.688 -6.327 1.00 20.38 136 GLY D CA 1
ATOM 12470 C C . GLY D 1 136 ? 20.285 103.960 -6.565 1.00 21.56 136 GLY D C 1
ATOM 12471 O O . GLY D 1 136 ? 20.178 102.768 -6.286 1.00 19.44 136 GLY D O 1
ATOM 12472 N N . GLU D 1 137 ? 19.299 104.698 -7.079 1.00 24.22 137 GLU D N 1
ATOM 12473 C CA . GLU D 1 137 ? 17.960 104.203 -7.390 1.00 26.23 137 GLU D CA 1
ATOM 12474 C C . GLU D 1 137 ? 17.969 102.982 -8.293 1.00 23.65 137 GLU D C 1
ATOM 12475 O O . GLU D 1 137 ? 17.096 102.124 -8.199 1.00 23.92 137 GLU D O 1
ATOM 12481 N N . GLN D 1 138 ? 18.950 102.919 -9.179 1.00 21.60 138 GLN D N 1
ATOM 12482 C CA . GLN D 1 138 ? 19.048 101.813 -10.123 1.00 21.61 138 GLN D CA 1
ATOM 12483 C C . GLN D 1 138 ? 19.671 100.542 -9.564 1.00 21.18 138 GLN D C 1
ATOM 12484 O O . GLN D 1 138 ? 19.884 99.577 -10.299 1.00 22.16 138 GLN D O 1
ATOM 12490 N N . SER D 1 139 ? 19.957 100.530 -8.268 1.00 18.72 139 SER D N 1
ATOM 12491 C CA . SER D 1 139 ? 20.555 99.355 -7.663 1.00 18.34 139 SER D CA 1
ATOM 12492 C C . SER D 1 139 ? 19.531 98.292 -7.294 1.00 18.00 139 SER D C 1
ATOM 12493 O O . SER D 1 139 ? 18.563 98.562 -6.587 1.00 18.04 139 SER D O 1
ATOM 12496 N N . PRO D 1 140 ? 19.735 97.059 -7.779 1.00 18.06 140 PRO D N 1
ATOM 12497 C CA . PRO D 1 140 ? 18.817 95.961 -7.477 1.00 18.37 140 PRO D CA 1
ATOM 12498 C C . PRO D 1 140 ? 18.977 95.434 -6.043 1.00 19.57 140 PRO D C 1
ATOM 12499 O O . PRO D 1 140 ? 18.462 94.369 -5.709 1.00 23.78 140 PRO D O 1
ATOM 12503 N N . TYR D 1 141 ? 19.694 96.183 -5.202 1.00 18.40 141 TYR D N 1
ATOM 12504 C CA . TYR D 1 141 ? 19.889 95.823 -3.791 1.00 18.19 141 TYR D CA 1
ATOM 12505 C C . TYR D 1 141 ? 19.272 96.916 -2.920 1.00 19.39 141 TYR D C 1
ATOM 12506 O O . TYR D 1 141 ? 19.431 96.928 -1.697 1.00 16.83 141 TYR D O 1
ATOM 12515 N N . ARG D 1 142 ? 18.554 97.821 -3.577 1.00 20.78 142 ARG D N 1
ATOM 12516 C CA . ARG D 1 142 ? 17.900 98.951 -2.925 1.00 24.89 142 ARG D CA 1
ATOM 12517 C C . ARG D 1 142 ? 17.060 98.594 -1.708 1.00 23.43 142 ARG D C 1
ATOM 12518 O O . ARG D 1 142 ? 17.089 99.306 -0.709 1.00 24.30 142 ARG D O 1
ATOM 12526 N N . ASP D 1 143 ? 16.311 97.500 -1.791 1.00 23.46 143 ASP D N 1
ATOM 12527 C CA . ASP D 1 143 ? 15.455 97.088 -0.683 1.00 22.43 143 ASP D CA 1
ATOM 12528 C C . ASP D 1 143 ? 16.175 96.414 0.477 1.00 22.19 143 ASP D C 1
ATOM 12529 O O . ASP D 1 143 ? 15.538 95.956 1.431 1.00 20.61 143 ASP D O 1
ATOM 12534 N N . TRP D 1 144 ? 17.499 96.345 0.400 1.00 19.72 144 TRP D N 1
ATOM 12535 C CA . TRP D 1 144 ? 18.259 95.741 1.474 1.00 19.23 144 TRP D CA 1
ATOM 12536 C C . TRP D 1 144 ? 18.372 96.699 2.646 1.00 18.63 144 TRP D C 1
ATOM 12537 O O . TRP D 1 144 ? 18.715 96.290 3.757 1.00 19.55 144 TRP D O 1
ATOM 12548 N N . TYR D 1 145 ? 18.069 97.970 2.404 1.00 18.28 145 TYR D N 1
ATOM 12549 C CA . TYR D 1 145 ? 18.167 98.988 3.454 1.00 20.50 145 TYR D CA 1
ATOM 12550 C C . TYR D 1 145 ? 16.958 99.922 3.540 1.00 22.94 145 TYR D C 1
ATOM 12551 O O . TYR D 1 145 ? 16.067 99.888 2.695 1.00 25.02 145 TYR D O 1
ATOM 12560 N N . HIS D 1 146 ? 16.941 100.754 4.576 1.00 24.65 146 HIS D N 1
ATOM 12561 C CA . HIS D 1 146 ? 15.869 101.722 4.777 1.00 25.11 146 HIS D CA 1
ATOM 12562 C C . HIS D 1 146 ? 16.377 103.054 4.217 1.00 25.69 146 HIS D C 1
ATOM 12563 O O . HIS D 1 146 ? 16.818 103.932 4.960 1.00 25.07 146 HIS D O 1
ATOM 12570 N N . VAL D 1 147 ? 16.319 103.183 2.898 1.00 25.99 147 VAL D N 1
ATOM 12571 C CA . VAL D 1 147 ? 16.789 104.374 2.209 1.00 29.59 147 VAL D CA 1
ATOM 12572 C C . VAL D 1 147 ? 15.765 105.502 2.239 1.00 31.18 147 VAL D C 1
ATOM 12573 O O . VAL D 1 147 ? 14.643 105.353 1.750 1.00 31.42 147 VAL D O 1
ATOM 12577 N N . LYS D 1 148 ? 16.160 106.629 2.820 1.00 33.06 148 LYS D N 1
ATOM 12578 C CA . LYS D 1 148 ? 15.284 107.788 2.905 1.00 37.21 148 LYS D CA 1
ATOM 12579 C C . LYS D 1 148 ? 15.223 108.447 1.529 1.00 38.56 148 LYS D C 1
ATOM 12580 O O . LYS D 1 148 ? 14.141 108.684 0.989 1.00 38.99 148 LYS D O 1
ATOM 12586 N N . GLY D 1 149 ? 16.396 108.729 0.968 1.00 38.65 149 GLY D N 1
ATOM 12587 C CA . GLY D 1 149 ? 16.477 109.348 -0.343 1.00 38.18 149 GLY D CA 1
ATOM 12588 C C . GLY D 1 149 ? 17.906 109.379 -0.859 1.00 39.05 149 GLY D C 1
ATOM 12589 O O . GLY D 1 149 ? 18.833 108.947 -0.173 1.00 39.33 149 GLY D O 1
ATOM 12590 N N . PHE D 1 150 ? 18.086 109.888 -2.073 1.00 38.88 150 PHE D N 1
ATOM 12591 C CA . PHE D 1 150 ? 19.409 109.984 -2.683 1.00 38.08 150 PHE D CA 1
ATOM 12592 C C . PHE D 1 150 ? 19.792 111.442 -2.883 1.00 38.43 150 PHE D C 1
ATOM 12593 O O . PHE D 1 150 ? 18.927 112.294 -3.087 1.00 40.13 150 PHE D O 1
ATOM 12601 N N . PRO D 1 151 ? 21.095 111.755 -2.807 1.00 38.06 151 PRO D N 1
ATOM 12602 C CA . PRO D 1 151 ? 22.198 110.822 -2.546 1.00 37.14 151 PRO D CA 1
ATOM 12603 C C . PRO D 1 151 ? 22.196 110.326 -1.093 1.00 35.71 151 PRO D C 1
ATOM 12604 O O . PRO D 1 151 ? 21.567 110.932 -0.224 1.00 34.96 151 PRO D O 1
ATOM 12608 N N . LEU D 1 152 ? 22.913 109.235 -0.832 1.00 33.85 152 LEU D N 1
ATOM 12609 C CA . LEU D 1 152 ? 22.950 108.644 0.505 1.00 30.98 152 LEU D CA 1
ATOM 12610 C C . LEU D 1 152 ? 23.630 109.460 1.594 1.00 29.94 152 LEU D C 1
ATOM 12611 O O . LEU D 1 152 ? 23.276 109.331 2.768 1.00 27.03 152 LEU D O 1
ATOM 12616 N N . LYS D 1 153 ? 24.598 110.295 1.218 1.00 29.45 153 LYS D N 1
ATOM 12617 C CA . LYS D 1 153 ? 25.314 111.117 2.195 1.00 30.04 153 LYS D CA 1
ATOM 12618 C C . LYS D 1 153 ? 25.869 110.211 3.295 1.00 29.60 153 LYS D C 1
ATOM 12619 O O . LYS D 1 153 ? 25.816 110.540 4.481 1.00 29.19 153 LYS D O 1
ATOM 12625 N N . ALA D 1 154 ? 26.417 109.075 2.882 1.00 28.53 154 ALA D N 1
ATOM 12626 C CA . ALA D 1 154 ? 26.957 108.088 3.806 1.00 28.69 154 ALA D CA 1
ATOM 12627 C C . ALA D 1 154 ? 28.125 108.546 4.671 1.00 28.11 154 ALA D C 1
ATOM 12628 O O . ALA D 1 154 ? 28.407 107.926 5.690 1.00 28.41 154 ALA D O 1
ATOM 12630 N N . TYR D 1 155 ? 28.804 109.623 4.286 1.00 28.13 155 TYR D N 1
ATOM 12631 C CA . TYR D 1 155 ? 29.941 110.093 5.079 1.00 28.96 155 TYR D CA 1
ATOM 12632 C C . TYR D 1 155 ? 29.724 111.383 5.854 1.00 28.16 155 TYR D C 1
ATOM 12633 O O . TYR D 1 155 ? 30.668 112.113 6.144 1.00 28.45 155 TYR D O 1
ATOM 12642 N N . THR D 1 156 ? 28.467 111.645 6.198 1.00 29.59 156 THR D N 1
ATOM 12643 C CA . THR D 1 156 ? 28.105 112.824 6.978 1.00 30.35 156 THR D CA 1
ATOM 12644 C C . THR D 1 156 ? 27.401 112.323 8.233 1.00 31.50 156 THR D C 1
ATOM 12645 O O . THR D 1 156 ? 27.121 111.130 8.360 1.00 31.30 156 THR D O 1
ATOM 12649 N N . ALA D 1 157 ? 27.107 113.234 9.153 1.00 32.15 157 ALA D N 1
ATOM 12650 C CA . ALA D 1 157 ? 26.424 112.868 10.383 1.00 32.60 157 ALA D CA 1
ATOM 12651 C C . ALA D 1 157 ? 24.917 112.784 10.150 1.00 33.90 157 ALA D C 1
ATOM 12652 O O . ALA D 1 157 ? 24.161 112.492 11.075 1.00 34.27 157 ALA D O 1
ATOM 12654 N N . HIS D 1 158 ? 24.487 113.029 8.913 1.00 34.72 158 HIS D N 1
ATOM 12655 C CA . HIS D 1 158 ? 23.064 112.994 8.562 1.00 35.82 158 HIS D CA 1
ATOM 12656 C C . HIS D 1 158 ? 22.814 112.119 7.329 1.00 34.87 158 HIS D C 1
ATOM 12657 O O . HIS D 1 158 ? 22.397 112.609 6.278 1.00 35.61 158 HIS D O 1
ATOM 12664 N N . PRO D 1 159 ? 23.048 110.803 7.453 1.00 31.89 159 PRO D N 1
ATOM 12665 C CA . PRO D 1 159 ? 22.852 109.865 6.341 1.00 29.57 159 PRO D CA 1
ATOM 12666 C C . PRO D 1 159 ? 21.404 109.767 5.864 1.00 28.60 159 PRO D C 1
ATOM 12667 O O . PRO D 1 159 ? 20.468 109.910 6.650 1.00 28.75 159 PRO D O 1
ATOM 12671 N N . ASN D 1 160 ? 21.228 109.516 4.571 1.00 26.88 160 ASN D N 1
ATOM 12672 C CA . ASN D 1 160 ? 19.899 109.397 3.990 1.00 26.28 160 ASN D CA 1
ATOM 12673 C C . ASN D 1 160 ? 19.346 107.976 4.076 1.00 24.01 160 ASN D C 1
ATOM 12674 O O . ASN D 1 160 ? 18.743 107.477 3.131 1.00 22.35 160 ASN D O 1
ATOM 12679 N N . TYR D 1 161 ? 19.551 107.332 5.219 1.00 22.52 161 TYR D N 1
ATOM 12680 C CA . TYR D 1 161 ? 19.062 105.974 5.438 1.00 21.67 161 TYR D CA 1
ATOM 12681 C C . TYR D 1 161 ? 19.066 105.682 6.930 1.00 21.49 161 TYR D C 1
ATOM 12682 O O . TYR D 1 161 ? 19.819 106.289 7.684 1.00 20.94 161 TYR D O 1
ATOM 12691 N N . GLU D 1 162 ? 18.221 104.754 7.358 1.00 21.98 162 GLU D N 1
ATOM 12692 C CA . GLU D 1 162 ? 18.189 104.392 8.763 1.00 22.89 162 GLU D CA 1
ATOM 12693 C C . GLU D 1 162 ? 19.531 103.739 9.110 1.00 22.70 162 GLU D C 1
ATOM 12694 O O . GLU D 1 162 ? 20.077 102.948 8.330 1.00 22.10 162 GLU D O 1
ATOM 12700 N N . ALA D 1 163 ? 20.069 104.110 10.265 1.00 20.71 163 ALA D N 1
ATOM 12701 C CA . ALA D 1 163 ? 21.346 103.603 10.741 1.00 20.66 163 ALA D CA 1
ATOM 12702 C C . ALA D 1 163 ? 21.296 103.434 12.259 1.00 22.33 163 ALA D C 1
ATOM 12703 O O . ALA D 1 163 ? 20.539 104.125 12.937 1.00 20.64 163 ALA D O 1
ATOM 12705 N N . TRP D 1 164 ? 22.098 102.510 12.787 1.00 22.36 164 TRP D N 1
ATOM 12706 C CA . TRP D 1 164 ? 22.140 102.273 14.231 1.00 22.72 164 TRP D CA 1
ATOM 12707 C C . TRP D 1 164 ? 22.534 103.531 15.018 1.00 22.13 164 TRP D C 1
ATOM 12708 O O . TRP D 1 164 ? 23.674 103.996 14.931 1.00 19.75 164 TRP D O 1
ATOM 12719 N N . TRP D 1 165 ? 21.597 104.061 15.799 1.00 22.96 165 TRP D N 1
ATOM 12720 C CA . TRP D 1 165 ? 21.847 105.254 16.607 1.00 24.08 165 TRP D CA 1
ATOM 12721 C C . TRP D 1 165 ? 22.206 106.459 15.742 1.00 23.73 165 TRP D C 1
ATOM 12722 O O . TRP D 1 165 ? 22.894 107.372 16.191 1.00 25.36 165 TRP D O 1
ATOM 12733 N N . GLY D 1 166 ? 21.746 106.445 14.497 1.00 24.92 166 GLY D N 1
ATOM 12734 C CA . GLY D 1 166 ? 22.024 107.542 13.586 1.00 24.54 166 GLY D CA 1
ATOM 12735 C C . GLY D 1 166 ? 23.459 107.614 13.095 1.00 24.29 166 GLY D C 1
ATOM 12736 O O . GLY D 1 166 ? 23.835 108.578 12.427 1.00 25.17 166 GLY D O 1
ATOM 12737 N N . ASN D 1 167 ? 24.267 106.611 13.432 1.00 23.76 167 ASN D N 1
ATOM 12738 C CA . ASN D 1 167 ? 25.668 106.575 13.001 1.00 23.49 167 ASN D CA 1
ATOM 12739 C C . ASN D 1 167 ? 25.696 106.061 11.568 1.00 22.80 167 ASN D C 1
ATOM 12740 O O . ASN D 1 167 ? 25.255 104.948 11.298 1.00 26.28 167 ASN D O 1
ATOM 12745 N N . PRO D 1 168 ? 26.228 106.864 10.632 1.00 22.74 168 PRO D N 1
ATOM 12746 C CA . PRO D 1 168 ? 26.304 106.482 9.216 1.00 21.45 168 PRO D CA 1
ATOM 12747 C C . PRO D 1 168 ? 27.130 105.229 8.937 1.00 20.65 168 PRO D C 1
ATOM 12748 O O . PRO D 1 168 ? 26.970 104.595 7.894 1.00 21.28 168 PRO D O 1
ATOM 12752 N N . GLU D 1 169 ? 28.007 104.874 9.868 1.00 21.33 169 GLU D N 1
ATOM 12753 C CA . GLU D 1 169 ? 28.872 103.707 9.700 1.00 23.17 169 GLU D CA 1
ATOM 12754 C C . GLU D 1 169 ? 28.157 102.365 9.857 1.00 22.48 169 GLU D C 1
ATOM 12755 O O . GLU D 1 169 ? 28.728 101.322 9.527 1.00 23.20 169 GLU D O 1
ATOM 12761 N N . LEU D 1 170 ? 26.919 102.395 10.352 1.00 20.49 170 LEU D N 1
ATOM 12762 C CA . LEU D 1 170 ? 26.141 101.177 10.563 1.00 20.57 170 LEU D CA 1
ATOM 12763 C C . LEU D 1 170 ? 24.749 101.185 9.916 1.00 18.74 170 LEU D C 1
ATOM 12764 O O . LEU D 1 170 ? 23.733 101.278 10.604 1.00 20.42 170 LEU D O 1
ATOM 12769 N N . PRO D 1 171 ? 24.688 101.067 8.580 1.00 18.82 171 PRO D N 1
ATOM 12770 C CA . PRO D 1 171 ? 23.425 101.056 7.822 1.00 19.40 171 PRO D CA 1
ATOM 12771 C C . PRO D 1 171 ? 22.493 99.946 8.319 1.00 19.71 171 PRO D C 1
ATOM 12772 O O . PRO D 1 171 ? 22.900 98.788 8.397 1.00 17.33 171 PRO D O 1
ATOM 12776 N N . LYS D 1 172 ? 21.246 100.291 8.622 1.00 19.38 172 LYS D N 1
ATOM 12777 C CA . LYS D 1 172 ? 20.286 99.312 9.119 1.00 20.39 172 LYS D CA 1
ATOM 12778 C C . LYS D 1 172 ? 19.692 98.428 8.022 1.00 21.10 172 LYS D C 1
ATOM 12779 O O . LYS D 1 172 ? 19.166 98.912 7.029 1.00 21.32 172 LYS D O 1
ATOM 12785 N N . LEU D 1 173 ? 19.787 97.120 8.223 1.00 21.20 173 LEU D N 1
ATOM 12786 C CA . LEU D 1 173 ? 19.266 96.132 7.288 1.00 20.63 173 LEU D CA 1
ATOM 12787 C C . LEU D 1 173 ? 17.733 96.112 7.312 1.00 21.08 173 LEU D C 1
ATOM 12788 O O . LEU D 1 173 ? 17.120 96.263 8.366 1.00 20.13 173 LEU D O 1
ATOM 12793 N N . LYS D 1 174 ? 17.126 95.908 6.148 1.00 21.01 174 LYS D N 1
ATOM 12794 C CA . LYS D 1 174 ? 15.675 95.838 6.030 1.00 21.91 174 LYS D CA 1
ATOM 12795 C C . LYS D 1 174 ? 15.280 94.358 6.118 1.00 22.52 174 LYS D C 1
ATOM 12796 O O . LYS D 1 174 ? 15.130 93.685 5.101 1.00 22.24 174 LYS D O 1
ATOM 12802 N N . VAL D 1 175 ? 15.118 93.856 7.339 1.00 22.95 175 VAL D N 1
ATOM 12803 C CA . VAL D 1 175 ? 14.776 92.449 7.553 1.00 25.87 175 VAL D CA 1
ATOM 12804 C C . VAL D 1 175 ? 13.497 91.949 6.869 1.00 27.65 175 VAL D C 1
ATOM 12805 O O . VAL D 1 175 ? 13.415 90.772 6.505 1.00 27.98 175 VAL D O 1
ATOM 12809 N N . GLU D 1 176 ? 12.511 92.830 6.689 1.00 27.70 176 GLU D N 1
ATOM 12810 C CA . GLU D 1 176 ? 11.252 92.443 6.056 1.00 28.62 176 GLU D CA 1
ATOM 12811 C C . GLU D 1 176 ? 11.421 92.074 4.585 1.00 28.08 176 GLU D C 1
ATOM 12812 O O . GLU D 1 176 ? 10.541 91.449 3.990 1.00 27.68 176 GLU D O 1
ATOM 12818 N N . THR D 1 177 ? 12.545 92.463 3.994 1.00 25.45 177 THR D N 1
ATOM 12819 C CA . THR D 1 177 ? 12.800 92.121 2.603 1.00 23.01 177 THR D CA 1
ATOM 12820 C C . THR D 1 177 ? 13.174 90.639 2.580 1.00 22.71 177 THR D C 1
ATOM 12821 O O . THR D 1 177 ? 14.059 90.204 3.313 1.00 22.08 177 THR D O 1
ATOM 12825 N N . PRO D 1 178 ? 12.492 89.843 1.744 1.00 23.55 178 PRO D N 1
ATOM 12826 C CA . PRO D 1 178 ? 12.769 88.404 1.653 1.00 23.71 178 PRO D CA 1
ATOM 12827 C C . PRO D 1 178 ? 14.242 88.029 1.470 1.00 22.80 178 PRO D C 1
ATOM 12828 O O . PRO D 1 178 ? 14.754 87.160 2.175 1.00 20.52 178 PRO D O 1
ATOM 12832 N N . ALA D 1 179 ? 14.917 88.683 0.529 1.00 20.94 179 ALA D N 1
ATOM 12833 C CA . ALA D 1 179 ? 16.321 88.386 0.262 1.00 19.62 179 ALA D CA 1
ATOM 12834 C C . ALA D 1 179 ? 17.213 88.598 1.488 1.00 20.21 179 ALA D C 1
ATOM 12835 O O . ALA D 1 179 ? 18.200 87.889 1.666 1.00 19.10 179 ALA D O 1
ATOM 12837 N N . VAL D 1 180 ? 16.863 89.568 2.331 1.00 20.20 180 VAL D N 1
ATOM 12838 C CA . VAL D 1 180 ? 17.648 89.851 3.533 1.00 20.95 180 VAL D CA 1
ATOM 12839 C C . VAL D 1 180 ? 17.436 88.791 4.618 1.00 19.89 180 VAL D C 1
ATOM 12840 O O . VAL D 1 180 ? 18.391 88.257 5.173 1.00 17.85 180 VAL D O 1
ATOM 12844 N N . ARG D 1 181 ? 16.180 88.503 4.925 1.00 22.57 181 ARG D N 1
ATOM 12845 C CA . ARG D 1 181 ? 15.864 87.496 5.928 1.00 23.11 181 ARG D CA 1
ATOM 12846 C C . ARG D 1 181 ? 16.543 86.185 5.540 1.00 23.28 181 ARG D C 1
ATOM 12847 O O . ARG D 1 181 ? 17.183 85.541 6.364 1.00 23.91 181 ARG D O 1
ATOM 12855 N N . GLU D 1 182 ? 16.410 85.815 4.270 1.00 24.27 182 GLU D N 1
ATOM 12856 C CA . GLU D 1 182 ? 16.999 84.592 3.736 1.00 25.83 182 GLU D CA 1
ATOM 12857 C C . GLU D 1 182 ? 18.516 84.585 3.952 1.00 23.43 182 GLU D C 1
ATOM 12858 O O . GLU D 1 182 ? 19.096 83.577 4.348 1.00 21.94 182 GLU D O 1
ATOM 12864 N N . TYR D 1 183 ? 19.151 85.720 3.691 1.00 21.21 183 TYR D N 1
ATOM 12865 C CA . TYR D 1 183 ? 20.594 85.845 3.854 1.00 19.59 183 TYR D CA 1
ATOM 12866 C C . TYR D 1 183 ? 21.004 85.632 5.318 1.00 19.32 183 TYR D C 1
ATOM 12867 O O . TYR D 1 183 ? 21.895 84.831 5.610 1.00 16.54 183 TYR D O 1
ATOM 12876 N N . LEU D 1 184 ? 20.336 86.346 6.225 1.00 16.48 184 LEU D N 1
ATOM 12877 C CA . LEU D 1 184 ? 20.632 86.266 7.655 1.00 17.27 184 LEU D CA 1
ATOM 12878 C C . LEU D 1 184 ? 20.405 84.890 8.275 1.00 17.52 184 LEU D C 1
ATOM 12879 O O . LEU D 1 184 ? 21.184 84.461 9.119 1.00 17.04 184 LEU D O 1
ATOM 12884 N N . LEU D 1 185 ? 19.338 84.203 7.876 1.00 16.71 185 LEU D N 1
ATOM 12885 C CA . LEU D 1 185 ? 19.071 82.879 8.425 1.00 16.72 185 LEU D CA 1
ATOM 12886 C C . LEU D 1 185 ? 20.093 81.886 7.884 1.00 16.75 185 LEU D C 1
ATOM 12887 O O . LEU D 1 185 ? 20.481 80.937 8.570 1.00 19.94 185 LEU D O 1
ATOM 12892 N N . ALA D 1 186 ? 20.544 82.113 6.656 1.00 15.63 186 ALA D N 1
ATOM 12893 C CA . ALA D 1 186 ? 21.545 81.243 6.065 1.00 14.90 186 ALA D CA 1
ATOM 12894 C C . ALA D 1 186 ? 22.856 81.470 6.816 1.00 15.98 186 ALA D C 1
ATOM 12895 O O . ALA D 1 186 ? 23.662 80.552 6.936 1.00 16.56 186 ALA D O 1
ATOM 12897 N N . VAL D 1 187 ? 23.065 82.689 7.322 1.00 14.14 187 VAL D N 1
ATOM 12898 C CA . VAL D 1 187 ? 24.287 82.988 8.069 1.00 14.70 187 VAL D CA 1
ATOM 12899 C C . VAL D 1 187 ? 24.216 82.253 9.405 1.00 14.17 187 VAL D C 1
ATOM 12900 O O . VAL D 1 187 ? 25.158 81.571 9.801 1.00 13.99 187 VAL D O 1
ATOM 12904 N N . ALA D 1 188 ? 23.083 82.396 10.083 1.00 14.00 188 ALA D N 1
ATOM 12905 C CA . ALA D 1 188 ? 22.856 81.759 11.372 1.00 16.08 188 ALA D CA 1
ATOM 12906 C C . ALA D 1 188 ? 23.110 80.251 11.309 1.00 18.14 188 ALA D C 1
ATOM 12907 O O . ALA D 1 188 ? 23.776 79.688 12.178 1.00 17.53 188 ALA D O 1
ATOM 12909 N N . GLU D 1 189 ? 22.585 79.613 10.268 1.00 19.97 189 GLU D N 1
ATOM 12910 C CA . GLU D 1 189 ? 22.734 78.174 10.059 1.00 21.74 189 GLU D CA 1
ATOM 12911 C C . GLU D 1 189 ? 24.148 77.749 9.653 1.00 20.72 189 GLU D C 1
ATOM 12912 O O . GLU D 1 189 ? 24.727 76.821 10.227 1.00 21.85 189 GLU D O 1
ATOM 12918 N N . HIS D 1 190 ? 24.686 78.427 8.648 1.00 17.15 190 HIS D N 1
ATOM 12919 C CA . HIS D 1 190 ? 26.003 78.132 8.111 1.00 16.09 190 HIS D CA 1
ATOM 12920 C C . HIS D 1 190 ? 27.134 77.974 9.123 1.00 18.35 190 HIS D C 1
ATOM 12921 O O . HIS D 1 190 ? 27.912 77.023 9.040 1.00 19.36 190 HIS D O 1
ATOM 12928 N N . TRP D 1 191 ? 27.249 78.908 10.060 1.00 15.97 191 TRP D N 1
ATOM 12929 C CA . TRP D 1 191 ? 28.327 78.828 11.022 1.00 17.14 191 TRP D CA 1
ATOM 12930 C C . TRP D 1 191 ? 28.116 77.743 12.060 1.00 17.61 191 TRP D C 1
ATOM 12931 O O . TRP D 1 191 ? 29.079 77.197 12.588 1.00 16.48 191 TRP D O 1
ATOM 12942 N N . ILE D 1 192 ? 26.859 77.425 12.340 1.00 19.50 192 ILE D N 1
ATOM 12943 C CA . ILE D 1 192 ? 26.545 76.362 13.284 1.00 19.01 192 ILE D CA 1
ATOM 12944 C C . ILE D 1 192 ? 26.971 75.039 12.640 1.00 19.26 192 ILE D C 1
ATOM 12945 O O . ILE D 1 192 ? 27.532 74.169 13.306 1.00 18.93 192 ILE D O 1
ATOM 12950 N N . ARG D 1 193 ? 26.691 74.897 11.346 1.00 18.07 193 ARG D N 1
ATOM 12951 C CA . ARG D 1 193 ? 27.061 73.695 10.602 1.00 19.44 193 ARG D CA 1
ATOM 12952 C C . ARG D 1 193 ? 28.582 73.628 10.451 1.00 20.16 193 ARG D C 1
ATOM 12953 O O . ARG D 1 193 ? 29.159 72.544 10.354 1.00 19.07 193 ARG D O 1
ATOM 12961 N N . PHE D 1 194 ? 29.216 74.800 10.420 1.00 19.52 194 PHE D N 1
ATOM 12962 C CA . PHE D 1 194 ? 30.667 74.916 10.284 1.00 18.05 194 PHE D CA 1
ATOM 12963 C C . PHE D 1 194 ? 31.344 74.422 11.569 1.00 19.36 194 PHE D C 1
ATOM 12964 O O . PHE D 1 194 ? 32.534 74.118 11.576 1.00 19.27 194 PHE D O 1
ATOM 12972 N N . GLY D 1 195 ? 30.585 74.362 12.661 1.00 18.31 195 GLY D N 1
ATOM 12973 C CA . GLY D 1 195 ? 31.149 73.871 13.906 1.00 18.58 195 GLY D CA 1
ATOM 12974 C C . GLY D 1 195 ? 31.014 74.753 15.131 1.00 19.13 195 GLY D C 1
ATOM 12975 O O . GLY D 1 195 ? 31.367 74.334 16.232 1.00 19.95 195 GLY D O 1
ATOM 12976 N N . VAL D 1 196 ? 30.523 75.972 14.945 1.00 16.52 196 VAL D N 1
ATOM 12977 C CA . VAL D 1 196 ? 30.328 76.912 16.043 1.00 19.33 196 VAL D CA 1
ATOM 12978 C C . VAL D 1 196 ? 29.215 76.411 16.977 1.00 21.03 196 VAL D C 1
ATOM 12979 O O . VAL D 1 196 ? 28.210 75.867 16.512 1.00 20.48 196 VAL D O 1
ATOM 12983 N N . ASP D 1 197 ? 29.387 76.612 18.285 1.00 20.14 197 ASP D N 1
ATOM 12984 C CA . ASP D 1 197 ? 28.417 76.129 19.278 1.00 19.74 197 ASP D CA 1
ATOM 12985 C C . ASP D 1 197 ? 27.325 77.085 19.756 1.00 19.24 197 ASP D C 1
ATOM 12986 O O . ASP D 1 197 ? 26.556 76.744 20.655 1.00 19.64 197 ASP D O 1
ATOM 12991 N N . GLY D 1 198 ? 27.251 78.275 19.181 1.00 17.80 198 GLY D N 1
ATOM 12992 C CA . GLY D 1 198 ? 26.218 79.191 19.611 1.00 18.58 198 GLY D CA 1
ATOM 12993 C C . GLY D 1 198 ? 26.330 80.581 19.029 1.00 17.79 198 GLY D C 1
ATOM 12994 O O . GLY D 1 198 ? 27.273 80.885 18.293 1.00 19.00 198 GLY D O 1
ATOM 12995 N N . TRP D 1 199 ? 25.356 81.420 19.361 1.00 16.05 199 TRP D N 1
ATOM 12996 C CA . TRP D 1 199 ? 25.316 82.795 18.888 1.00 14.50 199 TRP D CA 1
ATOM 12997 C C . TRP D 1 199 ? 24.988 83.775 19.997 1.00 16.01 199 TRP D C 1
ATOM 12998 O O . TRP D 1 199 ? 24.021 83.579 20.729 1.00 15.57 199 TRP D O 1
ATOM 13009 N N . ARG D 1 200 ? 25.791 84.828 20.120 1.00 17.52 200 ARG D N 1
ATOM 13010 C CA . ARG D 1 200 ? 25.512 85.894 21.084 1.00 19.85 200 ARG D CA 1
ATOM 13011 C C . ARG D 1 200 ? 24.961 86.991 20.159 1.00 20.61 200 ARG D C 1
ATOM 13012 O O . ARG D 1 200 ? 25.688 87.542 19.327 1.00 21.67 200 ARG D O 1
ATOM 13020 N N . LEU D 1 201 ? 23.673 87.278 20.290 1.00 19.67 201 LEU D N 1
ATOM 13021 C CA . LEU D 1 201 ? 22.999 88.251 19.435 1.00 20.30 201 LEU D CA 1
ATOM 13022 C C . LEU D 1 201 ? 23.135 89.723 19.840 1.00 21.52 201 LEU D C 1
ATOM 13023 O O . LEU D 1 201 ? 22.804 90.120 20.953 1.00 20.72 201 LEU D O 1
ATOM 13028 N N . ASP D 1 202 ? 23.634 90.522 18.903 1.00 23.18 202 ASP D N 1
ATOM 13029 C CA . ASP D 1 202 ? 23.846 91.951 19.101 1.00 25.01 202 ASP D CA 1
ATOM 13030 C C . ASP D 1 202 ? 22.523 92.748 19.025 1.00 24.03 202 ASP D C 1
ATOM 13031 O O . ASP D 1 202 ? 21.761 92.600 18.073 1.00 21.59 202 ASP D O 1
ATOM 13036 N N . VAL D 1 203 ? 22.262 93.571 20.043 1.00 23.67 203 VAL D N 1
ATOM 13037 C CA . VAL D 1 203 ? 21.062 94.420 20.131 1.00 21.47 203 VAL D CA 1
ATOM 13038 C C . VAL D 1 203 ? 19.836 93.856 19.417 1.00 23.13 203 VAL D C 1
ATOM 13039 O O . VAL D 1 203 ? 19.279 94.488 18.518 1.00 19.98 203 VAL D O 1
ATOM 13043 N N . PRO D 1 204 ? 19.387 92.661 19.828 1.00 24.11 204 PRO D N 1
ATOM 13044 C CA . PRO D 1 204 ? 18.228 92.010 19.218 1.00 24.53 204 PRO D CA 1
ATOM 13045 C C . PRO D 1 204 ? 16.931 92.819 19.224 1.00 25.99 204 PRO D C 1
ATOM 13046 O O . PRO D 1 204 ? 16.067 92.617 18.365 1.00 23.72 204 PRO D O 1
ATOM 13050 N N . ASN D 1 205 ? 16.795 93.738 20.175 1.00 27.02 205 ASN D N 1
ATOM 13051 C CA . ASN D 1 205 ? 15.593 94.563 20.248 1.00 27.65 205 ASN D CA 1
ATOM 13052 C C . ASN D 1 205 ? 15.438 95.447 19.007 1.00 28.40 205 ASN D C 1
ATOM 13053 O O . ASN D 1 205 ? 14.331 95.886 18.684 1.00 29.69 205 ASN D O 1
ATOM 13058 N N . GLU D 1 206 ? 16.543 95.693 18.305 1.00 27.01 206 GLU D N 1
ATOM 13059 C CA . GLU D 1 206 ? 16.521 96.528 17.102 1.00 26.63 206 GLU D CA 1
ATOM 13060 C C . GLU D 1 206 ? 15.789 95.868 15.935 1.00 26.28 206 GLU D C 1
ATOM 13061 O O . GLU D 1 206 ? 15.554 96.501 14.911 1.00 25.24 206 GLU D O 1
ATOM 13067 N N . ILE D 1 207 ? 15.450 94.592 16.091 1.00 25.31 207 ILE D N 1
ATOM 13068 C CA . ILE D 1 207 ? 14.708 93.848 15.082 1.00 26.12 207 ILE D CA 1
ATOM 13069 C C . ILE D 1 207 ? 13.443 93.344 15.789 1.00 29.79 207 ILE D C 1
ATOM 13070 O O . ILE D 1 207 ? 13.398 92.225 16.304 1.00 27.95 207 ILE D O 1
ATOM 13075 N N . PRO D 1 208 ? 12.400 94.186 15.837 1.00 32.91 208 PRO D N 1
ATOM 13076 C CA . PRO D 1 208 ? 11.125 93.859 16.481 1.00 35.69 208 PRO D CA 1
ATOM 13077 C C . PRO D 1 208 ? 10.250 92.807 15.795 1.00 37.65 208 PRO D C 1
ATOM 13078 O O . PRO D 1 208 ? 9.123 92.576 16.222 1.00 39.43 208 PRO D O 1
ATOM 13082 N N . ASP D 1 209 ? 10.757 92.177 14.741 1.00 38.46 209 ASP D N 1
ATOM 13083 C CA . ASP D 1 209 ? 9.997 91.151 14.030 1.00 40.19 209 ASP D CA 1
ATOM 13084 C C . ASP D 1 209 ? 10.049 89.861 14.851 1.00 40.49 209 ASP D C 1
ATOM 13085 O O . ASP D 1 209 ? 11.031 89.127 14.795 1.00 41.04 209 ASP D O 1
ATOM 13090 N N . PRO D 1 210 ? 8.982 89.561 15.609 1.00 41.77 210 PRO D N 1
ATOM 13091 C CA . PRO D 1 210 ? 8.928 88.352 16.444 1.00 40.52 210 PRO D CA 1
ATOM 13092 C C . PRO D 1 210 ? 9.181 87.062 15.673 1.00 39.12 210 PRO D C 1
ATOM 13093 O O . PRO D 1 210 ? 9.919 86.181 16.134 1.00 39.54 210 PRO D O 1
ATOM 13097 N N . THR D 1 211 ? 8.563 86.949 14.501 1.00 35.32 211 THR D N 1
ATOM 13098 C CA . THR D 1 211 ? 8.709 85.745 13.698 1.00 32.21 211 THR D CA 1
ATOM 13099 C C . THR D 1 211 ? 10.145 85.526 13.252 1.00 30.16 211 THR D C 1
ATOM 13100 O O . THR D 1 211 ? 10.547 84.389 13.009 1.00 29.68 211 THR D O 1
ATOM 13104 N N . PHE D 1 212 ? 10.921 86.603 13.148 1.00 26.45 212 PHE D N 1
ATOM 13105 C CA . PHE D 1 212 ? 12.309 86.468 12.721 1.00 24.92 212 PHE D CA 1
ATOM 13106 C C . PHE D 1 212 ? 13.124 85.681 13.734 1.00 23.52 212 PHE D C 1
ATOM 13107 O O . PHE D 1 212 ? 13.779 84.706 13.383 1.00 22.50 212 PHE D O 1
ATOM 13115 N N . TRP D 1 213 ? 13.082 86.120 14.990 1.00 22.77 213 TRP D N 1
ATOM 13116 C CA . TRP D 1 213 ? 13.824 85.463 16.059 1.00 23.71 213 TRP D CA 1
ATOM 13117 C C . TRP D 1 213 ? 13.335 84.047 16.347 1.00 24.71 213 TRP D C 1
ATOM 13118 O O . TRP D 1 213 ? 14.105 83.204 16.807 1.00 24.00 213 TRP D O 1
ATOM 13129 N N . ARG D 1 214 ? 12.059 83.783 16.080 1.00 25.96 214 ARG D N 1
ATOM 13130 C CA . ARG D 1 214 ? 11.513 82.448 16.300 1.00 26.43 214 ARG D CA 1
ATOM 13131 C C . ARG D 1 214 ? 12.066 81.562 15.196 1.00 27.20 214 ARG D C 1
ATOM 13132 O O . ARG D 1 214 ? 12.481 80.423 15.438 1.00 27.48 214 ARG D O 1
ATOM 13140 N N . GLU D 1 215 ? 12.086 82.099 13.982 1.00 26.62 215 GLU D N 1
ATOM 13141 C CA . GLU D 1 215 ? 12.606 81.357 12.842 1.00 27.88 215 GLU D CA 1
ATOM 13142 C C . GLU D 1 215 ? 14.102 81.124 13.032 1.00 26.29 215 GLU D C 1
ATOM 13143 O O . GLU D 1 215 ? 14.611 80.039 12.757 1.00 26.89 215 GLU D O 1
ATOM 13149 N N . PHE D 1 216 ? 14.796 82.156 13.511 1.00 25.68 216 PHE D N 1
ATOM 13150 C CA . PHE D 1 216 ? 16.237 82.091 13.763 1.00 24.37 216 PHE D CA 1
ATOM 13151 C C . PHE D 1 216 ? 16.532 80.939 14.724 1.00 22.76 216 PHE D C 1
ATOM 13152 O O . PHE D 1 216 ? 17.471 80.171 14.521 1.00 22.58 216 PHE D O 1
ATOM 13160 N N . ARG D 1 217 ? 15.728 80.830 15.777 1.00 21.54 217 ARG D N 1
ATOM 13161 C CA . ARG D 1 217 ? 15.912 79.767 16.750 1.00 22.79 217 ARG D CA 1
ATOM 13162 C C . ARG D 1 217 ? 15.804 78.390 16.103 1.00 23.62 217 ARG D C 1
ATOM 13163 O O . ARG D 1 217 ? 16.692 77.553 16.261 1.00 24.03 217 ARG D O 1
ATOM 13171 N N . GLN D 1 218 ? 14.717 78.162 15.370 1.00 23.79 218 GLN D N 1
ATOM 13172 C CA . GLN D 1 218 ? 14.498 76.874 14.722 1.00 26.06 218 GLN D CA 1
ATOM 13173 C C . GLN D 1 218 ? 15.597 76.516 13.728 1.00 25.75 218 GLN D C 1
ATOM 13174 O O . GLN D 1 218 ? 15.979 75.357 13.606 1.00 26.66 218 GLN D O 1
ATOM 13180 N N . ARG D 1 219 ? 16.109 77.513 13.017 1.00 27.15 219 ARG D N 1
ATOM 13181 C CA . ARG D 1 219 ? 17.166 77.266 12.051 1.00 25.33 219 ARG D CA 1
ATOM 13182 C C . ARG D 1 219 ? 18.464 76.895 12.765 1.00 24.79 219 ARG D C 1
ATOM 13183 O O . ARG D 1 219 ? 19.167 75.982 12.345 1.00 24.71 219 ARG D O 1
ATOM 13191 N N . VAL D 1 220 ? 18.773 77.588 13.858 1.00 24.12 220 VAL D N 1
ATOM 13192 C CA . VAL D 1 220 ? 19.996 77.293 14.608 1.00 21.80 220 VAL D CA 1
ATOM 13193 C C . VAL D 1 220 ? 19.894 75.978 15.391 1.00 23.36 220 VAL D C 1
ATOM 13194 O O . VAL D 1 220 ? 20.818 75.162 15.364 1.00 23.39 220 VAL D O 1
ATOM 13198 N N . LYS D 1 221 ? 18.780 75.775 16.092 1.00 22.35 221 LYS D N 1
ATOM 13199 C CA . LYS D 1 221 ? 18.591 74.541 16.854 1.00 24.01 221 LYS D CA 1
ATOM 13200 C C . LYS D 1 221 ? 18.425 73.388 15.872 1.00 24.00 221 LYS D C 1
ATOM 13201 O O . LYS D 1 221 ? 18.746 72.244 16.179 1.00 25.05 221 LYS D O 1
ATOM 13207 N N . GLY D 1 222 ? 17.930 73.706 14.681 1.00 24.36 222 GLY D N 1
ATOM 13208 C CA . GLY D 1 222 ? 17.756 72.691 13.665 1.00 24.98 222 GLY D CA 1
ATOM 13209 C C . GLY D 1 222 ? 19.101 72.182 13.171 1.00 26.17 222 GLY D C 1
ATOM 13210 O O . GLY D 1 222 ? 19.221 71.028 12.766 1.00 26.64 222 GLY D O 1
ATOM 13211 N N . ALA D 1 223 ? 20.122 73.035 13.194 1.00 24.85 223 ALA D N 1
ATOM 13212 C CA . ALA D 1 223 ? 21.449 72.619 12.735 1.00 23.90 223 ALA D CA 1
ATOM 13213 C C . ALA D 1 223 ? 22.234 71.978 13.876 1.00 23.90 223 ALA D C 1
ATOM 13214 O O . ALA D 1 223 ? 23.123 71.159 13.640 1.00 22.42 223 ALA D O 1
ATOM 13216 N N . ASN D 1 224 ? 21.907 72.369 15.107 1.00 23.51 224 ASN D N 1
ATOM 13217 C CA . ASN D 1 224 ? 22.558 71.829 16.298 1.00 23.62 224 ASN D CA 1
ATOM 13218 C C . ASN D 1 224 ? 21.660 72.086 17.499 1.00 24.88 224 ASN D C 1
ATOM 13219 O O . ASN D 1 224 ? 21.628 73.192 18.035 1.00 21.56 224 ASN D O 1
ATOM 13224 N N . PRO D 1 225 ? 20.918 71.052 17.940 1.00 27.08 225 PRO D N 1
ATOM 13225 C CA . PRO D 1 225 ? 20.004 71.154 19.083 1.00 28.18 225 PRO D CA 1
ATOM 13226 C C . PRO D 1 225 ? 20.656 71.623 20.377 1.00 28.44 225 PRO D C 1
ATOM 13227 O O . PRO D 1 225 ? 19.969 72.066 21.297 1.00 29.73 225 PRO D O 1
ATOM 13231 N N . GLU D 1 226 ? 21.979 71.532 20.443 1.00 29.00 226 GLU D N 1
ATOM 13232 C CA . GLU D 1 226 ? 22.703 71.953 21.633 1.00 29.25 226 GLU D CA 1
ATOM 13233 C C . GLU D 1 226 ? 23.351 73.329 21.468 1.00 27.41 226 GLU D C 1
ATOM 13234 O O . GLU D 1 226 ? 24.144 73.754 22.309 1.00 25.39 226 GLU D O 1
ATOM 13240 N N . ALA D 1 227 ? 23.016 74.017 20.380 1.00 24.61 227 ALA D N 1
ATOM 13241 C CA . ALA D 1 227 ? 23.547 75.349 20.135 1.00 21.66 227 ALA D CA 1
ATOM 13242 C C . ALA D 1 227 ? 22.994 76.262 21.220 1.00 21.35 227 ALA D C 1
ATOM 13243 O O . ALA D 1 227 ? 21.856 76.107 21.643 1.00 21.59 227 ALA D O 1
ATOM 13245 N N . TYR D 1 228 ? 23.810 77.209 21.666 1.00 19.94 228 TYR D N 1
ATOM 13246 C CA . TYR D 1 228 ? 23.427 78.154 22.708 1.00 18.36 228 TYR D CA 1
ATOM 13247 C C . TYR D 1 228 ? 23.108 79.497 22.063 1.00 19.54 228 TYR D C 1
ATOM 13248 O O . TYR D 1 228 ? 23.869 79.989 21.229 1.00 21.90 228 TYR D O 1
ATOM 13257 N N . ILE D 1 229 ? 21.975 80.082 22.436 1.00 19.05 229 ILE D N 1
ATOM 13258 C CA . ILE D 1 229 ? 21.554 81.361 21.881 1.00 19.07 229 ILE D CA 1
ATOM 13259 C C . ILE D 1 229 ? 21.315 82.350 23.007 1.00 19.29 229 ILE D C 1
ATOM 13260 O O . ILE D 1 229 ? 20.380 82.196 23.787 1.00 20.18 229 ILE D O 1
ATOM 13265 N N . VAL D 1 230 ? 22.168 83.366 23.092 1.00 19.19 230 VAL D N 1
ATOM 13266 C CA . VAL D 1 230 ? 22.048 84.374 24.137 1.00 18.62 230 VAL D CA 1
ATOM 13267 C C . VAL D 1 230 ? 21.940 85.770 23.532 1.00 19.85 230 VAL D C 1
ATOM 13268 O O . VAL D 1 230 ? 22.715 86.140 22.652 1.00 20.20 230 VAL D O 1
ATOM 13272 N N . GLY D 1 231 ? 20.971 86.542 24.012 1.00 21.17 231 GLY D N 1
ATOM 13273 C CA . GLY D 1 231 ? 20.766 87.876 23.487 1.00 21.80 231 GLY D CA 1
ATOM 13274 C C . GLY D 1 231 ? 21.269 88.987 24.381 1.00 24.34 231 GLY D C 1
ATOM 13275 O O . GLY D 1 231 ? 21.291 88.854 25.605 1.00 24.88 231 GLY D O 1
ATOM 13276 N N . GLU D 1 232 ? 21.686 90.089 23.763 1.00 24.60 232 GLU D N 1
ATOM 13277 C CA . GLU D 1 232 ? 22.169 91.233 24.509 1.00 25.78 232 GLU D CA 1
ATOM 13278 C C . GLU D 1 232 ? 21.014 92.184 24.849 1.00 28.93 232 GLU D C 1
ATOM 13279 O O . GLU D 1 232 ? 20.661 93.060 24.053 1.00 29.38 232 GLU D O 1
ATOM 13285 N N . ILE D 1 233 ? 20.419 91.985 26.022 1.00 28.95 233 ILE D N 1
ATOM 13286 C CA . ILE D 1 233 ? 19.336 92.831 26.520 1.00 29.07 233 ILE D CA 1
ATOM 13287 C C . ILE D 1 233 ? 19.903 93.329 27.847 1.00 29.75 233 ILE D C 1
ATOM 13288 O O . ILE D 1 233 ? 20.284 92.524 28.699 1.00 29.69 233 ILE D O 1
ATOM 13293 N N . TRP D 1 234 ? 19.981 94.645 28.022 1.00 29.71 234 TRP D N 1
ATOM 13294 C CA . TRP D 1 234 ? 20.563 95.204 29.237 1.00 30.27 234 TRP D CA 1
ATOM 13295 C C . TRP D 1 234 ? 19.647 95.327 30.454 1.00 31.45 234 TRP D C 1
ATOM 13296 O O . TRP D 1 234 ? 20.110 95.655 31.550 1.00 29.50 234 TRP D O 1
ATOM 13307 N N . GLU D 1 235 ? 18.361 95.058 30.265 1.00 33.03 235 GLU D N 1
ATOM 13308 C CA . GLU D 1 235 ? 17.392 95.124 31.355 1.00 36.82 235 GLU D CA 1
ATOM 13309 C C . GLU D 1 235 ? 16.535 93.854 31.340 1.00 38.50 235 GLU D C 1
ATOM 13310 O O . GLU D 1 235 ? 16.954 92.835 30.800 1.00 38.37 235 GLU D O 1
ATOM 13316 N N . GLU D 1 236 ? 15.341 93.911 31.928 1.00 41.00 236 GLU D N 1
ATOM 13317 C CA . GLU D 1 236 ? 14.448 92.750 31.956 1.00 41.79 236 GLU D CA 1
ATOM 13318 C C . GLU D 1 236 ? 14.181 92.264 30.531 1.00 39.95 236 GLU D C 1
ATOM 13319 O O . GLU D 1 236 ? 13.969 93.074 29.628 1.00 39.15 236 GLU D O 1
ATOM 13325 N N . ALA D 1 237 ? 14.178 90.948 30.331 1.00 37.92 237 ALA D N 1
ATOM 13326 C CA . ALA D 1 237 ? 13.984 90.390 28.993 1.00 38.46 237 ALA D CA 1
ATOM 13327 C C . ALA D 1 237 ? 12.947 89.275 28.855 1.00 37.31 237 ALA D C 1
ATOM 13328 O O . ALA D 1 237 ? 13.099 88.387 28.010 1.00 35.73 237 ALA D O 1
ATOM 13330 N N . ASP D 1 238 ? 11.894 89.325 29.663 1.00 37.81 238 ASP D N 1
ATOM 13331 C CA . ASP D 1 238 ? 10.844 88.306 29.616 1.00 38.18 238 ASP D CA 1
ATOM 13332 C C . ASP D 1 238 ? 10.446 87.998 28.175 1.00 37.88 238 ASP D C 1
ATOM 13333 O O . ASP D 1 238 ? 10.367 86.834 27.776 1.00 36.99 238 ASP D O 1
ATOM 13338 N N . PHE D 1 239 ? 10.208 89.056 27.406 1.00 37.14 239 PHE D N 1
ATOM 13339 C CA . PHE D 1 239 ? 9.811 88.954 26.006 1.00 37.90 239 PHE D CA 1
ATOM 13340 C C . PHE D 1 239 ? 10.630 87.954 25.189 1.00 37.69 239 PHE D C 1
ATOM 13341 O O . PHE D 1 239 ? 10.078 87.197 24.389 1.00 37.92 239 PHE D O 1
ATOM 13349 N N . TRP D 1 240 ? 11.945 87.960 25.390 1.00 36.15 240 TRP D N 1
ATOM 13350 C CA . TRP D 1 240 ? 12.849 87.080 24.648 1.00 35.26 240 TRP D CA 1
ATOM 13351 C C . TRP D 1 240 ? 13.154 85.740 25.312 1.00 33.84 240 TRP D C 1
ATOM 13352 O O . TRP D 1 240 ? 13.895 84.928 24.756 1.00 31.48 240 TRP D O 1
ATOM 13363 N N . LEU D 1 241 ? 12.575 85.499 26.482 1.00 34.04 241 LEU D N 1
ATOM 13364 C CA . LEU D 1 241 ? 12.861 84.271 27.212 1.00 33.95 241 LEU D CA 1
ATOM 13365 C C . LEU D 1 241 ? 11.670 83.374 27.540 1.00 35.31 241 LEU D C 1
ATOM 13366 O O . LEU D 1 241 ? 11.709 82.619 28.506 1.00 34.23 241 LEU D O 1
ATOM 13371 N N . GLN D 1 242 ? 10.624 83.435 26.725 1.00 36.23 242 GLN D N 1
ATOM 13372 C CA . GLN D 1 242 ? 9.446 82.616 26.974 1.00 36.80 242 GLN D CA 1
ATOM 13373 C C . GLN D 1 242 ? 9.629 81.186 26.478 1.00 36.29 242 GLN D C 1
ATOM 13374 O O . GLN D 1 242 ? 8.828 80.308 26.792 1.00 36.14 242 GLN D O 1
ATOM 13380 N N . GLY D 1 243 ? 10.691 80.953 25.708 1.00 34.91 243 GLY D N 1
ATOM 13381 C CA . GLY D 1 243 ? 10.964 79.616 25.212 1.00 32.00 243 GLY D CA 1
ATOM 13382 C C . GLY D 1 243 ? 11.072 79.463 23.704 1.00 31.40 243 GLY D C 1
ATOM 13383 O O . GLY D 1 243 ? 11.659 78.496 23.213 1.00 30.27 243 GLY D O 1
ATOM 13384 N N . ASP D 1 244 ? 10.525 80.414 22.957 1.00 30.84 244 ASP D N 1
ATOM 13385 C CA . ASP D 1 244 ? 10.555 80.322 21.501 1.00 30.31 244 ASP D CA 1
ATOM 13386 C C . ASP D 1 244 ? 11.578 81.237 20.834 1.00 29.01 244 ASP D C 1
ATOM 13387 O O . ASP D 1 244 ? 11.572 81.384 19.609 1.00 28.61 244 ASP D O 1
ATOM 13400 N N . PHE D 1 246 ? 15.327 83.197 22.607 1.00 25.06 246 PHE D N 1
ATOM 13401 C CA . PHE D 1 246 ? 16.666 82.966 23.146 1.00 24.84 246 PHE D CA 1
ATOM 13402 C C . PHE D 1 246 ? 16.651 81.965 24.295 1.00 25.94 246 PHE D C 1
ATOM 13403 O O . PHE D 1 246 ? 15.598 81.692 24.870 1.00 27.66 246 PHE D O 1
ATOM 13411 N N . ASP D 1 247 ? 17.818 81.409 24.618 1.00 25.15 247 ASP D N 1
ATOM 13412 C CA . ASP D 1 247 ? 17.937 80.481 25.739 1.00 26.19 247 ASP D CA 1
ATOM 13413 C C . ASP D 1 247 ? 18.289 81.329 26.959 1.00 27.23 247 ASP D C 1
ATOM 13414 O O . ASP D 1 247 ? 18.040 80.943 28.098 1.00 29.09 247 ASP D O 1
ATOM 13419 N N . ALA D 1 248 ? 18.885 82.490 26.710 1.00 27.50 248 ALA D N 1
ATOM 13420 C CA . ALA D 1 248 ? 19.283 83.383 27.792 1.00 27.50 248 ALA D CA 1
ATOM 13421 C C . ALA D 1 248 ? 19.718 84.719 27.234 1.00 26.68 248 ALA D C 1
ATOM 13422 O O . ALA D 1 248 ? 19.734 84.922 26.023 1.00 28.21 248 ALA D O 1
ATOM 13424 N N . VAL D 1 249 ? 20.077 85.624 28.131 1.00 26.80 249 VAL D N 1
ATOM 13425 C CA . VAL D 1 249 ? 20.544 86.945 27.748 1.00 26.29 249 VAL D CA 1
ATOM 13426 C C . VAL D 1 249 ? 21.753 87.283 28.608 1.00 26.99 249 VAL D C 1
ATOM 13427 O O . VAL D 1 249 ? 22.092 86.544 29.540 1.00 22.78 249 VAL D O 1
ATOM 13439 N N . ASN D 1 251 ? 23.274 88.875 31.458 1.00 29.09 251 ASN D N 1
ATOM 13440 C CA . ASN D 1 251 ? 22.737 89.311 32.744 1.00 28.49 251 ASN D CA 1
ATOM 13441 C C . ASN D 1 251 ? 23.292 90.620 33.300 1.00 27.15 251 ASN D C 1
ATOM 13442 O O . ASN D 1 251 ? 23.846 90.650 34.394 1.00 25.62 251 ASN D O 1
ATOM 13447 N N . TYR D 1 252 ? 23.139 91.706 32.556 1.00 27.13 252 TYR D N 1
ATOM 13448 C CA . TYR D 1 252 ? 23.618 92.989 33.037 1.00 27.25 252 TYR D CA 1
ATOM 13449 C C . TYR D 1 252 ? 22.911 93.373 34.340 1.00 27.32 252 TYR D C 1
ATOM 13450 O O . TYR D 1 252 ? 23.464 94.100 35.156 1.00 28.05 252 TYR D O 1
ATOM 13459 N N . PRO D 1 253 ? 21.669 92.904 34.547 1.00 28.46 253 PRO D N 1
ATOM 13460 C CA . PRO D 1 253 ? 21.009 93.266 35.803 1.00 29.01 253 PRO D CA 1
ATOM 13461 C C . PRO D 1 253 ? 21.776 92.682 36.995 1.00 28.90 253 PRO D C 1
ATOM 13462 O O . PRO D 1 253 ? 21.911 93.326 38.029 1.00 32.26 253 PRO D O 1
ATOM 13466 N N . LEU D 1 254 ? 22.277 91.460 36.844 1.00 28.25 254 LEU D N 1
ATOM 13467 C CA . LEU D 1 254 ? 23.042 90.811 37.910 1.00 28.54 254 LEU D CA 1
ATOM 13468 C C . LEU D 1 254 ? 24.358 91.548 38.141 1.00 28.12 254 LEU D C 1
ATOM 13469 O O . LEU D 1 254 ? 24.790 91.733 39.281 1.00 27.46 254 LEU D O 1
ATOM 13474 N N . ALA D 1 255 ? 24.990 91.964 37.048 1.00 26.65 255 ALA D N 1
ATOM 13475 C CA . ALA D 1 255 ? 26.250 92.689 37.118 1.00 27.48 255 ALA D CA 1
ATOM 13476 C C . ALA D 1 255 ? 26.094 93.950 37.963 1.00 28.21 255 ALA D C 1
ATOM 13477 O O . ALA D 1 255 ? 26.946 94.260 38.796 1.00 29.25 255 ALA D O 1
ATOM 13479 N N . ARG D 1 256 ? 25.001 94.676 37.748 1.00 28.78 256 ARG D N 1
ATOM 13480 C CA . ARG D 1 256 ? 24.754 95.902 38.501 1.00 30.85 256 ARG D CA 1
ATOM 13481 C C . ARG D 1 256 ? 24.622 95.595 39.995 1.00 30.68 256 ARG D C 1
ATOM 13482 O O . ARG D 1 256 ? 25.192 96.292 40.834 1.00 30.03 256 ARG D O 1
ATOM 13490 N N . ALA D 1 257 ? 23.872 94.540 40.310 1.00 30.93 257 ALA D N 1
ATOM 13491 C CA . ALA D 1 257 ? 23.646 94.116 41.691 1.00 30.64 257 ALA D CA 1
ATOM 13492 C C . ALA D 1 257 ? 24.941 93.737 42.415 1.00 30.65 257 ALA D C 1
ATOM 13493 O O . ALA D 1 257 ? 25.217 94.221 43.514 1.00 29.38 257 ALA D O 1
ATOM 13495 N N . VAL D 1 258 ? 25.730 92.867 41.794 1.00 30.66 258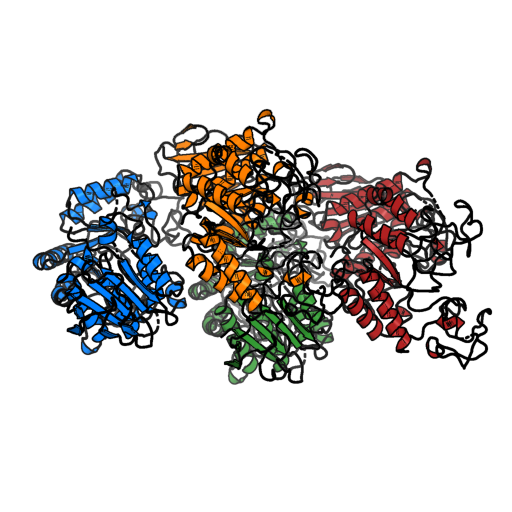 VAL D N 1
ATOM 13496 C CA . VAL D 1 258 ? 26.986 92.428 42.380 1.00 29.84 258 VAL D CA 1
ATOM 13497 C C . VAL D 1 258 ? 27.950 93.602 42.548 1.00 32.15 258 VAL D C 1
ATOM 13498 O O . VAL D 1 258 ? 28.601 93.735 43.584 1.00 32.83 258 VAL D O 1
ATOM 13502 N N . LEU D 1 259 ? 28.044 94.456 41.531 1.00 32.88 259 LEU D N 1
ATOM 13503 C CA . LEU D 1 259 ? 28.937 95.611 41.607 1.00 33.80 259 LEU D CA 1
ATOM 13504 C C . LEU D 1 259 ? 28.489 96.572 42.703 1.00 34.54 259 LEU D C 1
ATOM 13505 O O . LEU D 1 259 ? 29.311 97.123 43.431 1.00 34.28 259 LEU D O 1
ATOM 13510 N N . GLY D 1 260 ? 27.180 96.769 42.810 1.00 34.93 260 GLY D N 1
ATOM 13511 C CA . GLY D 1 260 ? 26.650 97.666 43.819 1.00 36.83 260 GLY D CA 1
ATOM 13512 C C . GLY D 1 260 ? 26.903 97.173 45.230 1.00 38.27 260 GLY D C 1
ATOM 13513 O O . GLY D 1 260 ? 27.224 97.959 46.119 1.00 37.77 260 GLY D O 1
ATOM 13514 N N . PHE D 1 261 ? 26.755 95.869 45.440 1.00 40.17 261 PHE D N 1
ATOM 13515 C CA . PHE D 1 261 ? 26.973 95.287 46.760 1.00 40.74 261 PHE D CA 1
ATOM 13516 C C . PHE D 1 261 ? 28.452 95.269 47.130 1.00 40.75 261 PHE D C 1
ATOM 13517 O O . PHE D 1 261 ? 28.871 95.962 48.055 1.00 41.56 261 PHE D O 1
ATOM 13525 N N . VAL D 1 262 ? 29.240 94.482 46.405 1.00 39.23 262 VAL D N 1
ATOM 13526 C CA . VAL D 1 262 ? 30.665 94.391 46.684 1.00 39.56 262 VAL D CA 1
ATOM 13527 C C . VAL D 1 262 ? 31.336 95.755 46.574 1.00 41.05 262 VAL D C 1
ATOM 13528 O O . VAL D 1 262 ? 32.168 96.117 47.407 1.00 42.24 262 VAL D O 1
ATOM 13532 N N . GLY D 1 263 ? 30.971 96.508 45.543 1.00 42.01 263 GLY D N 1
ATOM 13533 C CA . GLY D 1 263 ? 31.553 97.821 45.346 1.00 45.26 263 GLY D CA 1
ATOM 13534 C C . GLY D 1 263 ? 31.217 98.776 46.476 1.00 47.61 263 GLY D C 1
ATOM 13535 O O . GLY D 1 263 ? 32.026 99.635 46.833 1.00 46.92 263 GLY D O 1
ATOM 13536 N N . GLY D 1 264 ? 30.022 98.622 47.040 1.00 49.37 264 GLY D N 1
ATOM 13537 C CA . GLY D 1 264 ? 29.596 99.483 48.128 1.00 51.14 264 GLY D CA 1
ATOM 13538 C C . GLY D 1 264 ? 29.781 100.951 47.798 1.00 53.09 264 GLY D C 1
ATOM 13539 O O . GLY D 1 264 ? 29.339 101.425 46.748 1.00 53.84 264 GLY D O 1
ATOM 13540 N N . GLU D 1 265 ? 30.447 101.670 48.696 1.00 53.67 265 GLU D N 1
ATOM 13541 C CA . GLU D 1 265 ? 30.697 103.095 48.512 1.00 54.09 265 GLU D CA 1
ATOM 13542 C C . GLU D 1 265 ? 31.980 103.370 47.725 1.00 52.31 265 GLU D C 1
ATOM 13543 O O . GLU D 1 265 ? 32.203 104.487 47.260 1.00 52.60 265 GLU D O 1
ATOM 13549 N N . ALA D 1 266 ? 32.814 102.348 47.567 1.00 50.75 266 ALA D N 1
ATOM 13550 C CA . ALA D 1 266 ? 34.075 102.494 46.847 1.00 49.40 266 ALA D CA 1
ATOM 13551 C C . ALA D 1 266 ? 33.901 102.477 45.333 1.00 48.31 266 ALA D C 1
ATOM 13552 O O . ALA D 1 266 ? 34.780 102.918 44.598 1.00 49.09 266 ALA D O 1
ATOM 13554 N N . LEU D 1 267 ? 32.767 101.965 44.870 1.00 47.02 267 LEU D N 1
ATOM 13555 C CA . LEU D 1 267 ? 32.492 101.892 43.441 1.00 46.09 267 LEU D CA 1
ATOM 13556 C C . LEU D 1 267 ? 32.534 103.274 42.791 1.00 46.25 267 LEU D C 1
ATOM 13557 O O . LEU D 1 267 ? 31.970 104.235 43.318 1.00 46.14 267 LEU D O 1
ATOM 13562 N N . ASP D 1 268 ? 33.206 103.368 41.647 1.00 45.34 268 ASP D N 1
ATOM 13563 C CA . ASP D 1 268 ? 33.299 104.628 40.920 1.00 45.24 268 ASP D CA 1
ATOM 13564 C C . ASP D 1 268 ? 32.042 104.743 40.073 1.00 45.83 268 ASP D C 1
ATOM 13565 O O . ASP D 1 268 ? 32.052 104.401 38.888 1.00 45.14 268 ASP D O 1
ATOM 13570 N N . ARG D 1 269 ? 30.965 105.224 40.686 1.00 45.81 269 ARG D N 1
ATOM 13571 C CA . ARG D 1 269 ? 29.688 105.371 40.002 1.00 46.04 269 ARG D CA 1
ATOM 13572 C C . ARG D 1 269 ? 29.754 106.232 38.737 1.00 45.25 269 ARG D C 1
ATOM 13573 O O . ARG D 1 269 ? 29.086 105.931 37.748 1.00 45.24 269 ARG D O 1
ATOM 13581 N N . ASP D 1 270 ? 30.560 107.291 38.762 1.00 43.48 270 ASP D N 1
ATOM 13582 C CA . ASP D 1 270 ? 30.682 108.170 37.603 1.00 41.79 270 ASP D CA 1
ATOM 13583 C C . ASP D 1 270 ? 31.211 107.416 36.391 1.00 39.87 270 ASP D C 1
ATOM 13584 O O . ASP D 1 270 ? 30.771 107.651 35.265 1.00 39.14 270 ASP D O 1
ATOM 13589 N N . LEU D 1 271 ? 32.163 106.517 36.624 1.00 36.56 271 LEU D N 1
ATOM 13590 C CA . LEU D 1 271 ? 32.742 105.741 35.543 1.00 34.42 271 LEU D CA 1
ATOM 13591 C C . LEU D 1 271 ? 31.678 104.827 34.930 1.00 34.40 271 LEU D C 1
ATOM 13592 O O . LEU D 1 271 ? 31.482 104.817 33.713 1.00 32.96 271 LEU D O 1
ATOM 13597 N N . ALA D 1 272 ? 30.979 104.081 35.782 1.00 33.66 272 ALA D N 1
ATOM 13598 C CA . ALA D 1 272 ? 29.922 103.176 35.337 1.00 33.61 272 ALA D CA 1
ATOM 13599 C C . ALA D 1 272 ? 28.817 103.916 34.581 1.00 34.51 272 ALA D C 1
ATOM 13600 O O . ALA D 1 272 ? 28.196 103.359 33.675 1.00 34.44 272 ALA D O 1
ATOM 13602 N N . ALA D 1 273 ? 28.577 105.170 34.958 1.00 34.00 273 ALA D N 1
ATOM 13603 C CA . ALA D 1 273 ? 27.537 105.972 34.325 1.00 33.48 273 ALA D CA 1
ATOM 13604 C C . ALA D 1 273 ? 27.880 106.368 32.891 1.00 34.21 273 ALA D C 1
ATOM 13605 O O . ALA D 1 273 ? 27.004 106.794 32.142 1.00 32.96 273 ALA D O 1
ATOM 13607 N N . GLN D 1 274 ? 29.149 106.231 32.513 1.00 34.32 274 GLN D N 1
ATOM 13608 C CA . GLN D 1 274 ? 29.587 106.574 31.160 1.00 35.81 274 GLN D CA 1
ATOM 13609 C C . GLN D 1 274 ? 29.251 105.475 30.146 1.00 36.19 274 GLN D C 1
ATOM 13610 O O . GLN D 1 274 ? 29.496 105.632 28.948 1.00 36.63 274 GLN D O 1
ATOM 13616 N N . THR D 1 275 ? 28.694 104.366 30.625 1.00 35.29 275 THR D N 1
ATOM 13617 C CA . THR D 1 275 ? 28.341 103.250 29.749 1.00 33.82 275 THR D CA 1
ATOM 13618 C C . THR D 1 275 ? 26.939 102.753 30.074 1.00 33.25 275 THR D C 1
ATOM 13619 O O . THR D 1 275 ? 26.249 103.337 30.909 1.00 33.99 275 THR D O 1
ATOM 13623 N N . GLY D 1 276 ? 26.532 101.673 29.412 1.00 33.19 276 GLY D N 1
ATOM 13624 C CA . GLY D 1 276 ? 25.213 101.095 29.627 1.00 32.11 276 GLY D CA 1
ATOM 13625 C C . GLY D 1 276 ? 24.944 100.574 31.030 1.00 32.99 276 GLY D C 1
ATOM 13626 O O . GLY D 1 276 ? 23.817 100.197 31.349 1.00 33.88 276 GLY D O 1
ATOM 13627 N N . LEU D 1 277 ? 25.975 100.527 31.867 1.00 33.88 277 LEU D N 1
ATOM 13628 C CA . LEU D 1 277 ? 25.805 100.072 33.241 1.00 35.95 277 LEU D CA 1
ATOM 13629 C C . LEU D 1 277 ? 24.987 101.105 34.001 1.00 37.84 277 LEU D C 1
ATOM 13630 O O . LEU D 1 277 ? 24.253 100.772 34.929 1.00 38.81 277 LEU D O 1
ATOM 13635 N N . GLY D 1 278 ? 25.114 102.363 33.589 1.00 40.20 278 GLY D N 1
ATOM 13636 C CA . GLY D 1 278 ? 24.399 103.438 34.253 1.00 42.00 278 GLY D CA 1
ATOM 13637 C C . GLY D 1 278 ? 25.017 103.717 35.611 1.00 43.66 278 GLY D C 1
ATOM 13638 O O . GLY D 1 278 ? 26.043 103.131 35.968 1.00 42.37 278 GLY D O 1
ATOM 13639 N N . ARG D 1 279 ? 24.396 104.615 36.368 1.00 46.09 279 ARG D N 1
ATOM 13640 C CA . ARG D 1 279 ? 24.879 104.965 37.698 1.00 48.89 279 ARG D CA 1
ATOM 13641 C C . ARG D 1 279 ? 24.376 103.909 38.681 1.00 49.24 279 ARG D C 1
ATOM 13642 O O . ARG D 1 279 ? 23.229 103.958 39.130 1.00 49.77 279 ARG D O 1
ATOM 13650 N N . ILE D 1 280 ? 25.242 102.951 39.001 1.00 48.79 280 ILE D N 1
ATOM 13651 C CA . ILE D 1 280 ? 24.891 101.864 39.909 1.00 48.57 280 ILE D CA 1
ATOM 13652 C C . ILE D 1 280 ? 24.754 102.336 41.355 1.00 49.94 280 ILE D C 1
ATOM 13653 O O . ILE D 1 280 ? 25.675 102.933 41.919 1.00 49.29 280 ILE D O 1
ATOM 13658 N N . GLU D 1 281 ? 23.597 102.063 41.949 1.00 51.36 281 GLU D N 1
ATOM 13659 C CA . GLU D 1 281 ? 23.337 102.464 43.325 1.00 54.31 281 GLU D CA 1
ATOM 13660 C C . GLU D 1 281 ? 23.881 101.440 44.314 1.00 53.76 281 GLU D C 1
ATOM 13661 O O . GLU D 1 281 ? 23.657 100.237 44.165 1.00 52.73 281 GLU D O 1
ATOM 13667 N N . PRO D 1 282 ? 24.607 101.911 45.341 1.00 53.63 282 PRO D N 1
ATOM 13668 C CA . PRO D 1 282 ? 25.187 101.042 46.368 1.00 52.87 282 PRO D CA 1
ATOM 13669 C C . PRO D 1 282 ? 24.120 100.127 46.946 1.00 51.86 282 PRO D C 1
ATOM 13670 O O . PRO D 1 282 ? 22.946 100.490 46.988 1.00 51.56 282 PRO D O 1
ATOM 13674 N N . LEU D 1 283 ? 24.526 98.941 47.387 1.00 51.53 283 LEU D N 1
ATOM 13675 C CA . LEU D 1 283 ? 23.580 97.985 47.950 1.00 51.53 283 LEU D CA 1
ATOM 13676 C C . LEU D 1 283 ? 24.055 97.357 49.254 1.00 51.76 283 LEU D C 1
ATOM 13677 O O . LEU D 1 283 ? 25.252 97.212 49.494 1.00 51.76 283 LEU D O 1
ATOM 13682 N N . GLN D 1 284 ? 23.093 96.992 50.095 1.00 53.25 284 GLN D N 1
ATOM 13683 C CA . GLN D 1 284 ? 23.372 96.340 51.368 1.00 53.47 284 GLN D CA 1
ATOM 13684 C C . GLN D 1 284 ? 23.022 94.874 51.152 1.00 52.21 284 GLN D C 1
ATOM 13685 O O . GLN D 1 284 ? 22.283 94.546 50.225 1.00 52.15 284 GLN D O 1
ATOM 13691 N N . ALA D 1 285 ? 23.540 94.002 52.010 1.00 50.56 285 ALA D N 1
ATOM 13692 C CA . ALA D 1 285 ? 23.306 92.563 51.899 1.00 49.10 285 ALA D CA 1
ATOM 13693 C C . ALA D 1 285 ? 21.873 92.128 51.588 1.00 48.08 285 ALA D C 1
ATOM 13694 O O . ALA D 1 285 ? 21.665 91.201 50.805 1.00 48.74 285 ALA D O 1
ATOM 13696 N N . LEU D 1 286 ? 20.888 92.786 52.195 1.00 47.39 286 LEU D N 1
ATOM 13697 C CA . LEU D 1 286 ? 19.485 92.424 51.977 1.00 45.79 286 LEU D CA 1
ATOM 13698 C C . LEU D 1 286 ? 18.939 92.962 50.660 1.00 44.72 286 LEU D C 1
ATOM 13699 O O . LEU D 1 286 ? 18.223 92.264 49.944 1.00 43.51 286 LEU D O 1
ATOM 13704 N N . ALA D 1 287 ? 19.265 94.213 50.351 1.00 44.77 287 ALA D N 1
ATOM 13705 C CA . ALA D 1 287 ? 18.818 94.821 49.106 1.00 44.24 287 ALA D CA 1
ATOM 13706 C C . ALA D 1 287 ? 19.411 93.984 47.977 1.00 44.46 287 ALA D C 1
ATOM 13707 O O . ALA D 1 287 ? 18.723 93.617 47.020 1.00 43.27 287 ALA D O 1
ATOM 13709 N N . PHE D 1 288 ? 20.697 93.676 48.109 1.00 44.40 288 PHE D N 1
ATOM 13710 C CA . PHE D 1 288 ? 21.392 92.871 47.121 1.00 44.63 288 PHE D CA 1
ATOM 13711 C C . PHE D 1 288 ? 20.719 91.503 46.992 1.00 44.59 288 PHE D C 1
ATOM 13712 O O . PHE D 1 288 ? 20.403 91.069 45.887 1.00 45.42 288 PHE D O 1
ATOM 13720 N N . SER D 1 289 ? 20.492 90.829 48.117 1.00 45.13 289 SER D N 1
ATOM 13721 C CA . SER D 1 289 ? 19.855 89.512 48.091 1.00 44.74 289 SER D CA 1
ATOM 13722 C C . SER D 1 289 ? 18.460 89.553 47.467 1.00 44.66 289 SER D C 1
ATOM 13723 O O . SER D 1 289 ? 18.032 88.592 46.830 1.00 43.92 289 SER D O 1
ATOM 13726 N N . HIS D 1 290 ? 17.749 90.660 47.664 1.00 45.77 290 HIS D N 1
ATOM 13727 C CA . HIS D 1 290 ? 16.409 90.816 47.103 1.00 46.84 290 HIS D CA 1
ATOM 13728 C C . HIS D 1 290 ? 16.503 90.839 45.583 1.00 46.77 290 HIS D C 1
ATOM 13729 O O . HIS D 1 290 ? 15.678 90.246 44.889 1.00 45.64 290 HIS D O 1
ATOM 13736 N N . ARG D 1 291 ? 17.518 91.525 45.071 1.00 47.44 291 ARG D N 1
ATOM 13737 C CA . ARG D 1 291 ? 17.736 91.601 43.634 1.00 47.73 291 ARG D CA 1
ATOM 13738 C C . ARG D 1 291 ? 17.945 90.198 43.068 1.00 47.78 291 ARG D C 1
ATOM 13739 O O . ARG D 1 291 ? 17.271 89.803 42.113 1.00 47.15 291 ARG D O 1
ATOM 13747 N N . LEU D 1 292 ? 18.871 89.447 43.663 1.00 46.36 292 LEU D N 1
ATOM 13748 C CA . LEU D 1 292 ? 19.157 88.087 43.216 1.00 46.55 292 LEU D CA 1
ATOM 13749 C C . LEU D 1 292 ? 17.881 87.254 43.196 1.00 46.61 292 LEU D C 1
ATOM 13750 O O . LEU D 1 292 ? 17.608 86.535 42.235 1.00 47.07 292 LEU D O 1
ATOM 13755 N N . GLU D 1 293 ? 17.101 87.355 44.264 1.00 47.29 293 GLU D N 1
ATOM 13756 C CA . GLU D 1 293 ? 15.848 86.620 44.361 1.00 47.99 293 GLU D CA 1
ATOM 13757 C C . GLU D 1 293 ? 14.938 86.941 43.174 1.00 46.05 293 GLU D C 1
ATOM 13758 O O . GLU D 1 293 ? 14.337 86.044 42.586 1.00 45.72 293 GLU D O 1
ATOM 13764 N N . ASP D 1 294 ? 14.837 88.219 42.825 1.00 45.68 294 ASP D N 1
ATOM 13765 C CA . ASP D 1 294 ? 13.995 88.629 41.705 1.00 47.31 294 ASP D CA 1
ATOM 13766 C C . ASP D 1 294 ? 14.521 88.057 40.392 1.00 46.64 294 ASP D C 1
ATOM 13767 O O . ASP D 1 294 ? 13.785 87.410 39.641 1.00 47.17 294 ASP D O 1
ATOM 13772 N N . LEU D 1 295 ? 15.801 88.295 40.126 1.00 45.90 295 LEU D N 1
ATOM 13773 C CA . LEU D 1 295 ? 16.434 87.816 38.906 1.00 43.97 295 LEU D CA 1
ATOM 13774 C C . LEU D 1 295 ? 16.332 86.305 38.771 1.00 43.00 295 LEU D C 1
ATOM 13775 O O . LEU D 1 295 ? 16.038 85.797 37.689 1.00 44.06 295 LEU D O 1
ATOM 13780 N N . PHE D 1 296 ? 16.559 85.582 39.865 1.00 41.76 296 PHE D N 1
ATOM 13781 C CA . PHE D 1 296 ? 16.487 84.125 39.817 1.00 40.14 296 PHE D CA 1
ATOM 13782 C C . PHE D 1 296 ? 15.054 83.605 39.799 1.00 40.20 296 PHE D C 1
ATOM 13783 O O . PHE D 1 296 ? 14.829 82.407 39.659 1.00 40.44 296 PHE D O 1
ATOM 13791 N N . GLY D 1 297 ? 14.084 84.503 39.926 1.00 41.57 297 GLY D N 1
ATOM 13792 C CA . GLY D 1 297 ? 12.700 84.067 39.938 1.00 42.25 297 GLY D CA 1
ATOM 13793 C C . GLY D 1 297 ? 11.813 84.460 38.770 1.00 43.28 297 GLY D C 1
ATOM 13794 O O . GLY D 1 297 ? 10.878 83.726 38.445 1.00 44.68 297 GLY D O 1
ATOM 13795 N N . ARG D 1 298 ? 12.091 85.592 38.127 1.00 43.16 298 ARG D N 1
ATOM 13796 C CA . ARG D 1 298 ? 11.252 86.044 37.015 1.00 42.82 298 ARG D CA 1
ATOM 13797 C C . ARG D 1 298 ? 11.349 85.254 35.711 1.00 42.51 298 ARG D C 1
ATOM 13798 O O . ARG D 1 298 ? 10.505 85.409 34.827 1.00 43.22 298 ARG D O 1
ATOM 13806 N N . TYR D 1 299 ? 12.369 84.411 35.584 1.00 41.48 299 TYR D N 1
ATOM 13807 C CA . TYR D 1 299 ? 12.532 83.596 34.380 1.00 40.42 299 TYR D CA 1
ATOM 13808 C C . TYR D 1 299 ? 12.468 82.127 34.770 1.00 39.95 299 TYR D C 1
ATOM 13809 O O . TYR D 1 299 ? 12.731 81.775 35.919 1.00 40.25 299 TYR D O 1
ATOM 13818 N N . ARG D 1 300 ? 12.116 81.267 33.823 1.00 39.33 300 ARG D N 1
ATOM 13819 C CA . ARG D 1 300 ? 12.053 79.844 34.117 1.00 41.40 300 ARG D CA 1
ATOM 13820 C C . ARG D 1 300 ? 13.418 79.422 34.644 1.00 41.92 300 ARG D C 1
ATOM 13821 O O . ARG D 1 300 ? 14.424 80.077 34.373 1.00 43.17 300 ARG D O 1
ATOM 13829 N N . PRO D 1 301 ? 13.473 78.328 35.415 1.00 42.77 301 PRO D N 1
ATOM 13830 C CA . PRO D 1 301 ? 14.763 77.880 35.943 1.00 42.04 301 PRO D CA 1
ATOM 13831 C C . PRO D 1 301 ? 15.764 77.521 34.842 1.00 41.52 301 PRO D C 1
ATOM 13832 O O . PRO D 1 301 ? 16.965 77.709 35.013 1.00 41.19 301 PRO D O 1
ATOM 13836 N N . GLU D 1 302 ? 15.273 77.007 33.717 1.00 41.62 302 GLU D N 1
ATOM 13837 C CA . GLU D 1 302 ? 16.153 76.651 32.604 1.00 42.28 302 GLU D CA 1
ATOM 13838 C C . GLU D 1 302 ? 16.900 77.880 32.093 1.00 39.85 302 GLU D C 1
ATOM 13839 O O . GLU D 1 302 ? 18.084 77.803 31.773 1.00 37.95 302 GLU D O 1
ATOM 13845 N N . VAL D 1 303 ? 16.195 79.006 32.013 1.00 36.84 303 VAL D N 1
ATOM 13846 C CA . VAL D 1 303 ? 16.785 80.259 31.563 1.00 34.41 303 VAL D CA 1
ATOM 13847 C C . VAL D 1 303 ? 17.753 80.762 32.628 1.00 33.64 303 VAL D C 1
ATOM 13848 O O . VAL D 1 303 ? 18.877 81.161 32.325 1.00 34.60 303 VAL D O 1
ATOM 13852 N N . VAL D 1 304 ? 17.304 80.737 33.877 1.00 31.36 304 VAL D N 1
ATOM 13853 C CA . VAL D 1 304 ? 18.117 81.187 35.003 1.00 29.86 304 VAL D CA 1
ATOM 13854 C C . VAL D 1 304 ? 19.490 80.514 35.080 1.00 28.93 304 VAL D C 1
ATOM 13855 O O . VAL D 1 304 ? 20.494 81.162 35.356 1.00 28.39 304 VAL D O 1
ATOM 13859 N N . ARG D 1 305 ? 19.528 79.212 34.830 1.00 29.16 305 ARG D N 1
ATOM 13860 C CA . ARG D 1 305 ? 20.767 78.456 34.894 1.00 30.02 305 ARG D CA 1
ATOM 13861 C C . ARG D 1 305 ? 21.664 78.662 33.681 1.00 28.51 305 ARG D C 1
ATOM 13862 O O . ARG D 1 305 ? 22.823 78.256 33.692 1.00 25.47 305 ARG D O 1
ATOM 13870 N N . ALA D 1 306 ? 21.127 79.283 32.638 1.00 27.96 306 ALA D N 1
ATOM 13871 C CA . ALA D 1 306 ? 21.893 79.511 31.423 1.00 26.76 306 ALA D CA 1
ATOM 13872 C C . ALA D 1 306 ? 22.233 80.980 31.199 1.00 26.69 306 ALA D C 1
ATOM 13873 O O . ALA D 1 306 ? 22.851 81.323 30.199 1.00 28.48 306 ALA D O 1
ATOM 13875 N N . GLN D 1 307 ? 21.834 81.843 32.127 1.00 27.08 307 GLN D N 1
ATOM 13876 C CA . GLN D 1 307 ? 22.102 83.274 32.008 1.00 27.81 307 GLN D CA 1
ATOM 13877 C C . GLN D 1 307 ? 23.591 83.570 31.860 1.00 28.88 307 GLN D C 1
ATOM 13878 O O . GLN D 1 307 ? 24.421 82.917 32.489 1.00 28.71 307 GLN D O 1
ATOM 13892 N N . ASN D 1 309 ? 26.125 85.413 33.095 1.00 29.44 309 ASN D N 1
ATOM 13893 C CA . ASN D 1 309 ? 26.466 86.243 34.243 1.00 29.11 309 ASN D CA 1
ATOM 13894 C C . ASN D 1 309 ? 27.863 86.843 34.169 1.00 29.00 309 ASN D C 1
ATOM 13895 O O . ASN D 1 309 ? 28.847 86.205 34.529 1.00 28.81 309 ASN D O 1
ATOM 13900 N N . LEU D 1 310 ? 27.934 88.083 33.707 1.00 28.63 310 LEU D N 1
ATOM 13901 C CA . LEU D 1 310 ? 29.198 88.785 33.588 1.00 29.65 310 LEU D CA 1
ATOM 13902 C C . LEU D 1 310 ? 29.168 90.026 34.476 1.00 31.11 310 LEU D C 1
ATOM 13903 O O . LEU D 1 310 ? 28.103 90.452 34.923 1.00 32.53 310 LEU D O 1
ATOM 13908 N N . LEU D 1 311 ? 30.338 90.597 34.736 1.00 30.21 311 LEU D N 1
ATOM 13909 C CA . LEU D 1 311 ? 30.428 91.799 35.549 1.00 30.97 311 LEU D CA 1
ATOM 13910 C C . LEU D 1 311 ? 30.770 92.944 34.617 1.00 31.47 311 LEU D C 1
ATOM 13911 O O . LEU D 1 311 ? 30.343 94.082 34.822 1.00 32.67 311 LEU D O 1
ATOM 13916 N N . THR D 1 312 ? 31.543 92.623 33.583 1.00 31.18 312 THR D N 1
ATOM 13917 C CA . THR D 1 312 ? 31.969 93.603 32.595 1.00 30.33 312 THR D CA 1
ATOM 13918 C C . THR D 1 312 ? 32.057 92.978 31.199 1.00 29.47 312 THR D C 1
ATOM 13919 O O . THR D 1 312 ? 31.853 91.774 31.027 1.00 28.42 312 THR D O 1
ATOM 13923 N N . SER D 1 313 ? 32.353 93.812 30.208 1.00 25.90 313 SER D N 1
ATOM 13924 C CA . SER D 1 313 ? 32.477 93.365 28.825 1.00 24.55 313 SER D CA 1
ATOM 13925 C C . SER D 1 313 ? 33.178 94.454 28.027 1.00 22.23 313 SER D C 1
ATOM 13926 O O . SER D 1 313 ? 33.725 95.392 28.600 1.00 22.70 313 SER D O 1
ATOM 13929 N N . HIS D 1 314 ? 33.154 94.331 26.706 1.00 22.94 314 HIS D N 1
ATOM 13930 C CA . HIS D 1 314 ? 33.790 95.313 25.829 1.00 21.48 314 HIS D CA 1
ATOM 13931 C C . HIS D 1 314 ? 33.007 96.634 25.803 1.00 21.78 314 HIS D C 1
ATOM 13932 O O . HIS D 1 314 ? 33.477 97.626 25.247 1.00 19.91 314 HIS D O 1
ATOM 13939 N N . ASP D 1 315 ? 31.814 96.638 26.396 1.00 22.00 315 ASP D N 1
ATOM 13940 C CA . ASP D 1 315 ? 30.989 97.849 26.450 1.00 24.48 315 ASP D CA 1
ATOM 13941 C C . ASP D 1 315 ? 30.982 98.508 27.829 1.00 25.05 315 ASP D C 1
ATOM 13942 O O . ASP D 1 315 ? 30.247 99.464 28.051 1.00 25.94 315 ASP D O 1
ATOM 13947 N N . THR D 1 316 ? 31.784 97.999 28.760 1.00 24.67 316 THR D N 1
ATOM 13948 C CA . THR D 1 316 ? 31.829 98.573 30.106 1.00 23.85 316 THR D CA 1
ATOM 13949 C C . THR D 1 316 ? 33.263 98.841 30.534 1.00 23.14 316 THR D C 1
ATOM 13950 O O . THR D 1 316 ? 34.208 98.354 29.915 1.00 21.80 316 THR D O 1
ATOM 13954 N N . PRO D 1 317 ? 33.448 99.643 31.590 1.00 23.44 317 PRO D N 1
ATOM 13955 C CA . PRO D 1 317 ? 34.816 99.915 32.046 1.00 23.08 317 PRO D CA 1
ATOM 13956 C C . PRO D 1 317 ? 35.289 98.608 32.674 1.00 23.28 317 PRO D C 1
ATOM 13957 O O . PRO D 1 317 ? 34.465 97.755 33.002 1.00 23.87 317 PRO D O 1
ATOM 13961 N N . ARG D 1 318 ? 36.595 98.439 32.841 1.00 24.69 318 ARG D N 1
ATOM 13962 C CA . ARG D 1 318 ? 37.112 97.219 33.450 1.00 26.22 318 ARG D CA 1
ATOM 13963 C C . ARG D 1 318 ? 36.870 97.187 34.958 1.00 28.07 318 ARG D C 1
ATOM 13964 O O . ARG D 1 318 ? 36.872 98.222 35.621 1.00 28.74 318 ARG D O 1
ATOM 13972 N N . LEU D 1 319 ? 36.658 95.986 35.486 1.00 27.91 319 LEU D N 1
ATOM 13973 C CA . LEU D 1 319 ? 36.387 95.778 36.903 1.00 28.97 319 LEU D CA 1
ATOM 13974 C C . LEU D 1 319 ? 37.336 96.506 37.852 1.00 30.88 319 LEU D C 1
ATOM 13975 O O . LEU D 1 319 ? 36.901 97.293 38.698 1.00 30.84 319 LEU D O 1
ATOM 13980 N N . LEU D 1 320 ? 38.629 96.236 37.722 1.00 31.82 320 LEU D N 1
ATOM 13981 C CA . LEU D 1 320 ? 39.608 96.861 38.594 1.00 34.37 320 LEU D CA 1
ATOM 13982 C C . LEU D 1 320 ? 39.475 98.381 38.571 1.00 36.06 320 LEU D C 1
ATOM 13983 O O . LEU D 1 320 ? 39.844 99.058 39.530 1.00 36.54 320 LEU D O 1
ATOM 13988 N N . SER D 1 321 ? 38.947 98.916 37.476 1.00 36.29 321 SER D N 1
ATOM 13989 C CA . SER D 1 321 ? 38.754 100.355 37.368 1.00 36.15 321 SER D CA 1
ATOM 13990 C C . SER D 1 321 ? 37.480 100.757 38.099 1.00 35.96 321 SER D C 1
ATOM 13991 O O . SER D 1 321 ? 37.422 101.814 38.721 1.00 37.16 321 SER D O 1
ATOM 13994 N N . LEU D 1 322 ? 36.458 99.913 38.025 1.00 34.24 322 LEU D N 1
ATOM 13995 C CA . LEU D 1 322 ? 35.208 100.201 38.711 1.00 35.94 322 LEU D CA 1
ATOM 13996 C C . LEU D 1 322 ? 35.412 100.137 40.222 1.00 36.36 322 LEU D C 1
ATOM 13997 O O . LEU D 1 322 ? 34.722 100.820 40.971 1.00 36.41 322 LEU D O 1
ATOM 14010 N N . ARG D 1 324 ? 38.092 101.112 41.695 1.00 38.54 324 ARG D N 1
ATOM 14011 C CA . ARG D 1 324 ? 39.122 102.106 41.992 1.00 39.37 324 ARG D CA 1
ATOM 14012 C C . ARG D 1 324 ? 40.511 101.555 42.320 1.00 39.27 324 ARG D C 1
ATOM 14013 O O . ARG D 1 324 ? 41.283 102.200 43.031 1.00 40.72 324 ARG D O 1
ATOM 14021 N N . GLY D 1 325 ? 40.836 100.376 41.799 1.00 37.61 325 GLY D N 1
ATOM 14022 C CA . GLY D 1 325 ? 42.143 99.799 42.056 1.00 35.36 325 GLY D CA 1
ATOM 14023 C C . GLY D 1 325 ? 42.164 98.807 43.206 1.00 34.46 325 GLY D C 1
ATOM 14024 O O . GLY D 1 325 ? 43.203 98.219 43.503 1.00 34.00 325 GLY D O 1
ATOM 14025 N N . SER D 1 326 ? 41.020 98.616 43.851 1.00 32.09 326 SER D N 1
ATOM 14026 C CA . SER D 1 326 ? 40.923 97.685 44.965 1.00 32.49 326 SER D CA 1
ATOM 14027 C C . SER D 1 326 ? 40.827 96.236 44.507 1.00 33.59 326 SER D C 1
ATOM 14028 O O . SER D 1 326 ? 39.751 95.754 44.124 1.00 30.95 326 SER D O 1
ATOM 14031 N N . VAL D 1 327 ? 41.961 95.545 44.563 1.00 33.37 327 VAL D N 1
ATOM 14032 C CA . VAL D 1 327 ? 42.039 94.152 44.170 1.00 33.88 327 VAL D CA 1
ATOM 14033 C C . VAL D 1 327 ? 41.114 93.271 44.997 1.00 34.98 327 VAL D C 1
ATOM 14034 O O . VAL D 1 327 ? 40.441 92.397 44.452 1.00 36.96 327 VAL D O 1
ATOM 14038 N N . GLU D 1 328 ? 41.084 93.490 46.308 1.00 35.02 328 GLU D N 1
ATOM 14039 C CA . GLU D 1 328 ? 40.234 92.682 47.177 1.00 36.06 328 GLU D CA 1
ATOM 14040 C C . GLU D 1 328 ? 38.764 92.751 46.770 1.00 34.65 328 GLU D C 1
ATOM 14041 O O . GLU D 1 328 ? 38.062 91.742 46.816 1.00 34.55 328 GLU D O 1
ATOM 14047 N N . ARG D 1 329 ? 38.298 93.932 46.369 1.00 35.10 329 ARG D N 1
ATOM 14048 C CA . ARG D 1 329 ? 36.909 94.086 45.937 1.00 34.98 329 ARG D CA 1
ATOM 14049 C C . ARG D 1 329 ? 36.700 93.408 44.582 1.00 32.52 329 ARG D C 1
ATOM 14050 O O . ARG D 1 329 ? 35.727 92.684 44.379 1.00 32.30 329 ARG D O 1
ATOM 14058 N N . ALA D 1 330 ? 37.617 93.649 43.655 1.00 30.16 330 ALA D N 1
ATOM 14059 C CA . ALA D 1 330 ? 37.525 93.042 42.340 1.00 29.97 330 ALA D CA 1
ATOM 14060 C C . ALA D 1 330 ? 37.514 91.519 42.488 1.00 29.84 330 ALA D C 1
ATOM 14061 O O . ALA D 1 330 ? 36.775 90.828 41.794 1.00 29.89 330 ALA D O 1
ATOM 14063 N N . ARG D 1 331 ? 38.317 91.008 43.417 1.00 29.85 331 ARG D N 1
ATOM 14064 C CA . ARG D 1 331 ? 38.419 89.570 43.649 1.00 30.38 331 ARG D CA 1
ATOM 14065 C C . ARG D 1 331 ? 37.145 88.960 44.231 1.00 29.84 331 ARG D C 1
ATOM 14066 O O . ARG D 1 331 ? 36.704 87.892 43.803 1.00 28.13 331 ARG D O 1
ATOM 14074 N N . LEU D 1 332 ? 36.548 89.636 45.204 1.00 30.09 332 LEU D N 1
ATOM 14075 C CA . LEU D 1 332 ? 35.319 89.133 45.805 1.00 32.71 332 LEU D CA 1
ATOM 14076 C C . LEU D 1 332 ? 34.164 89.188 44.800 1.00 31.89 332 LEU D C 1
ATOM 14077 O O . LEU D 1 332 ? 33.241 88.369 44.857 1.00 31.52 332 LEU D O 1
ATOM 14082 N N . ALA D 1 333 ? 34.219 90.152 43.884 1.00 30.85 333 ALA D N 1
ATOM 14083 C CA . ALA D 1 333 ? 33.175 90.306 42.868 1.00 31.43 333 ALA D CA 1
ATOM 14084 C C . ALA D 1 333 ? 33.184 89.113 41.917 1.00 30.14 333 ALA D C 1
ATOM 14085 O O . ALA D 1 333 ? 32.143 88.531 41.612 1.00 29.50 333 ALA D O 1
ATOM 14087 N N . LEU D 1 334 ? 34.374 88.761 41.450 1.00 30.17 334 LEU D N 1
ATOM 14088 C CA . LEU D 1 334 ? 34.542 87.638 40.542 1.00 29.57 334 LEU D CA 1
ATOM 14089 C C . LEU D 1 334 ? 34.194 86.322 41.224 1.00 30.63 334 LEU D C 1
ATOM 14090 O O . LEU D 1 334 ? 33.502 85.478 40.648 1.00 31.52 334 LEU D O 1
ATOM 14095 N N . ALA D 1 335 ? 34.672 86.152 42.453 1.00 30.91 335 ALA D N 1
ATOM 14096 C CA . ALA D 1 335 ? 34.421 84.930 43.201 1.00 31.39 335 ALA D CA 1
ATOM 14097 C C . ALA D 1 335 ? 32.931 84.688 43.392 1.00 30.39 335 ALA D C 1
ATOM 14098 O O . ALA D 1 335 ? 32.445 83.584 43.180 1.00 30.85 335 ALA D O 1
ATOM 14100 N N . LEU D 1 336 ? 32.208 85.729 43.779 1.00 30.29 336 LEU D N 1
ATOM 14101 C CA . LEU D 1 336 ? 30.773 85.619 44.008 1.00 31.01 336 LEU D CA 1
ATOM 14102 C C . LEU D 1 336 ? 29.997 85.104 42.790 1.00 31.80 336 LEU D C 1
ATOM 14103 O O . LEU D 1 336 ? 28.985 84.413 42.935 1.00 33.78 336 LEU D O 1
ATOM 14108 N N . LEU D 1 337 ? 30.476 85.430 41.593 1.00 31.95 337 LEU D N 1
ATOM 14109 C CA . LEU D 1 337 ? 29.824 84.997 40.357 1.00 30.96 337 LEU D CA 1
ATOM 14110 C C . LEU D 1 337 ? 29.799 83.480 40.214 1.00 32.03 337 LEU D C 1
ATOM 14111 O O . LEU D 1 337 ? 28.849 82.907 39.674 1.00 31.19 337 LEU D O 1
ATOM 14116 N N . PHE D 1 338 ? 30.853 82.830 40.694 1.00 30.74 338 PHE D N 1
ATOM 14117 C CA . PHE D 1 338 ? 30.948 81.384 40.589 1.00 29.41 338 PHE D CA 1
ATOM 14118 C C . PHE D 1 338 ? 30.134 80.647 41.645 1.00 29.67 338 PHE D C 1
ATOM 14119 O O . PHE D 1 338 ? 30.023 79.427 41.606 1.00 30.09 338 PHE D O 1
ATOM 14127 N N . LEU D 1 339 ? 29.553 81.387 42.581 1.00 31.08 339 LEU D N 1
ATOM 14128 C CA . LEU D 1 339 ? 28.755 80.771 43.638 1.00 32.18 339 LEU D CA 1
ATOM 14129 C C . LEU D 1 339 ? 27.268 81.017 43.433 1.00 31.48 339 LEU D C 1
ATOM 14130 O O . LEU D 1 339 ? 26.479 80.894 44.366 1.00 31.03 339 LEU D O 1
ATOM 14135 N N . LEU D 1 340 ? 26.891 81.358 42.206 1.00 31.03 340 LEU D N 1
ATOM 14136 C CA . LEU D 1 340 ? 25.498 81.637 41.883 1.00 30.98 340 LEU D CA 1
ATOM 14137 C C . LEU D 1 340 ? 25.055 80.869 40.644 1.00 30.36 340 LEU D C 1
ATOM 14138 O O . LEU D 1 340 ? 25.884 80.420 39.853 1.00 30.74 340 LEU D O 1
ATOM 14143 N N . PRO D 1 341 ? 23.735 80.691 40.470 1.00 29.77 341 PRO D N 1
ATOM 14144 C CA . PRO D 1 341 ? 23.224 79.970 39.299 1.00 29.52 341 PRO D CA 1
ATOM 14145 C C . PRO D 1 341 ? 23.378 80.823 38.041 1.00 28.79 341 PRO D C 1
ATOM 14146 O O . PRO D 1 341 ? 23.129 82.030 38.069 1.00 27.87 341 PRO D O 1
ATOM 14150 N N . GLY D 1 342 ? 23.790 80.185 36.950 1.00 26.58 342 GLY D N 1
ATOM 14151 C CA . GLY D 1 342 ? 23.992 80.888 35.697 1.00 28.07 342 GLY D CA 1
ATOM 14152 C C . GLY D 1 342 ? 25.376 80.577 35.164 1.00 27.79 342 GLY D C 1
ATOM 14153 O O . GLY D 1 342 ? 26.078 79.740 35.725 1.00 28.69 342 GLY D O 1
ATOM 14154 N N . ASN D 1 343 ? 25.778 81.232 34.081 1.00 27.37 343 ASN D N 1
ATOM 14155 C CA . ASN D 1 343 ? 27.100 80.986 33.515 1.00 25.63 343 ASN D CA 1
ATOM 14156 C C . ASN D 1 343 ? 28.065 82.085 33.905 1.00 23.86 343 ASN D C 1
ATOM 14157 O O . ASN D 1 343 ? 27.934 83.214 33.454 1.00 22.59 343 ASN D O 1
ATOM 14162 N N . PRO D 1 344 ? 29.040 81.774 34.767 1.00 23.22 344 PRO D N 1
ATOM 14163 C CA . PRO D 1 344 ? 29.989 82.819 35.145 1.00 23.05 344 PRO D CA 1
ATOM 14164 C C . PRO D 1 344 ? 30.801 83.171 33.899 1.00 23.47 344 PRO D C 1
ATOM 14165 O O . PRO D 1 344 ? 31.338 82.289 33.219 1.00 23.64 344 PRO D O 1
ATOM 14169 N N . THR D 1 345 ? 30.854 84.459 33.578 1.00 23.62 345 THR D N 1
ATOM 14170 C CA . THR D 1 345 ? 31.572 84.909 32.394 1.00 23.77 345 THR D CA 1
ATOM 14171 C C . THR D 1 345 ? 32.566 86.002 32.731 1.00 22.37 345 THR D C 1
ATOM 14172 O O . THR D 1 345 ? 32.224 86.998 33.362 1.00 21.23 345 THR D O 1
ATOM 14176 N N . VAL D 1 346 ? 33.802 85.793 32.292 1.00 21.72 346 VAL D N 1
ATOM 14177 C CA . VAL D 1 346 ? 34.893 86.724 32.531 1.00 19.55 346 VAL D CA 1
ATOM 14178 C C . VAL D 1 346 ? 35.334 87.382 31.233 1.00 19.77 346 VAL D C 1
ATOM 14179 O O . VAL D 1 346 ? 35.524 86.711 30.218 1.00 20.20 346 VAL D O 1
ATOM 14183 N N . TYR D 1 347 ? 35.482 88.701 31.269 1.00 19.27 347 TYR D N 1
ATOM 14184 C CA . TYR D 1 347 ? 35.931 89.454 30.109 1.00 19.39 347 TYR D CA 1
ATOM 14185 C C . TYR D 1 347 ? 37.451 89.305 30.116 1.00 20.11 347 TYR D C 1
ATOM 14186 O O . TYR D 1 347 ? 38.081 89.511 31.144 1.00 22.74 347 TYR D O 1
ATOM 14195 N N . TYR D 1 348 ? 38.044 88.946 28.984 1.00 19.74 348 TYR D N 1
ATOM 14196 C CA . TYR D 1 348 ? 39.486 88.734 28.942 1.00 20.49 348 TYR D CA 1
ATOM 14197 C C . TYR D 1 348 ? 40.279 89.825 29.658 1.00 22.22 348 TYR D C 1
ATOM 14198 O O . TYR D 1 348 ? 40.012 91.016 29.499 1.00 21.46 348 TYR D O 1
ATOM 14207 N N . GLY D 1 349 ? 41.261 89.404 30.452 1.00 22.90 349 GLY D N 1
ATOM 14208 C CA . GLY D 1 349 ? 42.090 90.359 31.161 1.00 23.04 349 GLY D CA 1
ATOM 14209 C C . GLY D 1 349 ? 41.650 90.703 32.570 1.00 23.30 349 GLY D C 1
ATOM 14210 O O . GLY D 1 349 ? 42.460 91.171 33.365 1.00 25.07 349 GLY D O 1
ATOM 14211 N N . GLU D 1 350 ? 40.380 90.487 32.894 1.00 22.53 350 GLU D N 1
ATOM 14212 C CA . GLU D 1 350 ? 39.906 90.798 34.238 1.00 24.02 350 GLU D CA 1
ATOM 14213 C C . GLU D 1 350 ? 40.529 89.848 35.255 1.00 24.33 350 GLU D C 1
ATOM 14214 O O . GLU D 1 350 ? 40.747 90.225 36.403 1.00 24.94 350 GLU D O 1
ATOM 14220 N N . GLU D 1 351 ? 40.815 88.617 34.832 1.00 25.17 351 GLU D N 1
ATOM 14221 C CA . GLU D 1 351 ? 41.405 87.627 35.729 1.00 25.31 351 GLU D CA 1
ATOM 14222 C C . GLU D 1 351 ? 42.851 87.965 36.089 1.00 25.81 351 GLU D C 1
ATOM 14223 O O . GLU D 1 351 ? 43.369 87.465 37.084 1.00 26.70 351 GLU D O 1
ATOM 14229 N N . VAL D 1 352 ? 43.508 88.805 35.290 1.00 25.71 352 VAL D N 1
ATOM 14230 C CA . VAL D 1 352 ? 44.890 89.185 35.590 1.00 25.79 352 VAL D CA 1
ATOM 14231 C C . VAL D 1 352 ? 45.014 90.642 36.029 1.00 28.04 352 VAL D C 1
ATOM 14232 O O . VAL D 1 352 ? 46.115 91.198 36.074 1.00 29.46 352 VAL D O 1
ATOM 14236 N N . GLY D 1 353 ? 43.877 91.254 36.348 1.00 28.23 353 GLY D N 1
ATOM 14237 C CA . GLY D 1 353 ? 43.868 92.632 36.800 1.00 28.49 353 GLY D CA 1
ATOM 14238 C C . GLY D 1 353 ? 44.191 93.733 35.802 1.00 31.27 353 GLY D C 1
ATOM 14239 O O . GLY D 1 353 ? 44.913 94.669 36.133 1.00 31.29 353 GLY D O 1
ATOM 14248 N N . ALA D 1 355 ? 43.422 97.084 33.726 1.00 34.10 355 ALA D N 1
ATOM 14249 C CA . ALA D 1 355 ? 42.580 98.227 34.061 1.00 33.97 355 ALA D CA 1
ATOM 14250 C C . ALA D 1 355 ? 42.290 99.112 32.860 1.00 32.55 355 ALA D C 1
ATOM 14251 O O . ALA D 1 355 ? 43.014 99.087 31.864 1.00 32.96 355 ALA D O 1
ATOM 14253 N N . GLY D 1 356 ? 41.217 99.889 32.962 1.00 31.94 356 GLY D N 1
ATOM 14254 C CA . GLY D 1 356 ? 40.846 100.784 31.884 1.00 30.21 356 GLY D CA 1
ATOM 14255 C C . GLY D 1 356 ? 39.430 101.315 32.011 1.00 30.39 356 GLY D C 1
ATOM 14256 O O . GLY D 1 356 ? 38.572 100.688 32.633 1.00 30.23 356 GLY D O 1
ATOM 14257 N N . GLY D 1 357 ? 39.190 102.481 31.421 1.00 29.23 357 GLY D N 1
ATOM 14258 C CA . GLY D 1 357 ? 37.872 103.081 31.460 1.00 29.22 357 GLY D CA 1
ATOM 14259 C C . GLY D 1 357 ? 37.021 102.595 30.301 1.00 30.11 357 GLY D C 1
ATOM 14260 O O . GLY D 1 357 ? 37.207 101.483 29.816 1.00 31.89 357 GLY D O 1
ATOM 14261 N N . LYS D 1 358 ? 36.093 103.426 29.843 1.00 29.82 358 LYS D N 1
ATOM 14262 C CA . LYS D 1 358 ? 35.216 103.032 28.751 1.00 29.47 358 LYS D CA 1
ATOM 14263 C C . LYS D 1 358 ? 35.932 102.887 27.415 1.00 27.57 358 LYS D C 1
ATOM 14264 O O . LYS D 1 358 ? 37.067 103.319 27.240 1.00 26.37 358 LYS D O 1
ATOM 14270 N N . ASP D 1 359 ? 35.224 102.263 26.482 1.00 27.47 359 ASP D N 1
ATOM 14271 C CA . ASP D 1 359 ? 35.674 102.023 25.119 1.00 26.43 359 ASP D CA 1
ATOM 14272 C C . ASP D 1 359 ? 36.399 103.276 24.600 1.00 26.16 359 ASP D C 1
ATOM 14273 O O . ASP D 1 359 ? 35.847 104.376 24.664 1.00 25.03 359 ASP D O 1
ATOM 14278 N N . PRO D 1 360 ? 37.618 103.126 24.041 1.00 24.87 360 PRO D N 1
ATOM 14279 C CA . PRO D 1 360 ? 38.434 101.924 23.813 1.00 25.88 360 PRO D CA 1
ATOM 14280 C C . PRO D 1 360 ? 39.422 101.507 24.904 1.00 26.77 360 PRO D C 1
ATOM 14281 O O . PRO D 1 360 ? 40.109 100.498 24.753 1.00 27.50 360 PRO D O 1
ATOM 14285 N N . GLU D 1 361 ? 39.511 102.274 25.985 1.00 27.90 361 GLU D N 1
ATOM 14286 C CA . GLU D 1 361 ? 40.455 101.967 27.062 1.00 28.24 361 GLU D CA 1
ATOM 14287 C C . GLU D 1 361 ? 40.284 100.580 27.676 1.00 26.20 361 GLU D C 1
ATOM 14288 O O . GLU D 1 361 ? 41.206 100.051 28.306 1.00 25.58 361 GLU D O 1
ATOM 14294 N N . ASN D 1 362 ? 39.106 99.995 27.499 1.00 23.59 362 ASN D N 1
ATOM 14295 C CA . ASN D 1 362 ? 38.824 98.674 28.052 1.00 21.59 362 ASN D CA 1
ATOM 14296 C C . ASN D 1 362 ? 39.203 97.555 27.081 1.00 19.90 362 ASN D C 1
ATOM 14297 O O . ASN D 1 362 ? 38.961 96.377 27.353 1.00 20.69 362 ASN D O 1
ATOM 14302 N N . ARG D 1 363 ? 39.815 97.929 25.963 1.00 17.52 363 ARG D N 1
ATOM 14303 C CA . ARG D 1 363 ? 40.202 96.966 24.944 1.00 16.30 363 ARG D CA 1
ATOM 14304 C C . ARG D 1 363 ? 41.703 96.932 24.725 1.00 17.23 363 ARG D C 1
ATOM 14305 O O . ARG D 1 363 ? 42.179 96.864 23.593 1.00 15.63 363 ARG D O 1
ATOM 14313 N N . GLY D 1 364 ? 42.456 96.962 25.820 1.00 17.94 364 GLY D N 1
ATOM 14314 C CA . GLY D 1 364 ? 43.897 96.911 25.698 1.00 17.79 364 GLY D CA 1
ATOM 14315 C C . GLY D 1 364 ? 44.361 95.559 25.197 1.00 18.28 364 GLY D C 1
ATOM 14316 O O . GLY D 1 364 ? 43.591 94.595 25.182 1.00 17.10 364 GLY D O 1
ATOM 14317 N N . GLY D 1 365 ? 45.618 95.486 24.771 1.00 19.11 365 GLY D N 1
ATOM 14318 C CA . GLY D 1 365 ? 46.157 94.224 24.299 1.00 20.94 365 GLY D CA 1
ATOM 14319 C C . GLY D 1 365 ? 46.361 93.324 25.503 1.00 23.21 365 GLY D C 1
ATOM 14320 O O . GLY D 1 365 ? 46.858 93.777 26.533 1.00 25.27 365 GLY D O 1
ATOM 14329 N N . VAL D 1 367 ? 47.781 91.115 28.302 1.00 26.63 367 VAL D N 1
ATOM 14330 C CA . VAL D 1 367 ? 49.116 91.080 28.900 1.00 29.60 367 VAL D CA 1
ATOM 14331 C C . VAL D 1 367 ? 49.549 89.644 29.145 1.00 29.18 367 VAL D C 1
ATOM 14332 O O . VAL D 1 367 ? 48.896 88.927 29.894 1.00 29.66 367 VAL D O 1
ATOM 14336 N N . TRP D 1 368 ? 50.650 89.227 28.526 1.00 31.47 368 TRP D N 1
ATOM 14337 C CA . TRP D 1 368 ? 51.132 87.860 28.700 1.00 34.04 368 TRP D CA 1
ATOM 14338 C C . TRP D 1 368 ? 52.360 87.697 29.608 1.00 36.38 368 TRP D C 1
ATOM 14339 O O . TRP D 1 368 ? 52.798 86.574 29.866 1.00 37.33 368 TRP D O 1
ATOM 14350 N N . GLU D 1 369 ? 52.913 88.810 30.085 1.00 39.05 369 GLU D N 1
ATOM 14351 C CA . GLU D 1 369 ? 54.062 88.768 30.996 1.00 41.90 369 GLU D CA 1
ATOM 14352 C C . GLU D 1 369 ? 53.511 88.403 32.374 1.00 41.16 369 GLU D C 1
ATOM 14353 O O . GLU D 1 369 ? 53.005 89.270 33.084 1.00 41.16 369 GLU D O 1
ATOM 14359 N N . GLU D 1 370 ? 53.596 87.126 32.743 1.00 41.69 370 GLU D N 1
ATOM 14360 C CA . GLU D 1 370 ? 53.082 86.662 34.035 1.00 43.94 370 GLU D CA 1
ATOM 14361 C C . GLU D 1 370 ? 53.474 87.557 35.207 1.00 43.76 370 GLU D C 1
ATOM 14362 O O . GLU D 1 370 ? 52.646 87.861 36.063 1.00 42.74 370 GLU D O 1
ATOM 14368 N N . ALA D 1 371 ? 54.733 87.984 35.244 1.00 43.69 371 ALA D N 1
ATOM 14369 C CA . ALA D 1 371 ? 55.210 88.839 36.327 1.00 43.01 371 ALA D CA 1
ATOM 14370 C C . ALA D 1 371 ? 54.379 90.113 36.477 1.00 42.47 371 ALA D C 1
ATOM 14371 O O . ALA D 1 371 ? 54.531 90.844 37.457 1.00 42.99 371 ALA D O 1
ATOM 14373 N N . ARG D 1 372 ? 53.502 90.380 35.513 1.00 40.14 372 ARG D N 1
ATOM 14374 C CA . ARG D 1 372 ? 52.665 91.578 35.571 1.00 39.38 372 ARG D CA 1
ATOM 14375 C C . ARG D 1 372 ? 51.219 91.269 35.933 1.00 37.62 372 ARG D C 1
ATOM 14376 O O . ARG D 1 372 ? 50.420 92.180 36.125 1.00 37.43 372 ARG D O 1
ATOM 14384 N N . TRP D 1 373 ? 50.881 89.988 36.012 1.00 37.25 373 TRP D N 1
ATOM 14385 C CA . TRP D 1 373 ? 49.522 89.584 36.359 1.00 37.04 373 TRP D CA 1
ATOM 14386 C C . TRP D 1 373 ? 49.248 89.744 37.845 1.00 38.35 373 TRP D C 1
ATOM 14387 O O . TRP D 1 373 ? 50.150 89.622 38.674 1.00 38.18 373 TRP D O 1
ATOM 14398 N N . GLN D 1 374 ? 47.991 90.007 38.173 1.00 39.57 374 GLN D N 1
ATOM 14399 C CA . GLN D 1 374 ? 47.581 90.104 39.559 1.00 41.02 374 GLN D CA 1
ATOM 14400 C C . GLN D 1 374 ? 47.306 88.648 39.925 1.00 41.07 374 GLN D C 1
ATOM 14401 O O . GLN D 1 374 ? 46.224 88.126 39.650 1.00 40.86 374 GLN D O 1
ATOM 14407 N N . LYS D 1 375 ? 48.301 87.993 40.518 1.00 41.81 375 LYS D N 1
ATOM 14408 C CA . LYS D 1 375 ? 48.200 86.585 40.904 1.00 42.36 375 LYS D CA 1
ATOM 14409 C C . LYS D 1 375 ? 47.002 86.269 41.785 1.00 41.38 375 LYS D C 1
ATOM 14410 O O . LYS D 1 375 ? 46.416 85.193 41.680 1.00 41.38 375 LYS D O 1
ATOM 14416 N N . ASP D 1 376 ? 46.642 87.202 42.657 1.00 41.50 376 ASP D N 1
ATOM 14417 C CA . ASP D 1 376 ? 45.513 86.999 43.558 1.00 41.54 376 ASP D CA 1
ATOM 14418 C C . ASP D 1 376 ? 44.199 86.869 42.791 1.00 38.88 376 ASP D C 1
ATOM 14419 O O . ASP D 1 376 ? 43.381 85.999 43.085 1.00 38.51 376 ASP D O 1
ATOM 14424 N N . LEU D 1 377 ? 43.999 87.724 41.796 1.00 36.27 377 LEU D N 1
ATOM 14425 C CA . LEU D 1 377 ? 42.772 87.673 41.012 1.00 35.00 377 LEU D CA 1
ATOM 14426 C C . LEU D 1 377 ? 42.667 86.390 40.199 1.00 33.82 377 LEU D C 1
ATOM 14427 O O . LEU D 1 377 ? 41.645 85.705 40.234 1.00 33.64 377 LEU D O 1
ATOM 14432 N N . ARG D 1 378 ? 43.731 86.060 39.480 1.00 33.27 378 ARG D N 1
ATOM 14433 C CA . ARG D 1 378 ? 43.734 84.869 38.650 1.00 33.95 378 ARG D CA 1
ATOM 14434 C C . ARG D 1 378 ? 43.549 83.589 39.454 1.00 35.07 378 ARG D C 1
ATOM 14435 O O . ARG D 1 378 ? 42.821 82.683 39.035 1.00 35.54 378 ARG D O 1
ATOM 14443 N N . GLU D 1 379 ? 44.206 83.510 40.608 1.00 35.96 379 GLU D N 1
ATOM 14444 C CA . GLU D 1 379 ? 44.090 82.329 41.459 1.00 35.10 379 GLU D CA 1
ATOM 14445 C C . GLU D 1 379 ? 42.667 82.131 41.946 1.00 31.73 379 GLU D C 1
ATOM 14446 O O . GLU D 1 379 ? 42.175 81.010 42.005 1.00 31.58 379 GLU D O 1
ATOM 14452 N N . THR D 1 380 ? 42.002 83.223 42.288 1.00 30.28 380 THR D N 1
ATOM 14453 C CA . THR D 1 380 ? 40.633 83.132 42.764 1.00 28.99 380 THR D CA 1
ATOM 14454 C C . THR D 1 380 ? 39.716 82.587 41.672 1.00 26.50 380 THR D C 1
ATOM 14455 O O . THR D 1 380 ? 38.918 81.685 41.921 1.00 24.77 380 THR D O 1
ATOM 14459 N N . VAL D 1 381 ? 39.836 83.123 40.459 1.00 25.58 381 VAL D N 1
ATOM 14460 C CA . VAL D 1 381 ? 39.006 82.656 39.352 1.00 21.74 381 VAL D CA 1
ATOM 14461 C C . VAL D 1 381 ? 39.273 81.172 39.121 1.00 22.90 381 VAL D C 1
ATOM 14462 O O . VAL D 1 381 ? 38.345 80.361 39.050 1.00 20.17 381 VAL D O 1
ATOM 14466 N N . LYS D 1 382 ? 40.551 80.827 39.020 1.00 23.36 382 LYS D N 1
ATOM 14467 C CA . LYS D 1 382 ? 40.970 79.445 38.817 1.00 26.34 382 LYS D CA 1
ATOM 14468 C C . LYS D 1 382 ? 40.388 78.546 39.913 1.00 26.24 382 LYS D C 1
ATOM 14469 O O . LYS D 1 382 ? 39.755 77.526 39.633 1.00 26.34 382 LYS D O 1
ATOM 14475 N N . ARG D 1 383 ? 40.585 78.954 41.161 1.00 27.62 383 ARG D N 1
ATOM 14476 C CA . ARG D 1 383 ? 40.102 78.213 42.321 1.00 28.51 383 ARG D CA 1
ATOM 14477 C C . ARG D 1 383 ? 38.583 78.009 42.314 1.00 28.38 383 ARG D C 1
ATOM 14478 O O . ARG D 1 383 ? 38.098 76.880 42.447 1.00 28.85 383 ARG D O 1
ATOM 14486 N N . LEU D 1 384 ? 37.832 79.096 42.154 1.00 27.28 384 LEU D N 1
ATOM 14487 C CA . LEU D 1 384 ? 36.376 79.000 42.146 1.00 25.85 384 LEU D CA 1
ATOM 14488 C C . LEU D 1 384 ? 35.759 78.355 40.918 1.00 24.87 384 LEU D C 1
ATOM 14489 O O . LEU D 1 384 ? 34.624 77.896 40.976 1.00 26.58 384 LEU D O 1
ATOM 14494 N N . ALA D 1 385 ? 36.486 78.316 39.809 1.00 22.98 385 ALA D N 1
ATOM 14495 C CA . ALA D 1 385 ? 35.957 77.678 38.612 1.00 24.33 385 ALA D CA 1
ATOM 14496 C C . ALA D 1 385 ? 36.060 76.168 38.838 1.00 26.32 385 ALA D C 1
ATOM 14497 O O . ALA D 1 385 ? 35.146 75.407 38.497 1.00 24.31 385 ALA D O 1
ATOM 14499 N N . ARG D 1 386 ? 37.182 75.749 39.424 1.00 28.37 386 ARG D N 1
ATOM 14500 C CA . ARG D 1 386 ? 37.441 74.339 39.733 1.00 30.13 386 ARG D CA 1
ATOM 14501 C C . ARG D 1 386 ? 36.377 73.851 40.713 1.00 30.33 386 ARG D C 1
ATOM 14502 O O . ARG D 1 386 ? 35.781 72.796 40.524 1.00 30.91 386 ARG D O 1
ATOM 14510 N N . LEU D 1 387 ? 36.146 74.636 41.761 1.00 30.53 387 LEU D N 1
ATOM 14511 C CA . LEU D 1 387 ? 35.149 74.306 42.773 1.00 31.60 387 LEU D CA 1
ATOM 14512 C C . LEU D 1 387 ? 33.799 74.063 42.130 1.00 32.27 387 LEU D C 1
ATOM 14513 O O . LEU D 1 387 ? 33.152 73.043 42.367 1.00 33.25 387 LEU D O 1
ATOM 14518 N N . ARG D 1 388 ? 33.378 75.020 41.315 1.00 32.46 388 ARG D N 1
ATOM 14519 C CA . ARG D 1 388 ? 32.107 74.939 40.618 1.00 31.72 388 ARG D CA 1
ATOM 14520 C C . ARG D 1 388 ? 32.068 73.672 39.756 1.00 33.09 388 ARG D C 1
ATOM 14521 O O . ARG D 1 388 ? 31.035 73.018 39.614 1.00 32.94 388 ARG D O 1
ATOM 14529 N N . LYS D 1 389 ? 33.216 73.323 39.195 1.00 34.47 389 LYS D N 1
ATOM 14530 C CA . LYS D 1 389 ? 33.337 72.152 38.338 1.00 36.56 389 LYS D CA 1
ATOM 14531 C C . LYS D 1 389 ? 33.168 70.829 39.098 1.00 36.22 389 LYS D C 1
ATOM 14532 O O . LYS D 1 389 ? 32.512 69.903 38.626 1.00 35.12 389 LYS D O 1
ATOM 14538 N N . GLU D 1 390 ? 33.759 70.756 40.282 1.00 38.43 390 GLU D N 1
ATOM 14539 C CA . GLU D 1 390 ? 33.720 69.553 41.107 1.00 39.12 390 GLU D CA 1
ATOM 14540 C C . GLU D 1 390 ? 32.438 69.402 41.926 1.00 39.72 390 GLU D C 1
ATOM 14541 O O . GLU D 1 390 ? 32.086 68.300 42.347 1.00 38.68 390 GLU D O 1
ATOM 14547 N N . HIS D 1 391 ? 31.744 70.512 42.147 1.00 40.40 391 HIS D N 1
ATOM 14548 C CA . HIS D 1 391 ? 30.517 70.508 42.934 1.00 40.67 391 HIS D CA 1
ATOM 14549 C C . HIS D 1 391 ? 29.357 71.013 42.091 1.00 41.20 391 HIS D C 1
ATOM 14550 O O . HIS D 1 391 ? 28.946 72.167 42.206 1.00 40.30 391 HIS D O 1
ATOM 14557 N N . PRO D 1 392 ? 28.807 70.134 41.237 1.00 41.87 392 PRO D N 1
ATOM 14558 C CA . PRO D 1 392 ? 27.690 70.411 40.330 1.00 42.79 392 PRO D CA 1
ATOM 14559 C C . PRO D 1 392 ? 26.515 71.166 40.940 1.00 42.92 392 PRO D C 1
ATOM 14560 O O . PRO D 1 392 ? 25.821 71.912 40.246 1.00 42.16 392 PRO D O 1
ATOM 14564 N N . ALA D 1 393 ? 26.294 70.979 42.235 1.00 44.01 393 ALA D N 1
ATOM 14565 C CA . ALA D 1 393 ? 25.201 71.659 42.916 1.00 44.03 393 ALA D CA 1
ATOM 14566 C C . ALA D 1 393 ? 25.360 73.174 42.811 1.00 43.64 393 ALA D C 1
ATOM 14567 O O . ALA D 1 393 ? 24.373 73.908 42.784 1.00 42.29 393 ALA D O 1
ATOM 14569 N N . LEU D 1 394 ? 26.608 73.633 42.747 1.00 43.38 394 LEU D N 1
ATOM 14570 C CA . LEU D 1 394 ? 26.900 75.059 42.657 1.00 43.94 394 LEU D CA 1
ATOM 14571 C C . LEU D 1 394 ? 26.318 75.743 41.429 1.00 46.21 394 LEU D C 1
ATOM 14572 O O . LEU D 1 394 ? 26.326 76.970 41.342 1.00 47.93 394 LEU D O 1
ATOM 14577 N N . ARG D 1 395 ? 25.808 74.961 40.484 1.00 46.61 395 ARG D N 1
ATOM 14578 C CA . ARG D 1 395 ? 25.217 75.538 39.291 1.00 48.04 395 ARG D CA 1
ATOM 14579 C C . ARG D 1 395 ? 23.811 75.019 39.037 1.00 49.23 395 ARG D C 1
ATOM 14580 O O . ARG D 1 395 ? 23.132 75.479 38.121 1.00 49.79 395 ARG D O 1
ATOM 14588 N N . THR D 1 396 ? 23.365 74.068 39.852 1.00 50.31 396 THR D N 1
ATOM 14589 C CA . THR D 1 396 ? 22.025 73.510 39.686 1.00 50.55 396 THR D CA 1
ATOM 14590 C C . THR D 1 396 ? 21.102 73.827 40.862 1.00 49.91 396 THR D C 1
ATOM 14591 O O . THR D 1 396 ? 19.890 73.963 40.688 1.00 50.30 396 THR D O 1
ATOM 14595 N N . ALA D 1 397 ? 21.680 73.951 42.053 1.00 49.16 397 ALA D N 1
ATOM 14596 C CA . ALA D 1 397 ? 20.911 74.236 43.262 1.00 48.16 397 ALA D CA 1
ATOM 14597 C C . ALA D 1 397 ? 20.286 75.631 43.265 1.00 47.63 397 ALA D C 1
ATOM 14598 O O . ALA D 1 397 ? 20.820 76.567 42.674 1.00 46.85 397 ALA D O 1
ATOM 14600 N N . PRO D 1 398 ? 19.134 75.782 43.941 1.00 47.98 398 PRO D N 1
ATOM 14601 C CA . PRO D 1 398 ? 18.428 77.063 44.028 1.00 47.26 398 PRO D CA 1
ATOM 14602 C C . PRO D 1 398 ? 19.177 78.053 44.903 1.00 47.18 398 PRO D C 1
ATOM 14603 O O . PRO D 1 398 ? 20.202 77.720 45.501 1.00 48.00 398 PRO D O 1
ATOM 14607 N N . TYR D 1 399 ? 18.667 79.276 44.970 1.00 46.09 399 TYR D N 1
ATOM 14608 C CA . TYR D 1 399 ? 19.278 80.302 45.799 1.00 44.66 399 TYR D CA 1
ATOM 14609 C C . TYR D 1 399 ? 18.443 80.390 47.070 1.00 46.28 399 TYR D C 1
ATOM 14610 O O . TYR D 1 399 ? 17.230 80.175 47.033 1.00 46.28 399 TYR D O 1
ATOM 14619 N N . LEU D 1 400 ? 19.082 80.709 48.191 1.00 47.46 400 LEU D N 1
ATOM 14620 C CA . LEU D 1 400 ? 18.360 80.807 49.455 1.00 47.47 400 LEU D CA 1
ATOM 14621 C C . LEU D 1 400 ? 19.131 81.646 50.473 1.00 47.83 400 LEU D C 1
ATOM 14622 O O . LEU D 1 400 ? 20.166 81.226 50.985 1.00 47.69 400 LEU D O 1
ATOM 14627 N N . ARG D 1 401 ? 18.622 82.836 50.765 1.00 48.50 401 ARG D N 1
ATOM 14628 C CA . ARG D 1 401 ? 19.270 83.719 51.724 1.00 49.68 401 ARG D CA 1
ATOM 14629 C C . ARG D 1 401 ? 19.240 83.067 53.103 1.00 50.11 401 ARG D C 1
ATOM 14630 O O . ARG D 1 401 ? 18.310 82.327 53.423 1.00 50.43 401 ARG D O 1
ATOM 14638 N N . ILE D 1 402 ? 20.259 83.343 53.911 1.00 48.75 402 ILE D N 1
ATOM 14639 C CA . ILE D 1 402 ? 20.350 82.789 55.256 1.00 48.17 402 ILE D CA 1
ATOM 14640 C C . ILE D 1 402 ? 20.720 83.889 56.244 1.00 47.66 402 ILE D C 1
ATOM 14641 O O . ILE D 1 402 ? 20.398 83.810 57.429 1.00 47.74 402 ILE D O 1
ATOM 14646 N N . TYR D 1 403 ? 21.395 84.919 55.750 1.00 46.80 403 TYR D N 1
ATOM 14647 C CA . TYR D 1 403 ? 21.796 86.031 56.599 1.00 46.57 403 TYR D CA 1
ATOM 14648 C C . TYR D 1 403 ? 22.144 87.253 55.762 1.00 46.13 403 TYR D C 1
ATOM 14649 O O . TYR D 1 403 ? 22.729 87.133 54.687 1.00 46.11 403 TYR D O 1
ATOM 14658 N N . ALA D 1 404 ? 21.778 88.427 56.265 1.00 46.31 404 ALA D N 1
ATOM 14659 C CA . ALA D 1 404 ? 22.046 89.683 55.576 1.00 46.68 404 ALA D CA 1
ATOM 14660 C C . ALA D 1 404 ? 22.063 90.839 56.576 1.00 47.31 404 ALA D C 1
ATOM 14661 O O . ALA D 1 404 ? 21.040 91.176 57.169 1.00 47.13 404 ALA D O 1
ATOM 14663 N N . GLN D 1 405 ? 23.235 91.437 56.759 1.00 48.08 405 GLN D N 1
ATOM 14664 C CA . GLN D 1 405 ? 23.408 92.551 57.686 1.00 49.68 405 GLN D CA 1
ATOM 14665 C C . GLN D 1 405 ? 24.634 93.331 57.236 1.00 49.92 405 GLN D C 1
ATOM 14666 O O . GLN D 1 405 ? 25.749 92.815 57.261 1.00 49.26 405 GLN D O 1
ATOM 14672 N N . ASP D 1 406 ? 24.428 94.574 56.820 1.00 51.15 406 ASP D N 1
ATOM 14673 C CA . ASP D 1 406 ? 25.537 95.389 56.348 1.00 52.35 406 ASP D CA 1
ATOM 14674 C C . ASP D 1 406 ? 26.090 94.723 55.094 1.00 51.90 406 ASP D C 1
ATOM 14675 O O . ASP D 1 406 ? 25.332 94.325 54.210 1.00 52.52 406 ASP D O 1
ATOM 14680 N N . GLY D 1 407 ? 27.411 94.600 55.027 1.00 50.82 407 GLY D N 1
ATOM 14681 C CA . GLY D 1 407 ? 28.049 93.972 53.890 1.00 49.67 407 GLY D CA 1
ATOM 14682 C C . GLY D 1 407 ? 28.305 92.514 54.205 1.00 47.48 407 GLY D C 1
ATOM 14683 O O . GLY D 1 407 ? 29.271 91.923 53.728 1.00 49.44 407 GLY D O 1
ATOM 14684 N N . HIS D 1 408 ? 27.430 91.934 55.016 1.00 46.01 408 HIS D N 1
ATOM 14685 C CA . HIS D 1 408 ? 27.558 90.539 55.407 1.00 44.17 408 HIS D CA 1
ATOM 14686 C C . HIS D 1 408 ? 26.386 89.731 54.858 1.00 42.43 408 HIS D C 1
ATOM 14687 O O . HIS D 1 408 ? 25.236 89.938 55.236 1.00 41.73 408 HIS D O 1
ATOM 14694 N N . LEU D 1 409 ? 26.685 88.818 53.943 1.00 41.32 409 LEU D N 1
ATOM 14695 C CA . LEU D 1 409 ? 25.656 87.987 53.348 1.00 39.56 409 LEU D CA 1
ATOM 14696 C C . LEU D 1 409 ? 26.031 86.527 53.387 1.00 38.29 409 LEU D C 1
ATOM 14697 O O . LEU D 1 409 ? 27.187 86.160 53.199 1.00 39.33 409 LEU D O 1
ATOM 14702 N N . ALA D 1 410 ? 25.029 85.696 53.629 1.00 36.76 410 ALA D N 1
ATOM 14703 C CA . ALA D 1 410 ? 25.208 84.259 53.659 1.00 35.41 410 ALA D CA 1
ATOM 14704 C C . ALA D 1 410 ? 23.995 83.697 52.942 1.00 33.92 410 ALA D C 1
ATOM 14705 O O . ALA D 1 410 ? 22.874 84.137 53.180 1.00 33.14 410 ALA D O 1
ATOM 14707 N N . PHE D 1 411 ? 24.223 82.757 52.035 1.00 34.28 411 PHE D N 1
ATOM 14708 C CA . PHE D 1 411 ? 23.131 82.132 51.305 1.00 33.07 411 PHE D CA 1
ATOM 14709 C C . PHE D 1 411 ? 23.475 80.674 51.062 1.00 32.60 411 PHE D C 1
ATOM 14710 O O . PHE D 1 411 ? 24.628 80.265 51.211 1.00 33.05 411 PHE D O 1
ATOM 14718 N N . ALA D 1 412 ? 22.479 79.887 50.683 1.00 32.48 412 ALA D N 1
ATOM 14719 C CA . ALA D 1 412 ? 22.705 78.476 50.463 1.00 33.43 412 ALA D CA 1
ATOM 14720 C C . ALA D 1 412 ? 22.411 77.984 49.061 1.00 34.55 412 ALA D C 1
ATOM 14721 O O . ALA D 1 412 ? 21.400 78.340 48.456 1.00 36.41 412 ALA D O 1
ATOM 14723 N N . ARG D 1 413 ? 23.314 77.153 48.555 1.00 34.15 413 ARG D N 1
ATOM 14724 C CA . ARG D 1 413 ? 23.164 76.544 47.244 1.00 35.38 413 ARG D CA 1
ATOM 14725 C C . ARG D 1 413 ? 23.144 75.044 47.509 1.00 36.17 413 ARG D C 1
ATOM 14726 O O . ARG D 1 413 ? 24.178 74.382 47.462 1.00 36.38 413 ARG D O 1
ATOM 14734 N N . GLY D 1 414 ? 21.962 74.517 47.809 1.00 39.10 414 GLY D N 1
ATOM 14735 C CA . GLY D 1 414 ? 21.841 73.101 48.100 1.00 42.47 414 GLY D CA 1
ATOM 14736 C C . GLY D 1 414 ? 22.561 72.765 49.396 1.00 44.75 414 GLY D C 1
ATOM 14737 O O . GLY D 1 414 ? 22.347 73.424 50.414 1.00 46.38 414 GLY D O 1
ATOM 14738 N N . PRO D 1 415 ? 23.427 71.744 49.395 1.00 45.05 415 PRO D N 1
ATOM 14739 C CA . PRO D 1 415 ? 24.155 71.371 50.611 1.00 45.55 415 PRO D CA 1
ATOM 14740 C C . PRO D 1 415 ? 25.283 72.341 50.948 1.00 46.18 415 PRO D C 1
ATOM 14741 O O . PRO D 1 415 ? 26.094 72.079 51.839 1.00 47.60 415 PRO D O 1
ATOM 14745 N N . TYR D 1 416 ? 25.327 73.469 50.247 1.00 45.26 416 TYR D N 1
ATOM 14746 C CA . TYR D 1 416 ? 26.382 74.448 50.473 1.00 43.70 416 TYR D CA 1
ATOM 14747 C C . TYR D 1 416 ? 25.889 75.753 51.062 1.00 43.02 416 TYR D C 1
ATOM 14748 O O . TYR D 1 416 ? 24.788 76.203 50.771 1.00 43.45 416 TYR D O 1
ATOM 14757 N N . LEU D 1 417 ? 26.723 76.352 51.901 1.00 42.70 417 LEU D N 1
ATOM 14758 C CA . LEU D 1 417 ? 26.410 77.629 52.520 1.00 42.52 417 LEU D CA 1
ATOM 14759 C C . LEU D 1 417 ? 27.555 78.571 52.184 1.00 41.39 417 LEU D C 1
ATOM 14760 O O . LEU D 1 417 ? 28.695 78.341 52.585 1.00 41.52 417 LEU D O 1
ATOM 14765 N N . ALA D 1 418 ? 27.261 79.623 51.436 1.00 39.01 418 ALA D N 1
ATOM 14766 C CA . ALA D 1 418 ? 28.294 80.575 51.077 1.00 37.66 418 ALA D CA 1
ATOM 14767 C C . ALA D 1 418 ? 28.159 81.752 52.017 1.00 37.33 418 ALA D C 1
ATOM 14768 O O . ALA D 1 418 ? 27.047 82.197 52.301 1.00 39.47 418 ALA D O 1
ATOM 14770 N N . VAL D 1 419 ? 29.286 82.239 52.518 1.00 34.96 419 VAL D N 1
ATOM 14771 C CA . VAL D 1 419 ? 29.281 83.379 53.417 1.00 34.17 419 VAL D CA 1
ATOM 14772 C C . VAL D 1 419 ? 30.163 84.432 52.778 1.00 33.51 419 VAL D C 1
ATOM 14773 O O . VAL D 1 419 ? 31.350 84.200 52.544 1.00 34.46 419 VAL D O 1
ATOM 14777 N N . VAL D 1 420 ? 29.571 85.585 52.487 1.00 33.14 420 VAL D N 1
ATOM 14778 C CA . VAL D 1 420 ? 30.282 86.673 51.836 1.00 32.61 420 VAL D CA 1
ATOM 14779 C C . VAL D 1 420 ? 30.494 87.878 52.733 1.00 34.06 420 VAL D C 1
ATOM 14780 O O . VAL D 1 420 ? 29.536 88.500 53.190 1.00 32.90 420 VAL D O 1
ATOM 14784 N N . ASN D 1 421 ? 31.754 88.218 52.973 1.00 35.68 421 ASN D N 1
ATOM 14785 C CA . ASN D 1 421 ? 32.069 89.374 53.795 1.00 37.67 421 ASN D CA 1
ATOM 14786 C C . ASN D 1 421 ? 32.522 90.523 52.900 1.00 39.48 421 ASN D C 1
ATOM 14787 O O . ASN D 1 421 ? 33.692 90.611 52.531 1.00 40.29 421 ASN D O 1
ATOM 14792 N N . ALA D 1 422 ? 31.585 91.402 52.553 1.00 41.12 422 ALA D N 1
ATOM 14793 C CA . ALA D 1 422 ? 31.888 92.543 51.697 1.00 44.38 422 ALA D CA 1
ATOM 14794 C C . ALA D 1 422 ? 32.023 93.832 52.501 1.00 46.69 422 ALA D C 1
ATOM 14795 O O . ALA D 1 422 ? 31.235 94.759 52.336 1.00 46.78 422 ALA D O 1
ATOM 14797 N N . SER D 1 423 ? 33.028 93.887 53.369 1.00 49.62 423 SER D N 1
ATOM 14798 C CA . SER D 1 423 ? 33.262 95.069 54.187 1.00 52.14 423 SER D CA 1
ATOM 14799 C C . SER D 1 423 ? 34.685 95.067 54.725 1.00 54.39 423 SER D C 1
ATOM 14800 O O . SER D 1 423 ? 35.298 94.013 54.878 1.00 54.76 423 SER D O 1
ATOM 14803 N N . PRO D 1 424 ? 35.236 96.256 55.008 1.00 56.58 424 PRO D N 1
ATOM 14804 C CA . PRO D 1 424 ? 36.599 96.385 55.534 1.00 59.03 424 PRO D CA 1
ATOM 14805 C C . PRO D 1 424 ? 36.744 95.807 56.946 1.00 60.95 424 PRO D C 1
ATOM 14806 O O . PRO D 1 424 ? 37.858 95.655 57.451 1.00 61.57 424 PRO D O 1
ATOM 14810 N N . HIS D 1 425 ? 35.615 95.488 57.575 1.00 62.39 425 HIS D N 1
ATOM 14811 C CA . HIS D 1 425 ? 35.611 94.944 58.933 1.00 64.26 425 HIS D CA 1
ATOM 14812 C C . HIS D 1 425 ? 35.413 93.433 58.952 1.00 63.99 425 HIS D C 1
ATOM 14813 O O . HIS D 1 425 ? 34.549 92.902 58.253 1.00 64.68 425 HIS D O 1
ATOM 14820 N N . PRO D 1 426 ? 36.211 92.719 59.761 1.00 63.31 426 PRO D N 1
ATOM 14821 C CA . PRO D 1 426 ? 36.091 91.262 59.851 1.00 62.14 426 PRO D CA 1
ATOM 14822 C C . PRO D 1 426 ? 34.654 90.854 60.165 1.00 61.04 426 PRO D C 1
ATOM 14823 O O . PRO D 1 426 ? 33.842 91.683 60.577 1.00 61.68 426 PRO D O 1
ATOM 14827 N N . PHE D 1 427 ? 34.340 89.579 59.966 1.00 59.94 427 PHE D N 1
ATOM 14828 C CA . PHE D 1 427 ? 32.994 89.083 60.227 1.00 59.11 427 PHE D CA 1
ATOM 14829 C C . PHE D 1 427 ? 33.025 87.792 61.031 1.00 59.30 427 PHE D C 1
ATOM 14830 O O . PHE D 1 427 ? 33.642 86.808 60.623 1.00 58.19 427 PHE D O 1
ATOM 14838 N N . ARG D 1 428 ? 32.355 87.803 62.177 1.00 59.17 428 ARG D N 1
ATOM 14839 C CA . ARG D 1 428 ? 32.304 86.631 63.036 1.00 59.60 428 ARG D CA 1
ATOM 14840 C C . ARG D 1 428 ? 31.218 85.698 62.503 1.00 58.54 428 ARG D C 1
ATOM 14841 O O . ARG D 1 428 ? 30.029 85.990 62.614 1.00 59.12 428 ARG D O 1
ATOM 14849 N N . GLN D 1 429 ? 31.633 84.584 61.911 1.00 57.61 429 GLN D N 1
ATOM 14850 C CA . GLN D 1 429 ? 30.689 83.619 61.355 1.00 57.38 429 GLN D CA 1
ATOM 14851 C C . GLN D 1 429 ? 30.019 82.838 62.479 1.00 57.59 429 GLN D C 1
ATOM 14852 O O . GLN D 1 429 ? 30.435 81.727 62.804 1.00 56.43 429 GLN D O 1
ATOM 14858 N N . ASP D 1 430 ? 28.978 83.423 63.063 1.00 59.55 430 ASP D N 1
ATOM 14859 C CA . ASP D 1 430 ? 28.259 82.793 64.168 1.00 61.14 430 ASP D CA 1
ATOM 14860 C C . ASP D 1 430 ? 26.747 83.008 64.102 1.00 61.33 430 ASP D C 1
ATOM 14861 O O . ASP D 1 430 ? 26.028 82.693 65.052 1.00 61.73 430 ASP D O 1
ATOM 14866 N N . PHE D 1 431 ? 26.274 83.555 62.988 1.00 60.89 431 PHE D N 1
ATOM 14867 C CA . PHE D 1 431 ? 24.850 83.818 62.789 1.00 60.76 431 PHE D CA 1
ATOM 14868 C C . PHE D 1 431 ? 24.055 82.511 62.729 1.00 60.85 431 PHE D C 1
ATOM 14869 O O . PHE D 1 431 ? 24.633 81.431 62.593 1.00 61.01 431 PHE D O 1
ATOM 14877 N N . PRO D 1 432 ? 22.716 82.592 62.834 1.00 61.28 432 PRO D N 1
ATOM 14878 C CA . PRO D 1 432 ? 21.863 81.398 62.782 1.00 61.75 432 PRO D CA 1
ATOM 14879 C C . PRO D 1 432 ? 21.839 80.799 61.375 1.00 62.60 432 PRO D C 1
ATOM 14880 O O . PRO D 1 432 ? 21.884 81.532 60.388 1.00 62.30 432 PRO D O 1
ATOM 14884 N N . LEU D 1 433 ? 21.764 79.474 61.285 1.00 63.95 433 LEU D N 1
ATOM 14885 C CA . LEU D 1 433 ? 21.760 78.797 59.988 1.00 65.91 433 LEU D CA 1
ATOM 14886 C C . LEU D 1 433 ? 20.376 78.444 59.446 1.00 66.68 433 LEU D C 1
ATOM 14887 O O . LEU D 1 433 ? 20.257 77.842 58.379 1.00 67.10 433 LEU D O 1
ATOM 14892 N N . HIS D 1 434 ? 19.337 78.818 60.184 1.00 68.06 434 HIS D N 1
ATOM 14893 C CA . HIS D 1 434 ? 17.953 78.560 59.787 1.00 69.83 434 HIS D CA 1
ATOM 14894 C C . HIS D 1 434 ? 17.642 77.164 59.233 1.00 69.77 434 HIS D C 1
ATOM 14895 O O . HIS D 1 434 ? 16.771 77.017 58.373 1.00 70.56 434 HIS D O 1
ATOM 14902 N N . GLY D 1 435 ? 18.349 76.148 59.722 1.00 69.15 435 GLY D N 1
ATOM 14903 C CA . GLY D 1 435 ? 18.088 74.785 59.284 1.00 68.05 435 GLY D CA 1
ATOM 14904 C C . GLY D 1 435 ? 18.896 74.234 58.123 1.00 67.85 435 GLY D C 1
ATOM 14905 O O . GLY D 1 435 ? 18.576 73.165 57.599 1.00 67.77 435 GLY D O 1
ATOM 14906 N N . VAL D 1 436 ? 19.941 74.942 57.713 1.00 67.08 436 VAL D N 1
ATOM 14907 C CA . VAL D 1 436 ? 20.763 74.471 56.606 1.00 66.72 436 VAL D CA 1
ATOM 14908 C C . VAL D 1 436 ? 21.511 73.190 56.985 1.00 66.55 436 VAL D C 1
ATOM 14909 O O . VAL D 1 436 ? 21.671 72.289 56.160 1.00 65.70 436 VAL D O 1
ATOM 14913 N N . PHE D 1 437 ? 21.954 73.109 58.237 1.00 66.33 437 PHE D N 1
ATOM 14914 C CA . PHE D 1 437 ? 22.690 71.941 58.712 1.00 65.95 437 PHE D CA 1
ATOM 14915 C C . PHE D 1 437 ? 22.036 71.227 59.892 1.00 65.69 437 PHE D C 1
ATOM 14916 O O . PHE D 1 437 ? 21.398 71.853 60.742 1.00 64.59 437 PHE D O 1
ATOM 14924 N N . PRO D 1 438 ? 22.191 69.893 59.955 1.00 66.12 438 PRO D N 1
ATOM 14925 C CA . PRO D 1 438 ? 21.628 69.073 61.030 1.00 66.73 438 PRO D CA 1
ATOM 14926 C C . PRO D 1 438 ? 22.531 69.122 62.264 1.00 67.73 438 PRO D C 1
ATOM 14927 O O . PRO D 1 438 ? 23.748 68.948 62.160 1.00 67.20 438 PRO D O 1
ATOM 14931 N N . ARG D 1 439 ? 21.928 69.361 63.425 1.00 68.51 439 ARG D N 1
ATOM 14932 C CA . ARG D 1 439 ? 22.661 69.442 64.687 1.00 69.14 439 ARG D CA 1
ATOM 14933 C C . ARG D 1 439 ? 23.618 68.263 64.863 1.00 68.50 439 ARG D C 1
ATOM 14934 O O . ARG D 1 439 ? 23.299 67.134 64.491 1.00 68.83 439 ARG D O 1
ATOM 14942 N N . GLY D 1 440 ? 24.794 68.533 65.424 1.00 67.63 440 GLY D N 1
ATOM 14943 C CA . GLY D 1 440 ? 25.767 67.479 65.658 1.00 66.76 440 GLY D CA 1
ATOM 14944 C C . GLY D 1 440 ? 26.682 67.121 64.500 1.00 66.23 440 GLY D C 1
ATOM 14945 O O . GLY D 1 440 ? 27.596 66.313 64.662 1.00 66.50 440 GLY D O 1
ATOM 14946 N N . GLY D 1 441 ? 26.449 67.713 63.333 1.00 65.66 441 GLY D N 1
ATOM 14947 C CA . GLY D 1 441 ? 27.285 67.412 62.183 1.00 64.90 441 GLY D CA 1
ATOM 14948 C C . GLY D 1 441 ? 28.435 68.386 61.994 1.00 64.29 441 GLY D C 1
ATOM 14949 O O . GLY D 1 441 ? 28.248 69.600 62.091 1.00 64.83 441 GLY D O 1
ATOM 14950 N N . ARG D 1 442 ? 29.627 67.860 61.723 1.00 62.21 442 ARG D N 1
ATOM 14951 C CA . ARG D 1 442 ? 30.801 68.701 61.517 1.00 60.12 442 ARG D CA 1
ATOM 14952 C C . ARG D 1 442 ? 30.703 69.456 60.191 1.00 59.04 442 ARG D C 1
ATOM 14953 O O . ARG D 1 442 ? 30.327 68.884 59.165 1.00 58.31 442 ARG D O 1
ATOM 14955 N N . ALA D 1 443 ? 31.037 70.744 60.221 1.00 57.11 443 ALA D N 1
ATOM 14956 C CA . ALA D 1 443 ? 31.002 71.585 59.027 1.00 54.66 443 ALA D CA 1
ATOM 14957 C C . ALA D 1 443 ? 32.429 71.905 58.591 1.00 52.73 443 ALA D C 1
ATOM 14958 O O . ALA D 1 443 ? 33.346 71.925 59.411 1.00 52.45 443 ALA D O 1
ATOM 14960 N N . VAL D 1 444 ? 32.615 72.162 57.301 1.00 50.25 444 VAL D N 1
ATOM 14961 C CA . VAL D 1 444 ? 33.943 72.459 56.776 1.00 47.20 444 VAL D CA 1
ATOM 14962 C C . VAL D 1 444 ? 33.932 73.496 55.653 1.00 45.90 444 VAL D C 1
ATOM 14963 O O . VAL D 1 444 ? 33.098 73.442 54.751 1.00 44.75 444 VAL D O 1
ATOM 14967 N N . ASP D 1 445 ? 34.871 74.437 55.715 1.00 44.99 445 ASP D N 1
ATOM 14968 C CA . ASP D 1 445 ? 34.982 75.482 54.704 1.00 44.14 445 ASP D CA 1
ATOM 14969 C C . ASP D 1 445 ? 35.907 75.033 53.575 1.00 43.76 445 ASP D C 1
ATOM 14970 O O . ASP D 1 445 ? 37.127 75.005 53.731 1.00 43.93 445 ASP D O 1
ATOM 14975 N N . LEU D 1 446 ? 35.313 74.679 52.439 1.00 43.20 446 LEU D N 1
ATOM 14976 C CA . LEU D 1 446 ? 36.061 74.218 51.273 1.00 42.63 446 LEU D CA 1
ATOM 14977 C C . LEU D 1 446 ? 37.143 75.201 50.798 1.00 42.43 446 LEU D C 1
ATOM 14978 O O . LEU D 1 446 ? 38.118 74.799 50.164 1.00 41.13 446 LEU D O 1
ATOM 14983 N N . LEU D 1 447 ? 36.976 76.483 51.104 1.00 41.95 447 LEU D N 1
ATOM 14984 C CA . LEU D 1 447 ? 37.955 77.483 50.693 1.00 43.12 447 LEU D CA 1
ATOM 14985 C C . LEU D 1 447 ? 39.178 77.585 51.601 1.00 43.34 447 LEU D C 1
ATOM 14986 O O . LEU D 1 447 ? 40.305 77.459 51.132 1.00 45.60 447 LEU D O 1
ATOM 14991 N N . SER D 1 448 ? 38.963 77.810 52.894 1.00 43.99 448 SER D N 1
ATOM 14992 C CA . SER D 1 448 ? 40.072 77.940 53.843 1.00 43.83 448 SER D CA 1
ATOM 14993 C C . SER D 1 448 ? 40.506 76.608 54.448 1.00 44.21 448 SER D C 1
ATOM 14994 O O . SER D 1 448 ? 41.640 76.464 54.892 1.00 42.37 448 SER D O 1
ATOM 14997 N N . GLY D 1 449 ? 39.600 75.639 54.469 1.00 46.02 449 GLY D N 1
ATOM 14998 C CA . GLY D 1 449 ? 39.928 74.349 55.041 1.00 49.90 449 GLY D CA 1
ATOM 14999 C C . GLY D 1 449 ? 39.515 74.284 56.498 1.00 53.14 449 GLY D C 1
ATOM 15000 O O . GLY D 1 449 ? 39.647 73.247 57.146 1.00 52.96 449 GLY D O 1
ATOM 15001 N N . GLU D 1 450 ? 39.009 75.399 57.013 1.00 56.23 450 GLU D N 1
ATOM 15002 C CA . GLU D 1 450 ? 38.568 75.470 58.399 1.00 58.68 450 GLU D CA 1
ATOM 15003 C C . GLU D 1 450 ? 37.542 74.378 58.655 1.00 59.25 450 GLU D C 1
ATOM 15004 O O . GLU D 1 450 ? 36.850 73.936 57.739 1.00 58.89 450 GLU D O 1
ATOM 15010 N N . VAL D 1 451 ? 37.449 73.945 59.905 1.00 60.89 451 VAL D N 1
ATOM 15011 C CA . VAL D 1 451 ? 36.502 72.903 60.281 1.00 62.78 451 VAL D CA 1
ATOM 15012 C C . VAL D 1 451 ? 35.925 73.223 61.651 1.00 64.11 451 VAL D C 1
ATOM 15013 O O . VAL D 1 451 ? 36.571 73.893 62.457 1.00 64.58 451 VAL D O 1
ATOM 15017 N N . CYS D 1 452 ? 34.706 72.757 61.904 1.00 65.74 452 CYS D N 1
ATOM 15018 C CA . CYS D 1 452 ? 34.059 72.978 63.190 1.00 67.47 452 CYS D CA 1
ATOM 15019 C C . CYS D 1 452 ? 32.660 72.380 63.239 1.00 67.93 452 CYS D C 1
ATOM 15020 O O . CYS D 1 452 ? 32.068 72.074 62.206 1.00 66.99 452 CYS D O 1
ATOM 15023 N N . THR D 1 453 ? 32.143 72.207 64.452 1.00 69.10 453 THR D N 1
ATOM 15024 C CA . THR D 1 453 ? 30.814 71.646 64.653 1.00 70.51 453 THR D CA 1
ATOM 15025 C C . THR D 1 453 ? 29.848 72.720 65.138 1.00 72.24 453 THR D C 1
ATOM 15026 O O . THR D 1 453 ? 30.058 73.328 66.187 1.00 72.47 453 THR D O 1
ATOM 15030 N N . PRO D 1 454 ? 28.780 72.976 64.368 1.00 73.83 454 PRO D N 1
ATOM 15031 C CA . PRO D 1 454 ? 27.780 73.985 64.730 1.00 75.15 454 PRO D CA 1
ATOM 15032 C C . PRO D 1 454 ? 27.057 73.663 66.040 1.00 75.86 454 PRO D C 1
ATOM 15033 O O . PRO D 1 454 ? 26.711 72.510 66.303 1.00 75.99 454 PRO D O 1
ATOM 15037 N N . GLN D 1 455 ? 26.835 74.690 66.854 1.00 76.18 455 GLN D N 1
ATOM 15038 C CA . GLN D 1 455 ? 26.148 74.524 68.129 1.00 77.13 455 GLN D CA 1
ATOM 15039 C C . GLN D 1 455 ? 25.133 75.644 68.331 1.00 77.31 455 GLN D C 1
ATOM 15040 O O . GLN D 1 455 ? 25.459 76.822 68.185 1.00 77.01 455 GLN D O 1
ATOM 15046 N N . GLY D 1 456 ? 23.901 75.268 68.662 1.00 77.85 456 GLY D N 1
ATOM 15047 C CA . GLY D 1 456 ? 22.857 76.253 68.890 1.00 78.28 456 GLY D CA 1
ATOM 15048 C C . GLY D 1 456 ? 22.245 76.819 67.624 1.00 78.74 456 GLY D C 1
ATOM 15049 O O . GLY D 1 456 ? 21.775 77.959 67.612 1.00 78.89 456 GLY D O 1
ATOM 15050 N N . GLY D 1 457 ? 22.241 76.026 66.558 1.00 78.65 457 GLY D N 1
ATOM 15051 C CA . GLY D 1 457 ? 21.681 76.490 65.302 1.00 78.64 457 GLY D CA 1
ATOM 15052 C C . GLY D 1 457 ? 22.473 77.660 64.750 1.00 78.35 457 GLY D C 1
ATOM 15053 O O . GLY D 1 457 ? 21.982 78.417 63.912 1.00 78.29 457 GLY D O 1
ATOM 15054 N N . ARG D 1 458 ? 23.706 77.802 65.227 1.00 77.77 458 ARG D N 1
ATOM 15055 C CA . ARG D 1 458 ? 24.591 78.877 64.799 1.00 77.35 458 ARG D CA 1
ATOM 15056 C C . ARG D 1 458 ? 25.853 78.323 64.152 1.00 76.47 458 ARG D C 1
ATOM 15057 O O . ARG D 1 458 ? 26.259 77.192 64.426 1.00 75.88 458 ARG D O 1
ATOM 15065 N N . LEU D 1 459 ? 26.475 79.128 63.298 1.00 75.32 459 LEU D N 1
ATOM 15066 C CA . LEU D 1 459 ? 27.701 78.710 62.637 1.00 74.44 459 LEU D CA 1
ATOM 15067 C C . LEU D 1 459 ? 28.801 78.680 63.690 1.00 73.62 459 LEU D C 1
ATOM 15068 O O . LEU D 1 459 ? 28.645 79.243 64.774 1.00 73.62 459 LEU D O 1
ATOM 15073 N N . CYS D 1 460 ? 29.912 78.028 63.370 1.00 72.46 460 CYS D N 1
ATOM 15074 C CA . CYS D 1 460 ? 31.018 77.905 64.308 1.00 71.41 460 CYS D CA 1
ATOM 15075 C C . CYS D 1 460 ? 32.368 78.276 63.705 1.00 70.36 460 CYS D C 1
ATOM 15076 O O . CYS D 1 460 ? 33.417 77.940 64.259 1.00 69.92 460 CYS D O 1
ATOM 15079 N N . GLY D 1 461 ? 32.342 78.967 62.572 1.00 68.21 461 GLY D N 1
ATOM 15080 C CA . GLY D 1 461 ? 33.582 79.350 61.926 1.00 66.09 461 GLY D CA 1
ATOM 15081 C C . GLY D 1 461 ? 34.247 80.559 62.551 1.00 64.53 461 GLY D C 1
ATOM 15082 O O . GLY D 1 461 ? 33.592 81.356 63.221 1.00 63.89 461 GLY D O 1
ATOM 15083 N N . PRO D 1 462 ? 35.563 80.719 62.351 1.00 63.48 462 PRO D N 1
ATOM 15084 C CA . PRO D 1 462 ? 36.311 81.850 62.902 1.00 63.29 462 PRO D CA 1
ATOM 15085 C C . PRO D 1 462 ? 35.920 83.153 62.216 1.00 62.72 462 PRO D C 1
ATOM 15086 O O . PRO D 1 462 ? 34.875 83.232 61.573 1.00 62.11 462 PRO D O 1
ATOM 15090 N N . VAL D 1 463 ? 36.760 84.172 62.354 1.00 62.38 463 VAL D N 1
ATOM 15091 C CA . VAL D 1 463 ? 36.479 85.463 61.741 1.00 62.44 463 VAL D CA 1
ATOM 15092 C C . VAL D 1 463 ? 36.818 85.459 60.254 1.00 61.68 463 VAL D C 1
ATOM 15093 O O . VAL D 1 463 ? 37.860 84.949 59.841 1.00 61.74 463 VAL D O 1
ATOM 15097 N N . LEU D 1 464 ? 35.920 86.021 59.453 1.00 60.91 464 LEU D N 1
ATOM 15098 C CA . LEU D 1 464 ? 36.126 86.104 58.014 1.00 59.19 464 LEU D CA 1
ATOM 15099 C C . LEU D 1 464 ? 36.818 87.429 57.741 1.00 57.99 464 LEU D C 1
ATOM 15100 O O . LEU D 1 464 ? 36.222 88.493 57.908 1.00 58.28 464 LEU D O 1
ATOM 15105 N N . PRO D 1 465 ? 38.092 87.383 57.326 1.00 56.81 465 PRO D N 1
ATOM 15106 C CA . PRO D 1 465 ? 38.846 88.607 57.037 1.00 55.97 465 PRO D CA 1
ATOM 15107 C C . PRO D 1 465 ? 38.136 89.525 56.047 1.00 55.01 465 PRO D C 1
ATOM 15108 O O . PRO D 1 465 ? 37.248 89.090 55.312 1.00 54.74 465 PRO D O 1
ATOM 15112 N N . PRO D 1 466 ? 38.521 90.811 56.018 1.00 54.38 466 PRO D N 1
ATOM 15113 C CA . PRO D 1 466 ? 37.928 91.809 55.120 1.00 53.76 466 PRO D CA 1
ATOM 15114 C C . PRO D 1 466 ? 37.848 91.345 53.665 1.00 52.76 466 PRO D C 1
ATOM 15115 O O . PRO D 1 466 ? 38.833 90.864 53.101 1.00 52.79 466 PRO D O 1
ATOM 15119 N N . PHE D 1 467 ? 36.668 91.495 53.070 1.00 51.11 467 PHE D N 1
ATOM 15120 C CA . PHE D 1 467 ? 36.431 91.105 51.682 1.00 48.94 467 PHE D CA 1
ATOM 15121 C C . PHE D 1 467 ? 36.907 89.696 51.383 1.00 47.76 467 PHE D C 1
ATOM 15122 O O . PHE D 1 467 ? 37.642 89.467 50.426 1.00 47.84 467 PHE D O 1
ATOM 15130 N N . SER D 1 468 ? 36.487 88.756 52.221 1.00 46.65 468 SER D N 1
ATOM 15131 C CA . SER D 1 468 ? 36.847 87.360 52.043 1.00 45.23 468 SER D CA 1
ATOM 15132 C C . SER D 1 468 ? 35.594 86.550 51.784 1.00 43.74 468 SER D C 1
ATOM 15133 O O . SER D 1 468 ? 34.483 87.058 51.907 1.00 43.44 468 SER D O 1
ATOM 15136 N N . LEU D 1 469 ? 35.782 85.284 51.440 1.00 42.68 469 LEU D N 1
ATOM 15137 C CA . LEU D 1 469 ? 34.671 84.408 51.117 1.00 42.59 469 LEU D CA 1
ATOM 15138 C C . LEU D 1 469 ? 34.842 83.027 51.743 1.00 41.47 469 LEU D C 1
ATOM 15139 O O . LEU D 1 469 ? 35.964 82.555 51.940 1.00 41.21 469 LEU D O 1
ATOM 15144 N N . ALA D 1 470 ? 33.726 82.377 52.048 1.00 39.58 470 ALA D N 1
ATOM 15145 C CA . ALA D 1 470 ? 33.768 81.047 52.634 1.00 38.93 470 ALA D CA 1
ATOM 15146 C C . ALA D 1 470 ? 32.621 80.207 52.104 1.00 38.14 470 ALA D C 1
ATOM 15147 O O . ALA D 1 470 ? 31.536 80.714 51.843 1.00 37.78 470 ALA D O 1
ATOM 15149 N N . LEU D 1 471 ? 32.872 78.916 51.944 1.00 40.49 471 LEU D N 1
ATOM 15150 C CA . LEU D 1 471 ? 31.864 77.992 51.448 1.00 42.98 471 LEU D CA 1
ATOM 15151 C C . LEU D 1 471 ? 31.864 76.760 52.346 1.00 45.16 471 LEU D C 1
ATOM 15152 O O . LEU D 1 471 ? 32.769 75.931 52.268 1.00 44.28 471 LEU D O 1
ATOM 15157 N N . TRP D 1 472 ? 30.848 76.653 53.201 1.00 48.36 472 TRP D N 1
ATOM 15158 C CA . TRP D 1 472 ? 30.726 75.532 54.131 1.00 51.87 472 TRP D CA 1
ATOM 15159 C C . TRP D 1 472 ? 29.818 74.433 53.603 1.00 55.48 472 TRP D C 1
ATOM 15160 O O . TRP D 1 472 ? 29.059 74.644 52.662 1.00 56.45 472 TRP D O 1
ATOM 15171 N N . ARG D 1 473 ? 29.893 73.262 54.229 1.00 60.22 473 ARG D N 1
ATOM 15172 C CA . ARG D 1 473 ? 29.066 72.126 53.835 1.00 64.72 473 ARG D CA 1
ATOM 15173 C C . ARG D 1 473 ? 29.144 71.002 54.863 1.00 67.27 473 ARG D C 1
ATOM 15174 O O . ARG D 1 473 ? 30.028 70.991 55.720 1.00 66.52 473 ARG D O 1
ATOM 15182 N N . GLU D 1 474 ? 28.213 70.056 54.766 1.00 70.93 474 GLU D N 1
ATOM 15183 C CA . GLU D 1 474 ? 28.180 68.910 55.668 1.00 74.72 474 GLU D CA 1
ATOM 15184 C C . GLU D 1 474 ? 29.339 67.984 55.336 1.00 75.86 474 GLU D C 1
ATOM 15185 O O . GLU D 1 474 ? 29.416 67.445 54.232 1.00 75.76 474 GLU D O 1
ATOM 15191 N N . ALA D 1 475 ? 30.241 67.805 56.294 1.00 77.71 475 ALA D N 1
ATOM 15192 C CA . ALA D 1 475 ? 31.397 66.939 56.102 1.00 79.42 475 ALA D CA 1
ATOM 15193 C C . ALA D 1 475 ? 31.056 65.522 56.544 1.00 80.43 475 ALA D C 1
ATOM 15194 O O . ALA D 1 475 ? 31.786 64.984 57.403 1.00 81.46 475 ALA D O 1
#

Nearest PDB structures (foldseek):
  1j0i-assembly1_B  TM=9.132E-01  e=1.260E-49  Geobacillus stearothermophilus
  1j0j-assembly1_A  TM=9.133E-01  e=2.562E-48  Geobacillus stearothermophilus
  5zxg-assembly1_B  TM=9.047E-01  e=8.373E-45  Arthrobacter globiformis
  5zxg-assembly1_A  TM=8.996E-01  e=9.997E-45  Arthrobacter globiformis
  6a0j-assembly1_A  TM=8.923E-01  e=5.543E-44  Arthrobacter globiformis

Sequence (1868 aa):
AWYEGAFFYQIFPDRFFRAGPPGRPAPAGPFEPWEAPPTLRGFKGGTLWGVAEKLPYLLDLGVEAIYLNPVFASTANHRYHTVDYFQVDPILGGNEALRHLLEVAHAHGVRVILDGVFNHTGRGFFAFQHLENGEQSPYRDWYHVKGFPLKAYTAHPNYEAWWGNPELPKLKVETPAVREYLLAVAEHWIRFGVDGWRLDVPNEIPDPTFWREFRQRVKGANPEAYIVGEIWEEADFWLQGDFDAVNYPLARAVLGFVGGEALDRDLAAQTGLGRIEPLQALAFSHRLEDLFGRYRPEVVRAQNLLTSHDTPRLLSLRGSVERARLALALLFLLPGNPTVYYGEEVGAGGKDPENRGGVWEEARWQKDLRETVKRLARLRKEHPALRTAPYLRIYAQDGHLAFARGPYLAVVNASPHPFRQDFPLHGVFPRGGRAVDLLSGEVCTPQGGRLCGPVLPPFSLALWREAAWYEGAFFYQIFPDRFFRAGPPGRPAPAGPFEPWEAPPTLRGFKGGTLWGVAEKLPYLLDLGVEAIYLNPVFASTANHRYHTVDYFQVDPILGGNEALRHLLEVAHAHGVRVILDGVFNHTGRGFFAFQHLENGEQSPYRDWYHVKGFPLKAYTAHPNYEAWWGNPELPKLKVETPAVREYLLAVAEHWIRFGVDGWRLDDVPNEIPDPTFWREFRQRVKGANPEAYIVGEIWEEADFWLQGDFDAVNYPLARAVLGFVGGEALDRDLAAQTGLGRIEPLQALAFSHRLEDLFGRYRPEVVRAQNLLTSHDTPRLLSLRGSVERARLALALLFLLPGNPTVYYGEEVGAGGKDPENRGGVWEEARWQKDLRETVKRLARLRKEHPALRTAPYLRIYAQDGHLAFARGPYLAVVNASPHPFRQDFPLHGVFPRGGRAVDLLSGEVCTPQGGRLCGPVLPPFSLALWREAAWYEGAFFYQIFPDRFFRAGPPGRPAPAGPFEPWEAPPTLRGFKGGTLWGVAEKLPYLLDLGVEAIYLNPVFASTANHRYHTVDYFQVDPILGGNEALRHLLEVAHAHGVRVILDGVFNHTGRGFFAFQHLENGEQSPYRDWYHVKGFPLKAYTAHPNYEAWWGNPELPKLKVETPAVREYLLAVAEHWIRFGVDGWRLDVPNEIPDPTFWREFRQRVKGANPEAYIVGEIWEEADFWLQGDFDAVNYPLARAVLGFVGGEALDRDLAAQTGLGRIEPLQALAFSHRLEDLFGRYRPEVVRAQNLLTSHDTPRLLSLRGSVERARLALALLFLLPGNPTVYYGEEVGAGGKDPENRGGVWEEARWQKDLRETVKRLARLRKEHPALRTAPYLRIYAQDGHLAFARGPYLAVVNASPHPFRQDFPLHGVFPRGGRAVDLLSGEVCTPQGGRLCGPVLPPFSLALWREAAWYEGAFFYQIFPDRFFRAGPPGRPAPAGPFEPWEAPPTLRGFKGGTLWGVAEKLPYLLDLGVEAIYLNPVFASTANHRYHTVDYFQVDPILGGNEALRHLLEVAHAHGVRVILDGVFNHTGRGFFAFQHLENGEQSPYRDWYHVKGFPLKAYTAHPNYEAWWGNPELPKLKVETPAVREYLLAVAEHWIRFGVDGWRLDVPNEIPDPTFWREFRQRVKGANPEAYIVGEIWEEADFWLQGDFDAVNYPLARAVLGFVGGEALDRDLAAQTGLGRIEPLQALAFSHRLEDLFGRYRPEVVRAQNLLTSHDTPRLLSLRGSVERARLALALLFLLPGNPTVYYGEEVGAGGKDPENRGGVWEEARWQKDLRETVKRLARLRKEHPALRTAPYLRIYAQDGHLAFARGPYLAVVNASPHPFRQDFPLHGVFPRGGRAVDLLSGEVCTPQGGRLCGPVLPPFSLALWREA

Organism: Thermus thermophilus (strain ATCC 27634 / DSM 579 / HB8) (NCBI:txid300852)

B-factor: mean 30.88, std 11.81, range [7.42, 85.29]

Foldseek 3Di:
DCLQQFAEEEDQQQFEAADDAFAPVGDDDDADDFQDFDDFAGGNLGALLGVLVCVVVCVLLQHQEYEYQAFAAANGSSRLAAADLVWGHRSNHIPVSVLSSLVSQVVSNHAYEYEDNQFWHFCNHPLNVQCVQPPVRPSVQQFAAQHPPQPLPDLQGRGDADVSNSRTTTTNCVPVVSLVVSLVSLQVVLLSRHQEYEYEPCVSVVPPVSLLSSCCSNCVNPVRRAYEYADQDDDAVPAPPSHLEYYLLLLLLLCQLLVPPVQPQVLQCVFSNRRRHHDFFVVSVVSLVCLCPVHPNSHQSSYDENDELGFFAQCVSPNPPLSLLLSLLVLLQAAHHRYHYPPSQFHGAGHPPRRVHHDDPVVNGPVSSSVSSSVSSVVCVVPVLSHRFDWAWFDTDGSWTWIARQQKIKIWASAQAWAAQWAARVCSPVVQAKKAFVVPRFIDGDDPRTDHTGIAHHSHMTMMGRD/DLLFQFAEEEDQQQFEFADDAFAPPDDDDDADDQFDFDDFAHGNLGALLGVLVCVVVCVLLPHQEYEYQAFAAANGSSRLAHADLVWGHRSNRIPVSVLSSLVSQVVVNYAYEYEDNQFWHFCNHPLNVQVVVVPPRPSVQQFAAQHPDQPLPDQQGRGDADVSNSGTTTTNCVPVVSLVVSLCSLLVVVLSRHQEYEYEPPVSPVDPVSVLVSVCSNCVSPVRRAYEYADLDDPQVPQPPSHLEYPLLLLLLLCQLLCPPVQPQVLQCVFSSRRRHHDFFVRSVVSLCCLCPVHPNSHQSSYDENDELGFFAQCVSPNDPLSLLLSLLVLLQARHHRYHYPPSQQHGATHPPRRRRHDPPVVSGNVSSSVSSSVSSVVCVVPVLSRRFDWAWQDGDGSWGWIDRQQKIKTFASAQDWAAQWAARVPSDDADFKKAWPPPRDIDHDDPRTGHDGIAHHSGMTMMGTD/DLLQQFAEEEDQQQFEFADDAFAPVADDDDADDQQDFDDFQHGNLRALLGVLVCVVVCVLLLHQEYEYQAQAAANGNSRLQAADLVWGHRSRRIPVSVLSSLVSCVVVNYAYEYEDNQFWHFCNHPLNVQCVVPPPRPSVQQAAAQGPPQPLPDQQGRGDADVSNSRTTTTNCVDPVSLVVRLCSLLVVLLSRHQEYEYEPCVSPVPPVSVLVSCVSNCVSPVRRAYEYADQDPPLVPQPPSHLEYPLLLLLLLCLLLCPPVQPQVLQCVFSSRRRHRDFQVRSVVSVVCLCPVHDNSHQSSYEENDELGFFAQCVSPNDPLSLQLSLLVQLQARHHRYHYPPSQQHGATGPPRRRRRDPPVVSGNVSSSVSSSVSSVVSVVDVLSHRFDWAWFDTGGSWTWIDRQQKIKTFASAQAWAAQWAARVPSDDADFKKAWPPPRDIGHDDPNGDDDGIAHHSHMTIMGTD/DQLFLFAEEEDQQQFEFADDAFAPVGDDDDFDDQFDFDDFAGGNLGALLGVLVCVVVCVLLLHQEYEYQAQAAANGNSRLAAADLVWGHRSNRIPVSVLSSLVSCVVVNHAYAYEDNQFWHFCNHPLNVQCVQPPPRPSVQQFAAQHPPQPLPDLQGRGDADVSNSGTTTTNCVDVVSLVVRLCSLQVVLLSRHQEYEYDPPVSPVPPVSLLSSVCSNCVNPVRRAYEYADQDDDCVPAPPSHQEYPLLLLLLLCQLLCAPVQPQVLQCVFSNRRRHHDFQVRSVVSLVCLCPPHDVSHQSSYDENDELGFWAQCVSPNDPLSLQLSLLVQLQAAHHRYYYPPSQFPGATGPPRRSRRDDPSVNGPVSSSVSSSVSSVVCVVDVLSHNFDWAWQDTDGSWTWIDRQQKIKIWASAQDKAAQWAARVPSDDAPFKKAWPPPRDIGGHDPNTDDDGIAHHSHMTMMGGD

Radius of gyration: 39.16 Å; Cα contacts (8 Å, |Δi|>4): 4187; chains: 4; bounding box: 84×116×92 Å